Protein 9JVQ (pdb70)

InterPro domains:
  IPR001925 Porin, eukaryotic type [PR00185] (4-19)
  IPR001925 Porin, eukaryotic type [PR00185] (68-83)
  IPR001925 Porin, eukaryotic type [PR00185] (145-156)
  IPR001925 Porin, eukaryotic type [PR00185] (247-264)
  IPR001925 Porin, eukaryotic type [PS00558] (225-247)
  IPR001925 Porin, eukaryotic type [PTHR11743] (2-281)
  IPR001925 Porin, eukaryotic type [cd07306] (3-282)
  IPR023614 Porin domain superfamily [G3DSA:2.40.160.10] (1-283)
  IPR027246 Eukaryotic porin/Tom40 [PF01459] (3-276)

Structure (mmCIF, N/CA/C/O backbone):
data_9JVQ
#
_entry.id   9JVQ
#
_cell.length_a   1.00
_cell.length_b   1.00
_cell.length_c   1.00
_cell.angle_alpha   90.00
_cell.angle_beta   90.00
_cell.angle_gamma   90.00
#
_symmetry.space_group_name_H-M   'P 1'
#
loop_
_atom_site.group_PDB
_atom_site.id
_atom_site.type_symbol
_atom_site.label_atom_id
_atom_site.label_alt_id
_atom_site.label_comp_id
_atom_site.label_asym_id
_atom_site.label_entity_id
_atom_site.label_seq_id
_atom_site.pdbx_PDB_ins_code
_atom_site.Cartn_x
_atom_site.Cartn_y
_atom_site.Cartn_z
_atom_site.occupancy
_atom_site.B_iso_or_equiv
_atom_site.auth_seq_id
_atom_site.auth_comp_id
_atom_site.auth_asym_id
_atom_site.auth_atom_id
_atom_site.pdbx_PDB_model_num
ATOM 1 N N . SER A 1 2 ? 200.995 163.563 176.349 1.00 92.63 2 SER A N 1
ATOM 2 C CA . SER A 1 2 ? 201.407 163.158 175.011 1.00 92.63 2 SER A CA 1
ATOM 3 C C . SER A 1 2 ? 200.636 163.925 173.945 1.00 92.63 2 SER A C 1
ATOM 4 O O . SER A 1 2 ? 199.416 164.051 174.027 1.00 92.63 2 SER A O 1
ATOM 7 N N . PRO A 1 3 ? 201.348 164.441 172.950 1.00 91.99 3 PRO A N 1
ATOM 8 C CA . PRO A 1 3 ? 200.690 165.170 171.866 1.00 91.99 3 PRO A CA 1
ATOM 9 C C . PRO A 1 3 ? 199.807 164.245 171.051 1.00 91.99 3 PRO A C 1
ATOM 10 O O . PRO A 1 3 ? 200.178 163.091 170.791 1.00 91.99 3 PRO A O 1
ATOM 14 N N . PRO A 1 4 ? 198.628 164.709 170.643 1.00 82.66 4 PRO A N 1
ATOM 15 C CA . PRO A 1 4 ? 197.761 163.871 169.808 1.00 82.66 4 PRO A CA 1
ATOM 16 C C . PRO A 1 4 ? 198.412 163.569 168.470 1.00 82.66 4 PRO A C 1
ATOM 17 O O . PRO A 1 4 ? 199.072 164.421 167.872 1.00 82.66 4 PRO A O 1
ATOM 21 N N . VAL A 1 5 ? 198.215 162.341 168.001 1.00 80.18 5 VAL A N 1
ATOM 22 C CA . VAL A 1 5 ? 198.796 161.897 166.742 1.00 80.18 5 VAL A CA 1
ATOM 23 C C . VAL A 1 5 ? 197.914 162.455 165.629 1.00 80.18 5 VAL A C 1
ATOM 24 O O . VAL A 1 5 ? 196.789 162.891 165.890 1.00 80.18 5 VAL A O 1
ATOM 28 N N . TYR A 1 6 ? 198.417 162.463 164.389 1.00 83.86 6 TYR A N 1
ATOM 29 C CA . TYR A 1 6 ? 197.763 163.219 163.325 1.00 83.86 6 TYR A CA 1
ATOM 30 C C . TYR A 1 6 ? 196.344 162.736 163.048 1.00 83.86 6 TYR A C 1
ATOM 31 O O . TYR A 1 6 ? 195.436 163.559 162.890 1.00 83.86 6 TYR A O 1
ATOM 40 N N . SER A 1 7 ? 196.126 161.423 162.958 1.00 86.09 7 SER A N 1
ATOM 41 C CA . SER A 1 7 ? 194.777 160.942 162.676 1.00 86.09 7 SER A CA 1
ATOM 42 C C . SER A 1 7 ? 193.805 161.260 163.800 1.00 86.09 7 SER A C 1
ATOM 43 O O . SER A 1 7 ? 192.596 161.315 163.557 1.00 86.09 7 SER A O 1
ATOM 46 N N . ASP A 1 8 ? 194.298 161.476 165.014 1.00 88.74 8 ASP A N 1
ATOM 47 C CA . ASP A 1 8 ? 193.448 161.875 166.123 1.00 88.74 8 ASP A CA 1
ATOM 48 C C . ASP A 1 8 ? 193.128 163.361 166.110 1.00 88.74 8 ASP A C 1
ATOM 49 O O . ASP A 1 8 ? 192.333 163.816 166.938 1.00 88.74 8 ASP A O 1
ATOM 54 N N . ILE A 1 9 ? 193.728 164.129 165.201 1.00 80.28 9 ILE A N 1
ATOM 55 C CA . ILE A 1 9 ? 193.331 165.520 165.035 1.00 80.28 9 ILE A CA 1
ATOM 56 C C . ILE A 1 9 ? 191.918 165.556 164.481 1.00 80.28 9 ILE A C 1
ATOM 57 O O . ILE A 1 9 ? 191.615 164.904 163.474 1.00 80.28 9 ILE A O 1
ATOM 62 N N . SER A 1 10 ? 191.046 166.305 165.151 1.00 79.44 10 SER A N 1
ATOM 63 C CA . SER A 1 10 ? 189.622 166.354 164.826 1.00 79.44 10 SER A CA 1
ATOM 64 C C . SER A 1 10 ? 189.027 164.951 164.750 1.00 79.44 10 SER A C 1
ATOM 65 O O . SER A 1 10 ? 188.136 164.673 163.947 1.00 79.44 10 SER A O 1
ATOM 68 N N . ARG A 1 11 ? 189.526 164.050 165.601 1.00 76.54 11 ARG A N 1
ATOM 69 C CA . ARG A 1 11 ? 188.924 162.725 165.676 1.00 76.54 11 ARG A CA 1
ATOM 70 C C . ARG A 1 11 ? 187.511 162.797 166.228 1.00 76.54 11 ARG A C 1
ATOM 71 O O . ARG A 1 11 ? 186.658 161.992 165.847 1.00 76.54 11 ARG A O 1
ATOM 79 N N . ASN A 1 12 ? 187.244 163.752 167.117 1.00 63.98 12 ASN A N 1
ATOM 80 C CA . ASN A 1 12 ? 185.898 163.908 167.645 1.00 63.98 12 ASN A CA 1
ATOM 81 C C . ASN A 1 12 ? 184.897 164.286 166.565 1.00 63.98 12 ASN A C 1
ATOM 82 O O . ASN A 1 12 ? 183.773 163.777 166.581 1.00 63.98 12 ASN A O 1
ATOM 87 N N . ILE A 1 13 ? 185.275 165.154 165.629 1.00 59.30 13 ILE A N 1
ATOM 88 C CA . ILE A 1 13 ? 184.341 165.571 164.589 1.00 59.30 13 ILE A CA 1
ATOM 89 C C . ILE A 1 13 ? 184.002 164.406 163.671 1.00 59.30 13 ILE A C 1
ATOM 90 O O . ILE A 1 13 ? 182.827 164.141 163.393 1.00 59.30 13 ILE A O 1
ATOM 95 N N . ASN A 1 14 ? 185.018 163.689 163.188 1.00 61.15 14 ASN A N 1
ATOM 96 C CA . ASN A 1 14 ? 184.755 162.537 162.335 1.00 61.15 14 ASN A CA 1
ATOM 97 C C . ASN A 1 14 ? 184.016 161.432 163.073 1.00 61.15 14 ASN A C 1
ATOM 98 O O . ASN A 1 14 ? 183.132 160.798 162.488 1.00 61.15 14 ASN A O 1
ATOM 103 N N . ASP A 1 15 ? 184.343 161.194 164.339 1.00 61.16 15 ASP A N 1
ATOM 104 C CA . ASP A 1 15 ? 183.646 160.208 165.149 1.00 61.16 15 ASP A CA 1
ATOM 105 C C . ASP A 1 15 ? 182.243 160.647 165.519 1.00 61.16 15 ASP A C 1
ATOM 106 O O . ASP A 1 15 ? 181.525 159.893 166.181 1.00 61.16 15 ASP A O 1
ATOM 111 N N . LEU A 1 16 ? 181.842 161.843 165.115 1.00 49.26 16 LEU A N 1
ATOM 112 C CA . LEU A 1 16 ? 180.502 162.344 165.371 1.00 49.26 16 LEU A CA 1
ATOM 113 C C . LEU A 1 16 ? 179.576 162.192 164.179 1.00 49.26 16 LEU A C 1
ATOM 114 O O . LEU A 1 16 ? 178.411 161.833 164.357 1.00 49.26 16 LEU A O 1
ATOM 119 N N . LEU A 1 17 ? 180.060 162.450 162.966 1.00 51.95 17 LEU A N 1
ATOM 120 C CA . LEU A 1 17 ? 179.231 162.324 161.779 1.00 51.95 17 LEU A CA 1
ATOM 121 C C . LEU A 1 17 ? 179.615 161.151 160.885 1.00 51.95 17 LEU A C 1
ATOM 122 O O . LEU A 1 17 ? 179.071 161.037 159.783 1.00 51.95 17 LEU A O 1
ATOM 127 N N . ASN A 1 18 ? 180.522 160.278 161.324 1.00 57.45 18 ASN A N 1
ATOM 128 C CA . ASN A 1 18 ? 180.860 159.082 160.567 1.00 57.45 18 ASN A CA 1
ATOM 129 C C . ASN A 1 18 ? 180.666 157.784 161.334 1.00 57.45 18 ASN A C 1
ATOM 130 O O . ASN A 1 18 ? 180.877 156.714 160.754 1.00 57.45 18 ASN A O 1
ATOM 135 N N . LYS A 1 19 ? 180.277 157.833 162.603 1.00 57.06 19 LYS A N 1
ATOM 136 C CA . LYS A 1 19 ? 180.109 156.634 163.407 1.00 57.06 19 LYS A CA 1
ATOM 137 C C . LYS A 1 19 ? 178.672 156.518 163.897 1.00 57.06 19 LYS A C 1
ATOM 138 O O . LYS A 1 19 ? 178.005 157.521 164.164 1.00 57.06 19 LYS A O 1
ATOM 144 N N . ASP A 1 20 ? 178.203 155.272 164.000 1.00 60.47 20 ASP A N 1
ATOM 145 C CA . ASP A 1 20 ? 176.837 154.943 164.416 1.00 60.47 20 ASP A CA 1
ATOM 146 C C . ASP A 1 20 ? 175.793 155.448 163.427 1.00 60.47 20 ASP A C 1
ATOM 147 O O . ASP A 1 20 ? 174.626 155.617 163.779 1.00 60.47 20 ASP A O 1
ATOM 152 N N . PHE A 1 21 ? 176.188 155.687 162.184 1.00 52.98 21 PHE A N 1
ATOM 153 C CA . PHE A 1 21 ? 175.247 155.991 161.111 1.00 52.98 21 PHE A CA 1
ATOM 154 C C . PHE A 1 21 ? 175.090 154.744 160.253 1.00 52.98 21 PHE A C 1
ATOM 155 O O . PHE A 1 21 ? 175.761 154.590 159.230 1.00 52.98 21 PHE A O 1
ATOM 163 N N . TYR A 1 22 ? 174.205 153.849 160.674 1.00 52.50 22 TYR A N 1
ATOM 164 C CA . TYR A 1 22 ? 173.906 152.663 159.878 1.00 52.50 22 TYR A CA 1
ATOM 165 C C . TYR A 1 22 ? 172.654 152.857 159.037 1.00 52.50 22 TYR A C 1
ATOM 166 O O . TYR A 1 22 ? 171.622 152.225 159.247 1.00 52.50 22 TYR A O 1
ATOM 175 N N . HIS A 1 23 ? 172.749 153.771 158.074 1.00 54.66 23 HIS A N 1
ATOM 176 C CA . HIS A 1 23 ? 171.703 153.913 157.074 1.00 54.66 23 HIS A CA 1
ATOM 177 C C . HIS A 1 23 ? 172.127 153.317 155.741 1.00 54.66 23 HIS A C 1
ATOM 178 O O . HIS A 1 23 ? 171.286 153.120 154.859 1.00 54.66 23 HIS A O 1
ATOM 185 N N . ALA A 1 24 ? 173.418 153.029 155.578 1.00 55.84 24 ALA A N 1
ATOM 186 C CA . ALA A 1 24 ? 173.915 152.533 154.301 1.00 55.84 24 ALA A CA 1
ATOM 187 C C . ALA A 1 24 ? 173.549 151.068 154.096 1.00 55.84 24 ALA A C 1
ATOM 188 O O . ALA A 1 24 ? 172.830 150.720 153.153 1.00 55.84 24 ALA A O 1
ATOM 190 N N . THR A 1 25 ? 174.028 150.198 154.971 1.00 57.05 25 THR A N 1
ATOM 191 C CA . THR A 1 25 ? 173.787 148.771 154.816 1.00 57.05 25 THR A CA 1
ATOM 192 C C . THR A 1 25 ? 172.448 148.400 155.439 1.00 57.05 25 THR A C 1
ATOM 193 O O . THR A 1 25 ? 172.259 148.608 156.642 1.00 57.05 25 THR A O 1
ATOM 197 N N . PRO A 1 26 ? 171.504 147.851 154.674 1.00 53.91 26 PRO A N 1
ATOM 198 C CA . PRO A 1 26 ? 170.196 147.511 155.254 1.00 53.91 26 PRO A CA 1
ATOM 199 C C . PRO A 1 26 ? 170.238 146.377 156.260 1.00 53.91 26 PRO A C 1
ATOM 200 O O . PRO A 1 26 ? 169.218 146.119 156.909 1.00 53.91 26 PRO A O 1
ATOM 204 N N . ALA A 1 27 ? 171.361 145.683 156.410 1.00 55.42 27 ALA A N 1
ATOM 205 C CA . ALA A 1 27 ? 171.484 144.622 157.397 1.00 55.42 27 ALA A CA 1
ATOM 206 C C . ALA A 1 27 ? 172.896 144.599 157.957 1.00 55.42 27 ALA A C 1
ATOM 207 O O . ALA A 1 27 ? 173.863 144.860 157.238 1.00 55.42 27 ALA A O 1
ATOM 209 N N . ALA A 1 28 ? 173.008 144.281 159.243 1.00 52.09 28 ALA A N 1
ATOM 210 C CA . ALA A 1 28 ? 174.305 144.193 159.901 1.00 52.09 28 ALA A CA 1
ATOM 211 C C . ALA A 1 28 ? 174.163 143.297 161.118 1.00 52.09 28 ALA A C 1
ATOM 212 O O . ALA A 1 28 ? 173.265 143.502 161.936 1.00 52.09 28 ALA A O 1
ATOM 214 N N . PHE A 1 29 ? 175.047 142.314 161.239 1.00 49.83 29 PHE A N 1
ATOM 215 C CA . PHE A 1 29 ? 174.989 141.341 162.328 1.00 49.83 29 PHE A CA 1
ATOM 216 C C . PHE A 1 29 ? 176.421 141.057 162.763 1.00 49.83 29 PHE A C 1
ATOM 217 O O . PHE A 1 29 ? 177.218 140.548 161.974 1.00 49.83 29 PHE A O 1
ATOM 225 N N . ASP A 1 30 ? 176.753 141.390 164.004 1.00 53.76 30 ASP A N 1
ATOM 226 C CA . ASP A 1 30 ? 178.097 141.132 164.495 1.00 53.76 30 ASP A CA 1
ATOM 227 C C . ASP A 1 30 ? 178.058 140.551 165.899 1.00 53.76 30 ASP A C 1
ATOM 228 O O . ASP A 1 30 ? 177.250 140.955 166.738 1.00 53.76 30 ASP A O 1
ATOM 233 N N . VAL A 1 31 ? 178.954 139.599 166.132 1.00 50.91 31 VAL A N 1
ATOM 234 C CA . VAL A 1 31 ? 179.079 138.891 167.398 1.00 50.91 31 VAL A CA 1
ATOM 235 C C . VAL A 1 31 ? 180.487 139.109 167.925 1.00 50.91 31 VAL A C 1
ATOM 236 O O . VAL A 1 31 ? 181.466 138.884 167.205 1.00 50.91 31 VAL A O 1
ATOM 240 N N . GLN A 1 32 ? 180.587 139.542 169.177 1.00 60.13 32 GLN A N 1
ATOM 241 C CA . GLN A 1 32 ? 181.860 139.779 169.837 1.00 60.13 32 GLN A CA 1
ATOM 242 C C . GLN A 1 32 ? 181.955 138.862 171.045 1.00 60.13 32 GLN A C 1
ATOM 243 O O . GLN A 1 32 ? 181.052 138.849 171.887 1.00 60.13 32 GLN A O 1
ATOM 249 N N . THR A 1 33 ? 183.040 138.099 171.131 1.00 65.17 33 THR A N 1
ATOM 250 C CA . THR A 1 33 ? 183.218 137.186 172.248 1.00 65.17 33 THR A CA 1
ATOM 251 C C . THR A 1 33 ? 184.699 137.014 172.537 1.00 65.17 33 THR A C 1
ATOM 252 O O . THR A 1 33 ? 185.535 137.025 171.632 1.00 65.17 33 THR A O 1
ATOM 256 N N . THR A 1 34 ? 185.011 136.846 173.815 1.00 68.03 34 THR A N 1
ATOM 257 C CA . THR A 1 34 ? 186.358 136.541 174.263 1.00 68.03 34 THR A CA 1
ATOM 258 C C . THR A 1 34 ? 186.422 135.082 174.689 1.00 68.03 34 THR A C 1
ATOM 259 O O . THR A 1 34 ? 185.406 134.390 174.777 1.00 68.03 34 THR A O 1
ATOM 263 N N . THR A 1 35 ? 187.638 134.613 174.955 1.00 73.15 35 THR A N 1
ATOM 264 C CA . THR A 1 35 ? 187.840 133.224 175.344 1.00 73.15 35 THR A CA 1
ATOM 265 C C . THR A 1 35 ? 188.409 133.151 176.753 1.00 73.15 35 THR A C 1
ATOM 266 O O . THR A 1 35 ? 188.467 134.167 177.453 1.00 73.15 35 THR A O 1
ATOM 270 N N . ALA A 1 36 ? 188.811 131.951 177.185 1.00 73.61 36 ALA A N 1
ATOM 271 C CA . ALA A 1 36 ? 189.380 131.797 178.520 1.00 73.61 36 ALA A CA 1
ATOM 272 C C . ALA A 1 36 ? 190.578 132.715 178.716 1.00 73.61 36 ALA A C 1
ATOM 273 O O . ALA A 1 36 ? 190.676 133.406 179.736 1.00 73.61 36 ALA A O 1
ATOM 275 N N . ASN A 1 37 ? 191.489 132.741 177.756 1.00 74.30 37 ASN A N 1
ATOM 276 C CA . ASN A 1 37 ? 192.540 133.738 177.721 1.00 74.30 37 ASN A CA 1
ATOM 277 C C . ASN A 1 37 ? 192.081 134.893 176.829 1.00 74.30 37 ASN A C 1
ATOM 278 O O . ASN A 1 37 ? 190.966 134.876 176.297 1.00 74.30 37 ASN A O 1
ATOM 283 N N . GLY A 1 38 ? 192.927 135.903 176.660 1.00 79.63 38 GLY A N 1
ATOM 284 C CA . GLY A 1 38 ? 192.525 137.071 175.903 1.00 79.63 38 GLY A CA 1
ATOM 285 C C . GLY A 1 38 ? 192.786 136.945 174.418 1.00 79.63 38 GLY A C 1
ATOM 286 O O . GLY A 1 38 ? 193.914 137.153 173.962 1.00 79.63 38 GLY A O 1
ATOM 287 N N . ILE A 1 39 ? 191.750 136.607 173.651 1.00 78.05 39 ILE A N 1
ATOM 288 C CA . ILE A 1 39 ? 191.842 136.465 172.204 1.00 78.05 39 ILE A CA 1
ATOM 289 C C . ILE A 1 39 ? 190.821 137.346 171.493 1.00 78.05 39 ILE A C 1
ATOM 290 O O . ILE A 1 39 ? 191.128 137.974 170.474 1.00 78.05 39 ILE A O 1
ATOM 295 N N . LYS A 1 40 ? 189.594 137.401 172.016 1.00 73.65 40 LYS A N 1
ATOM 296 C CA . LYS A 1 40 ? 188.563 138.316 171.539 1.00 73.65 40 LYS A CA 1
ATOM 297 C C . LYS A 1 40 ? 188.211 138.101 170.069 1.00 73.65 40 LYS A C 1
ATOM 298 O O . LYS A 1 40 ? 188.447 138.980 169.235 1.00 73.65 40 LYS A O 1
ATOM 304 N N . PHE A 1 41 ? 187.655 136.938 169.739 1.00 64.92 41 PHE A N 1
ATOM 305 C CA . PHE A 1 41 ? 187.134 136.693 168.404 1.00 64.92 41 PHE A CA 1
ATOM 306 C C . PHE A 1 41 ? 185.966 137.627 168.110 1.00 64.92 41 PHE A C 1
ATOM 307 O O . PHE A 1 41 ? 185.228 138.044 169.003 1.00 64.92 41 PHE A O 1
ATOM 315 N N . SER A 1 42 ? 185.795 137.948 166.832 1.00 58.53 42 SER A N 1
ATOM 316 C CA . SER A 1 42 ? 184.699 138.810 166.421 1.00 58.53 42 SER A CA 1
ATOM 317 C C . SER A 1 42 ? 184.298 138.443 165.004 1.00 58.53 42 SER A C 1
ATOM 318 O O . SER A 1 42 ? 185.141 138.115 164.167 1.00 58.53 42 SER A O 1
ATOM 321 N N . LEU A 1 43 ? 182.991 138.515 164.745 1.00 49.30 43 LEU A N 1
ATOM 322 C CA . LEU A 1 43 ? 182.456 138.157 163.433 1.00 49.30 43 LEU A CA 1
ATOM 323 C C . LEU A 1 43 ? 181.492 139.263 163.009 1.00 49.30 43 LEU A C 1
ATOM 324 O O . LEU A 1 43 ? 180.562 139.587 163.749 1.00 49.30 43 LEU A O 1
ATOM 329 N N . LYS A 1 44 ? 181.719 139.821 161.828 1.00 48.66 44 LYS A N 1
ATOM 330 C CA . LYS A 1 44 ? 180.812 140.798 161.253 1.00 48.66 44 LYS A CA 1
ATOM 331 C C . LYS A 1 44 ? 180.228 140.272 159.948 1.00 48.66 44 LYS A C 1
ATOM 332 O O . LYS A 1 44 ? 180.883 139.549 159.192 1.00 48.66 44 LYS A O 1
ATOM 338 N N . ALA A 1 45 ? 178.977 140.647 159.689 1.00 50.01 45 ALA A N 1
ATOM 339 C CA . ALA A 1 45 ? 178.309 140.277 158.450 1.00 50.01 45 ALA A CA 1
ATOM 340 C C . ALA A 1 45 ? 177.410 141.425 158.025 1.00 50.01 45 ALA A C 1
ATOM 341 O O . ALA A 1 45 ? 176.541 141.850 158.791 1.00 50.01 45 ALA A O 1
ATOM 343 N N . LYS A 1 46 ? 177.614 141.913 156.808 1.00 62.60 46 LYS A N 1
ATOM 344 C CA . LYS A 1 46 ? 176.880 143.046 156.270 1.00 62.60 46 LYS A CA 1
ATOM 345 C C . LYS A 1 46 ? 176.080 142.590 155.059 1.00 62.60 46 LYS A C 1
ATOM 346 O O . LYS A 1 46 ? 176.024 141.401 154.734 1.00 62.60 46 LYS A O 1
ATOM 352 N N . GLN A 1 47 ? 175.455 143.550 154.390 1.00 71.70 47 GLN A N 1
ATOM 353 C CA . GLN A 1 47 ? 174.695 143.289 153.177 1.00 71.70 47 GLN A CA 1
ATOM 354 C C . GLN A 1 47 ? 174.452 144.593 152.430 1.00 71.70 47 GLN A C 1
ATOM 355 O O . GLN A 1 47 ? 173.937 145.553 153.014 1.00 71.70 47 GLN A O 1
ATOM 361 N N . PRO A 1 48 ? 174.809 144.677 151.156 1.00 74.74 48 PRO A N 1
ATOM 362 C CA . PRO A 1 48 ? 174.485 145.883 150.383 1.00 74.74 48 PRO A CA 1
ATOM 363 C C . PRO A 1 48 ? 172.995 146.036 150.119 1.00 74.74 48 PRO A C 1
ATOM 364 O O . PRO A 1 48 ? 172.187 145.209 150.552 1.00 74.74 48 PRO A O 1
ATOM 368 N N . VAL A 1 49 ? 172.630 147.095 149.392 1.00 88.07 49 VAL A N 1
ATOM 369 C CA . VAL A 1 49 ? 171.236 147.530 149.326 1.00 88.07 49 VAL A CA 1
ATOM 370 C C . VAL A 1 49 ? 170.358 146.492 148.635 1.00 88.07 49 VAL A C 1
ATOM 371 O O . VAL A 1 49 ? 169.265 146.168 149.114 1.00 88.07 49 VAL A O 1
ATOM 375 N N . LYS A 1 50 ? 170.818 145.943 147.512 1.00 105.88 50 LYS A N 1
ATOM 376 C CA . LYS A 1 50 ? 169.956 145.170 146.627 1.00 105.88 50 LYS A CA 1
ATOM 377 C C . LYS A 1 50 ? 169.898 143.697 146.998 1.00 105.88 50 LYS A C 1
ATOM 378 O O . LYS A 1 50 ? 169.717 142.850 146.112 1.00 105.88 50 LYS A O 1
ATOM 384 N N . ASP A 1 51 ? 170.059 143.380 148.283 1.00 104.26 51 ASP A N 1
ATOM 385 C CA . ASP A 1 51 ? 170.026 142.013 148.813 1.00 104.26 51 ASP A CA 1
ATOM 386 C C . ASP A 1 51 ? 170.838 141.060 147.942 1.00 104.26 51 ASP A C 1
ATOM 387 O O . ASP A 1 51 ? 170.433 139.935 147.645 1.00 104.26 51 ASP A O 1
ATOM 392 N N . GLY A 1 52 ? 172.015 141.528 147.541 1.00 95.81 52 GLY A N 1
ATOM 393 C CA . GLY A 1 52 ? 172.910 140.746 146.728 1.00 95.81 52 GLY A CA 1
ATOM 394 C C . GLY A 1 52 ? 173.805 139.873 147.579 1.00 95.81 52 GLY A C 1
ATOM 395 O O . GLY A 1 52 ? 173.341 139.067 148.389 1.00 95.81 52 GLY A O 1
ATOM 396 N N . PRO A 1 53 ? 175.112 140.021 147.411 1.00 93.05 53 PRO A N 1
ATOM 397 C CA . PRO A 1 53 ? 176.047 139.182 148.167 1.00 93.05 53 PRO A CA 1
ATOM 398 C C . PRO A 1 53 ? 176.074 139.536 149.642 1.00 93.05 53 PRO A C 1
ATOM 399 O O . PRO A 1 53 ? 175.360 140.439 150.087 1.00 93.05 53 PRO A O 1
ATOM 403 N N . LEU A 1 54 ? 176.893 138.825 150.409 1.00 77.83 54 LEU A N 1
ATOM 404 C CA . LEU A 1 54 ? 177.130 139.144 151.806 1.00 77.83 54 LEU A CA 1
ATOM 405 C C . LEU A 1 54 ? 178.614 139.401 152.005 1.00 77.83 54 LEU A C 1
ATOM 406 O O . LEU A 1 54 ? 179.465 138.776 151.369 1.00 77.83 54 LEU A O 1
ATOM 411 N N . SER A 1 55 ? 178.918 140.336 152.901 1.00 68.52 55 SER A N 1
ATOM 412 C CA . SER A 1 55 ? 180.299 140.665 153.245 1.00 68.52 55 SER A CA 1
ATOM 413 C C . SER A 1 55 ? 180.481 140.243 154.699 1.00 68.52 55 SER A C 1
ATOM 414 O O . SER A 1 55 ? 180.059 140.932 155.628 1.00 68.52 55 SER A O 1
ATOM 417 N N . THR A 1 56 ? 181.083 139.078 154.893 1.00 63.17 56 THR A N 1
ATOM 418 C CA . THR A 1 56 ? 181.304 138.526 156.217 1.00 63.17 56 THR A CA 1
ATOM 419 C C . THR A 1 56 ? 182.793 138.344 156.459 1.00 63.17 56 THR A C 1
ATOM 420 O O . THR A 1 56 ? 183.540 137.938 155.565 1.00 63.17 56 THR A O 1
ATOM 424 N N . ASN A 1 57 ? 183.218 138.655 157.678 1.00 62.29 57 ASN A N 1
ATOM 425 C CA . ASN A 1 57 ? 184.603 138.435 158.057 1.00 62.29 57 ASN A CA 1
ATOM 426 C C . ASN A 1 57 ? 184.675 138.150 159.546 1.00 62.29 57 ASN A C 1
ATOM 427 O O . ASN A 1 57 ? 183.747 138.440 160.304 1.00 62.29 57 ASN A O 1
ATOM 432 N N . VAL A 1 58 ? 185.786 137.548 159.946 1.00 53.24 58 VAL A N 1
ATOM 433 C CA . VAL A 1 58 ? 186.035 137.173 161.330 1.00 53.24 58 VAL A CA 1
ATOM 434 C C . VAL A 1 58 ? 187.483 137.501 161.646 1.00 53.24 58 VAL A C 1
ATOM 435 O O . VAL A 1 58 ? 188.376 137.225 160.839 1.00 53.24 58 VAL A O 1
ATOM 439 N N . GLU A 1 59 ? 187.719 138.097 162.809 1.00 67.34 59 GLU A N 1
ATOM 440 C CA . GLU A 1 59 ? 189.061 138.507 163.186 1.00 67.34 59 GLU A CA 1
ATOM 441 C C . GLU A 1 59 ? 189.266 138.307 164.678 1.00 67.34 59 GLU A C 1
ATOM 442 O O . GLU A 1 59 ? 188.316 138.268 165.462 1.00 67.34 59 GLU A O 1
ATOM 448 N N . ALA A 1 60 ? 190.532 138.188 165.065 1.00 72.26 60 ALA A N 1
ATOM 449 C CA . ALA A 1 60 ? 190.903 137.986 166.461 1.00 72.26 60 ALA A CA 1
ATOM 450 C C . ALA A 1 60 ? 192.088 138.886 166.769 1.00 72.26 60 ALA A C 1
ATOM 451 O O . ALA A 1 60 ? 193.173 138.695 166.214 1.00 72.26 60 ALA A O 1
ATOM 453 N N . LYS A 1 61 ? 191.885 139.864 167.643 1.00 80.06 61 LYS A N 1
ATOM 454 C CA . LYS A 1 61 ? 192.937 140.787 168.038 1.00 80.06 61 LYS A CA 1
ATOM 455 C C . LYS A 1 61 ? 193.245 140.615 169.517 1.00 80.06 61 LYS A C 1
ATOM 456 O O . LYS A 1 61 ? 192.341 140.418 170.334 1.00 80.06 61 LYS A O 1
ATOM 462 N N . LEU A 1 62 ? 194.531 140.657 169.851 1.00 92.26 62 LEU A N 1
ATOM 463 C CA . LEU A 1 62 ? 194.961 140.567 171.236 1.00 92.26 62 LEU A CA 1
ATOM 464 C C . LEU A 1 62 ? 196.039 141.606 171.502 1.00 92.26 62 LEU A C 1
ATOM 465 O O . LEU A 1 62 ? 196.925 141.833 170.675 1.00 92.26 62 LEU A O 1
ATOM 470 N N . ASN A 1 63 ? 195.949 142.238 172.671 1.00 116.89 63 ASN A N 1
ATOM 471 C CA . ASN A 1 63 ? 196.906 143.253 173.110 1.00 116.89 63 ASN A CA 1
ATOM 472 C C . ASN A 1 63 ? 197.540 142.737 174.396 1.00 116.89 63 ASN A C 1
ATOM 473 O O . ASN A 1 63 ? 197.083 143.043 175.499 1.00 116.89 63 ASN A O 1
ATOM 478 N N . ASP A 1 64 ? 198.599 141.949 174.247 1.00 132.04 64 ASP A N 1
ATOM 479 C CA . ASP A 1 64 ? 199.276 141.384 175.403 1.00 132.04 64 ASP A CA 1
ATOM 480 C C . ASP A 1 64 ? 200.147 142.443 176.065 1.00 132.04 64 ASP A C 1
ATOM 481 O O . ASP A 1 64 ? 201.053 143.003 175.436 1.00 132.04 64 ASP A O 1
ATOM 486 N N . LYS A 1 65 ? 199.869 142.714 177.341 1.00 133.46 65 LYS A N 1
ATOM 487 C CA . LYS A 1 65 ? 200.668 143.650 178.121 1.00 133.46 65 LYS A CA 1
ATOM 488 C C . LYS A 1 65 ? 202.079 143.139 178.374 1.00 133.46 65 LYS A C 1
ATOM 489 O O . LYS A 1 65 ? 202.936 143.922 178.798 1.00 133.46 65 LYS A O 1
ATOM 495 N N . GLN A 1 66 ? 202.341 141.860 178.117 1.00 139.68 66 GLN A N 1
ATOM 496 C CA . GLN A 1 66 ? 203.677 141.294 178.279 1.00 139.68 66 GLN A CA 1
ATOM 497 C C . GLN A 1 66 ? 204.582 141.883 177.207 1.00 139.68 66 GLN A C 1
ATOM 498 O O . GLN A 1 66 ? 204.531 141.480 176.043 1.00 139.68 66 GLN A O 1
ATOM 504 N N . THR A 1 67 ? 205.397 142.862 177.606 1.00 149.17 67 THR A N 1
ATOM 505 C CA . THR A 1 67 ? 206.343 143.550 176.723 1.00 149.17 67 THR A CA 1
ATOM 506 C C . THR A 1 67 ? 205.658 144.111 175.476 1.00 149.17 67 THR A C 1
ATOM 507 O O . THR A 1 67 ? 206.245 144.146 174.393 1.00 149.17 67 THR A O 1
ATOM 511 N N . GLY A 1 68 ? 204.413 144.560 175.629 1.00 129.79 68 GLY A N 1
ATOM 512 C CA . GLY A 1 68 ? 203.711 145.276 174.579 1.00 129.79 68 GLY A CA 1
ATOM 513 C C . GLY A 1 68 ? 203.623 144.563 173.246 1.00 129.79 68 GLY A C 1
ATOM 514 O O . GLY A 1 68 ? 204.224 145.006 172.263 1.00 129.79 68 GLY A O 1
ATOM 515 N N . LEU A 1 69 ? 202.880 143.461 173.192 1.00 119.49 69 LEU A N 1
ATOM 516 C CA . LEU A 1 69 ? 202.740 142.669 171.978 1.00 119.49 69 LEU A CA 1
ATOM 517 C C . LEU A 1 69 ? 201.330 142.848 171.436 1.00 119.49 69 LEU A C 1
ATOM 518 O O . LEU A 1 69 ? 200.370 142.914 172.208 1.00 119.49 69 LEU A O 1
ATOM 523 N N . GLY A 1 70 ? 201.207 142.946 170.116 1.00 102.45 70 GLY A N 1
ATOM 524 C CA . GLY A 1 70 ? 199.899 143.024 169.500 1.00 102.45 70 GLY A CA 1
ATOM 525 C C . GLY A 1 70 ? 199.790 142.134 168.283 1.00 102.45 70 GLY A C 1
ATOM 526 O O . GLY A 1 70 ? 200.753 141.989 167.526 1.00 102.45 70 GLY A O 1
ATOM 527 N N . LEU A 1 71 ? 198.623 141.530 168.081 1.00 82.80 71 LEU A N 1
ATOM 528 C CA . LEU A 1 71 ? 198.415 140.644 166.945 1.00 82.80 71 LEU A CA 1
ATOM 529 C C . LEU A 1 71 ? 196.955 140.698 166.531 1.00 82.80 71 LEU A C 1
ATOM 530 O O . LEU A 1 71 ? 196.063 140.555 167.372 1.00 82.80 71 LEU A O 1
ATOM 535 N N . THR A 1 72 ? 196.722 140.895 165.235 1.00 85.13 72 THR A N 1
ATOM 536 C CA . THR A 1 72 ? 195.363 140.974 164.702 1.00 85.13 72 THR A CA 1
ATOM 537 C C . THR A 1 72 ? 195.342 140.238 163.366 1.00 85.13 72 THR A C 1
ATOM 538 O O . THR A 1 72 ? 195.861 140.746 162.372 1.00 85.13 72 THR A O 1
ATOM 542 N N . GLN A 1 73 ? 194.739 139.058 163.345 1.00 81.97 73 GLN A N 1
ATOM 543 C CA . GLN A 1 73 ? 194.627 138.273 162.125 1.00 81.97 73 GLN A CA 1
ATOM 544 C C . GLN A 1 73 ? 193.160 138.205 161.731 1.00 81.97 73 GLN A C 1
ATOM 545 O O . GLN A 1 73 ? 192.320 137.774 162.527 1.00 81.97 73 GLN A O 1
ATOM 551 N N . GLY A 1 74 ? 192.857 138.637 160.512 1.00 76.13 74 GLY A N 1
ATOM 552 C CA . GLY A 1 74 ? 191.490 138.666 160.037 1.00 76.13 74 GLY A CA 1
ATOM 553 C C . GLY A 1 74 ? 191.275 137.753 158.851 1.00 76.13 74 GLY A C 1
ATOM 554 O O . GLY A 1 74 ? 192.240 137.245 158.274 1.00 76.13 74 GLY A O 1
ATOM 555 N N . TRP A 1 75 ? 190.017 137.536 158.473 1.00 74.44 75 TRP A N 1
ATOM 556 C CA . TRP A 1 75 ? 189.712 136.589 157.406 1.00 74.44 75 TRP A CA 1
ATOM 557 C C . TRP A 1 75 ? 188.332 136.942 156.873 1.00 74.44 75 TRP A C 1
ATOM 558 O O . TRP A 1 75 ? 187.353 136.890 157.621 1.00 74.44 75 TRP A O 1
ATOM 569 N N . SER A 1 76 ? 188.253 137.288 155.593 1.00 82.45 76 SER A N 1
ATOM 570 C CA . SER A 1 76 ? 186.989 137.615 154.955 1.00 82.45 76 SER A CA 1
ATOM 571 C C . SER A 1 76 ? 186.594 136.506 153.984 1.00 82.45 76 SER A C 1
ATOM 572 O O . SER A 1 76 ? 187.380 135.615 153.659 1.00 82.45 76 SER A O 1
ATOM 575 N N . ASN A 1 77 ? 185.355 136.573 153.501 1.00 84.97 77 ASN A N 1
ATOM 576 C CA . ASN A 1 77 ? 184.841 135.549 152.602 1.00 84.97 77 ASN A CA 1
ATOM 577 C C . ASN A 1 77 ? 185.519 135.552 151.239 1.00 84.97 77 ASN A C 1
ATOM 578 O O . ASN A 1 77 ? 185.359 134.586 150.486 1.00 84.97 77 ASN A O 1
ATOM 583 N N . THR A 1 78 ? 186.264 136.603 150.903 1.00 97.79 78 THR A N 1
ATOM 584 C CA . THR A 1 78 ? 186.984 136.682 149.641 1.00 97.79 78 THR A CA 1
ATOM 585 C C . THR A 1 78 ? 188.397 136.123 149.754 1.00 97.79 78 THR A C 1
ATOM 586 O O . THR A 1 78 ? 189.272 136.495 148.965 1.00 97.79 78 THR A O 1
ATOM 590 N N . ASN A 1 79 ? 188.632 135.236 150.724 1.00 99.15 79 ASN A N 1
ATOM 591 C CA . ASN A 1 79 ? 189.955 134.668 150.979 1.00 99.15 79 ASN A CA 1
ATOM 592 C C . ASN A 1 79 ? 190.993 135.766 151.185 1.00 99.15 79 ASN A C 1
ATOM 593 O O . ASN A 1 79 ? 192.143 135.651 150.756 1.00 99.15 79 ASN A O 1
ATOM 598 N N . ASN A 1 80 ? 190.582 136.844 151.844 1.00 91.82 80 ASN A N 1
ATOM 599 C CA . ASN A 1 80 ? 191.442 137.987 152.114 1.00 91.82 80 ASN A CA 1
ATOM 600 C C . ASN A 1 80 ? 191.846 137.931 153.580 1.00 91.82 80 ASN A C 1
ATOM 601 O O . ASN A 1 80 ? 190.993 138.047 154.466 1.00 91.82 80 ASN A O 1
ATOM 606 N N . LEU A 1 81 ? 193.138 137.756 153.833 1.00 90.29 81 LEU A N 1
ATOM 607 C CA . LEU A 1 81 ? 193.666 137.668 155.186 1.00 90.29 81 LEU A CA 1
ATOM 608 C C . LEU A 1 81 ? 194.528 138.889 155.461 1.00 90.29 81 LEU A C 1
ATOM 609 O O . LEU A 1 81 ? 195.454 139.183 154.700 1.00 90.29 81 LEU A O 1
ATOM 614 N N . GLN A 1 82 ? 194.226 139.597 156.545 1.00 91.89 82 GLN A N 1
ATOM 615 C CA . GLN A 1 82 ? 194.984 140.773 156.946 1.00 91.89 82 GLN A CA 1
ATOM 616 C C . GLN A 1 82 ? 195.666 140.485 158.273 1.00 91.89 82 GLN A C 1
ATOM 617 O O . GLN A 1 82 ? 195.008 140.089 159.239 1.00 91.89 82 GLN A O 1
ATOM 623 N N . THR A 1 83 ? 196.979 140.684 158.318 1.00 92.30 83 THR A N 1
ATOM 624 C CA . THR A 1 83 ? 197.769 140.443 159.516 1.00 92.30 83 THR A CA 1
ATOM 625 C C . THR A 1 83 ? 198.349 141.757 160.013 1.00 92.30 83 THR A C 1
ATOM 626 O O . THR A 1 83 ? 198.946 142.511 159.239 1.00 92.30 83 THR A O 1
ATOM 630 N N . LYS A 1 84 ? 198.171 142.020 161.303 1.00 90.58 84 LYS A N 1
ATOM 631 C CA . LYS A 1 84 ? 198.631 143.239 161.949 1.00 90.58 84 LYS A CA 1
ATOM 632 C C . LYS A 1 84 ? 199.526 142.847 163.113 1.00 90.58 84 LYS A C 1
ATOM 633 O O . LYS A 1 84 ? 199.077 142.157 164.035 1.00 90.58 84 LYS A O 1
ATOM 639 N N . LEU A 1 85 ? 200.781 143.286 163.069 1.00 94.48 85 LEU A N 1
ATOM 640 C CA . LEU A 1 85 ? 201.755 143.029 164.126 1.00 94.48 85 LEU A CA 1
ATOM 641 C C . LEU A 1 85 ? 202.150 144.362 164.743 1.00 94.48 85 LEU A C 1
ATOM 642 O O . LEU A 1 85 ? 202.479 145.307 164.021 1.00 94.48 85 LEU A O 1
ATOM 647 N N . GLU A 1 86 ? 202.124 144.439 166.070 1.00 108.97 86 GLU A N 1
ATOM 648 C CA . GLU A 1 86 ? 202.454 145.660 166.800 1.00 108.97 86 GLU A CA 1
ATOM 649 C C . GLU A 1 86 ? 203.474 145.313 167.873 1.00 108.97 86 GLU A C 1
ATOM 650 O O . GLU A 1 86 ? 203.252 144.387 168.661 1.00 108.97 86 GLU A O 1
ATOM 656 N N . PHE A 1 87 ? 204.578 146.057 167.930 1.00 114.96 87 PHE A N 1
ATOM 657 C CA . PHE A 1 87 ? 205.519 145.848 169.022 1.00 114.96 87 PHE A CA 1
ATOM 658 C C . PHE A 1 87 ? 206.366 147.087 169.271 1.00 114.96 87 PHE A C 1
ATOM 659 O O . PHE A 1 87 ? 206.632 147.879 168.364 1.00 114.96 87 PHE A O 1
ATOM 667 N N . ALA A 1 88 ? 206.780 147.245 170.533 1.00 124.45 88 ALA A N 1
ATOM 668 C CA . ALA A 1 88 ? 207.719 148.287 170.942 1.00 124.45 88 ALA A CA 1
ATOM 669 C C . ALA A 1 88 ? 208.541 147.714 172.099 1.00 124.45 88 ALA A C 1
ATOM 670 O O . ALA A 1 88 ? 208.157 147.770 173.270 1.00 124.45 88 ALA A O 1
ATOM 672 N N . ASN A 1 89 ? 209.695 147.155 171.758 1.00 137.84 89 ASN A N 1
ATOM 673 C CA . ASN A 1 89 ? 210.624 146.594 172.728 1.00 137.84 89 ASN A CA 1
ATOM 674 C C . ASN A 1 89 ? 212.057 146.909 172.320 1.00 137.84 89 ASN A C 1
ATOM 675 O O . ASN A 1 89 ? 213.018 146.345 172.848 1.00 137.84 89 ASN A O 1
ATOM 680 N N . LEU A 1 90 ? 212.208 147.824 171.369 1.00 131.81 90 LEU A N 1
ATOM 681 C CA . LEU A 1 90 ? 213.510 148.250 170.875 1.00 131.81 90 LEU A CA 1
ATOM 682 C C . LEU A 1 90 ? 213.943 149.591 171.436 1.00 131.81 90 LEU A C 1
ATOM 683 O O . LEU A 1 90 ? 215.134 149.796 171.684 1.00 131.81 90 LEU A O 1
ATOM 688 N N . THR A 1 91 ? 213.002 150.512 171.647 1.00 133.24 91 THR A N 1
ATOM 689 C CA . THR A 1 91 ? 213.287 151.824 172.185 1.00 133.24 91 THR A CA 1
ATOM 690 C C . THR A 1 91 ? 212.013 152.322 172.853 1.00 133.24 91 THR A C 1
ATOM 691 O O . THR A 1 91 ? 210.947 152.293 172.219 1.00 133.24 91 THR A O 1
ATOM 695 N N . PRO A 1 92 ? 212.080 152.770 174.105 1.00 134.99 92 PRO A N 1
ATOM 696 C CA . PRO A 1 92 ? 210.880 153.312 174.753 1.00 134.99 92 PRO A CA 1
ATOM 697 C C . PRO A 1 92 ? 210.424 154.608 174.103 1.00 134.99 92 PRO A C 1
ATOM 698 O O . PRO A 1 92 ? 211.136 155.616 174.141 1.00 134.99 92 PRO A O 1
ATOM 702 N N . GLY A 1 93 ? 209.245 154.589 173.502 1.00 120.47 93 GLY A N 1
ATOM 703 C CA . GLY A 1 93 ? 208.716 155.728 172.793 1.00 120.47 93 GLY A CA 1
ATOM 704 C C . GLY A 1 93 ? 208.718 155.621 171.278 1.00 120.47 93 GLY A C 1
ATOM 705 O O . GLY A 1 93 ? 208.557 156.647 170.608 1.00 120.47 93 GLY A O 1
ATOM 706 N N . LEU A 1 94 ? 208.892 154.423 170.723 1.00 116.36 94 LEU A N 1
ATOM 707 C CA . LEU A 1 94 ? 208.909 154.201 169.277 1.00 116.36 94 LEU A CA 1
ATOM 708 C C . LEU A 1 94 ? 208.291 152.826 169.056 1.00 116.36 94 LEU A C 1
ATOM 709 O O . LEU A 1 94 ? 208.862 151.814 169.467 1.00 116.36 94 LEU A O 1
ATOM 714 N N . LYS A 1 95 ? 207.123 152.784 168.418 1.00 110.91 95 LYS A N 1
ATOM 715 C CA . LYS A 1 95 ? 206.461 151.503 168.202 1.00 110.91 95 LYS A CA 1
ATOM 716 C C . LYS A 1 95 ? 206.326 151.217 166.711 1.00 110.91 95 LYS A C 1
ATOM 717 O O . LYS A 1 95 ? 206.140 152.131 165.900 1.00 110.91 95 LYS A O 1
ATOM 723 N N . ASN A 1 96 ? 206.440 149.942 166.351 1.00 114.60 96 ASN A N 1
ATOM 724 C CA . ASN A 1 96 ? 206.488 149.512 164.963 1.00 114.60 96 ASN A CA 1
ATOM 725 C C . ASN A 1 96 ? 205.301 148.599 164.684 1.00 114.60 96 ASN A C 1
ATOM 726 O O . ASN A 1 96 ? 205.004 147.690 165.473 1.00 114.60 96 ASN A O 1
ATOM 731 N N . GLU A 1 97 ? 204.629 148.853 163.565 1.00 111.53 97 GLU A N 1
ATOM 732 C CA . GLU A 1 97 ? 203.465 148.127 163.089 1.00 111.53 97 GLU A CA 1
ATOM 733 C C . GLU A 1 97 ? 203.765 147.527 161.721 1.00 111.53 97 GLU A C 1
ATOM 734 O O . GLU A 1 97 ? 204.530 148.076 160.925 1.00 111.53 97 GLU A O 1
ATOM 740 N N . LEU A 1 98 ? 203.132 146.394 161.444 1.00 95.47 98 LEU A N 1
ATOM 741 C CA . LEU A 1 98 ? 203.286 145.745 160.149 1.00 95.47 98 LEU A CA 1
ATOM 742 C C . LEU A 1 98 ? 201.921 145.243 159.714 1.00 95.47 98 LEU A C 1
ATOM 743 O O . LEU A 1 98 ? 201.281 144.483 160.448 1.00 95.47 98 LEU A O 1
ATOM 748 N N . ILE A 1 99 ? 201.478 145.669 158.532 1.00 91.74 99 ILE A N 1
ATOM 749 C CA . ILE A 1 99 ? 200.164 145.327 158.005 1.00 91.74 99 ILE A CA 1
ATOM 750 C C . ILE A 1 99 ? 200.384 144.565 156.708 1.00 91.74 99 ILE A C 1
ATOM 751 O O . ILE A 1 99 ? 201.094 145.040 155.814 1.00 91.74 99 ILE A O 1
ATOM 756 N N . THR A 1 100 ? 199.787 143.385 156.604 1.00 99.78 100 THR A N 1
ATOM 757 C CA . THR A 1 100 ? 199.921 142.543 155.426 1.00 99.78 100 THR A CA 1
ATOM 758 C C . THR A 1 100 ? 198.548 142.198 154.864 1.00 99.78 100 THR A C 1
ATOM 759 O O . THR A 1 100 ? 197.542 142.182 155.576 1.00 99.78 100 THR A O 1
ATOM 763 N N . SER A 1 101 ? 198.518 141.919 153.564 1.00 108.53 101 SER A N 1
ATOM 764 C CA . SER A 1 101 ? 197.307 141.464 152.899 1.00 108.53 101 SER A CA 1
ATOM 765 C C . SER A 1 101 ? 197.643 140.259 152.035 1.00 108.53 101 SER A C 1
ATOM 766 O O . SER A 1 101 ? 198.602 140.290 151.260 1.00 108.53 101 SER A O 1
ATOM 769 N N . LEU A 1 102 ? 196.851 139.199 152.175 1.00 110.65 102 LEU A N 1
ATOM 770 C CA . LEU A 1 102 ? 197.083 137.953 151.451 1.00 110.65 102 LEU A CA 1
ATOM 771 C C . LEU A 1 102 ? 195.784 137.558 150.765 1.00 110.65 102 LEU A C 1
ATOM 772 O O . LEU A 1 102 ? 194.740 137.458 151.418 1.00 110.65 102 LEU A O 1
ATOM 777 N N . THR A 1 103 ? 195.855 137.326 149.452 1.00 126.98 103 THR A N 1
ATOM 778 C CA . THR A 1 103 ? 194.720 136.875 148.661 1.00 126.98 103 THR A CA 1
ATOM 779 C C . THR A 1 103 ? 195.241 136.402 147.316 1.00 126.98 103 THR A C 1
ATOM 780 O O . THR A 1 103 ? 196.186 137.004 146.788 1.00 126.98 103 THR A O 1
ATOM 784 N N . PRO A 1 104 ? 194.678 135.335 146.745 1.00 135.19 104 PRO A N 1
ATOM 785 C CA . PRO A 1 104 ? 195.230 134.808 145.487 1.00 135.19 104 PRO A CA 1
ATOM 786 C C . PRO A 1 104 ? 195.114 135.771 144.320 1.00 135.19 104 PRO A C 1
ATOM 787 O O . PRO A 1 104 ? 196.113 136.015 143.633 1.00 135.19 104 PRO A O 1
ATOM 791 N N . GLY A 1 105 ? 193.931 136.328 144.077 1.00 141.18 105 GLY A N 1
ATOM 792 C CA . GLY A 1 105 ? 193.717 137.185 142.928 1.00 141.18 105 GLY A CA 1
ATOM 793 C C . GLY A 1 105 ? 194.438 138.514 143.011 1.00 141.18 105 GLY A C 1
ATOM 794 O O . GLY A 1 105 ? 195.342 138.787 142.214 1.00 141.18 105 GLY A O 1
ATOM 795 N N . VAL A 1 106 ? 194.045 139.351 143.971 1.00 138.70 106 VAL A N 1
ATOM 796 C CA . VAL A 1 106 ? 194.673 140.656 144.123 1.00 138.70 106 VAL A CA 1
ATOM 797 C C . VAL A 1 106 ? 196.125 140.478 144.549 1.00 138.70 106 VAL A C 1
ATOM 798 O O . VAL A 1 106 ? 196.476 139.542 145.280 1.00 138.70 106 VAL A O 1
ATOM 802 N N . ALA A 1 107 ? 196.980 141.380 144.077 1.00 135.51 107 ALA A N 1
ATOM 803 C CA . ALA A 1 107 ? 198.397 141.312 144.396 1.00 135.51 107 ALA A CA 1
ATOM 804 C C . ALA A 1 107 ? 198.624 141.494 145.892 1.00 135.51 107 ALA A C 1
ATOM 805 O O . ALA A 1 107 ? 197.939 142.272 146.561 1.00 135.51 107 ALA A O 1
ATOM 807 N N . LYS A 1 108 ? 199.598 140.755 146.416 1.00 129.12 108 LYS A N 1
ATOM 808 C CA . LYS A 1 108 ? 199.941 140.856 147.825 1.00 129.12 108 LYS A CA 1
ATOM 809 C C . LYS A 1 108 ? 200.481 142.246 148.137 1.00 129.12 108 LYS A C 1
ATOM 810 O O . LYS A 1 108 ? 201.169 142.868 147.324 1.00 129.12 108 LYS A O 1
ATOM 816 N N . SER A 1 109 ? 200.159 142.736 149.331 1.00 118.93 109 SER A N 1
ATOM 817 C CA . SER A 1 109 ? 200.603 144.056 149.746 1.00 118.93 109 SER A CA 1
ATOM 818 C C . SER A 1 109 ? 201.079 143.993 151.187 1.00 118.93 109 SER A C 1
ATOM 819 O O . SER A 1 109 ? 200.605 143.176 151.981 1.00 118.93 109 SER A O 1
ATOM 822 N N . ALA A 1 110 ? 202.027 144.865 151.514 1.00 116.14 110 ALA A N 1
ATOM 823 C CA . ALA A 1 110 ? 202.573 144.935 152.863 1.00 116.14 110 ALA A CA 1
ATOM 824 C C . ALA A 1 110 ? 203.044 146.356 153.116 1.00 116.14 110 ALA A C 1
ATOM 825 O O . ALA A 1 110 ? 203.800 146.911 152.311 1.00 116.14 110 ALA A O 1
ATOM 827 N N . VAL A 1 111 ? 202.589 146.939 154.219 1.00 105.35 111 VAL A N 1
ATOM 828 C CA . VAL A 1 111 ? 203.002 148.272 154.631 1.00 105.35 111 VAL A CA 1
ATOM 829 C C . VAL A 1 111 ? 203.636 148.170 156.012 1.00 105.35 111 VAL A C 1
ATOM 830 O O . VAL A 1 111 ? 203.126 147.471 156.899 1.00 105.35 111 VAL A O 1
ATOM 834 N N . LEU A 1 112 ? 204.778 148.822 156.168 1.00 102.68 112 LEU A N 1
ATOM 835 C CA . LEU A 1 112 ? 205.498 148.881 157.433 1.00 102.68 112 LEU A CA 1
ATOM 836 C C . LEU A 1 112 ? 205.296 150.277 158.007 1.00 102.68 112 LEU A C 1
ATOM 837 O O . LEU A 1 112 ? 205.712 151.268 157.400 1.00 102.68 112 LEU A O 1
ATOM 842 N N . ASN A 1 113 ? 204.649 150.358 159.162 1.00 103.39 113 ASN A N 1
ATOM 843 C CA . ASN A 1 113 ? 204.385 151.623 159.825 1.00 103.39 113 ASN A CA 1
ATOM 844 C C . ASN A 1 113 ? 205.279 151.762 161.048 1.00 103.39 113 ASN A C 1
ATOM 845 O O . ASN A 1 113 ? 205.623 150.785 161.711 1.00 103.39 113 ASN A O 1
ATOM 850 N N . THR A 1 114 ? 205.654 152.998 161.344 1.00 95.51 114 THR A N 1
ATOM 851 C CA . THR A 1 114 ? 206.432 153.266 162.541 1.00 95.51 114 THR A CA 1
ATOM 852 C C . THR A 1 114 ? 205.983 154.597 163.113 1.00 95.51 114 THR A C 1
ATOM 853 O O . THR A 1 114 ? 205.782 155.560 162.369 1.00 95.51 114 THR A O 1
ATOM 857 N N . THR A 1 115 ? 205.801 154.643 164.429 1.00 101.11 115 THR A N 1
ATOM 858 C CA . THR A 1 115 ? 205.389 155.868 165.090 1.00 101.11 115 THR A CA 1
ATOM 859 C C . THR A 1 115 ? 206.391 156.204 166.179 1.00 101.11 115 THR A C 1
ATOM 860 O O . THR A 1 115 ? 206.705 155.363 167.030 1.00 101.11 115 THR A O 1
ATOM 864 N N . PHE A 1 116 ? 206.882 157.439 166.150 1.00 100.41 116 PHE A N 1
ATOM 865 C CA . PHE A 1 116 ? 207.804 157.947 167.160 1.00 100.41 116 PHE A CA 1
ATOM 866 C C . PHE A 1 116 ? 207.023 158.962 167.985 1.00 100.41 116 PHE A C 1
ATOM 867 O O . PHE A 1 116 ? 206.679 160.040 167.492 1.00 100.41 116 PHE A O 1
ATOM 875 N N . THR A 1 117 ? 206.739 158.612 169.233 1.00 106.04 117 THR A N 1
ATOM 876 C CA . THR A 1 117 ? 206.003 159.480 170.138 1.00 106.04 117 THR A CA 1
ATOM 877 C C . THR A 1 117 ? 206.898 159.894 171.296 1.00 106.04 117 THR A C 1
ATOM 878 O O . THR A 1 117 ? 207.714 159.100 171.775 1.00 106.04 117 THR A O 1
ATOM 882 N N . GLN A 1 118 ? 206.754 161.140 171.725 1.00 107.61 118 GLN A N 1
ATOM 883 C CA . GLN A 1 118 ? 207.438 161.668 172.895 1.00 107.61 118 GLN A CA 1
ATOM 884 C C . GLN A 1 118 ? 206.788 163.002 173.238 1.00 107.61 118 GLN A C 1
ATOM 885 O O . GLN A 1 118 ? 206.139 163.604 172.380 1.00 107.61 118 GLN A O 1
ATOM 891 N N . PRO A 1 119 ? 206.915 163.469 174.480 1.00 109.96 119 PRO A N 1
ATOM 892 C CA . PRO A 1 119 ? 206.188 164.686 174.857 1.00 109.96 119 PRO A CA 1
ATOM 893 C C . PRO A 1 119 ? 206.555 165.849 173.948 1.00 109.96 119 PRO A C 1
ATOM 894 O O . PRO A 1 119 ? 207.730 166.096 173.669 1.00 109.96 119 PRO A O 1
ATOM 898 N N . PHE A 1 120 ? 205.522 166.532 173.454 1.00 104.71 120 PHE A N 1
ATOM 899 C CA . PHE A 1 120 ? 205.657 167.706 172.590 1.00 104.71 120 PHE A CA 1
ATOM 900 C C . PHE A 1 120 ? 206.204 167.348 171.207 1.00 104.71 120 PHE A C 1
ATOM 901 O O . PHE A 1 120 ? 206.629 168.231 170.459 1.00 104.71 120 PHE A O 1
ATOM 909 N N . PHE A 1 121 ? 206.194 166.064 170.838 1.00 103.97 121 PHE A N 1
ATOM 910 C CA . PHE A 1 121 ? 206.701 165.678 169.523 1.00 103.97 121 PHE A CA 1
ATOM 911 C C . PHE A 1 121 ? 206.238 164.291 169.087 1.00 103.97 121 PHE A C 1
ATOM 912 O O . PHE A 1 121 ? 206.548 163.288 169.740 1.00 103.97 121 PHE A O 1
ATOM 920 N N . THR A 1 122 ? 205.536 164.215 167.958 1.00 94.23 122 THR A N 1
ATOM 921 C CA . THR A 1 122 ? 205.092 162.932 167.435 1.00 94.23 122 THR A CA 1
ATOM 922 C C . THR A 1 122 ? 205.106 162.946 165.914 1.00 94.23 122 THR A C 1
ATOM 923 O O . THR A 1 122 ? 204.804 163.967 165.285 1.00 94.23 122 THR A O 1
ATOM 927 N N . ALA A 1 123 ? 205.456 161.798 165.336 1.00 82.53 123 ALA A N 1
ATOM 928 C CA . ALA A 1 123 ? 205.569 161.649 163.892 1.00 82.53 123 ALA A CA 1
ATOM 929 C C . ALA A 1 123 ? 205.321 160.193 163.524 1.00 82.53 123 ALA A C 1
ATOM 930 O O . ALA A 1 123 ? 205.500 159.282 164.337 1.00 82.53 123 ALA A O 1
ATOM 932 N N . ARG A 1 124 ? 204.912 159.989 162.276 1.00 83.86 124 ARG A N 1
ATOM 933 C CA . ARG A 1 124 ? 204.652 158.659 161.742 1.00 83.86 124 ARG A CA 1
ATOM 934 C C . ARG A 1 124 ? 205.567 158.416 160.546 1.00 83.86 124 ARG A C 1
ATOM 935 O O . ARG A 1 124 ? 206.325 159.289 160.107 1.00 83.86 124 ARG A O 1
ATOM 943 N N . GLY A 1 125 ? 205.490 157.208 160.001 1.00 89.72 125 GLY A N 1
ATOM 944 C CA . GLY A 1 125 ? 206.153 156.874 158.758 1.00 89.72 125 GLY A CA 1
ATOM 945 C C . GLY A 1 125 ? 205.640 155.559 158.213 1.00 89.72 125 GLY A C 1
ATOM 946 O O . GLY A 1 125 ? 205.425 154.617 158.977 1.00 89.72 125 GLY A O 1
ATOM 947 N N . ALA A 1 126 ? 205.430 155.474 156.903 1.00 102.44 126 ALA A N 1
ATOM 948 C CA . ALA A 1 126 ? 204.913 154.266 156.287 1.00 102.44 126 ALA A CA 1
ATOM 949 C C . ALA A 1 126 ? 205.734 153.902 155.060 1.00 102.44 126 ALA A C 1
ATOM 950 O O . ALA A 1 126 ? 206.213 154.772 154.328 1.00 102.44 126 ALA A O 1
ATOM 952 N N . PHE A 1 127 ? 205.887 152.598 154.845 1.00 116.55 127 PHE A N 1
ATOM 953 C CA . PHE A 1 127 ? 206.598 152.056 153.685 1.00 116.55 127 PHE A CA 1
ATOM 954 C C . PHE A 1 127 ? 205.663 151.034 153.045 1.00 116.55 127 PHE A C 1
ATOM 955 O O . PHE A 1 127 ? 205.461 149.946 153.588 1.00 116.55 127 PHE A O 1
ATOM 963 N N . ASP A 1 128 ? 205.079 151.401 151.908 1.00 128.07 128 ASP A N 1
ATOM 964 C CA . ASP A 1 128 ? 204.174 150.522 151.169 1.00 128.07 128 ASP A CA 1
ATOM 965 C C . ASP A 1 128 ? 205.008 149.711 150.187 1.00 128.07 128 ASP A C 1
ATOM 966 O O . ASP A 1 128 ? 205.153 150.068 149.017 1.00 128.07 128 ASP A O 1
ATOM 971 N N . LEU A 1 129 ? 205.562 148.601 150.661 1.00 130.67 129 LEU A N 1
ATOM 972 C CA . LEU A 1 129 ? 206.532 147.861 149.874 1.00 130.67 129 LEU A CA 1
ATOM 973 C C . LEU A 1 129 ? 205.849 146.685 149.170 1.00 130.67 129 LEU A C 1
ATOM 974 O O . LEU A 1 129 ? 204.622 146.541 149.220 1.00 130.67 129 LEU A O 1
ATOM 979 N N . CYS A 1 130 ? 206.644 145.846 148.502 1.00 146.77 130 CYS A N 1
ATOM 980 C CA . CYS A 1 130 ? 206.156 144.653 147.805 1.00 146.77 130 CYS A CA 1
ATOM 981 C C . CYS A 1 130 ? 205.108 145.012 146.750 1.00 146.77 130 CYS A C 1
ATOM 982 O O . CYS A 1 130 ? 204.123 144.300 146.548 1.00 146.77 130 CYS A O 1
ATOM 985 N N . LEU A 1 131 ? 205.331 146.136 146.069 1.00 145.86 131 LEU A N 1
ATOM 986 C CA . LEU A 1 131 ? 204.433 146.563 145.003 1.00 145.86 131 LEU A CA 1
ATOM 987 C C . LEU A 1 131 ? 205.222 147.126 143.826 1.00 145.86 131 LEU A C 1
ATOM 988 O O . LEU A 1 131 ? 204.634 147.621 142.858 1.00 145.86 131 LEU A O 1
ATOM 993 N N . LYS A 1 132 ? 206.553 147.055 143.906 1.00 150.68 132 LYS A N 1
ATOM 994 C CA . LYS A 1 132 ? 207.450 147.617 142.892 1.00 150.68 132 LYS A CA 1
ATOM 995 C C . LYS A 1 132 ? 207.223 149.116 142.711 1.00 150.68 132 LYS A C 1
ATOM 996 O O . LYS A 1 132 ? 207.519 149.680 141.655 1.00 150.68 132 LYS A O 1
ATOM 1002 N N . SER A 1 133 ? 206.699 149.770 143.745 1.00 141.87 133 SER A N 1
ATOM 1003 C CA . SER A 1 133 ? 206.435 151.201 143.726 1.00 141.87 133 SER A CA 1
ATOM 1004 C C . SER A 1 133 ? 206.332 151.716 145.155 1.00 141.87 133 SER A C 1
ATOM 1005 O O . SER A 1 133 ? 205.230 152.023 145.627 1.00 141.87 133 SER A O 1
ATOM 1008 N N . PRO A 1 134 ? 207.448 151.820 145.876 1.00 137.11 134 PRO A N 1
ATOM 1009 C CA . PRO A 1 134 ? 207.381 152.264 147.275 1.00 137.11 134 PRO A CA 1
ATOM 1010 C C . PRO A 1 134 ? 206.935 153.715 147.366 1.00 137.11 134 PRO A C 1
ATOM 1011 O O . PRO A 1 134 ? 207.467 154.590 146.680 1.00 137.11 134 PRO A O 1
ATOM 1015 N N . THR A 1 135 ? 205.947 153.962 148.223 1.00 121.39 135 THR A N 1
ATOM 1016 C CA . THR A 1 135 ? 205.383 155.291 148.430 1.00 121.39 135 THR A CA 1
ATOM 1017 C C . THR A 1 135 ? 205.498 155.631 149.909 1.00 121.39 135 THR A C 1
ATOM 1018 O O . THR A 1 135 ? 204.742 155.106 150.732 1.00 121.39 135 THR A O 1
ATOM 1022 N N . PHE A 1 136 ? 206.440 156.507 150.244 1.00 111.96 136 PHE A N 1
ATOM 1023 C CA . PHE A 1 136 ? 206.646 156.916 151.628 1.00 111.96 136 PHE A CA 1
ATOM 1024 C C . PHE A 1 136 ? 205.539 157.880 152.026 1.00 111.96 136 PHE A C 1
ATOM 1025 O O . PHE A 1 136 ? 205.469 159.002 151.515 1.00 111.96 136 PHE A O 1
ATOM 1033 N N . VAL A 1 137 ? 204.675 157.447 152.938 1.00 102.90 137 VAL A N 1
ATOM 1034 C CA . VAL A 1 137 ? 203.600 158.276 153.469 1.00 102.90 137 VAL A CA 1
ATOM 1035 C C . VAL A 1 137 ? 203.999 158.637 154.892 1.00 102.90 137 VAL A C 1
ATOM 1036 O O . VAL A 1 137 ? 204.109 157.763 155.758 1.00 102.90 137 VAL A O 1
ATOM 1040 N N . GLY A 1 138 ? 204.219 159.920 155.143 1.00 96.59 138 GLY A N 1
ATOM 1041 C CA . GLY A 1 138 ? 204.668 160.351 156.452 1.00 96.59 138 GLY A CA 1
ATOM 1042 C C . GLY A 1 138 ? 203.974 161.628 156.862 1.00 96.59 138 GLY A C 1
ATOM 1043 O O . GLY A 1 138 ? 203.419 162.355 156.034 1.00 96.59 138 GLY A O 1
ATOM 1044 N N . ASP A 1 139 ? 203.999 161.884 158.166 1.00 88.00 139 ASP A N 1
ATOM 1045 C CA . ASP A 1 139 ? 203.418 163.096 158.720 1.00 88.00 139 ASP A CA 1
ATOM 1046 C C . ASP A 1 139 ? 203.962 163.295 160.124 1.00 88.00 139 ASP A C 1
ATOM 1047 O O . ASP A 1 139 ? 204.542 162.389 160.724 1.00 88.00 139 ASP A O 1
ATOM 1052 N N . LEU A 1 140 ? 203.778 164.503 160.640 1.00 84.15 140 LEU A N 1
ATOM 1053 C CA . LEU A 1 140 ? 204.233 164.828 161.983 1.00 84.15 140 LEU A CA 1
ATOM 1054 C C . LEU A 1 140 ? 203.415 165.985 162.523 1.00 84.15 140 LEU A C 1
ATOM 1055 O O . LEU A 1 140 ? 202.966 166.842 161.758 1.00 84.15 140 LEU A O 1
ATOM 1060 N N . THR A 1 141 ? 203.227 166.014 163.840 1.00 87.12 141 THR A N 1
ATOM 1061 C CA . THR A 1 141 ? 202.459 167.080 164.469 1.00 87.12 141 THR A CA 1
ATOM 1062 C C . THR A 1 141 ? 203.092 167.475 165.793 1.00 87.12 141 THR A C 1
ATOM 1063 O O . THR A 1 141 ? 203.700 166.641 166.472 1.00 87.12 141 THR A O 1
ATOM 1067 N N . MET A 1 142 ? 202.947 168.747 166.150 1.00 103.65 142 MET A N 1
ATOM 1068 C CA . MET A 1 142 ? 203.512 169.316 167.362 1.00 103.65 142 MET A CA 1
ATOM 1069 C C . MET A 1 142 ? 202.438 170.047 168.158 1.00 103.65 142 MET A C 1
ATOM 1070 O O . MET A 1 142 ? 201.434 170.518 167.615 1.00 103.65 142 MET A O 1
ATOM 1075 N N . ALA A 1 143 ? 202.666 170.138 169.465 1.00 102.13 143 ALA A N 1
ATOM 1076 C CA . ALA A 1 143 ? 201.776 170.854 170.366 1.00 102.13 143 ALA A CA 1
ATOM 1077 C C . ALA A 1 143 ? 202.613 171.750 171.264 1.00 102.13 143 ALA A C 1
ATOM 1078 O O . ALA A 1 143 ? 203.716 171.387 171.677 1.00 102.13 143 ALA A O 1
ATOM 1080 N N . HIS A 1 144 ? 202.078 172.932 171.572 1.00 116.39 144 HIS A N 1
ATOM 1081 C CA . HIS A 1 144 ? 202.862 173.894 172.336 1.00 116.39 144 HIS A CA 1
ATOM 1082 C C . HIS A 1 144 ? 202.293 174.129 173.728 1.00 116.39 144 HIS A C 1
ATOM 1083 O O . HIS A 1 144 ? 202.973 173.877 174.728 1.00 116.39 144 HIS A O 1
ATOM 1090 N N . GLU A 1 145 ? 201.048 174.602 173.812 1.00 114.26 145 GLU A N 1
ATOM 1091 C CA . GLU A 1 145 ? 200.400 174.822 175.101 1.00 114.26 145 GLU A CA 1
ATOM 1092 C C . GLU A 1 145 ? 198.911 174.504 175.056 1.00 114.26 145 GLU A C 1
ATOM 1093 O O . GLU A 1 145 ? 198.172 174.904 175.961 1.00 114.26 145 GLU A O 1
ATOM 1099 N N . GLY A 1 146 ? 198.454 173.796 174.030 1.00 89.90 146 GLY A N 1
ATOM 1100 C CA . GLY A 1 146 ? 197.038 173.542 173.865 1.00 89.90 146 GLY A CA 1
ATOM 1101 C C . GLY A 1 146 ? 196.615 173.677 172.420 1.00 89.90 146 GLY A C 1
ATOM 1102 O O . GLY A 1 146 ? 195.553 173.191 172.024 1.00 89.90 146 GLY A O 1
ATOM 1103 N N . ILE A 1 147 ? 197.444 174.341 171.622 1.00 82.08 147 ILE A N 1
ATOM 1104 C CA . ILE A 1 147 ? 197.257 174.424 170.180 1.00 82.08 147 ILE A CA 1
ATOM 1105 C C . ILE A 1 147 ? 198.157 173.389 169.527 1.00 82.08 147 ILE A C 1
ATOM 1106 O O . ILE A 1 147 ? 199.373 173.381 169.752 1.00 82.08 147 ILE A O 1
ATOM 1111 N N . VAL A 1 148 ? 197.565 172.512 168.725 1.00 77.37 148 VAL A N 1
ATOM 1112 C CA . VAL A 1 148 ? 198.287 171.433 168.067 1.00 77.37 148 VAL A CA 1
ATOM 1113 C C . VAL A 1 148 ? 198.204 171.675 166.568 1.00 77.37 148 VAL A C 1
ATOM 1114 O O . VAL A 1 148 ? 197.216 172.231 166.073 1.00 77.37 148 VAL A O 1
ATOM 1118 N N . GLY A 1 149 ? 199.255 171.303 165.854 1.00 75.72 149 GLY A N 1
ATOM 1119 C CA . GLY A 1 149 ? 199.298 171.486 164.419 1.00 75.72 149 GLY A CA 1
ATOM 1120 C C . GLY A 1 149 ? 200.185 170.449 163.768 1.00 75.72 149 GLY A C 1
ATOM 1121 O O . GLY A 1 149 ? 201.263 170.124 164.261 1.00 75.72 149 GLY A O 1
ATOM 1122 N N . GLY A 1 150 ? 199.715 169.935 162.638 1.00 81.92 150 GLY A N 1
ATOM 1123 C CA . GLY A 1 150 ? 200.435 168.878 161.960 1.00 81.92 150 GLY A CA 1
ATOM 1124 C C . GLY A 1 150 ? 200.588 169.086 160.471 1.00 81.92 150 GLY A C 1
ATOM 1125 O O . GLY A 1 150 ? 200.101 170.074 159.916 1.00 81.92 150 GLY A O 1
ATOM 1126 N N . ALA A 1 151 ? 201.277 168.156 159.817 1.00 86.62 151 ALA A N 1
ATOM 1127 C CA . ALA A 1 151 ? 201.477 168.230 158.381 1.00 86.62 151 ALA A CA 1
ATOM 1128 C C . ALA A 1 151 ? 201.830 166.850 157.850 1.00 86.62 151 ALA A C 1
ATOM 1129 O O . ALA A 1 151 ? 202.561 166.090 158.491 1.00 86.62 151 ALA A O 1
ATOM 1131 N N . GLU A 1 152 ? 201.308 166.544 156.665 1.00 100.08 152 GLU A N 1
ATOM 1132 C CA . GLU A 1 152 ? 201.627 165.327 155.938 1.00 100.08 152 GLU A CA 1
ATOM 1133 C C . GLU A 1 152 ? 202.551 165.630 154.768 1.00 100.08 152 GLU A C 1
ATOM 1134 O O . GLU A 1 152 ? 202.740 166.782 154.372 1.00 100.08 152 GLU A O 1
ATOM 1140 N N . PHE A 1 153 ? 203.117 164.561 154.212 1.00 106.97 153 PHE A N 1
ATOM 1141 C CA . PHE A 1 153 ? 203.906 164.631 152.993 1.00 106.97 153 PHE A CA 1
ATOM 1142 C C . PHE A 1 153 ? 204.079 163.225 152.437 1.00 106.97 153 PHE A C 1
ATOM 1143 O O . PHE A 1 153 ? 204.167 162.257 153.194 1.00 106.97 153 PHE A O 1
ATOM 1151 N N . GLY A 1 154 ? 204.043 163.115 151.114 1.00 123.43 154 GLY A N 1
ATOM 1152 C CA . GLY A 1 154 ? 204.359 161.859 150.466 1.00 123.43 154 GLY A CA 1
ATOM 1153 C C . GLY A 1 154 ? 205.394 162.036 149.377 1.00 123.43 154 GLY A C 1
ATOM 1154 O O . GLY A 1 154 ? 205.114 162.667 148.355 1.00 123.43 154 GLY A O 1
ATOM 1155 N N . TYR A 1 155 ? 206.583 161.476 149.567 1.00 140.89 155 TYR A N 1
ATOM 1156 C CA . TYR A 1 155 ? 207.645 161.587 148.579 1.00 140.89 155 TYR A CA 1
ATOM 1157 C C . TYR A 1 155 ? 207.794 160.267 147.840 1.00 140.89 155 TYR A C 1
ATOM 1158 O O . TYR A 1 155 ? 207.845 159.200 148.457 1.00 140.89 155 TYR A O 1
ATOM 1167 N N . ASP A 1 156 ? 207.862 160.343 146.516 1.00 141.10 156 ASP A N 1
ATOM 1168 C CA . ASP A 1 156 ? 207.944 159.158 145.677 1.00 141.10 156 ASP A CA 1
ATOM 1169 C C . ASP A 1 156 ? 209.310 159.097 145.012 1.00 141.10 156 ASP A C 1
ATOM 1170 O O . ASP A 1 156 ? 209.810 160.105 144.506 1.00 141.10 156 ASP A O 1
ATOM 1175 N N . ILE A 1 157 ? 209.914 157.909 145.024 1.00 141.07 157 ILE A N 1
ATOM 1176 C CA . ILE A 1 157 ? 211.214 157.733 144.388 1.00 141.07 157 ILE A CA 1
ATOM 1177 C C . ILE A 1 157 ? 211.114 157.558 142.876 1.00 141.07 157 ILE A C 1
ATOM 1178 O O . ILE A 1 157 ? 212.101 157.806 142.167 1.00 141.07 157 ILE A O 1
ATOM 1183 N N . SER A 1 158 ? 209.955 157.143 142.361 1.00 142.52 158 SER A N 1
ATOM 1184 C CA . SER A 1 158 ? 209.787 157.005 140.921 1.00 142.52 158 SER A CA 1
ATOM 1185 C C . SER A 1 158 ? 209.688 158.356 140.227 1.00 142.52 158 SER A C 1
ATOM 1186 O O . SER A 1 158 ? 210.308 158.556 139.178 1.00 142.52 158 SER A O 1
ATOM 1189 N N . ALA A 1 159 ? 208.920 159.286 140.791 1.00 139.51 159 ALA A N 1
ATOM 1190 C CA . ALA A 1 159 ? 208.776 160.625 140.237 1.00 139.51 159 ALA A CA 1
ATOM 1191 C C . ALA A 1 159 ? 209.801 161.603 140.788 1.00 139.51 159 ALA A C 1
ATOM 1192 O O . ALA A 1 159 ? 210.121 162.596 140.127 1.00 139.51 159 ALA A O 1
ATOM 1194 N N . GLY A 1 160 ? 210.323 161.347 141.983 1.00 138.59 160 GLY A N 1
ATOM 1195 C CA . GLY A 1 160 ? 211.308 162.215 142.587 1.00 138.59 160 GLY A CA 1
ATOM 1196 C C . GLY A 1 160 ? 210.760 163.450 143.262 1.00 138.59 160 GLY A C 1
ATOM 1197 O O . GLY A 1 160 ? 211.527 164.389 143.510 1.00 138.59 160 GLY A O 1
ATOM 1198 N N . SER A 1 161 ? 209.463 163.489 143.565 1.00 132.13 161 SER A N 1
ATOM 1199 C CA . SER A 1 161 ? 208.849 164.654 144.182 1.00 132.13 161 SER A CA 1
ATOM 1200 C C . SER A 1 161 ? 207.697 164.204 145.072 1.00 132.13 161 SER A C 1
ATOM 1201 O O . SER A 1 161 ? 207.531 163.013 145.363 1.00 132.13 161 SER A O 1
ATOM 1204 N N . ILE A 1 162 ? 206.893 165.175 145.504 1.00 120.52 162 ILE A N 1
ATOM 1205 C CA . ILE A 1 162 ? 205.737 164.913 146.351 1.00 120.52 162 ILE A CA 1
ATOM 1206 C C . ILE A 1 162 ? 204.490 164.795 145.487 1.00 120.52 162 ILE A C 1
ATOM 1207 O O . ILE A 1 162 ? 204.456 165.288 144.355 1.00 120.52 162 ILE A O 1
ATOM 1212 N N . SER A 1 163 ? 203.457 164.143 146.017 1.00 122.05 163 SER A N 1
ATOM 1213 C CA . SER A 1 163 ? 202.222 163.946 145.271 1.00 122.05 163 SER A CA 1
ATOM 1214 C C . SER A 1 163 ? 201.010 164.307 146.119 1.00 122.05 163 SER A C 1
ATOM 1215 O O . SER A 1 163 ? 199.896 164.427 145.600 1.00 122.05 163 SER A O 1
ATOM 1218 N N . ARG A 1 164 ? 201.216 164.481 147.422 1.00 112.94 164 ARG A N 1
ATOM 1219 C CA . ARG A 1 164 ? 200.133 164.827 148.331 1.00 112.94 164 ARG A CA 1
ATOM 1220 C C . ARG A 1 164 ? 200.719 165.391 149.614 1.00 112.94 164 ARG A C 1
ATOM 1221 O O . ARG A 1 164 ? 201.572 164.755 150.238 1.00 112.94 164 ARG A O 1
ATOM 1229 N N . TYR A 1 165 ? 200.260 166.578 150.003 1.00 113.95 165 TYR A N 1
ATOM 1230 C CA . TYR A 1 165 ? 200.677 167.174 151.262 1.00 113.95 165 TYR A CA 1
ATOM 1231 C C . TYR A 1 165 ? 199.501 167.929 151.859 1.00 113.95 165 TYR A C 1
ATOM 1232 O O . TYR A 1 165 ? 198.715 168.542 151.133 1.00 113.95 165 TYR A O 1
ATOM 1241 N N . ALA A 1 166 ? 199.387 167.878 153.183 1.00 97.79 166 ALA A N 1
ATOM 1242 C CA . ALA A 1 166 ? 198.313 168.538 153.906 1.00 97.79 166 ALA A CA 1
ATOM 1243 C C . ALA A 1 166 ? 198.895 169.260 155.113 1.00 97.79 166 ALA A C 1
ATOM 1244 O O . ALA A 1 166 ? 199.948 168.892 155.639 1.00 97.79 166 ALA A O 1
ATOM 1246 N N . MET A 1 167 ? 198.194 170.304 155.553 1.00 94.68 167 MET A N 1
ATOM 1247 C CA . MET A 1 167 ? 198.644 171.097 156.695 1.00 94.68 167 MET A CA 1
ATOM 1248 C C . MET A 1 167 ? 197.441 171.279 157.619 1.00 94.68 167 MET A C 1
ATOM 1249 O O . MET A 1 167 ? 196.432 171.856 157.210 1.00 94.68 167 MET A O 1
ATOM 1254 N N . ALA A 1 168 ? 197.554 170.780 158.842 1.00 80.38 168 ALA A N 1
ATOM 1255 C CA . ALA A 1 168 ? 196.457 170.852 159.793 1.00 80.38 168 ALA A CA 1
ATOM 1256 C C . ALA A 1 168 ? 196.791 171.806 160.934 1.00 80.38 168 ALA A C 1
ATOM 1257 O O . ALA A 1 168 ? 197.951 171.996 161.300 1.00 80.38 168 ALA A O 1
ATOM 1259 N N . LEU A 1 169 ? 195.744 172.403 161.505 1.00 73.17 169 LEU A N 1
ATOM 1260 C CA . LEU A 1 169 ? 195.927 173.343 162.612 1.00 73.17 169 LEU A CA 1
ATOM 1261 C C . LEU A 1 169 ? 194.653 173.271 163.460 1.00 73.17 169 LEU A C 1
ATOM 1262 O O . LEU A 1 169 ? 193.568 173.605 162.988 1.00 73.17 169 LEU A O 1
ATOM 1267 N N . SER A 1 170 ? 194.808 172.842 164.705 1.00 73.02 170 SER A N 1
ATOM 1268 C CA . SER A 1 170 ? 193.692 172.663 165.618 1.00 73.02 170 SER A CA 1
ATOM 1269 C C . SER A 1 170 ? 193.945 173.406 166.921 1.00 73.02 170 SER A C 1
ATOM 1270 O O . SER A 1 170 ? 195.091 173.678 167.288 1.00 73.02 170 SER A O 1
ATOM 1273 N N . TYR A 1 171 ? 192.859 173.731 167.620 1.00 71.39 171 TYR A N 1
ATOM 1274 C CA . TYR A 1 171 ? 192.915 174.385 168.926 1.00 71.39 171 TYR A CA 1
ATOM 1275 C C . TYR A 1 171 ? 191.966 173.612 169.835 1.00 71.39 171 TYR A C 1
ATOM 1276 O O . TYR A 1 171 ? 190.784 173.947 169.940 1.00 71.39 171 TYR A O 1
ATOM 1285 N N . PHE A 1 172 ? 192.485 172.583 170.492 1.00 71.77 172 PHE A N 1
ATOM 1286 C CA . PHE A 1 172 ? 191.691 171.836 171.449 1.00 71.77 172 PHE A CA 1
ATOM 1287 C C . PHE A 1 172 ? 191.441 172.667 172.701 1.00 71.77 172 PHE A C 1
ATOM 1288 O O . PHE A 1 172 ? 192.140 173.642 172.984 1.00 71.77 172 PHE A O 1
ATOM 1296 N N . ALA A 1 173 ? 190.421 172.268 173.452 1.00 69.42 173 ALA A N 1
ATOM 1297 C CA . ALA A 1 173 ? 190.126 172.902 174.728 1.00 69.42 173 ALA A CA 1
ATOM 1298 C C . ALA A 1 173 ? 189.498 171.890 175.671 1.00 69.42 173 ALA A C 1
ATOM 1299 O O . ALA A 1 173 ? 189.562 170.682 175.423 1.00 69.42 173 ALA A O 1
ATOM 1301 N N . LYS A 1 174 ? 188.898 172.369 176.757 1.00 74.21 174 LYS A N 1
ATOM 1302 C CA . LYS A 1 174 ? 188.305 171.478 177.760 1.00 74.21 174 LYS A CA 1
ATOM 1303 C C . LYS A 1 174 ? 187.146 170.707 177.134 1.00 74.21 174 LYS A C 1
ATOM 1304 O O . LYS A 1 174 ? 187.087 169.477 177.227 1.00 74.21 174 LYS A O 1
ATOM 1310 N N . ASP A 1 175 ? 186.231 171.416 176.472 1.00 69.68 175 ASP A N 1
ATOM 1311 C CA . ASP A 1 175 ? 185.009 170.797 175.971 1.00 69.68 175 ASP A CA 1
ATOM 1312 C C . ASP A 1 175 ? 184.691 171.129 174.518 1.00 69.68 175 ASP A C 1
ATOM 1313 O O . ASP A 1 175 ? 183.749 170.557 173.963 1.00 69.68 175 ASP A O 1
ATOM 1318 N N . TYR A 1 176 ? 185.430 172.036 173.886 1.00 65.33 176 TYR A N 1
ATOM 1319 C CA . TYR A 1 176 ? 185.196 172.349 172.485 1.00 65.33 176 TYR A CA 1
ATOM 1320 C C . TYR A 1 176 ? 186.520 172.341 171.743 1.00 65.33 176 TYR A C 1
ATOM 1321 O O . TYR A 1 176 ? 187.571 172.591 172.335 1.00 65.33 176 TYR A O 1
ATOM 1330 N N . SER A 1 177 ? 186.468 172.044 170.450 1.00 54.14 177 SER A N 1
ATOM 1331 C CA . SER A 1 177 ? 187.681 172.028 169.649 1.00 54.14 177 SER A CA 1
ATOM 1332 C C . SER A 1 177 ? 187.363 172.518 168.247 1.00 54.14 177 SER A C 1
ATOM 1333 O O . SER A 1 177 ? 186.456 171.996 167.595 1.00 54.14 177 SER A O 1
ATOM 1336 N N . LEU A 1 178 ? 188.095 173.526 167.799 1.00 53.21 178 LEU A N 1
ATOM 1337 C CA . LEU A 1 178 ? 187.995 173.996 166.428 1.00 53.21 178 LEU A CA 1
ATOM 1338 C C . LEU A 1 178 ? 189.019 173.236 165.585 1.00 53.21 178 LEU A C 1
ATOM 1339 O O . LEU A 1 178 ? 189.603 172.251 166.042 1.00 53.21 178 LEU A O 1
ATOM 1344 N N . GLY A 1 179 ? 189.248 173.671 164.353 1.00 57.77 179 GLY A N 1
ATOM 1345 C CA . GLY A 1 179 ? 190.210 173.000 163.505 1.00 57.77 179 GLY A CA 1
ATOM 1346 C C . GLY A 1 179 ? 190.127 173.425 162.057 1.00 57.77 179 GLY A C 1
ATOM 1347 O O . GLY A 1 179 ? 189.074 173.867 161.590 1.00 57.77 179 GLY A O 1
ATOM 1348 N N . ALA A 1 180 ? 191.236 173.294 161.336 1.00 68.28 180 ALA A N 1
ATOM 1349 C CA . ALA A 1 180 ? 191.293 173.716 159.942 1.00 68.28 180 ALA A CA 1
ATOM 1350 C C . ALA A 1 180 ? 192.370 172.911 159.239 1.00 68.28 180 ALA A C 1
ATOM 1351 O O . ALA A 1 180 ? 193.522 172.897 159.685 1.00 68.28 180 ALA A O 1
ATOM 1353 N N . THR A 1 181 ? 192.005 172.248 158.149 1.00 80.73 181 THR A N 1
ATOM 1354 C CA . THR A 1 181 ? 192.972 171.525 157.346 1.00 80.73 181 THR A CA 1
ATOM 1355 C C . THR A 1 181 ? 193.096 172.181 155.973 1.00 80.73 181 THR A C 1
ATOM 1356 O O . THR A 1 181 ? 192.180 172.846 155.486 1.00 80.73 181 THR A O 1
ATOM 1360 N N . LEU A 1 182 ? 194.253 171.987 155.335 1.00 91.23 182 LEU A N 1
ATOM 1361 C CA . LEU A 1 182 ? 194.510 172.561 154.019 1.00 91.23 182 LEU A CA 1
ATOM 1362 C C . LEU A 1 182 ? 195.160 171.448 153.191 1.00 91.23 182 LEU A C 1
ATOM 1363 O O . LEU A 1 182 ? 196.235 170.938 153.510 1.00 91.23 182 LEU A O 1
ATOM 1368 N N . ASN A 1 183 ? 194.478 171.069 152.117 1.00 106.56 183 ASN A N 1
ATOM 1369 C CA . ASN A 1 183 ? 194.900 169.973 151.266 1.00 106.56 183 ASN A CA 1
ATOM 1370 C C . ASN A 1 183 ? 195.424 170.561 149.955 1.00 106.56 183 ASN A C 1
ATOM 1371 O O . ASN A 1 183 ? 194.954 171.599 149.485 1.00 106.56 183 ASN A O 1
ATOM 1376 N N . ASN A 1 184 ? 196.427 169.895 149.374 1.00 114.91 184 ASN A N 1
ATOM 1377 C CA . ASN A 1 184 ? 197.098 170.423 148.189 1.00 114.91 184 ASN A CA 1
ATOM 1378 C C . ASN A 1 184 ? 196.155 170.621 147.006 1.00 114.91 184 ASN A C 1
ATOM 1379 O O . ASN A 1 184 ? 196.509 171.338 146.065 1.00 114.91 184 ASN A O 1
ATOM 1384 N N . GLU A 1 185 ? 194.971 170.007 147.029 1.00 115.15 185 GLU A N 1
ATOM 1385 C CA . GLU A 1 185 ? 193.948 170.219 146.013 1.00 115.15 185 GLU A CA 1
ATOM 1386 C C . GLU A 1 185 ? 193.098 171.452 146.296 1.00 115.15 185 GLU A C 1
ATOM 1387 O O . GLU A 1 185 ? 191.981 171.565 145.773 1.00 115.15 185 GLU A O 1
ATOM 1393 N N . GLN A 1 186 ? 193.606 172.379 147.111 1.00 108.50 186 GLN A N 1
ATOM 1394 C CA . GLN A 1 186 ? 192.880 173.584 147.517 1.00 108.50 186 GLN A CA 1
ATOM 1395 C C . GLN A 1 186 ? 191.557 173.236 148.200 1.00 108.50 186 GLN A C 1
ATOM 1396 O O . GLN A 1 186 ? 190.514 173.833 147.931 1.00 108.50 186 GLN A O 1
ATOM 1402 N N . ILE A 1 187 ? 191.610 172.255 149.097 1.00 97.49 187 ILE A N 1
ATOM 1403 C CA . ILE A 1 187 ? 190.478 171.880 149.937 1.00 97.49 187 ILE A CA 1
ATOM 1404 C C . ILE A 1 187 ? 190.742 172.416 151.335 1.00 97.49 187 ILE A C 1
ATOM 1405 O O . ILE A 1 187 ? 191.829 172.213 151.888 1.00 97.49 187 ILE A O 1
ATOM 1410 N N . THR A 1 188 ? 189.759 173.116 151.899 1.00 91.30 188 THR A N 1
ATOM 1411 C CA . THR A 1 188 ? 189.877 173.703 153.233 1.00 91.30 188 THR A CA 1
ATOM 1412 C C . THR A 1 188 ? 188.683 173.235 154.054 1.00 91.30 188 THR A C 1
ATOM 1413 O O . THR A 1 188 ? 187.551 173.660 153.817 1.00 91.30 188 THR A O 1
ATOM 1417 N N . THR A 1 189 ? 188.930 172.350 155.012 1.00 76.51 189 THR A N 1
ATOM 1418 C CA . THR A 1 189 ? 187.876 171.888 155.909 1.00 76.51 189 THR A CA 1
ATOM 1419 C C . THR A 1 189 ? 188.064 172.587 157.248 1.00 76.51 189 THR A C 1
ATOM 1420 O O . THR A 1 189 ? 189.092 172.429 157.909 1.00 76.51 189 THR A O 1
ATOM 1424 N N . VAL A 1 190 ? 187.079 173.381 157.636 1.00 62.04 190 VAL A N 1
ATOM 1425 C CA . VAL A 1 190 ? 187.075 174.028 158.939 1.00 62.04 190 VAL A CA 1
ATOM 1426 C C . VAL A 1 190 ? 185.916 173.464 159.744 1.00 62.04 190 VAL A C 1
ATOM 1427 O O . VAL A 1 190 ? 184.777 173.423 159.268 1.00 62.04 190 VAL A O 1
ATOM 1431 N N . ASP A 1 191 ? 186.202 173.008 160.956 1.00 59.83 191 ASP A N 1
ATOM 1432 C CA . ASP A 1 191 ? 185.202 172.282 161.719 1.00 59.83 191 ASP A CA 1
ATOM 1433 C C . ASP A 1 191 ? 185.289 172.676 163.183 1.00 59.83 191 ASP A C 1
ATOM 1434 O O . ASP A 1 191 ? 186.312 173.174 163.657 1.00 59.83 191 ASP A O 1
ATOM 1439 N N . PHE A 1 192 ? 184.192 172.451 163.895 1.00 51.11 192 PHE A N 1
ATOM 1440 C CA . PHE A 1 192 ? 184.167 172.703 165.327 1.00 51.11 192 PHE A CA 1
ATOM 1441 C C . PHE A 1 192 ? 183.285 171.659 165.991 1.00 51.11 192 PHE A C 1
ATOM 1442 O O . PHE A 1 192 ? 182.322 171.161 165.407 1.00 51.11 192 PHE A O 1
ATOM 1450 N N . PHE A 1 193 ? 183.633 171.343 167.232 1.00 49.97 193 PHE A N 1
ATOM 1451 C CA . PHE A 1 193 ? 182.972 170.323 168.027 1.00 49.97 193 PHE A CA 1
ATOM 1452 C C . PHE A 1 193 ? 182.661 170.929 169.382 1.00 49.97 193 PHE A C 1
ATOM 1453 O O . PHE A 1 193 ? 183.501 171.625 169.955 1.00 49.97 193 PHE A O 1
ATOM 1461 N N . GLN A 1 194 ? 181.460 170.678 169.893 1.00 51.80 194 GLN A N 1
ATOM 1462 C CA . GLN A 1 194 ? 181.032 171.284 171.142 1.00 51.80 194 GLN A CA 1
ATOM 1463 C C . GLN A 1 194 ? 180.334 170.231 171.981 1.00 51.80 194 GLN A C 1
ATOM 1464 O O . GLN A 1 194 ? 179.504 169.475 171.469 1.00 51.80 194 GLN A O 1
ATOM 1470 N N . ASN A 1 195 ? 180.674 170.185 173.263 1.00 49.76 195 ASN A N 1
ATOM 1471 C CA . ASN A 1 195 ? 180.137 169.206 174.201 1.00 49.76 195 ASN A CA 1
ATOM 1472 C C . ASN A 1 195 ? 179.453 169.994 175.313 1.00 49.76 195 ASN A C 1
ATOM 1473 O O . ASN A 1 195 ? 180.055 170.263 176.355 1.00 49.76 195 ASN A O 1
ATOM 1478 N N . VAL A 1 196 ? 178.191 170.359 175.088 1.00 48.01 196 VAL A N 1
ATOM 1479 C CA . VAL A 1 196 ? 177.504 171.253 176.013 1.00 48.01 196 VAL A CA 1
ATOM 1480 C C . VAL A 1 196 ? 177.321 170.596 177.374 1.00 48.01 196 VAL A C 1
ATOM 1481 O O . VAL A 1 196 ? 177.561 171.221 178.412 1.00 48.01 196 VAL A O 1
ATOM 1485 N N . ASN A 1 197 ? 176.907 169.333 177.401 1.00 48.82 197 ASN A N 1
ATOM 1486 C CA . ASN A 1 197 ? 176.829 168.588 178.647 1.00 48.82 197 ASN A CA 1
ATOM 1487 C C . ASN A 1 197 ? 176.899 167.105 178.329 1.00 48.82 197 ASN A C 1
ATOM 1488 O O . ASN A 1 197 ? 177.061 166.703 177.175 1.00 48.82 197 ASN A O 1
ATOM 1493 N N . ALA A 1 198 ? 176.770 166.287 179.372 1.00 54.72 198 ALA A N 1
ATOM 1494 C CA . ALA A 1 198 ? 176.910 164.847 179.209 1.00 54.72 198 ALA A CA 1
ATOM 1495 C C . ALA A 1 198 ? 175.803 164.230 178.367 1.00 54.72 198 ALA A C 1
ATOM 1496 O O . ALA A 1 198 ? 175.943 163.077 177.949 1.00 54.72 198 ALA A O 1
ATOM 1498 N N . PHE A 1 199 ? 174.717 164.954 178.108 1.00 53.69 199 PHE A N 1
ATOM 1499 C CA . PHE A 1 199 ? 173.575 164.402 177.393 1.00 53.69 199 PHE A CA 1
ATOM 1500 C C . PHE A 1 199 ? 173.397 164.986 175.998 1.00 53.69 199 PHE A C 1
ATOM 1501 O O . PHE A 1 199 ? 172.363 164.743 175.371 1.00 53.69 199 PHE A O 1
ATOM 1509 N N . LEU A 1 200 ? 174.368 165.742 175.489 1.00 44.67 200 LEU A N 1
ATOM 1510 C CA . LEU A 1 200 ? 174.205 166.375 174.181 1.00 44.67 200 LEU A CA 1
ATOM 1511 C C . LEU A 1 200 ? 175.555 166.853 173.677 1.00 44.67 200 LEU A C 1
ATOM 1512 O O . LEU A 1 200 ? 176.277 167.538 174.405 1.00 44.67 200 LEU A O 1
ATOM 1517 N N . GLN A 1 201 ? 175.897 166.490 172.443 1.00 48.15 201 GLN A N 1
ATOM 1518 C CA . GLN A 1 201 ? 177.087 167.004 171.773 1.00 48.15 201 GLN A CA 1
ATOM 1519 C C . GLN A 1 201 ? 176.704 167.448 170.372 1.00 48.15 201 GLN A C 1
ATOM 1520 O O . GLN A 1 201 ? 176.026 166.711 169.655 1.00 48.15 201 GLN A O 1
ATOM 1526 N N . VAL A 1 202 ? 177.142 168.636 169.972 1.00 40.78 202 VAL A N 1
ATOM 1527 C CA . VAL A 1 202 ? 176.864 169.143 168.638 1.00 40.78 202 VAL A CA 1
ATOM 1528 C C . VAL A 1 202 ? 178.181 169.335 167.897 1.00 40.78 202 VAL A C 1
ATOM 1529 O O . VAL A 1 202 ? 179.253 169.411 168.494 1.00 40.78 202 VAL A O 1
ATOM 1533 N N . GLY A 1 203 ? 178.095 169.400 166.575 1.00 44.26 203 GLY A N 1
ATOM 1534 C CA . GLY A 1 203 ? 179.292 169.640 165.798 1.00 44.26 203 GLY A CA 1
ATOM 1535 C C . GLY A 1 203 ? 179.000 170.038 164.371 1.00 44.26 203 GLY A C 1
ATOM 1536 O O . GLY A 1 203 ? 177.943 169.698 163.837 1.00 44.26 203 GLY A O 1
ATOM 1537 N N . ALA A 1 204 ? 179.926 170.753 163.743 1.00 48.67 204 ALA A N 1
ATOM 1538 C CA . ALA A 1 204 ? 179.769 171.199 162.370 1.00 48.67 204 ALA A CA 1
ATOM 1539 C C . ALA A 1 204 ? 181.104 171.106 161.650 1.00 48.67 204 ALA A C 1
ATOM 1540 O O . ALA A 1 204 ? 182.171 171.139 162.266 1.00 48.67 204 ALA A O 1
ATOM 1542 N N . LYS A 1 205 ? 181.028 171.005 160.326 1.00 59.95 205 LYS A N 1
ATOM 1543 C CA . LYS A 1 205 ? 182.215 170.847 159.491 1.00 59.95 205 LYS A CA 1
ATOM 1544 C C . LYS A 1 205 ? 181.883 171.380 158.107 1.00 59.95 205 LYS A C 1
ATOM 1545 O O . LYS A 1 205 ? 180.914 170.931 157.487 1.00 59.95 205 LYS A O 1
ATOM 1551 N N . ALA A 1 206 ? 182.675 172.332 157.627 1.00 65.54 206 ALA A N 1
ATOM 1552 C CA . ALA A 1 206 ? 182.448 172.966 156.341 1.00 65.54 206 ALA A CA 1
ATOM 1553 C C . ALA A 1 206 ? 183.666 172.801 155.444 1.00 65.54 206 ALA A C 1
ATOM 1554 O O . ALA A 1 206 ? 184.805 173.057 155.843 1.00 65.54 206 ALA A O 1
ATOM 1556 N N . THR A 1 207 ? 183.403 172.378 154.211 1.00 84.60 207 THR A N 1
ATOM 1557 C CA . THR A 1 207 ? 184.434 172.189 153.204 1.00 84.60 207 THR A CA 1
ATOM 1558 C C . THR A 1 207 ? 184.315 173.279 152.148 1.00 84.60 207 THR A C 1
ATOM 1559 O O . THR A 1 207 ? 183.227 173.520 151.604 1.00 84.60 207 THR A O 1
ATOM 1563 N N . MET A 1 208 ? 185.439 173.938 151.885 1.00 105.89 208 MET A N 1
ATOM 1564 C CA . MET A 1 208 ? 185.573 174.989 150.888 1.00 105.89 208 MET A CA 1
ATOM 1565 C C . MET A 1 208 ? 186.534 174.511 149.809 1.00 105.89 208 MET A C 1
ATOM 1566 O O . MET A 1 208 ? 187.647 174.068 150.116 1.00 105.89 208 MET A O 1
ATOM 1571 N N . ASN A 1 209 ? 186.104 174.596 148.557 1.00 119.59 209 ASN A N 1
ATOM 1572 C CA . ASN A 1 209 ? 186.913 174.192 147.411 1.00 119.59 209 ASN A CA 1
ATOM 1573 C C . ASN A 1 209 ? 187.426 175.459 146.735 1.00 119.59 209 ASN A C 1
ATOM 1574 O O . ASN A 1 209 ? 186.728 176.063 145.915 1.00 119.59 209 ASN A O 1
ATOM 1579 N N . CYS A 1 210 ? 188.649 175.856 147.078 1.00 125.73 210 CYS A N 1
ATOM 1580 C CA . CYS A 1 210 ? 189.244 177.071 146.542 1.00 125.73 210 CYS A CA 1
ATOM 1581 C C . CYS A 1 210 ? 189.709 176.925 145.100 1.00 125.73 210 CYS A C 1
ATOM 1582 O O . CYS A 1 210 ? 189.982 177.940 144.450 1.00 125.73 210 CYS A O 1
ATOM 1585 N N . LYS A 1 211 ? 189.809 175.698 144.587 1.00 136.47 211 LYS A N 1
ATOM 1586 C CA . LYS A 1 211 ? 190.230 175.504 143.204 1.00 136.47 211 LYS A CA 1
ATOM 1587 C C . LYS A 1 211 ? 189.188 176.028 142.224 1.00 136.47 211 LYS A C 1
ATOM 1588 O O . LYS A 1 211 ? 189.540 176.592 141.182 1.00 136.47 211 LYS A O 1
ATOM 1594 N N . LEU A 1 212 ? 187.905 175.857 142.543 1.00 138.60 212 LEU A N 1
ATOM 1595 C CA . LEU A 1 212 ? 186.801 176.266 141.677 1.00 138.60 212 LEU A CA 1
ATOM 1596 C C . LEU A 1 212 ? 185.949 177.276 142.434 1.00 138.60 212 LEU A C 1
ATOM 1597 O O . LEU A 1 212 ? 185.018 176.896 143.161 1.00 138.60 212 LEU A O 1
ATOM 1602 N N . PRO A 1 213 ? 186.234 178.572 142.301 1.00 139.83 213 PRO A N 1
ATOM 1603 C CA . PRO A 1 213 ? 185.454 179.608 143.012 1.00 139.83 213 PRO A CA 1
ATOM 1604 C C . PRO A 1 213 ? 184.118 179.912 142.337 1.00 139.83 213 PRO A C 1
ATOM 1605 O O . PRO A 1 213 ? 183.897 180.951 141.716 1.00 139.83 213 PRO A O 1
ATOM 1609 N N . ASN A 1 214 ? 183.187 178.968 142.466 1.00 147.48 214 ASN A N 1
ATOM 1610 C CA . ASN A 1 214 ? 181.857 179.085 141.887 1.00 147.48 214 ASN A CA 1
ATOM 1611 C C . ASN A 1 214 ? 180.819 178.696 142.941 1.00 147.48 214 ASN A C 1
ATOM 1612 O O . ASN A 1 214 ? 179.919 177.897 142.701 1.00 147.48 214 ASN A O 1
ATOM 1617 N N . SER A 1 215 ? 180.974 179.265 144.138 1.00 135.09 215 SER A N 1
ATOM 1618 C CA . SER A 1 215 ? 180.079 179.035 145.274 1.00 135.09 215 SER A CA 1
ATOM 1619 C C . SER A 1 215 ? 179.951 177.545 145.588 1.00 135.09 215 SER A C 1
ATOM 1620 O O . SER A 1 215 ? 178.879 177.040 145.930 1.00 135.09 215 SER A O 1
ATOM 1623 N N . ASN A 1 216 ? 181.070 176.839 145.475 1.00 132.80 216 ASN A N 1
ATOM 1624 C CA . ASN A 1 216 ? 181.121 175.411 145.783 1.00 132.80 216 ASN A CA 1
ATOM 1625 C C . ASN A 1 216 ? 181.578 175.193 147.225 1.00 132.80 216 ASN A C 1
ATOM 1626 O O . ASN A 1 216 ? 182.658 174.670 147.501 1.00 132.80 216 ASN A O 1
ATOM 1631 N N . VAL A 1 217 ? 180.723 175.613 148.154 1.00 99.12 217 VAL A N 1
ATOM 1632 C CA . VAL A 1 217 ? 180.958 175.462 149.585 1.00 99.12 217 VAL A CA 1
ATOM 1633 C C . VAL A 1 217 ? 179.888 174.541 150.138 1.00 99.12 217 VAL A C 1
ATOM 1634 O O . VAL A 1 217 ? 178.693 174.775 149.920 1.00 99.12 217 VAL A O 1
ATOM 1638 N N . ASN A 1 218 ? 180.304 173.501 150.852 1.00 81.62 218 ASN A N 1
ATOM 1639 C CA . ASN A 1 218 ? 179.343 172.632 151.513 1.00 81.62 218 ASN A CA 1
ATOM 1640 C C . ASN A 1 218 ? 179.602 172.642 153.011 1.00 81.62 218 ASN A C 1
ATOM 1641 O O . ASN A 1 218 ? 180.709 172.935 153.462 1.00 81.62 218 ASN A O 1
ATOM 1646 N N . ILE A 1 219 ? 178.560 172.355 153.781 1.00 66.98 219 ILE A N 1
ATOM 1647 C CA . ILE A 1 219 ? 178.634 172.463 155.232 1.00 66.98 219 ILE A CA 1
ATOM 1648 C C . ILE A 1 219 ? 177.629 171.500 155.838 1.00 66.98 219 ILE A C 1
ATOM 1649 O O . ILE A 1 219 ? 176.457 171.489 155.452 1.00 66.98 219 ILE A O 1
ATOM 1654 N N . GLU A 1 220 ? 178.085 170.689 156.787 1.00 63.87 220 GLU A N 1
ATOM 1655 C CA . GLU A 1 220 ? 177.229 169.735 157.467 1.00 63.87 220 GLU A CA 1
ATOM 1656 C C . GLU A 1 220 ? 177.352 169.942 158.965 1.00 63.87 220 GLU A C 1
ATOM 1657 O O . GLU A 1 220 ? 178.322 170.522 159.454 1.00 63.87 220 GLU A O 1
ATOM 1663 N N . PHE A 1 221 ? 176.344 169.478 159.693 1.00 50.42 221 PHE A N 1
ATOM 1664 C CA . PHE A 1 221 ? 176.391 169.539 161.144 1.00 50.42 221 PHE A CA 1
ATOM 1665 C C . PHE A 1 221 ? 175.528 168.425 161.709 1.00 50.42 221 PHE A C 1
ATOM 1666 O O . PHE A 1 221 ? 174.471 168.107 161.160 1.00 50.42 221 PHE A O 1
ATOM 1674 N N . ALA A 1 222 ? 175.988 167.843 162.808 1.00 42.76 222 ALA A N 1
ATOM 1675 C CA . ALA A 1 222 ? 175.337 166.692 163.405 1.00 42.76 222 ALA A CA 1
ATOM 1676 C C . ALA A 1 222 ? 175.326 166.821 164.918 1.00 42.76 222 ALA A C 1
ATOM 1677 O O . ALA A 1 222 ? 176.211 167.431 165.522 1.00 42.76 222 ALA A O 1
ATOM 1679 N N . THR A 1 223 ? 174.316 166.215 165.523 1.00 39.83 223 THR A N 1
ATOM 1680 C CA . THR A 1 223 ? 174.123 166.227 166.964 1.00 39.83 223 THR A CA 1
ATOM 1681 C C . THR A 1 223 ? 174.075 164.798 167.491 1.00 39.83 223 THR A C 1
ATOM 1682 O O . THR A 1 223 ? 173.909 163.837 166.741 1.00 39.83 223 THR A O 1
ATOM 1686 N N . ARG A 1 224 ? 174.219 164.674 168.808 1.00 42.69 224 ARG A N 1
ATOM 1687 C CA . ARG A 1 224 ? 174.242 163.370 169.463 1.00 42.69 224 ARG A CA 1
ATOM 1688 C C . ARG A 1 224 ? 173.612 163.563 170.840 1.00 42.69 224 ARG A C 1
ATOM 1689 O O . ARG A 1 224 ? 174.175 164.266 171.682 1.00 42.69 224 ARG A O 1
ATOM 1697 N N . TYR A 1 225 ? 172.457 162.946 171.047 1.00 46.21 225 TYR A N 1
ATOM 1698 C CA . TYR A 1 225 ? 171.670 163.113 172.256 1.00 46.21 225 TYR A CA 1
ATOM 1699 C C . TYR A 1 225 ? 171.542 161.782 172.978 1.00 46.21 225 TYR A C 1
ATOM 1700 O O . TYR A 1 225 ? 171.459 160.726 172.345 1.00 46.21 225 TYR A O 1
ATOM 1709 N N . LEU A 1 226 ? 171.536 161.834 174.306 1.00 53.46 226 LEU A N 1
ATOM 1710 C CA . LEU A 1 226 ? 171.371 160.641 175.135 1.00 53.46 226 LEU A CA 1
ATOM 1711 C C . LEU A 1 226 ? 170.152 160.811 176.027 1.00 53.46 226 LEU A C 1
ATOM 1712 O O . LEU A 1 226 ? 170.244 161.450 177.090 1.00 53.46 226 LEU A O 1
ATOM 1717 N N . PRO A 1 227 ? 168.993 160.273 175.647 1.00 51.88 227 PRO A N 1
ATOM 1718 C CA . PRO A 1 227 ? 167.830 160.368 176.539 1.00 51.88 227 PRO A CA 1
ATOM 1719 C C . PRO A 1 227 ? 168.058 159.710 177.885 1.00 51.88 227 PRO A C 1
ATOM 1720 O O . PRO A 1 227 ? 167.501 160.171 178.888 1.00 51.88 227 PRO A O 1
ATOM 1724 N N . ASP A 1 228 ? 168.858 158.651 177.940 1.00 58.67 228 ASP A N 1
ATOM 1725 C CA . ASP A 1 228 ? 169.231 158.018 179.197 1.00 58.67 228 ASP A CA 1
ATOM 1726 C C . ASP A 1 228 ? 170.623 157.423 179.030 1.00 58.67 228 ASP A C 1
ATOM 1727 O O . ASP A 1 228 ? 171.344 157.746 178.083 1.00 58.67 228 ASP A O 1
ATOM 1732 N N . ALA A 1 229 ? 171.006 156.548 179.958 1.00 67.80 229 ALA A N 1
ATOM 1733 C CA . ALA A 1 229 ? 172.326 155.936 179.945 1.00 67.80 229 ALA A CA 1
ATOM 1734 C C . ALA A 1 229 ? 172.391 154.692 179.067 1.00 67.80 229 ALA A C 1
ATOM 1735 O O . ALA A 1 229 ? 173.463 154.090 178.941 1.00 67.80 229 ALA A O 1
ATOM 1737 N N . SER A 1 230 ? 171.271 154.295 178.452 1.00 57.85 230 SER A N 1
ATOM 1738 C CA . SER A 1 230 ? 171.264 153.110 177.602 1.00 57.85 230 SER A CA 1
ATOM 1739 C C . SER A 1 230 ? 170.585 153.376 176.265 1.00 57.85 230 SER A C 1
ATOM 1740 O O . SER A 1 230 ? 169.863 152.512 175.756 1.00 57.85 230 SER A O 1
ATOM 1743 N N . SER A 1 231 ? 170.797 154.556 175.690 1.00 55.52 231 SER A N 1
ATOM 1744 C CA . SER A 1 231 ? 170.208 154.909 174.408 1.00 55.52 231 SER A CA 1
ATOM 1745 C C . SER A 1 231 ? 171.074 155.974 173.759 1.00 55.52 231 SER A C 1
ATOM 1746 O O . SER A 1 231 ? 171.933 156.579 174.404 1.00 55.52 231 SER A O 1
ATOM 1749 N N . GLN A 1 232 ? 170.847 156.193 172.468 1.00 55.02 232 GLN A N 1
ATOM 1750 C CA . GLN A 1 232 ? 171.568 157.247 171.759 1.00 55.02 232 GLN A CA 1
ATOM 1751 C C . GLN A 1 232 ? 170.793 157.610 170.506 1.00 55.02 232 GLN A C 1
ATOM 1752 O O . GLN A 1 232 ? 170.302 156.719 169.808 1.00 55.02 232 GLN A O 1
ATOM 1758 N N . VAL A 1 233 ? 170.677 158.904 170.223 1.00 83.53 233 VAL A N 1
ATOM 1759 C CA . VAL A 1 233 ? 169.999 159.396 169.031 1.00 83.53 233 VAL A CA 1
ATOM 1760 C C . VAL A 1 233 ? 170.938 160.350 168.311 1.00 83.53 233 VAL A C 1
ATOM 1761 O O . VAL A 1 233 ? 171.493 161.262 168.929 1.00 83.53 233 VAL A O 1
ATOM 1765 N N . LYS A 1 234 ? 171.120 160.143 167.016 1.00 43.63 234 LYS A N 1
ATOM 1766 C CA . LYS A 1 234 ? 171.935 161.033 166.208 1.00 43.63 234 LYS A CA 1
ATOM 1767 C C . LYS A 1 234 ? 171.090 161.662 165.113 1.00 43.63 234 LYS A C 1
ATOM 1768 O O . LYS A 1 234 ? 170.043 161.145 164.724 1.00 43.63 234 LYS A O 1
ATOM 1774 N N . ALA A 1 235 ? 171.575 162.794 164.606 1.00 41.23 235 ALA A N 1
ATOM 1775 C CA . ALA A 1 235 ? 170.886 163.499 163.533 1.00 41.23 235 ALA A CA 1
ATOM 1776 C C . ALA A 1 235 ? 171.930 164.356 162.824 1.00 41.23 235 ALA A C 1
ATOM 1777 O O . ALA A 1 235 ? 172.570 165.198 163.455 1.00 41.23 235 ALA A O 1
ATOM 1779 N N . LYS A 1 236 ? 172.094 164.127 161.529 1.00 44.98 236 LYS A N 1
ATOM 1780 C CA . LYS A 1 236 ? 173.064 164.842 160.713 1.00 44.98 236 LYS A CA 1
ATOM 1781 C C . LYS A 1 236 ? 172.342 165.511 159.556 1.00 44.98 236 LYS A C 1
ATOM 1782 O O . LYS A 1 236 ? 171.555 164.867 158.858 1.00 44.98 236 LYS A O 1
ATOM 1788 N N . VAL A 1 237 ? 172.609 166.796 159.348 1.00 48.47 237 VAL A N 1
ATOM 1789 C CA . VAL A 1 237 ? 171.967 167.567 158.292 1.00 48.47 237 VAL A CA 1
ATOM 1790 C C . VAL A 1 237 ? 173.057 168.099 157.378 1.00 48.47 237 VAL A C 1
ATOM 1791 O O . VAL A 1 237 ? 174.000 168.749 157.844 1.00 48.47 237 VAL A O 1
ATOM 1795 N N . SER A 1 238 ? 172.936 167.821 156.087 1.00 66.38 238 SER A N 1
ATOM 1796 C CA . SER A 1 238 ? 173.868 168.362 155.113 1.00 66.38 238 SER A CA 1
ATOM 1797 C C . SER A 1 238 ? 173.220 169.522 154.367 1.00 66.38 238 SER A C 1
ATOM 1798 O O . SER A 1 238 ? 172.007 169.730 154.428 1.00 66.38 238 SER A O 1
ATOM 1801 N N . ASP A 1 239 ? 174.051 170.287 153.658 1.00 72.38 239 ASP A N 1
ATOM 1802 C CA . ASP A 1 239 ? 173.545 171.461 152.956 1.00 72.38 239 ASP A CA 1
ATOM 1803 C C . ASP A 1 239 ? 172.604 171.080 151.821 1.00 72.38 239 ASP A C 1
ATOM 1804 O O . ASP A 1 239 ? 171.679 171.836 151.506 1.00 72.38 239 ASP A O 1
ATOM 1809 N N . SER A 1 240 ? 172.818 169.923 151.199 1.00 70.16 240 SER A N 1
ATOM 1810 C CA . SER A 1 240 ? 172.005 169.510 150.063 1.00 70.16 240 SER A CA 1
ATOM 1811 C C . SER A 1 240 ? 170.621 169.027 150.467 1.00 70.16 240 SER A C 1
ATOM 1812 O O . SER A 1 240 ? 169.845 168.625 149.594 1.00 70.16 240 SER A O 1
ATOM 1815 N N . GLY A 1 241 ? 170.295 169.050 151.755 1.00 65.25 241 GLY A N 1
ATOM 1816 C CA . GLY A 1 241 ? 169.016 168.571 152.234 1.00 65.25 241 GLY A CA 1
ATOM 1817 C C . GLY A 1 241 ? 169.029 167.143 152.722 1.00 65.25 241 GLY A C 1
ATOM 1818 O O . GLY A 1 241 ? 167.976 166.638 153.126 1.00 65.25 241 GLY A O 1
ATOM 1819 N N . ILE A 1 242 ? 170.177 166.475 152.700 1.00 58.26 242 ILE A N 1
ATOM 1820 C CA . ILE A 1 242 ? 170.274 165.100 153.173 1.00 58.26 242 ILE A CA 1
ATOM 1821 C C . ILE A 1 242 ? 170.195 165.123 154.695 1.00 58.26 242 ILE A C 1
ATOM 1822 O O . ILE A 1 242 ? 171.033 165.733 155.362 1.00 58.26 242 ILE A O 1
ATOM 1827 N N . VAL A 1 243 ? 169.184 164.462 155.244 1.00 52.37 243 VAL A N 1
ATOM 1828 C CA . VAL A 1 243 ? 168.987 164.359 156.683 1.00 52.37 243 VAL A CA 1
ATOM 1829 C C . VAL A 1 243 ? 169.122 162.896 157.063 1.00 52.37 243 VAL A C 1
ATOM 1830 O O . VAL A 1 243 ? 168.487 162.028 156.453 1.00 52.37 243 VAL A O 1
ATOM 1834 N N . THR A 1 244 ? 169.949 162.621 158.063 1.00 45.40 244 THR A N 1
ATOM 1835 C CA . THR A 1 244 ? 170.232 161.267 158.503 1.00 45.40 244 THR A CA 1
ATOM 1836 C C . THR A 1 244 ? 169.889 161.132 159.977 1.00 45.40 244 THR A C 1
ATOM 1837 O O . THR A 1 244 ? 170.305 161.962 160.791 1.00 45.40 244 THR A O 1
ATOM 1841 N N . LEU A 1 245 ? 169.136 160.093 160.312 1.00 35.32 245 LEU A N 1
ATOM 1842 C CA . LEU A 1 245 ? 168.753 159.788 161.679 1.00 35.32 245 LEU A CA 1
ATOM 1843 C C . LEU A 1 245 ? 169.313 158.431 162.076 1.00 35.32 245 LEU A C 1
ATOM 1844 O O . LEU A 1 245 ? 169.507 157.547 161.240 1.00 35.32 245 LEU A O 1
ATOM 1849 N N . ALA A 1 246 ? 169.564 158.269 163.370 1.00 47.67 246 ALA A N 1
ATOM 1850 C CA . ALA A 1 246 ? 170.060 157.006 163.889 1.00 47.67 246 ALA A CA 1
ATOM 1851 C C . ALA A 1 246 ? 169.630 156.870 165.337 1.00 47.67 246 ALA A C 1
ATOM 1852 O O . ALA A 1 246 ? 169.614 157.848 166.087 1.00 47.67 246 ALA A O 1
ATOM 1854 N N . TYR A 1 247 ? 169.300 155.641 165.727 1.00 39.39 247 TYR A N 1
ATOM 1855 C CA . TYR A 1 247 ? 168.779 155.386 167.067 1.00 39.39 247 TYR A CA 1
ATOM 1856 C C . TYR A 1 247 ? 169.381 154.072 167.557 1.00 39.39 247 TYR A C 1
ATOM 1857 O O . TYR A 1 247 ? 168.955 152.999 167.125 1.00 39.39 247 TYR A O 1
ATOM 1866 N N . LYS A 1 248 ? 170.362 154.168 168.445 1.00 50.15 248 LYS A N 1
ATOM 1867 C CA . LYS A 1 248 ? 171.014 153.002 169.026 1.00 50.15 248 LYS A CA 1
ATOM 1868 C C . LYS A 1 248 ? 170.382 152.744 170.384 1.00 50.15 248 LYS A C 1
ATOM 1869 O O . LYS A 1 248 ? 170.563 153.531 171.317 1.00 50.15 248 LYS A O 1
ATOM 1875 N N . GLN A 1 249 ? 169.636 151.650 170.486 1.00 47.52 249 GLN A N 1
ATOM 1876 C CA . GLN A 1 249 ? 168.971 151.261 171.720 1.00 47.52 249 GLN A CA 1
ATOM 1877 C C . GLN A 1 249 ? 169.665 150.045 172.307 1.00 47.52 249 GLN A C 1
ATOM 1878 O O . GLN A 1 249 ? 169.933 149.073 171.594 1.00 47.52 249 GLN A O 1
ATOM 1884 N N . LEU A 1 250 ? 169.950 150.100 173.600 1.00 49.99 250 LEU A N 1
ATOM 1885 C CA . LEU A 1 250 ? 170.573 148.986 174.301 1.00 49.99 250 LEU A CA 1
ATOM 1886 C C . LEU A 1 250 ? 169.480 148.088 174.864 1.00 49.99 250 LEU A C 1
ATOM 1887 O O . LEU A 1 250 ? 168.738 148.487 175.767 1.00 49.99 250 LEU A O 1
ATOM 1892 N N . LEU A 1 251 ? 169.385 146.875 174.332 1.00 57.52 251 LEU A N 1
ATOM 1893 C CA . LEU A 1 251 ? 168.524 145.847 174.896 1.00 57.52 251 LEU A CA 1
ATOM 1894 C C . LEU A 1 251 ? 169.236 145.244 176.098 1.00 57.52 251 LEU A C 1
ATOM 1895 O O . LEU A 1 251 ? 170.148 145.875 176.640 1.00 57.52 251 LEU A O 1
ATOM 1900 N N . ARG A 1 252 ? 168.786 144.076 176.559 1.00 74.19 252 ARG A N 1
ATOM 1901 C CA . ARG A 1 252 ? 169.433 143.391 177.671 1.00 74.19 252 ARG A CA 1
ATOM 1902 C C . ARG A 1 252 ? 170.950 143.539 177.581 1.00 74.19 252 ARG A C 1
ATOM 1903 O O . ARG A 1 252 ? 171.539 143.316 176.519 1.00 74.19 252 ARG A O 1
ATOM 1911 N N . PRO A 1 253 ? 171.605 143.928 178.681 1.00 74.56 253 PRO A N 1
ATOM 1912 C CA . PRO A 1 253 ? 173.038 144.239 178.604 1.00 74.56 253 PRO A CA 1
ATOM 1913 C C . PRO A 1 253 ? 173.833 143.081 178.031 1.00 74.56 253 PRO A C 1
ATOM 1914 O O . PRO A 1 253 ? 173.941 142.012 178.638 1.00 74.56 253 PRO A O 1
ATOM 1918 N N . GLY A 1 254 ? 174.376 143.299 176.839 1.00 69.25 254 GLY A N 1
ATOM 1919 C CA . GLY A 1 254 ? 175.005 142.244 176.079 1.00 69.25 254 GLY A CA 1
ATOM 1920 C C . GLY A 1 254 ? 174.492 142.177 174.656 1.00 69.25 254 GLY A C 1
ATOM 1921 O O . GLY A 1 254 ? 175.019 141.413 173.845 1.00 69.25 254 GLY A O 1
ATOM 1922 N N . VAL A 1 255 ? 173.468 142.963 174.332 1.00 59.15 255 VAL A N 1
ATOM 1923 C CA . VAL A 1 255 ? 172.966 143.009 172.962 1.00 59.15 255 VAL A CA 1
ATOM 1924 C C . VAL A 1 255 ? 172.430 144.404 172.683 1.00 59.15 255 VAL A C 1
ATOM 1925 O O . VAL A 1 255 ? 171.632 144.945 173.451 1.00 59.15 255 VAL A O 1
ATOM 1929 N N . THR A 1 256 ? 172.880 144.985 171.574 1.00 53.20 256 THR A N 1
ATOM 1930 C CA . THR A 1 256 ? 172.404 146.286 171.130 1.00 53.20 256 THR A CA 1
ATOM 1931 C C . THR A 1 256 ? 171.728 146.153 169.774 1.00 53.20 256 THR A C 1
ATOM 1932 O O . THR A 1 256 ? 172.086 145.300 168.959 1.00 53.20 256 THR A O 1
ATOM 1936 N N . LEU A 1 257 ? 170.751 147.022 169.533 1.00 40.19 257 LEU A N 1
ATOM 1937 C CA . LEU A 1 257 ? 170.048 147.046 168.254 1.00 40.19 257 LEU A CA 1
ATOM 1938 C C . LEU A 1 257 ? 169.970 148.495 167.810 1.00 40.19 257 LEU A C 1
ATOM 1939 O O . LEU A 1 257 ? 169.552 149.358 168.584 1.00 40.19 257 LEU A O 1
ATOM 1944 N N . GLY A 1 258 ? 170.369 148.756 166.577 1.00 45.98 258 GLY A N 1
ATOM 1945 C CA . GLY A 1 258 ? 170.310 150.099 166.034 1.00 45.98 258 GLY A CA 1
ATOM 1946 C C . GLY A 1 258 ? 169.434 150.136 164.804 1.00 45.98 258 GLY A C 1
ATOM 1947 O O . GLY A 1 258 ? 169.429 149.209 163.993 1.00 45.98 258 GLY A O 1
ATOM 1948 N N . VAL A 1 259 ? 168.682 151.224 164.677 1.00 38.23 259 VAL A N 1
ATOM 1949 C CA . VAL A 1 259 ? 167.809 151.464 163.537 1.00 38.23 259 VAL A CA 1
ATOM 1950 C C . VAL A 1 259 ? 168.149 152.828 162.964 1.00 38.23 259 VAL A C 1
ATOM 1951 O O . VAL A 1 259 ? 168.000 153.845 163.649 1.00 38.23 259 VAL A O 1
ATOM 1955 N N . GLY A 1 260 ? 168.602 152.853 161.716 1.00 42.20 260 GLY A N 1
ATOM 1956 C CA . GLY A 1 260 ? 168.988 154.083 161.054 1.00 42.20 260 GLY A CA 1
ATOM 1957 C C . GLY A 1 260 ? 168.157 154.312 159.809 1.00 42.20 260 GLY A C 1
ATOM 1958 O O . GLY A 1 260 ? 167.745 153.364 159.137 1.00 42.20 260 GLY A O 1
ATOM 1959 N N . SER A 1 261 ? 167.910 155.581 159.504 1.00 46.34 261 SER A N 1
ATOM 1960 C CA . SER A 1 261 ? 167.167 155.944 158.309 1.00 46.34 261 SER A CA 1
ATOM 1961 C C . SER A 1 261 ? 167.673 157.290 157.827 1.00 46.34 261 SER A C 1
ATOM 1962 O O . SER A 1 261 ? 168.003 158.163 158.631 1.00 46.34 261 SER A O 1
ATOM 1965 N N . SER A 1 262 ? 167.726 157.451 156.510 1.00 55.43 262 SER A N 1
ATOM 1966 C CA . SER A 1 262 ? 168.311 158.654 155.923 1.00 55.43 262 SER A CA 1
ATOM 1967 C C . SER A 1 262 ? 167.502 159.041 154.697 1.00 55.43 262 SER A C 1
ATOM 1968 O O . SER A 1 262 ? 167.528 158.334 153.688 1.00 55.43 262 SER A O 1
ATOM 1971 N N . PHE A 1 263 ? 166.807 160.166 154.777 1.00 64.57 263 PHE A N 1
ATOM 1972 C CA . PHE A 1 263 ? 165.961 160.645 153.697 1.00 64.57 263 PHE A CA 1
ATOM 1973 C C . PHE A 1 263 ? 166.448 162.014 153.233 1.00 64.57 263 PHE A C 1
ATOM 1974 O O . PHE A 1 263 ? 167.403 162.574 153.774 1.00 64.57 263 PHE A O 1
ATOM 1982 N N . ASP A 1 264 ? 165.778 162.551 152.220 1.00 80.88 264 ASP A N 1
ATOM 1983 C CA . ASP A 1 264 ? 166.025 163.900 151.733 1.00 80.88 264 ASP A CA 1
ATOM 1984 C C . ASP A 1 264 ? 164.844 164.780 152.105 1.00 80.88 264 ASP A C 1
ATOM 1985 O O . ASP A 1 264 ? 163.732 164.577 151.608 1.00 80.88 264 ASP A O 1
ATOM 1990 N N . ALA A 1 265 ? 165.088 165.759 152.968 1.00 78.88 265 ALA A N 1
ATOM 1991 C CA . ALA A 1 265 ? 164.039 166.655 153.422 1.00 78.88 265 ALA A CA 1
ATOM 1992 C C . ALA A 1 265 ? 163.567 167.533 152.274 1.00 78.88 265 ALA A C 1
ATOM 1993 O O . ALA A 1 265 ? 164.366 167.965 151.437 1.00 78.88 265 ALA A O 1
ATOM 1995 N N . LEU A 1 266 ? 162.257 167.765 152.228 1.00 93.58 266 LEU A N 1
ATOM 1996 C CA . LEU A 1 266 ? 161.601 168.694 151.312 1.00 93.58 266 LEU A CA 1
ATOM 1997 C C . LEU A 1 266 ? 161.625 168.225 149.862 1.00 93.58 266 LEU A C 1
ATOM 1998 O O . LEU A 1 266 ? 161.051 168.893 148.993 1.00 93.58 266 LEU A O 1
ATOM 2003 N N . LYS A 1 267 ? 162.276 167.091 149.569 1.00 96.15 267 LYS A N 1
ATOM 2004 C CA . LYS A 1 267 ? 162.285 166.509 148.232 1.00 96.15 267 LYS A CA 1
ATOM 2005 C C . LYS A 1 267 ? 161.965 165.019 148.365 1.00 96.15 267 LYS A C 1
ATOM 2006 O O . LYS A 1 267 ? 162.837 164.154 148.352 1.00 96.15 267 LYS A O 1
ATOM 2012 N N . LEU A 1 268 ? 160.680 164.706 148.499 1.00 98.33 268 LEU A N 1
ATOM 2013 C CA . LEU A 1 268 ? 160.229 163.320 148.608 1.00 98.33 268 LEU A CA 1
ATOM 2014 C C . LEU A 1 268 ? 159.838 162.733 147.262 1.00 98.33 268 LEU A C 1
ATOM 2015 O O . LEU A 1 268 ? 158.724 162.227 147.098 1.00 98.33 268 LEU A O 1
ATOM 2020 N N . SER A 1 269 ? 160.730 162.789 146.274 1.00 109.55 269 SER A N 1
ATOM 2021 C CA . SER A 1 269 ? 160.453 162.232 144.959 1.00 109.55 269 SER A CA 1
ATOM 2022 C C . SER A 1 269 ? 161.603 161.423 144.384 1.00 109.55 269 SER A C 1
ATOM 2023 O O . SER A 1 269 ? 161.371 160.625 143.469 1.00 109.55 269 SER A O 1
ATOM 2026 N N . GLU A 1 270 ? 162.817 161.592 144.884 1.00 105.39 270 GLU A N 1
ATOM 2027 C CA . GLU A 1 270 ? 163.962 160.844 144.408 1.00 105.39 270 GLU A CA 1
ATOM 2028 C C . GLU A 1 270 ? 164.206 159.638 145.303 1.00 105.39 270 GLU A C 1
ATOM 2029 O O . GLU A 1 270 ? 164.223 159.777 146.531 1.00 105.39 270 GLU A O 1
ATOM 2035 N N . PRO A 1 271 ? 164.362 158.445 144.726 1.00 108.64 271 PRO A N 1
ATOM 2036 C CA . PRO A 1 271 ? 164.670 157.235 145.522 1.00 108.64 271 PRO A CA 1
ATOM 2037 C C . PRO A 1 271 ? 166.085 157.264 146.090 1.00 108.64 271 PRO A C 1
ATOM 2038 O O . PRO A 1 271 ? 166.989 156.532 145.672 1.00 108.64 271 PRO A O 1
ATOM 2042 N N . VAL A 1 272 ? 166.292 158.134 147.076 1.00 91.02 272 VAL A N 1
ATOM 2043 C CA . VAL A 1 272 ? 167.581 158.307 147.727 1.00 91.02 272 VAL A CA 1
ATOM 2044 C C . VAL A 1 272 ? 167.513 158.000 149.215 1.00 91.02 272 VAL A C 1
ATOM 2045 O O . VAL A 1 272 ? 168.546 157.951 149.880 1.00 91.02 272 VAL A O 1
ATOM 2049 N N . HIS A 1 273 ? 166.316 157.796 149.754 1.00 83.52 273 HIS A N 1
ATOM 2050 C CA . HIS A 1 273 ? 166.157 157.457 151.159 1.00 83.52 273 HIS A CA 1
ATOM 2051 C C . HIS A 1 273 ? 166.507 155.996 151.396 1.00 83.52 273 HIS A C 1
ATOM 2052 O O . HIS A 1 273 ? 166.291 155.137 150.538 1.00 83.52 273 HIS A O 1
ATOM 2059 N N . LYS A 1 274 ? 167.050 155.720 152.578 1.00 58.90 274 LYS A N 1
ATOM 2060 C CA . LYS A 1 274 ? 167.461 154.377 152.948 1.00 58.90 274 LYS A CA 1
ATOM 2061 C C . LYS A 1 274 ? 167.024 154.096 154.376 1.00 58.90 274 LYS A C 1
ATOM 2062 O O . LYS A 1 274 ? 166.835 155.011 155.181 1.00 58.90 274 LYS A O 1
ATOM 2068 N N . LEU A 1 275 ? 166.876 152.811 154.681 1.00 47.12 275 LEU A N 1
ATOM 2069 C CA . LEU A 1 275 ? 166.559 152.367 156.031 1.00 47.12 275 LEU A CA 1
ATOM 2070 C C . LEU A 1 275 ? 167.327 151.084 156.295 1.00 47.12 275 LEU A C 1
ATOM 2071 O O . LEU A 1 275 ? 167.381 150.208 155.429 1.00 47.12 275 LEU A O 1
ATOM 2076 N N . GLY A 1 276 ? 167.910 150.975 157.480 1.00 51.45 276 GLY A N 1
ATOM 2077 C CA . GLY A 1 276 ? 168.657 149.790 157.826 1.00 51.45 276 GLY A CA 1
ATOM 2078 C C . GLY A 1 276 ? 168.704 149.604 159.324 1.00 51.45 276 GLY A C 1
ATOM 2079 O O . GLY A 1 276 ? 168.290 150.476 160.090 1.00 51.45 276 GLY A O 1
ATOM 2080 N N . TRP A 1 277 ? 169.208 148.448 159.738 1.00 43.63 277 TRP A N 1
ATOM 2081 C CA . TRP A 1 277 ? 169.332 148.157 161.156 1.00 43.63 277 TRP A CA 1
ATOM 2082 C C . TRP A 1 277 ? 170.618 147.380 161.387 1.00 43.63 277 TRP A C 1
ATOM 2083 O O . TRP A 1 277 ? 171.346 147.046 160.450 1.00 43.63 277 TRP A O 1
ATOM 2094 N N . SER A 1 278 ? 170.891 147.099 162.655 1.00 55.54 278 SER A N 1
ATOM 2095 C CA . SER A 1 278 ? 172.129 146.437 163.032 1.00 55.54 278 SER A CA 1
ATOM 2096 C C . SER A 1 278 ? 171.946 145.764 164.381 1.00 55.54 278 SER A C 1
ATOM 2097 O O . SER A 1 278 ? 171.372 146.352 165.299 1.00 55.54 278 SER A O 1
ATOM 2100 N N . LEU A 1 279 ? 172.446 144.537 164.492 1.00 46.91 279 LEU A N 1
ATOM 2101 C CA . LEU A 1 279 ? 172.422 143.777 165.732 1.00 46.91 279 LEU A CA 1
ATOM 2102 C C . LEU A 1 279 ? 173.843 143.478 166.177 1.00 46.91 279 LEU A C 1
ATOM 2103 O O . LEU A 1 279 ? 174.660 142.977 165.395 1.00 46.91 279 LEU A O 1
ATOM 2108 N N . SER A 1 280 ? 174.126 143.795 167.437 1.00 52.74 280 SER A N 1
ATOM 2109 C CA . SER A 1 280 ? 175.420 143.545 168.048 1.00 52.74 280 SER A CA 1
ATOM 2110 C C . SER A 1 280 ? 175.229 142.641 169.252 1.00 52.74 280 SER A C 1
ATOM 2111 O O . SER A 1 280 ? 174.565 143.020 170.220 1.00 52.74 280 SER A O 1
ATOM 2114 N N . PHE A 1 281 ? 175.813 141.451 169.183 1.00 59.86 281 PHE A N 1
ATOM 2115 C CA . PHE A 1 281 ? 175.826 140.501 170.280 1.00 59.86 281 PHE A CA 1
ATOM 2116 C C . PHE A 1 281 ? 177.175 140.562 170.980 1.00 59.86 281 PHE A C 1
ATOM 2117 O O . PHE A 1 281 ? 178.219 140.712 170.344 1.00 59.86 281 PHE A O 1
ATOM 2125 N N . ASP A 1 282 ? 177.146 140.427 172.302 1.00 68.12 282 ASP A N 1
ATOM 2126 C CA . ASP A 1 282 ? 178.377 140.448 173.087 1.00 68.12 282 ASP A CA 1
ATOM 2127 C C . ASP A 1 282 ? 178.257 139.373 174.158 1.00 68.12 282 ASP A C 1
ATOM 2128 O O . ASP A 1 282 ? 177.314 139.398 174.953 1.00 68.12 282 ASP A O 1
ATOM 2133 N N . ALA A 1 283 ? 179.202 138.441 174.175 1.00 65.08 283 ALA A N 1
ATOM 2134 C CA . ALA A 1 283 ? 179.196 137.372 175.163 1.00 65.08 283 ALA A CA 1
ATOM 2135 C C . ALA A 1 283 ? 179.795 137.848 176.480 1.00 65.08 283 ALA A C 1
ATOM 2136 O O . ALA A 1 283 ? 180.993 138.114 176.568 1.00 65.08 283 ALA A O 1
ATOM 2138 N N . SER B 1 2 ? 146.274 110.578 178.019 1.00 133.18 2 SER B N 1
ATOM 2139 C CA . SER B 1 2 ? 145.777 110.215 176.697 1.00 133.18 2 SER B CA 1
ATOM 2140 C C . SER B 1 2 ? 146.890 110.270 175.659 1.00 133.18 2 SER B C 1
ATOM 2141 O O . SER B 1 2 ? 147.690 111.205 175.650 1.00 133.18 2 SER B O 1
ATOM 2144 N N . PRO B 1 3 ? 146.946 109.261 174.787 1.00 122.66 3 PRO B N 1
ATOM 2145 C CA . PRO B 1 3 ? 147.967 109.260 173.745 1.00 122.66 3 PRO B CA 1
ATOM 2146 C C . PRO B 1 3 ? 147.735 110.396 172.764 1.00 122.66 3 PRO B C 1
ATOM 2147 O O . PRO B 1 3 ? 146.584 110.785 172.505 1.00 122.66 3 PRO B O 1
ATOM 2151 N N . PRO B 1 4 ? 148.797 110.960 172.200 1.00 111.99 4 PRO B N 1
ATOM 2152 C CA . PRO B 1 4 ? 148.631 112.068 171.255 1.00 111.99 4 PRO B CA 1
ATOM 2153 C C . PRO B 1 4 ? 147.937 111.618 169.980 1.00 111.99 4 PRO B C 1
ATOM 2154 O O . PRO B 1 4 ? 148.057 110.473 169.541 1.00 111.99 4 PRO B O 1
ATOM 2158 N N . VAL B 1 5 ? 147.199 112.547 169.386 1.00 104.47 5 VAL B N 1
ATOM 2159 C CA . VAL B 1 5 ? 146.550 112.301 168.105 1.00 104.47 5 VAL B CA 1
ATOM 2160 C C . VAL B 1 5 ? 147.614 112.060 167.045 1.00 104.47 5 VAL B C 1
ATOM 2161 O O . VAL B 1 5 ? 148.733 112.576 167.132 1.00 104.47 5 VAL B O 1
ATOM 2165 N N . TYR B 1 6 ? 147.271 111.259 166.033 1.00 107.08 6 TYR B N 1
ATOM 2166 C CA . TYR B 1 6 ? 148.242 110.971 164.985 1.00 107.08 6 TYR B CA 1
ATOM 2167 C C . TYR B 1 6 ? 148.638 112.230 164.231 1.00 107.08 6 TYR B C 1
ATOM 2168 O O . TYR B 1 6 ? 149.817 112.421 163.920 1.00 107.08 6 TYR B O 1
ATOM 2177 N N . SER B 1 7 ? 147.672 113.093 163.914 1.00 115.46 7 SER B N 1
ATOM 2178 C CA . SER B 1 7 ? 147.992 114.335 163.223 1.00 115.46 7 SER B CA 1
ATOM 2179 C C . SER B 1 7 ? 148.931 115.214 164.036 1.00 115.46 7 SER B C 1
ATOM 2180 O O . SER B 1 7 ? 149.633 116.051 163.460 1.00 115.46 7 SER B O 1
ATOM 2183 N N . ASP B 1 8 ? 148.964 115.036 165.355 1.00 114.46 8 ASP B N 1
ATOM 2184 C CA . ASP B 1 8 ? 149.841 115.790 166.237 1.00 114.46 8 ASP B CA 1
ATOM 2185 C C . ASP B 1 8 ? 150.966 114.920 166.791 1.00 114.46 8 ASP B C 1
ATOM 2186 O O . ASP B 1 8 ? 151.518 115.211 167.854 1.00 114.46 8 ASP B O 1
ATOM 2191 N N . ILE B 1 9 ? 151.313 113.842 166.086 1.00 99.35 9 ILE B N 1
ATOM 2192 C CA . ILE B 1 9 ? 152.457 113.040 166.494 1.00 99.35 9 ILE B CA 1
ATOM 2193 C C . ILE B 1 9 ? 153.731 113.804 166.168 1.00 99.35 9 ILE B C 1
ATOM 2194 O O . ILE B 1 9 ? 153.782 114.575 165.199 1.00 99.35 9 ILE B O 1
ATOM 2199 N N . SER B 1 10 ? 154.755 113.616 166.997 1.00 90.94 10 SER B N 1
ATOM 2200 C CA . SER B 1 10 ? 156.059 114.247 166.807 1.00 90.94 10 SER B CA 1
ATOM 2201 C C . SER B 1 10 ? 155.916 115.752 166.593 1.00 90.94 10 SER B C 1
ATOM 2202 O O . SER B 1 10 ? 156.525 116.343 165.700 1.00 90.94 10 SER B O 1
ATOM 2205 N N . ARG B 1 11 ? 155.074 116.376 167.418 1.00 91.00 11 ARG B N 1
ATOM 2206 C CA . ARG B 1 11 ? 154.955 117.827 167.364 1.00 91.00 11 ARG B CA 1
ATOM 2207 C C . ARG B 1 11 ? 156.219 118.500 167.879 1.00 91.00 11 ARG B C 1
ATOM 2208 O O . ARG B 1 11 ? 156.526 119.629 167.481 1.00 91.00 11 ARG B O 1
ATOM 2216 N N . ASN B 1 12 ? 156.966 117.820 168.751 1.00 75.92 12 ASN B N 1
ATOM 2217 C CA . ASN B 1 12 ? 158.183 118.408 169.298 1.00 75.92 12 ASN B CA 1
ATOM 2218 C C . ASN B 1 12 ? 159.192 118.713 168.201 1.00 75.92 12 ASN B C 1
ATOM 2219 O O . ASN B 1 12 ? 159.740 119.819 168.143 1.00 75.92 12 ASN B O 1
ATOM 2224 N N . ILE B 1 13 ? 159.450 117.749 167.317 1.00 69.93 13 ILE B N 1
ATOM 2225 C CA . ILE B 1 13 ? 160.371 118.006 166.217 1.00 69.93 13 ILE B CA 1
ATOM 2226 C C . ILE B 1 13 ? 159.770 118.984 165.217 1.00 69.93 13 ILE B C 1
ATOM 2227 O O . ILE B 1 13 ? 160.483 119.833 164.671 1.00 69.93 13 ILE B O 1
ATOM 2232 N N . ASN B 1 14 ? 158.465 118.901 164.962 1.00 78.92 14 ASN B N 1
ATOM 2233 C CA . ASN B 1 14 ? 157.841 119.801 164.004 1.00 78.92 14 ASN B CA 1
ATOM 2234 C C . ASN B 1 14 ? 157.810 121.243 164.485 1.00 78.92 14 ASN B C 1
ATOM 2235 O O . ASN B 1 14 ? 157.627 122.149 163.666 1.00 78.92 14 ASN B O 1
ATOM 2240 N N . ASP B 1 15 ? 157.983 121.480 165.781 1.00 80.24 15 ASP B N 1
ATOM 2241 C CA . ASP B 1 15 ? 158.008 122.836 166.309 1.00 80.24 15 ASP B CA 1
ATOM 2242 C C . ASP B 1 15 ? 159.403 123.443 166.338 1.00 80.24 15 ASP B C 1
ATOM 2243 O O . ASP B 1 15 ? 159.540 124.614 166.704 1.00 80.24 15 ASP B O 1
ATOM 2248 N N . LEU B 1 16 ? 160.437 122.692 165.970 1.00 63.81 16 LEU B N 1
ATOM 2249 C CA . LEU B 1 16 ? 161.772 123.266 165.908 1.00 63.81 16 LEU B CA 1
ATOM 2250 C C . LEU B 1 16 ? 162.090 123.886 164.561 1.00 63.81 16 LEU B C 1
ATOM 2251 O O . LEU B 1 16 ? 162.793 124.901 164.516 1.00 63.81 16 LEU B O 1
ATOM 2256 N N . LEU B 1 17 ? 161.587 123.319 163.467 1.00 64.66 17 LEU B N 1
ATOM 2257 C CA . LEU B 1 17 ? 161.946 123.790 162.142 1.00 64.66 17 LEU B CA 1
ATOM 2258 C C . LEU B 1 17 ? 160.812 124.459 161.381 1.00 64.66 17 LEU B C 1
ATOM 2259 O O . LEU B 1 17 ? 161.053 124.958 160.277 1.00 64.66 17 LEU B O 1
ATOM 2264 N N . ASN B 1 18 ? 159.597 124.498 161.929 1.00 69.42 18 ASN B N 1
ATOM 2265 C CA . ASN B 1 18 ? 158.466 125.137 161.266 1.00 69.42 18 ASN B CA 1
ATOM 2266 C C . ASN B 1 18 ? 157.766 126.156 162.158 1.00 69.42 18 ASN B C 1
ATOM 2267 O O . ASN B 1 18 ? 156.595 126.468 161.925 1.00 69.42 18 ASN B O 1
ATOM 2272 N N . LYS B 1 19 ? 158.445 126.687 163.172 1.00 65.35 19 LYS B N 1
ATOM 2273 C CA . LYS B 1 19 ? 157.759 127.509 164.157 1.00 65.35 19 LYS B CA 1
ATOM 2274 C C . LYS B 1 19 ? 158.741 128.489 164.785 1.00 65.35 19 LYS B C 1
ATOM 2275 O O . LYS B 1 19 ? 159.878 128.133 165.102 1.00 65.35 19 LYS B O 1
ATOM 2281 N N . ASP B 1 20 ? 158.281 129.729 164.966 1.00 65.51 20 ASP B N 1
ATOM 2282 C CA . ASP B 1 20 ? 159.112 130.850 165.412 1.00 65.51 20 ASP B CA 1
ATOM 2283 C C . ASP B 1 20 ? 160.318 131.063 164.496 1.00 65.51 20 ASP B C 1
ATOM 2284 O O . ASP B 1 20 ? 161.456 131.204 164.942 1.00 65.51 20 ASP B O 1
ATOM 2289 N N . PHE B 1 21 ? 160.037 131.112 163.198 1.00 58.93 21 PHE B N 1
ATOM 2290 C CA . PHE B 1 21 ? 161.015 131.498 162.192 1.00 58.93 21 PHE B CA 1
ATOM 2291 C C . PHE B 1 21 ? 160.472 132.694 161.431 1.00 58.93 21 PHE B C 1
ATOM 2292 O O . PHE B 1 21 ? 159.293 132.721 161.071 1.00 58.93 21 PHE B O 1
ATOM 2300 N N . TYR B 1 22 ? 161.328 133.681 161.189 1.00 49.41 22 TYR B N 1
ATOM 2301 C CA . TYR B 1 22 ? 160.945 134.879 160.453 1.00 49.41 22 TYR B CA 1
ATOM 2302 C C . TYR B 1 22 ? 161.961 135.120 159.340 1.00 49.41 22 TYR B C 1
ATOM 2303 O O . TYR B 1 22 ? 162.912 135.884 159.494 1.00 49.41 22 TYR B O 1
ATOM 2312 N N . HIS B 1 23 ? 161.749 134.465 158.205 1.00 66.43 23 HIS B N 1
ATOM 2313 C CA . HIS B 1 23 ? 162.554 134.709 157.023 1.00 66.43 23 HIS B CA 1
ATOM 2314 C C . HIS B 1 23 ? 161.743 134.756 155.740 1.00 66.43 23 HIS B C 1
ATOM 2315 O O . HIS B 1 23 ? 162.293 135.125 154.697 1.00 66.43 23 HIS B O 1
ATOM 2322 N N . ALA B 1 24 ? 160.460 134.399 155.781 1.00 63.72 24 ALA B N 1
ATOM 2323 C CA . ALA B 1 24 ? 159.624 134.415 154.590 1.00 63.72 24 ALA B CA 1
ATOM 2324 C C . ALA B 1 24 ? 158.975 135.764 154.328 1.00 63.72 24 ALA B C 1
ATOM 2325 O O . ALA B 1 24 ? 158.637 136.056 153.177 1.00 63.72 24 ALA B O 1
ATOM 2327 N N . THR B 1 25 ? 158.797 136.589 155.355 1.00 66.85 25 THR B N 1
ATOM 2328 C CA . THR B 1 25 ? 158.158 137.889 155.210 1.00 66.85 25 THR B CA 1
ATOM 2329 C C . THR B 1 25 ? 159.115 138.975 155.679 1.00 66.85 25 THR B C 1
ATOM 2330 O O . THR B 1 25 ? 159.582 138.925 156.829 1.00 66.85 25 THR B O 1
ATOM 2334 N N . PRO B 1 26 ? 159.453 139.952 154.837 1.00 59.07 26 PRO B N 1
ATOM 2335 C CA . PRO B 1 26 ? 160.385 141.001 155.281 1.00 59.07 26 PRO B CA 1
ATOM 2336 C C . PRO B 1 26 ? 159.894 141.783 156.484 1.00 59.07 26 PRO B C 1
ATOM 2337 O O . PRO B 1 26 ? 160.710 142.224 157.302 1.00 59.07 26 PRO B O 1
ATOM 2341 N N . ALA B 1 27 ? 158.585 141.972 156.621 1.00 57.95 27 ALA B N 1
ATOM 2342 C CA . ALA B 1 27 ? 158.036 142.685 157.763 1.00 57.95 27 ALA B CA 1
ATOM 2343 C C . ALA B 1 27 ? 156.677 142.105 158.118 1.00 57.95 27 ALA B C 1
ATOM 2344 O O . ALA B 1 27 ? 155.948 141.604 157.260 1.00 57.95 27 ALA B O 1
ATOM 2346 N N . ALA B 1 28 ? 156.342 142.184 159.402 1.00 53.21 28 ALA B N 1
ATOM 2347 C CA . ALA B 1 28 ? 155.068 141.683 159.891 1.00 53.21 28 ALA B CA 1
ATOM 2348 C C . ALA B 1 28 ? 154.653 142.503 161.101 1.00 53.21 28 ALA B C 1
ATOM 2349 O O . ALA B 1 28 ? 155.484 143.080 161.803 1.00 53.21 28 ALA B O 1
ATOM 2351 N N . PHE B 1 29 ? 153.343 142.540 161.343 1.00 59.22 29 PHE B N 1
ATOM 2352 C CA . PHE B 1 29 ? 152.802 143.332 162.443 1.00 59.22 29 PHE B CA 1
ATOM 2353 C C . PHE B 1 29 ? 151.666 142.519 163.060 1.00 59.22 29 PHE B C 1
ATOM 2354 O O . PHE B 1 29 ? 150.715 142.157 162.364 1.00 59.22 29 PHE B O 1
ATOM 2362 N N . ASP B 1 30 ? 151.779 142.241 164.351 1.00 64.14 30 ASP B N 1
ATOM 2363 C CA . ASP B 1 30 ? 150.779 141.482 165.082 1.00 64.14 30 ASP B CA 1
ATOM 2364 C C . ASP B 1 30 ? 150.256 142.314 166.242 1.00 64.14 30 ASP B C 1
ATOM 2365 O O . ASP B 1 30 ? 151.028 142.986 166.930 1.00 64.14 30 ASP B O 1
ATOM 2370 N N . VAL B 1 31 ? 148.946 142.278 166.451 1.00 60.56 31 VAL B N 1
ATOM 2371 C CA . VAL B 1 31 ? 148.329 142.877 167.626 1.00 60.56 31 VAL B CA 1
ATOM 2372 C C . VAL B 1 31 ? 147.338 141.875 168.200 1.00 60.56 31 VAL B C 1
ATOM 2373 O O . VAL B 1 31 ? 146.578 141.246 167.456 1.00 60.56 31 VAL B O 1
ATOM 2377 N N . GLN B 1 32 ? 147.378 141.693 169.515 1.00 66.60 32 GLN B N 1
ATOM 2378 C CA . GLN B 1 32 ? 146.577 140.683 170.201 1.00 66.60 32 GLN B CA 1
ATOM 2379 C C . GLN B 1 32 ? 145.879 141.369 171.368 1.00 66.60 32 GLN B C 1
ATOM 2380 O O . GLN B 1 32 ? 146.525 141.737 172.353 1.00 66.60 32 GLN B O 1
ATOM 2386 N N . THR B 1 33 ? 144.567 141.541 171.267 1.00 69.55 33 THR B N 1
ATOM 2387 C CA . THR B 1 33 ? 143.784 142.183 172.311 1.00 69.55 33 THR B CA 1
ATOM 2388 C C . THR B 1 33 ? 142.714 141.227 172.811 1.00 69.55 33 THR B C 1
ATOM 2389 O O . THR B 1 33 ? 142.127 140.473 172.031 1.00 69.55 33 THR B O 1
ATOM 2393 N N . THR B 1 34 ? 142.468 141.259 174.116 1.00 76.63 34 THR B N 1
ATOM 2394 C CA . THR B 1 34 ? 141.467 140.417 174.747 1.00 76.63 34 THR B CA 1
ATOM 2395 C C . THR B 1 34 ? 140.502 141.280 175.549 1.00 76.63 34 THR B C 1
ATOM 2396 O O . THR B 1 34 ? 140.916 142.094 176.378 1.00 76.63 34 THR B O 1
ATOM 2400 N N . THR B 1 35 ? 139.211 141.097 175.294 1.00 73.58 35 THR B N 1
ATOM 2401 C CA . THR B 1 35 ? 138.169 141.837 175.985 1.00 73.58 35 THR B CA 1
ATOM 2402 C C . THR B 1 35 ? 137.825 141.138 177.293 1.00 73.58 35 THR B C 1
ATOM 2403 O O . THR B 1 35 ? 138.093 139.948 177.476 1.00 73.58 35 THR B O 1
ATOM 2407 N N . ALA B 1 36 ? 137.225 141.900 178.210 1.00 79.26 36 ALA B N 1
ATOM 2408 C CA . ALA B 1 36 ? 136.810 141.340 179.488 1.00 79.26 36 ALA B CA 1
ATOM 2409 C C . ALA B 1 36 ? 135.796 140.216 179.327 1.00 79.26 36 ALA B C 1
ATOM 2410 O O . ALA B 1 36 ? 135.722 139.338 180.192 1.00 79.26 36 ALA B O 1
ATOM 2412 N N . ASN B 1 37 ? 135.014 140.224 178.246 1.00 81.77 37 ASN B N 1
ATOM 2413 C CA . ASN B 1 37 ? 134.053 139.150 178.020 1.00 81.77 37 ASN B CA 1
ATOM 2414 C C . ASN B 1 37 ? 134.757 137.817 177.810 1.00 81.77 37 ASN B C 1
ATOM 2415 O O . ASN B 1 37 ? 134.326 136.785 178.337 1.00 81.77 37 ASN B O 1
ATOM 2420 N N . GLY B 1 38 ? 135.842 137.817 177.041 1.00 84.56 38 GLY B N 1
ATOM 2421 C CA . GLY B 1 38 ? 136.581 136.596 176.787 1.00 84.56 38 GLY B CA 1
ATOM 2422 C C . GLY B 1 38 ? 136.727 136.257 175.318 1.00 84.56 38 GLY B C 1
ATOM 2423 O O . GLY B 1 38 ? 136.932 135.093 174.963 1.00 84.56 38 GLY B O 1
ATOM 2424 N N . ILE B 1 39 ? 136.627 137.263 174.453 1.00 78.83 39 ILE B N 1
ATOM 2425 C CA . ILE B 1 39 ? 136.796 137.093 173.015 1.00 78.83 39 ILE B CA 1
ATOM 2426 C C . ILE B 1 39 ? 138.157 137.662 172.651 1.00 78.83 39 ILE B C 1
ATOM 2427 O O . ILE B 1 39 ? 138.430 138.843 172.896 1.00 78.83 39 ILE B O 1
ATOM 2432 N N . LYS B 1 40 ? 139.012 136.833 172.067 1.00 75.04 40 LYS B N 1
ATOM 2433 C CA . LYS B 1 40 ? 140.382 137.228 171.782 1.00 75.04 40 LYS B CA 1
ATOM 2434 C C . LYS B 1 40 ? 140.495 137.657 170.324 1.00 75.04 40 LYS B C 1
ATOM 2435 O O . LYS B 1 40 ? 140.410 136.824 169.417 1.00 75.04 40 LYS B O 1
ATOM 2441 N N . PHE B 1 41 ? 140.680 138.957 170.105 1.00 68.97 41 PHE B N 1
ATOM 2442 C CA . PHE B 1 41 ? 140.773 139.541 168.774 1.00 68.97 41 PHE B CA 1
ATOM 2443 C C . PHE B 1 41 ? 142.233 139.727 168.395 1.00 68.97 41 PHE B C 1
ATOM 2444 O O . PHE B 1 41 ? 143.061 140.079 169.240 1.00 68.97 41 PHE B O 1
ATOM 2452 N N . SER B 1 42 ? 142.548 139.504 167.123 1.00 65.50 42 SER B N 1
ATOM 2453 C CA . SER B 1 42 ? 143.921 139.579 166.651 1.00 65.50 42 SER B CA 1
ATOM 2454 C C . SER B 1 42 ? 143.974 140.227 165.275 1.00 65.50 42 SER B C 1
ATOM 2455 O O . SER B 1 42 ? 142.951 140.511 164.651 1.00 65.50 42 SER B O 1
ATOM 2458 N N . LEU B 1 43 ? 145.200 140.456 164.811 1.00 65.43 43 LEU B N 1
ATOM 2459 C CA . LEU B 1 43 ? 145.451 140.943 163.464 1.00 65.43 43 LEU B CA 1
ATOM 2460 C C . LEU B 1 43 ? 146.837 140.495 163.033 1.00 65.43 43 LEU B C 1
ATOM 2461 O O . LEU B 1 43 ? 147.767 140.475 163.841 1.00 65.43 43 LEU B O 1
ATOM 2466 N N . LYS B 1 44 ? 146.969 140.156 161.754 1.00 67.86 44 LYS B N 1
ATOM 2467 C CA . LYS B 1 44 ? 148.248 139.771 161.174 1.00 67.86 44 LYS B CA 1
ATOM 2468 C C . LYS B 1 44 ? 148.442 140.545 159.882 1.00 67.86 44 LYS B C 1
ATOM 2469 O O . LYS B 1 44 ? 147.737 140.297 158.900 1.00 67.86 44 LYS B O 1
ATOM 2475 N N . ALA B 1 45 ? 149.380 141.486 159.885 1.00 64.32 45 ALA B N 1
ATOM 2476 C CA . ALA B 1 45 ? 149.728 142.262 158.699 1.00 64.32 45 ALA B CA 1
ATOM 2477 C C . ALA B 1 45 ? 151.061 141.765 158.146 1.00 64.32 45 ALA B C 1
ATOM 2478 O O . ALA B 1 45 ? 152.129 142.296 158.455 1.00 64.32 45 ALA B O 1
ATOM 2480 N N . LYS B 1 46 ? 150.989 140.733 157.310 1.00 77.92 46 LYS B N 1
ATOM 2481 C CA . LYS B 1 46 ? 152.186 140.111 156.769 1.00 77.92 46 LYS B CA 1
ATOM 2482 C C . LYS B 1 46 ? 152.557 140.753 155.434 1.00 77.92 46 LYS B C 1
ATOM 2483 O O . LYS B 1 46 ? 151.994 141.770 155.024 1.00 77.92 46 LYS B O 1
ATOM 2489 N N . GLN B 1 47 ? 153.527 140.151 154.748 1.00 95.43 47 GLN B N 1
ATOM 2490 C CA . GLN B 1 47 ? 153.966 140.613 153.432 1.00 95.43 47 GLN B CA 1
ATOM 2491 C C . GLN B 1 47 ? 154.670 139.477 152.702 1.00 95.43 47 GLN B C 1
ATOM 2492 O O . GLN B 1 47 ? 155.870 139.244 152.895 1.00 95.43 47 GLN B O 1
ATOM 2498 N N . PRO B 1 48 ? 153.949 138.742 151.851 1.00 109.67 48 PRO B N 1
ATOM 2499 C CA . PRO B 1 48 ? 154.590 137.605 151.167 1.00 109.67 48 PRO B CA 1
ATOM 2500 C C . PRO B 1 48 ? 155.565 138.019 150.079 1.00 109.67 48 PRO B C 1
ATOM 2501 O O . PRO B 1 48 ? 156.656 137.444 149.983 1.00 109.67 48 PRO B O 1
ATOM 2505 N N . VAL B 1 49 ? 155.209 138.999 149.255 1.00 122.24 49 VAL B N 1
ATOM 2506 C CA . VAL B 1 49 ? 156.026 139.428 148.125 1.00 122.24 49 VAL B CA 1
ATOM 2507 C C . VAL B 1 49 ? 156.764 140.696 148.524 1.00 122.24 49 VAL B C 1
ATOM 2508 O O . VAL B 1 49 ? 156.200 141.561 149.205 1.00 122.24 49 VAL B O 1
ATOM 2512 N N . LYS B 1 50 ? 158.024 140.806 148.100 1.00 125.40 50 LYS B N 1
ATOM 2513 C CA . LYS B 1 50 ? 158.843 141.951 148.478 1.00 125.40 50 LYS B CA 1
ATOM 2514 C C . LYS B 1 50 ? 158.343 143.261 147.880 1.00 125.40 50 LYS B C 1
ATOM 2515 O O . LYS B 1 50 ? 158.585 144.322 148.465 1.00 125.40 50 LYS B O 1
ATOM 2521 N N . ASP B 1 51 ? 157.658 143.219 146.739 1.00 136.98 51 ASP B N 1
ATOM 2522 C CA . ASP B 1 51 ? 157.196 144.435 146.075 1.00 136.98 51 ASP B CA 1
ATOM 2523 C C . ASP B 1 51 ? 155.782 144.256 145.541 1.00 136.98 51 ASP B C 1
ATOM 2524 O O . ASP B 1 51 ? 155.406 144.840 144.519 1.00 136.98 51 ASP B O 1
ATOM 2529 N N . GLY B 1 52 ? 154.976 143.451 146.226 1.00 120.41 52 GLY B N 1
ATOM 2530 C CA . GLY B 1 52 ? 153.634 143.166 145.778 1.00 120.41 52 GLY B CA 1
ATOM 2531 C C . GLY B 1 52 ? 152.575 143.655 146.743 1.00 120.41 52 GLY B C 1
ATOM 2532 O O . GLY B 1 52 ? 152.726 144.688 147.401 1.00 120.41 52 GLY B O 1
ATOM 2533 N N . PRO B 1 53 ? 151.474 142.916 146.843 1.00 110.75 53 PRO B N 1
ATOM 2534 C CA . PRO B 1 53 ? 150.384 143.329 147.730 1.00 110.75 53 PRO B CA 1
ATOM 2535 C C . PRO B 1 53 ? 150.769 143.205 149.196 1.00 110.75 53 PRO B C 1
ATOM 2536 O O . PRO B 1 53 ? 151.708 142.499 149.569 1.00 110.75 53 PRO B O 1
ATOM 2540 N N . LEU B 1 54 ? 150.021 143.919 150.031 1.00 88.34 54 LEU B N 1
ATOM 2541 C CA . LEU B 1 54 ? 150.206 143.908 151.475 1.00 88.34 54 LEU B CA 1
ATOM 2542 C C . LEU B 1 54 ? 149.118 143.056 152.111 1.00 88.34 54 LEU B C 1
ATOM 2543 O O . LEU B 1 54 ? 147.995 143.527 152.313 1.00 88.34 54 LEU B O 1
ATOM 2548 N N . SER B 1 55 ? 149.455 141.813 152.436 1.00 86.14 55 SER B N 1
ATOM 2549 C CA . SER B 1 55 ? 148.495 140.852 152.957 1.00 86.14 55 SER B CA 1
ATOM 2550 C C . SER B 1 55 ? 148.207 141.155 154.419 1.00 86.14 55 SER B C 1
ATOM 2551 O O . SER B 1 55 ? 149.130 141.410 155.198 1.00 86.14 55 SER B O 1
ATOM 2554 N N . THR B 1 56 ? 146.930 141.129 154.785 1.00 78.33 56 THR B N 1
ATOM 2555 C CA . THR B 1 56 ? 146.531 141.377 156.162 1.00 78.33 56 THR B CA 1
ATOM 2556 C C . THR B 1 56 ? 145.238 140.637 156.454 1.00 78.33 56 THR B C 1
ATOM 2557 O O . THR B 1 56 ? 144.348 140.575 155.600 1.00 78.33 56 THR B O 1
ATOM 2561 N N . ASN B 1 57 ? 145.144 140.072 157.652 1.00 74.97 57 ASN B N 1
ATOM 2562 C CA . ASN B 1 57 ? 143.955 139.361 158.091 1.00 74.97 57 ASN B CA 1
ATOM 2563 C C . ASN B 1 57 ? 143.598 139.744 159.522 1.00 74.97 57 ASN B C 1
ATOM 2564 O O . ASN B 1 57 ? 144.446 140.203 160.294 1.00 74.97 57 ASN B O 1
ATOM 2569 N N . VAL B 1 58 ? 142.318 139.590 159.851 1.00 72.99 58 VAL B N 1
ATOM 2570 C CA . VAL B 1 58 ? 141.781 139.905 161.171 1.00 72.99 58 VAL B CA 1
ATOM 2571 C C . VAL B 1 58 ? 140.887 138.737 161.559 1.00 72.99 58 VAL B C 1
ATOM 2572 O O . VAL B 1 58 ? 139.954 138.397 160.827 1.00 72.99 58 VAL B O 1
ATOM 2576 N N . GLU B 1 59 ? 141.142 138.136 162.715 1.00 78.04 59 GLU B N 1
ATOM 2577 C CA . GLU B 1 59 ? 140.347 137.006 163.165 1.00 78.04 59 GLU B CA 1
ATOM 2578 C C . GLU B 1 59 ? 139.948 137.172 164.624 1.00 78.04 59 GLU B C 1
ATOM 2579 O O . GLU B 1 59 ? 140.612 137.860 165.405 1.00 78.04 59 GLU B O 1
ATOM 2585 N N . ALA B 1 60 ? 138.837 136.531 164.977 1.00 81.28 60 ALA B N 1
ATOM 2586 C CA . ALA B 1 60 ? 138.311 136.531 166.332 1.00 81.28 60 ALA B CA 1
ATOM 2587 C C . ALA B 1 60 ? 137.977 135.105 166.739 1.00 81.28 60 ALA B C 1
ATOM 2588 O O . ALA B 1 60 ? 137.607 134.275 165.905 1.00 81.28 60 ALA B O 1
ATOM 2590 N N . LYS B 1 61 ? 138.124 134.821 168.030 1.00 85.61 61 LYS B N 1
ATOM 2591 C CA . LYS B 1 61 ? 137.834 133.492 168.543 1.00 85.61 61 LYS B CA 1
ATOM 2592 C C . LYS B 1 61 ? 137.504 133.590 170.023 1.00 85.61 61 LYS B C 1
ATOM 2593 O O . LYS B 1 61 ? 137.827 134.577 170.687 1.00 85.61 61 LYS B O 1
ATOM 2599 N N . LEU B 1 62 ? 136.846 132.552 170.533 1.00 94.94 62 LEU B N 1
ATOM 2600 C CA . LEU B 1 62 ? 136.521 132.471 171.948 1.00 94.94 62 LEU B CA 1
ATOM 2601 C C . LEU B 1 62 ? 136.566 131.018 172.392 1.00 94.94 62 LEU B C 1
ATOM 2602 O O . LEU B 1 62 ? 136.225 130.107 171.633 1.00 94.94 62 LEU B O 1
ATOM 2607 N N . ASN B 1 63 ? 136.989 130.814 173.637 1.00 119.60 63 ASN B N 1
ATOM 2608 C CA . ASN B 1 63 ? 137.089 129.476 174.214 1.00 119.60 63 ASN B CA 1
ATOM 2609 C C . ASN B 1 63 ? 136.678 129.584 175.674 1.00 119.60 63 ASN B C 1
ATOM 2610 O O . ASN B 1 63 ? 137.394 130.190 176.477 1.00 119.60 63 ASN B O 1
ATOM 2615 N N . ASP B 1 64 ? 135.536 128.998 176.016 1.00 142.79 64 ASP B N 1
ATOM 2616 C CA . ASP B 1 64 ? 134.967 129.107 177.349 1.00 142.79 64 ASP B CA 1
ATOM 2617 C C . ASP B 1 64 ? 134.904 127.740 178.017 1.00 142.79 64 ASP B C 1
ATOM 2618 O O . ASP B 1 64 ? 134.766 126.709 177.353 1.00 142.79 64 ASP B O 1
ATOM 2623 N N . LYS B 1 65 ? 135.007 127.743 179.349 1.00 143.89 65 LYS B N 1
ATOM 2624 C CA . LYS B 1 65 ? 134.872 126.534 180.153 1.00 143.89 65 LYS B CA 1
ATOM 2625 C C . LYS B 1 65 ? 133.416 126.180 180.430 1.00 143.89 65 LYS B C 1
ATOM 2626 O O . LYS B 1 65 ? 133.128 125.419 181.364 1.00 143.89 65 LYS B O 1
ATOM 2632 N N . GLN B 1 66 ? 132.490 126.719 179.639 1.00 140.95 66 GLN B N 1
ATOM 2633 C CA . GLN B 1 66 ? 131.077 126.373 179.711 1.00 140.95 66 GLN B CA 1
ATOM 2634 C C . GLN B 1 66 ? 130.833 125.060 178.980 1.00 140.95 66 GLN B C 1
ATOM 2635 O O . GLN B 1 66 ? 131.771 124.285 178.764 1.00 140.95 66 GLN B O 1
ATOM 2641 N N . THR B 1 67 ? 129.569 124.787 178.638 1.00 151.45 67 THR B N 1
ATOM 2642 C CA . THR B 1 67 ? 129.203 123.544 177.960 1.00 151.45 67 THR B CA 1
ATOM 2643 C C . THR B 1 67 ? 130.069 123.259 176.735 1.00 151.45 67 THR B C 1
ATOM 2644 O O . THR B 1 67 ? 130.135 122.110 176.285 1.00 151.45 67 THR B O 1
ATOM 2648 N N . GLY B 1 68 ? 130.735 124.271 176.182 1.00 134.08 68 GLY B N 1
ATOM 2649 C CA . GLY B 1 68 ? 131.704 124.030 175.132 1.00 134.08 68 GLY B CA 1
ATOM 2650 C C . GLY B 1 68 ? 131.393 124.677 173.799 1.00 134.08 68 GLY B C 1
ATOM 2651 O O . GLY B 1 68 ? 131.767 124.151 172.748 1.00 134.08 68 GLY B O 1
ATOM 2652 N N . LEU B 1 69 ? 130.720 125.820 173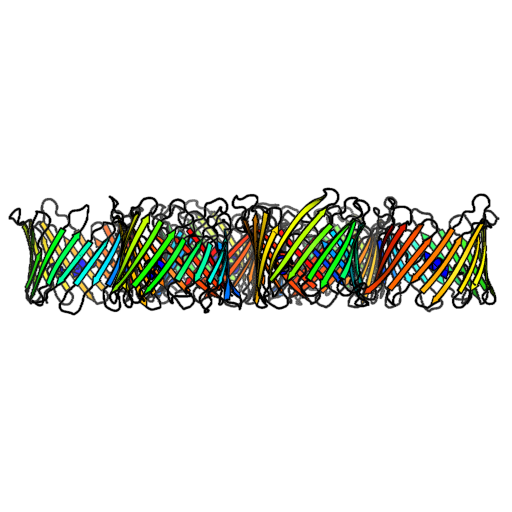.825 1.00 127.05 69 LEU B N 1
ATOM 2653 C CA . LEU B 1 69 ? 130.422 126.586 172.621 1.00 127.05 69 LEU B CA 1
ATOM 2654 C C . LEU B 1 69 ? 131.678 127.358 172.236 1.00 127.05 69 LEU B C 1
ATOM 2655 O O . LEU B 1 69 ? 132.026 128.349 172.887 1.00 127.05 69 LEU B O 1
ATOM 2660 N N . GLY B 1 70 ? 132.359 126.901 171.189 1.00 117.61 70 GLY B N 1
ATOM 2661 C CA . GLY B 1 70 ? 133.569 127.559 170.735 1.00 117.61 70 GLY B CA 1
ATOM 2662 C C . GLY B 1 70 ? 133.487 128.032 169.298 1.00 117.61 70 GLY B C 1
ATOM 2663 O O . GLY B 1 70 ? 133.418 127.217 168.374 1.00 117.61 70 GLY B O 1
ATOM 2664 N N . LEU B 1 71 ? 133.507 129.346 169.097 1.00 103.01 71 LEU B N 1
ATOM 2665 C CA . LEU B 1 71 ? 133.340 129.933 167.775 1.00 103.01 71 LEU B CA 1
ATOM 2666 C C . LEU B 1 71 ? 134.598 130.688 167.370 1.00 103.01 71 LEU B C 1
ATOM 2667 O O . LEU B 1 71 ? 135.217 131.367 168.195 1.00 103.01 71 LEU B O 1
ATOM 2672 N N . THR B 1 72 ? 134.971 130.564 166.099 1.00 99.70 72 THR B N 1
ATOM 2673 C CA . THR B 1 72 ? 136.107 131.282 165.540 1.00 99.70 72 THR B CA 1
ATOM 2674 C C . THR B 1 72 ? 135.746 131.733 164.135 1.00 99.70 72 THR B C 1
ATOM 2675 O O . THR B 1 72 ? 135.140 130.972 163.377 1.00 99.70 72 THR B O 1
ATOM 2679 N N . GLN B 1 73 ? 136.109 132.965 163.791 1.00 97.16 73 GLN B N 1
ATOM 2680 C CA . GLN B 1 73 ? 135.853 133.499 162.462 1.00 97.16 73 GLN B CA 1
ATOM 2681 C C . GLN B 1 73 ? 137.003 134.428 162.098 1.00 97.16 73 GLN B C 1
ATOM 2682 O O . GLN B 1 73 ? 137.865 134.734 162.926 1.00 97.16 73 GLN B O 1
ATOM 2688 N N . GLY B 1 74 ? 137.013 134.891 160.852 1.00 94.14 74 GLY B N 1
ATOM 2689 C CA . GLY B 1 74 ? 138.050 135.802 160.417 1.00 94.14 74 GLY B CA 1
ATOM 2690 C C . GLY B 1 74 ? 138.020 136.140 158.942 1.00 94.14 74 GLY B C 1
ATOM 2691 O O . GLY B 1 74 ? 137.660 135.309 158.103 1.00 94.14 74 GLY B O 1
ATOM 2692 N N . TRP B 1 75 ? 138.410 137.370 158.622 1.00 90.80 75 TRP B N 1
ATOM 2693 C CA . TRP B 1 75 ? 138.505 137.862 157.258 1.00 90.80 75 TRP B CA 1
ATOM 2694 C C . TRP B 1 75 ? 139.973 138.093 156.931 1.00 90.80 75 TRP B C 1
ATOM 2695 O O . TRP B 1 75 ? 140.827 138.164 157.819 1.00 90.80 75 TRP B O 1
ATOM 2706 N N . SER B 1 76 ? 140.267 138.217 155.643 1.00 95.45 76 SER B N 1
ATOM 2707 C CA . SER B 1 76 ? 141.638 138.381 155.189 1.00 95.45 76 SER B CA 1
ATOM 2708 C C . SER B 1 76 ? 141.628 139.218 153.917 1.00 95.45 76 SER B C 1
ATOM 2709 O O . SER B 1 76 ? 140.590 139.743 153.506 1.00 95.45 76 SER B O 1
ATOM 2712 N N . ASN B 1 77 ? 142.794 139.343 153.291 1.00 94.77 77 ASN B N 1
ATOM 2713 C CA . ASN B 1 77 ? 142.887 140.032 152.014 1.00 94.77 77 ASN B CA 1
ATOM 2714 C C . ASN B 1 77 ? 142.771 139.084 150.833 1.00 94.77 77 ASN B C 1
ATOM 2715 O O . ASN B 1 77 ? 142.612 139.542 149.695 1.00 94.77 77 ASN B O 1
ATOM 2720 N N . THR B 1 78 ? 142.847 137.778 151.072 1.00 113.28 78 THR B N 1
ATOM 2721 C CA . THR B 1 78 ? 142.638 136.790 150.022 1.00 113.28 78 THR B CA 1
ATOM 2722 C C . THR B 1 78 ? 141.163 136.483 149.797 1.00 113.28 78 THR B C 1
ATOM 2723 O O . THR B 1 78 ? 140.847 135.560 149.039 1.00 113.28 78 THR B O 1
ATOM 2727 N N . ASN B 1 79 ? 140.269 137.229 150.449 1.00 115.20 79 ASN B N 1
ATOM 2728 C CA . ASN B 1 79 ? 138.826 137.133 150.234 1.00 115.20 79 ASN B CA 1
ATOM 2729 C C . ASN B 1 79 ? 138.306 135.737 150.575 1.00 115.20 79 ASN B C 1
ATOM 2730 O O . ASN B 1 79 ? 137.562 135.116 149.815 1.00 115.20 79 ASN B O 1
ATOM 2735 N N . ASN B 1 80 ? 138.704 135.255 151.747 1.00 113.16 80 ASN B N 1
ATOM 2736 C CA . ASN B 1 80 ? 138.256 133.947 152.197 1.00 113.16 80 ASN B CA 1
ATOM 2737 C C . ASN B 1 80 ? 138.026 133.991 153.698 1.00 113.16 80 ASN B C 1
ATOM 2738 O O . ASN B 1 80 ? 138.560 134.849 154.405 1.00 113.16 80 ASN B O 1
ATOM 2743 N N . LEU B 1 81 ? 137.209 133.056 154.169 1.00 118.71 81 LEU B N 1
ATOM 2744 C CA . LEU B 1 81 ? 136.916 132.915 155.586 1.00 118.71 81 LEU B CA 1
ATOM 2745 C C . LEU B 1 81 ? 137.198 131.486 156.017 1.00 118.71 81 LEU B C 1
ATOM 2746 O O . LEU B 1 81 ? 136.859 130.536 155.305 1.00 118.71 81 LEU B O 1
ATOM 2751 N N . GLN B 1 82 ? 137.821 131.340 157.185 1.00 121.86 82 GLN B N 1
ATOM 2752 C CA . GLN B 1 82 ? 138.108 130.031 157.773 1.00 121.86 82 GLN B CA 1
ATOM 2753 C C . GLN B 1 82 ? 137.496 130.027 159.169 1.00 121.86 82 GLN B C 1
ATOM 2754 O O . GLN B 1 82 ? 138.162 130.343 160.156 1.00 121.86 82 GLN B O 1
ATOM 2760 N N . THR B 1 83 ? 136.221 129.667 159.245 1.00 113.87 83 THR B N 1
ATOM 2761 C CA . THR B 1 83 ? 135.555 129.585 160.531 1.00 113.87 83 THR B CA 1
ATOM 2762 C C . THR B 1 83 ? 135.839 128.240 161.191 1.00 113.87 83 THR B C 1
ATOM 2763 O O . THR B 1 83 ? 136.257 127.275 160.548 1.00 113.87 83 THR B O 1
ATOM 2767 N N . LYS B 1 84 ? 135.603 128.187 162.498 1.00 111.28 84 LYS B N 1
ATOM 2768 C CA . LYS B 1 84 ? 135.878 126.989 163.276 1.00 111.28 84 LYS B CA 1
ATOM 2769 C C . LYS B 1 84 ? 134.836 126.878 164.375 1.00 111.28 84 LYS B C 1
ATOM 2770 O O . LYS B 1 84 ? 134.459 127.888 164.976 1.00 111.28 84 LYS B O 1
ATOM 2776 N N . LEU B 1 85 ? 134.374 125.657 164.633 1.00 115.33 85 LEU B N 1
ATOM 2777 C CA . LEU B 1 85 ? 133.276 125.412 165.562 1.00 115.33 85 LEU B CA 1
ATOM 2778 C C . LEU B 1 85 ? 133.582 124.152 166.358 1.00 115.33 85 LEU B C 1
ATOM 2779 O O . LEU B 1 85 ? 133.553 123.047 165.808 1.00 115.33 85 LEU B O 1
ATOM 2784 N N . GLU B 1 86 ? 133.872 124.312 167.646 1.00 119.69 86 GLU B N 1
ATOM 2785 C CA . GLU B 1 86 ? 134.141 123.193 168.539 1.00 119.69 86 GLU B CA 1
ATOM 2786 C C . GLU B 1 86 ? 133.002 123.045 169.536 1.00 119.69 86 GLU B C 1
ATOM 2787 O O . GLU B 1 86 ? 132.472 124.046 170.031 1.00 119.69 86 GLU B O 1
ATOM 2793 N N . PHE B 1 87 ? 132.635 121.799 169.829 1.00 126.92 87 PHE B N 1
ATOM 2794 C CA . PHE B 1 87 ? 131.621 121.505 170.832 1.00 126.92 87 PHE B CA 1
ATOM 2795 C C . PHE B 1 87 ? 131.656 120.019 171.154 1.00 126.92 87 PHE B C 1
ATOM 2796 O O . PHE B 1 87 ? 131.971 119.191 170.295 1.00 126.92 87 PHE B O 1
ATOM 2804 N N . ALA B 1 88 ? 131.334 119.694 172.404 1.00 135.26 88 ALA B N 1
ATOM 2805 C CA . ALA B 1 88 ? 131.253 118.314 172.865 1.00 135.26 88 ALA B CA 1
ATOM 2806 C C . ALA B 1 88 ? 129.855 117.943 173.329 1.00 135.26 88 ALA B C 1
ATOM 2807 O O . ALA B 1 88 ? 129.318 116.912 172.905 1.00 135.26 88 ALA B O 1
ATOM 2809 N N . ASN B 1 89 ? 129.254 118.761 174.194 1.00 150.97 89 ASN B N 1
ATOM 2810 C CA . ASN B 1 89 ? 127.868 118.615 174.624 1.00 150.97 89 ASN B CA 1
ATOM 2811 C C . ASN B 1 89 ? 127.605 117.248 175.249 1.00 150.97 89 ASN B C 1
ATOM 2812 O O . ASN B 1 89 ? 127.963 117.017 176.409 1.00 150.97 89 ASN B O 1
ATOM 2817 N N . LEU B 1 90 ? 126.978 116.340 174.498 1.00 150.65 90 LEU B N 1
ATOM 2818 C CA . LEU B 1 90 ? 126.568 115.050 175.044 1.00 150.65 90 LEU B CA 1
ATOM 2819 C C . LEU B 1 90 ? 127.752 114.218 175.522 1.00 150.65 90 LEU B C 1
ATOM 2820 O O . LEU B 1 90 ? 127.869 113.922 176.716 1.00 150.65 90 LEU B O 1
ATOM 2825 N N . THR B 1 91 ? 128.628 113.836 174.606 1.00 143.72 91 THR B N 1
ATOM 2826 C CA . THR B 1 91 ? 129.703 112.907 174.938 1.00 143.72 91 THR B CA 1
ATOM 2827 C C . THR B 1 91 ? 130.940 113.656 175.414 1.00 143.72 91 THR B C 1
ATOM 2828 O O . THR B 1 91 ? 131.403 114.572 174.723 1.00 143.72 91 THR B O 1
ATOM 2832 N N . PRO B 1 92 ? 131.501 113.314 176.572 1.00 144.35 92 PRO B N 1
ATOM 2833 C CA . PRO B 1 92 ? 132.766 113.931 176.981 1.00 144.35 92 PRO B CA 1
ATOM 2834 C C . PRO B 1 92 ? 133.924 113.405 176.146 1.00 144.35 92 PRO B C 1
ATOM 2835 O O . PRO B 1 92 ? 134.063 112.198 175.931 1.00 144.35 92 PRO B O 1
ATOM 2839 N N . GLY B 1 93 ? 134.758 114.329 175.672 1.00 146.17 93 GLY B N 1
ATOM 2840 C CA . GLY B 1 93 ? 135.895 113.988 174.846 1.00 146.17 93 GLY B CA 1
ATOM 2841 C C . GLY B 1 93 ? 135.616 113.913 173.361 1.00 146.17 93 GLY B C 1
ATOM 2842 O O . GLY B 1 93 ? 136.568 113.880 172.571 1.00 146.17 93 GLY B O 1
ATOM 2843 N N . LEU B 1 94 ? 134.351 113.891 172.951 1.00 132.68 94 LEU B N 1
ATOM 2844 C CA . LEU B 1 94 ? 133.981 113.849 171.537 1.00 132.68 94 LEU B CA 1
ATOM 2845 C C . LEU B 1 94 ? 134.046 115.258 170.968 1.00 132.68 94 LEU B C 1
ATOM 2846 O O . LEU B 1 94 ? 133.097 116.037 171.065 1.00 132.68 94 LEU B O 1
ATOM 2851 N N . LYS B 1 95 ? 135.179 115.595 170.357 1.00 124.32 95 LYS B N 1
ATOM 2852 C CA . LYS B 1 95 ? 135.345 116.914 169.761 1.00 124.32 95 LYS B CA 1
ATOM 2853 C C . LYS B 1 95 ? 134.859 116.878 168.318 1.00 124.32 95 LYS B C 1
ATOM 2854 O O . LYS B 1 95 ? 135.407 116.145 167.488 1.00 124.32 95 LYS B O 1
ATOM 2860 N N . ASN B 1 96 ? 133.830 117.668 168.020 1.00 119.93 96 ASN B N 1
ATOM 2861 C CA . ASN B 1 96 ? 133.240 117.704 166.685 1.00 119.93 96 ASN B CA 1
ATOM 2862 C C . ASN B 1 96 ? 133.519 119.076 166.080 1.00 119.93 96 ASN B C 1
ATOM 2863 O O . ASN B 1 96 ? 132.762 120.032 166.246 1.00 119.93 96 ASN B O 1
ATOM 2868 N N . GLU B 1 97 ? 134.632 119.161 165.361 1.00 116.24 97 GLU B N 1
ATOM 2869 C CA . GLU B 1 97 ? 135.063 120.415 164.769 1.00 116.24 97 GLU B CA 1
ATOM 2870 C C . GLU B 1 97 ? 134.623 120.495 163.309 1.00 116.24 97 GLU B C 1
ATOM 2871 O O . GLU B 1 97 ? 134.325 119.489 162.664 1.00 116.24 97 GLU B O 1
ATOM 2877 N N . LEU B 1 98 ? 134.596 121.715 162.781 1.00 112.38 98 LEU B N 1
ATOM 2878 C CA . LEU B 1 98 ? 134.273 121.902 161.375 1.00 112.38 98 LEU B CA 1
ATOM 2879 C C . LEU B 1 98 ? 135.004 123.134 160.865 1.00 112.38 98 LEU B C 1
ATOM 2880 O O . LEU B 1 98 ? 135.104 124.140 161.570 1.00 112.38 98 LEU B O 1
ATOM 2885 N N . ILE B 1 99 ? 135.515 123.041 159.640 1.00 112.53 99 ILE B N 1
ATOM 2886 C CA . ILE B 1 99 ? 136.312 124.100 159.032 1.00 112.53 99 ILE B CA 1
ATOM 2887 C C . ILE B 1 99 ? 135.711 124.427 157.673 1.00 112.53 99 ILE B C 1
ATOM 2888 O O . ILE B 1 99 ? 135.441 123.521 156.875 1.00 112.53 99 ILE B O 1
ATOM 2893 N N . THR B 1 100 ? 135.502 125.712 157.411 1.00 118.37 100 THR B N 1
ATOM 2894 C CA . THR B 1 100 ? 134.999 126.178 156.129 1.00 118.37 100 THR B CA 1
ATOM 2895 C C . THR B 1 100 ? 136.069 126.990 155.411 1.00 118.37 100 THR B C 1
ATOM 2896 O O . THR B 1 100 ? 137.026 127.482 156.013 1.00 118.37 100 THR B O 1
ATOM 2900 N N . SER B 1 101 ? 135.891 127.122 154.093 1.00 131.16 101 SER B N 1
ATOM 2901 C CA . SER B 1 101 ? 136.796 127.877 153.238 1.00 131.16 101 SER B CA 1
ATOM 2902 C C . SER B 1 101 ? 135.943 128.756 152.321 1.00 131.16 101 SER B C 1
ATOM 2903 O O . SER B 1 101 ? 136.142 128.814 151.109 1.00 131.16 101 SER B O 1
ATOM 2906 N N . LEU B 1 102 ? 134.968 129.439 152.915 1.00 133.76 102 LEU B N 1
ATOM 2907 C CA . LEU B 1 102 ? 134.027 130.243 152.146 1.00 133.76 102 LEU B CA 1
ATOM 2908 C C . LEU B 1 102 ? 134.767 131.337 151.388 1.00 133.76 102 LEU B C 1
ATOM 2909 O O . LEU B 1 102 ? 135.595 132.052 151.961 1.00 133.76 102 LEU B O 1
ATOM 2914 N N . THR B 1 103 ? 134.463 131.463 150.095 1.00 135.94 103 THR B N 1
ATOM 2915 C CA . THR B 1 103 ? 135.110 132.411 149.208 1.00 135.94 103 THR B CA 1
ATOM 2916 C C . THR B 1 103 ? 134.113 132.758 148.108 1.00 135.94 103 THR B C 1
ATOM 2917 O O . THR B 1 103 ? 133.518 131.845 147.506 1.00 135.94 103 THR B O 1
ATOM 2921 N N . PRO B 1 104 ? 133.891 134.042 147.830 1.00 140.03 104 PRO B N 1
ATOM 2922 C CA . PRO B 1 104 ? 133.007 134.409 146.715 1.00 140.03 104 PRO B CA 1
ATOM 2923 C C . PRO B 1 104 ? 133.534 133.905 145.381 1.00 140.03 104 PRO B C 1
ATOM 2924 O O . PRO B 1 104 ? 134.730 134.018 145.095 1.00 140.03 104 PRO B O 1
ATOM 2928 N N . GLY B 1 105 ? 132.649 133.347 144.558 1.00 139.09 105 GLY B N 1
ATOM 2929 C CA . GLY B 1 105 ? 133.049 132.817 143.270 1.00 139.09 105 GLY B CA 1
ATOM 2930 C C . GLY B 1 105 ? 133.600 131.409 143.349 1.00 139.09 105 GLY B C 1
ATOM 2931 O O . GLY B 1 105 ? 133.036 130.480 142.763 1.00 139.09 105 GLY B O 1
ATOM 2932 N N . VAL B 1 106 ? 134.707 131.239 144.074 1.00 141.30 106 VAL B N 1
ATOM 2933 C CA . VAL B 1 106 ? 135.311 129.921 144.227 1.00 141.30 106 VAL B CA 1
ATOM 2934 C C . VAL B 1 106 ? 134.410 129.043 145.084 1.00 141.30 106 VAL B C 1
ATOM 2935 O O . VAL B 1 106 ? 133.924 129.464 146.142 1.00 141.30 106 VAL B O 1
ATOM 2939 N N . ALA B 1 107 ? 134.175 127.817 144.622 1.00 147.53 107 ALA B N 1
ATOM 2940 C CA . ALA B 1 107 ? 133.335 126.887 145.362 1.00 147.53 107 ALA B CA 1
ATOM 2941 C C . ALA B 1 107 ? 133.943 126.601 146.729 1.00 147.53 107 ALA B C 1
ATOM 2942 O O . ALA B 1 107 ? 135.130 126.278 146.840 1.00 147.53 107 ALA B O 1
ATOM 2944 N N . LYS B 1 108 ? 133.127 126.725 147.771 1.00 136.72 108 LYS B N 1
ATOM 2945 C CA . LYS B 1 108 ? 133.591 126.481 149.124 1.00 136.72 108 LYS B CA 1
ATOM 2946 C C . LYS B 1 108 ? 133.666 124.982 149.398 1.00 136.72 108 LYS B C 1
ATOM 2947 O O . LYS B 1 108 ? 133.016 124.164 148.742 1.00 136.72 108 LYS B O 1
ATOM 2953 N N . SER B 1 109 ? 134.478 124.624 150.389 1.00 134.72 109 SER B N 1
ATOM 2954 C CA . SER B 1 109 ? 134.611 123.235 150.803 1.00 134.72 109 SER B CA 1
ATOM 2955 C C . SER B 1 109 ? 134.560 123.179 152.320 1.00 134.72 109 SER B C 1
ATOM 2956 O O . SER B 1 109 ? 135.235 123.962 152.993 1.00 134.72 109 SER B O 1
ATOM 2959 N N . ALA B 1 110 ? 133.762 122.259 152.851 1.00 124.84 110 ALA B N 1
ATOM 2960 C CA . ALA B 1 110 ? 133.628 122.089 154.289 1.00 124.84 110 ALA B CA 1
ATOM 2961 C C . ALA B 1 110 ? 134.296 120.790 154.710 1.00 124.84 110 ALA B C 1
ATOM 2962 O O . ALA B 1 110 ? 134.159 119.763 154.039 1.00 124.84 110 ALA B O 1
ATOM 2964 N N . VAL B 1 111 ? 135.039 120.842 155.808 1.00 117.67 111 VAL B N 1
ATOM 2965 C CA . VAL B 1 111 ? 135.715 119.672 156.348 1.00 117.67 111 VAL B CA 1
ATOM 2966 C C . VAL B 1 111 ? 135.165 119.451 157.747 1.00 117.67 111 VAL B C 1
ATOM 2967 O O . VAL B 1 111 ? 135.291 120.323 158.617 1.00 117.67 111 VAL B O 1
ATOM 2971 N N . LEU B 1 112 ? 134.549 118.294 157.965 1.00 117.74 112 LEU B N 1
ATOM 2972 C CA . LEU B 1 112 ? 133.907 117.971 159.234 1.00 117.74 112 LEU B CA 1
ATOM 2973 C C . LEU B 1 112 ? 134.763 116.925 159.939 1.00 117.74 112 LEU B C 1
ATOM 2974 O O . LEU B 1 112 ? 134.910 115.805 159.444 1.00 117.74 112 LEU B O 1
ATOM 2979 N N . ASN B 1 113 ? 135.328 117.288 161.087 1.00 117.06 113 ASN B N 1
ATOM 2980 C CA . ASN B 1 113 ? 136.232 116.406 161.809 1.00 117.06 113 ASN B CA 1
ATOM 2981 C C . ASN B 1 113 ? 135.600 115.939 163.111 1.00 117.06 113 ASN B C 1
ATOM 2982 O O . ASN B 1 113 ? 134.995 116.725 163.844 1.00 117.06 113 ASN B O 1
ATOM 2987 N N . THR B 1 114 ? 135.743 114.648 163.388 1.00 114.41 114 THR B N 1
ATOM 2988 C CA . THR B 1 114 ? 135.338 114.057 164.657 1.00 114.41 114 THR B CA 1
ATOM 2989 C C . THR B 1 114 ? 136.572 113.428 165.285 1.00 114.41 114 THR B C 1
ATOM 2990 O O . THR B 1 114 ? 137.214 112.568 164.672 1.00 114.41 114 THR B O 1
ATOM 2994 N N . THR B 1 115 ? 136.905 113.862 166.495 1.00 120.82 115 THR B N 1
ATOM 2995 C CA . THR B 1 115 ? 138.030 113.329 167.251 1.00 120.82 115 THR B CA 1
ATOM 2996 C C . THR B 1 115 ? 137.493 112.729 168.541 1.00 120.82 115 THR B C 1
ATOM 2997 O O . THR B 1 115 ? 136.861 113.429 169.342 1.00 120.82 115 THR B O 1
ATOM 3001 N N . PHE B 1 116 ? 137.735 111.437 168.735 1.00 124.16 116 PHE B N 1
ATOM 3002 C CA . PHE B 1 116 ? 137.198 110.705 169.871 1.00 124.16 116 PHE B CA 1
ATOM 3003 C C . PHE B 1 116 ? 138.384 110.088 170.601 1.00 124.16 116 PHE B C 1
ATOM 3004 O O . PHE B 1 116 ? 139.133 109.298 170.017 1.00 124.16 116 PHE B O 1
ATOM 3012 N N . THR B 1 117 ? 138.556 110.453 171.867 1.00 125.61 117 THR B N 1
ATOM 3013 C CA . THR B 1 117 ? 139.677 109.974 172.661 1.00 125.61 117 THR B CA 1
ATOM 3014 C C . THR B 1 117 ? 139.205 108.879 173.608 1.00 125.61 117 THR B C 1
ATOM 3015 O O . THR B 1 117 ? 138.087 108.940 174.132 1.00 125.61 117 THR B O 1
ATOM 3019 N N . GLN B 1 118 ? 140.058 107.884 173.827 1.00 128.54 118 GLN B N 1
ATOM 3020 C CA . GLN B 1 118 ? 139.900 106.865 174.846 1.00 128.54 118 GLN B CA 1
ATOM 3021 C C . GLN B 1 118 ? 141.264 106.656 175.480 1.00 128.54 118 GLN B C 1
ATOM 3022 O O . GLN B 1 118 ? 142.290 106.914 174.838 1.00 128.54 118 GLN B O 1
ATOM 3028 N N . PRO B 1 119 ? 141.313 106.193 176.727 1.00 128.40 119 PRO B N 1
ATOM 3029 C CA . PRO B 1 119 ? 142.603 105.783 177.297 1.00 128.40 119 PRO B CA 1
ATOM 3030 C C . PRO B 1 119 ? 143.238 104.721 176.412 1.00 128.40 119 PRO B C 1
ATOM 3031 O O . PRO B 1 119 ? 142.678 103.638 176.225 1.00 128.40 119 PRO B O 1
ATOM 3035 N N . PHE B 1 120 ? 144.394 105.059 175.839 1.00 131.74 120 PHE B N 1
ATOM 3036 C CA . PHE B 1 120 ? 145.181 104.187 174.964 1.00 131.74 120 PHE B CA 1
ATOM 3037 C C . PHE B 1 120 ? 144.557 104.027 173.579 1.00 131.74 120 PHE B C 1
ATOM 3038 O O . PHE B 1 120 ? 144.914 103.103 172.843 1.00 131.74 120 PHE B O 1
ATOM 3046 N N . PHE B 1 121 ? 143.628 104.902 173.196 1.00 128.35 121 PHE B N 1
ATOM 3047 C CA . PHE B 1 121 ? 143.028 104.825 171.868 1.00 128.35 121 PHE B CA 1
ATOM 3048 C C . PHE B 1 121 ? 142.766 106.226 171.338 1.00 128.35 121 PHE B C 1
ATOM 3049 O O . PHE B 1 121 ? 142.173 107.054 172.036 1.00 128.35 121 PHE B O 1
ATOM 3057 N N . THR B 1 122 ? 143.194 106.491 170.107 1.00 115.58 122 THR B N 1
ATOM 3058 C CA . THR B 1 122 ? 142.875 107.762 169.472 1.00 115.58 122 THR B CA 1
ATOM 3059 C C . THR B 1 122 ? 142.326 107.505 168.080 1.00 115.58 122 THR B C 1
ATOM 3060 O O . THR B 1 122 ? 142.960 106.812 167.281 1.00 115.58 122 THR B O 1
ATOM 3064 N N . ALA B 1 123 ? 141.156 108.069 167.793 1.00 102.95 123 ALA B N 1
ATOM 3065 C CA . ALA B 1 123 ? 140.533 107.903 166.488 1.00 102.95 123 ALA B CA 1
ATOM 3066 C C . ALA B 1 123 ? 140.016 109.249 166.010 1.00 102.95 123 ALA B C 1
ATOM 3067 O O . ALA B 1 123 ? 139.277 109.924 166.733 1.00 102.95 123 ALA B O 1
ATOM 3069 N N . ARG B 1 124 ? 140.406 109.632 164.799 1.00 106.76 124 ARG B N 1
ATOM 3070 C CA . ARG B 1 124 ? 139.965 110.879 164.191 1.00 106.76 124 ARG B CA 1
ATOM 3071 C C . ARG B 1 124 ? 139.525 110.603 162.763 1.00 106.76 124 ARG B C 1
ATOM 3072 O O . ARG B 1 124 ? 140.191 109.860 162.032 1.00 106.76 124 ARG B O 1
ATOM 3080 N N . GLY B 1 125 ? 138.401 111.190 162.379 1.00 114.26 125 GLY B N 1
ATOM 3081 C CA . GLY B 1 125 ? 137.871 111.054 161.029 1.00 114.26 125 GLY B CA 1
ATOM 3082 C C . GLY B 1 125 ? 137.459 112.405 160.479 1.00 114.26 125 GLY B C 1
ATOM 3083 O O . GLY B 1 125 ? 137.083 113.300 161.235 1.00 114.26 125 GLY B O 1
ATOM 3084 N N . ALA B 1 126 ? 137.547 112.550 159.160 1.00 125.76 126 ALA B N 1
ATOM 3085 C CA . ALA B 1 126 ? 137.206 113.794 158.487 1.00 125.76 126 ALA B CA 1
ATOM 3086 C C . ALA B 1 126 ? 136.413 113.508 157.222 1.00 125.76 126 ALA B C 1
ATOM 3087 O O . ALA B 1 126 ? 136.795 112.656 156.414 1.00 125.76 126 ALA B O 1
ATOM 3089 N N . PHE B 1 127 ? 135.310 114.233 157.055 1.00 129.13 127 PHE B N 1
ATOM 3090 C CA . PHE B 1 127 ? 134.461 114.147 155.871 1.00 129.13 127 PHE B CA 1
ATOM 3091 C C . PHE B 1 127 ? 134.655 115.424 155.065 1.00 129.13 127 PHE B C 1
ATOM 3092 O O . PHE B 1 127 ? 134.604 116.526 155.624 1.00 129.13 127 PHE B O 1
ATOM 3100 N N . ASP B 1 128 ? 134.878 115.281 153.756 1.00 133.34 128 ASP B N 1
ATOM 3101 C CA . ASP B 1 128 ? 135.014 116.436 152.869 1.00 133.34 128 ASP B CA 1
ATOM 3102 C C . ASP B 1 128 ? 133.670 116.685 152.190 1.00 133.34 128 ASP B C 1
ATOM 3103 O O . ASP B 1 128 ? 133.378 116.181 151.104 1.00 133.34 128 ASP B O 1
ATOM 3108 N N . LEU B 1 129 ? 132.838 117.489 152.848 1.00 129.85 129 LEU B N 1
ATOM 3109 C CA . LEU B 1 129 ? 131.514 117.783 152.329 1.00 129.85 129 LEU B CA 1
ATOM 3110 C C . LEU B 1 129 ? 131.504 119.149 151.645 1.00 129.85 129 LEU B C 1
ATOM 3111 O O . LEU B 1 129 ? 132.494 119.887 151.647 1.00 129.85 129 LEU B O 1
ATOM 3116 N N . CYS B 1 130 ? 130.347 119.493 151.074 1.00 140.05 130 CYS B N 1
ATOM 3117 C CA . CYS B 1 130 ? 130.206 120.647 150.184 1.00 140.05 130 CYS B CA 1
ATOM 3118 C C . CYS B 1 130 ? 131.164 120.539 148.999 1.00 140.05 130 CYS B C 1
ATOM 3119 O O . CYS B 1 130 ? 131.808 121.512 148.603 1.00 140.05 130 CYS B O 1
ATOM 3122 N N . LEU B 1 131 ? 131.254 119.338 148.431 1.00 147.90 131 LEU B N 1
ATOM 3123 C CA . LEU B 1 131 ? 132.079 119.082 147.260 1.00 147.90 131 LEU B CA 1
ATOM 3124 C C . LEU B 1 131 ? 131.424 117.984 146.436 1.00 147.90 131 LEU B C 1
ATOM 3125 O O . LEU B 1 131 ? 130.852 117.041 146.990 1.00 147.90 131 LEU B O 1
ATOM 3130 N N . LYS B 1 132 ? 131.511 118.113 145.110 1.00 156.54 132 LYS B N 1
ATOM 3131 C CA . LYS B 1 132 ? 130.923 117.115 144.223 1.00 156.54 132 LYS B CA 1
ATOM 3132 C C . LYS B 1 132 ? 131.645 115.775 144.296 1.00 156.54 132 LYS B C 1
ATOM 3133 O O . LYS B 1 132 ? 131.090 114.764 143.853 1.00 156.54 132 LYS B O 1
ATOM 3139 N N . SER B 1 133 ? 132.862 115.744 144.844 1.00 155.33 133 SER B N 1
ATOM 3140 C CA . SER B 1 133 ? 133.661 114.526 144.968 1.00 155.33 133 SER B CA 1
ATOM 3141 C C . SER B 1 133 ? 134.068 114.372 146.429 1.00 155.33 133 SER B C 1
ATOM 3142 O O . SER B 1 133 ? 135.205 114.694 146.808 1.00 155.33 133 SER B O 1
ATOM 3145 N N . PRO B 1 134 ? 133.164 113.887 147.279 1.00 151.55 134 PRO B N 1
ATOM 3146 C CA . PRO B 1 134 ? 133.488 113.761 148.705 1.00 151.55 134 PRO B CA 1
ATOM 3147 C C . PRO B 1 134 ? 134.558 112.709 148.952 1.00 151.55 134 PRO B C 1
ATOM 3148 O O . PRO B 1 134 ? 134.665 111.719 148.225 1.00 151.55 134 PRO B O 1
ATOM 3152 N N . THR B 1 135 ? 135.351 112.935 149.994 1.00 141.91 135 THR B N 1
ATOM 3153 C CA . THR B 1 135 ? 136.408 112.031 150.426 1.00 141.91 135 THR B CA 1
ATOM 3154 C C . THR B 1 135 ? 136.337 111.852 151.940 1.00 141.91 135 THR B C 1
ATOM 3155 O O . THR B 1 135 ? 135.780 112.686 152.666 1.00 141.91 135 THR B O 1
ATOM 3159 N N . PHE B 1 136 ? 136.909 110.749 152.422 1.00 129.88 136 PHE B N 1
ATOM 3160 C CA . PHE B 1 136 ? 136.967 110.500 153.855 1.00 129.88 136 PHE B CA 1
ATOM 3161 C C . PHE B 1 136 ? 138.398 110.137 154.208 1.00 129.88 136 PHE B C 1
ATOM 3162 O O . PHE B 1 136 ? 139.053 109.412 153.458 1.00 129.88 136 PHE B O 1
ATOM 3170 N N . VAL B 1 137 ? 138.887 110.654 155.332 1.00 119.89 137 VAL B N 1
ATOM 3171 C CA . VAL B 1 137 ? 140.218 110.321 155.814 1.00 119.89 137 VAL B CA 1
ATOM 3172 C C . VAL B 1 137 ? 140.147 110.061 157.311 1.00 119.89 137 VAL B C 1
ATOM 3173 O O . VAL B 1 137 ? 139.586 110.844 158.078 1.00 119.89 137 VAL B O 1
ATOM 3177 N N . GLY B 1 138 ? 140.744 108.951 157.726 1.00 116.08 138 GLY B N 1
ATOM 3178 C CA . GLY B 1 138 ? 140.705 108.579 159.125 1.00 116.08 138 GLY B CA 1
ATOM 3179 C C . GLY B 1 138 ? 142.067 108.110 159.571 1.00 116.08 138 GLY B C 1
ATOM 3180 O O . GLY B 1 138 ? 142.928 107.772 158.754 1.00 116.08 138 GLY B O 1
ATOM 3181 N N . ASP B 1 139 ? 142.264 108.118 160.884 1.00 114.76 139 ASP B N 1
ATOM 3182 C CA . ASP B 1 139 ? 143.536 107.692 161.444 1.00 114.76 139 ASP B CA 1
ATOM 3183 C C . ASP B 1 139 ? 143.312 107.048 162.802 1.00 114.76 139 ASP B C 1
ATOM 3184 O O . ASP B 1 139 ? 142.308 107.287 163.477 1.00 114.76 139 ASP B O 1
ATOM 3189 N N . LEU B 1 140 ? 144.271 106.217 163.195 1.00 111.25 140 LEU B N 1
ATOM 3190 C CA . LEU B 1 140 ? 144.208 105.492 164.452 1.00 111.25 140 LEU B CA 1
ATOM 3191 C C . LEU B 1 140 ? 145.551 105.613 165.149 1.00 111.25 140 LEU B C 1
ATOM 3192 O O . LEU B 1 140 ? 146.598 105.602 164.496 1.00 111.25 140 LEU B O 1
ATOM 3197 N N . THR B 1 141 ? 145.511 105.743 166.473 1.00 115.47 141 THR B N 1
ATOM 3198 C CA . THR B 1 141 ? 146.716 105.852 167.283 1.00 115.47 141 THR B CA 1
ATOM 3199 C C . THR B 1 141 ? 146.588 104.950 168.499 1.00 115.47 141 THR B C 1
ATOM 3200 O O . THR B 1 141 ? 145.588 105.013 169.223 1.00 115.47 141 THR B O 1
ATOM 3204 N N . MET B 1 142 ? 147.610 104.128 168.718 1.00 124.25 142 MET B N 1
ATOM 3205 C CA . MET B 1 142 ? 147.684 103.188 169.822 1.00 124.25 142 MET B CA 1
ATOM 3206 C C . MET B 1 142 ? 148.914 103.485 170.672 1.00 124.25 142 MET B C 1
ATOM 3207 O O . MET B 1 142 ? 149.941 103.972 170.187 1.00 124.25 142 MET B O 1
ATOM 3212 N N . ALA B 1 143 ? 148.792 103.183 171.963 1.00 129.67 143 ALA B N 1
ATOM 3213 C CA . ALA B 1 143 ? 149.861 103.404 172.923 1.00 129.67 143 ALA B CA 1
ATOM 3214 C C . ALA B 1 143 ? 150.284 102.074 173.525 1.00 129.67 143 ALA B C 1
ATOM 3215 O O . ALA B 1 143 ? 149.449 101.203 173.783 1.00 129.67 143 ALA B O 1
ATOM 3217 N N . HIS B 1 144 ? 151.593 101.930 173.743 1.00 129.91 144 HIS B N 1
ATOM 3218 C CA . HIS B 1 144 ? 152.212 100.734 174.289 1.00 129.91 144 HIS B CA 1
ATOM 3219 C C . HIS B 1 144 ? 153.188 101.190 175.375 1.00 129.91 144 HIS B C 1
ATOM 3220 O O . HIS B 1 144 ? 154.391 100.934 175.297 1.00 129.91 144 HIS B O 1
ATOM 3227 N N . GLU B 1 145 ? 152.662 101.972 176.320 1.00 131.71 145 GLU B N 1
ATOM 3228 C CA . GLU B 1 145 ? 153.355 102.385 177.547 1.00 131.71 145 GLU B CA 1
ATOM 3229 C C . GLU B 1 145 ? 154.779 102.850 177.256 1.00 131.71 145 GLU B C 1
ATOM 3230 O O . GLU B 1 145 ? 155.736 102.522 177.961 1.00 131.71 145 GLU B O 1
ATOM 3236 N N . GLY B 1 146 ? 154.907 103.645 176.200 1.00 113.96 146 GLY B N 1
ATOM 3237 C CA . GLY B 1 146 ? 156.204 104.096 175.750 1.00 113.96 146 GLY B CA 1
ATOM 3238 C C . GLY B 1 146 ? 156.346 104.011 174.247 1.00 113.96 146 GLY B C 1
ATOM 3239 O O . GLY B 1 146 ? 157.056 104.819 173.643 1.00 113.96 146 GLY B O 1
ATOM 3240 N N . ILE B 1 147 ? 155.682 103.041 173.626 1.00 113.79 147 ILE B N 1
ATOM 3241 C CA . ILE B 1 147 ? 155.720 102.922 172.171 1.00 113.79 147 ILE B CA 1
ATOM 3242 C C . ILE B 1 147 ? 154.415 103.476 171.610 1.00 113.79 147 ILE B C 1
ATOM 3243 O O . ILE B 1 147 ? 153.367 102.837 171.707 1.00 113.79 147 ILE B O 1
ATOM 3248 N N . VAL B 1 148 ? 154.472 104.663 171.026 1.00 102.84 148 VAL B N 1
ATOM 3249 C CA . VAL B 1 148 ? 153.292 105.325 170.487 1.00 102.84 148 VAL B CA 1
ATOM 3250 C C . VAL B 1 148 ? 153.303 105.096 168.982 1.00 102.84 148 VAL B C 1
ATOM 3251 O O . VAL B 1 148 ? 154.196 105.577 168.277 1.00 102.84 148 VAL B O 1
ATOM 3255 N N . GLY B 1 149 ? 152.314 104.356 168.478 1.00 102.56 149 GLY B N 1
ATOM 3256 C CA . GLY B 1 149 ? 152.195 104.090 167.071 1.00 102.56 149 GLY B CA 1
ATOM 3257 C C . GLY B 1 149 ? 150.846 104.495 166.519 1.00 102.56 149 GLY B C 1
ATOM 3258 O O . GLY B 1 149 ? 149.945 104.925 167.248 1.00 102.56 149 GLY B O 1
ATOM 3259 N N . GLY B 1 150 ? 150.696 104.339 165.216 1.00 100.25 150 GLY B N 1
ATOM 3260 C CA . GLY B 1 150 ? 149.445 104.654 164.572 1.00 100.25 150 GLY B CA 1
ATOM 3261 C C . GLY B 1 150 ? 149.570 104.553 163.072 1.00 100.25 150 GLY B C 1
ATOM 3262 O O . GLY B 1 150 ? 150.621 104.213 162.532 1.00 100.25 150 GLY B O 1
ATOM 3263 N N . ALA B 1 151 ? 148.467 104.857 162.399 1.00 104.38 151 ALA B N 1
ATOM 3264 C CA . ALA B 1 151 ? 148.405 104.803 160.947 1.00 104.38 151 ALA B CA 1
ATOM 3265 C C . ALA B 1 151 ? 147.259 105.691 160.477 1.00 104.38 151 ALA B C 1
ATOM 3266 O O . ALA B 1 151 ? 146.438 106.150 161.276 1.00 104.38 151 ALA B O 1
ATOM 3268 N N . GLU B 1 152 ? 147.209 105.937 159.169 1.00 120.04 152 GLU B N 1
ATOM 3269 C CA . GLU B 1 152 ? 146.131 106.717 158.574 1.00 120.04 152 GLU B CA 1
ATOM 3270 C C . GLU B 1 152 ? 145.730 106.072 157.259 1.00 120.04 152 GLU B C 1
ATOM 3271 O O . GLU B 1 152 ? 146.591 105.592 156.516 1.00 120.04 152 GLU B O 1
ATOM 3277 N N . PHE B 1 153 ? 144.432 106.068 156.975 1.00 125.94 153 PHE B N 1
ATOM 3278 C CA . PHE B 1 153 ? 143.906 105.623 155.698 1.00 125.94 153 PHE B CA 1
ATOM 3279 C C . PHE B 1 153 ? 143.000 106.700 155.117 1.00 125.94 153 PHE B C 1
ATOM 3280 O O . PHE B 1 153 ? 142.472 107.556 155.834 1.00 125.94 153 PHE B O 1
ATOM 3288 N N . GLY B 1 154 ? 142.848 106.663 153.798 1.00 140.85 154 GLY B N 1
ATOM 3289 C CA . GLY B 1 154 ? 141.959 107.578 153.113 1.00 140.85 154 GLY B CA 1
ATOM 3290 C C . GLY B 1 154 ? 141.111 106.872 152.077 1.00 140.85 154 GLY B C 1
ATOM 3291 O O . GLY B 1 154 ? 141.644 106.265 151.145 1.00 140.85 154 GLY B O 1
ATOM 3292 N N . TYR B 1 155 ? 139.792 106.938 152.225 1.00 153.02 155 TYR B N 1
ATOM 3293 C CA . TYR B 1 155 ? 138.871 106.260 151.325 1.00 153.02 155 TYR B CA 1
ATOM 3294 C C . TYR B 1 155 ? 138.177 107.288 150.439 1.00 153.02 155 TYR B C 1
ATOM 3295 O O . TYR B 1 155 ? 137.628 108.284 150.934 1.00 153.02 155 TYR B O 1
ATOM 3304 N N . ASP B 1 156 ? 138.192 107.041 149.133 1.00 159.26 156 ASP B N 1
ATOM 3305 C CA . ASP B 1 156 ? 137.509 107.903 148.183 1.00 159.26 156 ASP B CA 1
ATOM 3306 C C . ASP B 1 156 ? 136.086 107.400 147.982 1.00 159.26 156 ASP B C 1
ATOM 3307 O O . ASP B 1 156 ? 135.878 106.252 147.579 1.00 159.26 156 ASP B O 1
ATOM 3312 N N . ILE B 1 157 ? 135.109 108.253 148.290 1.00 159.22 157 ILE B N 1
ATOM 3313 C CA . ILE B 1 157 ? 133.715 107.873 148.093 1.00 159.22 157 ILE B CA 1
ATOM 3314 C C . ILE B 1 157 ? 133.393 107.782 146.607 1.00 159.22 157 ILE B C 1
ATOM 3315 O O . ILE B 1 157 ? 132.695 106.862 146.163 1.00 159.22 157 ILE B O 1
ATOM 3320 N N . SER B 1 158 ? 133.896 108.731 145.815 1.00 164.32 158 SER B N 1
ATOM 3321 C CA . SER B 1 158 ? 133.617 108.732 144.382 1.00 164.32 158 SER B CA 1
ATOM 3322 C C . SER B 1 158 ? 134.264 107.538 143.690 1.00 164.32 158 SER B C 1
ATOM 3323 O O . SER B 1 158 ? 133.621 106.848 142.890 1.00 164.32 158 SER B O 1
ATOM 3326 N N . ALA B 1 159 ? 135.537 107.277 143.984 1.00 167.20 159 ALA B N 1
ATOM 3327 C CA . ALA B 1 159 ? 136.250 106.174 143.350 1.00 167.20 159 ALA B CA 1
ATOM 3328 C C . ALA B 1 159 ? 135.859 104.843 143.977 1.00 167.20 159 ALA B C 1
ATOM 3329 O O . ALA B 1 159 ? 135.339 103.955 143.294 1.00 167.20 159 ALA B O 1
ATOM 3331 N N . GLY B 1 160 ? 136.108 104.696 145.275 1.00 158.68 160 GLY B N 1
ATOM 3332 C CA . GLY B 1 160 ? 135.752 103.483 145.982 1.00 158.68 160 GLY B CA 1
ATOM 3333 C C . GLY B 1 160 ? 136.951 102.671 146.423 1.00 158.68 160 GLY B C 1
ATOM 3334 O O . GLY B 1 160 ? 136.877 101.441 146.497 1.00 158.68 160 GLY B O 1
ATOM 3335 N N . SER B 1 161 ? 138.062 103.340 146.717 1.00 153.61 161 SER B N 1
ATOM 3336 C CA . SER B 1 161 ? 139.289 102.644 147.080 1.00 153.61 161 SER B CA 1
ATOM 3337 C C . SER B 1 161 ? 140.125 103.543 147.986 1.00 153.61 161 SER B C 1
ATOM 3338 O O . SER B 1 161 ? 139.718 104.655 148.345 1.00 153.61 161 SER B O 1
ATOM 3341 N N . ILE B 1 162 ? 141.308 103.054 148.346 1.00 147.17 162 ILE B N 1
ATOM 3342 C CA . ILE B 1 162 ? 142.223 103.767 149.228 1.00 147.17 162 ILE B CA 1
ATOM 3343 C C . ILE B 1 162 ? 143.121 104.658 148.380 1.00 147.17 162 ILE B C 1
ATOM 3344 O O . ILE B 1 162 ? 143.751 104.192 147.424 1.00 147.17 162 ILE B O 1
ATOM 3349 N N . SER B 1 163 ? 143.181 105.939 148.732 1.00 147.78 163 SER B N 1
ATOM 3350 C CA . SER B 1 163 ? 143.935 106.926 147.971 1.00 147.78 163 SER B CA 1
ATOM 3351 C C . SER B 1 163 ? 145.330 107.189 148.521 1.00 147.78 163 SER B C 1
ATOM 3352 O O . SER B 1 163 ? 146.249 107.447 147.737 1.00 147.78 163 SER B O 1
ATOM 3355 N N . ARG B 1 164 ? 145.517 107.132 149.838 1.00 139.53 164 ARG B N 1
ATOM 3356 C CA . ARG B 1 164 ? 146.811 107.455 150.431 1.00 139.53 164 ARG B CA 1
ATOM 3357 C C . ARG B 1 164 ? 146.926 106.758 151.777 1.00 139.53 164 ARG B C 1
ATOM 3358 O O . ARG B 1 164 ? 146.158 107.051 152.698 1.00 139.53 164 ARG B O 1
ATOM 3366 N N . TYR B 1 165 ? 147.885 105.842 151.883 1.00 130.02 165 TYR B N 1
ATOM 3367 C CA . TYR B 1 165 ? 148.069 104.998 153.055 1.00 130.02 165 TYR B CA 1
ATOM 3368 C C . TYR B 1 165 ? 149.400 105.336 153.708 1.00 130.02 165 TYR B C 1
ATOM 3369 O O . TYR B 1 165 ? 150.438 105.344 153.037 1.00 130.02 165 TYR B O 1
ATOM 3378 N N . ALA B 1 166 ? 149.372 105.616 155.009 1.00 119.50 166 ALA B N 1
ATOM 3379 C CA . ALA B 1 166 ? 150.565 105.983 155.755 1.00 119.50 166 ALA B CA 1
ATOM 3380 C C . ALA B 1 166 ? 150.578 105.259 157.094 1.00 119.50 166 ALA B C 1
ATOM 3381 O O . ALA B 1 166 ? 149.535 104.881 157.634 1.00 119.50 166 ALA B O 1
ATOM 3383 N N . MET B 1 167 ? 151.781 105.072 157.633 1.00 109.08 167 MET B N 1
ATOM 3384 C CA . MET B 1 167 ? 151.950 104.355 158.894 1.00 109.08 167 MET B CA 1
ATOM 3385 C C . MET B 1 167 ? 153.139 104.963 159.626 1.00 109.08 167 MET B C 1
ATOM 3386 O O . MET B 1 167 ? 154.219 105.100 159.044 1.00 109.08 167 MET B O 1
ATOM 3391 N N . ALA B 1 168 ? 152.942 105.318 160.892 1.00 92.06 168 ALA B N 1
ATOM 3392 C CA . ALA B 1 168 ? 153.973 105.953 161.695 1.00 92.06 168 ALA B CA 1
ATOM 3393 C C . ALA B 1 168 ? 154.147 105.216 163.015 1.00 92.06 168 ALA B C 1
ATOM 3394 O O . ALA B 1 168 ? 153.194 104.679 163.585 1.00 92.06 168 ALA B O 1
ATOM 3396 N N . LEU B 1 169 ? 155.386 105.205 163.501 1.00 83.47 169 LEU B N 1
ATOM 3397 C CA . LEU B 1 169 ? 155.718 104.545 164.760 1.00 83.47 169 LEU B CA 1
ATOM 3398 C C . LEU B 1 169 ? 156.827 105.354 165.413 1.00 83.47 169 LEU B C 1
ATOM 3399 O O . LEU B 1 169 ? 157.833 105.656 164.767 1.00 83.47 169 LEU B O 1
ATOM 3404 N N . SER B 1 170 ? 156.649 105.701 166.680 1.00 89.33 170 SER B N 1
ATOM 3405 C CA . SER B 1 170 ? 157.613 106.507 167.409 1.00 89.33 170 SER B CA 1
ATOM 3406 C C . SER B 1 170 ? 157.936 105.857 168.749 1.00 89.33 170 SER B C 1
ATOM 3407 O O . SER B 1 170 ? 157.414 104.797 169.101 1.00 89.33 170 SER B O 1
ATOM 3410 N N . TYR B 1 171 ? 158.811 106.519 169.503 1.00 81.75 171 TYR B N 1
ATOM 3411 C CA . TYR B 1 171 ? 159.251 106.025 170.805 1.00 81.75 171 TYR B CA 1
ATOM 3412 C C . TYR B 1 171 ? 159.527 107.261 171.654 1.00 81.75 171 TYR B C 1
ATOM 3413 O O . TYR B 1 171 ? 160.567 107.904 171.496 1.00 81.75 171 TYR B O 1
ATOM 3422 N N . PHE B 1 172 ? 158.601 107.580 172.547 1.00 79.79 172 PHE B N 1
ATOM 3423 C CA . PHE B 1 172 ? 158.788 108.690 173.464 1.00 79.79 172 PHE B CA 1
ATOM 3424 C C . PHE B 1 172 ? 159.557 108.236 174.697 1.00 79.79 172 PHE B C 1
ATOM 3425 O O . PHE B 1 172 ? 159.482 107.082 175.120 1.00 79.79 172 PHE B O 1
ATOM 3433 N N . ALA B 1 173 ? 160.302 109.170 175.276 1.00 76.09 173 ALA B N 1
ATOM 3434 C CA . ALA B 1 173 ? 161.028 108.901 176.508 1.00 76.09 173 ALA B CA 1
ATOM 3435 C C . ALA B 1 173 ? 160.999 110.137 177.390 1.00 76.09 173 ALA B C 1
ATOM 3436 O O . ALA B 1 173 ? 160.248 111.079 177.117 1.00 76.09 173 ALA B O 1
ATOM 3438 N N . LYS B 1 174 ? 161.801 110.145 178.450 1.00 80.01 174 LYS B N 1
ATOM 3439 C CA . LYS B 1 174 ? 161.840 111.278 179.364 1.00 80.01 174 LYS B CA 1
ATOM 3440 C C . LYS B 1 174 ? 162.361 112.542 178.691 1.00 80.01 174 LYS B C 1
ATOM 3441 O O . LYS B 1 174 ? 161.781 113.618 178.862 1.00 80.01 174 LYS B O 1
ATOM 3447 N N . ASP B 1 175 ? 163.439 112.435 177.907 1.00 76.87 175 ASP B N 1
ATOM 3448 C CA . ASP B 1 175 ? 164.025 113.625 177.302 1.00 76.87 175 ASP B CA 1
ATOM 3449 C C . ASP B 1 175 ? 164.478 113.418 175.858 1.00 76.87 175 ASP B C 1
ATOM 3450 O O . ASP B 1 175 ? 165.283 114.210 175.357 1.00 76.87 175 ASP B O 1
ATOM 3455 N N . TYR B 1 176 ? 163.999 112.381 175.176 1.00 73.27 176 TYR B N 1
ATOM 3456 C CA . TYR B 1 176 ? 164.279 112.236 173.756 1.00 73.27 176 TYR B CA 1
ATOM 3457 C C . TYR B 1 176 ? 163.157 111.441 173.115 1.00 73.27 176 TYR B C 1
ATOM 3458 O O . TYR B 1 176 ? 162.373 110.783 173.803 1.00 73.27 176 TYR B O 1
ATOM 3467 N N . SER B 1 177 ? 163.081 111.515 171.790 1.00 69.86 177 SER B N 1
ATOM 3468 C CA . SER B 1 177 ? 162.017 110.849 171.057 1.00 69.86 177 SER B CA 1
ATOM 3469 C C . SER B 1 177 ? 162.502 110.514 169.658 1.00 69.86 177 SER B C 1
ATOM 3470 O O . SER B 1 177 ? 163.047 111.372 168.960 1.00 69.86 177 SER B O 1
ATOM 3473 N N . LEU B 1 178 ? 162.289 109.267 169.253 1.00 70.88 178 LEU B N 1
ATOM 3474 C CA . LEU B 1 178 ? 162.716 108.783 167.947 1.00 70.88 178 LEU B CA 1
ATOM 3475 C C . LEU B 1 178 ? 161.495 108.241 167.226 1.00 70.88 178 LEU B C 1
ATOM 3476 O O . LEU B 1 178 ? 160.784 107.392 167.769 1.00 70.88 178 LEU B O 1
ATOM 3481 N N . GLY B 1 179 ? 161.251 108.721 166.005 1.00 71.89 179 GLY B N 1
ATOM 3482 C CA . GLY B 1 179 ? 160.081 108.315 165.259 1.00 71.89 179 GLY B CA 1
ATOM 3483 C C . GLY B 1 179 ? 160.423 108.028 163.811 1.00 71.89 179 GLY B C 1
ATOM 3484 O O . GLY B 1 179 ? 161.497 108.380 163.322 1.00 71.89 179 GLY B O 1
ATOM 3485 N N . ALA B 1 180 ? 159.483 107.374 163.133 1.00 82.15 180 ALA B N 1
ATOM 3486 C CA . ALA B 1 180 ? 159.651 107.041 161.728 1.00 82.15 180 ALA B CA 1
ATOM 3487 C C . ALA B 1 180 ? 158.286 106.817 161.098 1.00 82.15 180 ALA B C 1
ATOM 3488 O O . ALA B 1 180 ? 157.425 106.141 161.667 1.00 82.15 180 ALA B O 1
ATOM 3490 N N . THR B 1 181 ? 158.108 107.373 159.906 1.00 98.15 181 THR B N 1
ATOM 3491 C CA . THR B 1 181 ? 156.853 107.289 159.181 1.00 98.15 181 THR B CA 1
ATOM 3492 C C . THR B 1 181 ? 157.117 106.910 157.730 1.00 98.15 181 THR B C 1
ATOM 3493 O O . THR B 1 181 ? 158.114 107.317 157.128 1.00 98.15 181 THR B O 1
ATOM 3497 N N . LEU B 1 182 ? 156.199 106.117 157.180 1.00 106.77 182 LEU B N 1
ATOM 3498 C CA . LEU B 1 182 ? 156.269 105.634 155.808 1.00 106.77 182 LEU B CA 1
ATOM 3499 C C . LEU B 1 182 ? 154.917 105.862 155.153 1.00 106.77 182 LEU B C 1
ATOM 3500 O O . LEU B 1 182 ? 153.894 105.452 155.708 1.00 106.77 182 LEU B O 1
ATOM 3505 N N . ASN B 1 183 ? 154.896 106.502 153.981 1.00 117.13 183 ASN B N 1
ATOM 3506 C CA . ASN B 1 183 ? 153.658 106.634 153.220 1.00 117.13 183 ASN B CA 1
ATOM 3507 C C . ASN B 1 183 ? 153.872 106.053 151.825 1.00 117.13 183 ASN B C 1
ATOM 3508 O O . ASN B 1 183 ? 154.931 106.254 151.207 1.00 117.13 183 ASN B O 1
ATOM 3513 N N . ASN B 1 184 ? 152.908 105.231 151.401 1.00 129.71 184 ASN B N 1
ATOM 3514 C CA . ASN B 1 184 ? 152.856 104.635 150.068 1.00 129.71 184 ASN B CA 1
ATOM 3515 C C . ASN B 1 184 ? 154.115 103.843 149.730 1.00 129.71 184 ASN B C 1
ATOM 3516 O O . ASN B 1 184 ? 154.410 103.607 148.555 1.00 129.71 184 ASN B O 1
ATOM 3521 N N . GLU B 1 185 ? 154.853 103.411 150.757 1.00 135.46 185 GLU B N 1
ATOM 3522 C CA . GLU B 1 185 ? 156.140 102.732 150.586 1.00 135.46 185 GLU B CA 1
ATOM 3523 C C . GLU B 1 185 ? 157.105 103.563 149.746 1.00 135.46 185 GLU B C 1
ATOM 3524 O O . GLU B 1 185 ? 158.081 103.042 149.198 1.00 135.46 185 GLU B O 1
ATOM 3530 N N . GLN B 1 186 ? 156.835 104.864 149.638 1.00 124.93 186 GLN B N 1
ATOM 3531 C CA . GLN B 1 186 ? 157.611 105.737 148.773 1.00 124.93 186 GLN B CA 1
ATOM 3532 C C . GLN B 1 186 ? 158.280 106.855 149.562 1.00 124.93 186 GLN B C 1
ATOM 3533 O O . GLN B 1 186 ? 159.476 107.101 149.374 1.00 124.93 186 GLN B O 1
ATOM 3539 N N . ILE B 1 187 ? 157.552 107.545 150.439 1.00 106.83 187 ILE B N 1
ATOM 3540 C CA . ILE B 1 187 ? 158.171 108.615 151.220 1.00 106.83 187 ILE B CA 1
ATOM 3541 C C . ILE B 1 187 ? 158.411 108.053 152.618 1.00 106.83 187 ILE B C 1
ATOM 3542 O O . ILE B 1 187 ? 157.547 107.395 153.200 1.00 106.83 187 ILE B O 1
ATOM 3547 N N . THR B 1 188 ? 159.620 108.249 153.127 1.00 95.66 188 THR B N 1
ATOM 3548 C CA . THR B 1 188 ? 159.986 107.821 154.466 1.00 95.66 188 THR B CA 1
ATOM 3549 C C . THR B 1 188 ? 160.660 108.965 155.207 1.00 95.66 188 THR B C 1
ATOM 3550 O O . THR B 1 188 ? 161.477 109.697 154.644 1.00 95.66 188 THR B O 1
ATOM 3554 N N . THR B 1 189 ? 160.312 109.111 156.480 1.00 90.15 189 THR B N 1
ATOM 3555 C CA . THR B 1 189 ? 160.846 110.207 157.279 1.00 90.15 189 THR B CA 1
ATOM 3556 C C . THR B 1 189 ? 161.130 109.696 158.679 1.00 90.15 189 THR B C 1
ATOM 3557 O O . THR B 1 189 ? 160.227 109.196 159.353 1.00 90.15 189 THR B O 1
ATOM 3561 N N . VAL B 1 190 ? 162.378 109.819 159.112 1.00 74.09 190 VAL B N 1
ATOM 3562 C CA . VAL B 1 190 ? 162.784 109.452 160.461 1.00 74.09 190 VAL B CA 1
ATOM 3563 C C . VAL B 1 190 ? 163.187 110.725 161.187 1.00 74.09 190 VAL B C 1
ATOM 3564 O O . VAL B 1 190 ? 164.045 111.478 160.713 1.00 74.09 190 VAL B O 1
ATOM 3568 N N . ASP B 1 191 ? 162.564 110.972 162.328 1.00 73.11 191 ASP B N 1
ATOM 3569 C CA . ASP B 1 191 ? 162.824 112.182 163.086 1.00 73.11 191 ASP B CA 1
ATOM 3570 C C . ASP B 1 191 ? 163.608 111.868 164.352 1.00 73.11 191 ASP B C 1
ATOM 3571 O O . ASP B 1 191 ? 163.903 110.716 164.671 1.00 73.11 191 ASP B O 1
ATOM 3576 N N . PHE B 1 192 ? 163.941 112.930 165.077 1.00 64.70 192 PHE B N 1
ATOM 3577 C CA . PHE B 1 192 ? 164.717 112.846 166.302 1.00 64.70 192 PHE B CA 1
ATOM 3578 C C . PHE B 1 192 ? 164.586 114.167 167.040 1.00 64.70 192 PHE B C 1
ATOM 3579 O O . PHE B 1 192 ? 164.784 115.233 166.454 1.00 64.70 192 PHE B O 1
ATOM 3587 N N . PHE B 1 193 ? 164.245 114.087 168.321 1.00 64.73 193 PHE B N 1
ATOM 3588 C CA . PHE B 1 193 ? 164.102 115.270 169.157 1.00 64.73 193 PHE B CA 1
ATOM 3589 C C . PHE B 1 193 ? 164.773 114.978 170.487 1.00 64.73 193 PHE B C 1
ATOM 3590 O O . PHE B 1 193 ? 164.599 113.890 171.040 1.00 64.73 193 PHE B O 1
ATOM 3598 N N . GLN B 1 194 ? 165.537 115.941 170.990 1.00 60.00 194 GLN B N 1
ATOM 3599 C CA . GLN B 1 194 ? 166.349 115.726 172.177 1.00 60.00 194 GLN B CA 1
ATOM 3600 C C . GLN B 1 194 ? 166.428 117.015 172.975 1.00 60.00 194 GLN B C 1
ATOM 3601 O O . GLN B 1 194 ? 166.917 118.034 172.480 1.00 60.00 194 GLN B O 1
ATOM 3607 N N . ASN B 1 195 ? 165.965 116.956 174.214 1.00 57.71 195 ASN B N 1
ATOM 3608 C CA . ASN B 1 195 ? 166.026 118.085 175.127 1.00 57.71 195 ASN B CA 1
ATOM 3609 C C . ASN B 1 195 ? 167.269 117.936 175.994 1.00 57.71 195 ASN B C 1
ATOM 3610 O O . ASN B 1 195 ? 167.271 117.150 176.946 1.00 57.71 195 ASN B O 1
ATOM 3615 N N . VAL B 1 196 ? 168.324 118.680 175.656 1.00 54.85 196 VAL B N 1
ATOM 3616 C CA . VAL B 1 196 ? 169.573 118.592 176.409 1.00 54.85 196 VAL B CA 1
ATOM 3617 C C . VAL B 1 196 ? 169.327 118.920 177.874 1.00 54.85 196 VAL B C 1
ATOM 3618 O O . VAL B 1 196 ? 169.540 118.088 178.763 1.00 54.85 196 VAL B O 1
ATOM 3622 N N . ASN B 1 197 ? 168.876 120.139 178.144 1.00 60.11 197 ASN B N 1
ATOM 3623 C CA . ASN B 1 197 ? 168.411 120.537 179.463 1.00 60.11 197 ASN B CA 1
ATOM 3624 C C . ASN B 1 197 ? 167.248 121.499 179.261 1.00 60.11 197 ASN B C 1
ATOM 3625 O O . ASN B 1 197 ? 166.698 121.613 178.163 1.00 60.11 197 ASN B O 1
ATOM 3630 N N . ALA B 1 198 ? 166.864 122.198 180.328 1.00 61.05 198 ALA B N 1
ATOM 3631 C CA . ALA B 1 198 ? 165.763 123.145 180.216 1.00 61.05 198 ALA B CA 1
ATOM 3632 C C . ALA B 1 198 ? 166.098 124.322 179.311 1.00 61.05 198 ALA B C 1
ATOM 3633 O O . ALA B 1 198 ? 165.182 125.009 178.848 1.00 61.05 198 ALA B O 1
ATOM 3635 N N . PHE B 1 199 ? 167.381 124.570 179.046 1.00 59.47 199 PHE B N 1
ATOM 3636 C CA . PHE B 1 199 ? 167.813 125.757 178.315 1.00 59.47 199 PHE B CA 1
ATOM 3637 C C . PHE B 1 199 ? 168.364 125.433 176.931 1.00 59.47 199 PHE B C 1
ATOM 3638 O O . PHE B 1 199 ? 169.048 126.271 176.338 1.00 59.47 199 PHE B O 1
ATOM 3646 N N . LEU B 1 200 ? 168.087 124.246 176.396 1.00 52.28 200 LEU B N 1
ATOM 3647 C CA . LEU B 1 200 ? 168.634 123.883 175.094 1.00 52.28 200 LEU B CA 1
ATOM 3648 C C . LEU B 1 200 ? 167.873 122.696 174.531 1.00 52.28 200 LEU B C 1
ATOM 3649 O O . LEU B 1 200 ? 167.600 121.734 175.253 1.00 52.28 200 LEU B O 1
ATOM 3654 N N . GLN B 1 201 ? 167.545 122.765 173.246 1.00 51.11 201 GLN B N 1
ATOM 3655 C CA . GLN B 1 201 ? 166.899 121.673 172.537 1.00 51.11 201 GLN B CA 1
ATOM 3656 C C . GLN B 1 201 ? 167.598 121.476 171.201 1.00 51.11 201 GLN B C 1
ATOM 3657 O O . GLN B 1 201 ? 168.177 122.409 170.644 1.00 51.11 201 GLN B O 1
ATOM 3663 N N . VAL B 1 202 ? 167.548 120.251 170.687 1.00 45.57 202 VAL B N 1
ATOM 3664 C CA . VAL B 1 202 ? 168.222 119.924 169.435 1.00 45.57 202 VAL B CA 1
ATOM 3665 C C . VAL B 1 202 ? 167.506 118.747 168.796 1.00 45.57 202 VAL B C 1
ATOM 3666 O O . VAL B 1 202 ? 167.102 117.810 169.487 1.00 45.57 202 VAL B O 1
ATOM 3670 N N . GLY B 1 203 ? 167.339 118.793 167.476 1.00 54.07 203 GLY B N 1
ATOM 3671 C CA . GLY B 1 203 ? 166.638 117.732 166.785 1.00 54.07 203 GLY B CA 1
ATOM 3672 C C . GLY B 1 203 ? 167.086 117.608 165.346 1.00 54.07 203 GLY B C 1
ATOM 3673 O O . GLY B 1 203 ? 167.716 118.506 164.785 1.00 54.07 203 GLY B O 1
ATOM 3674 N N . ALA B 1 204 ? 166.743 116.468 164.753 1.00 57.78 204 ALA B N 1
ATOM 3675 C CA . ALA B 1 204 ? 167.080 116.191 163.367 1.00 57.78 204 ALA B CA 1
ATOM 3676 C C . ALA B 1 204 ? 165.909 115.482 162.707 1.00 57.78 204 ALA B C 1
ATOM 3677 O O . ALA B 1 204 ? 165.096 114.838 163.371 1.00 57.78 204 ALA B O 1
ATOM 3679 N N . LYS B 1 205 ? 165.833 115.608 161.386 1.00 69.20 205 LYS B N 1
ATOM 3680 C CA . LYS B 1 205 ? 164.767 114.993 160.607 1.00 69.20 205 LYS B CA 1
ATOM 3681 C C . LYS B 1 205 ? 165.315 114.633 159.238 1.00 69.20 205 LYS B C 1
ATOM 3682 O O . LYS B 1 205 ? 165.909 115.482 158.569 1.00 69.20 205 LYS B O 1
ATOM 3688 N N . ALA B 1 206 ? 165.121 113.385 158.820 1.00 77.68 206 ALA B N 1
ATOM 3689 C CA . ALA B 1 206 ? 165.661 112.893 157.562 1.00 77.68 206 ALA B CA 1
ATOM 3690 C C . ALA B 1 206 ? 164.553 112.276 156.722 1.00 77.68 206 ALA B C 1
ATOM 3691 O O . ALA B 1 206 ? 163.866 111.355 157.171 1.00 77.68 206 ALA B O 1
ATOM 3693 N N . THR B 1 207 ? 164.399 112.776 155.500 1.00 97.42 207 THR B N 1
ATOM 3694 C CA . THR B 1 207 ? 163.488 112.226 154.501 1.00 97.42 207 THR B CA 1
ATOM 3695 C C . THR B 1 207 ? 164.348 111.509 153.467 1.00 97.42 207 THR B C 1
ATOM 3696 O O . THR B 1 207 ? 165.211 112.127 152.831 1.00 97.42 207 THR B O 1
ATOM 3700 N N . MET B 1 208 ? 164.115 110.205 153.305 1.00 119.88 208 MET B N 1
ATOM 3701 C CA . MET B 1 208 ? 164.982 109.401 152.452 1.00 119.88 208 MET B CA 1
ATOM 3702 C C . MET B 1 208 ? 164.356 109.175 151.082 1.00 119.88 208 MET B C 1
ATOM 3703 O O . MET B 1 208 ? 165.066 109.094 150.073 1.00 119.88 208 MET B O 1
ATOM 3708 N N . ASN B 1 209 ? 163.025 109.089 151.025 1.00 123.28 209 ASN B N 1
ATOM 3709 C CA . ASN B 1 209 ? 162.308 108.895 149.768 1.00 123.28 209 ASN B CA 1
ATOM 3710 C C . ASN B 1 209 ? 162.803 107.651 149.041 1.00 123.28 209 ASN B C 1
ATOM 3711 O O . ASN B 1 209 ? 163.419 107.759 147.977 1.00 123.28 209 ASN B O 1
ATOM 3716 N N . CYS B 1 210 ? 162.556 106.476 149.618 1.00 136.78 210 CYS B N 1
ATOM 3717 C CA . CYS B 1 210 ? 163.066 105.221 149.072 1.00 136.78 210 CYS B CA 1
ATOM 3718 C C . CYS B 1 210 ? 162.601 105.052 147.630 1.00 136.78 210 CYS B C 1
ATOM 3719 O O . CYS B 1 210 ? 161.410 104.853 147.370 1.00 136.78 210 CYS B O 1
ATOM 3722 N N . LYS B 1 211 ? 163.545 105.132 146.695 1.00 140.19 211 LYS B N 1
ATOM 3723 C CA . LYS B 1 211 ? 163.272 104.934 145.280 1.00 140.19 211 LYS B CA 1
ATOM 3724 C C . LYS B 1 211 ? 164.596 104.741 144.557 1.00 140.19 211 LYS B C 1
ATOM 3725 O O . LYS B 1 211 ? 165.629 105.275 144.970 1.00 140.19 211 LYS B O 1
ATOM 3731 N N . LEU B 1 212 ? 164.552 103.973 143.474 1.00 150.55 212 LEU B N 1
ATOM 3732 C CA . LEU B 1 212 ? 165.744 103.708 142.677 1.00 150.55 212 LEU B CA 1
ATOM 3733 C C . LEU B 1 212 ? 166.177 104.883 141.794 1.00 150.55 212 LEU B C 1
ATOM 3734 O O . LEU B 1 212 ? 167.388 105.099 141.650 1.00 150.55 212 LEU B O 1
ATOM 3739 N N . PRO B 1 213 ? 165.256 105.674 141.172 1.00 159.20 213 PRO B N 1
ATOM 3740 C CA . PRO B 1 213 ? 165.730 106.730 140.263 1.00 159.20 213 PRO B CA 1
ATOM 3741 C C . PRO B 1 213 ? 166.535 107.807 140.973 1.00 159.20 213 PRO B C 1
ATOM 3742 O O . PRO B 1 213 ? 167.663 108.113 140.574 1.00 159.20 213 PRO B O 1
ATOM 3746 N N . ASN B 1 214 ? 165.967 108.387 142.025 1.00 148.50 214 ASN B N 1
ATOM 3747 C CA . ASN B 1 214 ? 166.652 109.438 142.759 1.00 148.50 214 ASN B CA 1
ATOM 3748 C C . ASN B 1 214 ? 167.643 108.848 143.754 1.00 148.50 214 ASN B C 1
ATOM 3749 O O . ASN B 1 214 ? 167.599 107.660 144.085 1.00 148.50 214 ASN B O 1
ATOM 3754 N N . SER B 1 215 ? 168.549 109.702 144.226 1.00 128.24 215 SER B N 1
ATOM 3755 C CA . SER B 1 215 ? 169.613 109.286 145.129 1.00 128.24 215 SER B CA 1
ATOM 3756 C C . SER B 1 215 ? 169.663 110.188 146.355 1.00 128.24 215 SER B C 1
ATOM 3757 O O . SER B 1 215 ? 168.727 110.954 146.606 1.00 128.24 215 SER B O 1
ATOM 3760 N N . ASN B 1 216 ? 170.742 110.068 147.130 1.00 111.04 216 ASN B N 1
ATOM 3761 C CA . ASN B 1 216 ? 171.014 110.837 148.344 1.00 111.04 216 ASN B CA 1
ATOM 3762 C C . ASN B 1 216 ? 169.821 110.888 149.294 1.00 111.04 216 ASN B C 1
ATOM 3763 O O . ASN B 1 216 ? 168.960 110.003 149.273 1.00 111.04 216 ASN B O 1
ATOM 3768 N N . VAL B 1 217 ? 169.770 111.921 150.133 1.00 95.20 217 VAL B N 1
ATOM 3769 C CA . VAL B 1 217 ? 168.801 111.994 151.218 1.00 95.20 217 VAL B CA 1
ATOM 3770 C C . VAL B 1 217 ? 168.688 113.452 151.629 1.00 95.20 217 VAL B C 1
ATOM 3771 O O . VAL B 1 217 ? 169.597 114.249 151.388 1.00 95.20 217 VAL B O 1
ATOM 3775 N N . ASN B 1 218 ? 167.563 113.806 152.245 1.00 79.47 218 ASN B N 1
ATOM 3776 C CA . ASN B 1 218 ? 167.304 115.186 152.650 1.00 79.47 218 ASN B CA 1
ATOM 3777 C C . ASN B 1 218 ? 167.207 115.216 154.171 1.00 79.47 218 ASN B C 1
ATOM 3778 O O . ASN B 1 218 ? 166.164 114.887 154.738 1.00 79.47 218 ASN B O 1
ATOM 3783 N N . ILE B 1 219 ? 168.291 115.603 154.836 1.00 70.92 219 ILE B N 1
ATOM 3784 C CA . ILE B 1 219 ? 168.322 115.649 156.291 1.00 70.92 219 ILE B CA 1
ATOM 3785 C C . ILE B 1 219 ? 168.465 117.094 156.740 1.00 70.92 219 ILE B C 1
ATOM 3786 O O . ILE B 1 219 ? 168.947 117.957 156.000 1.00 70.92 219 ILE B O 1
ATOM 3791 N N . GLU B 1 220 ? 168.032 117.349 157.969 1.00 65.75 220 GLU B N 1
ATOM 3792 C CA . GLU B 1 220 ? 167.924 118.687 158.525 1.00 65.75 220 GLU B CA 1
ATOM 3793 C C . GLU B 1 220 ? 168.264 118.622 160.008 1.00 65.75 220 GLU B C 1
ATOM 3794 O O . GLU B 1 220 ? 168.088 117.588 160.656 1.00 65.75 220 GLU B O 1
ATOM 3800 N N . PHE B 1 221 ? 168.747 119.732 160.561 1.00 51.40 221 PHE B N 1
ATOM 3801 C CA . PHE B 1 221 ? 169.200 119.720 161.949 1.00 51.40 221 PHE B CA 1
ATOM 3802 C C . PHE B 1 221 ? 168.923 121.095 162.537 1.00 51.40 221 PHE B C 1
ATOM 3803 O O . PHE B 1 221 ? 169.407 122.096 162.010 1.00 51.40 221 PHE B O 1
ATOM 3811 N N . ALA B 1 222 ? 168.179 121.144 163.638 1.00 45.92 222 ALA B N 1
ATOM 3812 C CA . ALA B 1 222 ? 167.768 122.404 164.242 1.00 45.92 222 ALA B CA 1
ATOM 3813 C C . ALA B 1 222 ? 168.082 122.396 165.729 1.00 45.92 222 ALA B C 1
ATOM 3814 O O . ALA B 1 222 ? 168.134 121.331 166.350 1.00 45.92 222 ALA B O 1
ATOM 3816 N N . THR B 1 223 ? 168.308 123.581 166.293 1.00 39.79 223 THR B N 1
ATOM 3817 C CA . THR B 1 223 ? 168.536 123.746 167.722 1.00 39.79 223 THR B CA 1
ATOM 3818 C C . THR B 1 223 ? 167.615 124.834 168.254 1.00 39.79 223 THR B C 1
ATOM 3819 O O . THR B 1 223 ? 166.882 125.480 167.503 1.00 39.79 223 THR B O 1
ATOM 3823 N N . ARG B 1 224 ? 167.661 125.039 169.567 1.00 50.06 224 ARG B N 1
ATOM 3824 C CA . ARG B 1 224 ? 166.930 126.134 170.197 1.00 50.06 224 ARG B CA 1
ATOM 3825 C C . ARG B 1 224 ? 167.592 126.430 171.530 1.00 50.06 224 ARG B C 1
ATOM 3826 O O . ARG B 1 224 ? 167.731 125.528 172.359 1.00 50.06 224 ARG B O 1
ATOM 3834 N N . TYR B 1 225 ? 167.999 127.678 171.733 1.00 51.15 225 TYR B N 1
ATOM 3835 C CA . TYR B 1 225 ? 168.715 128.112 172.919 1.00 51.15 225 TYR B CA 1
ATOM 3836 C C . TYR B 1 225 ? 167.959 129.257 173.577 1.00 51.15 225 TYR B C 1
ATOM 3837 O O . TYR B 1 225 ? 167.381 130.109 172.892 1.00 51.15 225 TYR B O 1
ATOM 3846 N N . LEU B 1 226 ? 167.960 129.268 174.905 1.00 55.88 226 LEU B N 1
ATOM 3847 C CA . LEU B 1 226 ? 167.303 130.316 175.684 1.00 55.88 226 LEU B CA 1
ATOM 3848 C C . LEU B 1 226 ? 168.321 130.982 176.596 1.00 55.88 226 LEU B C 1
ATOM 3849 O O . LEU B 1 226 ? 168.644 130.441 177.667 1.00 55.88 226 LEU B O 1
ATOM 3854 N N . PRO B 1 227 ? 168.866 132.141 176.219 1.00 64.82 227 PRO B N 1
ATOM 3855 C CA . PRO B 1 227 ? 169.780 132.837 177.141 1.00 64.82 227 PRO B CA 1
ATOM 3856 C C . PRO B 1 227 ? 169.130 133.171 178.471 1.00 64.82 227 PRO B C 1
ATOM 3857 O O . PRO B 1 227 ? 169.792 133.121 179.515 1.00 64.82 227 PRO B O 1
ATOM 3861 N N . ASP B 1 228 ? 167.844 133.512 178.459 1.00 75.90 228 ASP B N 1
ATOM 3862 C CA . ASP B 1 228 ? 167.054 133.649 179.677 1.00 75.90 228 ASP B CA 1
ATOM 3863 C C . ASP B 1 228 ? 165.575 133.519 179.341 1.00 75.90 228 ASP B C 1
ATOM 3864 O O . ASP B 1 228 ? 165.227 133.049 178.254 1.00 75.90 228 ASP B O 1
ATOM 3869 N N . ALA B 1 229 ? 164.697 133.907 180.265 1.00 84.14 229 ALA B N 1
ATOM 3870 C CA . ALA B 1 229 ? 163.266 133.732 180.037 1.00 84.14 229 ALA B CA 1
ATOM 3871 C C . ALA B 1 229 ? 162.796 134.525 178.823 1.00 84.14 229 ALA B C 1
ATOM 3872 O O . ALA B 1 229 ? 162.123 133.988 177.936 1.00 84.14 229 ALA B O 1
ATOM 3874 N N . SER B 1 230 ? 163.147 135.805 178.762 1.00 75.67 230 SER B N 1
ATOM 3875 C CA . SER B 1 230 ? 162.649 136.689 177.709 1.00 75.67 230 SER B CA 1
ATOM 3876 C C . SER B 1 230 ? 163.600 136.766 176.518 1.00 75.67 230 SER B C 1
ATOM 3877 O O . SER B 1 230 ? 163.960 137.849 176.066 1.00 75.67 230 SER B O 1
ATOM 3880 N N . SER B 1 231 ? 164.001 135.613 175.989 1.00 69.40 231 SER B N 1
ATOM 3881 C CA . SER B 1 231 ? 164.816 135.554 174.782 1.00 69.40 231 SER B CA 1
ATOM 3882 C C . SER B 1 231 ? 164.668 134.171 174.175 1.00 69.40 231 SER B C 1
ATOM 3883 O O . SER B 1 231 ? 164.275 133.232 174.872 1.00 69.40 231 SER B O 1
ATOM 3886 N N . GLN B 1 232 ? 164.976 134.046 172.886 1.00 59.83 232 GLN B N 1
ATOM 3887 C CA . GLN B 1 232 ? 164.992 132.733 172.243 1.00 59.83 232 GLN B CA 1
ATOM 3888 C C . GLN B 1 232 ? 165.769 132.851 170.941 1.00 59.83 232 GLN B C 1
ATOM 3889 O O . GLN B 1 232 ? 165.354 133.586 170.043 1.00 59.83 232 GLN B O 1
ATOM 3895 N N . VAL B 1 233 ? 166.888 132.140 170.831 1.00 42.22 233 VAL B N 1
ATOM 3896 C CA . VAL B 1 233 ? 167.693 132.142 169.616 1.00 42.22 233 VAL B CA 1
ATOM 3897 C C . VAL B 1 233 ? 167.773 130.720 169.090 1.00 42.22 233 VAL B C 1
ATOM 3898 O O . VAL B 1 233 ? 168.115 129.796 169.831 1.00 42.22 233 VAL B O 1
ATOM 3902 N N . LYS B 1 234 ? 167.446 130.536 167.818 1.00 43.80 234 LYS B N 1
ATOM 3903 C CA . LYS B 1 234 ? 167.442 129.196 167.260 1.00 43.80 234 LYS B CA 1
ATOM 3904 C C . LYS B 1 234 ? 167.986 129.217 165.843 1.00 43.80 234 LYS B C 1
ATOM 3905 O O . LYS B 1 234 ? 167.916 130.222 165.135 1.00 43.80 234 LYS B O 1
ATOM 3911 N N . ALA B 1 235 ? 168.552 128.084 165.446 1.00 41.12 235 ALA B N 1
ATOM 3912 C CA . ALA B 1 235 ? 169.249 127.977 164.177 1.00 41.12 235 ALA B CA 1
ATOM 3913 C C . ALA B 1 235 ? 169.025 126.591 163.606 1.00 41.12 235 ALA B C 1
ATOM 3914 O O . ALA B 1 235 ? 169.059 125.594 164.331 1.00 41.12 235 ALA B O 1
ATOM 3916 N N . LYS B 1 236 ? 168.804 126.532 162.299 1.00 46.79 236 LYS B N 1
ATOM 3917 C CA . LYS B 1 236 ? 168.676 125.252 161.622 1.00 46.79 236 LYS B CA 1
ATOM 3918 C C . LYS B 1 236 ? 169.541 125.245 160.373 1.00 46.79 236 LYS B C 1
ATOM 3919 O O . LYS B 1 236 ? 169.783 126.279 159.746 1.00 46.79 236 LYS B O 1
ATOM 3925 N N . VAL B 1 237 ? 170.019 124.053 160.032 1.00 51.44 237 VAL B N 1
ATOM 3926 C CA . VAL B 1 237 ? 170.893 123.846 158.887 1.00 51.44 237 VAL B CA 1
ATOM 3927 C C . VAL B 1 237 ? 170.457 122.593 158.141 1.00 51.44 237 VAL B C 1
ATOM 3928 O O . VAL B 1 237 ? 170.198 121.546 158.748 1.00 51.44 237 VAL B O 1
ATOM 3932 N N . SER B 1 238 ? 170.354 122.701 156.823 1.00 68.28 238 SER B N 1
ATOM 3933 C CA . SER B 1 238 ? 170.066 121.567 155.966 1.00 68.28 238 SER B CA 1
ATOM 3934 C C . SER B 1 238 ? 171.336 121.152 155.229 1.00 68.28 238 SER B C 1
ATOM 3935 O O . SER B 1 238 ? 172.327 121.884 155.185 1.00 68.28 238 SER B O 1
ATOM 3938 N N . ASP B 1 239 ? 171.304 119.960 154.637 1.00 73.53 239 ASP B N 1
ATOM 3939 C CA . ASP B 1 239 ? 172.471 119.443 153.935 1.00 73.53 239 ASP B CA 1
ATOM 3940 C C . ASP B 1 239 ? 172.841 120.267 152.712 1.00 73.53 239 ASP B C 1
ATOM 3941 O O . ASP B 1 239 ? 173.999 120.225 152.284 1.00 73.53 239 ASP B O 1
ATOM 3946 N N . SER B 1 240 ? 171.899 121.017 152.150 1.00 75.82 240 SER B N 1
ATOM 3947 C CA . SER B 1 240 ? 172.164 121.809 150.961 1.00 75.82 240 SER B CA 1
ATOM 3948 C C . SER B 1 240 ? 172.919 123.091 151.264 1.00 75.82 240 SER B C 1
ATOM 3949 O O . SER B 1 240 ? 173.282 123.816 150.332 1.00 75.82 240 SER B O 1
ATOM 3952 N N . GLY B 1 241 ? 173.162 123.386 152.537 1.00 72.37 241 GLY B N 1
ATOM 3953 C CA . GLY B 1 241 ? 173.809 124.622 152.937 1.00 72.37 241 GLY B CA 1
ATOM 3954 C C . GLY B 1 241 ? 172.862 125.682 153.449 1.00 72.37 241 GLY B C 1
ATOM 3955 O O . GLY B 1 241 ? 173.329 126.722 153.933 1.00 72.37 241 GLY B O 1
ATOM 3956 N N . ILE B 1 242 ? 171.551 125.473 153.365 1.00 66.39 242 ILE B N 1
ATOM 3957 C CA . ILE B 1 242 ? 170.587 126.441 153.875 1.00 66.39 242 ILE B CA 1
ATOM 3958 C C . ILE B 1 242 ? 170.730 126.496 155.392 1.00 66.39 242 ILE B C 1
ATOM 3959 O O . ILE B 1 242 ? 170.431 125.523 156.089 1.00 66.39 242 ILE B O 1
ATOM 3964 N N . VAL B 1 243 ? 171.198 127.628 155.899 1.00 54.25 243 VAL B N 1
ATOM 3965 C CA . VAL B 1 243 ? 171.344 127.870 157.328 1.00 54.25 243 VAL B CA 1
ATOM 3966 C C . VAL B 1 243 ? 170.473 129.072 157.654 1.00 54.25 243 VAL B C 1
ATOM 3967 O O . VAL B 1 243 ? 170.731 130.181 157.175 1.00 54.25 243 VAL B O 1
ATOM 3971 N N . THR B 1 244 ? 169.444 128.871 158.467 1.00 43.80 244 THR B N 1
ATOM 3972 C CA . THR B 1 244 ? 168.564 129.968 158.845 1.00 43.80 244 THR B CA 1
ATOM 3973 C C . THR B 1 244 ? 168.662 130.215 160.343 1.00 43.80 244 THR B C 1
ATOM 3974 O O . THR B 1 244 ? 168.617 129.273 161.147 1.00 43.80 244 THR B O 1
ATOM 3978 N N . LEU B 1 245 ? 168.806 131.485 160.703 1.00 39.69 245 LEU B N 1
ATOM 3979 C CA . LEU B 1 245 ? 168.884 131.971 162.070 1.00 39.69 245 LEU B CA 1
ATOM 3980 C C . LEU B 1 245 ? 167.568 132.633 162.454 1.00 39.69 245 LEU B C 1
ATOM 3981 O O . LEU B 1 245 ? 166.805 133.089 161.601 1.00 39.69 245 LEU B O 1
ATOM 3986 N N . ALA B 1 246 ? 167.312 132.695 163.756 1.00 51.58 246 ALA B N 1
ATOM 3987 C CA . ALA B 1 246 ? 166.153 133.412 164.258 1.00 51.58 246 ALA B CA 1
ATOM 3988 C C . ALA B 1 246 ? 166.423 133.816 165.695 1.00 51.58 246 ALA B C 1
ATOM 3989 O O . ALA B 1 246 ? 167.045 133.064 166.447 1.00 51.58 246 ALA B O 1
ATOM 3991 N N . TYR B 1 247 ? 165.944 134.998 166.070 1.00 83.53 247 TYR B N 1
ATOM 3992 C CA . TYR B 1 247 ? 166.191 135.531 167.406 1.00 83.53 247 TYR B CA 1
ATOM 3993 C C . TYR B 1 247 ? 164.981 136.367 167.803 1.00 83.53 247 TYR B C 1
ATOM 3994 O O . TYR B 1 247 ? 164.801 137.474 167.293 1.00 83.53 247 TYR B O 1
ATOM 4003 N N . LYS B 1 248 ? 164.160 135.836 168.702 1.00 57.50 248 LYS B N 1
ATOM 4004 C CA . LYS B 1 248 ? 163.020 136.567 169.236 1.00 57.50 248 LYS B CA 1
ATOM 4005 C C . LYS B 1 248 ? 163.412 137.113 170.603 1.00 57.50 248 LYS B C 1
ATOM 4006 O O . LYS B 1 248 ? 164.030 136.411 171.413 1.00 57.50 248 LYS B O 1
ATOM 4012 N N . GLN B 1 249 ? 163.095 138.382 170.833 1.00 64.67 249 GLN B N 1
ATOM 4013 C CA . GLN B 1 249 ? 163.462 139.099 172.044 1.00 64.67 249 GLN B CA 1
ATOM 4014 C C . GLN B 1 249 ? 162.236 139.833 172.563 1.00 64.67 249 GLN B C 1
ATOM 4015 O O . GLN B 1 249 ? 161.409 140.298 171.775 1.00 64.67 249 GLN B O 1
ATOM 4021 N N . LEU B 1 250 ? 162.119 139.930 173.882 1.00 58.28 250 LEU B N 1
ATOM 4022 C CA . LEU B 1 250 ? 160.966 140.553 174.521 1.00 58.28 250 LEU B CA 1
ATOM 4023 C C . LEU B 1 250 ? 161.422 141.863 175.158 1.00 58.28 250 LEU B C 1
ATOM 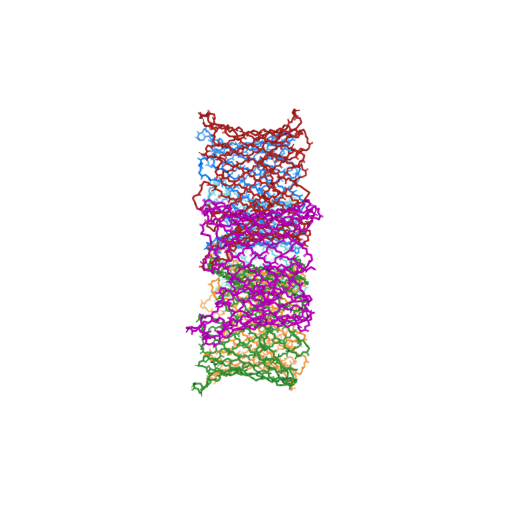4024 O O . LEU B 1 250 ? 162.039 141.858 176.227 1.00 58.28 250 LEU B O 1
ATOM 4029 N N . LEU B 1 251 ? 161.116 142.985 174.505 1.00 63.54 251 LEU B N 1
ATOM 4030 C CA . LEU B 1 251 ? 161.606 144.281 174.961 1.00 63.54 251 LEU B CA 1
ATOM 4031 C C . LEU B 1 251 ? 160.814 144.784 176.158 1.00 63.54 251 LEU B C 1
ATOM 4032 O O . LEU B 1 251 ? 161.353 144.926 177.260 1.00 63.54 251 LEU B O 1
ATOM 4037 N N . ARG B 1 252 ? 159.532 145.055 175.945 1.00 67.00 252 ARG B N 1
ATOM 4038 C CA . ARG B 1 252 ? 158.645 145.430 177.025 1.00 67.00 252 ARG B CA 1
ATOM 4039 C C . ARG B 1 252 ? 157.692 144.275 177.297 1.00 67.00 252 ARG B C 1
ATOM 4040 O O . ARG B 1 252 ? 157.408 143.477 176.402 1.00 67.00 252 ARG B O 1
ATOM 4048 N N . PRO B 1 253 ? 157.183 144.156 178.518 1.00 65.97 253 PRO B N 1
ATOM 4049 C CA . PRO B 1 253 ? 156.244 143.065 178.800 1.00 65.97 253 PRO B CA 1
ATOM 4050 C C . PRO B 1 253 ? 154.985 143.184 177.956 1.00 65.97 253 PRO B C 1
ATOM 4051 O O . PRO B 1 253 ? 154.190 144.111 178.133 1.00 65.97 253 PRO B O 1
ATOM 4055 N N . GLY B 1 254 ? 154.805 142.244 177.029 1.00 56.77 254 GLY B N 1
ATOM 4056 C CA . GLY B 1 254 ? 153.713 142.262 176.081 1.00 56.77 254 GLY B CA 1
ATOM 4057 C C . GLY B 1 254 ? 154.128 142.559 174.655 1.00 56.77 254 GLY B C 1
ATOM 4058 O O . GLY B 1 254 ? 153.306 142.409 173.743 1.00 56.77 254 GLY B O 1
ATOM 4059 N N . VAL B 1 255 ? 155.372 142.972 174.434 1.00 53.15 255 VAL B N 1
ATOM 4060 C CA . VAL B 1 255 ? 155.875 143.332 173.114 1.00 53.15 255 VAL B CA 1
ATOM 4061 C C . VAL B 1 255 ? 157.045 142.420 172.778 1.00 53.15 255 VAL B C 1
ATOM 4062 O O . VAL B 1 255 ? 157.995 142.310 173.561 1.00 53.15 255 VAL B O 1
ATOM 4066 N N . THR B 1 256 ? 156.983 141.774 171.616 1.00 47.81 256 THR B N 1
ATOM 4067 C CA . THR B 1 256 ? 158.044 140.893 171.156 1.00 47.81 256 THR B CA 1
ATOM 4068 C C . THR B 1 256 ? 158.541 141.343 169.791 1.00 47.81 256 THR B C 1
ATOM 4069 O O . THR B 1 256 ? 157.765 141.791 168.943 1.00 47.81 256 THR B O 1
ATOM 4073 N N . LEU B 1 257 ? 159.849 141.219 169.587 1.00 40.31 257 LEU B N 1
ATOM 4074 C CA . LEU B 1 257 ? 160.465 141.549 168.306 1.00 40.31 257 LEU B CA 1
ATOM 4075 C C . LEU B 1 257 ? 161.302 140.356 167.884 1.00 40.31 257 LEU B C 1
ATOM 4076 O O . LEU B 1 257 ? 162.121 139.870 168.665 1.00 40.31 257 LEU B O 1
ATOM 4081 N N . GLY B 1 258 ? 161.100 139.888 166.660 1.00 52.63 258 GLY B N 1
ATOM 4082 C CA . GLY B 1 258 ? 161.874 138.793 166.118 1.00 52.63 258 GLY B CA 1
ATOM 4083 C C . GLY B 1 258 ? 162.569 139.217 164.841 1.00 52.63 258 GLY B C 1
ATOM 4084 O O . GLY B 1 258 ? 162.068 140.058 164.097 1.00 52.63 258 GLY B O 1
ATOM 4085 N N . VAL B 1 259 ? 163.735 138.630 164.597 1.00 50.01 259 VAL B N 1
ATOM 4086 C CA . VAL B 1 259 ? 164.468 138.866 163.361 1.00 50.01 259 VAL B CA 1
ATOM 4087 C C . VAL B 1 259 ? 164.855 137.515 162.786 1.00 50.01 259 VAL B C 1
ATOM 4088 O O . VAL B 1 259 ? 164.781 136.494 163.477 1.00 50.01 259 VAL B O 1
ATOM 4092 N N . GLY B 1 260 ? 165.272 137.492 161.527 1.00 49.42 260 GLY B N 1
ATOM 4093 C CA . GLY B 1 260 ? 165.663 136.236 160.927 1.00 49.42 260 GLY B CA 1
ATOM 4094 C C . GLY B 1 260 ? 166.330 136.388 159.580 1.00 49.42 260 GLY B C 1
ATOM 4095 O O . GLY B 1 260 ? 165.964 137.258 158.782 1.00 49.42 260 GLY B O 1
ATOM 4096 N N . SER B 1 261 ? 167.315 135.535 159.320 1.00 48.36 261 SER B N 1
ATOM 4097 C CA . SER B 1 261 ? 168.066 135.545 158.078 1.00 48.36 261 SER B CA 1
ATOM 4098 C C . SER B 1 261 ? 168.026 134.155 157.465 1.00 48.36 261 SER B C 1
ATOM 4099 O O . SER B 1 261 ? 167.565 133.191 158.080 1.00 48.36 261 SER B O 1
ATOM 4102 N N . SER B 1 262 ? 168.521 134.057 156.235 1.00 58.67 262 SER B N 1
ATOM 4103 C CA . SER B 1 262 ? 168.595 132.774 155.541 1.00 58.67 262 SER B CA 1
ATOM 4104 C C . SER B 1 262 ? 169.853 132.805 154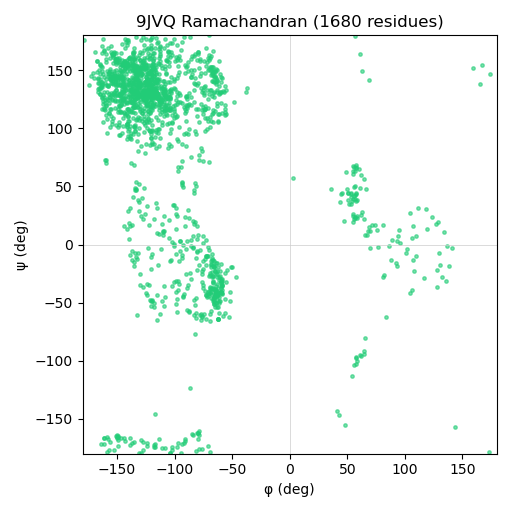.681 1.00 58.67 262 SER B C 1
ATOM 4105 O O . SER B 1 262 ? 169.828 133.311 153.556 1.00 58.67 262 SER B O 1
ATOM 4108 N N . PHE B 1 263 ? 170.936 132.261 155.211 1.00 63.09 263 PHE B N 1
ATOM 4109 C CA . PHE B 1 263 ? 172.223 132.279 154.546 1.00 63.09 263 PHE B CA 1
ATOM 4110 C C . PHE B 1 263 ? 172.276 131.182 153.490 1.00 63.09 263 PHE B C 1
ATOM 4111 O O . PHE B 1 263 ? 171.267 130.559 153.148 1.00 63.09 263 PHE B O 1
ATOM 4119 N N . ASP B 1 264 ? 173.481 130.926 152.993 1.00 84.43 264 ASP B N 1
ATOM 4120 C CA . ASP B 1 264 ? 173.702 129.894 151.989 1.00 84.43 264 ASP B CA 1
ATOM 4121 C C . ASP B 1 264 ? 175.183 129.547 151.958 1.00 84.43 264 ASP B C 1
ATOM 4122 O O . ASP B 1 264 ? 175.992 130.315 151.438 1.00 84.43 264 ASP B O 1
ATOM 4127 N N . ALA B 1 265 ? 175.543 128.394 152.514 1.00 90.58 265 ALA B N 1
ATOM 4128 C CA . ALA B 1 265 ? 176.946 128.003 152.541 1.00 90.58 265 ALA B CA 1
ATOM 4129 C C . ALA B 1 265 ? 177.472 127.813 151.125 1.00 90.58 265 ALA B C 1
ATOM 4130 O O . ALA B 1 265 ? 176.818 127.181 150.291 1.00 90.58 265 ALA B O 1
ATOM 4132 N N . LEU B 1 266 ? 178.631 128.428 150.873 1.00 103.28 266 LEU B N 1
ATOM 4133 C CA . LEU B 1 266 ? 179.381 128.406 149.602 1.00 103.28 266 LEU B CA 1
ATOM 4134 C C . LEU B 1 266 ? 178.742 129.178 148.433 1.00 103.28 266 LEU B C 1
ATOM 4135 O O . LEU B 1 266 ? 179.179 129.049 147.290 1.00 103.28 266 LEU B O 1
ATOM 4140 N N . LYS B 1 267 ? 177.716 129.974 148.724 1.00 97.73 267 LYS B N 1
ATOM 4141 C CA . LYS B 1 267 ? 177.042 130.771 147.706 1.00 97.73 267 LYS B CA 1
ATOM 4142 C C . LYS B 1 267 ? 176.797 132.190 148.206 1.00 97.73 267 LYS B C 1
ATOM 4143 O O . LYS B 1 267 ? 175.655 132.586 148.438 1.00 97.73 267 LYS B O 1
ATOM 4149 N N . LEU B 1 268 ? 177.871 132.951 148.372 1.00 96.38 268 LEU B N 1
ATOM 4150 C CA . LEU B 1 268 ? 177.767 134.327 148.842 1.00 96.38 268 LEU B CA 1
ATOM 4151 C C . LEU B 1 268 ? 177.692 135.301 147.675 1.00 96.38 268 LEU B C 1
ATOM 4152 O O . LEU B 1 268 ? 177.600 136.513 147.870 1.00 96.38 268 LEU B O 1
ATOM 4157 N N . SER B 1 269 ? 177.731 134.766 146.459 1.00 114.06 269 SER B N 1
ATOM 4158 C CA . SER B 1 269 ? 177.704 135.600 145.265 1.00 114.06 269 SER B CA 1
ATOM 4159 C C . SER B 1 269 ? 176.384 135.627 144.493 1.00 114.06 269 SER B C 1
ATOM 4160 O O . SER B 1 269 ? 176.318 136.232 143.423 1.00 114.06 269 SER B O 1
ATOM 4163 N N . GLU B 1 270 ? 175.333 134.990 145.005 1.00 111.30 270 GLU B N 1
ATOM 4164 C CA . GLU B 1 270 ? 174.082 135.027 144.268 1.00 111.30 270 GLU B CA 1
ATOM 4165 C C . GLU B 1 270 ? 172.993 135.517 145.213 1.00 111.30 270 GLU B C 1
ATOM 4166 O O . GLU B 1 270 ? 172.895 135.024 146.349 1.00 111.30 270 GLU B O 1
ATOM 4172 N N . PRO B 1 271 ? 172.165 136.471 144.798 1.00 109.23 271 PRO B N 1
ATOM 4173 C CA . PRO B 1 271 ? 171.103 136.941 145.694 1.00 109.23 271 PRO B CA 1
ATOM 4174 C C . PRO B 1 271 ? 170.009 135.900 145.847 1.00 109.23 271 PRO B C 1
ATOM 4175 O O . PRO B 1 271 ? 169.127 135.774 144.991 1.00 109.23 271 PRO B O 1
ATOM 4179 N N . VAL B 1 272 ? 170.060 135.152 146.946 1.00 97.79 272 VAL B N 1
ATOM 4180 C CA . VAL B 1 272 ? 169.049 134.151 147.262 1.00 97.79 272 VAL B CA 1
ATOM 4181 C C . VAL B 1 272 ? 168.657 134.316 148.722 1.00 97.79 272 VAL B C 1
ATOM 4182 O O . VAL B 1 272 ? 167.673 133.732 149.189 1.00 97.79 272 VAL B O 1
ATOM 4186 N N . HIS B 1 273 ? 169.426 135.120 149.448 1.00 91.40 273 HIS B N 1
ATOM 4187 C CA . HIS B 1 273 ? 169.284 135.205 150.893 1.00 91.40 273 HIS B CA 1
ATOM 4188 C C . HIS B 1 273 ? 168.051 136.019 151.255 1.00 91.40 273 HIS B C 1
ATOM 4189 O O . HIS B 1 273 ? 167.977 137.216 150.959 1.00 91.40 273 HIS B O 1
ATOM 4196 N N . LYS B 1 274 ? 167.088 135.370 151.898 1.00 72.35 274 LYS B N 1
ATOM 4197 C CA . LYS B 1 274 ? 165.903 136.031 152.417 1.00 72.35 274 LYS B CA 1
ATOM 4198 C C . LYS B 1 274 ? 166.168 136.488 153.844 1.00 72.35 274 LYS B C 1
ATOM 4199 O O . LYS B 1 274 ? 166.983 135.904 154.560 1.00 72.35 274 LYS B O 1
ATOM 4205 N N . LEU B 1 275 ? 165.475 137.546 154.251 1.00 58.12 275 LEU B N 1
ATOM 4206 C CA . LEU B 1 275 ? 165.781 138.194 155.515 1.00 58.12 275 LEU B CA 1
ATOM 4207 C C . LEU B 1 275 ? 164.606 139.070 155.919 1.00 58.12 275 LEU B C 1
ATOM 4208 O O . LEU B 1 275 ? 164.063 139.798 155.087 1.00 58.12 275 LEU B O 1
ATOM 4213 N N . GLY B 1 276 ? 164.226 139.005 157.190 1.00 56.74 276 GLY B N 1
ATOM 4214 C CA . GLY B 1 276 ? 163.048 139.728 157.630 1.00 56.74 276 GLY B CA 1
ATOM 4215 C C . GLY B 1 276 ? 163.008 139.903 159.130 1.00 56.74 276 GLY B C 1
ATOM 4216 O O . GLY B 1 276 ? 163.881 139.420 159.858 1.00 56.74 276 GLY B O 1
ATOM 4217 N N . TRP B 1 277 ? 161.980 140.619 159.579 1.00 55.46 277 TRP B N 1
ATOM 4218 C CA . TRP B 1 277 ? 161.725 140.865 160.991 1.00 55.46 277 TRP B CA 1
ATOM 4219 C C . TRP B 1 277 ? 160.221 140.834 161.237 1.00 55.46 277 TRP B C 1
ATOM 4220 O O . TRP B 1 277 ? 159.419 140.723 160.308 1.00 55.46 277 TRP B O 1
ATOM 4231 N N . SER B 1 278 ? 159.840 140.924 162.508 1.00 44.34 278 SER B N 1
ATOM 4232 C CA . SER B 1 278 ? 158.435 140.903 162.885 1.00 44.34 278 SER B CA 1
ATOM 4233 C C . SER B 1 278 ? 158.261 141.545 164.253 1.00 44.34 278 SER B C 1
ATOM 4234 O O . SER B 1 278 ? 159.049 141.296 165.168 1.00 44.34 278 SER B O 1
ATOM 4237 N N . LEU B 1 279 ? 157.223 142.369 164.381 1.00 39.27 279 LEU B N 1
ATOM 4238 C CA . LEU B 1 279 ? 156.851 143.004 165.642 1.00 39.27 279 LEU B CA 1
ATOM 4239 C C . LEU B 1 279 ? 155.492 142.467 166.057 1.00 39.27 279 LEU B C 1
ATOM 4240 O O . LEU B 1 279 ? 154.544 142.505 165.268 1.00 39.27 279 LEU B O 1
ATOM 4245 N N . SER B 1 280 ? 155.389 141.970 167.283 1.00 48.43 280 SER B N 1
ATOM 4246 C CA . SER B 1 280 ? 154.129 141.483 167.813 1.00 48.43 280 SER B CA 1
ATOM 4247 C C . SER B 1 280 ? 153.806 142.198 169.116 1.00 48.43 280 SER B C 1
ATOM 4248 O O . SER B 1 280 ? 154.668 142.366 169.982 1.00 48.43 280 SER B O 1
ATOM 4251 N N . PHE B 1 281 ? 152.554 142.617 169.246 1.00 55.54 281 PHE B N 1
ATOM 4252 C CA . PHE B 1 281 ? 152.069 143.292 170.437 1.00 55.54 281 PHE B CA 1
ATOM 4253 C C . PHE B 1 281 ? 150.954 142.469 171.064 1.00 55.54 281 PHE B C 1
ATOM 4254 O O . PHE B 1 281 ? 150.249 141.720 170.386 1.00 55.54 281 PHE B O 1
ATOM 4262 N N . ASP B 1 282 ? 150.801 142.619 172.375 1.00 64.57 282 ASP B N 1
ATOM 4263 C CA . ASP B 1 282 ? 149.812 141.841 173.114 1.00 64.57 282 ASP B CA 1
ATOM 4264 C C . ASP B 1 282 ? 149.384 142.649 174.325 1.00 64.57 282 ASP B C 1
ATOM 4265 O O . ASP B 1 282 ? 150.226 143.029 175.143 1.00 64.57 282 ASP B O 1
ATOM 4270 N N . ALA B 1 283 ? 148.088 142.907 174.444 1.00 63.62 283 ALA B N 1
ATOM 4271 C CA . ALA B 1 283 ? 147.564 143.662 175.571 1.00 63.62 283 ALA B CA 1
ATOM 4272 C C . ALA B 1 283 ? 146.991 142.728 176.628 1.00 63.62 283 ALA B C 1
ATOM 4273 O O . ALA B 1 283 ? 146.846 141.529 176.403 1.00 63.62 283 ALA B O 1
ATOM 4276 N N . SER C 1 2 ? 117.634 153.927 176.079 1.00 87.20 2 SER C N 1
ATOM 4277 C CA . SER C 1 2 ? 117.315 154.584 174.817 1.00 87.20 2 SER C CA 1
ATOM 4278 C C . SER C 1 2 ? 118.231 154.099 173.702 1.00 87.20 2 SER C C 1
ATOM 4279 O O . SER C 1 2 ? 119.443 154.003 173.885 1.00 87.20 2 SER C O 1
ATOM 4282 N N . PRO C 1 3 ? 117.654 153.799 172.544 1.00 85.60 3 PRO C N 1
ATOM 4283 C CA . PRO C 1 3 ? 118.453 153.315 171.426 1.00 85.60 3 PRO C CA 1
ATOM 4284 C C . PRO C 1 3 ? 119.087 154.471 170.677 1.00 85.60 3 PRO C C 1
ATOM 4285 O O . PRO C 1 3 ? 118.479 155.542 170.536 1.00 85.60 3 PRO C O 1
ATOM 4289 N N . PRO C 1 4 ? 120.310 154.296 170.189 1.00 73.97 4 PRO C N 1
ATOM 4290 C CA . PRO C 1 4 ? 121.001 155.393 169.507 1.00 73.97 4 PRO C CA 1
ATOM 4291 C C . PRO C 1 4 ? 120.397 155.668 168.140 1.00 73.97 4 PRO C C 1
ATOM 4292 O O . PRO C 1 4 ? 119.758 154.818 167.519 1.00 73.97 4 PRO C O 1
ATOM 4296 N N . VAL C 1 5 ? 120.619 156.897 167.672 1.00 71.92 5 VAL C N 1
ATOM 4297 C CA . VAL C 1 5 ? 120.172 157.282 166.340 1.00 71.92 5 VAL C CA 1
ATOM 4298 C C . VAL C 1 5 ? 120.865 156.409 165.299 1.00 71.92 5 VAL C C 1
ATOM 4299 O O . VAL C 1 5 ? 121.921 155.818 165.548 1.00 71.92 5 VAL C O 1
ATOM 4303 N N . TYR C 1 6 ? 120.255 156.311 164.114 1.00 75.24 6 TYR C N 1
ATOM 4304 C CA . TYR C 1 6 ? 120.839 155.446 163.096 1.00 75.24 6 TYR C CA 1
ATOM 4305 C C . TYR C 1 6 ? 122.220 155.930 162.682 1.00 75.24 6 TYR C C 1
ATOM 4306 O O . TYR C 1 6 ? 123.142 155.121 162.537 1.00 75.24 6 TYR C O 1
ATOM 4315 N N . SER C 1 7 ? 122.380 157.235 162.468 1.00 75.18 7 SER C N 1
ATOM 4316 C CA . SER C 1 7 ? 123.691 157.757 162.110 1.00 75.18 7 SER C CA 1
ATOM 4317 C C . SER C 1 7 ? 124.706 157.540 163.219 1.00 75.18 7 SER C C 1
ATOM 4318 O O . SER C 1 7 ? 125.899 157.414 162.933 1.00 75.18 7 SER C O 1
ATOM 4321 N N . ASP C 1 8 ? 124.258 157.485 164.469 1.00 77.41 8 ASP C N 1
ATOM 4322 C CA . ASP C 1 8 ? 125.128 157.212 165.602 1.00 77.41 8 ASP C CA 1
ATOM 4323 C C . ASP C 1 8 ? 125.426 155.730 165.769 1.00 77.41 8 ASP C C 1
ATOM 4324 O O . ASP C 1 8 ? 126.236 155.370 166.629 1.00 77.41 8 ASP C O 1
ATOM 4329 N N . ILE C 1 9 ? 124.786 154.863 164.985 1.00 72.38 9 ILE C N 1
ATOM 4330 C CA . ILE C 1 9 ? 125.175 153.461 164.964 1.00 72.38 9 ILE C CA 1
ATOM 4331 C C . ILE C 1 9 ? 126.600 153.363 164.449 1.00 72.38 9 ILE C C 1
ATOM 4332 O O . ILE C 1 9 ? 126.957 153.996 163.448 1.00 72.38 9 ILE C O 1
ATOM 4337 N N . SER C 1 10 ? 127.425 152.591 165.152 1.00 71.99 10 SER C N 1
ATOM 4338 C CA . SER C 1 10 ? 128.837 152.422 164.824 1.00 71.99 10 SER C CA 1
ATOM 4339 C C . SER C 1 10 ? 129.537 153.773 164.707 1.00 71.99 10 SER C C 1
ATOM 4340 O O . SER C 1 10 ? 130.363 154.002 163.823 1.00 71.99 10 SER C O 1
ATOM 4343 N N . ARG C 1 11 ? 129.191 154.687 165.615 1.00 71.31 11 ARG C N 1
ATOM 4344 C CA . ARG C 1 11 ? 129.914 155.950 165.667 1.00 71.31 11 ARG C CA 1
ATOM 4345 C C . ARG C 1 11 ? 131.273 155.789 166.326 1.00 71.31 11 ARG C C 1
ATOM 4346 O O . ARG C 1 11 ? 132.220 156.485 165.953 1.00 71.31 11 ARG C O 1
ATOM 4354 N N . ASN C 1 12 ? 131.394 154.881 167.295 1.00 63.26 12 ASN C N 1
ATOM 4355 C CA . ASN C 1 12 ? 132.675 154.696 167.965 1.00 63.26 12 ASN C CA 1
ATOM 4356 C C . ASN C 1 12 ? 133.760 154.255 166.994 1.00 63.26 12 ASN C C 1
ATOM 4357 O O . ASN C 1 12 ? 134.934 154.579 167.196 1.00 63.26 12 ASN C O 1
ATOM 4362 N N . ILE C 1 13 ? 133.397 153.526 165.944 1.00 57.80 13 ILE C N 1
ATOM 4363 C CA . ILE C 1 13 ? 134.381 153.123 164.949 1.00 57.80 13 ILE C CA 1
ATOM 4364 C C . ILE C 1 13 ? 134.470 154.119 163.797 1.00 57.80 13 ILE C C 1
ATOM 4365 O O . ILE C 1 13 ? 135.574 154.470 163.371 1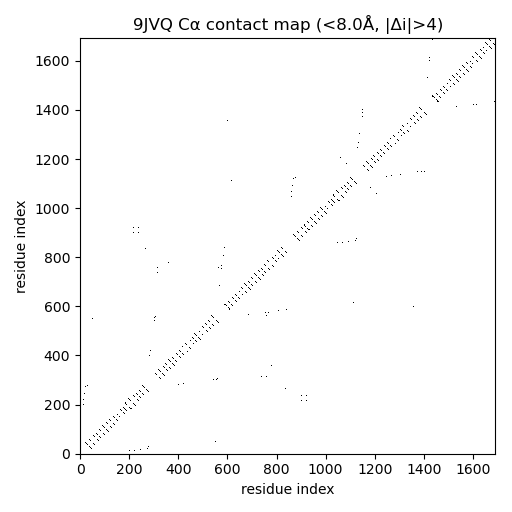.00 57.80 13 ILE C O 1
ATOM 4370 N N . ASN C 1 14 ? 133.333 154.590 163.283 1.00 62.38 14 ASN C N 1
ATOM 4371 C CA . ASN C 1 14 ? 133.361 155.527 162.165 1.00 62.38 14 ASN C CA 1
ATOM 4372 C C . ASN C 1 14 ? 134.083 156.810 162.562 1.00 62.38 14 ASN C C 1
ATOM 4373 O O . ASN C 1 14 ? 134.705 157.469 161.723 1.00 62.38 14 ASN C O 1
ATOM 4378 N N . ASP C 1 15 ? 134.047 157.156 163.846 1.00 64.57 15 ASP C N 1
ATOM 4379 C CA . ASP C 1 15 ? 134.716 158.339 164.366 1.00 64.57 15 ASP C CA 1
ATOM 4380 C C . ASP C 1 15 ? 136.175 158.079 164.710 1.00 64.57 15 ASP C C 1
ATOM 4381 O O . ASP C 1 15 ? 136.987 159.005 164.615 1.00 64.57 15 ASP C O 1
ATOM 4386 N N . LEU C 1 16 ? 136.527 156.849 165.086 1.00 55.90 16 LEU C N 1
ATOM 4387 C CA . LEU C 1 16 ? 137.898 156.556 165.489 1.00 55.90 16 LEU C CA 1
ATOM 4388 C C . LEU C 1 16 ? 138.871 156.786 164.341 1.00 55.90 16 LEU C C 1
ATOM 4389 O O . LEU C 1 16 ? 139.966 157.320 164.543 1.00 55.90 16 LEU C O 1
ATOM 4394 N N . LEU C 1 17 ? 138.493 156.393 163.127 1.00 50.53 17 LEU C N 1
ATOM 4395 C CA . LEU C 1 17 ? 139.374 156.522 161.976 1.00 50.53 17 LEU C CA 1
ATOM 4396 C C . LEU C 1 17 ? 138.977 157.664 161.044 1.00 50.53 17 LEU C C 1
ATOM 4397 O O . LEU C 1 17 ? 139.379 157.666 159.876 1.00 50.53 17 LEU C O 1
ATOM 4402 N N . ASN C 1 18 ? 138.226 158.647 161.536 1.00 58.42 18 ASN C N 1
ATOM 4403 C CA . ASN C 1 18 ? 137.866 159.812 160.737 1.00 58.42 18 ASN C CA 1
ATOM 4404 C C . ASN C 1 18 ? 138.275 161.126 161.380 1.00 58.42 18 ASN C C 1
ATOM 4405 O O . ASN C 1 18 ? 138.622 162.073 160.666 1.00 58.42 18 ASN C O 1
ATOM 4410 N N . LYS C 1 19 ? 138.237 161.224 162.704 1.00 55.92 19 LYS C N 1
ATOM 4411 C CA . LYS C 1 19 ? 138.599 162.482 163.332 1.00 55.92 19 LYS C CA 1
ATOM 4412 C C . LYS C 1 19 ? 140.061 162.470 163.769 1.00 55.92 19 LYS C C 1
ATOM 4413 O O . LYS C 1 19 ? 140.700 161.422 163.877 1.00 55.92 19 LYS C O 1
ATOM 4419 N N . ASP C 1 20 ? 140.590 163.670 164.007 1.00 57.32 20 ASP C N 1
ATOM 4420 C CA . ASP C 1 20 ? 141.937 163.867 164.544 1.00 57.32 20 ASP C CA 1
ATOM 4421 C C . ASP C 1 20 ? 143.020 163.315 163.622 1.00 57.32 20 ASP C C 1
ATOM 4422 O O . ASP C 1 20 ? 144.114 162.979 164.073 1.00 57.32 20 ASP C O 1
ATOM 4427 N N . PHE C 1 21 ? 142.737 163.222 162.327 1.00 51.84 21 PHE C N 1
ATOM 4428 C CA . PHE C 1 21 ? 143.733 162.834 161.334 1.00 51.84 21 PHE C CA 1
ATOM 4429 C C . PHE C 1 21 ? 144.109 164.077 160.543 1.00 51.84 21 PHE C C 1
ATOM 4430 O O . PHE C 1 21 ? 143.348 164.523 159.679 1.00 51.84 21 PHE C O 1
ATOM 4438 N N . TYR C 1 22 ? 145.278 164.634 160.840 1.00 57.66 22 TYR C N 1
ATOM 4439 C CA . TYR C 1 22 ? 145.685 165.886 160.224 1.00 57.66 22 TYR C CA 1
ATOM 4440 C C . TYR C 1 22 ? 146.602 165.652 159.033 1.00 57.66 22 TYR C C 1
ATOM 4441 O O . TYR C 1 22 ? 147.760 166.075 159.051 1.00 57.66 22 TYR C O 1
ATOM 4450 N N . HIS C 1 23 ? 146.106 164.989 157.992 1.00 59.84 23 HIS C N 1
ATOM 4451 C CA . HIS C 1 23 ? 146.902 164.789 156.791 1.00 59.84 23 HIS C CA 1
ATOM 4452 C C . HIS C 1 23 ? 146.276 165.385 155.543 1.00 59.84 23 HIS C C 1
ATOM 4453 O O . HIS C 1 23 ? 146.991 165.641 154.575 1.00 59.84 23 HIS C O 1
ATOM 4460 N N . ALA C 1 24 ? 144.966 165.616 155.541 1.00 59.76 24 ALA C N 1
ATOM 4461 C CA . ALA C 1 24 ? 144.296 166.155 154.368 1.00 59.76 24 ALA C CA 1
ATOM 4462 C C . ALA C 1 24 ? 144.544 167.642 154.160 1.00 59.76 24 ALA C C 1
ATOM 4463 O O . ALA C 1 24 ? 144.633 168.084 153.010 1.00 59.76 24 ALA C O 1
ATOM 4465 N N . THR C 1 25 ? 144.663 168.419 155.233 1.00 62.59 25 THR C N 1
ATOM 4466 C CA . THR C 1 25 ? 144.804 169.868 155.125 1.00 62.59 25 THR C CA 1
ATOM 4467 C C . THR C 1 25 ? 146.185 170.295 155.597 1.00 62.59 25 THR C C 1
ATOM 4468 O O . THR C 1 25 ? 146.533 170.086 156.769 1.00 62.59 25 THR C O 1
ATOM 4472 N N . PRO C 1 26 ? 147.009 170.893 154.734 1.00 57.81 26 PRO C N 1
ATOM 4473 C CA . PRO C 1 26 ? 148.348 171.310 155.174 1.00 57.81 26 PRO C CA 1
ATOM 4474 C C . PRO C 1 26 ? 148.341 172.374 156.256 1.00 57.81 26 PRO C C 1
ATOM 4475 O O . PRO C 1 26 ? 149.379 172.588 156.892 1.00 57.81 26 PRO C O 1
ATOM 4479 N N . ALA C 1 27 ? 147.225 173.059 156.482 1.00 58.45 27 ALA C N 1
ATOM 4480 C CA . ALA C 1 27 ? 147.147 174.080 157.515 1.00 58.45 27 ALA C CA 1
ATOM 4481 C C . ALA C 1 27 ? 145.748 174.132 158.112 1.00 58.45 27 ALA C C 1
ATOM 4482 O O . ALA C 1 27 ? 144.762 173.788 157.457 1.00 58.45 27 ALA C O 1
ATOM 4484 N N . ALA C 1 28 ? 145.675 174.571 159.364 1.00 58.27 28 ALA C N 1
ATOM 4485 C CA . ALA C 1 28 ? 144.404 174.730 160.052 1.00 58.27 28 ALA C CA 1
ATOM 4486 C C . ALA C 1 28 ? 144.585 175.721 161.189 1.00 58.27 28 ALA C C 1
ATOM 4487 O O . ALA C 1 28 ? 145.638 175.767 161.826 1.00 58.27 28 ALA C O 1
ATOM 4489 N N . PHE C 1 29 ? 143.541 176.509 161.440 1.00 58.21 29 PHE C N 1
ATOM 4490 C CA . PHE C 1 29 ? 143.613 177.553 162.463 1.00 58.21 29 PHE C CA 1
ATOM 4491 C C . PHE C 1 29 ? 142.203 177.716 163.040 1.00 58.21 29 PHE C C 1
ATOM 4492 O O . PHE C 1 29 ? 141.347 178.355 162.431 1.00 58.21 29 PHE C O 1
ATOM 4500 N N . ASP C 1 30 ? 141.984 177.126 164.208 1.00 63.57 30 ASP C N 1
ATOM 4501 C CA . ASP C 1 30 ? 140.678 177.124 164.851 1.00 63.57 30 ASP C CA 1
ATOM 4502 C C . ASP C 1 30 ? 140.723 178.003 166.090 1.00 63.57 30 ASP C C 1
ATOM 4503 O O . ASP C 1 30 ? 141.626 177.868 166.920 1.00 63.57 30 ASP C O 1
ATOM 4508 N N . VAL C 1 31 ? 139.753 178.899 166.209 1.00 54.93 31 VAL C N 1
ATOM 4509 C CA . VAL C 1 31 ? 139.624 179.773 167.366 1.00 54.93 31 VAL C CA 1
ATOM 4510 C C . VAL C 1 31 ? 138.225 179.583 167.926 1.00 54.93 31 VAL C C 1
ATOM 4511 O O . VAL C 1 31 ? 137.236 179.812 167.220 1.00 54.93 31 VAL C O 1
ATOM 4515 N N . GLN C 1 32 ? 138.136 179.157 169.180 1.00 65.18 32 GLN C N 1
ATOM 4516 C CA . GLN C 1 32 ? 136.867 179.005 169.874 1.00 65.18 32 GLN C CA 1
ATOM 4517 C C . GLN C 1 32 ? 136.809 179.963 171.053 1.00 65.18 32 GLN C C 1
ATOM 4518 O O . GLN C 1 32 ? 137.710 179.979 171.896 1.00 65.18 32 GLN C O 1
ATOM 4524 N N . THR C 1 33 ? 135.747 180.758 171.110 1.00 65.92 33 THR C N 1
ATOM 4525 C CA . THR C 1 33 ? 135.551 181.655 172.237 1.00 65.92 33 THR C CA 1
ATOM 4526 C C . THR C 1 33 ? 134.082 181.649 172.620 1.00 65.92 33 THR C C 1
ATOM 4527 O O . THR C 1 33 ? 133.202 181.599 171.758 1.00 65.92 33 THR C O 1
ATOM 4531 N N . THR C 1 34 ? 133.831 181.705 173.921 1.00 69.22 34 THR C N 1
ATOM 4532 C CA . THR C 1 34 ? 132.481 181.766 174.450 1.00 69.22 34 THR C CA 1
ATOM 4533 C C . THR C 1 34 ? 132.270 183.116 175.118 1.00 69.22 34 THR C C 1
ATOM 4534 O O . THR C 1 34 ? 133.014 183.503 176.023 1.00 69.22 34 THR C O 1
ATOM 4538 N N . THR C 1 35 ? 131.254 183.833 174.658 1.00 74.12 35 THR C N 1
ATOM 4539 C CA . THR C 1 35 ? 130.946 185.160 175.160 1.00 74.12 35 THR C CA 1
ATOM 4540 C C . THR C 1 35 ? 130.202 185.054 176.483 1.00 74.12 35 THR C C 1
ATOM 4541 O O . THR C 1 35 ? 129.711 183.989 176.867 1.00 74.12 35 THR C O 1
ATOM 4545 N N . ALA C 1 36 ? 130.127 186.186 177.184 1.00 80.85 36 ALA C N 1
ATOM 4546 C CA . ALA C 1 36 ? 129.444 186.222 178.471 1.00 80.85 36 ALA C CA 1
ATOM 4547 C C . ALA C 1 36 ? 127.964 185.892 178.352 1.00 80.85 36 ALA C C 1
ATOM 4548 O O . ALA C 1 36 ? 127.420 185.226 179.237 1.00 80.85 36 ALA C O 1
ATOM 4550 N N . ASN C 1 37 ? 127.303 186.345 177.286 1.00 85.22 37 ASN C N 1
ATOM 4551 C CA . ASN C 1 37 ? 125.880 186.070 177.131 1.00 85.22 37 ASN C CA 1
ATOM 4552 C C . ASN C 1 37 ? 125.630 184.572 177.008 1.00 85.22 37 ASN C C 1
ATOM 4553 O O . ASN C 1 37 ? 124.696 184.038 177.617 1.00 85.22 37 ASN C O 1
ATOM 4558 N N . GLY C 1 38 ? 126.453 183.877 176.230 1.00 83.48 38 GLY C N 1
ATOM 4559 C CA . GLY C 1 38 ? 126.329 182.437 176.132 1.00 83.48 38 GLY C CA 1
ATOM 4560 C C . GLY C 1 38 ? 126.434 181.871 174.731 1.00 83.48 38 GLY C C 1
ATOM 4561 O O . GLY C 1 38 ? 126.359 180.653 174.550 1.00 83.48 38 GLY C O 1
ATOM 4562 N N . ILE C 1 39 ? 126.609 182.728 173.733 1.00 78.69 39 ILE C N 1
ATOM 4563 C CA . ILE C 1 39 ? 126.770 182.278 172.356 1.00 78.69 39 ILE C CA 1
ATOM 4564 C C . ILE C 1 39 ? 128.208 181.829 172.147 1.00 78.69 39 ILE C C 1
ATOM 4565 O O . ILE C 1 39 ? 129.149 182.478 172.617 1.00 78.69 39 ILE C O 1
ATOM 4570 N N . LYS C 1 40 ? 128.374 180.711 171.451 1.00 73.54 40 LYS C N 1
ATOM 4571 C CA . LYS C 1 40 ? 129.683 180.139 171.162 1.00 73.54 40 LYS C CA 1
ATOM 4572 C C . LYS C 1 40 ? 130.078 180.501 169.735 1.00 73.54 40 LYS C C 1
ATOM 4573 O O . LYS C 1 40 ? 129.485 179.997 168.777 1.00 73.54 40 LYS C O 1
ATOM 4579 N N . PHE C 1 41 ? 131.060 181.388 169.596 1.00 61.09 41 PHE C N 1
ATOM 4580 C CA . PHE C 1 41 ? 131.630 181.730 168.301 1.00 61.09 41 PHE C CA 1
ATOM 4581 C C . PHE C 1 41 ? 132.810 180.824 167.988 1.00 61.09 41 PHE C C 1
ATOM 4582 O O . PHE C 1 41 ? 133.473 180.305 168.888 1.00 61.09 41 PHE C O 1
ATOM 4590 N N . SER C 1 42 ? 133.076 180.646 166.698 1.00 57.74 42 SER C N 1
ATOM 4591 C CA . SER C 1 42 ? 134.230 179.867 166.283 1.00 57.74 42 SER C CA 1
ATOM 4592 C C . SER C 1 42 ? 134.706 180.354 164.926 1.00 57.74 42 SER C C 1
ATOM 4593 O O . SER C 1 42 ? 133.963 180.984 164.170 1.00 57.74 42 SER C O 1
ATOM 4596 N N . LEU C 1 43 ? 135.965 180.046 164.628 1.00 51.25 43 LEU C N 1
ATOM 4597 C CA . LEU C 1 43 ? 136.600 180.472 163.380 1.00 51.25 43 LEU C CA 1
ATOM 4598 C C . LEU C 1 43 ? 137.526 179.341 162.933 1.00 51.25 43 LEU C C 1
ATOM 4599 O O . LEU C 1 43 ? 138.518 179.039 163.596 1.00 51.25 43 LEU C O 1
ATOM 4604 N N . LYS C 1 44 ? 137.180 178.720 161.811 1.00 52.69 44 LYS C N 1
ATOM 4605 C CA . LYS C 1 44 ? 138.026 177.728 161.177 1.00 52.69 44 LYS C CA 1
ATOM 4606 C C . LYS C 1 44 ? 138.706 178.328 159.951 1.00 52.69 44 LYS C C 1
ATOM 4607 O O . LYS C 1 44 ? 138.106 179.083 159.181 1.00 52.69 44 LYS C O 1
ATOM 4613 N N . ALA C 1 45 ? 139.975 177.975 159.771 1.00 53.46 45 ALA C N 1
ATOM 4614 C CA . ALA C 1 45 ? 140.741 178.465 158.629 1.00 53.46 45 ALA C CA 1
ATOM 4615 C C . ALA C 1 45 ? 141.488 177.295 158.019 1.00 53.46 45 ALA C C 1
ATOM 4616 O O . ALA C 1 45 ? 142.530 176.887 158.539 1.00 53.46 45 ALA C O 1
ATOM 4618 N N . LYS C 1 46 ? 140.965 176.763 156.922 1.00 62.71 46 LYS C N 1
ATOM 4619 C CA . LYS C 1 46 ? 141.550 175.628 156.229 1.00 62.71 46 LYS C CA 1
ATOM 4620 C C . LYS C 1 46 ? 142.196 176.121 154.946 1.00 62.71 46 LYS C C 1
ATOM 4621 O O . LYS C 1 46 ? 141.854 177.196 154.447 1.00 62.71 46 LYS C O 1
ATOM 4627 N N . GLN C 1 47 ? 143.141 175.349 154.418 1.00 66.84 47 GLN C N 1
ATOM 4628 C CA . GLN C 1 47 ? 143.753 175.653 153.124 1.00 66.84 47 GLN C CA 1
ATOM 4629 C C . GLN C 1 47 ? 144.192 174.348 152.479 1.00 66.84 47 GLN C C 1
ATOM 4630 O O . GLN C 1 47 ? 145.194 173.738 152.872 1.00 66.84 47 GLN C O 1
ATOM 4636 N N . PRO C 1 48 ? 143.428 173.857 151.509 1.00 65.42 48 PRO C N 1
ATOM 4637 C CA . PRO C 1 48 ? 143.835 172.637 150.806 1.00 65.42 48 PRO C CA 1
ATOM 4638 C C . PRO C 1 48 ? 144.943 172.925 149.808 1.00 65.42 48 PRO C C 1
ATOM 4639 O O . PRO C 1 48 ? 144.852 173.864 149.014 1.00 65.42 48 PRO C O 1
ATOM 4643 N N . VAL C 1 49 ? 145.995 172.106 149.866 1.00 74.75 49 VAL C N 1
ATOM 4644 C CA . VAL C 1 49 ? 147.144 172.169 148.963 1.00 74.75 49 VAL C CA 1
ATOM 4645 C C . VAL C 1 49 ? 147.944 173.441 149.231 1.00 74.75 49 VAL C C 1
ATOM 4646 O O . VAL C 1 49 ? 147.375 174.501 149.512 1.00 74.75 49 VAL C O 1
ATOM 4650 N N . LYS C 1 50 ? 149.276 173.338 149.153 1.00 85.09 50 LYS C N 1
ATOM 4651 C CA . LYS C 1 50 ? 150.140 174.429 149.598 1.00 85.09 50 LYS C CA 1
ATOM 4652 C C . LYS C 1 50 ? 149.860 175.720 148.839 1.00 85.09 50 LYS C C 1
ATOM 4653 O O . LYS C 1 50 ? 149.820 176.801 149.436 1.00 85.09 50 LYS C O 1
ATOM 4659 N N . ASP C 1 51 ? 149.673 175.635 147.527 1.00 98.28 51 ASP C N 1
ATOM 4660 C CA . ASP C 1 51 ? 149.344 176.798 146.719 1.00 98.28 51 ASP C CA 1
ATOM 4661 C C . ASP C 1 51 ? 147.891 176.720 146.270 1.00 98.28 51 ASP C C 1
ATOM 4662 O O . ASP C 1 51 ? 147.455 175.711 145.710 1.00 98.28 51 ASP C O 1
ATOM 4667 N N . GLY C 1 52 ? 147.138 177.786 146.526 1.00 84.72 52 GLY C N 1
ATOM 4668 C CA . GLY C 1 52 ? 145.754 177.829 146.127 1.00 84.72 52 GLY C CA 1
ATOM 4669 C C . GLY C 1 52 ? 144.854 178.535 147.117 1.00 84.72 52 GLY C C 1
ATOM 4670 O O . GLY C 1 52 ? 145.293 179.359 147.926 1.00 84.72 52 GLY C O 1
ATOM 4671 N N . PRO C 1 53 ? 143.566 178.216 147.068 1.00 80.97 53 PRO C N 1
ATOM 4672 C CA . PRO C 1 53 ? 142.587 178.951 147.872 1.00 80.97 53 PRO C CA 1
ATOM 4673 C C . PRO C 1 53 ? 142.780 178.722 149.361 1.00 80.97 53 PRO C C 1
ATOM 4674 O O . PRO C 1 53 ? 143.509 177.831 149.800 1.00 80.97 53 PRO C O 1
ATOM 4678 N N . LEU C 1 54 ? 142.113 179.568 150.140 1.00 72.61 54 LEU C N 1
ATOM 4679 C CA . LEU C 1 54 ? 142.097 179.475 151.591 1.00 72.61 54 LEU C CA 1
ATOM 4680 C C . LEU C 1 54 ? 140.662 179.677 152.051 1.00 72.61 54 LEU C C 1
ATOM 4681 O O . LEU C 1 54 ? 140.081 180.741 151.823 1.00 72.61 54 LEU C O 1
ATOM 4686 N N . SER C 1 55 ? 140.092 178.665 152.694 1.00 63.90 55 SER C N 1
ATOM 4687 C CA . SER C 1 55 ? 138.705 178.699 153.124 1.00 63.90 55 SER C CA 1
ATOM 4688 C C . SER C 1 55 ? 138.622 179.164 154.569 1.00 63.90 55 SER C C 1
ATOM 4689 O O . SER C 1 55 ? 139.316 178.638 155.445 1.00 63.90 55 SER C O 1
ATOM 4692 N N . THR C 1 56 ? 137.776 180.160 154.813 1.00 64.45 56 THR C N 1
ATOM 4693 C CA . THR C 1 56 ? 137.578 180.719 156.146 1.00 64.45 56 THR C CA 1
ATOM 4694 C C . THR C 1 56 ? 136.103 180.595 156.487 1.00 64.45 56 THR C C 1
ATOM 4695 O O . THR C 1 56 ? 135.248 181.088 155.745 1.00 64.45 56 THR C O 1
ATOM 4699 N N . ASN C 1 57 ? 135.801 179.941 157.602 1.00 59.87 57 ASN C N 1
ATOM 4700 C CA . ASN C 1 57 ? 134.430 179.702 158.023 1.00 59.87 57 ASN C CA 1
ATOM 4701 C C . ASN C 1 57 ? 134.266 180.226 159.443 1.00 59.87 57 ASN C C 1
ATOM 4702 O O . ASN C 1 57 ? 135.106 179.970 160.307 1.00 59.87 57 ASN C O 1
ATOM 4707 N N . VAL C 1 58 ? 133.199 180.978 159.683 1.00 53.31 58 VAL C N 1
ATOM 4708 C CA . VAL C 1 58 ? 132.887 181.474 161.016 1.00 53.31 58 VAL C CA 1
ATOM 4709 C C . VAL C 1 58 ? 131.438 181.137 161.325 1.00 53.31 58 VAL C C 1
ATOM 4710 O O . VAL C 1 58 ? 130.545 181.395 160.512 1.00 53.31 58 VAL C O 1
ATOM 4714 N N . GLU C 1 59 ? 131.203 180.550 162.494 1.00 64.87 59 GLU C N 1
ATOM 4715 C CA . GLU C 1 59 ? 129.855 180.203 162.904 1.00 64.87 59 GLU C CA 1
ATOM 4716 C C . GLU C 1 59 ? 129.674 180.538 164.374 1.00 64.87 59 GLU C C 1
ATOM 4717 O O . GLU C 1 59 ? 130.637 180.731 165.120 1.00 64.87 59 GLU C O 1
ATOM 4723 N N . ALA C 1 60 ? 128.411 180.637 164.770 1.00 69.59 60 ALA C N 1
ATOM 4724 C CA . ALA C 1 60 ? 128.035 180.983 166.136 1.00 69.59 60 ALA C CA 1
ATOM 4725 C C . ALA C 1 60 ? 126.810 180.160 166.493 1.00 69.59 60 ALA C C 1
ATOM 4726 O O . ALA C 1 60 ? 125.787 180.238 165.808 1.00 69.59 60 ALA C O 1
ATOM 4728 N N . LYS C 1 61 ? 126.910 179.376 167.556 1.00 77.68 61 LYS C N 1
ATOM 4729 C CA . LYS C 1 61 ? 125.843 178.469 167.943 1.00 77.68 61 LYS C CA 1
ATOM 4730 C C . LYS C 1 61 ? 125.600 178.553 169.442 1.00 77.68 61 LYS C C 1
ATOM 4731 O O . LYS C 1 61 ? 126.501 178.885 170.216 1.00 77.68 61 LYS C O 1
ATOM 4737 N N . LEU C 1 62 ? 124.365 178.262 169.841 1.00 88.26 62 LEU C N 1
ATOM 4738 C CA . LEU C 1 62 ? 123.987 178.305 171.244 1.00 88.26 62 LEU C CA 1
ATOM 4739 C C . LEU C 1 62 ? 122.858 177.316 171.490 1.00 88.26 62 LEU C C 1
ATOM 4740 O O . LEU C 1 62 ? 122.007 177.081 170.630 1.00 88.26 62 LEU C O 1
ATOM 4745 N N . ASN C 1 63 ? 122.868 176.729 172.683 1.00 110.47 63 ASN C N 1
ATOM 4746 C CA . ASN C 1 63 ? 121.810 175.831 173.119 1.00 110.47 63 ASN C CA 1
ATOM 4747 C C . ASN C 1 63 ? 121.246 176.346 174.431 1.00 110.47 63 ASN C C 1
ATOM 4748 O O . ASN C 1 63 ? 121.997 176.767 175.315 1.00 110.47 63 ASN C O 1
ATOM 4753 N N . ASP C 1 64 ? 119.924 176.311 174.553 1.00 145.93 64 ASP C N 1
ATOM 4754 C CA . ASP C 1 64 ? 119.237 176.736 175.765 1.00 145.93 64 ASP C CA 1
ATOM 4755 C C . ASP C 1 64 ? 118.523 175.535 176.366 1.00 145.93 64 ASP C C 1
ATOM 4756 O O . ASP C 1 64 ? 117.669 174.926 175.713 1.00 145.93 64 ASP C O 1
ATOM 4761 N N . LYS C 1 65 ? 118.871 175.199 177.605 1.00 154.63 65 LYS C N 1
ATOM 4762 C CA . LYS C 1 65 ? 118.216 174.123 178.333 1.00 154.63 65 LYS C CA 1
ATOM 4763 C C . LYS C 1 65 ? 116.934 174.583 179.011 1.00 154.63 65 LYS C C 1
ATOM 4764 O O . LYS C 1 65 ? 116.244 173.765 179.629 1.00 154.63 65 LYS C O 1
ATOM 4770 N N . GLN C 1 66 ? 116.606 175.871 178.913 1.00 159.38 66 GLN C N 1
ATOM 4771 C CA . GLN C 1 66 ? 115.368 176.388 179.494 1.00 159.38 66 GLN C CA 1
ATOM 4772 C C . GLN C 1 66 ? 114.152 175.853 178.744 1.00 159.38 66 GLN C C 1
ATOM 4773 O O . GLN C 1 66 ? 113.271 175.221 179.334 1.00 159.38 66 GLN C O 1
ATOM 4779 N N . THR C 1 67 ? 114.093 176.101 177.436 1.00 152.63 67 THR C N 1
ATOM 4780 C CA . THR C 1 67 ? 112.968 175.679 176.617 1.00 152.63 67 THR C CA 1
ATOM 4781 C C . THR C 1 67 ? 113.359 174.745 175.481 1.00 152.63 67 THR C C 1
ATOM 4782 O O . THR C 1 67 ? 112.470 174.171 174.844 1.00 152.63 67 THR C O 1
ATOM 4786 N N . GLY C 1 68 ? 114.647 174.578 175.211 1.00 139.63 68 GLY C N 1
ATOM 4787 C CA . GLY C 1 68 ? 115.097 173.712 174.144 1.00 139.63 68 GLY C CA 1
ATOM 4788 C C . GLY C 1 68 ? 115.348 174.387 172.814 1.00 139.63 68 GLY C C 1
ATOM 4789 O O . GLY C 1 68 ? 115.603 173.686 171.828 1.00 139.63 68 GLY C O 1
ATOM 4790 N N . LEU C 1 69 ? 115.283 175.712 172.751 1.00 127.21 69 LEU C N 1
ATOM 4791 C CA . LEU C 1 69 ? 115.561 176.426 171.516 1.00 127.21 69 LEU C CA 1
ATOM 4792 C C . LEU C 1 69 ? 117.059 176.450 171.239 1.00 127.21 69 LEU C C 1
ATOM 4793 O O . LEU C 1 69 ? 117.870 176.752 172.118 1.00 127.21 69 LEU C O 1
ATOM 4798 N N . GLY C 1 70 ? 117.421 176.126 170.001 1.00 101.07 70 GLY C N 1
ATOM 4799 C CA . GLY C 1 70 ? 118.811 176.146 169.596 1.00 101.07 70 GLY C CA 1
ATOM 4800 C C . GLY C 1 70 ? 118.988 176.728 168.211 1.00 101.07 70 GLY C C 1
ATOM 4801 O O . GLY C 1 70 ? 118.320 176.303 167.265 1.00 101.07 70 GLY C O 1
ATOM 4802 N N . LEU C 1 71 ? 119.878 177.703 168.076 1.00 77.03 71 LEU C N 1
ATOM 4803 C CA . LEU C 1 71 ? 120.085 178.399 166.817 1.00 77.03 71 LEU C CA 1
ATOM 4804 C C . LEU C 1 71 ? 121.561 178.337 166.456 1.00 77.03 71 LEU C C 1
ATOM 4805 O O . LEU C 1 71 ? 122.428 178.470 167.324 1.00 77.03 71 LEU C O 1
ATOM 4810 N N . THR C 1 72 ? 121.839 178.126 165.174 1.00 75.53 72 THR C N 1
ATOM 4811 C CA . THR C 1 72 ? 123.202 178.137 164.665 1.00 75.53 72 THR C CA 1
ATOM 4812 C C . THR C 1 72 ? 123.258 179.027 163.436 1.00 75.53 72 THR C C 1
ATOM 4813 O O . THR C 1 72 ? 122.397 178.929 162.558 1.00 75.53 72 THR C O 1
ATOM 4817 N N . GLN C 1 73 ? 124.259 179.899 163.383 1.00 75.72 73 GLN C N 1
ATOM 4818 C CA . GLN C 1 73 ? 124.454 180.832 162.284 1.00 75.72 73 GLN C CA 1
ATOM 4819 C C . GLN C 1 73 ? 125.814 180.557 161.664 1.00 75.72 73 GLN C C 1
ATOM 4820 O O . GLN C 1 73 ? 126.823 180.526 162.372 1.00 75.72 73 GLN C O 1
ATOM 4826 N N . GLY C 1 74 ? 125.842 180.352 160.353 1.00 75.62 74 GLY C N 1
ATOM 4827 C CA . GLY C 1 74 ? 127.067 180.019 159.652 1.00 75.62 74 GLY C CA 1
ATOM 4828 C C . GLY C 1 74 ? 127.408 181.067 158.613 1.00 75.62 74 GLY C C 1
ATOM 4829 O O . GLY C 1 74 ? 126.535 181.783 158.123 1.00 75.62 74 GLY C O 1
ATOM 4830 N N . TRP C 1 75 ? 128.695 181.155 158.279 1.00 71.76 75 TRP C N 1
ATOM 4831 C CA . TRP C 1 75 ? 129.143 182.124 157.283 1.00 71.76 75 TRP C CA 1
ATOM 4832 C C . TRP C 1 75 ? 130.493 181.659 156.756 1.00 71.76 75 TRP C C 1
ATOM 4833 O O . TRP C 1 75 ? 131.482 181.689 157.490 1.00 71.76 75 TRP C O 1
ATOM 4844 N N . SER C 1 76 ? 130.539 181.249 155.497 1.00 80.39 76 SER C N 1
ATOM 4845 C CA . SER C 1 76 ? 131.777 180.781 154.895 1.00 80.39 76 SER C CA 1
ATOM 4846 C C . SER C 1 76 ? 132.381 181.860 154.003 1.00 80.39 76 SER C C 1
ATOM 4847 O O . SER C 1 76 ? 131.794 182.917 153.768 1.00 80.39 76 SER C O 1
ATOM 4850 N N . ASN C 1 77 ? 133.586 181.575 153.507 1.00 85.46 77 ASN C N 1
ATOM 4851 C CA . ASN C 1 77 ? 134.267 182.509 152.621 1.00 85.46 77 ASN C CA 1
ATOM 4852 C C . ASN C 1 77 ? 133.545 182.638 151.287 1.00 85.46 77 ASN C C 1
ATOM 4853 O O . ASN C 1 77 ? 133.678 183.659 150.605 1.00 85.46 77 ASN C O 1
ATOM 4858 N N . THR C 1 78 ? 132.774 181.624 150.909 1.00 93.48 78 THR C N 1
ATOM 4859 C CA . THR C 1 78 ? 131.988 181.620 149.682 1.00 93.48 78 THR C CA 1
ATOM 4860 C C . THR C 1 78 ? 130.811 182.600 149.759 1.00 93.48 78 THR C C 1
ATOM 4861 O O . THR C 1 78 ? 130.133 182.841 148.752 1.00 93.48 78 THR C O 1
ATOM 4865 N N . ASN C 1 79 ? 130.616 183.226 150.922 1.00 91.78 79 ASN C N 1
ATOM 4866 C CA . ASN C 1 79 ? 129.508 184.135 151.196 1.00 91.78 79 ASN C CA 1
ATOM 4867 C C . ASN C 1 79 ? 128.183 183.391 151.138 1.00 91.78 79 ASN C C 1
ATOM 4868 O O . ASN C 1 79 ? 127.289 183.757 150.368 1.00 91.78 79 ASN C O 1
ATOM 4873 N N . ASN C 1 80 ? 128.054 182.344 151.947 1.00 89.13 80 ASN C N 1
ATOM 4874 C CA . ASN C 1 80 ? 126.797 181.624 152.082 1.00 89.13 80 ASN C CA 1
ATOM 4875 C C . ASN C 1 80 ? 126.517 181.423 153.563 1.00 89.13 80 ASN C C 1
ATOM 4876 O O . ASN C 1 80 ? 127.433 181.384 154.386 1.00 89.13 80 ASN C O 1
ATOM 4881 N N . LEU C 1 81 ? 125.236 181.309 153.893 1.00 88.55 81 LEU C N 1
ATOM 4882 C CA . LEU C 1 81 ? 124.801 181.217 155.277 1.00 88.55 81 LEU C CA 1
ATOM 4883 C C . LEU C 1 81 ? 124.037 179.920 155.498 1.00 88.55 81 LEU C C 1
ATOM 4884 O O . LEU C 1 81 ? 123.121 179.583 154.743 1.00 88.55 81 LEU C O 1
ATOM 4889 N N . GLN C 1 82 ? 124.419 179.199 156.551 1.00 86.89 82 GLN C N 1
ATOM 4890 C CA . GLN C 1 82 ? 123.790 177.922 156.876 1.00 86.89 82 GLN C CA 1
ATOM 4891 C C . GLN C 1 82 ? 123.259 178.031 158.301 1.00 86.89 82 GLN C C 1
ATOM 4892 O O . GLN C 1 82 ? 124.040 178.049 159.256 1.00 86.89 82 GLN C O 1
ATOM 4898 N N . THR C 1 83 ? 121.940 178.107 158.434 1.00 84.84 83 THR C N 1
ATOM 4899 C CA . THR C 1 83 ? 121.313 178.166 159.742 1.00 84.84 83 THR C CA 1
ATOM 4900 C C . THR C 1 83 ? 120.899 176.770 160.197 1.00 84.84 83 THR C C 1
ATOM 4901 O O . THR C 1 83 ? 120.890 175.810 159.425 1.00 84.84 83 THR C O 1
ATOM 4905 N N . LYS C 1 84 ? 120.554 176.665 161.479 1.00 86.20 84 LYS C N 1
ATOM 4906 C CA . LYS C 1 84 ? 120.127 175.388 162.052 1.00 86.20 84 LYS C CA 1
ATOM 4907 C C . LYS C 1 84 ? 119.224 175.702 163.245 1.00 86.20 84 LYS C C 1
ATOM 4908 O O . LYS C 1 84 ? 119.699 176.080 164.318 1.00 86.20 84 LYS C O 1
ATOM 4914 N N . LEU C 1 85 ? 117.921 175.544 163.039 1.00 92.85 85 LEU C N 1
ATOM 4915 C CA . LEU C 1 85 ? 116.932 175.795 164.078 1.00 92.85 85 LEU C CA 1
ATOM 4916 C C . LEU C 1 85 ? 116.484 174.468 164.674 1.00 92.85 85 LEU C C 1
ATOM 4917 O O . LEU C 1 85 ? 115.937 173.622 163.963 1.00 92.85 85 LEU C O 1
ATOM 4922 N N . GLU C 1 86 ? 116.705 174.290 165.974 1.00 108.33 86 GLU C N 1
ATOM 4923 C CA . GLU C 1 86 ? 116.360 173.055 166.671 1.00 108.33 86 GLU C CA 1
ATOM 4924 C C . GLU C 1 86 ? 115.390 173.403 167.788 1.00 108.33 86 GLU C C 1
ATOM 4925 O O . GLU C 1 86 ? 115.677 174.284 168.606 1.00 108.33 86 GLU C O 1
ATOM 4931 N N . PHE C 1 87 ? 114.248 172.719 167.839 1.00 112.37 87 PHE C N 1
ATOM 4932 C CA . PHE C 1 87 ? 113.294 172.969 168.912 1.00 112.37 87 PHE C CA 1
ATOM 4933 C C . PHE C 1 87 ? 112.298 171.825 168.983 1.00 112.37 87 PHE C C 1
ATOM 4934 O O . PHE C 1 87 ? 112.044 171.136 167.994 1.00 112.37 87 PHE C O 1
ATOM 4942 N N . ALA C 1 88 ? 111.732 171.613 170.170 1.00 125.06 88 ALA C N 1
ATOM 4943 C CA . ALA C 1 88 ? 110.587 170.720 170.259 1.00 125.06 88 ALA C CA 1
ATOM 4944 C C . ALA C 1 88 ? 109.340 171.476 170.695 1.00 125.06 88 ALA C C 1
ATOM 4945 O O . ALA C 1 88 ? 108.399 171.631 169.911 1.00 125.06 88 ALA C O 1
ATOM 4947 N N . ASN C 1 89 ? 109.361 172.001 171.924 1.00 136.53 89 ASN C N 1
ATOM 4948 C CA . ASN C 1 89 ? 108.279 172.812 172.494 1.00 136.53 89 ASN C CA 1
ATOM 4949 C C . ASN C 1 89 ? 106.899 172.180 172.287 1.00 136.53 89 ASN C C 1
ATOM 4950 O O . ASN C 1 89 ? 105.871 172.858 172.359 1.00 136.53 89 ASN C O 1
ATOM 4955 N N . LEU C 1 90 ? 106.864 170.872 172.033 1.00 133.82 90 LEU C N 1
ATOM 4956 C CA . LEU C 1 90 ? 105.604 170.194 171.754 1.00 133.82 90 LEU C CA 1
ATOM 4957 C C . LEU C 1 90 ? 105.335 169.085 172.759 1.00 133.82 90 LEU C C 1
ATOM 4958 O O . LEU C 1 90 ? 104.268 169.037 173.378 1.00 133.82 90 LEU C O 1
ATOM 4963 N N . THR C 1 91 ? 106.305 168.189 172.922 1.00 131.37 91 THR C N 1
ATOM 4964 C CA . THR C 1 91 ? 106.174 167.017 173.761 1.00 131.37 91 THR C CA 1
ATOM 4965 C C . THR C 1 91 ? 107.549 166.447 174.083 1.00 131.37 91 THR C C 1
ATOM 4966 O O . THR C 1 91 ? 108.462 166.532 173.255 1.00 131.37 91 THR C O 1
ATOM 4970 N N . PRO C 1 92 ? 107.732 165.871 175.268 1.00 131.74 92 PRO C N 1
ATOM 4971 C CA . PRO C 1 92 ? 109.018 165.235 175.576 1.00 131.74 92 PRO C CA 1
ATOM 4972 C C . PRO C 1 92 ? 109.232 163.974 174.755 1.00 131.74 92 PRO C C 1
ATOM 4973 O O . PRO C 1 92 ? 108.564 162.959 174.973 1.00 131.74 92 PRO C O 1
ATOM 4977 N N . GLY C 1 93 ? 110.160 164.030 173.804 1.00 118.10 93 GLY C N 1
ATOM 4978 C CA . GLY C 1 93 ? 110.450 162.900 172.937 1.00 118.10 93 GLY C CA 1
ATOM 4979 C C . GLY C 1 93 ? 110.232 163.152 171.459 1.00 118.10 93 GLY C C 1
ATOM 4980 O O . GLY C 1 93 ? 110.202 162.185 170.686 1.00 118.10 93 GLY C O 1
ATOM 4981 N N . LEU C 1 94 ? 110.072 164.398 171.019 1.00 108.53 94 LEU C N 1
ATOM 4982 C CA . LEU C 1 94 ? 109.880 164.725 169.606 1.00 108.53 94 LEU C CA 1
ATOM 4983 C C . LEU C 1 94 ? 110.379 166.143 169.353 1.00 108.53 94 LEU C C 1
ATOM 4984 O O . LEU C 1 94 ? 109.738 167.112 169.767 1.00 108.53 94 LEU C O 1
ATOM 4989 N N . LYS C 1 95 ? 111.506 166.262 168.658 1.00 102.61 95 LYS C N 1
ATOM 4990 C CA . LYS C 1 95 ? 112.088 167.548 168.307 1.00 102.61 95 LYS C CA 1
ATOM 4991 C C . LYS C 1 95 ? 112.294 167.627 166.801 1.00 102.61 95 LYS C C 1
ATOM 4992 O O . LYS C 1 95 ? 112.472 166.608 166.129 1.00 102.61 95 LYS C O 1
ATOM 4998 N N . ASN C 1 96 ? 112.262 168.846 166.271 1.00 106.66 96 ASN C N 1
ATOM 4999 C CA . ASN C 1 96 ? 112.467 169.068 164.850 1.00 106.66 96 ASN C CA 1
ATOM 5000 C C . ASN C 1 96 ? 113.612 170.045 164.623 1.00 106.66 96 ASN C C 1
ATOM 5001 O O . ASN C 1 96 ? 113.899 170.911 165.466 1.00 106.66 96 ASN C O 1
ATOM 5006 N N . GLU C 1 97 ? 114.253 169.887 163.468 1.00 102.63 97 GLU C N 1
ATOM 5007 C CA . GLU C 1 97 ? 115.418 170.647 163.051 1.00 102.63 97 GLU C CA 1
ATOM 5008 C C . GLU C 1 97 ? 115.176 171.197 161.653 1.00 102.63 97 GLU C C 1
ATOM 5009 O O . GLU C 1 97 ? 114.524 170.559 160.825 1.00 102.63 97 GLU C O 1
ATOM 5015 N N . LEU C 1 98 ? 115.710 172.383 161.389 1.00 91.60 98 LEU C N 1
ATOM 5016 C CA . LEU C 1 98 ? 115.525 173.018 160.092 1.00 91.60 98 LEU C CA 1
ATOM 5017 C C . LEU C 1 98 ? 116.854 173.613 159.658 1.00 91.60 98 LEU C C 1
ATOM 5018 O O . LEU C 1 98 ? 117.467 174.369 160.416 1.00 91.60 98 LEU C O 1
ATOM 5023 N N . ILE C 1 99 ? 117.292 173.273 158.446 1.00 88.01 99 ILE C N 1
ATOM 5024 C CA . ILE C 1 99 ? 118.583 173.719 157.939 1.00 88.01 99 ILE C CA 1
ATOM 5025 C C . ILE C 1 99 ? 118.394 174.386 156.585 1.00 88.01 99 ILE C C 1
ATOM 5026 O O . ILE C 1 99 ? 117.718 173.855 155.699 1.00 88.01 99 ILE C O 1
ATOM 5031 N N . THR C 1 100 ? 119.002 175.559 156.424 1.00 96.60 100 THR C N 1
ATOM 5032 C CA . THR C 1 100 ? 118.965 176.306 155.174 1.00 96.60 100 THR C CA 1
ATOM 5033 C C . THR C 1 100 ? 120.384 176.463 154.641 1.00 96.60 100 THR C C 1
ATOM 5034 O O . THR C 1 100 ? 121.362 176.420 155.392 1.00 96.60 100 THR C O 1
ATOM 5038 N N . SER C 1 101 ? 120.496 176.647 153.322 1.00 104.24 101 SER C N 1
ATOM 5039 C CA . SER C 1 101 ? 121.782 176.706 152.633 1.00 104.24 101 SER C CA 1
ATOM 5040 C C . SER C 1 101 ? 121.774 177.887 151.658 1.00 104.24 101 SER C C 1
ATOM 5041 O O . SER C 1 101 ? 122.112 177.762 150.482 1.00 104.24 101 SER C O 1
ATOM 5044 N N . LEU C 1 102 ? 121.362 179.052 152.153 1.00 108.53 102 LEU C N 1
ATOM 5045 C CA . LEU C 1 102 ? 121.261 180.240 151.313 1.00 108.53 102 LEU C CA 1
ATOM 5046 C C . LEU C 1 102 ? 122.607 180.564 150.674 1.00 108.53 102 LEU C C 1
ATOM 5047 O O . LEU C 1 102 ? 123.639 180.588 151.349 1.00 108.53 102 LEU C O 1
ATOM 5052 N N . THR C 1 103 ? 122.588 180.819 149.364 1.00 123.77 103 THR C N 1
ATOM 5053 C CA . THR C 1 103 ? 123.769 181.155 148.593 1.00 123.77 103 THR C CA 1
ATOM 5054 C C . THR C 1 103 ? 123.307 182.055 147.455 1.00 123.77 103 THR C C 1
ATOM 5055 O O . THR C 1 103 ? 122.352 181.693 146.749 1.00 123.77 103 THR C O 1
ATOM 5059 N N . PRO C 1 104 ? 123.934 183.218 147.261 1.00 126.72 104 PRO C N 1
ATOM 5060 C CA . PRO C 1 104 ? 123.469 184.129 146.200 1.00 126.72 104 PRO C CA 1
ATOM 5061 C C . PRO C 1 104 ? 123.487 183.518 144.809 1.00 126.72 104 PRO C C 1
ATOM 5062 O O . PRO C 1 104 ? 122.565 183.769 144.023 1.00 126.72 104 PRO C O 1
ATOM 5066 N N . GLY C 1 105 ? 124.500 182.722 144.479 1.00 133.13 105 GLY C N 1
ATOM 5067 C CA . GLY C 1 105 ? 124.590 182.144 143.153 1.00 133.13 105 GLY C CA 1
ATOM 5068 C C . GLY C 1 105 ? 123.856 180.828 143.002 1.00 133.13 105 GLY C C 1
ATOM 5069 O O . GLY C 1 105 ? 122.963 180.700 142.160 1.00 133.13 105 GLY C O 1
ATOM 5070 N N . VAL C 1 106 ? 124.223 179.842 143.820 1.00 132.21 106 VAL C N 1
ATOM 5071 C CA . VAL C 1 106 ? 123.595 178.530 143.740 1.00 132.21 106 VAL C CA 1
ATOM 5072 C C . VAL C 1 106 ? 122.233 178.579 144.415 1.00 132.21 106 VAL C C 1
ATOM 5073 O O . VAL C 1 106 ? 122.034 179.296 145.404 1.00 132.21 106 VAL C O 1
ATOM 5077 N N . ALA C 1 107 ? 121.280 177.823 143.871 1.00 138.98 107 ALA C N 1
ATOM 5078 C CA . ALA C 1 107 ? 119.933 177.810 144.423 1.00 138.98 107 ALA C CA 1
ATOM 5079 C C . ALA C 1 107 ? 119.949 177.348 145.875 1.00 138.98 107 ALA C C 1
ATOM 5080 O O . ALA C 1 107 ? 120.561 176.332 146.217 1.00 138.98 107 ALA C O 1
ATOM 5082 N N . LYS C 1 108 ? 119.273 178.109 146.730 1.00 128.08 108 LYS C N 1
ATOM 5083 C CA . LYS C 1 108 ? 119.201 177.768 148.140 1.00 128.08 108 LYS C CA 1
ATOM 5084 C C . LYS C 1 108 ? 118.328 176.533 148.347 1.00 128.08 108 LYS C C 1
ATOM 5085 O O . LYS C 1 108 ? 117.391 176.263 147.592 1.00 128.08 108 LYS C O 1
ATOM 5091 N N . SER C 1 109 ? 118.653 175.775 149.390 1.00 118.73 109 SER C N 1
ATOM 5092 C CA . SER C 1 109 ? 117.918 174.566 149.724 1.00 118.73 109 SER C CA 1
ATOM 5093 C C . SER C 1 109 ? 117.615 174.558 151.213 1.00 118.73 109 SER C C 1
ATOM 5094 O O . SER C 1 109 ? 118.402 175.049 152.026 1.00 118.73 109 SER C O 1
ATOM 5097 N N . ALA C 1 110 ? 116.463 173.996 151.562 1.00 116.80 110 ALA C N 1
ATOM 5098 C CA . ALA C 1 110 ? 116.032 173.883 152.947 1.00 116.80 110 ALA C CA 1
ATOM 5099 C C . ALA C 1 110 ? 115.631 172.444 153.220 1.00 116.80 110 ALA C C 1
ATOM 5100 O O . ALA C 1 110 ? 114.977 171.810 152.387 1.00 116.80 110 ALA C O 1
ATOM 5102 N N . VAL C 1 111 ? 116.027 171.931 154.380 1.00 100.18 111 VAL C N 1
ATOM 5103 C CA . VAL C 1 111 ? 115.721 170.566 154.784 1.00 100.18 111 VAL C CA 1
ATOM 5104 C C . VAL C 1 111 ? 115.086 170.605 156.166 1.00 100.18 111 VAL C C 1
ATOM 5105 O O . VAL C 1 111 ? 115.578 171.300 157.068 1.00 100.18 111 VAL C O 1
ATOM 5109 N N . LEU C 1 112 ? 113.989 169.872 156.322 1.00 96.83 112 LEU C N 1
ATOM 5110 C CA . LEU C 1 112 ? 113.260 169.754 157.576 1.00 96.83 112 LEU C CA 1
ATOM 5111 C C . LEU C 1 112 ? 113.428 168.332 158.089 1.00 96.83 112 LEU C C 1
ATOM 5112 O O . LEU C 1 112 ? 113.102 167.374 157.380 1.00 96.83 112 LEU C O 1
ATOM 5117 N N . ASN C 1 113 ? 113.941 168.194 159.307 1.00 94.10 113 ASN C N 1
ATOM 5118 C CA . ASN C 1 113 ? 114.187 166.900 159.923 1.00 94.10 113 ASN C CA 1
ATOM 5119 C C . ASN C 1 113 ? 113.300 166.742 161.147 1.00 94.10 113 ASN C C 1
ATOM 5120 O O . ASN C 1 113 ? 113.243 167.630 162.001 1.00 94.10 113 ASN C O 1
ATOM 5125 N N . THR C 1 114 ? 112.604 165.613 161.230 1.00 91.09 114 THR C N 1
ATOM 5126 C CA . THR C 1 114 ? 111.778 165.295 162.393 1.00 91.09 114 THR C CA 1
ATOM 5127 C C . THR C 1 114 ? 112.328 164.012 163.008 1.00 91.09 114 THR C C 1
ATOM 5128 O O . THR C 1 114 ? 112.398 162.980 162.337 1.00 91.09 114 THR C O 1
ATOM 5132 N N . THR C 1 115 ? 112.743 164.089 164.268 1.00 97.42 115 THR C N 1
ATOM 5133 C CA . THR C 1 115 ? 113.261 162.943 165.005 1.00 97.42 115 THR C CA 1
ATOM 5134 C C . THR C 1 115 ? 112.343 162.665 166.189 1.00 97.42 115 THR C C 1
ATOM 5135 O O . THR C 1 115 ? 112.080 163.567 166.992 1.00 97.42 115 THR C O 1
ATOM 5139 N N . PHE C 1 116 ? 111.856 161.428 166.302 1.00 99.71 116 PHE C N 1
ATOM 5140 C CA . PHE C 1 116 ? 110.877 161.085 167.326 1.00 99.71 116 PHE C CA 1
ATOM 5141 C C . PHE C 1 116 ? 111.376 159.818 168.011 1.00 99.71 116 PHE C C 1
ATOM 5142 O O . PHE C 1 116 ? 111.331 158.732 167.422 1.00 99.71 116 PHE C O 1
ATOM 5150 N N . THR C 1 117 ? 111.850 159.958 169.247 1.00 101.03 117 THR C N 1
ATOM 5151 C CA . THR C 1 117 ? 112.587 158.907 169.943 1.00 101.03 117 THR C CA 1
ATOM 5152 C C . THR C 1 117 ? 111.802 158.450 171.163 1.00 101.03 117 THR C C 1
ATOM 5153 O O . THR C 1 117 ? 111.340 159.279 171.953 1.00 101.03 117 THR C O 1
ATOM 5157 N N . GLN C 1 118 ? 111.642 157.141 171.315 1.00 104.05 118 GLN C N 1
ATOM 5158 C CA . GLN C 1 118 ? 110.947 156.584 172.464 1.00 104.05 118 GLN C CA 1
ATOM 5159 C C . GLN C 1 118 ? 111.756 155.405 172.974 1.00 104.05 118 GLN C C 1
ATOM 5160 O O . GLN C 1 118 ? 112.603 154.871 172.249 1.00 104.05 118 GLN C O 1
ATOM 5166 N N . PRO C 1 119 ? 111.555 155.001 174.226 1.00 106.64 119 PRO C N 1
ATOM 5167 C CA . PRO C 1 119 ? 112.222 153.793 174.720 1.00 106.64 119 PRO C CA 1
ATOM 5168 C C . PRO C 1 119 ? 112.065 152.634 173.748 1.00 106.64 119 PRO C C 1
ATOM 5169 O O . PRO C 1 119 ? 110.951 152.246 173.389 1.00 106.64 119 PRO C O 1
ATOM 5173 N N . PHE C 1 120 ? 113.203 152.103 173.304 1.00 104.58 120 PHE C N 1
ATOM 5174 C CA . PHE C 1 120 ? 113.321 150.932 172.438 1.00 104.58 120 PHE C CA 1
ATOM 5175 C C . PHE C 1 120 ? 112.998 151.218 170.974 1.00 104.58 120 PHE C C 1
ATOM 5176 O O . PHE C 1 120 ? 113.097 150.308 170.143 1.00 104.58 120 PHE C O 1
ATOM 5184 N N . PHE C 1 121 ? 112.605 152.443 170.617 1.00 106.22 121 PHE C N 1
ATOM 5185 C CA . PHE C 1 121 ? 112.338 152.752 169.211 1.00 106.22 121 PHE C CA 1
ATOM 5186 C C . PHE C 1 121 ? 112.922 154.114 168.868 1.00 106.22 121 PHE C C 1
ATOM 5187 O O . PHE C 1 121 ? 112.826 155.054 169.661 1.00 106.22 121 PHE C O 1
ATOM 5195 N N . THR C 1 122 ? 113.516 154.228 167.683 1.00 96.42 122 THR C N 1
ATOM 5196 C CA . THR C 1 122 ? 114.028 155.503 167.191 1.00 96.42 122 THR C CA 1
ATOM 5197 C C . THR C 1 122 ? 113.683 155.630 165.715 1.00 96.42 122 THR C C 1
ATOM 5198 O O . THR C 1 122 ? 113.886 154.689 164.943 1.00 96.42 122 THR C O 1
ATOM 5202 N N . ALA C 1 123 ? 113.150 156.782 165.325 1.00 83.18 123 ALA C N 1
ATOM 5203 C CA . ALA C 1 123 ? 112.847 157.047 163.930 1.00 83.18 123 ALA C CA 1
ATOM 5204 C C . ALA C 1 123 ? 113.032 158.528 163.648 1.00 83.18 123 ALA C C 1
ATOM 5205 O O . ALA C 1 123 ? 112.950 159.365 164.552 1.00 83.18 123 ALA C O 1
ATOM 5207 N N . ARG C 1 124 ? 113.291 158.842 162.384 1.00 81.56 124 ARG C N 1
ATOM 5208 C CA . ARG C 1 124 ? 113.348 160.226 161.940 1.00 81.56 124 ARG C CA 1
ATOM 5209 C C . ARG C 1 124 ? 113.149 160.253 160.433 1.00 81.56 124 ARG C C 1
ATOM 5210 O O . ARG C 1 124 ? 113.273 159.237 159.745 1.00 81.56 124 ARG C O 1
ATOM 5218 N N . GLY C 1 125 ? 112.846 161.442 159.927 1.00 87.25 125 GLY C N 1
ATOM 5219 C CA . GLY C 1 125 ? 112.645 161.653 158.511 1.00 87.25 125 GLY C CA 1
ATOM 5220 C C . GLY C 1 125 ? 113.143 163.023 158.114 1.00 87.25 125 GLY C C 1
ATOM 5221 O O . GLY C 1 125 ? 113.224 163.941 158.933 1.00 87.25 125 GLY C O 1
ATOM 5222 N N . ALA C 1 126 ? 113.486 163.151 156.837 1.00 96.76 126 ALA C N 1
ATOM 5223 C CA . ALA C 1 126 ? 113.962 164.419 156.313 1.00 96.76 126 ALA C CA 1
ATOM 5224 C C . ALA C 1 126 ? 113.236 164.731 155.015 1.00 96.76 126 ALA C C 1
ATOM 5225 O O . ALA C 1 126 ? 112.961 163.839 154.208 1.00 96.76 126 ALA C O 1
ATOM 5227 N N . PHE C 1 127 ? 112.932 166.009 154.824 1.00 110.98 127 PHE C N 1
ATOM 5228 C CA . PHE C 1 127 ? 112.291 166.493 153.613 1.00 110.98 127 PHE C CA 1
ATOM 5229 C C . PHE C 1 127 ? 113.249 167.400 152.855 1.00 110.98 127 PHE C C 1
ATOM 5230 O O . PHE C 1 127 ? 114.292 167.810 153.371 1.00 110.98 127 PHE C O 1
ATOM 5238 N N . ASP C 1 128 ? 112.881 167.714 151.616 1.00 127.11 128 ASP C N 1
ATOM 5239 C CA . ASP C 1 128 ? 113.707 168.544 150.744 1.00 127.11 128 ASP C CA 1
ATOM 5240 C C . ASP C 1 128 ? 112.800 169.562 150.070 1.00 127.11 128 ASP C C 1
ATOM 5241 O O . ASP C 1 128 ? 112.099 169.234 149.108 1.00 127.11 128 ASP C O 1
ATOM 5246 N N . LEU C 1 129 ? 112.816 170.794 150.573 1.00 131.72 129 LEU C N 1
ATOM 5247 C CA . LEU C 1 129 ? 111.940 171.844 150.071 1.00 131.72 129 LEU C CA 1
ATOM 5248 C C . LEU C 1 129 ? 112.611 172.632 148.954 1.00 131.72 129 LEU C C 1
ATOM 5249 O O . LEU C 1 129 ? 113.639 172.205 148.418 1.00 131.72 129 LEU C O 1
ATOM 5254 N N . CYS C 1 130 ? 112.019 173.774 148.591 1.00 144.93 130 CYS C N 1
ATOM 5255 C CA . CYS C 1 130 ? 112.558 174.681 147.581 1.00 144.93 130 CYS C CA 1
ATOM 5256 C C . CYS C 1 130 ? 112.654 174.016 146.213 1.00 144.93 130 CYS C C 1
ATOM 5257 O O . CYS C 1 130 ? 111.675 173.998 145.460 1.00 144.93 130 CYS C O 1
ATOM 5260 N N . LEU C 1 131 ? 113.829 173.484 145.881 1.00 149.53 131 LEU C N 1
ATOM 5261 C CA . LEU C 1 131 ? 114.040 172.872 144.576 1.00 149.53 131 LEU C CA 1
ATOM 5262 C C . LEU C 1 131 ? 113.061 171.725 144.354 1.00 149.53 131 LEU C C 1
ATOM 5263 O O . LEU C 1 131 ? 112.720 170.981 145.277 1.00 149.53 131 LEU C O 1
ATOM 5268 N N . LYS C 1 132 ? 112.597 171.597 143.109 1.00 149.41 132 LYS C N 1
ATOM 5269 C CA . LYS C 1 132 ? 111.600 170.592 142.739 1.00 149.41 132 LYS C CA 1
ATOM 5270 C C . LYS C 1 132 ? 112.281 169.229 142.648 1.00 149.41 132 LYS C C 1
ATOM 5271 O O . LYS C 1 132 ? 112.636 168.735 141.575 1.00 149.41 132 LYS C O 1
ATOM 5277 N N . SER C 1 133 ? 112.466 168.617 143.813 1.00 137.57 133 SER C N 1
ATOM 5278 C CA . SER C 1 133 ? 113.033 167.282 143.937 1.00 137.57 133 SER C CA 1
ATOM 5279 C C . SER C 1 133 ? 112.649 166.705 145.293 1.00 137.57 133 SER C C 1
ATOM 5280 O O . SER C 1 133 ? 113.507 166.560 146.173 1.00 137.57 133 SER C O 1
ATOM 5283 N N . PRO C 1 134 ? 111.376 166.365 145.503 1.00 136.17 134 PRO C N 1
ATOM 5284 C CA . PRO C 1 134 ? 110.952 165.890 146.827 1.00 136.17 134 PRO C CA 1
ATOM 5285 C C . PRO C 1 134 ? 111.476 164.499 147.143 1.00 136.17 134 PRO C C 1
ATOM 5286 O O . PRO C 1 134 ? 111.001 163.502 146.590 1.00 136.17 134 PRO C O 1
ATOM 5290 N N . THR C 1 135 ? 112.460 164.427 148.034 1.00 123.79 135 THR C N 1
ATOM 5291 C CA . THR C 1 135 ? 113.043 163.169 148.476 1.00 123.79 135 THR C CA 1
ATOM 5292 C C . THR C 1 135 ? 112.872 163.045 149.983 1.00 123.79 135 THR C C 1
ATOM 5293 O O . THR C 1 135 ? 113.242 163.955 150.730 1.00 123.79 135 THR C O 1
ATOM 5297 N N . PHE C 1 136 ? 112.309 161.924 150.424 1.00 107.58 136 PHE C N 1
ATOM 5298 C CA . PHE C 1 136 ? 112.060 161.670 151.838 1.00 107.58 136 PHE C CA 1
ATOM 5299 C C . PHE C 1 136 ? 112.977 160.536 152.268 1.00 107.58 136 PHE C C 1
ATOM 5300 O O . PHE C 1 136 ? 112.814 159.398 151.820 1.00 107.58 136 PHE C O 1
ATOM 5308 N N . VAL C 1 137 ? 113.941 160.845 153.129 1.00 94.46 137 VAL C N 1
ATOM 5309 C CA . VAL C 1 137 ? 114.876 159.858 153.652 1.00 94.46 137 VAL C CA 1
ATOM 5310 C C . VAL C 1 137 ? 114.551 159.627 155.119 1.00 94.46 137 VAL C C 1
ATOM 5311 O O . VAL C 1 137 ? 114.482 160.579 155.905 1.00 94.46 137 VAL C O 1
ATOM 5315 N N . GLY C 1 138 ? 114.336 158.363 155.480 1.00 90.55 138 GLY C N 1
ATOM 5316 C CA . GLY C 1 138 ? 113.945 158.007 156.828 1.00 90.55 138 GLY C CA 1
ATOM 5317 C C . GLY C 1 138 ? 114.649 156.744 157.276 1.00 90.55 138 GLY C C 1
ATOM 5318 O O . GLY C 1 138 ? 115.378 156.116 156.509 1.00 90.55 138 GLY C O 1
ATOM 5319 N N . ASP C 1 139 ? 114.417 156.384 158.534 1.00 87.75 139 ASP C N 1
ATOM 5320 C CA . ASP C 1 139 ? 115.077 155.230 159.128 1.00 87.75 139 ASP C CA 1
ATOM 5321 C C . ASP C 1 139 ? 114.302 154.807 160.366 1.00 87.75 139 ASP C C 1
ATOM 5322 O O . ASP C 1 139 ? 113.448 155.536 160.873 1.00 87.75 139 ASP C O 1
ATOM 5327 N N . LEU C 1 140 ? 114.625 153.610 160.851 1.00 91.60 140 LEU C N 1
ATOM 5328 C CA . LEU C 1 140 ? 113.896 153.021 161.971 1.00 91.60 140 LEU C CA 1
ATOM 5329 C C . LEU C 1 140 ? 114.833 152.035 162.666 1.00 91.60 140 LEU C C 1
ATOM 5330 O O . LEU C 1 140 ? 115.241 151.042 162.061 1.00 91.60 140 LEU C O 1
ATOM 5335 N N . THR C 1 141 ? 115.160 152.315 163.925 1.00 93.05 141 THR C N 1
ATOM 5336 C CA . THR C 1 141 ? 116.043 151.471 164.715 1.00 93.05 141 THR C CA 1
ATOM 5337 C C . THR C 1 141 ? 115.329 150.987 165.970 1.00 93.05 141 THR C C 1
ATOM 5338 O O . THR C 1 141 ? 114.588 151.742 166.610 1.00 93.05 141 THR C O 1
ATOM 5342 N N . MET C 1 142 ? 115.548 149.722 166.307 1.00 103.44 142 MET C N 1
ATOM 5343 C CA . MET C 1 142 ? 115.039 149.101 167.520 1.00 103.44 142 MET C CA 1
ATOM 5344 C C . MET C 1 142 ? 116.214 148.598 168.352 1.00 103.44 142 MET C C 1
ATOM 5345 O O . MET C 1 142 ? 117.364 148.600 167.909 1.00 103.44 142 MET C O 1
ATOM 5350 N N . ALA C 1 143 ? 115.916 148.154 169.570 1.00 93.06 143 ALA C N 1
ATOM 5351 C CA . ALA C 1 143 ? 116.951 147.665 170.469 1.00 93.06 143 ALA C CA 1
ATOM 5352 C C . ALA C 1 143 ? 116.372 146.576 171.357 1.00 93.06 143 ALA C C 1
ATOM 5353 O O . ALA C 1 143 ? 115.441 146.833 172.125 1.00 93.06 143 ALA C O 1
ATOM 5355 N N . HIS C 1 144 ? 116.929 145.368 171.257 1.00 92.71 144 HIS C N 1
ATOM 5356 C CA . HIS C 1 144 ? 116.501 144.236 172.077 1.00 92.71 144 HIS C CA 1
ATOM 5357 C C . HIS C 1 144 ? 117.647 143.857 173.016 1.00 92.71 144 HIS C C 1
ATOM 5358 O O . HIS C 1 144 ? 118.428 142.947 172.730 1.00 92.71 144 HIS C O 1
ATOM 5365 N N . GLU C 1 145 ? 117.723 144.554 174.150 1.00 96.96 145 GLU C N 1
ATOM 5366 C CA . GLU C 1 145 ? 118.687 144.281 175.215 1.00 96.96 145 GLU C CA 1
ATOM 5367 C C . GLU C 1 145 ? 120.108 144.140 174.658 1.00 96.96 145 GLU C C 1
ATOM 5368 O O . GLU C 1 145 ? 120.748 143.091 174.742 1.00 96.96 145 GLU C O 1
ATOM 5374 N N . GLY C 1 146 ? 120.583 145.237 174.077 1.00 77.91 146 GLY C N 1
ATOM 5375 C CA . GLY C 1 146 ? 121.946 145.290 173.587 1.00 77.91 146 GLY C CA 1
ATOM 5376 C C . GLY C 1 146 ? 122.077 145.179 172.083 1.00 77.91 146 GLY C C 1
ATOM 5377 O O . GLY C 1 146 ? 122.869 145.904 171.476 1.00 77.91 146 GLY C O 1
ATOM 5378 N N . ILE C 1 147 ? 121.310 144.285 171.463 1.00 74.04 147 ILE C N 1
ATOM 5379 C CA . ILE C 1 147 ? 121.336 144.132 170.010 1.00 74.04 147 ILE C CA 1
ATOM 5380 C C . ILE C 1 147 ? 120.572 145.313 169.421 1.00 74.04 147 ILE C C 1
ATOM 5381 O O . ILE C 1 147 ? 119.378 145.479 169.677 1.00 74.04 147 ILE C O 1
ATOM 5386 N N . VAL C 1 148 ? 121.252 146.135 168.628 1.00 73.69 148 VAL C N 1
ATOM 5387 C CA . VAL C 1 148 ? 120.668 147.347 168.070 1.00 73.69 148 VAL C CA 1
ATOM 5388 C C . VAL C 1 148 ? 120.663 147.202 166.557 1.00 73.69 148 VAL C C 1
ATOM 5389 O O . VAL C 1 148 ? 121.721 147.086 165.931 1.00 73.69 148 VAL C O 1
ATOM 5393 N N . GLY C 1 149 ? 119.483 147.229 165.962 1.00 77.65 149 GLY C N 1
ATOM 5394 C CA . GLY C 1 149 ? 119.364 147.073 164.526 1.00 77.65 149 GLY C CA 1
ATOM 5395 C C . GLY C 1 149 ? 118.429 148.110 163.950 1.00 77.65 149 GLY C C 1
ATOM 5396 O O . GLY C 1 149 ? 117.364 148.393 164.501 1.00 77.65 149 GLY C O 1
ATOM 5397 N N . GLY C 1 150 ? 118.838 148.672 162.820 1.00 81.40 150 GLY C N 1
ATOM 5398 C CA . GLY C 1 150 ? 118.036 149.675 162.157 1.00 81.40 150 GLY C CA 1
ATOM 5399 C C . GLY C 1 150 ? 118.069 149.542 160.652 1.00 81.40 150 GLY C C 1
ATOM 5400 O O . GLY C 1 150 ? 118.789 148.701 160.109 1.00 81.40 150 GLY C O 1
ATOM 5401 N N . ALA C 1 151 ? 117.291 150.368 159.963 1.00 87.64 151 ALA C N 1
ATOM 5402 C CA . ALA C 1 151 ? 117.272 150.350 158.510 1.00 87.64 151 ALA C CA 1
ATOM 5403 C C . ALA C 1 151 ? 116.820 151.713 158.022 1.00 87.64 151 ALA C C 1
ATOM 5404 O O . ALA C 1 151 ? 115.931 152.320 158.621 1.00 87.64 151 ALA C O 1
ATOM 5406 N N . GLU C 1 152 ? 117.428 152.186 156.943 1.00 95.51 152 GLU C N 1
ATOM 5407 C CA . GLU C 1 152 ? 117.061 153.460 156.352 1.00 95.51 152 GLU C CA 1
ATOM 5408 C C . GLU C 1 152 ? 116.703 153.288 154.881 1.00 95.51 152 GLU C C 1
ATOM 5409 O O . GLU C 1 152 ? 117.145 152.356 154.203 1.00 95.51 152 GLU C O 1
ATOM 5415 N N . PHE C 1 153 ? 115.876 154.211 154.400 1.00 99.77 153 PHE C N 1
ATOM 5416 C CA . PHE C 1 153 ? 115.378 154.165 153.037 1.00 99.77 153 PHE C CA 1
ATOM 5417 C C . PHE C 1 153 ? 115.151 155.579 152.526 1.00 99.77 153 PHE C C 1
ATOM 5418 O O . PHE C 1 153 ? 114.805 156.493 153.281 1.00 99.77 153 PHE C O 1
ATOM 5426 N N . GLY C 1 154 ? 115.347 155.743 151.223 1.00 113.32 154 GLY C N 1
ATOM 5427 C CA . GLY C 1 154 ? 115.089 157.008 150.568 1.00 113.32 154 GLY C CA 1
ATOM 5428 C C . GLY C 1 154 ? 114.063 156.881 149.463 1.00 113.32 154 GLY C C 1
ATOM 5429 O O . GLY C 1 154 ? 114.315 156.233 148.443 1.00 113.32 154 GLY C O 1
ATOM 5430 N N . TYR C 1 155 ? 112.899 157.494 149.653 1.00 127.73 155 TYR C N 1
ATOM 5431 C CA . TYR C 1 155 ? 111.849 157.433 148.649 1.00 127.73 155 TYR C CA 1
ATOM 5432 C C . TYR C 1 155 ? 111.763 158.749 147.889 1.00 127.73 155 TYR C C 1
ATOM 5433 O O . TYR C 1 155 ? 111.756 159.832 148.481 1.00 127.73 155 TYR C O 1
ATOM 5442 N N . ASP C 1 156 ? 111.698 158.651 146.568 1.00 133.47 156 ASP C N 1
ATOM 5443 C CA . ASP C 1 156 ? 111.544 159.814 145.708 1.00 133.47 156 ASP C CA 1
ATOM 5444 C C . ASP C 1 156 ? 110.078 159.965 145.334 1.00 133.47 156 ASP C C 1
ATOM 5445 O O . ASP C 1 156 ? 109.483 159.050 144.756 1.00 133.47 156 ASP C O 1
ATOM 5450 N N . ILE C 1 157 ? 109.496 161.112 145.680 1.00 134.48 157 ILE C N 1
ATOM 5451 C CA . ILE C 1 157 ? 108.097 161.359 145.351 1.00 134.48 157 ILE C CA 1
ATOM 5452 C C . ILE C 1 157 ? 107.916 161.508 143.847 1.00 134.48 157 ILE C C 1
ATOM 5453 O O . ILE C 1 157 ? 106.963 160.971 143.270 1.00 134.48 157 ILE C O 1
ATOM 5458 N N . SER C 1 158 ? 108.821 162.236 143.190 1.00 135.12 158 SER C N 1
ATOM 5459 C CA . SER C 1 158 ? 108.706 162.434 141.748 1.00 135.12 158 SER C CA 1
ATOM 5460 C C . SER C 1 158 ? 108.866 161.122 140.990 1.00 135.12 158 SER C C 1
ATOM 5461 O O . SER C 1 158 ? 108.085 160.826 140.078 1.00 135.12 158 SER C O 1
ATOM 5464 N N . ALA C 1 159 ? 109.867 160.320 141.353 1.00 130.40 159 ALA C N 1
ATOM 5465 C CA . ALA C 1 159 ? 110.109 159.063 140.653 1.00 130.40 159 ALA C CA 1
ATOM 5466 C C . ALA C 1 159 ? 109.041 158.029 140.988 1.00 130.40 159 ALA C C 1
ATOM 5467 O O . ALA C 1 159 ? 108.522 157.344 140.100 1.00 130.40 159 ALA C O 1
ATOM 5469 N N . GLY C 1 160 ? 108.701 157.904 142.266 1.00 129.57 160 GLY C N 1
ATOM 5470 C CA . GLY C 1 160 ? 107.721 156.940 142.713 1.00 129.57 160 GLY C CA 1
ATOM 5471 C C . GLY C 1 160 ? 108.278 155.615 143.187 1.00 129.57 160 GLY C C 1
ATOM 5472 O O . GLY C 1 160 ? 107.503 154.665 143.353 1.00 129.57 160 GLY C O 1
ATOM 5473 N N . SER C 1 161 ? 109.586 155.513 143.408 1.00 123.98 161 SER C N 1
ATOM 5474 C CA . SER C 1 161 ? 110.205 154.266 143.836 1.00 123.98 161 SER C CA 1
ATOM 5475 C C . SER C 1 161 ? 111.244 154.586 144.906 1.00 123.98 161 SER C C 1
ATOM 5476 O O . SER C 1 161 ? 111.356 155.724 145.372 1.00 123.98 161 SER C O 1
ATOM 5479 N N . ILE C 1 162 ? 112.015 153.573 145.292 1.00 110.18 162 ILE C N 1
ATOM 5480 C CA . ILE C 1 162 ? 113.038 153.693 146.326 1.00 110.18 162 ILE C CA 1
ATOM 5481 C C . ILE C 1 162 ? 114.395 153.746 145.642 1.00 110.18 162 ILE C C 1
ATOM 5482 O O . ILE C 1 162 ? 114.731 152.863 144.842 1.00 110.18 162 ILE C O 1
ATOM 5487 N N . SER C 1 163 ? 115.176 154.777 145.957 1.00 112.55 163 SER C N 1
ATOM 5488 C CA . SER C 1 163 ? 116.487 154.951 145.349 1.00 112.55 163 SER C CA 1
ATOM 5489 C C . SER C 1 163 ? 117.624 154.395 146.194 1.00 112.55 163 SER C C 1
ATOM 5490 O O . SER C 1 163 ? 118.737 154.238 145.679 1.00 112.55 163 SER C O 1
ATOM 5493 N N . ARG C 1 164 ? 117.380 154.097 147.469 1.00 107.13 164 ARG C N 1
ATOM 5494 C CA . ARG C 1 164 ? 118.438 153.621 148.355 1.00 107.13 164 ARG C CA 1
ATOM 5495 C C . ARG C 1 164 ? 117.804 152.955 149.566 1.00 107.13 164 ARG C C 1
ATOM 5496 O O . ARG C 1 164 ? 116.932 153.542 150.212 1.00 107.13 164 ARG C O 1
ATOM 5504 N N . TYR C 1 165 ? 118.240 151.732 149.866 1.00 104.77 165 TYR C N 1
ATOM 5505 C CA . TYR C 1 165 ? 117.613 150.875 150.873 1.00 104.77 165 TYR C CA 1
ATOM 5506 C C . TYR C 1 165 ? 118.717 150.150 151.637 1.00 104.77 165 TYR C C 1
ATOM 5507 O O . TYR C 1 165 ? 119.222 149.124 151.173 1.00 104.77 165 TYR C O 1
ATOM 5516 N N . ALA C 1 166 ? 119.090 150.672 152.803 1.00 96.34 166 ALA C N 1
ATOM 5517 C CA . ALA C 1 166 ? 120.182 150.115 153.584 1.00 96.34 166 ALA C CA 1
ATOM 5518 C C . ALA C 1 166 ? 119.674 149.606 154.926 1.00 96.34 166 ALA C C 1
ATOM 5519 O O . ALA C 1 166 ? 118.662 150.072 155.450 1.00 96.34 166 ALA C O 1
ATOM 5521 N N . MET C 1 167 ? 120.400 148.640 155.482 1.00 92.23 167 MET C N 1
ATOM 5522 C CA . MET C 1 167 ? 120.014 148.028 156.748 1.00 92.23 167 MET C CA 1
ATOM 5523 C C . MET C 1 167 ? 121.265 147.684 157.541 1.00 92.23 167 MET C C 1
ATOM 5524 O O . MET C 1 167 ? 122.187 147.070 157.001 1.00 92.23 167 MET C O 1
ATOM 5529 N N . ALA C 1 168 ? 121.290 148.061 158.815 1.00 75.47 168 ALA C N 1
ATOM 5530 C CA . ALA C 1 168 ? 122.435 147.816 159.674 1.00 75.47 168 ALA C CA 1
ATOM 5531 C C . ALA C 1 168 ? 121.999 147.069 160.927 1.00 75.47 168 ALA C C 1
ATOM 5532 O O . ALA C 1 168 ? 120.863 147.194 161.388 1.00 75.47 168 ALA C O 1
ATOM 5534 N N . LEU C 1 169 ? 122.923 146.285 161.479 1.00 69.82 169 LEU C N 1
ATOM 5535 C CA . LEU C 1 169 ? 122.637 145.492 162.674 1.00 69.82 169 LEU C CA 1
ATOM 5536 C C . LEU C 1 169 ? 123.949 145.352 163.437 1.00 69.82 169 LEU C C 1
ATOM 5537 O O . LEU C 1 169 ? 124.938 144.870 162.881 1.00 69.82 169 LEU C O 1
ATOM 5542 N N . SER C 1 170 ? 123.954 145.767 164.697 1.00 70.44 170 SER C N 1
ATOM 5543 C CA . SER C 1 170 ? 125.151 145.748 165.520 1.00 70.44 170 SER C CA 1
ATOM 5544 C C . SER C 1 170 ? 124.829 145.214 166.908 1.00 70.44 170 SER C C 1
ATOM 5545 O O . SER C 1 170 ? 123.669 145.128 167.321 1.00 70.44 170 SER C O 1
ATOM 5548 N N . TYR C 1 171 ? 125.886 144.866 167.636 1.00 66.49 171 TYR C N 1
ATOM 5549 C CA . TYR C 1 171 ? 125.761 144.306 168.977 1.00 66.49 171 TYR C CA 1
ATOM 5550 C C . TYR C 1 171 ? 126.728 145.055 169.880 1.00 66.49 171 TYR C C 1
ATOM 5551 O O . TYR C 1 171 ? 127.911 144.712 169.943 1.00 66.49 171 TYR C O 1
ATOM 5560 N N . PHE C 1 172 ? 126.231 146.071 170.572 1.00 68.19 172 PHE C N 1
ATOM 5561 C CA . PHE C 1 172 ? 127.029 146.829 171.521 1.00 68.19 172 PHE C CA 1
ATOM 5562 C C . PHE C 1 172 ? 127.330 145.980 172.745 1.00 68.19 172 PHE C C 1
ATOM 5563 O O . PHE C 1 172 ? 126.688 144.957 172.987 1.00 68.19 172 PHE C O 1
ATOM 5571 N N . ALA C 1 173 ? 128.322 146.413 173.515 1.00 64.15 173 ALA C N 1
ATOM 5572 C CA . ALA C 1 173 ? 128.645 145.749 174.769 1.00 64.15 173 ALA C CA 1
ATOM 5573 C C . ALA C 1 173 ? 129.226 146.752 175.752 1.00 64.15 173 ALA C C 1
ATOM 5574 O O . ALA C 1 173 ? 129.117 147.964 175.545 1.00 64.15 173 ALA C O 1
ATOM 5576 N N . LYS C 1 174 ? 129.834 146.257 176.829 1.00 68.45 174 LYS C N 1
ATOM 5577 C CA . LYS C 1 174 ? 130.429 147.145 177.820 1.00 68.45 174 LYS C CA 1
ATOM 5578 C C . LYS C 1 174 ? 131.571 147.950 177.207 1.00 68.45 174 LYS C C 1
ATOM 5579 O O . LYS C 1 174 ? 131.633 149.174 177.357 1.00 68.45 174 LYS C O 1
ATOM 5585 N N . ASP C 1 175 ? 132.472 147.280 176.485 1.00 65.39 175 ASP C N 1
ATOM 5586 C CA . ASP C 1 175 ? 133.651 147.943 175.950 1.00 65.39 175 ASP C CA 1
ATOM 5587 C C . ASP C 1 175 ? 133.970 147.632 174.494 1.00 65.39 175 ASP C C 1
ATOM 5588 O O . ASP C 1 175 ? 134.884 148.257 173.948 1.00 65.39 175 ASP C O 1
ATOM 5593 N N . TYR C 1 176 ? 133.276 146.697 173.852 1.00 61.87 176 TYR C N 1
ATOM 5594 C CA . TYR C 1 176 ? 133.518 146.403 172.449 1.00 61.87 176 TYR C CA 1
ATOM 5595 C C . TYR C 1 176 ? 132.202 146.417 171.690 1.00 61.87 176 TYR C C 1
ATOM 5596 O O . TYR C 1 176 ? 131.131 146.240 172.273 1.00 61.87 176 TYR C O 1
ATOM 5605 N N . SER C 1 177 ? 132.288 146.640 170.384 1.00 53.93 177 SER C N 1
ATOM 5606 C CA . SER C 1 177 ? 131.094 146.669 169.554 1.00 53.93 177 SER C CA 1
ATOM 5607 C C . SER C 1 177 ? 131.410 146.064 168.198 1.00 53.93 177 SER C C 1
ATOM 5608 O O . SER C 1 177 ? 132.487 146.303 167.646 1.00 53.93 177 SER C O 1
ATOM 5611 N N . LEU C 1 178 ? 130.471 145.287 167.668 1.00 53.20 178 LEU C N 1
ATOM 5612 C CA . LEU C 1 178 ? 130.583 144.764 166.315 1.00 53.20 178 LEU C CA 1
ATOM 5613 C C . LEU C 1 178 ? 129.432 145.315 165.490 1.00 53.20 178 LEU C C 1
ATOM 5614 O O . LEU C 1 178 ? 128.679 146.162 165.975 1.00 53.20 178 LEU C O 1
ATOM 5619 N N . GLY C 1 179 ? 129.282 144.856 164.253 1.00 59.22 179 GLY C N 1
ATOM 5620 C CA . GLY C 1 179 ? 128.183 145.332 163.438 1.00 59.22 179 GLY C CA 1
ATOM 5621 C C . GLY C 1 179 ? 128.382 145.150 161.950 1.00 59.22 179 GLY C C 1
ATOM 5622 O O . GLY C 1 179 ? 129.514 145.138 161.460 1.00 59.22 179 GLY C O 1
ATOM 5623 N N . ALA C 1 180 ? 127.278 145.006 161.222 1.00 67.91 180 ALA C N 1
ATOM 5624 C CA . ALA C 1 180 ? 127.298 144.822 159.779 1.00 67.91 180 ALA C CA 1
ATOM 5625 C C . ALA C 1 180 ? 126.241 145.719 159.159 1.00 67.91 180 ALA C C 1
ATOM 5626 O O . ALA C 1 180 ? 125.097 145.746 159.623 1.00 67.91 180 ALA C O 1
ATOM 5628 N N . THR C 1 181 ? 126.623 146.445 158.116 1.00 78.04 181 THR C N 1
ATOM 5629 C CA . THR C 1 181 ? 125.715 147.319 157.388 1.00 78.04 181 THR C CA 1
ATOM 5630 C C . THR C 1 181 ? 125.696 146.915 155.920 1.00 78.04 181 THR C C 1
ATOM 5631 O O . THR C 1 181 ? 126.744 146.622 155.338 1.00 78.04 181 THR C O 1
ATOM 5635 N N . LEU C 1 182 ? 124.507 146.896 155.326 1.00 88.37 182 LEU C N 1
ATOM 5636 C CA . LEU C 1 182 ? 124.331 146.570 153.921 1.00 88.37 182 LEU C CA 1
ATOM 5637 C C . LEU C 1 182 ? 123.619 147.720 153.229 1.00 88.37 182 LEU C C 1
ATOM 5638 O O . LEU C 1 182 ? 122.463 148.022 153.540 1.00 88.37 182 LEU C O 1
ATOM 5643 N N . ASN C 1 183 ? 124.317 148.363 152.296 1.00 108.64 183 ASN C N 1
ATOM 5644 C CA . ASN C 1 183 ? 123.741 149.462 151.533 1.00 108.64 183 ASN C CA 1
ATOM 5645 C C . ASN C 1 183 ? 122.953 148.934 150.347 1.00 108.64 183 ASN C C 1
ATOM 5646 O O . ASN C 1 183 ? 122.592 147.754 150.310 1.00 108.64 183 ASN C O 1
ATOM 5651 N N . ASN C 1 184 ? 122.667 149.820 149.390 1.00 120.18 184 ASN C N 1
ATOM 5652 C CA . ASN C 1 184 ? 121.758 149.496 148.296 1.00 120.18 184 ASN C CA 1
ATOM 5653 C C . ASN C 1 184 ? 122.161 148.211 147.582 1.00 120.18 184 ASN C C 1
ATOM 5654 O O . ASN C 1 184 ? 121.403 147.234 147.573 1.00 120.18 184 ASN C O 1
ATOM 5659 N N . GLU C 1 185 ? 123.351 148.181 146.977 1.00 123.93 185 GLU C N 1
ATOM 5660 C CA . GLU C 1 185 ? 123.634 147.027 146.133 1.00 123.93 185 GLU C CA 1
ATOM 5661 C C . GLU C 1 185 ? 124.116 145.835 146.948 1.00 123.93 185 GLU C C 1
ATOM 5662 O O . GLU C 1 185 ? 123.340 144.906 147.193 1.00 123.93 185 GLU C O 1
ATOM 5668 N N . GLN C 1 186 ? 125.381 145.836 147.385 1.00 119.33 186 GLN C N 1
ATOM 5669 C CA . GLN C 1 186 ? 125.801 144.962 148.468 1.00 119.33 186 GLN C CA 1
ATOM 5670 C C . GLN C 1 186 ? 126.598 145.778 149.475 1.00 119.33 186 GLN C C 1
ATOM 5671 O O . GLN C 1 186 ? 126.146 145.975 150.611 1.00 119.33 186 GLN C O 1
ATOM 5677 N N . ILE C 1 187 ? 127.724 146.365 149.051 1.00 104.66 187 ILE C N 1
ATOM 5678 C CA . ILE C 1 187 ? 128.860 146.821 149.862 1.00 104.66 187 ILE C CA 1
ATOM 5679 C C . ILE C 1 187 ? 128.716 146.511 151.353 1.00 104.66 187 ILE C C 1
ATOM 5680 O O . ILE C 1 187 ? 128.806 147.395 152.208 1.00 104.66 187 ILE C O 1
ATOM 5685 N N . THR C 1 188 ? 128.549 145.230 151.676 1.00 100.77 188 THR C N 1
ATOM 5686 C CA . THR C 1 188 ? 128.380 144.791 153.060 1.00 100.77 188 THR C CA 1
ATOM 5687 C C . THR C 1 188 ? 129.644 145.125 153.839 1.00 100.77 188 THR C C 1
ATOM 5688 O O . THR C 1 188 ? 130.734 144.651 153.516 1.00 100.77 188 THR C O 1
ATOM 5692 N N . THR C 1 189 ? 129.502 145.949 154.869 1.00 76.51 189 THR C N 1
ATOM 5693 C CA . THR C 1 189 ? 130.627 146.415 155.671 1.00 76.51 189 THR C CA 1
ATOM 5694 C C . THR C 1 189 ? 130.481 145.861 157.082 1.00 76.51 189 THR C C 1
ATOM 5695 O O . THR C 1 189 ? 129.443 146.043 157.724 1.00 76.51 189 THR C O 1
ATOM 5699 N N . VAL C 1 190 ? 131.521 145.193 157.562 1.00 62.28 190 VAL C N 1
ATOM 5700 C CA . VAL C 1 190 ? 131.552 144.640 158.909 1.00 62.28 190 VAL C CA 1
ATOM 5701 C C . VAL C 1 190 ? 132.631 145.360 159.703 1.00 62.28 190 VAL C C 1
ATOM 5702 O O . VAL C 1 190 ? 133.775 145.480 159.249 1.00 62.28 190 VAL C O 1
ATOM 5706 N N . ASP C 1 191 ? 132.273 145.846 160.878 1.00 58.61 191 ASP C N 1
ATOM 5707 C CA . ASP C 1 191 ? 133.178 146.642 161.687 1.00 58.61 191 ASP C CA 1
ATOM 5708 C C . ASP C 1 191 ? 133.533 145.911 162.977 1.00 58.61 191 ASP C C 1
ATOM 5709 O O . ASP C 1 191 ? 133.004 144.842 163.286 1.00 58.61 191 ASP C O 1
ATOM 5714 N N . PHE C 1 192 ? 134.445 146.512 163.732 1.00 51.54 192 PHE C N 1
ATOM 5715 C CA . PHE C 1 192 ? 134.896 145.966 165.000 1.00 51.54 192 PHE C CA 1
ATOM 5716 C C . PHE C 1 192 ? 135.602 147.062 165.777 1.00 51.54 192 PHE C C 1
ATOM 5717 O O . PHE C 1 192 ? 136.522 147.697 165.263 1.00 51.54 192 PHE C O 1
ATOM 5725 N N . PHE C 1 193 ? 135.163 147.277 167.012 1.00 49.83 193 PHE C N 1
ATOM 5726 C CA . PHE C 1 193 ? 135.726 148.308 167.867 1.00 49.83 193 PHE C CA 1
ATOM 5727 C C . PHE C 1 193 ? 135.954 147.705 169.240 1.00 49.83 193 PHE C C 1
ATOM 5728 O O . PHE C 1 193 ? 135.131 146.926 169.721 1.00 49.83 193 PHE C O 1
ATOM 5736 N N . GLN C 1 194 ? 137.070 148.065 169.864 1.00 52.64 194 GLN C N 1
ATOM 5737 C CA . GLN C 1 194 ? 137.409 147.502 171.159 1.00 52.64 194 GLN C CA 1
ATOM 5738 C C . GLN C 1 194 ? 138.161 148.541 171.969 1.00 52.64 194 GLN C C 1
ATOM 5739 O O . GLN C 1 194 ? 139.043 149.226 171.447 1.00 52.64 194 GLN C O 1
ATOM 5745 N N . ASN C 1 195 ? 137.809 148.649 173.244 1.00 53.44 195 ASN C N 1
ATOM 5746 C CA . ASN C 1 195 ? 138.396 149.621 174.161 1.00 53.44 195 ASN C CA 1
ATOM 5747 C C . ASN C 1 195 ? 139.092 148.835 175.267 1.00 53.44 195 ASN C C 1
ATOM 5748 O O . ASN C 1 195 ? 138.497 148.576 176.317 1.00 53.44 195 ASN C O 1
ATOM 5753 N N . VAL C 1 196 ? 140.350 148.461 175.034 1.00 51.36 196 VAL C N 1
ATOM 5754 C CA . VAL C 1 196 ? 141.036 147.558 175.952 1.00 51.36 196 VAL C CA 1
ATOM 5755 C C . VAL C 1 196 ? 141.241 148.209 177.313 1.00 51.36 196 VAL C C 1
ATOM 5756 O O . VAL C 1 196 ? 140.991 147.587 178.351 1.00 51.36 196 VAL C O 1
ATOM 5760 N N . ASN C 1 197 ? 141.682 149.463 177.341 1.00 53.24 197 ASN C N 1
ATOM 5761 C CA . ASN C 1 197 ? 141.791 150.202 178.590 1.00 53.24 197 ASN C CA 1
ATOM 5762 C C . ASN C 1 197 ? 141.794 151.688 178.275 1.00 53.24 197 ASN C C 1
ATOM 5763 O O . ASN C 1 197 ? 141.684 152.101 177.119 1.00 53.24 197 ASN C O 1
ATOM 5768 N N . ALA C 1 198 ? 141.926 152.497 179.324 1.00 60.24 198 ALA C N 1
ATOM 5769 C CA . ALA C 1 198 ? 141.853 153.943 179.173 1.00 60.24 198 ALA C CA 1
ATOM 5770 C C . ALA C 1 198 ? 143.001 154.520 178.358 1.00 60.24 198 ALA C C 1
ATOM 5771 O O . ALA C 1 198 ? 142.915 155.679 177.941 1.00 60.24 198 ALA C O 1
ATOM 5773 N N . PHE C 1 199 ? 144.064 153.756 178.121 1.00 58.95 199 PHE C N 1
ATOM 5774 C CA . PHE C 1 199 ? 145.230 154.258 177.411 1.00 58.95 199 PHE C CA 1
ATOM 5775 C C . PHE C 1 199 ? 145.405 153.661 176.023 1.00 58.95 199 PHE C C 1
ATOM 5776 O O . PHE C 1 199 ? 146.467 153.849 175.421 1.00 58.95 199 PHE C O 1
ATOM 5784 N N . LEU C 1 200 ? 144.408 152.957 175.490 1.00 52.99 200 LEU C N 1
ATOM 5785 C CA . LEU C 1 200 ? 144.569 152.313 174.191 1.00 52.99 200 LEU C CA 1
ATOM 5786 C C . LEU C 1 200 ? 143.208 151.878 173.674 1.00 52.99 200 LEU C C 1
ATOM 5787 O O . LEU C 1 200 ? 142.418 151.296 174.421 1.00 52.99 200 LEU C O 1
ATOM 5792 N N . GLN C 1 201 ? 142.937 152.172 172.406 1.00 56.19 201 GLN C N 1
ATOM 5793 C CA . GLN C 1 201 ? 141.782 151.645 171.696 1.00 56.19 201 GLN C CA 1
ATOM 5794 C C . GLN C 1 201 ? 142.232 151.139 170.335 1.00 56.19 201 GLN C C 1
ATOM 5795 O O . GLN C 1 201 ? 143.147 151.689 169.724 1.00 56.19 201 GLN C O 1
ATOM 5801 N N . VAL C 1 202 ? 141.594 150.071 169.863 1.00 43.46 202 VAL C N 1
ATOM 5802 C CA . VAL C 1 202 ? 141.891 149.542 168.536 1.00 43.46 202 VAL C CA 1
ATOM 5803 C C . VAL C 1 202 ? 140.585 149.314 167.792 1.00 43.46 202 VAL C C 1
ATOM 5804 O O . VAL C 1 202 ? 139.519 149.225 168.408 1.00 43.46 202 VAL C O 1
ATOM 5808 N N . GLY C 1 203 ? 140.655 149.217 166.469 1.00 47.05 203 GLY C N 1
ATOM 5809 C CA . GLY C 1 203 ? 139.458 148.972 165.692 1.00 47.05 203 GLY C CA 1
ATOM 5810 C C . GLY C 1 203 ? 139.737 148.598 164.254 1.00 47.05 203 GLY C C 1
ATOM 5811 O O . GLY C 1 203 ? 140.806 148.907 163.723 1.00 47.05 203 GLY C O 1
ATOM 5812 N N . ALA C 1 204 ? 138.780 147.937 163.612 1.00 49.46 204 ALA C N 1
ATOM 5813 C CA . ALA C 1 204 ? 138.911 147.485 162.238 1.00 49.46 204 ALA C CA 1
ATOM 5814 C C . ALA C 1 204 ? 137.598 147.710 161.504 1.00 49.46 204 ALA C C 1
ATOM 5815 O O . ALA C 1 204 ? 136.538 147.869 162.113 1.00 49.46 204 ALA C O 1
ATOM 5817 N N . LYS C 1 205 ? 137.679 147.719 160.174 1.00 61.45 205 LYS C N 1
ATOM 5818 C CA . LYS C 1 205 ? 136.516 148.034 159.344 1.00 61.45 205 LYS C CA 1
ATOM 5819 C C . LYS C 1 205 ? 136.754 147.423 157.964 1.00 61.45 205 LYS C C 1
ATOM 5820 O O . LYS C 1 205 ? 137.654 147.862 157.246 1.00 61.45 205 LYS C O 1
ATOM 5826 N N . ALA C 1 206 ? 135.953 146.425 157.607 1.00 67.11 206 ALA C N 1
ATOM 5827 C CA . ALA C 1 206 ? 136.092 145.718 156.346 1.00 67.11 206 ALA C CA 1
ATOM 5828 C C . ALA C 1 206 ? 134.882 145.982 155.464 1.00 67.11 206 ALA C C 1
ATOM 5829 O O . ALA C 1 206 ? 133.752 146.061 155.950 1.00 67.11 206 ALA C O 1
ATOM 5831 N N . THR C 1 207 ? 135.117 146.111 154.160 1.00 90.12 207 THR C N 1
ATOM 5832 C CA . THR C 1 207 ? 134.037 146.264 153.194 1.00 90.12 207 THR C CA 1
ATOM 5833 C C . THR C 1 207 ? 134.113 145.118 152.196 1.00 90.12 207 THR C C 1
ATOM 5834 O O . THR C 1 207 ? 135.007 145.090 151.343 1.00 90.12 207 THR C O 1
ATOM 5838 N N . MET C 1 208 ? 133.172 144.179 152.307 1.00 118.70 208 MET C N 1
ATOM 5839 C CA . MET C 1 208 ? 133.215 142.963 151.502 1.00 118.70 208 MET C CA 1
ATOM 5840 C C . MET C 1 208 ? 133.079 143.268 150.016 1.00 118.70 208 MET C C 1
ATOM 5841 O O . MET C 1 208 ? 133.788 142.680 149.192 1.00 118.70 208 MET C O 1
ATOM 5846 N N . ASN C 1 209 ? 132.178 144.184 149.658 1.00 126.02 209 ASN C N 1
ATOM 5847 C CA . ASN C 1 209 ? 131.893 144.537 148.267 1.00 126.02 209 ASN C CA 1
ATOM 5848 C C . ASN C 1 209 ? 131.511 143.292 147.459 1.00 126.02 209 ASN C C 1
ATOM 5849 O O . ASN C 1 209 ? 132.184 142.887 146.510 1.00 126.02 209 ASN C O 1
ATOM 5854 N N . CYS C 1 210 ? 130.393 142.697 147.871 1.00 131.93 210 CYS C N 1
ATOM 5855 C CA . CYS C 1 210 ? 129.864 141.497 147.235 1.00 131.93 210 CYS C CA 1
ATOM 5856 C C . CYS C 1 210 ? 129.372 141.754 145.816 1.00 131.93 210 CYS C C 1
ATOM 5857 O O . CYS C 1 210 ? 129.131 140.795 145.075 1.00 131.93 210 CYS C O 1
ATOM 5860 N N . LYS C 1 211 ? 129.249 143.022 145.413 1.00 143.86 211 LYS C N 1
ATOM 5861 C CA . LYS C 1 211 ? 128.763 143.345 144.074 1.00 143.86 211 LYS C CA 1
ATOM 5862 C C . LYS C 1 211 ? 129.643 142.727 142.994 1.00 143.86 211 LYS C C 1
ATOM 5863 O O . LYS C 1 211 ? 129.134 142.202 141.997 1.00 143.86 211 LYS C O 1
ATOM 5869 N N . LEU C 1 212 ? 130.963 142.777 143.171 1.00 137.89 212 LEU C N 1
ATOM 5870 C CA . LEU C 1 212 ? 131.878 142.213 142.191 1.00 137.89 212 LEU C CA 1
ATOM 5871 C C . LEU C 1 212 ? 132.437 140.903 142.722 1.00 137.89 212 LEU C C 1
ATOM 5872 O O . LEU C 1 212 ? 133.303 140.926 143.610 1.00 137.89 212 LEU C O 1
ATOM 5877 N N . PRO C 1 213 ? 131.986 139.752 142.227 1.00 134.33 213 PRO C N 1
ATOM 5878 C CA . PRO C 1 213 ? 132.536 138.481 142.709 1.00 134.33 213 PRO C CA 1
ATOM 5879 C C . PRO C 1 213 ? 133.975 138.292 142.258 1.00 134.33 213 PRO C C 1
ATOM 5880 O O . PRO C 1 213 ? 134.397 138.826 141.229 1.00 134.33 213 PRO C O 1
ATOM 5884 N N . ASN C 1 214 ? 134.725 137.519 143.046 1.00 126.79 214 ASN C N 1
ATOM 5885 C CA . ASN C 1 214 ? 136.124 137.216 142.765 1.00 126.79 214 ASN C CA 1
ATOM 5886 C C . ASN C 1 214 ? 136.928 138.498 142.593 1.00 126.79 214 ASN C C 1
ATOM 5887 O O . ASN C 1 214 ? 137.506 138.743 141.529 1.00 126.79 214 ASN C O 1
ATOM 5892 N N . SER C 1 215 ? 136.961 139.326 143.634 1.00 120.04 215 SER C N 1
ATOM 5893 C CA . SER C 1 215 ? 137.708 140.576 143.594 1.00 120.04 215 SER C CA 1
ATOM 5894 C C . SER C 1 215 ? 138.499 140.747 144.882 1.00 120.04 215 SER C C 1
ATOM 5895 O O . SER C 1 215 ? 138.597 139.813 145.682 1.00 120.04 215 SER C O 1
ATOM 5898 N N . ASN C 1 216 ? 139.068 141.928 145.091 1.00 105.26 216 ASN C N 1
ATOM 5899 C CA . ASN C 1 216 ? 139.805 142.218 146.309 1.00 105.26 216 ASN C CA 1
ATOM 5900 C C . ASN C 1 216 ? 138.826 142.595 147.420 1.00 105.26 216 ASN C C 1
ATOM 5901 O O . ASN C 1 216 ? 137.606 142.574 147.240 1.00 105.26 216 ASN C O 1
ATOM 5906 N N . VAL C 1 217 ? 139.357 142.943 148.588 1.00 95.37 217 VAL C N 1
ATOM 5907 C CA . VAL C 1 217 ? 138.551 143.418 149.708 1.00 95.37 217 VAL C CA 1
ATOM 5908 C C . VAL C 1 217 ? 139.343 144.498 150.426 1.00 95.37 217 VAL C C 1
ATOM 5909 O O . VAL C 1 217 ? 140.534 144.326 150.699 1.00 95.37 217 VAL C O 1
ATOM 5913 N N . ASN C 1 218 ? 138.692 145.617 150.720 1.00 86.45 218 ASN C N 1
ATOM 5914 C CA . ASN C 1 218 ? 139.341 146.738 151.385 1.00 86.45 218 ASN C CA 1
ATOM 5915 C C . ASN C 1 218 ? 139.005 146.721 152.872 1.00 86.45 218 ASN C C 1
ATOM 5916 O O . ASN C 1 218 ? 137.831 146.797 153.256 1.00 86.45 218 ASN C O 1
ATOM 5921 N N . ILE C 1 219 ? 140.041 146.615 153.701 1.00 69.95 219 ILE C N 1
ATOM 5922 C CA . ILE C 1 219 ? 139.904 146.644 155.148 1.00 69.95 219 ILE C CA 1
ATOM 5923 C C . ILE C 1 219 ? 140.815 147.734 155.689 1.00 69.95 219 ILE C C 1
ATOM 5924 O O . ILE C 1 219 ? 141.804 148.118 155.058 1.00 69.95 219 ILE C O 1
ATOM 5929 N N . GLU C 1 220 ? 140.472 148.232 156.869 1.00 65.34 220 GLU C N 1
ATOM 5930 C CA . GLU C 1 220 ? 141.259 149.246 157.546 1.00 65.34 220 GLU C CA 1
ATOM 5931 C C . GLU C 1 220 ? 141.369 148.874 159.013 1.00 65.34 220 GLU C C 1
ATOM 5932 O O . GLU C 1 220 ? 140.474 148.239 159.576 1.00 65.34 220 GLU C O 1
ATOM 5938 N N . PHE C 1 221 ? 142.474 149.280 159.628 1.00 55.32 221 PHE C N 1
ATOM 5939 C CA . PHE C 1 221 ? 142.734 148.963 161.028 1.00 55.32 221 PHE C CA 1
ATOM 5940 C C . PHE C 1 221 ? 143.428 150.155 161.658 1.00 55.32 221 PHE C C 1
ATOM 5941 O O . PHE C 1 221 ? 144.503 150.553 161.201 1.00 55.32 221 PHE C O 1
ATOM 5949 N N . ALA C 1 222 ? 142.826 150.719 162.697 1.00 47.20 222 ALA C N 1
ATOM 5950 C CA . ALA C 1 222 ? 143.318 151.945 163.301 1.00 47.20 222 ALA C CA 1
ATOM 5951 C C . ALA C 1 222 ? 143.363 151.808 164.812 1.00 47.20 222 ALA C C 1
ATOM 5952 O O . ALA C 1 222 ? 142.465 151.218 165.416 1.00 47.20 222 ALA C O 1
ATOM 5954 N N . THR C 1 223 ? 144.393 152.380 165.417 1.00 51.76 223 THR C N 1
ATOM 5955 C CA . THR C 1 223 ? 144.549 152.385 166.864 1.00 51.76 223 THR C CA 1
ATOM 5956 C C . THR C 1 223 ? 144.491 153.817 167.377 1.00 51.76 223 THR C C 1
ATOM 5957 O O . THR C 1 223 ? 144.371 154.769 166.611 1.00 51.76 223 THR C O 1
ATOM 5961 N N . ARG C 1 224 ? 144.568 153.956 168.701 1.00 83.53 224 ARG C N 1
ATOM 5962 C CA . ARG C 1 224 ? 144.567 155.272 169.337 1.00 83.53 224 ARG C CA 1
ATOM 5963 C C . ARG C 1 224 ? 145.173 155.094 170.727 1.00 83.53 224 ARG C C 1
ATOM 5964 O O . ARG C 1 224 ? 144.636 154.342 171.541 1.00 83.53 224 ARG C O 1
ATOM 5972 N N . TYR C 1 225 ? 146.274 155.787 170.986 1.00 52.14 225 TYR C N 1
ATOM 5973 C CA . TYR C 1 225 ? 147.037 155.635 172.210 1.00 52.14 225 TYR C CA 1
ATOM 5974 C C . TYR C 1 225 ? 147.192 156.984 172.897 1.00 52.14 225 TYR C C 1
ATOM 5975 O O . TYR C 1 225 ? 147.315 158.021 172.236 1.00 52.14 225 TYR C O 1
ATOM 5984 N N . LEU C 1 226 ? 147.172 156.964 174.222 1.00 60.16 226 LEU C N 1
ATOM 5985 C CA . LEU C 1 226 ? 147.349 158.169 175.028 1.00 60.16 226 LEU C CA 1
ATOM 5986 C C . LEU C 1 226 ? 148.569 158.013 175.920 1.00 60.16 226 LEU C C 1
ATOM 5987 O O . LEU C 1 226 ? 148.494 157.305 176.942 1.00 60.16 226 LEU C O 1
ATOM 5992 N N . PRO C 1 227 ? 149.705 158.627 175.588 1.00 61.89 227 PRO C N 1
ATOM 5993 C CA . PRO C 1 227 ? 150.861 158.541 176.493 1.00 61.89 227 PRO C CA 1
ATOM 5994 C C . PRO C 1 227 ? 150.571 159.089 177.876 1.00 61.89 227 PRO C C 1
ATOM 5995 O O . PRO C 1 227 ? 151.095 158.570 178.869 1.00 61.89 227 PRO C O 1
ATOM 5999 N N . ASP C 1 228 ? 149.746 160.126 177.970 1.00 66.39 228 ASP C N 1
ATOM 6000 C CA . ASP C 1 228 ? 149.321 160.673 179.249 1.00 66.39 228 ASP C CA 1
ATOM 6001 C C . ASP C 1 228 ? 147.936 161.280 179.065 1.00 66.39 228 ASP C C 1
ATOM 6002 O O . ASP C 1 228 ? 147.256 161.024 178.067 1.00 66.39 228 ASP C O 1
ATOM 6007 N N . ALA C 1 229 ? 147.514 162.088 180.031 1.00 73.03 229 ALA C N 1
ATOM 6008 C CA . ALA C 1 229 ? 146.214 162.739 179.961 1.00 73.03 229 ALA C CA 1
ATOM 6009 C C . ALA C 1 229 ? 146.239 164.021 179.140 1.00 73.03 229 ALA C C 1
ATOM 6010 O O . ALA C 1 229 ? 145.188 164.645 178.962 1.00 73.03 229 ALA C O 1
ATOM 6012 N N . SER C 1 230 ? 147.409 164.425 178.634 1.00 61.89 230 SER C N 1
ATOM 6013 C CA . SER C 1 230 ? 147.508 165.661 177.867 1.00 61.89 230 SER C CA 1
ATOM 6014 C C . SER C 1 230 ? 148.199 165.446 176.527 1.00 61.89 230 SER C C 1
ATOM 6015 O O . SER C 1 230 ? 149.005 166.283 176.108 1.00 61.89 230 SER C O 1
ATOM 6018 N N . SER C 1 231 ? 147.907 164.338 175.852 1.00 58.82 231 SER C N 1
ATOM 6019 C CA . SER C 1 231 ? 148.497 164.047 174.554 1.00 58.82 231 SER C CA 1
ATOM 6020 C C . SER C 1 231 ? 147.673 162.962 173.884 1.00 58.82 231 SER C C 1
ATOM 6021 O O . SER C 1 231 ? 146.781 162.370 174.495 1.00 58.82 231 SER C O 1
ATOM 6024 N N . GLN C 1 232 ? 147.977 162.715 172.614 1.00 55.06 232 GLN C N 1
ATOM 6025 C CA . GLN C 1 232 ? 147.312 161.654 171.870 1.00 55.06 232 GLN C CA 1
ATOM 6026 C C . GLN C 1 232 ? 148.135 161.327 170.637 1.00 55.06 232 GLN C C 1
ATOM 6027 O O . GLN C 1 232 ? 148.632 162.238 169.974 1.00 55.06 232 GLN C O 1
ATOM 6033 N N . VAL C 1 233 ? 148.292 160.042 170.335 1.00 37.43 233 VAL C N 1
ATOM 6034 C CA . VAL C 1 233 ? 148.945 159.621 169.102 1.00 37.43 233 VAL C CA 1
ATOM 6035 C C . VAL C 1 233 ? 148.179 158.435 168.543 1.00 37.43 233 VAL C C 1
ATOM 6036 O O . VAL C 1 233 ? 147.751 157.559 169.298 1.00 37.43 233 VAL C O 1
ATOM 6040 N N . LYS C 1 234 ? 147.986 158.405 167.231 1.00 42.41 234 LYS C N 1
ATOM 6041 C CA . LYS C 1 234 ? 147.252 157.286 166.665 1.00 42.41 234 LYS C CA 1
ATOM 6042 C C . LYS C 1 234 ? 147.641 157.075 165.214 1.00 42.41 234 LYS C C 1
ATOM 6043 O O . LYS C 1 234 ? 148.248 157.933 164.573 1.00 42.41 234 LYS C O 1
ATOM 6049 N N . ALA C 1 235 ? 147.292 155.897 164.708 1.00 42.92 235 ALA C N 1
ATOM 6050 C CA . ALA C 1 235 ? 147.720 155.465 163.391 1.00 42.92 235 ALA C CA 1
ATOM 6051 C C . ALA C 1 235 ? 146.640 154.587 162.781 1.00 42.92 235 ALA C C 1
ATOM 6052 O O . ALA C 1 235 ? 145.771 154.056 163.477 1.00 42.92 235 ALA C O 1
ATOM 6054 N N . LYS C 1 236 ? 146.696 154.456 161.462 1.00 48.10 236 LYS C N 1
ATOM 6055 C CA . LYS C 1 236 ? 145.813 153.550 160.743 1.00 48.10 236 LYS C CA 1
ATOM 6056 C C . LYS C 1 236 ? 146.572 152.974 159.560 1.00 48.10 236 LYS C C 1
ATOM 6057 O O . LYS C 1 236 ? 147.446 153.629 158.990 1.00 48.10 236 LYS C O 1
ATOM 6063 N N . VAL C 1 237 ? 146.230 151.740 159.204 1.00 51.26 237 VAL C N 1
ATOM 6064 C CA . VAL C 1 237 ? 146.819 151.067 158.058 1.00 51.26 237 VAL C CA 1
ATOM 6065 C C . VAL C 1 237 ? 145.699 150.645 157.118 1.00 51.26 237 VAL C C 1
ATOM 6066 O O . VAL C 1 237 ? 144.518 150.694 157.456 1.00 51.26 237 VAL C O 1
ATOM 6070 N N . SER C 1 238 ? 146.092 150.227 155.921 1.00 72.77 238 SER C N 1
ATOM 6071 C CA . SER C 1 238 ? 145.148 149.733 154.933 1.00 72.77 238 SER C CA 1
ATOM 6072 C C . SER C 1 238 ? 145.879 148.768 154.014 1.00 72.77 238 SER C C 1
ATOM 6073 O O . SER C 1 238 ? 147.109 148.766 153.940 1.00 72.77 238 SER C O 1
ATOM 6076 N N . ASP C 1 239 ? 145.104 147.940 153.313 1.00 77.84 239 ASP C N 1
ATOM 6077 C CA . ASP C 1 239 ? 145.702 146.897 152.486 1.00 77.84 239 ASP C CA 1
ATOM 6078 C C . ASP C 1 239 ? 146.545 147.470 151.356 1.00 77.84 239 ASP C C 1
ATOM 6079 O O . ASP C 1 239 ? 147.467 146.802 150.876 1.00 77.84 239 ASP C O 1
ATOM 6084 N N . SER C 1 240 ? 146.252 148.689 150.916 1.00 77.37 240 SER C N 1
ATOM 6085 C CA . SER C 1 240 ? 147.034 149.317 149.862 1.00 77.37 240 SER C CA 1
ATOM 6086 C C . SER C 1 240 ? 148.327 149.929 150.375 1.00 77.37 240 SER C C 1
ATOM 6087 O O . SER C 1 240 ? 149.044 150.568 149.599 1.00 77.37 240 SER C O 1
ATOM 6090 N N . GLY C 1 241 ? 148.640 149.755 151.654 1.00 74.67 241 GLY C N 1
ATOM 6091 C CA . GLY C 1 241 ? 149.839 150.309 152.236 1.00 74.67 241 GLY C CA 1
ATOM 6092 C C . GLY C 1 241 ? 149.713 151.726 152.739 1.00 74.67 241 GLY C C 1
ATOM 6093 O O . GLY C 1 241 ? 150.688 152.260 153.276 1.00 74.67 241 GLY C O 1
ATOM 6094 N N . ILE C 1 242 ? 148.550 152.353 152.586 1.00 65.22 242 ILE C N 1
ATOM 6095 C CA . ILE C 1 242 ? 148.356 153.718 153.063 1.00 65.22 242 ILE C CA 1
ATOM 6096 C C . ILE C 1 242 ? 148.408 153.695 154.585 1.00 65.22 242 ILE C C 1
ATOM 6097 O O . ILE C 1 242 ? 147.527 153.130 155.237 1.00 65.22 242 ILE C O 1
ATOM 6102 N N . VAL C 1 243 ? 149.446 154.298 155.154 1.00 55.54 243 VAL C N 1
ATOM 6103 C CA . VAL C 1 243 ? 149.634 154.368 156.596 1.00 55.54 243 VAL C CA 1
ATOM 6104 C C . VAL C 1 243 ? 149.543 155.829 157.001 1.00 55.54 243 VAL C C 1
ATOM 6105 O O . VAL C 1 243 ? 150.205 156.684 156.402 1.00 55.54 243 VAL C O 1
ATOM 6109 N N . THR C 1 244 ? 148.729 156.115 158.009 1.00 46.69 244 THR C N 1
ATOM 6110 C CA . THR C 1 244 ? 148.500 157.477 158.470 1.00 46.69 244 THR C CA 1
ATOM 6111 C C . THR C 1 244 ? 148.836 157.559 159.949 1.00 46.69 244 THR C C 1
ATOM 6112 O O . THR C 1 244 ? 148.398 156.712 160.733 1.00 46.69 244 THR C O 1
ATOM 6116 N N . LEU C 1 245 ? 149.617 158.568 160.319 1.00 34.56 245 LEU C N 1
ATOM 6117 C CA . LEU C 1 245 ? 149.972 158.872 161.694 1.00 34.56 245 LEU C CA 1
ATOM 6118 C C . LEU C 1 245 ? 149.401 160.229 162.079 1.00 34.56 245 LEU C C 1
ATOM 6119 O O . LEU C 1 245 ? 149.198 161.103 161.235 1.00 34.56 245 LEU C O 1
ATOM 6124 N N . ALA C 1 246 ? 149.147 160.402 163.371 1.00 49.31 246 ALA C N 1
ATOM 6125 C CA . ALA C 1 246 ? 148.648 161.673 163.871 1.00 49.31 246 ALA C CA 1
ATOM 6126 C C . ALA C 1 246 ? 149.067 161.833 165.320 1.00 49.31 246 ALA C C 1
ATOM 6127 O O . ALA C 1 246 ? 149.097 160.856 166.073 1.00 49.31 246 ALA C O 1
ATOM 6129 N N . TYR C 1 247 ? 149.368 163.072 165.704 1.00 37.07 247 TYR C N 1
ATOM 6130 C CA . TYR C 1 247 ? 149.873 163.358 167.047 1.00 37.07 247 TYR C CA 1
ATOM 6131 C C . TYR C 1 247 ? 149.296 164.709 167.480 1.00 37.07 247 TYR C C 1
ATOM 6132 O O . TYR C 1 247 ? 149.623 165.743 166.900 1.00 37.07 247 TYR C O 1
ATOM 6141 N N . LYS C 1 248 ? 148.444 164.678 168.497 1.00 42.35 248 LYS C N 1
ATOM 6142 C CA . LYS C 1 248 ? 147.818 165.876 169.046 1.00 42.35 248 LYS C CA 1
ATOM 6143 C C . LYS C 1 248 ? 148.422 166.140 170.420 1.00 42.35 248 LYS C C 1
ATOM 6144 O O . LYS C 1 248 ? 148.288 165.327 171.337 1.00 42.35 248 LYS C O 1
ATOM 6150 N N . GLN C 1 249 ? 149.089 167.282 170.554 1.00 50.37 249 GLN C N 1
ATOM 6151 C CA . GLN C 1 249 ? 149.761 167.681 171.783 1.00 50.37 249 GLN C CA 1
ATOM 6152 C C . GLN C 1 249 ? 149.112 168.950 172.318 1.00 50.37 249 GLN C C 1
ATOM 6153 O O . GLN C 1 249 ? 148.890 169.903 171.567 1.00 50.37 249 GLN C O 1
ATOM 6159 N N . LEU C 1 250 ? 148.830 168.969 173.613 1.00 48.61 250 LEU C N 1
ATOM 6160 C CA . LEU C 1 250 ? 148.235 170.139 174.250 1.00 48.61 250 LEU C CA 1
ATOM 6161 C C . LEU C 1 250 ? 149.367 171.010 174.783 1.00 48.61 250 LEU C C 1
ATOM 6162 O O . LEU C 1 250 ? 149.865 170.793 175.889 1.00 48.61 250 LEU C O 1
ATOM 6167 N N . LEU C 1 251 ? 149.780 172.003 173.988 1.00 56.14 251 LEU C N 1
ATOM 6168 C CA . LEU C 1 251 ? 150.977 172.775 174.315 1.00 56.14 251 LEU C CA 1
ATOM 6169 C C . LEU C 1 251 ? 150.826 173.519 175.635 1.00 56.14 251 LEU C C 1
ATOM 6170 O O . LEU C 1 251 ? 151.668 173.383 176.528 1.00 56.14 251 LEU C O 1
ATOM 6175 N N . ARG C 1 252 ? 149.765 174.307 175.776 1.00 70.04 252 ARG C N 1
ATOM 6176 C CA . ARG C 1 252 ? 149.448 174.978 177.029 1.00 70.04 252 ARG C CA 1
ATOM 6177 C C . ARG C 1 252 ? 147.938 174.994 177.160 1.00 70.04 252 ARG C C 1
ATOM 6178 O O . ARG C 1 252 ? 147.241 174.943 176.143 1.00 70.04 252 ARG C O 1
ATOM 6186 N N . PRO C 1 253 ? 147.400 175.061 178.379 1.00 69.31 253 PRO C N 1
ATOM 6187 C CA . PRO C 1 253 ? 145.944 174.957 178.538 1.00 69.31 253 PRO C CA 1
ATOM 6188 C C . PRO C 1 253 ? 145.196 176.001 177.728 1.00 69.31 253 PRO C C 1
ATOM 6189 O O . PRO C 1 253 ? 145.299 177.202 177.993 1.00 69.31 253 PRO C O 1
ATOM 6193 N N . GLY C 1 254 ? 144.446 175.543 176.728 1.00 65.97 254 GLY C N 1
ATOM 6194 C CA . GLY C 1 254 ? 143.741 176.437 175.835 1.00 65.97 254 GLY C CA 1
ATOM 6195 C C . GLY C 1 254 ? 144.218 176.347 174.401 1.00 65.97 254 GLY C C 1
ATOM 6196 O O . GLY C 1 254 ? 143.449 176.592 173.469 1.00 65.97 254 GLY C O 1
ATOM 6197 N N . VAL C 1 255 ? 145.486 175.996 174.208 1.00 57.42 255 VAL C N 1
ATOM 6198 C CA . VAL C 1 255 ? 146.100 175.926 172.888 1.00 57.42 255 VAL C CA 1
ATOM 6199 C C . VAL C 1 255 ? 146.566 174.500 172.647 1.00 57.42 255 VAL C C 1
ATOM 6200 O O . VAL C 1 255 ? 147.348 173.956 173.435 1.00 57.42 255 VAL C O 1
ATOM 6204 N N . THR C 1 256 ? 146.104 173.901 171.557 1.00 51.43 256 THR C N 1
ATOM 6205 C CA . THR C 1 256 ? 146.527 172.563 171.176 1.00 51.43 256 THR C CA 1
ATOM 6206 C C . THR C 1 256 ? 147.008 172.548 169.731 1.00 51.43 256 THR C C 1
ATOM 6207 O O . THR C 1 256 ? 146.551 173.317 168.881 1.00 51.43 256 THR C O 1
ATOM 6211 N N . LEU C 1 257 ? 147.959 171.658 169.465 1.00 44.03 257 LEU C N 1
ATOM 6212 C CA . LEU C 1 257 ? 148.607 171.560 168.169 1.00 44.03 257 LEU C CA 1
ATOM 6213 C C . LEU C 1 257 ? 148.525 170.118 167.705 1.00 44.03 257 LEU C C 1
ATOM 6214 O O . LEU C 1 257 ? 148.434 169.202 168.522 1.00 44.03 257 LEU C O 1
ATOM 6219 N N . GLY C 1 258 ? 148.526 169.926 166.395 1.00 51.98 258 GLY C N 1
ATOM 6220 C CA . GLY C 1 258 ? 148.465 168.591 165.840 1.00 51.98 258 GLY C CA 1
ATOM 6221 C C . GLY C 1 258 ? 149.325 168.439 164.608 1.00 51.98 258 GLY C C 1
ATOM 6222 O O . GLY C 1 258 ? 149.283 169.285 163.714 1.00 51.98 258 GLY C O 1
ATOM 6223 N N . VAL C 1 259 ? 150.111 167.371 164.556 1.00 41.12 259 VAL C N 1
ATOM 6224 C CA . VAL C 1 259 ? 150.957 167.062 163.412 1.00 41.12 259 VAL C CA 1
ATOM 6225 C C . VAL C 1 259 ? 150.507 165.732 162.837 1.00 41.12 259 VAL C C 1
ATOM 6226 O O . VAL C 1 259 ? 150.402 164.737 163.562 1.00 41.12 259 VAL C O 1
ATOM 6230 N N . GLY C 1 260 ? 150.244 165.706 161.538 1.00 46.61 260 GLY C N 1
ATOM 6231 C CA . GLY C 1 260 ? 149.822 164.482 160.897 1.00 46.61 260 GLY C CA 1
ATOM 6232 C C . GLY C 1 260 ? 150.536 164.234 159.590 1.00 46.61 260 GLY C C 1
ATOM 6233 O O . GLY C 1 260 ? 150.756 165.158 158.804 1.00 46.61 260 GLY C O 1
ATOM 6234 N N . SER C 1 261 ? 150.915 162.986 159.351 1.00 53.01 261 SER C N 1
ATOM 6235 C CA . SER C 1 261 ? 151.510 162.584 158.091 1.00 53.01 261 SER C CA 1
ATOM 6236 C C . SER C 1 261 ? 150.796 161.343 157.587 1.00 53.01 261 SER C C 1
ATOM 6237 O O . SER C 1 261 ? 150.221 160.578 158.361 1.00 53.01 261 SER C O 1
ATOM 6240 N N . SER C 1 262 ? 150.810 161.158 156.273 1.00 63.53 262 SER C N 1
ATOM 6241 C CA . SER C 1 262 ? 150.224 159.949 155.716 1.00 63.53 262 SER C CA 1
ATOM 6242 C C . SER C 1 262 ? 151.080 159.459 154.562 1.00 63.53 262 SER C C 1
ATOM 6243 O O . SER C 1 262 ? 150.871 159.836 153.407 1.00 63.53 262 SER C O 1
ATOM 6246 N N . PHE C 1 263 ? 152.044 158.605 154.868 1.00 73.09 263 PHE C N 1
ATOM 6247 C CA . PHE C 1 263 ? 152.945 158.075 153.863 1.00 73.09 263 PHE C CA 1
ATOM 6248 C C . PHE C 1 263 ? 152.449 156.715 153.405 1.00 73.09 263 PHE C C 1
ATOM 6249 O O . PHE C 1 263 ? 151.829 155.974 154.172 1.00 73.09 263 PHE C O 1
ATOM 6257 N N . ASP C 1 264 ? 152.669 156.421 152.131 1.00 92.72 264 ASP C N 1
ATOM 6258 C CA . ASP C 1 264 ? 152.272 155.140 151.571 1.00 92.72 264 ASP C CA 1
ATOM 6259 C C . ASP C 1 264 ? 153.456 154.200 151.748 1.00 92.72 264 ASP C C 1
ATOM 6260 O O . ASP C 1 264 ? 154.462 154.322 151.042 1.00 92.72 264 ASP C O 1
ATOM 6265 N N . ALA C 1 265 ? 153.338 153.264 152.684 1.00 92.25 265 ALA C N 1
ATOM 6266 C CA . ALA C 1 265 ? 154.451 152.401 153.056 1.00 92.25 265 ALA C CA 1
ATOM 6267 C C . ALA C 1 265 ? 154.725 151.424 151.919 1.00 92.25 265 ALA C C 1
ATOM 6268 O O . ALA C 1 265 ? 154.148 151.529 150.835 1.00 92.25 265 ALA C O 1
ATOM 6270 N N . LEU C 1 266 ? 155.628 150.469 152.150 1.00 109.86 266 LEU C N 1
ATOM 6271 C CA . LEU C 1 266 ? 156.004 149.510 151.119 1.00 109.86 266 LEU C CA 1
ATOM 6272 C C . LEU C 1 266 ? 156.686 150.229 149.959 1.00 109.86 266 LEU C C 1
ATOM 6273 O O . LEU C 1 266 ? 157.902 150.443 149.987 1.00 109.86 266 LEU C O 1
ATOM 6278 N N . LYS C 1 267 ? 155.922 150.592 148.932 1.00 117.32 267 LYS C N 1
ATOM 6279 C CA . LYS C 1 267 ? 156.448 151.373 147.816 1.00 117.32 267 LYS C CA 1
ATOM 6280 C C . LYS C 1 267 ? 156.505 152.843 148.222 1.00 117.32 267 LYS C C 1
ATOM 6281 O O . LYS C 1 267 ? 155.466 153.490 148.380 1.00 117.32 267 LYS C O 1
ATOM 6287 N N . LEU C 1 268 ? 157.716 153.373 148.386 1.00 110.07 268 LEU C N 1
ATOM 6288 C CA . LEU C 1 268 ? 157.930 154.762 148.793 1.00 110.07 268 LEU C CA 1
ATOM 6289 C C . LEU C 1 268 ? 158.247 155.664 147.609 1.00 110.07 268 LEU C C 1
ATOM 6290 O O . LEU C 1 268 ? 158.899 156.699 147.766 1.00 110.07 268 LEU C O 1
ATOM 6295 N N . SER C 1 269 ? 157.795 155.299 146.409 1.00 122.46 269 SER C N 1
ATOM 6296 C CA . SER C 1 269 ? 158.090 156.074 145.214 1.00 122.46 269 SER C CA 1
ATOM 6297 C C . SER C 1 269 ? 156.984 157.038 144.821 1.00 122.46 269 SER C C 1
ATOM 6298 O O . SER C 1 269 ? 157.284 158.101 144.269 1.00 122.46 269 SER C O 1
ATOM 6301 N N . GLU C 1 270 ? 155.730 156.703 145.089 1.00 113.98 270 GLU C N 1
ATOM 6302 C CA . GLU C 1 270 ? 154.622 157.571 144.720 1.00 113.98 270 GLU C CA 1
ATOM 6303 C C . GLU C 1 270 ? 154.629 158.812 145.603 1.00 113.98 270 GLU C C 1
ATOM 6304 O O . GLU C 1 270 ? 154.627 158.683 146.831 1.00 113.98 270 GLU C O 1
ATOM 6310 N N . PRO C 1 271 ? 154.647 160.018 145.032 1.00 114.35 271 PRO C N 1
ATOM 6311 C CA . PRO C 1 271 ? 154.632 161.261 145.837 1.00 114.35 271 PRO C CA 1
ATOM 6312 C C . PRO C 1 271 ? 153.256 161.559 146.431 1.00 114.35 271 PRO C C 1
ATOM 6313 O O . PRO C 1 271 ? 152.534 162.471 146.029 1.00 114.35 271 PRO C O 1
ATOM 6317 N N . VAL C 1 272 ? 152.878 160.760 147.426 1.00 97.13 272 VAL C N 1
ATOM 6318 C CA . VAL C 1 272 ? 151.565 160.868 148.050 1.00 97.13 272 VAL C CA 1
ATOM 6319 C C . VAL C 1 272 ? 151.709 160.950 149.564 1.00 97.13 272 VAL C C 1
ATOM 6320 O O . VAL C 1 272 ? 150.790 160.582 150.301 1.00 97.13 272 VAL C O 1
ATOM 6324 N N . HIS C 1 273 ? 152.863 161.416 150.042 1.00 85.88 273 HIS C N 1
ATOM 6325 C CA . HIS C 1 273 ? 153.099 161.444 151.482 1.00 85.88 273 HIS C CA 1
ATOM 6326 C C . HIS C 1 273 ? 152.352 162.587 152.160 1.00 85.88 273 HIS C C 1
ATOM 6327 O O . HIS C 1 273 ? 151.519 162.358 153.040 1.00 85.88 273 HIS C O 1
ATOM 6334 N N . LYS C 1 274 ? 152.676 163.825 151.789 1.00 67.27 274 LYS C N 1
ATOM 6335 C CA . LYS C 1 274 ? 152.123 165.055 152.357 1.00 67.27 274 LYS C CA 1
ATOM 6336 C C . LYS C 1 274 ? 152.337 165.135 153.866 1.00 67.27 274 LYS C C 1
ATOM 6337 O O . LYS C 1 274 ? 152.913 164.230 154.476 1.00 67.27 274 LYS C O 1
ATOM 6343 N N . LEU C 1 275 ? 151.878 166.228 154.468 1.00 55.85 275 LEU C N 1
ATOM 6344 C CA . LEU C 1 275 ? 152.052 166.485 155.888 1.00 55.85 275 LEU C CA 1
ATOM 6345 C C . LEU C 1 275 ? 151.214 167.702 156.234 1.00 55.85 275 LEU C C 1
ATOM 6346 O O . LEU C 1 275 ? 151.053 168.599 155.406 1.00 55.85 275 LEU C O 1
ATOM 6351 N N . GLY C 1 276 ? 150.686 167.733 157.451 1.00 63.38 276 GLY C N 1
ATOM 6352 C CA . GLY C 1 276 ? 149.842 168.840 157.852 1.00 63.38 276 GLY C CA 1
ATOM 6353 C C . GLY C 1 276 ? 149.944 169.094 159.337 1.00 63.38 276 GLY C C 1
ATOM 6354 O O . GLY C 1 276 ? 150.348 168.225 160.115 1.00 63.38 276 GLY C O 1
ATOM 6355 N N . TRP C 1 277 ? 149.579 170.311 159.724 1.00 83.53 277 TRP C N 1
ATOM 6356 C CA . TRP C 1 277 ? 149.514 170.673 161.126 1.00 83.53 277 TRP C CA 1
ATOM 6357 C C . TRP C 1 277 ? 148.229 171.444 161.367 1.00 83.53 277 TRP C C 1
ATOM 6358 O O . TRP C 1 277 ? 147.553 171.881 160.435 1.00 83.53 277 TRP C O 1
ATOM 6369 N N . SER C 1 278 ? 147.891 171.589 162.640 1.00 63.01 278 SER C N 1
ATOM 6370 C CA . SER C 1 278 ? 146.653 172.251 163.018 1.00 63.01 278 SER C CA 1
ATOM 6371 C C . SER C 1 278 ? 146.843 172.916 164.368 1.00 63.01 278 SER C C 1
ATOM 6372 O O . SER C 1 278 ? 147.434 172.335 165.278 1.00 63.01 278 SER C O 1
ATOM 6375 N N . LEU C 1 279 ? 146.338 174.137 164.487 1.00 48.44 279 LEU C N 1
ATOM 6376 C CA . LEU C 1 279 ? 146.343 174.865 165.744 1.00 48.44 279 LEU C CA 1
ATOM 6377 C C . LEU C 1 279 ? 144.914 175.157 166.162 1.00 48.44 279 LEU C C 1
ATOM 6378 O O . LEU C 1 279 ? 144.081 175.545 165.342 1.00 48.44 279 LEU C O 1
ATOM 6383 N N . SER C 1 280 ? 144.632 174.959 167.445 1.00 58.12 280 SER C N 1
ATOM 6384 C CA . SER C 1 280 ? 143.317 175.258 167.987 1.00 58.12 280 SER C CA 1
ATOM 6385 C C . SER C 1 280 ? 143.487 176.049 169.271 1.00 58.12 280 SER C C 1
ATOM 6386 O O . SER C 1 280 ? 144.202 175.616 170.180 1.00 58.12 280 SER C O 1
ATOM 6389 N N . PHE C 1 281 ? 142.830 177.198 169.342 1.00 59.09 281 PHE C N 1
ATOM 6390 C CA . PHE C 1 281 ? 142.879 178.071 170.501 1.00 59.09 281 PHE C CA 1
ATOM 6391 C C . PHE C 1 281 ? 141.584 177.947 171.290 1.00 59.09 281 PHE C C 1
ATOM 6392 O O . PHE C 1 281 ? 140.636 177.279 170.871 1.00 59.09 281 PHE C O 1
ATOM 6400 N N . ASP C 1 282 ? 141.555 178.600 172.447 1.00 63.27 282 ASP C N 1
ATOM 6401 C CA . ASP C 1 282 ? 140.370 178.591 173.297 1.00 63.27 282 ASP C CA 1
ATOM 6402 C C . ASP C 1 282 ? 140.452 179.770 174.251 1.00 63.27 282 ASP C C 1
ATOM 6403 O O . ASP C 1 282 ? 141.528 180.065 174.778 1.00 63.27 282 ASP C O 1
ATOM 6408 N N . ALA C 1 283 ? 139.327 180.439 174.467 1.00 66.07 283 ALA C N 1
ATOM 6409 C CA . ALA C 1 283 ? 139.280 181.572 175.380 1.00 66.07 283 ALA C CA 1
ATOM 6410 C C . ALA C 1 283 ? 138.247 181.342 176.477 1.00 66.07 283 ALA C C 1
ATOM 6411 O O . ALA C 1 283 ? 137.498 180.367 176.447 1.00 66.07 283 ALA C O 1
ATOM 6414 N N . SER D 1 2 ? 172.425 208.546 178.134 1.00 141.01 2 SER D N 1
ATOM 6415 C CA . SER D 1 2 ? 172.982 208.775 176.806 1.00 141.01 2 SER D CA 1
ATOM 6416 C C . SER D 1 2 ? 171.909 208.641 175.731 1.00 141.01 2 SER D C 1
ATOM 6417 O O . SER D 1 2 ? 171.143 207.678 175.730 1.00 141.01 2 SER D O 1
ATOM 6420 N N . PRO D 1 3 ? 171.852 209.613 174.819 1.00 129.39 3 PRO D N 1
ATOM 6421 C CA . PRO D 1 3 ? 170.856 209.551 173.756 1.00 129.39 3 PRO D CA 1
ATOM 6422 C C . PRO D 1 3 ? 171.140 208.394 172.817 1.00 129.39 3 PRO D C 1
ATOM 6423 O O . PRO D 1 3 ? 172.306 208.013 172.613 1.00 129.39 3 PRO D O 1
ATOM 6427 N N . PRO D 1 4 ? 170.109 207.799 172.226 1.00 113.03 4 PRO D N 1
ATOM 6428 C CA . PRO D 1 4 ? 170.326 206.694 171.288 1.00 113.03 4 PRO D CA 1
ATOM 6429 C C . PRO D 1 4 ? 171.004 207.176 170.016 1.00 113.03 4 PRO D C 1
ATOM 6430 O O . PRO D 1 4 ? 170.881 208.330 169.604 1.00 113.03 4 PRO D O 1
ATOM 6434 N N . VAL D 1 5 ? 171.732 206.257 169.385 1.00 103.28 5 VAL D N 1
ATOM 6435 C CA . VAL D 1 5 ? 172.401 206.539 168.121 1.00 103.28 5 VAL D CA 1
ATOM 6436 C C . VAL D 1 5 ? 171.322 206.727 167.061 1.00 103.28 5 VAL D C 1
ATOM 6437 O O . VAL D 1 5 ? 170.170 206.333 167.266 1.00 103.28 5 VAL D O 1
ATOM 6441 N N . TYR D 1 6 ? 171.678 207.347 165.931 1.00 103.41 6 TYR D N 1
ATOM 6442 C CA . TYR D 1 6 ? 170.679 207.675 164.920 1.00 103.41 6 TYR D CA 1
ATOM 6443 C C . TYR D 1 6 ? 169.975 206.434 164.390 1.00 103.41 6 TYR D C 1
ATOM 6444 O O . TYR D 1 6 ? 168.761 206.462 164.161 1.00 103.41 6 TYR D O 1
ATOM 6453 N N . SER D 1 7 ? 170.712 205.348 164.164 1.00 106.19 7 SER D N 1
ATOM 6454 C CA . SER D 1 7 ? 170.078 204.127 163.684 1.00 106.19 7 SER D CA 1
ATOM 6455 C C . SER D 1 7 ? 169.126 203.530 164.710 1.00 106.19 7 SER D C 1
ATOM 6456 O O . SER D 1 7 ? 168.261 202.731 164.341 1.00 106.19 7 SER D O 1
ATOM 6459 N N . ASP D 1 8 ? 169.259 203.903 165.982 1.00 105.07 8 ASP D N 1
ATOM 6460 C CA . ASP D 1 8 ? 168.460 203.325 167.051 1.00 105.07 8 ASP D CA 1
ATOM 6461 C C . ASP D 1 8 ? 167.294 204.207 167.477 1.00 105.07 8 ASP D C 1
ATOM 6462 O O . ASP D 1 8 ? 166.552 203.826 168.387 1.00 105.07 8 ASP D O 1
ATOM 6467 N N . ILE D 1 9 ? 167.115 205.375 166.861 1.00 95.89 9 ILE D N 1
ATOM 6468 C CA . ILE D 1 9 ? 165.902 206.141 167.116 1.00 95.89 9 ILE D CA 1
ATOM 6469 C C . ILE D 1 9 ? 164.710 205.348 166.612 1.00 95.89 9 ILE D C 1
ATOM 6470 O O . ILE D 1 9 ? 164.764 204.737 165.537 1.00 95.89 9 ILE D O 1
ATOM 6475 N N . SER D 1 10 ? 163.637 205.343 167.400 1.00 83.79 10 SER D N 1
ATOM 6476 C CA . SER D 1 10 ? 162.430 204.583 167.108 1.00 83.79 10 SER D CA 1
ATOM 6477 C C . SER D 1 10 ? 162.756 203.135 166.765 1.00 83.79 10 SER D C 1
ATOM 6478 O O . SER D 1 10 ? 162.271 202.602 165.764 1.00 83.79 10 SER D O 1
ATOM 6481 N N . ARG D 1 11 ? 163.593 202.497 167.581 1.00 83.21 11 ARG D N 1
ATOM 6482 C CA . ARG D 1 11 ? 163.772 201.055 167.481 1.00 83.21 11 ARG D CA 1
ATOM 6483 C C . ARG D 1 11 ? 162.538 200.298 167.941 1.00 83.21 11 ARG D C 1
ATOM 6484 O O . ARG D 1 11 ? 162.294 199.180 167.475 1.00 83.21 11 ARG D O 1
ATOM 6492 N N . ASN D 1 12 ? 161.751 200.892 168.839 1.00 72.27 12 ASN D N 1
ATOM 6493 C CA . ASN D 1 12 ? 160.558 200.227 169.340 1.00 72.27 12 ASN D CA 1
ATOM 6494 C C . ASN D 1 12 ? 159.548 199.945 168.240 1.00 72.27 12 ASN D C 1
ATOM 6495 O O . ASN D 1 12 ? 158.992 198.843 168.199 1.00 72.27 12 ASN D O 1
ATOM 6500 N N . ILE D 1 13 ? 159.300 200.901 167.349 1.00 67.51 13 ILE D N 1
ATOM 6501 C CA . ILE D 1 13 ? 158.391 200.647 166.240 1.00 67.51 13 ILE D CA 1
ATOM 6502 C C . ILE D 1 13 ? 158.995 199.684 165.223 1.00 67.51 13 ILE D C 1
ATOM 6503 O O . ILE D 1 13 ? 158.296 198.796 164.727 1.00 67.51 13 ILE D O 1
ATOM 6508 N N . ASN D 1 14 ? 160.282 199.822 164.909 1.00 76.45 14 ASN D N 1
ATOM 6509 C CA . ASN D 1 14 ? 160.914 198.909 163.966 1.00 76.45 14 ASN D CA 1
ATOM 6510 C C . ASN D 1 14 ? 161.005 197.486 164.492 1.00 76.45 14 ASN D C 1
ATOM 6511 O O . ASN D 1 14 ? 161.208 196.563 163.697 1.00 76.45 14 ASN D O 1
ATOM 6516 N N . ASP D 1 15 ? 160.862 197.282 165.798 1.00 76.95 15 ASP D N 1
ATOM 6517 C CA . ASP D 1 15 ? 160.834 195.944 166.366 1.00 76.95 15 ASP D CA 1
ATOM 6518 C C . ASP D 1 15 ? 159.427 195.371 166.455 1.00 76.95 15 ASP D C 1
ATOM 6519 O O . ASP D 1 15 ? 159.215 194.396 167.181 1.00 76.95 15 ASP D O 1
ATOM 6524 N N . LEU D 1 16 ? 158.463 195.953 165.745 1.00 63.67 16 LEU D N 1
ATOM 6525 C CA . LEU D 1 16 ? 157.132 195.372 165.653 1.00 63.67 16 LEU D CA 1
ATOM 6526 C C . LEU D 1 16 ? 156.820 194.773 164.296 1.00 63.67 16 LEU D C 1
ATOM 6527 O O . LEU D 1 16 ? 156.287 193.665 164.238 1.00 63.67 16 LEU D O 1
ATOM 6532 N N . LEU D 1 17 ? 157.140 195.465 163.204 1.00 62.44 17 LEU D N 1
ATOM 6533 C CA . LEU D 1 17 ? 156.810 194.963 161.881 1.00 62.44 17 LEU D CA 1
ATOM 6534 C C . LEU D 1 17 ? 157.965 194.277 161.168 1.00 62.44 17 LEU D C 1
ATOM 6535 O O . LEU D 1 17 ? 157.742 193.682 160.110 1.00 62.44 17 LEU D O 1
ATOM 6540 N N . ASN D 1 18 ? 159.183 194.340 161.706 1.00 70.87 18 ASN D N 1
ATOM 6541 C CA . ASN D 1 18 ? 160.322 193.634 161.129 1.00 70.87 18 ASN D CA 1
ATOM 6542 C C . ASN D 1 18 ? 160.985 192.703 162.138 1.00 70.87 18 ASN D C 1
ATOM 6543 O O . ASN D 1 18 ? 162.200 192.508 162.099 1.00 70.87 18 ASN D O 1
ATOM 6548 N N . LYS D 1 19 ? 160.211 192.115 163.046 1.00 66.94 19 LYS D N 1
ATOM 6549 C CA . LYS D 1 19 ? 160.806 191.226 164.034 1.00 66.94 19 LYS D CA 1
ATOM 6550 C C . LYS D 1 19 ? 159.775 190.210 164.497 1.00 66.94 19 LYS D C 1
ATOM 6551 O O . LYS D 1 19 ? 158.587 190.520 164.614 1.00 66.94 19 LYS D O 1
ATOM 6557 N N . ASP D 1 20 ? 160.252 188.995 164.769 1.00 64.78 20 ASP D N 1
ATOM 6558 C CA . ASP D 1 20 ? 159.428 187.901 165.283 1.00 64.78 20 ASP D CA 1
ATOM 6559 C C . ASP D 1 20 ? 158.251 187.579 164.368 1.00 64.78 20 ASP D C 1
ATOM 6560 O O . ASP D 1 20 ? 157.156 187.267 164.839 1.00 64.78 20 ASP D O 1
ATOM 6565 N N . PHE D 1 21 ? 158.460 187.649 163.059 1.00 58.23 21 PHE D N 1
ATOM 6566 C CA . PHE D 1 21 ? 157.492 187.177 162.082 1.00 58.23 21 PHE D CA 1
ATOM 6567 C C . PHE D 1 21 ? 158.082 185.985 161.346 1.00 58.23 21 PHE D C 1
ATOM 6568 O O . PHE D 1 21 ? 159.294 185.920 161.127 1.00 58.23 21 PHE D O 1
ATOM 6576 N N . TYR D 1 22 ? 157.226 185.041 160.971 1.00 55.52 22 TYR D N 1
ATOM 6577 C CA . TYR D 1 22 ? 157.672 183.800 160.355 1.00 55.52 22 TYR D CA 1
ATOM 6578 C C . TYR D 1 22 ? 156.882 183.505 159.093 1.00 55.52 22 TYR D C 1
ATOM 6579 O O . TYR D 1 22 ? 156.579 182.351 158.783 1.00 55.52 22 TYR D O 1
ATOM 6588 N N . HIS D 1 23 ? 156.538 184.542 158.339 1.00 66.69 23 HIS D N 1
ATOM 6589 C CA . HIS D 1 23 ? 155.786 184.374 157.107 1.00 66.69 23 HIS D CA 1
ATOM 6590 C C . HIS D 1 23 ? 156.684 184.309 155.882 1.00 66.69 23 HIS D C 1
ATOM 6591 O O . HIS D 1 23 ? 156.177 184.229 154.760 1.00 66.69 23 HIS D O 1
ATOM 6598 N N . ALA D 1 24 ? 158.000 184.341 156.067 1.00 62.63 24 ALA D N 1
ATOM 6599 C CA . ALA D 1 24 ? 158.940 184.358 154.955 1.00 62.63 24 ALA D CA 1
ATOM 6600 C C . ALA D 1 24 ? 159.497 182.981 154.631 1.00 62.63 24 ALA D C 1
ATOM 6601 O O . ALA D 1 24 ? 159.349 182.503 153.503 1.00 62.63 24 ALA D O 1
ATOM 6603 N N . THR D 1 25 ? 160.124 182.335 155.584 1.00 68.09 25 THR D N 1
ATOM 6604 C CA . THR D 1 25 ? 160.719 181.030 155.331 1.00 68.09 25 THR D CA 1
ATOM 6605 C C . THR D 1 25 ? 159.757 179.929 155.753 1.00 68.09 25 THR D C 1
ATOM 6606 O O . THR D 1 25 ? 159.339 179.896 156.915 1.00 68.09 25 THR D O 1
ATOM 6610 N N . PRO D 1 26 ? 159.382 179.025 154.847 1.00 63.67 26 PRO D N 1
ATOM 6611 C CA . PRO D 1 26 ? 158.425 177.971 155.218 1.00 63.67 26 PRO D CA 1
ATOM 6612 C C . PRO D 1 26 ? 158.890 177.103 156.370 1.00 63.67 26 PRO D C 1
ATOM 6613 O O . PRO D 1 26 ? 158.053 176.617 157.140 1.00 63.67 26 PRO D O 1
ATOM 6617 N N . ALA D 1 27 ? 160.194 176.886 156.517 1.00 61.32 27 ALA D N 1
ATOM 6618 C CA . ALA D 1 27 ? 160.704 176.110 157.635 1.00 61.32 27 ALA D CA 1
ATOM 6619 C C . ALA D 1 27 ? 162.073 176.640 158.026 1.00 61.32 27 ALA D C 1
ATOM 6620 O O . ALA D 1 27 ? 162.872 177.030 157.171 1.00 61.32 27 ALA D O 1
ATOM 6622 N N . ALA D 1 28 ? 162.338 176.644 159.328 1.00 56.64 28 ALA D N 1
ATOM 6623 C CA . ALA D 1 28 ? 163.605 177.121 159.856 1.00 56.64 28 ALA D CA 1
ATOM 6624 C C . ALA D 1 28 ? 163.990 176.275 161.057 1.00 56.64 28 ALA D C 1
ATOM 6625 O O . ALA D 1 28 ? 163.145 175.648 161.699 1.00 56.64 28 ALA D O 1
ATOM 6627 N N . PHE D 1 29 ? 165.287 176.270 161.360 1.00 57.23 29 PHE D N 1
ATOM 6628 C CA . PHE D 1 29 ? 165.798 175.451 162.454 1.00 57.23 29 PHE D CA 1
ATOM 6629 C C . PHE D 1 29 ? 166.980 176.209 163.055 1.00 57.23 29 PHE D C 1
ATOM 6630 O O . PHE D 1 29 ? 167.967 176.469 162.363 1.00 57.23 29 PHE D O 1
ATOM 6638 N N . ASP D 1 30 ? 166.866 176.551 164.331 1.00 61.16 30 ASP D N 1
ATOM 6639 C CA . ASP D 1 30 ? 167.913 177.248 165.057 1.00 61.16 30 ASP D CA 1
ATOM 6640 C C . ASP D 1 30 ? 168.314 176.428 166.271 1.00 61.16 30 ASP D C 1
ATOM 6641 O O . ASP D 1 30 ? 167.458 175.851 166.947 1.00 61.16 30 ASP D O 1
ATOM 6646 N N . VAL D 1 31 ? 169.613 176.356 166.536 1.00 57.55 31 VAL D N 1
ATOM 6647 C CA . VAL D 1 31 ? 170.113 175.822 167.796 1.00 57.55 31 VAL D CA 1
ATOM 6648 C C . VAL D 1 31 ? 171.245 176.724 168.267 1.00 57.55 31 VAL D C 1
ATOM 6649 O O . VAL D 1 31 ? 172.111 177.111 167.473 1.00 57.55 31 VAL D O 1
ATOM 6653 N N . GLN D 1 32 ? 171.209 177.097 169.539 1.00 65.24 32 GLN D N 1
ATOM 6654 C CA . GLN D 1 32 ? 172.157 178.039 170.118 1.00 65.24 32 GLN D CA 1
ATOM 6655 C C . GLN D 1 32 ? 172.857 177.337 171.272 1.00 65.24 32 GLN D C 1
ATOM 6656 O O . GLN D 1 32 ? 172.207 176.924 172.237 1.00 65.24 32 GLN D O 1
ATOM 6662 N N . THR D 1 33 ? 174.175 177.203 171.179 1.00 68.55 33 THR D N 1
ATOM 6663 C CA . THR D 1 33 ? 174.963 176.526 172.199 1.00 68.55 33 THR D CA 1
ATOM 6664 C C . THR D 1 33 ? 176.021 177.477 172.733 1.00 68.55 33 THR D C 1
ATOM 6665 O O . THR D 1 33 ? 176.617 178.242 171.968 1.00 68.55 33 THR D O 1
ATOM 6669 N N . THR D 1 34 ? 176.248 177.428 174.041 1.00 78.26 34 THR D N 1
ATOM 6670 C CA . THR D 1 34 ? 177.225 178.276 174.704 1.00 78.26 34 THR D CA 1
ATOM 6671 C C . THR D 1 34 ? 178.173 177.415 175.525 1.00 78.26 34 THR D C 1
ATOM 6672 O O . THR D 1 34 ? 177.737 176.631 176.373 1.00 78.26 34 THR D O 1
ATOM 6676 N N . THR D 1 35 ? 179.468 177.562 175.270 1.00 76.84 35 THR D N 1
ATOM 6677 C CA . THR D 1 35 ? 180.498 176.866 176.023 1.00 76.84 35 THR D CA 1
ATOM 6678 C C . THR D 1 35 ? 180.831 177.664 177.276 1.00 76.84 35 THR D C 1
ATOM 6679 O O . THR D 1 35 ? 180.519 178.852 177.385 1.00 76.84 35 THR D O 1
ATOM 6683 N N . ALA D 1 36 ? 181.471 176.997 178.235 1.00 79.78 36 ALA D N 1
ATOM 6684 C CA . ALA D 1 36 ? 181.831 177.634 179.501 1.00 79.78 36 ALA D CA 1
ATOM 6685 C C . ALA D 1 36 ? 183.139 178.415 179.359 1.00 79.78 36 ALA D C 1
ATOM 6686 O O . ALA D 1 36 ? 184.033 178.365 180.203 1.00 79.78 36 ALA D O 1
ATOM 6688 N N . ASN D 1 37 ? 183.230 179.159 178.260 1.00 81.15 37 ASN D N 1
ATOM 6689 C CA . ASN D 1 37 ? 184.361 180.042 178.013 1.00 81.15 37 ASN D CA 1
ATOM 6690 C C . ASN D 1 37 ? 183.848 181.440 177.703 1.00 81.15 37 ASN D C 1
ATOM 6691 O O . ASN D 1 37 ? 184.456 182.439 178.101 1.00 81.15 37 ASN D O 1
ATOM 6696 N N . GLY D 1 38 ? 182.721 181.515 177.003 1.00 81.67 38 GLY D N 1
ATOM 6697 C CA . GLY D 1 38 ? 182.166 182.784 176.582 1.00 81.67 38 GLY D CA 1
ATOM 6698 C C . GLY D 1 38 ? 181.807 182.783 175.112 1.00 81.67 38 GLY D C 1
ATOM 6699 O O . GLY D 1 38 ? 181.046 183.635 174.646 1.00 81.67 38 GLY D O 1
ATOM 6700 N N . ILE D 1 39 ? 182.352 181.825 174.373 1.00 79.59 39 ILE D N 1
ATOM 6701 C CA . ILE D 1 39 ? 182.076 181.682 172.949 1.00 79.59 39 ILE D CA 1
ATOM 6702 C C . ILE D 1 39 ? 180.670 181.123 172.783 1.00 79.59 39 ILE D C 1
ATOM 6703 O O . ILE D 1 39 ? 180.264 180.212 173.513 1.00 79.59 39 ILE D O 1
ATOM 6708 N N . LYS D 1 40 ? 179.916 181.682 171.843 1.00 72.98 40 LYS D N 1
ATOM 6709 C CA . LYS D 1 40 ? 178.541 181.278 171.580 1.00 72.98 40 LYS D CA 1
ATOM 6710 C C . LYS D 1 40 ? 178.438 180.899 170.109 1.00 72.98 40 LYS D C 1
ATOM 6711 O O . LYS D 1 40 ? 178.736 181.719 169.232 1.00 72.98 40 LYS D O 1
ATOM 6717 N N . PHE D 1 41 ? 178.035 179.657 169.846 1.00 64.51 41 PHE D N 1
ATOM 6718 C CA . PHE D 1 41 ? 177.845 179.144 168.498 1.00 64.51 41 PHE D CA 1
ATOM 6719 C C . PHE D 1 41 ? 176.375 179.213 168.097 1.00 64.51 41 PHE D C 1
ATOM 6720 O O . PHE D 1 41 ? 175.494 179.503 168.908 1.00 64.51 41 PHE D O 1
ATOM 6728 N N . SER D 1 42 ? 176.113 178.924 166.826 1.00 62.64 42 SER D N 1
ATOM 6729 C CA . SER D 1 42 ? 174.749 178.896 166.319 1.00 62.64 42 SER D CA 1
ATOM 6730 C C . SER D 1 42 ? 174.720 178.108 165.020 1.00 62.64 42 SER D C 1
ATOM 6731 O O . SER D 1 42 ? 175.661 178.178 164.228 1.00 62.64 42 SER D O 1
ATOM 6734 N N . LEU D 1 43 ? 173.636 177.373 164.806 1.00 59.93 43 LEU D N 1
ATOM 6735 C CA . LEU D 1 43 ? 173.450 176.556 163.611 1.00 59.93 43 LEU D CA 1
ATOM 6736 C C . LEU D 1 43 ? 172.067 176.857 163.040 1.00 59.93 43 LEU D C 1
ATOM 6737 O O . LEU D 1 43 ? 171.057 176.356 163.540 1.00 59.93 43 LEU D O 1
ATOM 6742 N N . LYS D 1 44 ? 172.017 177.684 162.002 1.00 63.69 44 LYS D N 1
ATOM 6743 C CA . LYS D 1 44 ? 170.744 178.045 161.399 1.00 63.69 44 LYS D CA 1
ATOM 6744 C C . LYS D 1 44 ? 170.558 177.341 160.061 1.00 63.69 44 LYS D C 1
ATOM 6745 O O . LYS D 1 44 ? 171.488 177.224 159.262 1.00 63.69 44 LYS D O 1
ATOM 6751 N N . ALA D 1 45 ? 169.329 176.881 159.817 1.00 64.07 45 ALA D N 1
ATOM 6752 C CA . ALA D 1 45 ? 169.004 176.166 158.581 1.00 64.07 45 ALA D CA 1
ATOM 6753 C C . ALA D 1 45 ? 167.632 176.654 158.109 1.00 64.07 45 ALA D C 1
ATOM 6754 O O . ALA D 1 45 ? 166.597 176.127 158.520 1.00 64.07 45 ALA D O 1
ATOM 6756 N N . LYS D 1 46 ? 167.645 177.657 157.239 1.00 74.17 46 LYS D N 1
ATOM 6757 C CA . LYS D 1 46 ? 166.437 178.270 156.716 1.00 74.17 46 LYS D CA 1
ATOM 6758 C C . LYS D 1 46 ? 166.092 177.670 155.355 1.00 74.17 46 LYS D C 1
ATOM 6759 O O . LYS D 1 46 ? 166.684 176.680 154.918 1.00 74.17 46 LYS D O 1
ATOM 6765 N N . GLN D 1 47 ? 165.115 178.269 154.678 1.00 89.84 47 GLN D N 1
ATOM 6766 C CA . GLN D 1 47 ? 164.734 177.868 153.329 1.00 89.84 47 GLN D CA 1
ATOM 6767 C C . GLN D 1 47 ? 164.105 179.046 152.594 1.00 89.84 47 GLN D C 1
ATOM 6768 O O . GLN D 1 47 ? 162.965 179.423 152.892 1.00 89.84 47 GLN D O 1
ATOM 6774 N N . PRO D 1 48 ? 164.811 179.656 151.637 1.00 102.41 48 PRO D N 1
ATOM 6775 C CA . PRO D 1 48 ? 164.274 180.848 150.962 1.00 102.41 48 PRO D CA 1
ATOM 6776 C C . PRO D 1 48 ? 162.969 180.607 150.216 1.00 102.41 48 PRO D C 1
ATOM 6777 O O . PRO D 1 48 ? 161.959 181.256 150.500 1.00 102.41 48 PRO D O 1
ATOM 6781 N N . VAL D 1 49 ? 162.975 179.681 149.258 1.00 109.19 49 VAL D N 1
ATOM 6782 C CA . VAL D 1 49 ? 161.802 179.430 148.427 1.00 109.19 49 VAL D CA 1
ATOM 6783 C C . VAL D 1 49 ? 161.487 177.942 148.425 1.00 109.19 49 VAL D C 1
ATOM 6784 O O . VAL D 1 49 ? 162.174 177.149 149.079 1.00 109.19 49 VAL D O 1
ATOM 6788 N N . LYS D 1 50 ? 160.445 177.551 147.689 1.00 119.05 50 LYS D N 1
ATOM 6789 C CA . LYS D 1 50 ? 160.035 176.151 147.673 1.00 119.05 50 LYS D CA 1
ATOM 6790 C C . LYS D 1 50 ? 160.972 175.307 146.815 1.00 119.05 50 LYS D C 1
ATOM 6791 O O . LYS D 1 50 ? 161.099 174.095 147.026 1.00 119.05 50 LYS D O 1
ATOM 6797 N N . ASP D 1 51 ? 161.635 175.927 145.840 1.00 129.05 51 ASP D N 1
ATOM 6798 C CA . ASP D 1 51 ? 162.533 175.213 144.932 1.00 129.05 51 ASP D CA 1
ATOM 6799 C C . ASP D 1 51 ? 163.979 175.663 145.069 1.00 129.05 51 ASP D C 1
ATOM 6800 O O . ASP D 1 51 ? 164.716 175.711 144.081 1.00 129.05 51 ASP D O 1
ATOM 6805 N N . GLY D 1 52 ? 164.415 175.995 146.280 1.00 110.54 52 GLY D N 1
ATOM 6806 C CA . GLY D 1 52 ? 165.761 176.463 146.496 1.00 110.54 52 GLY D CA 1
ATOM 6807 C C . GLY D 1 52 ? 166.544 175.563 147.427 1.00 110.54 52 GLY D C 1
ATOM 6808 O O . GLY D 1 52 ? 165.986 174.711 148.126 1.00 110.54 52 GLY D O 1
ATOM 6809 N N . PRO D 1 53 ? 167.862 175.734 147.448 1.00 95.07 53 PRO D N 1
ATOM 6810 C CA . PRO D 1 53 ? 168.693 174.929 148.346 1.00 95.07 53 PRO D CA 1
ATOM 6811 C C . PRO D 1 53 ? 168.428 175.270 149.802 1.00 95.07 53 PRO D C 1
ATOM 6812 O O . PRO D 1 53 ? 168.020 176.383 150.142 1.00 95.07 53 PRO D O 1
ATOM 6816 N N . LEU D 1 54 ? 168.665 174.288 150.666 1.00 79.08 54 LEU D N 1
ATOM 6817 C CA . LEU D 1 54 ? 168.482 174.462 152.101 1.00 79.08 54 LEU D CA 1
ATOM 6818 C C . LEU D 1 54 ? 169.619 175.324 152.632 1.00 79.08 54 LEU D C 1
ATOM 6819 O O . LEU D 1 54 ? 170.716 174.823 152.892 1.00 79.08 54 LEU D O 1
ATOM 6824 N N . SER D 1 55 ? 169.362 176.618 152.794 1.00 80.95 55 SER D N 1
ATOM 6825 C CA . SER D 1 55 ? 170.400 177.531 153.249 1.00 80.95 55 SER D CA 1
ATOM 6826 C C . SER D 1 55 ? 170.813 177.201 154.676 1.00 80.95 55 SER D C 1
ATOM 6827 O O . SER D 1 55 ? 169.987 176.807 155.503 1.00 80.95 55 SER D O 1
ATOM 6830 N N . THR D 1 56 ? 172.102 177.362 154.961 1.00 77.73 56 THR D N 1
ATOM 6831 C CA . THR D 1 56 ? 172.655 177.004 156.262 1.00 77.73 56 THR D CA 1
ATOM 6832 C C . THR D 1 56 ? 173.845 177.903 156.544 1.00 77.73 56 THR D C 1
ATOM 6833 O O . THR D 1 56 ? 174.667 178.133 155.655 1.00 77.73 56 THR D O 1
ATOM 6837 N N . ASN D 1 57 ? 173.941 178.417 157.764 1.00 75.77 57 ASN D N 1
ATOM 6838 C CA . ASN D 1 57 ? 175.115 179.166 158.181 1.00 75.77 57 ASN D CA 1
ATOM 6839 C C . ASN D 1 57 ? 175.411 178.894 159.649 1.00 75.77 57 ASN D C 1
ATOM 6840 O O . ASN D 1 57 ? 174.534 178.476 160.409 1.00 75.77 57 ASN D O 1
ATOM 6845 N N . VAL D 1 58 ? 176.669 179.094 160.030 1.00 73.15 58 VAL D N 1
ATOM 6846 C CA . VAL D 1 58 ? 177.142 178.836 161.383 1.00 73.15 58 VAL D CA 1
ATOM 6847 C C . VAL D 1 58 ? 178.000 180.015 161.807 1.00 73.15 58 VAL D C 1
ATOM 6848 O O . VAL D 1 58 ? 178.978 180.344 161.129 1.00 73.15 58 VAL D O 1
ATOM 6852 N N . GLU D 1 59 ? 177.662 180.633 162.932 1.00 75.58 59 GLU D N 1
ATOM 6853 C CA . GLU D 1 59 ? 178.421 181.773 163.416 1.00 75.58 59 GLU D CA 1
ATOM 6854 C C . GLU D 1 59 ? 178.779 181.586 164.882 1.00 75.58 59 GLU D C 1
ATOM 6855 O O . GLU D 1 59 ? 178.056 180.936 165.643 1.00 75.58 59 GLU D O 1
ATOM 6861 N N . ALA D 1 60 ? 179.920 182.153 165.262 1.00 77.60 60 ALA D N 1
ATOM 6862 C CA . ALA D 1 60 ? 180.436 182.081 166.618 1.00 77.60 60 ALA D CA 1
ATOM 6863 C C . ALA D 1 60 ? 180.894 183.465 167.043 1.00 77.60 60 ALA D C 1
ATOM 6864 O O . ALA D 1 60 ? 181.611 184.145 166.304 1.00 77.60 60 ALA D O 1
ATOM 6866 N N . LYS D 1 61 ? 180.486 183.874 168.240 1.00 84.41 61 LYS D N 1
ATOM 6867 C CA . LYS D 1 61 ? 180.840 185.202 168.717 1.00 84.41 61 LYS D CA 1
ATOM 6868 C C . LYS D 1 61 ? 181.132 185.158 170.207 1.00 84.41 61 LYS D C 1
ATOM 6869 O O . LYS D 1 61 ? 180.632 184.300 170.934 1.00 84.41 61 LYS D O 1
ATOM 6875 N N . LEU D 1 62 ? 181.953 186.103 170.657 1.00 92.80 62 LEU D N 1
ATOM 6876 C CA . LEU D 1 62 ? 182.268 186.240 172.069 1.00 92.80 62 LEU D CA 1
ATOM 6877 C C . LEU D 1 62 ? 182.207 187.708 172.466 1.00 92.80 62 LEU D C 1
ATOM 6878 O O . LEU D 1 62 ? 182.593 188.599 171.706 1.00 92.80 62 LEU D O 1
ATOM 6883 N N . ASN D 1 63 ? 181.713 187.947 173.680 1.00 119.64 63 ASN D N 1
ATOM 6884 C CA . ASN D 1 63 ? 181.580 189.294 174.240 1.00 119.64 63 ASN D CA 1
ATOM 6885 C C . ASN D 1 63 ? 182.066 189.213 175.685 1.00 119.64 63 ASN D C 1
ATOM 6886 O O . ASN D 1 63 ? 181.307 188.856 176.589 1.00 119.64 63 ASN D O 1
ATOM 6891 N N . ASP D 1 64 ? 183.335 189.547 175.891 1.00 135.93 64 ASP D N 1
ATOM 6892 C CA . ASP D 1 64 ? 183.962 189.425 177.198 1.00 135.93 64 ASP D CA 1
ATOM 6893 C C . ASP D 1 64 ? 183.933 190.760 177.932 1.00 135.93 64 ASP D C 1
ATOM 6894 O O . ASP D 1 64 ? 183.988 191.826 177.312 1.00 135.93 64 ASP D O 1
ATOM 6899 N N . LYS D 1 65 ? 183.846 190.692 179.260 1.00 139.04 65 LYS D N 1
ATOM 6900 C CA . LYS D 1 65 ? 183.835 191.890 180.090 1.00 139.04 65 LYS D CA 1
ATOM 6901 C C . LYS D 1 65 ? 185.257 192.319 180.428 1.00 139.04 65 LYS D C 1
ATOM 6902 O O . LYS D 1 65 ? 185.487 193.023 181.417 1.00 139.04 65 LYS D O 1
ATOM 6908 N N . GLN D 1 66 ? 186.216 191.894 179.607 1.00 138.67 66 GLN D N 1
ATOM 6909 C CA . GLN D 1 66 ? 187.604 192.320 179.727 1.00 138.67 66 GLN D CA 1
ATOM 6910 C C . GLN D 1 66 ? 187.773 193.698 179.101 1.00 138.67 66 GLN D C 1
ATOM 6911 O O . GLN D 1 66 ? 186.792 194.428 178.932 1.00 138.67 66 GLN D O 1
ATOM 6917 N N . THR D 1 67 ? 189.023 194.070 178.798 1.00 147.23 67 THR D N 1
ATOM 6918 C CA . THR D 1 67 ? 189.325 195.381 178.223 1.00 147.23 67 THR D CA 1
ATOM 6919 C C . THR D 1 67 ? 188.400 195.746 177.064 1.00 147.23 67 THR D C 1
ATOM 6920 O O . THR D 1 67 ? 188.165 196.935 176.819 1.00 147.23 67 THR D O 1
ATOM 6924 N N . GLY D 1 68 ? 187.868 194.760 176.343 1.00 131.91 68 GLY D N 1
ATOM 6925 C CA . GLY D 1 68 ? 186.866 195.053 175.336 1.00 131.91 68 GLY D CA 1
ATOM 6926 C C . GLY D 1 68 ? 187.051 194.375 173.994 1.00 131.91 68 GLY D C 1
ATOM 6927 O O . GLY D 1 68 ? 186.366 194.721 173.027 1.00 131.91 68 GLY D O 1
ATOM 6928 N N . LEU D 1 69 ? 187.969 193.417 173.914 1.00 122.25 69 LEU D N 1
ATOM 6929 C CA . LEU D 1 69 ? 188.165 192.679 172.674 1.00 122.25 69 LEU D CA 1
ATOM 6930 C C . LEU D 1 69 ? 186.923 191.855 172.353 1.00 122.25 69 LEU D C 1
ATOM 6931 O O . LEU D 1 69 ? 186.404 191.136 173.212 1.00 122.25 69 LEU D O 1
ATOM 6936 N N . GLY D 1 70 ? 186.445 191.960 171.116 1.00 110.59 70 GLY D N 1
ATOM 6937 C CA . GLY D 1 70 ? 185.279 191.204 170.701 1.00 110.59 70 GLY D CA 1
ATOM 6938 C C . GLY D 1 70 ? 185.334 190.770 169.252 1.00 110.59 70 GLY D C 1
ATOM 6939 O O . GLY D 1 70 ? 185.499 191.606 168.360 1.00 110.59 70 GLY D O 1
ATOM 6940 N N . LEU D 1 71 ? 185.183 189.474 169.000 1.00 90.67 71 LEU D N 1
ATOM 6941 C CA . LEU D 1 71 ? 185.299 188.911 167.662 1.00 90.67 71 LEU D CA 1
ATOM 6942 C C . LEU D 1 71 ? 184.034 188.131 167.328 1.00 90.67 71 LEU D C 1
ATOM 6943 O O . LEU D 1 71 ? 183.512 187.395 168.171 1.00 90.67 71 LEU D O 1
ATOM 6948 N N . THR D 1 72 ? 183.546 188.300 166.103 1.00 91.72 72 THR D N 1
ATOM 6949 C CA . THR D 1 72 ? 182.390 187.573 165.595 1.00 91.72 72 THR D CA 1
ATOM 6950 C C . THR D 1 72 ? 182.747 187.015 164.227 1.00 91.72 72 THR D C 1
ATOM 6951 O O . THR D 1 72 ? 183.201 187.763 163.359 1.00 91.72 72 THR D O 1
ATOM 6955 N N . GLN D 1 73 ? 182.549 185.715 164.030 1.00 88.45 73 GLN D N 1
ATOM 6956 C CA . GLN D 1 73 ? 182.897 185.088 162.762 1.00 88.45 73 GLN D CA 1
ATOM 6957 C C . GLN D 1 73 ? 181.764 184.187 162.305 1.00 88.45 73 GLN D C 1
ATOM 6958 O O . GLN D 1 73 ? 181.345 183.294 163.045 1.00 88.45 73 GLN D O 1
ATOM 6964 N N . GLY D 1 74 ? 181.282 184.409 161.086 1.00 88.39 74 GLY D N 1
ATOM 6965 C CA . GLY D 1 74 ? 180.214 183.587 160.554 1.00 88.39 74 GLY D CA 1
ATOM 6966 C C . GLY D 1 74 ? 180.525 182.968 159.207 1.00 88.39 74 GLY D C 1
ATOM 6967 O O . GLY D 1 74 ? 180.672 183.676 158.208 1.00 88.39 74 GLY D O 1
ATOM 6968 N N . TRP D 1 75 ? 180.624 181.641 159.170 1.00 86.16 75 TRP D N 1
ATOM 6969 C CA . TRP D 1 75 ? 180.799 180.902 157.927 1.00 86.16 75 TRP D CA 1
ATOM 6970 C C . TRP D 1 75 ? 179.426 180.506 157.400 1.00 86.16 75 TRP D C 1
ATOM 6971 O O . TRP D 1 75 ? 178.690 179.766 158.061 1.00 86.16 75 TRP D O 1
ATOM 6982 N N . SER D 1 76 ? 179.083 180.997 156.223 1.00 94.01 76 SER D N 1
ATOM 6983 C CA . SER D 1 76 ? 177.778 180.760 155.639 1.00 94.01 76 SER D CA 1
ATOM 6984 C C . SER D 1 76 ? 177.874 179.682 154.559 1.00 94.01 76 SER D C 1
ATOM 6985 O O . SER D 1 76 ? 178.930 179.072 154.362 1.00 94.01 76 SER D O 1
ATOM 6988 N N . ASN D 1 77 ? 176.775 179.441 153.856 1.00 91.28 77 ASN D N 1
ATOM 6989 C CA . ASN D 1 77 ? 176.740 178.514 152.734 1.00 91.28 77 ASN D CA 1
ATOM 6990 C C . ASN D 1 77 ? 176.846 179.206 151.388 1.00 91.28 77 ASN D C 1
ATOM 6991 O O . ASN D 1 77 ? 177.402 178.635 150.447 1.00 91.28 77 ASN D O 1
ATOM 6996 N N . THR D 1 78 ? 176.331 180.430 151.271 1.00 114.35 78 THR D N 1
ATOM 6997 C CA . THR D 1 78 ? 176.294 181.146 150.002 1.00 114.35 78 THR D CA 1
ATOM 6998 C C . THR D 1 78 ? 177.438 182.142 149.849 1.00 114.35 78 THR D C 1
ATOM 6999 O O . THR D 1 78 ? 177.308 183.111 149.089 1.00 114.35 78 THR D O 1
ATOM 7003 N N . ASN D 1 79 ? 178.554 181.927 150.548 1.00 122.46 79 ASN D N 1
ATOM 7004 C CA . ASN D 1 79 ? 179.751 182.761 150.427 1.00 122.46 79 ASN D CA 1
ATOM 7005 C C . ASN D 1 79 ? 179.441 184.233 150.707 1.00 122.46 79 ASN D C 1
ATOM 7006 O O . ASN D 1 79 ? 179.788 185.129 149.938 1.00 122.46 79 ASN D O 1
ATOM 7011 N N . ASN D 1 80 ? 178.774 184.468 151.834 1.00 108.52 80 ASN D N 1
ATOM 7012 C CA . ASN D 1 80 ? 178.485 185.820 152.300 1.00 108.52 80 ASN D CA 1
ATOM 7013 C C . ASN D 1 80 ? 178.905 185.888 153.770 1.00 108.52 80 ASN D C 1
ATOM 7014 O O . ASN D 1 80 ? 178.140 186.246 154.662 1.00 108.52 80 ASN D O 1
ATOM 7019 N N . LEU D 1 81 ? 180.146 185.481 154.027 1.00 103.75 81 LEU D N 1
ATOM 7020 C CA . LEU D 1 81 ? 180.728 185.510 155.362 1.00 103.75 81 LEU D CA 1
ATOM 7021 C C . LEU D 1 81 ? 180.843 186.940 155.873 1.00 103.75 81 LEU D C 1
ATOM 7022 O O . LEU D 1 81 ? 181.196 187.855 155.124 1.00 103.75 81 LEU D O 1
ATOM 7027 N N . GLN D 1 82 ? 180.542 187.124 157.156 1.00 105.28 82 GLN D N 1
ATOM 7028 C CA . GLN D 1 82 ? 180.800 188.373 157.864 1.00 105.28 82 GLN D CA 1
ATOM 7029 C C . GLN D 1 82 ? 181.677 188.081 159.069 1.00 105.28 82 GLN D C 1
ATOM 7030 O O . GLN D 1 82 ? 181.504 187.053 159.730 1.00 105.28 82 GLN D O 1
ATOM 7036 N N . THR D 1 83 ? 182.615 188.979 159.351 1.00 100.00 83 THR D N 1
ATOM 7037 C CA . THR D 1 83 ? 183.359 188.969 160.600 1.00 100.00 83 THR D CA 1
ATOM 7038 C C . THR D 1 83 ? 183.390 190.380 161.169 1.00 100.00 83 THR D C 1
ATOM 7039 O O . THR D 1 83 ? 183.631 191.347 160.439 1.00 100.00 83 THR D O 1
ATOM 7043 N N . LYS D 1 84 ? 183.142 190.484 162.466 1.00 102.86 84 LYS D N 1
ATOM 7044 C CA . LYS D 1 84 ? 183.074 191.744 163.186 1.00 102.86 84 LYS D CA 1
ATOM 7045 C C . LYS D 1 84 ? 184.155 191.797 164.256 1.00 102.86 84 LYS D C 1
ATOM 7046 O O . LYS D 1 84 ? 184.454 190.800 164.919 1.00 102.86 84 LYS D O 1
ATOM 7052 N N . LEU D 1 85 ? 184.726 192.989 164.430 1.00 110.23 85 LEU D N 1
ATOM 7053 C CA . LEU D 1 85 ? 185.769 193.205 165.432 1.00 110.23 85 LEU D CA 1
ATOM 7054 C C . LEU D 1 85 ? 185.401 194.468 166.204 1.00 110.23 85 LEU D C 1
ATOM 7055 O O . LEU D 1 85 ? 185.502 195.575 165.670 1.00 110.23 85 LEU D O 1
ATOM 7060 N N . GLU D 1 86 ? 184.980 194.293 167.452 1.00 117.48 86 GLU D N 1
ATOM 7061 C CA . GLU D 1 86 ? 184.548 195.396 168.300 1.00 117.48 86 GLU D CA 1
ATOM 7062 C C . GLU D 1 86 ? 185.547 195.604 169.430 1.00 117.48 86 GLU D C 1
ATOM 7063 O O . GLU D 1 86 ? 185.974 194.638 170.072 1.00 117.48 86 GLU D O 1
ATOM 7069 N N . PHE D 1 87 ? 185.907 196.863 169.673 1.00 128.25 87 PHE D N 1
ATOM 7070 C CA . PHE D 1 87 ? 186.821 197.199 170.755 1.00 128.25 87 PHE D CA 1
ATOM 7071 C C . PHE D 1 87 ? 186.767 198.695 171.031 1.00 128.25 87 PHE D C 1
ATOM 7072 O O . PHE D 1 87 ? 186.409 199.494 170.160 1.00 128.25 87 PHE D O 1
ATOM 7080 N N . ALA D 1 88 ? 187.125 199.057 172.262 1.00 133.91 88 ALA D N 1
ATOM 7081 C CA . ALA D 1 88 ? 187.256 200.448 172.679 1.00 133.91 88 ALA D CA 1
ATOM 7082 C C . ALA D 1 88 ? 188.666 200.777 173.141 1.00 133.91 88 ALA D C 1
ATOM 7083 O O . ALA D 1 88 ? 189.232 201.793 172.717 1.00 133.91 88 ALA D O 1
ATOM 7085 N N . ASN D 1 89 ? 189.243 199.944 174.008 1.00 147.89 89 ASN D N 1
ATOM 7086 C CA . ASN D 1 89 ? 190.634 200.048 174.438 1.00 147.89 89 ASN D CA 1
ATOM 7087 C C . ASN D 1 89 ? 190.944 201.391 175.089 1.00 147.89 89 ASN D C 1
ATOM 7088 O O . ASN D 1 89 ? 190.636 201.601 176.267 1.00 147.89 89 ASN D O 1
ATOM 7093 N N . LEU D 1 90 ? 191.558 202.302 174.332 1.00 145.69 90 LEU D N 1
ATOM 7094 C CA . LEU D 1 90 ? 192.067 203.551 174.888 1.00 145.69 90 LEU D CA 1
ATOM 7095 C C . LEU D 1 90 ? 190.960 204.421 175.471 1.00 145.69 90 LEU D C 1
ATOM 7096 O O . LEU D 1 90 ? 190.932 204.668 176.681 1.00 145.69 90 LEU D O 1
ATOM 7101 N N . THR D 1 91 ? 190.052 204.886 174.629 1.00 142.08 91 THR D N 1
ATOM 7102 C CA . THR D 1 91 ? 189.022 205.812 175.083 1.00 142.08 91 THR D CA 1
ATOM 7103 C C . THR D 1 91 ? 187.792 205.044 175.547 1.00 142.08 91 THR D C 1
ATOM 7104 O O . THR D 1 91 ? 187.280 204.202 174.797 1.00 142.08 91 THR D O 1
ATOM 7108 N N . PRO D 1 92 ? 187.297 205.281 176.758 1.00 144.45 92 PRO D N 1
ATOM 7109 C CA . PRO D 1 92 ? 186.059 204.619 177.188 1.00 144.45 92 PRO D CA 1
ATOM 7110 C C . PRO D 1 92 ? 184.840 205.166 176.464 1.00 144.45 92 PRO D C 1
ATOM 7111 O O . PRO D 1 92 ? 184.517 206.353 176.581 1.00 144.45 92 PRO D O 1
ATOM 7115 N N . GLY D 1 93 ? 184.159 204.309 175.706 1.00 145.91 93 GLY D N 1
ATOM 7116 C CA . GLY D 1 93 ? 182.961 204.676 174.982 1.00 145.91 93 GLY D CA 1
ATOM 7117 C C . GLY D 1 93 ? 183.135 204.770 173.482 1.00 145.91 93 GLY D C 1
ATOM 7118 O O . GLY D 1 93 ? 182.143 204.654 172.750 1.00 145.91 93 GLY D O 1
ATOM 7119 N N . LEU D 1 94 ? 184.359 204.971 172.998 1.00 129.23 94 LEU D N 1
ATOM 7120 C CA . LEU D 1 94 ? 184.612 205.068 171.562 1.00 129.23 94 LEU D CA 1
ATOM 7121 C C . LEU D 1 94 ? 184.712 203.660 170.991 1.00 129.23 94 LEU D C 1
ATOM 7122 O O . LEU D 1 94 ? 185.753 203.006 171.058 1.00 129.23 94 LEU D O 1
ATOM 7127 N N . LYS D 1 95 ? 183.609 203.191 170.416 1.00 123.38 95 LYS D N 1
ATOM 7128 C CA . LYS D 1 95 ? 183.547 201.845 169.859 1.00 123.38 95 LYS D CA 1
ATOM 7129 C C . LYS D 1 95 ? 184.039 201.872 168.418 1.00 123.38 95 LYS D C 1
ATOM 7130 O O . LYS D 1 95 ? 183.594 202.706 167.619 1.00 123.38 95 LYS D O 1
ATOM 7136 N N . ASN D 1 96 ? 184.957 200.969 168.080 1.00 120.01 96 ASN D N 1
ATOM 7137 C CA . ASN D 1 96 ? 185.541 200.915 166.743 1.00 120.01 96 ASN D CA 1
ATOM 7138 C C . ASN D 1 96 ? 185.247 199.538 166.153 1.00 120.01 96 ASN D C 1
ATOM 7139 O O . ASN D 1 96 ? 185.969 198.569 166.385 1.00 120.01 96 ASN D O 1
ATOM 7144 N N . GLU D 1 97 ? 184.170 199.462 165.378 1.00 116.31 97 GLU D N 1
ATOM 7145 C CA . GLU D 1 97 ? 183.724 198.205 164.802 1.00 116.31 97 GLU D CA 1
ATOM 7146 C C . GLU D 1 97 ? 184.126 198.117 163.331 1.00 116.31 97 GLU D C 1
ATOM 7147 O O . GLU D 1 97 ? 184.453 199.115 162.687 1.00 116.31 97 GLU D O 1
ATOM 7153 N N . LEU D 1 98 ? 184.085 196.904 162.789 1.00 104.87 98 LEU D N 1
ATOM 7154 C CA . LEU D 1 98 ? 184.263 196.739 161.353 1.00 104.87 98 LEU D CA 1
ATOM 7155 C C . LEU D 1 98 ? 183.401 195.581 160.873 1.00 104.87 98 LEU D C 1
ATOM 7156 O O . LEU D 1 98 ? 183.073 194.682 161.649 1.00 104.87 98 LEU D O 1
ATOM 7161 N N . ILE D 1 99 ? 183.027 195.623 159.598 1.00 106.09 99 ILE D N 1
ATOM 7162 C CA . ILE D 1 99 ? 182.182 194.602 158.989 1.00 106.09 99 ILE D CA 1
ATOM 7163 C C . ILE D 1 99 ? 182.805 194.208 157.658 1.00 106.09 99 ILE D C 1
ATOM 7164 O O . ILE D 1 99 ? 183.180 195.078 156.866 1.00 106.09 99 ILE D O 1
ATOM 7169 N N . THR D 1 100 ? 182.923 192.911 157.413 1.00 110.50 100 THR D N 1
ATOM 7170 C CA . THR D 1 100 ? 183.494 192.408 156.174 1.00 110.50 100 THR D CA 1
ATOM 7171 C C . THR D 1 100 ? 182.467 191.572 155.422 1.00 110.50 100 THR D C 1
ATOM 7172 O O . THR D 1 100 ? 181.564 190.970 156.007 1.00 110.50 100 THR D O 1
ATOM 7176 N N . SER D 1 101 ? 182.619 191.543 154.096 1.00 126.31 101 SER D N 1
ATOM 7177 C CA . SER D 1 101 ? 181.716 190.820 153.209 1.00 126.31 101 SER D CA 1
ATOM 7178 C C . SER D 1 101 ? 182.562 190.026 152.211 1.00 126.31 101 SER D C 1
ATOM 7179 O O . SER D 1 101 ? 182.332 190.041 151.003 1.00 126.31 101 SER D O 1
ATOM 7182 N N . LEU D 1 102 ? 183.571 189.328 152.729 1.00 128.58 102 LEU D N 1
ATOM 7183 C CA . LEU D 1 102 ? 184.490 188.589 151.875 1.00 128.58 102 LEU D CA 1
ATOM 7184 C C . LEU D 1 102 ? 183.728 187.530 151.087 1.00 128.58 102 LEU D C 1
ATOM 7185 O O . LEU D 1 102 ? 182.954 186.754 151.654 1.00 128.58 102 LEU D O 1
ATOM 7190 N N . THR D 1 103 ? 183.948 187.506 149.777 1.00 140.25 103 THR D N 1
ATOM 7191 C CA . THR D 1 103 ? 183.290 186.565 148.883 1.00 140.25 103 THR D CA 1
ATOM 7192 C C . THR D 1 103 ? 184.246 186.173 147.764 1.00 140.25 103 THR D C 1
ATOM 7193 O O . THR D 1 103 ? 184.766 187.046 147.058 1.00 140.25 103 THR D O 1
ATOM 7197 N N . PRO D 1 104 ? 184.515 184.882 147.577 1.00 142.65 104 PRO D N 1
ATOM 7198 C CA . PRO D 1 104 ? 185.406 184.469 146.484 1.00 142.65 104 PRO D CA 1
ATOM 7199 C C . PRO D 1 104 ? 184.825 184.785 145.116 1.00 142.65 104 PRO D C 1
ATOM 7200 O O . PRO D 1 104 ? 183.796 184.226 144.724 1.00 142.65 104 PRO D O 1
ATOM 7204 N N . GLY D 1 105 ? 185.479 185.683 144.383 1.00 140.01 105 GLY D N 1
ATOM 7205 C CA . GLY D 1 105 ? 185.010 186.072 143.068 1.00 140.01 105 GLY D CA 1
ATOM 7206 C C . GLY D 1 105 ? 184.384 187.450 143.043 1.00 140.01 105 GLY D C 1
ATOM 7207 O O . GLY D 1 105 ? 184.587 188.215 142.095 1.00 140.01 105 GLY D O 1
ATOM 7208 N N . VAL D 1 106 ? 183.622 187.780 144.080 1.00 137.94 106 VAL D N 1
ATOM 7209 C CA . VAL D 1 106 ? 182.990 189.090 144.182 1.00 137.94 106 VAL D CA 1
ATOM 7210 C C . VAL D 1 106 ? 183.840 189.988 145.067 1.00 137.94 106 VAL D C 1
ATOM 7211 O O . VAL D 1 106 ? 184.253 189.595 146.164 1.00 137.94 106 VAL D O 1
ATOM 7215 N N . ALA D 1 107 ? 184.113 191.198 144.585 1.00 143.04 107 ALA D N 1
ATOM 7216 C CA . ALA D 1 107 ? 184.932 192.139 145.337 1.00 143.04 107 ALA D CA 1
ATOM 7217 C C . ALA D 1 107 ? 184.292 192.434 146.687 1.00 143.04 107 ALA D C 1
ATOM 7218 O O . ALA D 1 107 ? 183.150 192.898 146.760 1.00 143.04 107 ALA D O 1
ATOM 7220 N N . LYS D 1 108 ? 185.031 192.155 147.757 1.00 140.26 108 LYS D N 1
ATOM 7221 C CA . LYS D 1 108 ? 184.531 192.384 149.101 1.00 140.26 108 LYS D CA 1
ATOM 7222 C C . LYS D 1 108 ? 184.438 193.878 149.392 1.00 140.26 108 LYS D C 1
ATOM 7223 O O . LYS D 1 108 ? 185.090 194.708 148.751 1.00 140.26 108 LYS D O 1
ATOM 7229 N N . SER D 1 109 ? 183.611 194.216 150.377 1.00 136.47 109 SER D N 1
ATOM 7230 C CA . SER D 1 109 ? 183.412 195.611 150.758 1.00 136.47 109 SER D CA 1
ATOM 7231 C C . SER D 1 109 ? 183.310 195.677 152.273 1.00 136.47 109 SER D C 1
ATOM 7232 O O . SER D 1 109 ? 182.223 195.507 152.831 1.00 136.47 109 SER D O 1
ATOM 7235 N N . ALA D 1 110 ? 184.436 195.925 152.932 1.00 123.03 110 ALA D N 1
ATOM 7236 C CA . ALA D 1 110 ? 184.473 196.102 154.374 1.00 123.03 110 ALA D CA 1
ATOM 7237 C C . ALA D 1 110 ? 184.147 197.547 154.718 1.00 123.03 110 ALA D C 1
ATOM 7238 O O . ALA D 1 110 ? 184.477 198.467 153.964 1.00 123.03 110 ALA D O 1
ATOM 7240 N N . VAL D 1 111 ? 183.483 197.739 155.852 1.00 118.91 111 VAL D N 1
ATOM 7241 C CA . VAL D 1 111 ? 183.081 199.054 156.329 1.00 118.91 111 VAL D CA 1
ATOM 7242 C C . VAL D 1 111 ? 183.626 199.231 157.737 1.00 118.91 111 VAL D C 1
ATOM 7243 O O . VAL D 1 111 ? 183.476 198.341 158.583 1.00 118.91 111 VAL D O 1
ATOM 7247 N N . LEU D 1 112 ? 184.265 200.371 157.979 1.00 119.04 112 LEU D N 1
ATOM 7248 C CA . LEU D 1 112 ? 184.858 200.687 159.273 1.00 119.04 112 LEU D CA 1
ATOM 7249 C C . LEU D 1 112 ? 183.948 201.689 159.976 1.00 119.04 112 LEU D C 1
ATOM 7250 O O . LEU D 1 112 ? 183.741 202.800 159.480 1.00 119.04 112 LEU D O 1
ATOM 7255 N N . ASN D 1 113 ? 183.400 201.299 161.124 1.00 118.07 113 ASN D N 1
ATOM 7256 C CA . ASN D 1 113 ? 182.450 202.123 161.856 1.00 118.07 113 ASN D CA 1
ATOM 7257 C C . ASN D 1 113 ? 183.087 202.647 163.134 1.00 118.07 113 ASN D C 1
ATOM 7258 O O . ASN D 1 113 ? 183.730 201.898 163.874 1.00 118.07 113 ASN D O 1
ATOM 7263 N N . THR D 1 114 ? 182.908 203.938 163.386 1.00 115.61 114 THR D N 1
ATOM 7264 C CA . THR D 1 114 ? 183.342 204.566 164.622 1.00 115.61 114 THR D CA 1
ATOM 7265 C C . THR D 1 114 ? 182.140 205.206 165.295 1.00 115.61 114 THR D C 1
ATOM 7266 O O . THR D 1 114 ? 181.420 205.996 164.677 1.00 115.61 114 THR D O 1
ATOM 7270 N N . THR D 1 115 ? 181.927 204.861 166.562 1.00 122.25 115 THR D N 1
ATOM 7271 C CA . THR D 1 115 ? 180.807 205.393 167.324 1.00 122.25 115 THR D CA 1
ATOM 7272 C C . THR D 1 115 ? 181.335 206.042 168.591 1.00 122.25 115 THR D C 1
ATOM 7273 O O . THR D 1 115 ? 182.031 205.396 169.379 1.00 122.25 115 THR D O 1
ATOM 7277 N N . PHE D 1 116 ? 181.001 207.315 168.785 1.00 129.48 116 PHE D N 1
ATOM 7278 C CA . PHE D 1 116 ? 181.405 208.061 169.968 1.00 129.48 116 PHE D CA 1
ATOM 7279 C C . PHE D 1 116 ? 180.154 208.505 170.706 1.00 129.48 116 PHE D C 1
ATOM 7280 O O . PHE D 1 116 ? 179.242 209.076 170.098 1.00 129.48 116 PHE D O 1
ATOM 7288 N N . THR D 1 117 ? 180.109 208.243 172.007 1.00 135.87 117 THR D N 1
ATOM 7289 C CA . THR D 1 117 ? 178.963 208.609 172.830 1.00 135.87 117 THR D CA 1
ATOM 7290 C C . THR D 1 117 ? 179.400 209.650 173.854 1.00 135.87 117 THR D C 1
ATOM 7291 O O . THR D 1 117 ? 180.360 209.433 174.600 1.00 135.87 117 THR D O 1
ATOM 7295 N N . GLN D 1 118 ? 178.704 210.780 173.885 1.00 131.55 118 GLN D N 1
ATOM 7296 C CA . GLN D 1 118 ? 178.837 211.777 174.930 1.00 131.55 118 GLN D CA 1
ATOM 7297 C C . GLN D 1 118 ? 177.440 212.027 175.470 1.00 131.55 118 GLN D C 1
ATOM 7298 O O . GLN D 1 118 ? 176.454 211.809 174.757 1.00 131.55 118 GLN D O 1
ATOM 7304 N N . PRO D 1 119 ? 177.318 212.460 176.724 1.00 127.78 119 PRO D N 1
ATOM 7305 C CA . PRO D 1 119 ? 176.001 212.879 177.221 1.00 127.78 119 PRO D CA 1
ATOM 7306 C C . PRO D 1 119 ? 175.432 213.963 176.317 1.00 127.78 119 PRO D C 1
ATOM 7307 O O . PRO D 1 119 ? 176.048 215.013 176.127 1.00 127.78 119 PRO D O 1
ATOM 7311 N N . PHE D 1 120 ? 174.267 213.678 175.731 1.00 126.93 120 PHE D N 1
ATOM 7312 C CA . PHE D 1 120 ? 173.546 214.585 174.835 1.00 126.93 120 PHE D CA 1
ATOM 7313 C C . PHE D 1 120 ? 174.233 214.735 173.479 1.00 126.93 120 PHE D C 1
ATOM 7314 O O . PHE D 1 120 ? 173.939 215.677 172.737 1.00 126.93 120 PHE D O 1
ATOM 7322 N N . PHE D 1 121 ? 175.146 213.831 173.129 1.00 128.21 121 PHE D N 1
ATOM 7323 C CA . PHE D 1 121 ? 175.833 213.908 171.844 1.00 128.21 121 PHE D CA 1
ATOM 7324 C C . PHE D 1 121 ? 176.081 212.506 171.309 1.00 128.21 121 PHE D C 1
ATOM 7325 O O . PHE D 1 121 ? 176.676 211.673 172.000 1.00 128.21 121 PHE D O 1
ATOM 7333 N N . THR D 1 122 ? 175.646 212.246 170.078 1.00 117.55 122 THR D N 1
ATOM 7334 C CA . THR D 1 122 ? 175.952 210.966 169.456 1.00 117.55 122 THR D CA 1
ATOM 7335 C C . THR D 1 122 ? 176.498 211.208 168.060 1.00 117.55 122 THR D C 1
ATOM 7336 O O . THR D 1 122 ? 175.875 211.915 167.265 1.00 117.55 122 THR D O 1
ATOM 7340 N N . ALA D 1 123 ? 177.649 210.612 167.764 1.00 102.38 123 ALA D N 1
ATOM 7341 C CA . ALA D 1 123 ? 178.289 210.777 166.468 1.00 102.38 123 ALA D CA 1
ATOM 7342 C C . ALA D 1 123 ? 178.769 209.425 165.972 1.00 102.38 123 ALA D C 1
ATOM 7343 O O . ALA D 1 123 ? 179.545 208.749 166.653 1.00 102.38 123 ALA D O 1
ATOM 7345 N N . ARG D 1 124 ? 178.306 209.037 164.789 1.00 108.00 124 ARG D N 1
ATOM 7346 C CA . ARG D 1 124 ? 178.689 207.783 164.160 1.00 108.00 124 ARG D CA 1
ATOM 7347 C C . ARG D 1 124 ? 179.187 208.063 162.752 1.00 108.00 124 ARG D C 1
ATOM 7348 O O . ARG D 1 124 ? 178.548 208.805 161.995 1.00 108.00 124 ARG D O 1
ATOM 7356 N N . GLY D 1 125 ? 180.333 207.482 162.411 1.00 114.27 125 GLY D N 1
ATOM 7357 C CA . GLY D 1 125 ? 180.875 207.606 161.074 1.00 114.27 125 GLY D CA 1
ATOM 7358 C C . GLY D 1 125 ? 181.253 206.269 160.476 1.00 114.27 125 GLY D C 1
ATOM 7359 O O . GLY D 1 125 ? 181.819 205.416 161.164 1.00 114.27 125 GLY D O 1
ATOM 7360 N N . ALA D 1 126 ? 180.956 206.066 159.196 1.00 122.14 126 ALA D N 1
ATOM 7361 C CA . ALA D 1 126 ? 181.279 204.813 158.531 1.00 122.14 126 ALA D CA 1
ATOM 7362 C C . ALA D 1 126 ? 182.068 205.103 157.266 1.00 122.14 126 ALA D C 1
ATOM 7363 O O . ALA D 1 126 ? 181.619 205.874 156.408 1.00 122.14 126 ALA D O 1
ATOM 7365 N N . PHE D 1 127 ? 183.241 204.476 157.171 1.00 131.11 127 PHE D N 1
ATOM 7366 C CA . PHE D 1 127 ? 184.169 204.608 156.050 1.00 131.11 127 PHE D CA 1
ATOM 7367 C C . PHE D 1 127 ? 184.066 203.335 155.218 1.00 131.11 127 PHE D C 1
ATOM 7368 O O . PHE D 1 127 ? 184.191 202.228 155.749 1.00 131.11 127 PHE D O 1
ATOM 7376 N N . ASP D 1 128 ? 183.837 203.488 153.917 1.00 133.33 128 ASP D N 1
ATOM 7377 C CA . ASP D 1 128 ? 183.752 202.345 153.010 1.00 133.33 128 ASP D CA 1
ATOM 7378 C C . ASP D 1 128 ? 185.100 202.174 152.321 1.00 133.33 128 ASP D C 1
ATOM 7379 O O . ASP D 1 128 ? 185.358 202.740 151.257 1.00 133.33 128 ASP D O 1
ATOM 7384 N N . LEU D 1 129 ? 185.973 201.377 152.930 1.00 133.38 129 LEU D N 1
ATOM 7385 C CA . LEU D 1 129 ? 187.284 201.117 152.360 1.00 133.38 129 LEU D CA 1
ATOM 7386 C C . LEU D 1 129 ? 187.236 199.864 151.486 1.00 133.38 129 LEU D C 1
ATOM 7387 O O . LEU D 1 129 ? 186.200 199.209 151.351 1.00 133.38 129 LEU D O 1
ATOM 7392 N N . CYS D 1 130 ? 188.378 199.534 150.878 1.00 144.99 130 CYS D N 1
ATOM 7393 C CA . CYS D 1 130 ? 188.493 198.402 149.957 1.00 144.99 130 CYS D CA 1
ATOM 7394 C C . CYS D 1 130 ? 187.504 198.526 148.800 1.00 144.99 130 CYS D C 1
ATOM 7395 O O . CYS D 1 130 ? 186.860 197.554 148.400 1.00 144.99 130 CYS D O 1
ATOM 7398 N N . LEU D 1 131 ? 187.382 199.736 148.261 1.00 156.50 131 LEU D N 1
ATOM 7399 C CA . LEU D 1 131 ? 186.514 199.993 147.123 1.00 156.50 131 LEU D CA 1
ATOM 7400 C C . LEU D 1 131 ? 187.142 201.077 146.260 1.00 156.50 131 LEU D C 1
ATOM 7401 O O . LEU D 1 131 ? 187.787 201.999 146.768 1.00 156.50 131 LEU D O 1
ATOM 7406 N N . LYS D 1 132 ? 186.951 200.952 144.944 1.00 165.61 132 LYS D N 1
ATOM 7407 C CA . LYS D 1 132 ? 187.478 201.953 144.022 1.00 165.61 132 LYS D CA 1
ATOM 7408 C C . LYS D 1 132 ? 186.840 203.317 144.249 1.00 165.61 132 LYS D C 1
ATOM 7409 O O . LYS D 1 132 ? 187.507 204.346 144.091 1.00 165.61 132 LYS D O 1
ATOM 7415 N N . SER D 1 133 ? 185.560 203.348 144.624 1.00 162.36 133 SER D N 1
ATOM 7416 C CA . SER D 1 133 ? 184.829 204.587 144.884 1.00 162.36 133 SER D CA 1
ATOM 7417 C C . SER D 1 133 ? 184.422 204.609 146.351 1.00 162.36 133 SER D C 1
ATOM 7418 O O . SER D 1 133 ? 183.288 204.243 146.699 1.00 162.36 133 SER D O 1
ATOM 7421 N N . PRO D 1 134 ? 185.315 205.023 147.247 1.00 149.92 134 PRO D N 1
ATOM 7422 C CA . PRO D 1 134 ? 184.968 205.056 148.670 1.00 149.92 134 PRO D CA 1
ATOM 7423 C C . PRO D 1 134 ? 183.928 206.122 148.973 1.00 149.92 134 PRO D C 1
ATOM 7424 O O . PRO D 1 134 ? 183.859 207.165 148.319 1.00 149.92 134 PRO D O 1
ATOM 7428 N N . THR D 1 135 ? 183.115 205.844 149.985 1.00 138.06 135 THR D N 1
ATOM 7429 C CA . THR D 1 135 ? 182.102 206.764 150.482 1.00 138.06 135 THR D CA 1
ATOM 7430 C C . THR D 1 135 ? 182.366 207.052 151.957 1.00 138.06 135 THR D C 1
ATOM 7431 O O . THR D 1 135 ? 183.274 206.489 152.571 1.00 138.06 135 THR D O 1
ATOM 7435 N N . PHE D 1 136 ? 181.561 207.945 152.527 1.00 126.44 136 PHE D N 1
ATOM 7436 C CA . PHE D 1 136 ? 181.620 208.214 153.959 1.00 126.44 136 PHE D CA 1
ATOM 7437 C C . PHE D 1 136 ? 180.232 208.612 154.425 1.00 126.44 136 PHE D C 1
ATOM 7438 O O . PHE D 1 136 ? 179.713 209.645 153.997 1.00 126.44 136 PHE D O 1
ATOM 7446 N N . VAL D 1 137 ? 179.639 207.818 155.308 1.00 116.99 137 VAL D N 1
ATOM 7447 C CA . VAL D 1 137 ? 178.288 208.090 155.790 1.00 116.99 137 VAL D CA 1
ATOM 7448 C C . VAL D 1 137 ? 178.391 208.439 157.269 1.00 116.99 137 VAL D C 1
ATOM 7449 O O . VAL D 1 137 ? 178.795 207.611 158.092 1.00 116.99 137 VAL D O 1
ATOM 7453 N N . GLY D 1 138 ? 178.034 209.666 157.614 1.00 112.36 138 GLY D N 1
ATOM 7454 C CA . GLY D 1 138 ? 178.156 210.155 158.978 1.00 112.36 138 GLY D CA 1
ATOM 7455 C C . GLY D 1 138 ? 176.849 210.752 159.458 1.00 112.36 138 GLY D C 1
ATOM 7456 O O . GLY D 1 138 ? 176.168 211.452 158.709 1.00 112.36 138 GLY D O 1
ATOM 7457 N N . ASP D 1 139 ? 176.511 210.481 160.714 1.00 111.86 139 ASP D N 1
ATOM 7458 C CA . ASP D 1 139 ? 175.258 210.965 161.270 1.00 111.86 139 ASP D CA 1
ATOM 7459 C C . ASP D 1 139 ? 175.492 211.514 162.670 1.00 111.86 139 ASP D C 1
ATOM 7460 O O . ASP D 1 139 ? 176.417 211.112 163.381 1.00 111.86 139 ASP D O 1
ATOM 7465 N N . LEU D 1 140 ? 174.626 212.446 163.055 1.00 106.43 140 LEU D N 1
ATOM 7466 C CA . LEU D 1 140 ? 174.701 213.131 164.335 1.00 106.43 140 LEU D CA 1
ATOM 7467 C C . LEU D 1 140 ? 173.345 213.048 165.015 1.00 106.43 140 LEU D C 1
ATOM 7468 O O . LEU D 1 140 ? 172.309 213.041 164.344 1.00 106.43 140 LEU D O 1
ATOM 7473 N N . THR D 1 141 ? 173.357 212.977 166.344 1.00 110.26 141 THR D N 1
ATOM 7474 C CA . THR D 1 141 ? 172.140 212.875 167.137 1.00 110.26 141 THR D CA 1
ATOM 7475 C C . THR D 1 141 ? 172.260 213.750 168.375 1.00 110.26 141 THR D C 1
ATOM 7476 O O . THR D 1 141 ? 173.252 213.663 169.110 1.00 110.26 141 THR D O 1
ATOM 7480 N N . MET D 1 142 ? 171.246 214.578 168.602 1.00 120.64 142 MET D N 1
ATOM 7481 C CA . MET D 1 142 ? 171.145 215.443 169.767 1.00 120.64 142 MET D CA 1
ATOM 7482 C C . MET D 1 142 ? 169.849 215.151 170.513 1.00 120.64 142 MET D C 1
ATOM 7483 O O . MET D 1 142 ? 168.869 214.659 169.946 1.00 120.64 142 MET D O 1
ATOM 7488 N N . ALA D 1 143 ? 169.856 215.451 171.809 1.00 124.56 143 ALA D N 1
ATOM 7489 C CA . ALA D 1 143 ? 168.690 215.240 172.652 1.00 124.56 143 ALA D CA 1
ATOM 7490 C C . ALA D 1 143 ? 168.448 216.472 173.507 1.00 124.56 143 ALA D C 1
ATOM 7491 O O . ALA D 1 143 ? 169.370 216.985 174.146 1.00 124.56 143 ALA D O 1
ATOM 7493 N N . HIS D 1 144 ? 167.194 216.944 173.516 1.00 127.57 144 HIS D N 1
ATOM 7494 C CA . HIS D 1 144 ? 166.763 218.067 174.348 1.00 127.57 144 HIS D CA 1
ATOM 7495 C C . HIS D 1 144 ? 165.671 217.538 175.279 1.00 127.57 144 HIS D C 1
ATOM 7496 O O . HIS D 1 144 ? 164.482 217.579 174.950 1.00 127.57 144 HIS D O 1
ATOM 7503 N N . GLU D 1 145 ? 166.104 217.025 176.435 1.00 125.24 145 GLU D N 1
ATOM 7504 C CA . GLU D 1 145 ? 165.260 216.569 177.540 1.00 125.24 145 GLU D CA 1
ATOM 7505 C C . GLU D 1 145 ? 163.965 215.908 177.082 1.00 125.24 145 GLU D C 1
ATOM 7506 O O . GLU D 1 145 ? 162.886 216.223 177.594 1.00 125.24 145 GLU D O 1
ATOM 7512 N N . GLY D 1 146 ? 164.060 214.990 176.125 1.00 110.45 146 GLY D N 1
ATOM 7513 C CA . GLY D 1 146 ? 162.888 214.286 175.648 1.00 110.45 146 GLY D CA 1
ATOM 7514 C C . GLY D 1 146 ? 162.729 214.318 174.143 1.00 110.45 146 GLY D C 1
ATOM 7515 O O . GLY D 1 146 ? 162.291 213.334 173.543 1.00 110.45 146 GLY D O 1
ATOM 7516 N N . ILE D 1 147 ? 163.081 215.437 173.518 1.00 104.16 147 ILE D N 1
ATOM 7517 C CA . ILE D 1 147 ? 162.982 215.559 172.067 1.00 104.16 147 ILE D CA 1
ATOM 7518 C C . ILE D 1 147 ? 164.307 215.107 171.464 1.00 104.16 147 ILE D C 1
ATOM 7519 O O . ILE D 1 147 ? 165.341 215.742 171.674 1.00 104.16 147 ILE D O 1
ATOM 7524 N N . VAL D 1 148 ? 164.281 214.013 170.715 1.00 96.69 148 VAL D N 1
ATOM 7525 C CA . VAL D 1 148 ? 165.491 213.415 170.166 1.00 96.69 148 VAL D CA 1
ATOM 7526 C C . VAL D 1 148 ? 165.517 213.733 168.676 1.00 96.69 148 VAL D C 1
ATOM 7527 O O . VAL D 1 148 ? 164.659 213.283 167.915 1.00 96.69 148 VAL D O 1
ATOM 7531 N N . GLY D 1 149 ? 166.506 214.509 168.251 1.00 95.42 149 GLY D N 1
ATOM 7532 C CA . GLY D 1 149 ? 166.638 214.815 166.844 1.00 95.42 149 GLY D CA 1
ATOM 7533 C C . GLY D 1 149 ? 167.972 214.358 166.300 1.00 95.42 149 GLY D C 1
ATOM 7534 O O . GLY D 1 149 ? 168.867 213.994 167.066 1.00 95.42 149 GLY D O 1
ATOM 7535 N N . GLY D 1 150 ? 168.124 214.378 164.993 1.00 90.93 150 GLY D N 1
ATOM 7536 C CA . GLY D 1 150 ? 169.374 213.986 164.392 1.00 90.93 150 GLY D CA 1
ATOM 7537 C C . GLY D 1 150 ? 169.314 214.113 162.892 1.00 90.93 150 GLY D C 1
ATOM 7538 O O . GLY D 1 150 ? 168.275 214.413 162.309 1.00 90.93 150 GLY D O 1
ATOM 7539 N N . ALA D 1 151 ? 170.455 213.858 162.263 1.00 98.46 151 ALA D N 1
ATOM 7540 C CA . ALA D 1 151 ? 170.579 213.984 160.820 1.00 98.46 151 ALA D CA 1
ATOM 7541 C C . ALA D 1 151 ? 171.673 213.037 160.344 1.00 98.46 151 ALA D C 1
ATOM 7542 O O . ALA D 1 151 ? 172.463 212.522 161.139 1.00 98.46 151 ALA D O 1
ATOM 7544 N N . GLU D 1 152 ? 171.713 212.811 159.033 1.00 114.67 152 GLU D N 1
ATOM 7545 C CA . GLU D 1 152 ? 172.680 211.919 158.411 1.00 114.67 152 GLU D CA 1
ATOM 7546 C C . GLU D 1 152 ? 173.037 212.472 157.042 1.00 114.67 152 GLU D C 1
ATOM 7547 O O . GLU D 1 152 ? 172.151 212.904 156.297 1.00 114.67 152 GLU D O 1
ATOM 7553 N N . PHE D 1 153 ? 174.326 212.455 156.716 1.00 119.76 153 PHE D N 1
ATOM 7554 C CA . PHE D 1 153 ? 174.799 212.858 155.405 1.00 119.76 153 PHE D CA 1
ATOM 7555 C C . PHE D 1 153 ? 175.770 211.820 154.857 1.00 119.76 153 PHE D C 1
ATOM 7556 O O . PHE D 1 153 ? 176.478 211.130 155.599 1.00 119.76 153 PHE D O 1
ATOM 7564 N N . GLY D 1 154 ? 175.780 211.711 153.534 1.00 129.36 154 GLY D N 1
ATOM 7565 C CA . GLY D 1 154 ? 176.704 210.829 152.853 1.00 129.36 154 GLY D CA 1
ATOM 7566 C C . GLY D 1 154 ? 177.556 211.573 151.848 1.00 129.36 154 GLY D C 1
ATOM 7567 O O . GLY D 1 154 ? 177.044 212.093 150.853 1.00 129.36 154 GLY D O 1
ATOM 7568 N N . TYR D 1 155 ? 178.860 211.632 152.098 1.00 142.13 155 TYR D N 1
ATOM 7569 C CA . TYR D 1 155 ? 179.783 212.326 151.215 1.00 142.13 155 TYR D CA 1
ATOM 7570 C C . TYR D 1 155 ? 180.550 211.313 150.377 1.00 142.13 155 TYR D C 1
ATOM 7571 O O . TYR D 1 155 ? 181.106 210.344 150.908 1.00 142.13 155 TYR D O 1
ATOM 7580 N N . ASP D 1 156 ? 180.577 211.542 149.070 1.00 147.79 156 ASP D N 1
ATOM 7581 C CA . ASP D 1 156 ? 181.300 210.691 148.138 1.00 147.79 156 ASP D CA 1
ATOM 7582 C C . ASP D 1 156 ? 182.692 211.264 147.918 1.00 147.79 156 ASP D C 1
ATOM 7583 O O . ASP D 1 156 ? 182.835 212.420 147.510 1.00 147.79 156 ASP D O 1
ATOM 7588 N N . ILE D 1 157 ? 183.713 210.461 148.210 1.00 149.86 157 ILE D N 1
ATOM 7589 C CA . ILE D 1 157 ? 185.082 210.897 147.965 1.00 149.86 157 ILE D CA 1
ATOM 7590 C C . ILE D 1 157 ? 185.352 210.999 146.470 1.00 149.86 157 ILE D C 1
ATOM 7591 O O . ILE D 1 157 ? 186.010 211.938 146.009 1.00 149.86 157 ILE D O 1
ATOM 7596 N N . SER D 1 158 ? 184.848 210.038 145.692 1.00 153.98 158 SER D N 1
ATOM 7597 C CA . SER D 1 158 ? 185.069 210.052 144.251 1.00 153.98 158 SER D CA 1
ATOM 7598 C C . SER D 1 158 ? 184.409 211.251 143.582 1.00 153.98 158 SER D C 1
ATOM 7599 O O . SER D 1 158 ? 185.014 211.877 142.703 1.00 153.98 158 SER D O 1
ATOM 7602 N N . ALA D 1 159 ? 183.182 211.589 143.976 1.00 148.85 159 ALA D N 1
ATOM 7603 C CA . ALA D 1 159 ? 182.449 212.671 143.329 1.00 148.85 159 ALA D CA 1
ATOM 7604 C C . ALA D 1 159 ? 182.729 214.012 143.996 1.00 148.85 159 ALA D C 1
ATOM 7605 O O . ALA D 1 159 ? 183.168 214.960 143.337 1.00 148.85 159 ALA D O 1
ATOM 7607 N N . GLY D 1 160 ? 182.478 214.100 145.298 1.00 147.67 160 GLY D N 1
ATOM 7608 C CA . GLY D 1 160 ? 182.665 215.341 146.023 1.00 147.67 160 GLY D CA 1
ATOM 7609 C C . GLY D 1 160 ? 181.357 216.015 146.379 1.00 147.67 160 GLY D C 1
ATOM 7610 O O . GLY D 1 160 ? 181.347 217.128 146.913 1.00 147.67 160 GLY D O 1
ATOM 7611 N N . SER D 1 161 ? 180.246 215.348 146.088 1.00 142.98 161 SER D N 1
ATOM 7612 C CA . SER D 1 161 ? 178.913 215.856 146.363 1.00 142.98 161 SER D CA 1
ATOM 7613 C C . SER D 1 161 ? 178.264 215.033 147.474 1.00 142.98 161 SER D C 1
ATOM 7614 O O . SER D 1 161 ? 178.887 214.146 148.069 1.00 142.98 161 SER D O 1
ATOM 7617 N N . ILE D 1 162 ? 176.999 215.332 147.757 1.00 132.42 162 ILE D N 1
ATOM 7618 C CA . ILE D 1 162 ? 176.228 214.645 148.786 1.00 132.42 162 ILE D CA 1
ATOM 7619 C C . ILE D 1 162 ? 175.146 213.828 148.095 1.00 132.42 162 ILE D C 1
ATOM 7620 O O . ILE D 1 162 ? 174.347 214.370 147.322 1.00 132.42 162 ILE D O 1
ATOM 7625 N N . SER D 1 163 ? 175.118 212.526 148.375 1.00 127.88 163 SER D N 1
ATOM 7626 C CA . SER D 1 163 ? 174.150 211.635 147.747 1.00 127.88 163 SER D CA 1
ATOM 7627 C C . SER D 1 163 ? 172.929 211.386 148.624 1.00 127.88 163 SER D C 1
ATOM 7628 O O . SER D 1 163 ? 171.806 211.316 148.114 1.00 127.88 163 SER D O 1
ATOM 7631 N N . ARG D 1 164 ? 173.123 211.249 149.932 1.00 124.76 164 ARG D N 1
ATOM 7632 C CA . ARG D 1 164 ? 172.042 210.964 150.864 1.00 124.76 164 ARG D CA 1
ATOM 7633 C C . ARG D 1 164 ? 172.057 211.997 151.980 1.00 124.76 164 ARG D C 1
ATOM 7634 O O . ARG D 1 164 ? 173.091 212.211 152.620 1.00 124.76 164 ARG D O 1
ATOM 7642 N N . TYR D 1 165 ? 170.910 212.638 152.205 1.00 122.23 165 TYR D N 1
ATOM 7643 C CA . TYR D 1 165 ? 170.804 213.724 153.179 1.00 122.23 165 TYR D CA 1
ATOM 7644 C C . TYR D 1 165 ? 169.456 213.574 153.876 1.00 122.23 165 TYR D C 1
ATOM 7645 O O . TYR D 1 165 ? 168.420 213.917 153.299 1.00 122.23 165 TYR D O 1
ATOM 7654 N N . ALA D 1 166 ? 169.473 213.065 155.103 1.00 114.42 166 ALA D N 1
ATOM 7655 C CA . ALA D 1 166 ? 168.249 212.760 155.827 1.00 114.42 166 ALA D CA 1
ATOM 7656 C C . ALA D 1 166 ? 168.264 213.414 157.205 1.00 114.42 166 ALA D C 1
ATOM 7657 O O . ALA D 1 166 ? 169.316 213.739 157.757 1.00 114.42 166 ALA D O 1
ATOM 7659 N N . MET D 1 167 ? 167.071 213.597 157.761 1.00 104.22 167 MET D N 1
ATOM 7660 C CA . MET D 1 167 ? 166.902 214.171 159.089 1.00 104.22 167 MET D CA 1
ATOM 7661 C C . MET D 1 167 ? 165.796 213.404 159.799 1.00 104.22 167 MET D C 1
ATOM 7662 O O . MET D 1 167 ? 164.957 212.759 159.167 1.00 104.22 167 MET D O 1
ATOM 7667 N N . ALA D 1 168 ? 165.807 213.476 161.128 1.00 88.44 168 ALA D N 1
ATOM 7668 C CA . ALA D 1 168 ? 164.831 212.762 161.934 1.00 88.44 168 ALA D CA 1
ATOM 7669 C C . ALA D 1 168 ? 164.576 213.538 163.214 1.00 88.44 168 ALA D C 1
ATOM 7670 O O . ALA D 1 168 ? 165.488 214.141 163.784 1.00 88.44 168 ALA D O 1
ATOM 7672 N N . LEU D 1 169 ? 163.322 213.503 163.665 1.00 82.84 169 LEU D N 1
ATOM 7673 C CA . LEU D 1 169 ? 162.903 214.271 164.839 1.00 82.84 169 LEU D CA 1
ATOM 7674 C C . LEU D 1 169 ? 161.796 213.451 165.510 1.00 82.84 169 LEU D C 1
ATOM 7675 O O . LEU D 1 169 ? 160.763 213.181 164.899 1.00 82.84 169 LEU D O 1
ATOM 7680 N N . SER D 1 170 ? 162.022 213.073 166.762 1.00 86.80 170 SER D N 1
ATOM 7681 C CA . SER D 1 170 ? 161.095 212.218 167.482 1.00 86.80 170 SER D CA 1
ATOM 7682 C C . SER D 1 170 ? 160.888 212.712 168.909 1.00 86.80 170 SER D C 1
ATOM 7683 O O . SER D 1 170 ? 161.701 213.449 169.471 1.00 86.80 170 SER D O 1
ATOM 7686 N N . TYR D 1 171 ? 159.780 212.270 169.498 1.00 76.57 171 TYR D N 1
ATOM 7687 C CA . TYR D 1 171 ? 159.375 212.676 170.843 1.00 76.57 171 TYR D CA 1
ATOM 7688 C C . TYR D 1 171 ? 159.155 211.396 171.643 1.00 76.57 171 TYR D C 1
ATOM 7689 O O . TYR D 1 171 ? 158.123 210.739 171.495 1.00 76.57 171 TYR D O 1
ATOM 7698 N N . PHE D 1 172 ? 160.117 211.052 172.492 1.00 79.29 172 PHE D N 1
ATOM 7699 C CA . PHE D 1 172 ? 159.957 209.938 173.415 1.00 79.29 172 PHE D CA 1
ATOM 7700 C C . PHE D 1 172 ? 159.210 210.393 174.659 1.00 79.29 172 PHE D C 1
ATOM 7701 O O . PHE D 1 172 ? 159.308 211.551 175.070 1.00 79.29 172 PHE D O 1
ATOM 7709 N N . ALA D 1 173 ? 158.474 209.467 175.263 1.00 77.18 173 ALA D N 1
ATOM 7710 C CA . ALA D 1 173 ? 157.751 209.759 176.492 1.00 77.18 173 ALA D CA 1
ATOM 7711 C C . ALA D 1 173 ? 157.721 208.518 177.369 1.00 77.18 173 ALA D C 1
ATOM 7712 O O . ALA D 1 173 ? 158.465 207.565 177.124 1.00 77.18 173 ALA D O 1
ATOM 7714 N N . LYS D 1 174 ? 156.873 208.518 178.394 1.00 84.93 174 LYS D N 1
ATOM 7715 C CA . LYS D 1 174 ? 156.840 207.400 179.326 1.00 84.93 174 LYS D CA 1
ATOM 7716 C C . LYS D 1 174 ? 156.303 206.139 178.659 1.00 84.93 174 LYS D C 1
ATOM 7717 O O . LYS D 1 174 ? 156.888 205.061 178.803 1.00 84.93 174 LYS D O 1
ATOM 7723 N N . ASP D 1 175 ? 155.199 206.258 177.918 1.00 79.24 175 ASP D N 1
ATOM 7724 C CA . ASP D 1 175 ? 154.547 205.093 177.332 1.00 79.24 175 ASP D CA 1
ATOM 7725 C C . ASP D 1 175 ? 154.100 205.319 175.891 1.00 79.24 175 ASP D C 1
ATOM 7726 O O . ASP D 1 175 ? 153.281 204.553 175.377 1.00 79.24 175 ASP D O 1
ATOM 7731 N N . TYR D 1 176 ? 154.613 206.349 175.225 1.00 75.42 176 TYR D N 1
ATOM 7732 C CA . TYR D 1 176 ? 154.349 206.524 173.806 1.00 75.42 176 TYR D CA 1
ATOM 7733 C C . TYR D 1 176 ? 155.500 207.298 173.189 1.00 75.42 176 TYR D C 1
ATOM 7734 O O . TYR D 1 176 ? 156.305 207.906 173.898 1.00 75.42 176 TYR D O 1
ATOM 7743 N N . SER D 1 177 ? 155.576 207.262 171.863 1.00 66.55 177 SER D N 1
ATOM 7744 C CA . SER D 1 177 ? 156.674 207.906 171.158 1.00 66.55 177 SER D CA 1
ATOM 7745 C C . SER D 1 177 ? 156.289 208.131 169.707 1.00 66.55 177 SER D C 1
ATOM 7746 O O . SER D 1 177 ? 155.980 207.176 168.990 1.00 66.55 177 SER D O 1
ATOM 7749 N N . LEU D 1 178 ? 156.320 209.384 169.280 1.00 64.97 178 LEU D N 1
ATOM 7750 C CA . LEU D 1 178 ? 156.072 209.749 167.896 1.00 64.97 178 LEU D CA 1
ATOM 7751 C C . LEU D 1 178 ? 157.405 210.082 167.237 1.00 64.97 178 LEU D C 1
ATOM 7752 O O . LEU D 1 178 ? 158.464 210.017 167.863 1.00 64.97 178 LEU D O 1
ATOM 7757 N N . GLY D 1 179 ? 157.347 210.444 165.962 1.00 65.74 179 GLY D N 1
ATOM 7758 C CA . GLY D 1 179 ? 158.549 210.820 165.251 1.00 65.74 179 GLY D CA 1
ATOM 7759 C C . GLY D 1 179 ? 158.360 210.859 163.754 1.00 65.74 179 GLY D C 1
ATOM 7760 O O . GLY D 1 179 ? 157.708 209.985 163.178 1.00 65.74 179 GLY D O 1
ATOM 7761 N N . ALA D 1 180 ? 158.925 211.873 163.110 1.00 78.69 180 ALA D N 1
ATOM 7762 C CA . ALA D 1 180 ? 158.850 212.025 161.666 1.00 78.69 180 ALA D CA 1
ATOM 7763 C C . ALA D 1 180 ? 160.262 212.160 161.126 1.00 78.69 180 ALA D C 1
ATOM 7764 O O . ALA D 1 180 ? 161.088 212.869 161.709 1.00 78.69 180 ALA D O 1
ATOM 7766 N N . THR D 1 181 ? 160.538 211.477 160.025 1.00 88.25 181 THR D N 1
ATOM 7767 C CA . THR D 1 181 ? 161.830 211.553 159.366 1.00 88.25 181 THR D CA 1
ATOM 7768 C C . THR D 1 181 ? 161.654 211.987 157.918 1.00 88.25 181 THR D C 1
ATOM 7769 O O . THR D 1 181 ? 160.699 211.600 157.235 1.00 88.25 181 THR D O 1
ATOM 7773 N N . LEU D 1 182 ? 162.598 212.804 157.461 1.00 96.25 182 LEU D N 1
ATOM 7774 C CA . LEU D 1 182 ? 162.642 213.295 156.093 1.00 96.25 182 LEU D CA 1
ATOM 7775 C C . LEU D 1 182 ? 163.895 212.764 155.417 1.00 96.25 182 LEU D C 1
ATOM 7776 O O . LEU D 1 182 ? 164.960 212.695 156.034 1.00 96.25 182 LEU D O 1
ATOM 7781 N N . ASN D 1 183 ? 163.762 212.381 154.152 1.00 106.07 183 ASN D N 1
ATOM 7782 C CA . ASN D 1 183 ? 164.844 211.762 153.393 1.00 106.07 183 ASN D CA 1
ATOM 7783 C C . ASN D 1 183 ? 164.835 212.435 152.026 1.00 106.07 183 ASN D C 1
ATOM 7784 O O . ASN D 1 183 ? 163.910 212.227 151.232 1.00 106.07 183 ASN D O 1
ATOM 7789 N N . ASN D 1 184 ? 165.854 213.260 151.780 1.00 120.35 184 ASN D N 1
ATOM 7790 C CA . ASN D 1 184 ? 166.098 213.876 150.478 1.00 120.35 184 ASN D CA 1
ATOM 7791 C C . ASN D 1 184 ? 164.913 214.717 150.010 1.00 120.35 184 ASN D C 1
ATOM 7792 O O . ASN D 1 184 ? 164.746 214.954 148.811 1.00 120.35 184 ASN D O 1
ATOM 7797 N N . GLU D 1 185 ? 164.086 215.170 150.957 1.00 124.38 185 GLU D N 1
ATOM 7798 C CA . GLU D 1 185 ? 162.875 215.942 150.662 1.00 124.38 185 GLU D CA 1
ATOM 7799 C C . GLU D 1 185 ? 161.961 215.196 149.691 1.00 124.38 185 GLU D C 1
ATOM 7800 O O . GLU D 1 185 ? 161.172 215.801 148.962 1.00 124.38 185 GLU D O 1
ATOM 7806 N N . GLN D 1 186 ? 162.065 213.868 149.683 1.00 116.41 186 GLN D N 1
ATOM 7807 C CA . GLN D 1 186 ? 161.294 213.055 148.753 1.00 116.41 186 GLN D CA 1
ATOM 7808 C C . GLN D 1 186 ? 160.583 211.919 149.476 1.00 116.41 186 GLN D C 1
ATOM 7809 O O . GLN D 1 186 ? 159.552 211.430 149.003 1.00 116.41 186 GLN D O 1
ATOM 7815 N N . ILE D 1 187 ? 161.116 211.492 150.614 1.00 102.05 187 ILE D N 1
ATOM 7816 C CA . ILE D 1 187 ? 160.521 210.410 151.398 1.00 102.05 187 ILE D CA 1
ATOM 7817 C C . ILE D 1 187 ? 160.266 210.973 152.791 1.00 102.05 187 ILE D C 1
ATOM 7818 O O . ILE D 1 187 ? 161.185 211.389 153.496 1.00 102.05 187 ILE D O 1
ATOM 7823 N N . THR D 1 188 ? 159.005 211.008 153.200 1.00 90.82 188 THR D N 1
ATOM 7824 C CA . THR D 1 188 ? 158.637 211.456 154.535 1.00 90.82 188 THR D CA 1
ATOM 7825 C C . THR D 1 188 ? 157.905 210.339 155.258 1.00 90.82 188 THR D C 1
ATOM 7826 O O . THR D 1 188 ? 157.020 209.695 154.684 1.00 90.82 188 THR D O 1
ATOM 7830 N N . THR D 1 189 ? 158.280 210.104 156.510 1.00 84.38 189 THR D N 1
ATOM 7831 C CA . THR D 1 189 ? 157.687 209.038 157.298 1.00 84.38 189 THR D CA 1
ATOM 7832 C C . THR D 1 189 ? 157.308 209.575 158.668 1.00 84.38 189 THR D C 1
ATOM 7833 O O . THR D 1 189 ? 157.979 210.443 159.226 1.00 84.38 189 THR D O 1
ATOM 7837 N N . VAL D 1 190 ? 156.221 209.041 159.211 1.00 72.40 190 VAL D N 1
ATOM 7838 C CA . VAL D 1 190 ? 155.788 209.375 160.563 1.00 72.40 190 VAL D CA 1
ATOM 7839 C C . VAL D 1 190 ? 155.387 208.090 161.264 1.00 72.40 190 VAL D C 1
ATOM 7840 O O . VAL D 1 190 ? 154.579 207.313 160.750 1.00 72.40 190 VAL D O 1
ATOM 7844 N N . ASP D 1 191 ? 155.949 207.864 162.439 1.00 70.25 191 ASP D N 1
ATOM 7845 C CA . ASP D 1 191 ? 155.703 206.647 163.189 1.00 70.25 191 ASP D CA 1
ATOM 7846 C C . ASP D 1 191 ? 154.981 206.950 164.492 1.00 70.25 191 ASP D C 1
ATOM 7847 O O . ASP D 1 191 ? 154.780 208.104 164.874 1.00 70.25 191 ASP D O 1
ATOM 7852 N N . PHE D 1 192 ? 154.595 205.880 165.175 1.00 62.57 192 PHE D N 1
ATOM 7853 C CA . PHE D 1 192 ? 153.880 205.972 166.437 1.00 62.57 192 PHE D CA 1
ATOM 7854 C C . PHE D 1 192 ? 154.014 204.645 167.161 1.00 62.57 192 PHE D C 1
ATOM 7855 O O . PHE D 1 192 ? 153.668 203.597 166.614 1.00 62.57 192 PHE D O 1
ATOM 7863 N N . PHE D 1 193 ? 154.521 204.697 168.386 1.00 63.60 193 PHE D N 1
ATOM 7864 C CA . PHE D 1 193 ? 154.669 203.512 169.215 1.00 63.60 193 PHE D CA 1
ATOM 7865 C C . PHE D 1 193 ? 154.004 203.781 170.551 1.00 63.60 193 PHE D C 1
ATOM 7866 O O . PHE D 1 193 ? 154.247 204.816 171.174 1.00 63.60 193 PHE D O 1
ATOM 7874 N N . GLN D 1 194 ? 153.167 202.847 170.983 1.00 59.81 194 GLN D N 1
ATOM 7875 C CA . GLN D 1 194 ? 152.391 203.011 172.199 1.00 59.81 194 GLN D CA 1
ATOM 7876 C C . GLN D 1 194 ? 152.433 201.702 172.967 1.00 59.81 194 GLN D C 1
ATOM 7877 O O . GLN D 1 194 ? 152.333 200.621 172.379 1.00 59.81 194 GLN D O 1
ATOM 7883 N N . ASN D 1 195 ? 152.578 201.811 174.280 1.00 59.03 195 ASN D N 1
ATOM 7884 C CA . ASN D 1 195 ? 152.669 200.662 175.169 1.00 59.03 195 ASN D CA 1
ATOM 7885 C C . ASN D 1 195 ? 151.507 200.772 176.147 1.00 59.03 195 ASN D C 1
ATOM 7886 O O . ASN D 1 195 ? 151.589 201.514 177.131 1.00 59.03 195 ASN D O 1
ATOM 7891 N N . VAL D 1 196 ? 150.424 200.043 175.869 1.00 54.51 196 VAL D N 1
ATOM 7892 C CA . VAL D 1 196 ? 149.256 200.069 176.745 1.00 54.51 196 VAL D CA 1
ATOM 7893 C C . VAL D 1 196 ? 149.650 199.684 178.163 1.00 54.51 196 VAL D C 1
ATOM 7894 O O . VAL D 1 196 ? 149.469 200.455 179.112 1.00 54.51 196 VAL D O 1
ATOM 7898 N N . ASN D 1 197 ? 150.195 198.486 178.324 1.00 60.11 197 ASN D N 1
ATOM 7899 C CA . ASN D 1 197 ? 150.709 198.016 179.600 1.00 60.11 197 ASN D CA 1
ATOM 7900 C C . ASN D 1 197 ? 151.747 196.943 179.298 1.00 60.11 197 ASN D C 1
ATOM 7901 O O . ASN D 1 197 ? 152.138 196.752 178.142 1.00 60.11 197 ASN D O 1
ATOM 7906 N N . ALA D 1 198 ? 152.188 196.228 180.326 1.00 61.13 198 ALA D N 1
ATOM 7907 C CA . ALA D 1 198 ? 153.188 195.190 180.129 1.00 61.13 198 ALA D CA 1
ATOM 7908 C C . ALA D 1 198 ? 152.697 194.050 179.248 1.00 61.13 198 ALA D C 1
ATOM 7909 O O . ALA D 1 198 ? 153.518 193.270 178.759 1.00 61.13 198 ALA D O 1
ATOM 7911 N N . PHE D 1 199 ? 151.386 193.939 179.030 1.00 58.44 199 PHE D N 1
ATOM 7912 C CA . PHE D 1 199 ? 150.807 192.816 178.304 1.00 58.44 199 PHE D CA 1
ATOM 7913 C C . PHE D 1 199 ? 150.279 193.194 176.926 1.00 58.44 199 PHE D C 1
ATOM 7914 O O . PHE D 1 199 ? 149.581 192.384 176.307 1.00 58.44 199 PHE D O 1
ATOM 7922 N N . LEU D 1 200 ? 150.588 194.387 176.422 1.00 50.56 200 LEU D N 1
ATOM 7923 C CA . LEU D 1 200 ? 150.049 194.802 175.132 1.00 50.56 200 LEU D CA 1
ATOM 7924 C C . LEU D 1 200 ? 150.843 195.981 174.596 1.00 50.56 200 LEU D C 1
ATOM 7925 O O . LEU D 1 200 ? 151.139 196.920 175.339 1.00 50.56 200 LEU D O 1
ATOM 7930 N N . GLN D 1 201 ? 151.176 195.927 173.311 1.00 50.71 201 GLN D N 1
ATOM 7931 C CA . GLN D 1 201 ? 151.838 197.015 172.608 1.00 50.71 201 GLN D CA 1
ATOM 7932 C C . GLN D 1 201 ? 151.126 197.232 171.281 1.00 50.71 201 GLN D C 1
ATOM 7933 O O . GLN D 1 201 ? 150.519 196.314 170.726 1.00 50.71 201 GLN D O 1
ATOM 7939 N N . VAL D 1 202 ? 151.193 198.455 170.765 1.00 43.30 202 VAL D N 1
ATOM 7940 C CA . VAL D 1 202 ? 150.520 198.783 169.513 1.00 43.30 202 VAL D CA 1
ATOM 7941 C C . VAL D 1 202 ? 151.236 199.957 168.868 1.00 43.30 202 VAL D C 1
ATOM 7942 O O . VAL D 1 202 ? 151.656 200.892 169.551 1.00 43.30 202 VAL D O 1
ATOM 7946 N N . GLY D 1 203 ? 151.395 199.898 167.551 1.00 50.08 203 GLY D N 1
ATOM 7947 C CA . GLY D 1 203 ? 152.116 200.938 166.844 1.00 50.08 203 GLY D CA 1
ATOM 7948 C C . GLY D 1 203 ? 151.627 201.099 165.423 1.00 50.08 203 GLY D C 1
ATOM 7949 O O . GLY D 1 203 ? 150.932 200.236 164.878 1.00 50.08 203 GLY D O 1
ATOM 7950 N N . ALA D 1 204 ? 152.011 202.221 164.822 1.00 55.95 204 ALA D N 1
ATOM 7951 C CA . ALA D 1 204 ? 151.633 202.523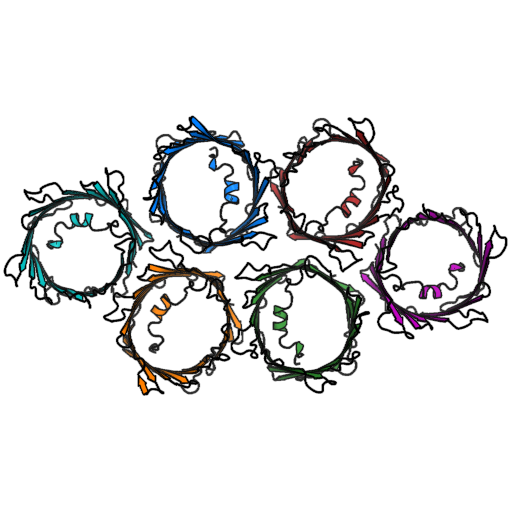 163.451 1.00 55.95 204 ALA D CA 1
ATOM 7952 C C . ALA D 1 204 ? 152.793 203.218 162.757 1.00 55.95 204 ALA D C 1
ATOM 7953 O O . ALA D 1 204 ? 153.639 203.845 163.397 1.00 55.95 204 ALA D O 1
ATOM 7955 N N . LYS D 1 205 ? 152.816 203.097 161.434 1.00 66.56 205 LYS D N 1
ATOM 7956 C CA . LYS D 1 205 ? 153.855 203.690 160.603 1.00 66.56 205 LYS D CA 1
ATOM 7957 C C . LYS D 1 205 ? 153.226 204.171 159.307 1.00 66.56 205 LYS D C 1
ATOM 7958 O O . LYS D 1 205 ? 152.431 203.449 158.704 1.00 66.56 205 LYS D O 1
ATOM 7964 N N . ALA D 1 206 ? 153.576 205.379 158.874 1.00 77.50 206 ALA D N 1
ATOM 7965 C CA . ALA D 1 206 ? 153.023 205.962 157.662 1.00 77.50 206 ALA D CA 1
ATOM 7966 C C . ALA D 1 206 ? 154.147 206.509 156.797 1.00 77.50 206 ALA D C 1
ATOM 7967 O O . ALA D 1 206 ? 155.001 207.256 157.283 1.00 77.50 206 ALA D O 1
ATOM 7969 N N . THR D 1 207 ? 154.141 206.140 155.519 1.00 99.66 207 THR D N 1
ATOM 7970 C CA . THR D 1 207 ? 155.089 206.648 154.539 1.00 99.66 207 THR D CA 1
ATOM 7971 C C . THR D 1 207 ? 154.296 207.336 153.439 1.00 99.66 207 THR D C 1
ATOM 7972 O O . THR D 1 207 ? 153.317 206.775 152.938 1.00 99.66 207 THR D O 1
ATOM 7976 N N . MET D 1 208 ? 154.705 208.548 153.065 1.00 118.95 208 MET D N 1
ATOM 7977 C CA . MET D 1 208 ? 153.908 209.342 152.138 1.00 118.95 208 MET D CA 1
ATOM 7978 C C . MET D 1 208 ? 154.549 209.468 150.761 1.00 118.95 208 MET D C 1
ATOM 7979 O O . MET D 1 208 ? 153.836 209.471 149.753 1.00 118.95 208 MET D O 1
ATOM 7984 N N . ASN D 1 209 ? 155.880 209.562 150.697 1.00 123.40 209 ASN D N 1
ATOM 7985 C CA . ASN D 1 209 ? 156.595 209.632 149.425 1.00 123.40 209 ASN D CA 1
ATOM 7986 C C . ASN D 1 209 ? 156.120 210.816 148.591 1.00 123.40 209 ASN D C 1
ATOM 7987 O O . ASN D 1 209 ? 155.480 210.629 147.551 1.00 123.40 209 ASN D O 1
ATOM 7992 N N . CYS D 1 210 ? 156.420 212.034 149.047 1.00 133.83 210 CYS D N 1
ATOM 7993 C CA . CYS D 1 210 ? 155.923 213.241 148.395 1.00 133.83 210 CYS D CA 1
ATOM 7994 C C . CYS D 1 210 ? 156.305 213.317 146.922 1.00 133.83 210 CYS D C 1
ATOM 7995 O O . CYS D 1 210 ? 155.609 213.985 146.150 1.00 133.83 210 CYS D O 1
ATOM 7998 N N . LYS D 1 211 ? 157.380 212.651 146.512 1.00 135.46 211 LYS D N 1
ATOM 7999 C CA . LYS D 1 211 ? 157.788 212.634 145.107 1.00 135.46 211 LYS D CA 1
ATOM 8000 C C . LYS D 1 211 ? 156.999 211.599 144.307 1.00 135.46 211 LYS D C 1
ATOM 8001 O O . LYS D 1 211 ? 157.564 210.746 143.623 1.00 135.46 211 LYS D O 1
ATOM 8007 N N . LEU D 1 212 ? 155.669 211.671 144.393 1.00 135.67 212 LEU D N 1
ATOM 8008 C CA . LEU D 1 212 ? 154.788 210.783 143.654 1.00 135.67 212 LEU D CA 1
ATOM 8009 C C . LEU D 1 212 ? 153.540 211.563 143.264 1.00 135.67 212 LEU D C 1
ATOM 8010 O O . LEU D 1 212 ? 152.975 212.268 144.115 1.00 135.67 212 LEU D O 1
ATOM 8015 N N . PRO D 1 213 ? 153.095 211.467 142.009 1.00 141.72 213 PRO D N 1
ATOM 8016 C CA . PRO D 1 213 ? 151.895 212.212 141.600 1.00 141.72 213 PRO D CA 1
ATOM 8017 C C . PRO D 1 213 ? 150.621 211.739 142.275 1.00 141.72 213 PRO D C 1
ATOM 8018 O O . PRO D 1 213 ? 149.777 212.576 142.617 1.00 141.72 213 PRO D O 1
ATOM 8022 N N . ASN D 1 214 ? 150.455 210.434 142.484 1.00 143.06 214 ASN D N 1
ATOM 8023 C CA . ASN D 1 214 ? 149.236 209.885 143.058 1.00 143.06 214 ASN D CA 1
ATOM 8024 C C . ASN D 1 214 ? 149.330 209.667 144.560 1.00 143.06 214 ASN D C 1
ATOM 8025 O O . ASN D 1 214 ? 148.324 209.300 145.177 1.00 143.06 214 ASN D O 1
ATOM 8030 N N . SER D 1 215 ? 150.507 209.877 145.154 1.00 132.96 215 SER D N 1
ATOM 8031 C CA . SER D 1 215 ? 150.753 209.693 146.582 1.00 132.96 215 SER D CA 1
ATOM 8032 C C . SER D 1 215 ? 150.606 208.231 146.988 1.00 132.96 215 SER D C 1
ATOM 8033 O O . SER D 1 215 ? 151.607 207.519 147.120 1.00 132.96 215 SER D O 1
ATOM 8036 N N . ASN D 1 216 ? 149.364 207.781 147.187 1.00 122.14 216 ASN D N 1
ATOM 8037 C CA . ASN D 1 216 ? 149.068 206.409 147.584 1.00 122.14 216 ASN D CA 1
ATOM 8038 C C . ASN D 1 216 ? 149.795 206.060 148.876 1.00 122.14 216 ASN D C 1
ATOM 8039 O O . ASN D 1 216 ? 150.660 205.179 148.890 1.00 122.14 216 ASN D O 1
ATOM 8044 N N . VAL D 1 217 ? 149.454 206.755 149.961 1.00 102.16 217 VAL D N 1
ATOM 8045 C CA . VAL D 1 217 ? 150.129 206.543 151.234 1.00 102.16 217 VAL D CA 1
ATOM 8046 C C . VAL D 1 217 ? 149.836 205.139 151.738 1.00 102.16 217 VAL D C 1
ATOM 8047 O O . VAL D 1 217 ? 148.672 204.730 151.842 1.00 102.16 217 VAL D O 1
ATOM 8051 N N . ASN D 1 218 ? 150.889 204.395 152.057 1.00 85.23 218 ASN D N 1
ATOM 8052 C CA . ASN D 1 218 ? 150.766 203.040 152.587 1.00 85.23 218 ASN D CA 1
ATOM 8053 C C . ASN D 1 218 ? 151.139 203.083 154.065 1.00 85.23 218 ASN D C 1
ATOM 8054 O O . ASN D 1 218 ? 152.290 203.329 154.428 1.00 85.23 218 ASN D O 1
ATOM 8059 N N . ILE D 1 219 ? 150.148 202.848 154.916 1.00 72.41 219 ILE D N 1
ATOM 8060 C CA . ILE D 1 219 ? 150.346 202.826 156.357 1.00 72.41 219 ILE D CA 1
ATOM 8061 C C . ILE D 1 219 ? 150.293 201.385 156.838 1.00 72.41 219 ILE D C 1
ATOM 8062 O O . ILE D 1 219 ? 149.745 200.500 156.173 1.00 72.41 219 ILE D O 1
ATOM 8067 N N . GLU D 1 220 ? 150.868 201.152 158.012 1.00 63.53 220 GLU D N 1
ATOM 8068 C CA . GLU D 1 220 ? 150.889 199.836 158.625 1.00 63.53 220 GLU D CA 1
ATOM 8069 C C . GLU D 1 220 ? 150.589 199.986 160.106 1.00 63.53 220 GLU D C 1
ATOM 8070 O O . GLU D 1 220 ? 150.982 200.964 160.745 1.00 63.53 220 GLU D O 1
ATOM 8076 N N . PHE D 1 221 ? 149.875 199.002 160.644 1.00 49.69 221 PHE D N 1
ATOM 8077 C CA . PHE D 1 221 ? 149.424 199.045 162.032 1.00 49.69 221 PHE D CA 1
ATOM 8078 C C . PHE D 1 221 ? 149.707 197.667 162.620 1.00 49.69 221 PHE D C 1
ATOM 8079 O O . PHE D 1 221 ? 149.201 196.663 162.115 1.00 49.69 221 PHE D O 1
ATOM 8087 N N . ALA D 1 222 ? 150.502 197.625 163.682 1.00 46.18 222 ALA D N 1
ATOM 8088 C CA . ALA D 1 222 ? 150.936 196.374 164.283 1.00 46.18 222 ALA D CA 1
ATOM 8089 C C . ALA D 1 222 ? 150.595 196.353 165.764 1.00 46.18 222 ALA D C 1
ATOM 8090 O O . ALA D 1 222 ? 150.517 197.403 166.405 1.00 46.18 222 ALA D O 1
ATOM 8092 N N . THR D 1 223 ? 150.381 195.158 166.300 1.00 39.54 223 THR D N 1
ATOM 8093 C CA . THR D 1 223 ? 150.122 194.962 167.718 1.00 39.54 223 THR D CA 1
ATOM 8094 C C . THR D 1 223 ? 151.079 193.918 168.276 1.00 39.54 223 THR D C 1
ATOM 8095 O O . THR D 1 223 ? 151.898 193.342 167.560 1.00 39.54 223 THR D O 1
ATOM 8099 N N . ARG D 1 224 ? 150.959 193.674 169.580 1.00 42.27 224 ARG D N 1
ATOM 8100 C CA . ARG D 1 224 ? 151.759 192.651 170.248 1.00 42.27 224 ARG D CA 1
ATOM 8101 C C . ARG D 1 224 ? 151.043 192.316 171.553 1.00 42.27 224 ARG D C 1
ATOM 8102 O O . ARG D 1 224 ? 150.926 193.174 172.430 1.00 42.27 224 ARG D O 1
ATOM 8110 N N . TYR D 1 225 ? 150.571 191.082 171.666 1.00 46.34 225 TYR D N 1
ATOM 8111 C CA . TYR D 1 225 ? 149.845 190.623 172.840 1.00 46.34 225 TYR D CA 1
ATOM 8112 C C . TYR D 1 225 ? 150.622 189.500 173.510 1.00 46.34 225 TYR D C 1
ATOM 8113 O O . TYR D 1 225 ? 151.184 188.637 172.829 1.00 46.34 225 TYR D O 1
ATOM 8122 N N . LEU D 1 226 ? 150.650 189.514 174.838 1.00 52.00 226 LEU D N 1
ATOM 8123 C CA . LEU D 1 226 ? 151.330 188.483 175.621 1.00 52.00 226 LEU D CA 1
ATOM 8124 C C . LEU D 1 226 ? 150.323 187.777 176.514 1.00 52.00 226 LEU D C 1
ATOM 8125 O O . LEU D 1 226 ? 149.980 188.292 177.593 1.00 52.00 226 LEU D O 1
ATOM 8130 N N . PRO D 1 227 ? 149.811 186.611 176.114 1.00 56.80 227 PRO D N 1
ATOM 8131 C CA . PRO D 1 227 ? 148.883 185.889 176.997 1.00 56.80 227 PRO D CA 1
ATOM 8132 C C . PRO D 1 227 ? 149.491 185.545 178.342 1.00 56.80 227 PRO D C 1
ATOM 8133 O O . PRO D 1 227 ? 148.786 185.547 179.358 1.00 56.80 227 PRO D O 1
ATOM 8137 N N . ASP D 1 228 ? 150.784 185.251 178.375 1.00 67.82 228 ASP D N 1
ATOM 8138 C CA . ASP D 1 228 ? 151.499 184.985 179.616 1.00 67.82 228 ASP D CA 1
ATOM 8139 C C . ASP D 1 228 ? 152.980 185.230 179.356 1.00 67.82 228 ASP D C 1
ATOM 8140 O O . ASP D 1 228 ? 153.353 185.814 178.334 1.00 67.82 228 ASP D O 1
ATOM 8145 N N . ALA D 1 229 ? 153.830 184.792 180.283 1.00 74.22 229 ALA D N 1
ATOM 8146 C CA . ALA D 1 229 ? 155.265 184.980 180.106 1.00 74.22 229 ALA D CA 1
ATOM 8147 C C . ALA D 1 229 ? 155.795 184.152 178.942 1.00 74.22 229 ALA D C 1
ATOM 8148 O O . ALA D 1 229 ? 156.729 184.571 178.249 1.00 74.22 229 ALA D O 1
ATOM 8150 N N . SER D 1 230 ? 155.213 182.978 178.710 1.00 67.70 230 SER D N 1
ATOM 8151 C CA . SER D 1 230 ? 155.726 182.028 177.725 1.00 67.70 230 SER D CA 1
ATOM 8152 C C . SER D 1 230 ? 154.952 182.052 176.415 1.00 67.70 230 SER D C 1
ATOM 8153 O O . SER D 1 230 ? 154.800 181.014 175.767 1.00 67.70 230 SER D O 1
ATOM 8156 N N . SER D 1 231 ? 154.454 183.208 175.988 1.00 62.88 231 SER D N 1
ATOM 8157 C CA . SER D 1 231 ? 153.716 183.285 174.738 1.00 62.88 231 SER D CA 1
ATOM 8158 C C . SER D 1 231 ? 153.878 184.673 174.144 1.00 62.88 231 SER D C 1
ATOM 8159 O O . SER D 1 231 ? 154.198 185.626 174.857 1.00 62.88 231 SER D O 1
ATOM 8162 N N . GLN D 1 232 ? 153.670 184.775 172.832 1.00 57.24 232 GLN D N 1
ATOM 8163 C CA . GLN D 1 232 ? 153.715 186.073 172.162 1.00 57.24 232 GLN D CA 1
ATOM 8164 C C . GLN D 1 232 ? 152.941 185.949 170.851 1.00 57.24 232 GLN D C 1
ATOM 8165 O O . GLN D 1 232 ? 153.426 185.320 169.911 1.00 57.24 232 GLN D O 1
ATOM 8171 N N . VAL D 1 233 ? 151.760 186.552 170.794 1.00 40.77 233 VAL D N 1
ATOM 8172 C CA . VAL D 1 233 ? 150.946 186.572 169.586 1.00 40.77 233 VAL D CA 1
ATOM 8173 C C . VAL D 1 233 ? 150.907 187.998 169.067 1.00 40.77 233 VAL D C 1
ATOM 8174 O O . VAL D 1 233 ? 150.645 188.933 169.829 1.00 40.77 233 VAL D O 1
ATOM 8178 N N . LYS D 1 234 ? 151.188 188.171 167.779 1.00 44.49 234 LYS D N 1
ATOM 8179 C CA . LYS D 1 234 ? 151.218 189.515 167.225 1.00 44.49 234 LYS D CA 1
ATOM 8180 C C . LYS D 1 234 ? 150.748 189.504 165.781 1.00 44.49 234 LYS D C 1
ATOM 8181 O O . LYS D 1 234 ? 150.942 188.529 165.051 1.00 44.49 234 LYS D O 1
ATOM 8187 N N . ALA D 1 235 ? 150.137 190.612 165.375 1.00 42.28 235 ALA D N 1
ATOM 8188 C CA . ALA D 1 235 ? 149.571 190.731 164.042 1.00 42.28 235 ALA D CA 1
ATOM 8189 C C . ALA D 1 235 ? 149.698 192.171 163.575 1.00 42.28 235 ALA D C 1
ATOM 8190 O O . ALA D 1 235 ? 149.564 193.098 164.374 1.00 42.28 235 ALA D O 1
ATOM 8192 N N . LYS D 1 236 ? 149.958 192.349 162.286 1.00 48.62 236 LYS D N 1
ATOM 8193 C CA . LYS D 1 236 ? 149.972 193.664 161.669 1.00 48.62 236 LYS D CA 1
ATOM 8194 C C . LYS D 1 236 ? 149.126 193.649 160.404 1.00 48.62 236 LYS D C 1
ATOM 8195 O O . LYS D 1 236 ? 148.865 192.600 159.812 1.00 48.62 236 LYS D O 1
ATOM 8201 N N . VAL D 1 237 ? 148.702 194.839 159.987 1.00 51.74 237 VAL D N 1
ATOM 8202 C CA . VAL D 1 237 ? 147.826 194.977 158.831 1.00 51.74 237 VAL D CA 1
ATOM 8203 C C . VAL D 1 237 ? 148.147 196.263 158.085 1.00 51.74 237 VAL D C 1
ATOM 8204 O O . VAL D 1 237 ? 148.250 197.336 158.688 1.00 51.74 237 VAL D O 1
ATOM 8208 N N . SER D 1 238 ? 148.309 196.163 156.770 1.00 69.34 238 SER D N 1
ATOM 8209 C CA . SER D 1 238 ? 148.540 197.304 155.901 1.00 69.34 238 SER D CA 1
ATOM 8210 C C . SER D 1 238 ? 147.254 197.627 155.143 1.00 69.34 238 SER D C 1
ATOM 8211 O O . SER D 1 238 ? 146.224 196.968 155.318 1.00 69.34 238 SER D O 1
ATOM 8214 N N . ASP D 1 239 ? 147.314 198.652 154.292 1.00 76.21 239 ASP D N 1
ATOM 8215 C CA . ASP D 1 239 ? 146.120 199.063 153.562 1.00 76.21 239 ASP D CA 1
ATOM 8216 C C . ASP D 1 239 ? 145.656 198.013 152.562 1.00 76.21 239 ASP D C 1
ATOM 8217 O O . ASP D 1 239 ? 144.448 197.829 152.382 1.00 76.21 239 ASP D O 1
ATOM 8222 N N . SER D 1 240 ? 146.582 197.324 151.903 1.00 76.92 240 SER D N 1
ATOM 8223 C CA . SER D 1 240 ? 146.219 196.350 150.885 1.00 76.92 240 SER D CA 1
ATOM 8224 C C . SER D 1 240 ? 145.674 195.056 151.470 1.00 76.92 240 SER D C 1
ATOM 8225 O O . SER D 1 240 ? 145.456 194.100 150.718 1.00 76.92 240 SER D O 1
ATOM 8228 N N . GLY D 1 241 ? 145.454 194.997 152.778 1.00 75.57 241 GLY D N 1
ATOM 8229 C CA . GLY D 1 241 ? 144.857 193.835 153.395 1.00 75.57 241 GLY D CA 1
ATOM 8230 C C . GLY D 1 241 ? 145.823 192.763 153.838 1.00 75.57 241 GLY D C 1
ATOM 8231 O O . GLY D 1 241 ? 145.375 191.711 154.306 1.00 75.57 241 GLY D O 1
ATOM 8232 N N . ILE D 1 242 ? 147.127 192.990 153.716 1.00 69.98 242 ILE D N 1
ATOM 8233 C CA . ILE D 1 242 ? 148.102 191.994 154.147 1.00 69.98 242 ILE D CA 1
ATOM 8234 C C . ILE D 1 242 ? 148.030 191.896 155.667 1.00 69.98 242 ILE D C 1
ATOM 8235 O O . ILE D 1 242 ? 148.497 192.787 156.380 1.00 69.98 242 ILE D O 1
ATOM 8240 N N . VAL D 1 243 ? 147.441 190.815 156.163 1.00 57.80 243 VAL D N 1
ATOM 8241 C CA . VAL D 1 243 ? 147.280 190.581 157.591 1.00 57.80 243 VAL D CA 1
ATOM 8242 C C . VAL D 1 243 ? 148.196 189.419 157.941 1.00 57.80 243 VAL D C 1
ATOM 8243 O O . VAL D 1 243 ? 147.895 188.265 157.619 1.00 57.80 243 VAL D O 1
ATOM 8247 N N . THR D 1 244 ? 149.312 189.713 158.596 1.00 47.08 244 THR D N 1
ATOM 8248 C CA . THR D 1 244 ? 150.278 188.687 158.954 1.00 47.08 244 THR D CA 1
ATOM 8249 C C . THR D 1 244 ? 150.165 188.365 160.437 1.00 47.08 244 THR D C 1
ATOM 8250 O O . THR D 1 244 ? 150.215 189.265 161.279 1.00 47.08 244 THR D O 1
ATOM 8254 N N . LEU D 1 245 ? 150.008 187.086 160.747 1.00 45.84 245 LEU D N 1
ATOM 8255 C CA . LEU D 1 245 ? 149.891 186.612 162.116 1.00 45.84 245 LEU D CA 1
ATOM 8256 C C . LEU D 1 245 ? 151.188 185.937 162.537 1.00 45.84 245 LEU D C 1
ATOM 8257 O O . LEU D 1 245 ? 151.934 185.419 161.704 1.00 45.84 245 LEU D O 1
ATOM 8262 N N . ALA D 1 246 ? 151.455 185.943 163.840 1.00 51.15 246 ALA D N 1
ATOM 8263 C CA . ALA D 1 246 ? 152.636 185.263 164.351 1.00 51.15 246 ALA D CA 1
ATOM 8264 C C . ALA D 1 246 ? 152.371 184.825 165.779 1.00 51.15 246 ALA D C 1
ATOM 8265 O O . ALA D 1 246 ? 151.768 185.573 166.554 1.00 51.15 246 ALA D O 1
ATOM 8267 N N . TYR D 1 247 ? 152.836 183.627 166.122 1.00 83.53 247 TYR D N 1
ATOM 8268 C CA . TYR D 1 247 ? 152.623 183.044 167.441 1.00 83.53 247 TYR D CA 1
ATOM 8269 C C . TYR D 1 247 ? 153.901 182.356 167.886 1.00 83.53 247 TYR D C 1
ATOM 8270 O O . TYR D 1 247 ? 154.315 181.368 167.277 1.00 83.53 247 TYR D O 1
ATOM 8279 N N . LYS D 1 248 ? 154.513 182.867 168.947 1.00 63.42 248 LYS D N 1
ATOM 8280 C CA . LYS D 1 248 ? 155.714 182.294 169.539 1.00 63.42 248 LYS D CA 1
ATOM 8281 C C . LYS D 1 248 ? 155.342 181.653 170.867 1.00 63.42 248 LYS D C 1
ATOM 8282 O O . LYS D 1 248 ? 154.708 182.296 171.710 1.00 63.42 248 LYS D O 1
ATOM 8288 N N . GLN D 1 249 ? 155.736 180.396 171.050 1.00 64.62 249 GLN D N 1
ATOM 8289 C CA . GLN D 1 249 ? 155.432 179.633 172.252 1.00 64.62 249 GLN D CA 1
ATOM 8290 C C . GLN D 1 249 ? 156.676 178.880 172.695 1.00 64.62 249 GLN D C 1
ATOM 8291 O O . GLN D 1 249 ? 157.393 178.324 171.861 1.00 64.62 249 GLN D O 1
ATOM 8297 N N . LEU D 1 250 ? 156.929 178.857 174.002 1.00 59.96 250 LEU D N 1
ATOM 8298 C CA . LEU D 1 250 ? 158.032 178.092 174.574 1.00 59.96 250 LEU D CA 1
ATOM 8299 C C . LEU D 1 250 ? 157.475 176.789 175.135 1.00 59.96 250 LEU D C 1
ATOM 8300 O O . LEU D 1 250 ? 156.727 176.799 176.117 1.00 59.96 250 LEU D O 1
ATOM 8305 N N . LEU D 1 251 ? 157.842 175.671 174.514 1.00 63.76 251 LEU D N 1
ATOM 8306 C CA . LEU D 1 251 ? 157.335 174.372 174.937 1.00 63.76 251 LEU D CA 1
ATOM 8307 C C . LEU D 1 251 ? 158.121 173.852 176.132 1.00 63.76 251 LEU D C 1
ATOM 8308 O O . LEU D 1 251 ? 157.566 173.664 177.219 1.00 63.76 251 LEU D O 1
ATOM 8313 N N . ARG D 1 252 ? 159.412 173.618 175.935 1.00 68.54 252 ARG D N 1
ATOM 8314 C CA . ARG D 1 252 ? 160.291 173.291 177.040 1.00 68.54 252 ARG D CA 1
ATOM 8315 C C . ARG D 1 252 ? 161.196 174.486 177.328 1.00 68.54 252 ARG D C 1
ATOM 8316 O O . ARG D 1 252 ? 161.376 175.353 176.469 1.00 68.54 252 ARG D O 1
ATOM 8324 N N . PRO D 1 253 ? 161.764 174.568 178.526 1.00 67.58 253 PRO D N 1
ATOM 8325 C CA . PRO D 1 253 ? 162.716 175.652 178.795 1.00 67.58 253 PRO D CA 1
ATOM 8326 C C . PRO D 1 253 ? 163.925 175.563 177.880 1.00 67.58 253 PRO D C 1
ATOM 8327 O O . PRO D 1 253 ? 164.732 174.635 177.989 1.00 67.58 253 PRO D O 1
ATOM 8331 N N . GLY D 1 254 ? 164.054 176.531 176.969 1.00 56.65 254 GLY D N 1
ATOM 8332 C CA . GLY D 1 254 ? 165.101 176.554 175.971 1.00 56.65 254 GLY D CA 1
ATOM 8333 C C . GLY D 1 254 ? 164.619 176.238 174.568 1.00 56.65 254 GLY D C 1
ATOM 8334 O O . GLY D 1 254 ? 165.359 176.465 173.605 1.00 56.65 254 GLY D O 1
ATOM 8335 N N . VAL D 1 255 ? 163.402 175.723 174.432 1.00 56.19 255 VAL D N 1
ATOM 8336 C CA . VAL D 1 255 ? 162.841 175.354 173.138 1.00 56.19 255 VAL D CA 1
ATOM 8337 C C . VAL D 1 255 ? 161.683 176.288 172.822 1.00 56.19 255 VAL D C 1
ATOM 8338 O O . VAL D 1 255 ? 160.723 176.380 173.595 1.00 56.19 255 VAL D O 1
ATOM 8342 N N . THR D 1 256 ? 161.764 176.974 171.685 1.00 52.02 256 THR D N 1
ATOM 8343 C CA . THR D 1 256 ? 160.722 177.886 171.241 1.00 52.02 256 THR D CA 1
ATOM 8344 C C . THR D 1 256 ? 160.220 177.471 169.865 1.00 52.02 256 THR D C 1
ATOM 8345 O O . THR D 1 256 ? 160.966 176.956 169.029 1.00 52.02 256 THR D O 1
ATOM 8349 N N . LEU D 1 257 ? 158.933 177.712 169.638 1.00 46.79 257 LEU D N 1
ATOM 8350 C CA . LEU D 1 257 ? 158.281 177.368 168.385 1.00 46.79 257 LEU D CA 1
ATOM 8351 C C . LEU D 1 257 ? 157.487 178.576 167.924 1.00 46.79 257 LEU D C 1
ATOM 8352 O O . LEU D 1 257 ? 156.839 179.243 168.731 1.00 46.79 257 LEU D O 1
ATOM 8357 N N . GLY D 1 258 ? 157.538 178.847 166.634 1.00 58.71 258 GLY D N 1
ATOM 8358 C CA . GLY D 1 258 ? 156.819 179.973 166.063 1.00 58.71 258 GLY D CA 1
ATOM 8359 C C . GLY D 1 258 ? 156.079 179.569 164.809 1.00 58.71 258 GLY D C 1
ATOM 8360 O O . GLY D 1 258 ? 156.539 178.718 164.053 1.00 58.71 258 GLY D O 1
ATOM 8361 N N . VAL D 1 259 ? 154.928 180.195 164.595 1.00 52.72 259 VAL D N 1
ATOM 8362 C CA . VAL D 1 259 ? 154.074 179.924 163.447 1.00 52.72 259 VAL D CA 1
ATOM 8363 C C . VAL D 1 259 ? 153.631 181.256 162.864 1.00 52.72 259 VAL D C 1
ATOM 8364 O O . VAL D 1 259 ? 153.168 182.132 163.601 1.00 52.72 259 VAL D O 1
ATOM 8368 N N . GLY D 1 260 ? 153.767 181.409 161.552 1.00 53.95 260 GLY D N 1
ATOM 8369 C CA . GLY D 1 260 ? 153.415 182.644 160.882 1.00 53.95 260 GLY D CA 1
ATOM 8370 C C . GLY D 1 260 ? 152.593 182.391 159.635 1.00 53.95 260 GLY D C 1
ATOM 8371 O O . GLY D 1 260 ? 152.819 181.423 158.907 1.00 53.95 260 GLY D O 1
ATOM 8372 N N . SER D 1 261 ? 151.636 183.283 159.389 1.00 53.10 261 SER D N 1
ATOM 8373 C CA . SER D 1 261 ? 150.766 183.212 158.228 1.00 53.10 261 SER D CA 1
ATOM 8374 C C . SER D 1 261 ? 150.658 184.605 157.626 1.00 53.10 261 SER D C 1
ATOM 8375 O O . SER D 1 261 ? 150.917 185.610 158.292 1.00 53.10 261 SER D O 1
ATOM 8378 N N . SER D 1 262 ? 150.272 184.669 156.355 1.00 61.98 262 SER D N 1
ATOM 8379 C CA . SER D 1 262 ? 150.105 185.957 155.696 1.00 61.98 262 SER D CA 1
ATOM 8380 C C . SER D 1 262 ? 148.884 185.897 154.794 1.00 61.98 262 SER D C 1
ATOM 8381 O O . SER D 1 262 ? 148.957 185.360 153.686 1.00 61.98 262 SER D O 1
ATOM 8384 N N . PHE D 1 263 ? 147.776 186.456 155.263 1.00 71.81 263 PHE D N 1
ATOM 8385 C CA . PHE D 1 263 ? 146.537 186.503 154.505 1.00 71.81 263 PHE D CA 1
ATOM 8386 C C . PHE D 1 263 ? 146.620 187.614 153.470 1.00 71.81 263 PHE D C 1
ATOM 8387 O O . PHE D 1 263 ? 147.655 188.259 153.293 1.00 71.81 263 PHE D O 1
ATOM 8395 N N . ASP D 1 264 ? 145.510 187.821 152.770 1.00 88.89 264 ASP D N 1
ATOM 8396 C CA . ASP D 1 264 ? 145.327 188.996 151.929 1.00 88.89 264 ASP D CA 1
ATOM 8397 C C . ASP D 1 264 ? 144.009 189.708 152.192 1.00 88.89 264 ASP D C 1
ATOM 8398 O O . ASP D 1 264 ? 143.944 190.934 152.082 1.00 88.89 264 ASP D O 1
ATOM 8403 N N . ALA D 1 265 ? 142.953 188.957 152.516 1.00 90.92 265 ALA D N 1
ATOM 8404 C CA . ALA D 1 265 ? 141.686 189.506 153.007 1.00 90.92 265 ALA D CA 1
ATOM 8405 C C . ALA D 1 265 ? 140.976 190.359 151.957 1.00 90.92 265 ALA D C 1
ATOM 8406 O O . ALA D 1 265 ? 139.982 191.028 152.243 1.00 90.92 265 ALA D O 1
ATOM 8408 N N . LEU D 1 266 ? 141.489 190.342 150.730 1.00 98.60 266 LEU D N 1
ATOM 8409 C CA . LEU D 1 266 ? 140.859 191.071 149.639 1.00 98.60 266 LEU D CA 1
ATOM 8410 C C . LEU D 1 266 ? 140.422 190.099 148.552 1.00 98.60 266 LEU D C 1
ATOM 8411 O O . LEU D 1 266 ? 139.254 190.077 148.151 1.00 98.60 266 LEU D O 1
ATOM 8416 N N . LYS D 1 267 ? 141.363 189.288 148.085 1.00 101.33 267 LYS D N 1
ATOM 8417 C CA . LYS D 1 267 ? 141.116 188.349 147.003 1.00 101.33 267 LYS D CA 1
ATOM 8418 C C . LYS D 1 267 ? 141.488 186.948 147.466 1.00 101.33 267 LYS D C 1
ATOM 8419 O O . LYS D 1 267 ? 142.603 186.720 147.945 1.00 101.33 267 LYS D O 1
ATOM 8425 N N . LEU D 1 268 ? 140.553 186.009 147.330 1.00 96.27 268 LEU D N 1
ATOM 8426 C CA . LEU D 1 268 ? 140.718 184.676 147.893 1.00 96.27 268 LEU D CA 1
ATOM 8427 C C . LEU D 1 268 ? 140.730 183.590 146.825 1.00 96.27 268 LEU D C 1
ATOM 8428 O O . LEU D 1 268 ? 140.450 182.426 147.124 1.00 96.27 268 LEU D O 1
ATOM 8433 N N . SER D 1 269 ? 141.044 183.946 145.585 1.00 116.55 269 SER D N 1
ATOM 8434 C CA . SER D 1 269 ? 141.113 182.972 144.503 1.00 116.55 269 SER D CA 1
ATOM 8435 C C . SER D 1 269 ? 142.509 183.001 143.887 1.00 116.55 269 SER D C 1
ATOM 8436 O O . SER D 1 269 ? 142.741 182.499 142.787 1.00 116.55 269 SER D O 1
ATOM 8439 N N . GLU D 1 270 ? 143.464 183.595 144.604 1.00 102.58 270 GLU D N 1
ATOM 8440 C CA . GLU D 1 270 ? 144.824 183.675 144.118 1.00 102.58 270 GLU D CA 1
ATOM 8441 C C . GLU D 1 270 ? 145.749 183.166 145.213 1.00 102.58 270 GLU D C 1
ATOM 8442 O O . GLU D 1 270 ? 145.545 183.507 146.388 1.00 102.58 270 GLU D O 1
ATOM 8448 N N . PRO D 1 271 ? 146.748 182.358 144.872 1.00 97.12 271 PRO D N 1
ATOM 8449 C CA . PRO D 1 271 ? 147.701 181.893 145.886 1.00 97.12 271 PRO D CA 1
ATOM 8450 C C . PRO D 1 271 ? 148.737 182.951 146.225 1.00 97.12 271 PRO D C 1
ATOM 8451 O O . PRO D 1 271 ? 149.883 182.876 145.770 1.00 97.12 271 PRO D O 1
ATOM 8455 N N . VAL D 1 272 ? 148.346 183.941 147.023 1.00 91.92 272 VAL D N 1
ATOM 8456 C CA . VAL D 1 272 ? 149.257 184.995 147.453 1.00 91.92 272 VAL D CA 1
ATOM 8457 C C . VAL D 1 272 ? 149.657 184.716 148.893 1.00 91.92 272 VAL D C 1
ATOM 8458 O O . VAL D 1 272 ? 150.612 185.300 149.416 1.00 91.92 272 VAL D O 1
ATOM 8462 N N . HIS D 1 273 ? 148.931 183.808 149.534 1.00 88.05 273 HIS D N 1
ATOM 8463 C CA . HIS D 1 273 ? 149.127 183.547 150.951 1.00 88.05 273 HIS D CA 1
ATOM 8464 C C . HIS D 1 273 ? 150.408 182.761 151.188 1.00 88.05 273 HIS D C 1
ATOM 8465 O O . HIS D 1 273 ? 150.659 181.738 150.546 1.00 88.05 273 HIS D O 1
ATOM 8472 N N . LYS D 1 274 ? 151.216 183.243 152.125 1.00 71.86 274 LYS D N 1
ATOM 8473 C CA . LYS D 1 274 ? 152.442 182.580 152.533 1.00 71.86 274 LYS D CA 1
ATOM 8474 C C . LYS D 1 274 ? 152.290 182.086 153.963 1.00 71.86 274 LYS D C 1
ATOM 8475 O O . LYS D 1 274 ? 151.464 182.583 154.732 1.00 71.86 274 LYS D O 1
ATOM 8481 N N . LEU D 1 275 ? 153.098 181.093 154.315 1.00 63.47 275 LEU D N 1
ATOM 8482 C CA . LEU D 1 275 ? 152.933 180.407 155.585 1.00 63.47 275 LEU D CA 1
ATOM 8483 C C . LEU D 1 275 ? 154.248 179.757 155.978 1.00 63.47 275 LEU D C 1
ATOM 8484 O O . LEU D 1 275 ? 155.020 179.340 155.112 1.00 63.47 275 LEU D O 1
ATOM 8489 N N . GLY D 1 276 ? 154.496 179.667 157.281 1.00 60.27 276 GLY D N 1
ATOM 8490 C CA . GLY D 1 276 ? 155.739 179.083 157.739 1.00 60.27 276 GLY D CA 1
ATOM 8491 C C . GLY D 1 276 ? 155.804 178.800 159.223 1.00 60.27 276 GLY D C 1
ATOM 8492 O O . GLY D 1 276 ? 154.975 179.282 159.999 1.00 60.27 276 GLY D O 1
ATOM 8493 N N . TRP D 1 277 ? 156.790 178.009 159.628 1.00 60.21 277 TRP D N 1
ATOM 8494 C CA . TRP D 1 277 ? 157.040 177.711 161.026 1.00 60.21 277 TRP D CA 1
ATOM 8495 C C . TRP D 1 277 ? 158.534 177.790 161.303 1.00 60.21 277 TRP D C 1
ATOM 8496 O O . TRP D 1 277 ? 159.363 177.789 160.393 1.00 60.21 277 TRP D O 1
ATOM 8507 N N . SER D 1 278 ? 158.868 177.867 162.586 1.00 57.56 278 SER D N 1
ATOM 8508 C CA . SER D 1 278 ? 160.251 177.991 163.014 1.00 57.56 278 SER D CA 1
ATOM 8509 C C . SER D 1 278 ? 160.419 177.278 164.344 1.00 57.56 278 SER D C 1
ATOM 8510 O O . SER D 1 278 ? 159.580 177.400 165.237 1.00 57.56 278 SER D O 1
ATOM 8513 N N . LEU D 1 279 ? 161.515 176.533 164.471 1.00 42.80 279 LEU D N 1
ATOM 8514 C CA . LEU D 1 279 ? 161.778 175.770 165.690 1.00 42.80 279 LEU D CA 1
ATOM 8515 C C . LEU D 1 279 ? 163.189 176.118 166.150 1.00 42.80 279 LEU D C 1
ATOM 8516 O O . LEU D 1 279 ? 164.162 175.782 165.472 1.00 42.80 279 LEU D O 1
ATOM 8521 N N . SER D 1 280 ? 163.292 176.790 167.289 1.00 52.00 280 SER D N 1
ATOM 8522 C CA . SER D 1 280 ? 164.576 177.224 167.813 1.00 52.00 280 SER D CA 1
ATOM 8523 C C . SER D 1 280 ? 164.878 176.533 169.134 1.00 52.00 280 SER D C 1
ATOM 8524 O O . SER D 1 280 ? 163.991 176.314 169.962 1.00 52.00 280 SER D O 1
ATOM 8527 N N . PHE D 1 281 ? 166.148 176.191 169.325 1.00 56.97 281 PHE D N 1
ATOM 8528 C CA . PHE D 1 281 ? 166.617 175.548 170.539 1.00 56.97 281 PHE D CA 1
ATOM 8529 C C . PHE D 1 281 ? 167.693 176.409 171.180 1.00 56.97 281 PHE D C 1
ATOM 8530 O O . PHE D 1 281 ? 168.266 177.298 170.547 1.00 56.97 281 PHE D O 1
ATOM 8538 N N . ASP D 1 282 ? 167.963 176.133 172.452 1.00 67.94 282 ASP D N 1
ATOM 8539 C CA . ASP D 1 282 ? 168.941 176.910 173.206 1.00 67.94 282 ASP D CA 1
ATOM 8540 C C . ASP D 1 282 ? 169.406 176.068 174.380 1.00 67.94 282 ASP D C 1
ATOM 8541 O O . ASP D 1 282 ? 168.581 175.599 175.169 1.00 67.94 282 ASP D O 1
ATOM 8546 N N . ALA D 1 283 ? 170.714 175.876 174.499 1.00 68.99 283 ALA D N 1
ATOM 8547 C CA . ALA D 1 283 ? 171.267 175.089 175.591 1.00 68.99 283 ALA D CA 1
ATOM 8548 C C . ALA D 1 283 ? 171.818 175.991 176.686 1.00 68.99 283 ALA D C 1
ATOM 8549 O O . ALA D 1 283 ? 171.880 177.209 176.533 1.00 68.99 283 ALA D O 1
ATOM 8552 N N . SER E 1 2 ? 120.404 222.687 179.837 1.00 143.91 2 SER E N 1
ATOM 8553 C CA . SER E 1 2 ? 120.775 223.514 178.695 1.00 143.91 2 SER E CA 1
ATOM 8554 C C . SER E 1 2 ? 120.043 223.063 177.435 1.00 143.91 2 SER E C 1
ATOM 8555 O O . SER E 1 2 ? 119.959 221.866 177.158 1.00 143.91 2 SER E O 1
ATOM 8558 N N . PRO E 1 3 ? 119.506 224.020 176.682 1.00 145.37 3 PRO E N 1
ATOM 8559 C CA . PRO E 1 3 ? 118.779 223.667 175.468 1.00 145.37 3 PRO E CA 1
ATOM 8560 C C . PRO E 1 3 ? 119.708 223.042 174.450 1.00 145.37 3 PRO E C 1
ATOM 8561 O O . PRO E 1 3 ? 120.908 223.373 174.388 1.00 145.37 3 PRO E O 1
ATOM 8565 N N . PRO E 1 4 ? 119.201 222.127 173.629 1.00 130.04 4 PRO E N 1
ATOM 8566 C CA . PRO E 1 4 ? 120.036 221.517 172.591 1.00 130.04 4 PRO E CA 1
ATOM 8567 C C . PRO E 1 4 ? 120.323 222.494 171.461 1.00 130.04 4 PRO E C 1
ATOM 8568 O O . PRO E 1 4 ? 119.566 223.426 171.187 1.00 130.04 4 PRO E O 1
ATOM 8572 N N . VAL E 1 5 ? 121.451 222.257 170.796 1.00 124.28 5 VAL E N 1
ATOM 8573 C CA . VAL E 1 5 ? 121.855 223.038 169.634 1.00 124.28 5 VAL E CA 1
ATOM 8574 C C . VAL E 1 5 ? 121.064 222.490 168.450 1.00 124.28 5 VAL E C 1
ATOM 8575 O O . VAL E 1 5 ? 120.458 221.418 168.553 1.00 124.28 5 VAL E O 1
ATOM 8579 N N . TYR E 1 6 ? 121.039 223.226 167.333 1.00 126.02 6 TYR E N 1
ATOM 8580 C CA . TYR E 1 6 ? 120.251 222.818 166.172 1.00 126.02 6 TYR E CA 1
ATOM 8581 C C . TYR E 1 6 ? 120.534 221.381 165.753 1.00 126.02 6 TYR E C 1
ATOM 8582 O O . TYR E 1 6 ? 119.596 220.604 165.548 1.00 126.02 6 TYR E O 1
ATOM 8591 N N . SER E 1 7 ? 121.805 221.008 165.622 1.00 126.82 7 SER E N 1
ATOM 8592 C CA . SER E 1 7 ? 122.146 219.672 165.154 1.00 126.82 7 SER E CA 1
ATOM 8593 C C . SER E 1 7 ? 121.655 218.572 166.085 1.00 126.82 7 SER E C 1
ATOM 8594 O O . SER E 1 7 ? 121.549 217.421 165.650 1.00 126.82 7 SER E O 1
ATOM 8597 N N . ASP E 1 8 ? 121.350 218.892 167.340 1.00 126.41 8 ASP E N 1
ATOM 8598 C CA . ASP E 1 8 ? 120.942 217.898 168.321 1.00 126.41 8 ASP E CA 1
ATOM 8599 C C . ASP E 1 8 ? 119.435 217.850 168.538 1.00 126.41 8 ASP E C 1
ATOM 8600 O O . ASP E 1 8 ? 118.964 217.027 169.329 1.00 126.41 8 ASP E O 1
ATOM 8605 N N . ILE E 1 9 ? 118.666 218.704 167.865 1.00 121.87 9 ILE E N 1
ATOM 8606 C CA . ILE E 1 9 ? 117.213 218.593 167.946 1.00 121.87 9 ILE E CA 1
ATOM 8607 C C . ILE E 1 9 ? 116.771 217.394 167.123 1.00 121.87 9 ILE E C 1
ATOM 8608 O O . ILE E 1 9 ? 117.250 217.186 166.002 1.00 121.87 9 ILE E O 1
ATOM 8613 N N . SER E 1 10 ? 115.865 216.597 167.687 1.00 113.75 10 SER E N 1
ATOM 8614 C CA . SER E 1 10 ? 115.389 215.358 167.076 1.00 113.75 10 SER E CA 1
ATOM 8615 C C . SER E 1 10 ? 116.563 214.479 166.651 1.00 113.75 10 SER E C 1
ATOM 8616 O O . SER E 1 10 ? 116.551 213.840 165.598 1.00 113.75 10 SER E O 1
ATOM 8619 N N . ARG E 1 11 ? 117.600 214.462 167.485 1.00 104.91 11 ARG E N 1
ATOM 8620 C CA . ARG E 1 11 ? 118.725 213.570 167.256 1.00 104.91 11 ARG E CA 1
ATOM 8621 C C . ARG E 1 11 ? 118.400 212.134 167.636 1.00 104.91 11 ARG E C 1
ATOM 8622 O O . ARG E 1 11 ? 119.024 211.213 167.105 1.00 104.91 11 ARG E O 1
ATOM 8630 N N . ASN E 1 12 ? 117.417 211.920 168.511 1.00 99.48 12 ASN E N 1
ATOM 8631 C CA . ASN E 1 12 ? 117.076 210.563 168.922 1.00 99.48 12 ASN E CA 1
ATOM 8632 C C . ASN E 1 12 ? 116.573 209.735 167.747 1.00 99.48 12 ASN E C 1
ATOM 8633 O O . ASN E 1 12 ? 116.930 208.560 167.614 1.00 99.48 12 ASN E O 1
ATOM 8638 N N . ILE E 1 13 ? 115.744 210.325 166.886 1.00 101.99 13 ILE E N 1
ATOM 8639 C CA . ILE E 1 13 ? 115.288 209.592 165.710 1.00 101.99 13 ILE E CA 1
ATOM 8640 C C . ILE E 1 13 ? 116.425 209.396 164.714 1.00 101.99 13 ILE E C 1
ATOM 8641 O O . ILE E 1 13 ? 116.545 208.323 164.111 1.00 101.99 13 ILE E O 1
ATOM 8646 N N . ASN E 1 14 ? 117.273 210.409 164.523 1.00 99.43 14 ASN E N 1
ATOM 8647 C CA . ASN E 1 14 ? 118.430 210.264 163.649 1.00 99.43 14 ASN E CA 1
ATOM 8648 C C . ASN E 1 14 ? 119.414 209.221 164.156 1.00 99.43 14 ASN E C 1
ATOM 8649 O O . ASN E 1 14 ? 120.191 208.681 163.361 1.00 99.43 14 ASN E O 1
ATOM 8654 N N . ASP E 1 15 ? 119.392 208.927 165.452 1.00 100.79 15 ASP E N 1
ATOM 8655 C CA . ASP E 1 15 ? 120.293 207.967 166.064 1.00 100.79 15 ASP E CA 1
ATOM 8656 C C . ASP E 1 15 ? 119.871 206.529 165.818 1.00 100.79 15 ASP E C 1
ATOM 8657 O O . ASP E 1 15 ? 120.689 205.619 165.987 1.00 100.79 15 ASP E O 1
ATOM 8662 N N . LEU E 1 16 ? 118.622 206.303 165.425 1.00 90.69 16 LEU E N 1
ATOM 8663 C CA . LEU E 1 16 ? 118.116 204.962 165.187 1.00 90.69 16 LEU E CA 1
ATOM 8664 C C . LEU E 1 16 ? 118.206 204.545 163.729 1.00 90.69 16 LEU E C 1
ATOM 8665 O O . LEU E 1 16 ? 117.744 203.454 163.385 1.00 90.69 16 LEU E O 1
ATOM 8670 N N . LEU E 1 17 ? 118.771 205.381 162.863 1.00 93.87 17 LEU E N 1
ATOM 8671 C CA . LEU E 1 17 ? 118.885 205.001 161.462 1.00 93.87 17 LEU E CA 1
ATOM 8672 C C . LEU E 1 17 ? 120.247 205.347 160.871 1.00 93.87 17 LEU E C 1
ATOM 8673 O O . LEU E 1 17 ? 120.534 204.992 159.724 1.00 93.87 17 LEU E O 1
ATOM 8678 N N . ASN E 1 18 ? 121.094 206.035 161.636 1.00 91.38 18 ASN E N 1
ATOM 8679 C CA . ASN E 1 18 ? 122.433 206.393 161.184 1.00 91.38 18 ASN E CA 1
ATOM 8680 C C . ASN E 1 18 ? 123.531 205.940 162.140 1.00 91.38 18 ASN E C 1
ATOM 8681 O O . ASN E 1 18 ? 124.600 206.558 162.170 1.00 91.38 18 ASN E O 1
ATOM 8686 N N . LYS E 1 19 ? 123.303 204.886 162.919 1.00 82.18 19 LYS E N 1
ATOM 8687 C CA . LYS E 1 19 ? 124.327 204.398 163.831 1.00 82.18 19 LYS E CA 1
ATOM 8688 C C . LYS E 1 19 ? 124.101 202.917 164.095 1.00 82.18 19 LYS E C 1
ATOM 8689 O O . LYS E 1 19 ? 122.957 202.462 164.157 1.00 82.18 19 LYS E O 1
ATOM 8695 N N . ASP E 1 20 ? 125.201 202.171 164.235 1.00 79.66 20 ASP E N 1
ATOM 8696 C CA . ASP E 1 20 ? 125.158 200.724 164.455 1.00 79.66 20 ASP E CA 1
ATOM 8697 C C . ASP E 1 20 ? 124.395 200.011 163.343 1.00 79.66 20 ASP E C 1
ATOM 8698 O O . ASP E 1 20 ? 123.648 199.062 163.585 1.00 79.66 20 ASP E O 1
ATOM 8703 N N . PHE E 1 21 ? 124.581 200.475 162.109 1.00 78.76 21 PHE E N 1
ATOM 8704 C CA . PHE E 1 21 ? 124.041 199.807 160.922 1.00 78.76 21 PHE E CA 1
ATOM 8705 C C . PHE E 1 21 ? 125.231 199.345 160.087 1.00 78.76 21 PHE E C 1
ATOM 8706 O O . PHE E 1 21 ? 125.795 200.115 159.307 1.00 78.76 21 PHE E O 1
ATOM 8714 N N . TYR E 1 22 ? 125.605 198.084 160.259 1.00 69.56 22 TYR E N 1
ATOM 8715 C CA . TYR E 1 22 ? 126.760 197.526 159.567 1.00 69.56 22 TYR E CA 1
ATOM 8716 C C . TYR E 1 22 ? 126.351 196.838 158.269 1.00 69.56 22 TYR E C 1
ATOM 8717 O O . TYR E 1 22 ? 126.690 195.681 158.028 1.00 69.56 22 TYR E O 1
ATOM 8726 N N . HIS E 1 23 ? 125.616 197.546 157.417 1.00 85.33 23 HIS E N 1
ATOM 8727 C CA . HIS E 1 23 ? 125.135 196.981 156.165 1.00 85.33 23 HIS E CA 1
ATOM 8728 C C . HIS E 1 23 ? 125.736 197.651 154.940 1.00 85.33 23 HIS E C 1
ATOM 8729 O O . HIS E 1 23 ? 125.680 197.077 153.848 1.00 85.33 23 HIS E O 1
ATOM 8736 N N . ALA E 1 24 ? 126.304 198.845 155.086 1.00 75.34 24 ALA E N 1
ATOM 8737 C CA . ALA E 1 24 ? 126.892 199.557 153.960 1.00 75.34 24 ALA E CA 1
ATOM 8738 C C . ALA E 1 24 ? 128.295 199.086 153.616 1.00 75.34 24 ALA E C 1
ATOM 8739 O O . ALA E 1 24 ? 128.591 198.867 152.437 1.00 75.34 24 ALA E O 1
ATOM 8741 N N . THR E 1 25 ? 129.163 198.921 154.610 1.00 74.53 25 THR E N 1
ATOM 8742 C CA . THR E 1 25 ? 130.540 198.514 154.382 1.00 74.53 25 THR E CA 1
ATOM 8743 C C . THR E 1 25 ? 130.688 197.030 154.672 1.00 74.53 25 THR E C 1
ATOM 8744 O O . THR E 1 25 ? 130.478 196.609 155.817 1.00 74.53 25 THR E O 1
ATOM 8748 N N . PRO E 1 26 ? 131.032 196.206 153.679 1.00 71.76 26 PRO E N 1
ATOM 8749 C CA . PRO E 1 26 ? 131.169 194.765 153.942 1.00 71.76 26 PRO E CA 1
ATOM 8750 C C . PRO E 1 26 ? 132.208 194.431 154.996 1.00 71.76 26 PRO E C 1
ATOM 8751 O O . PRO E 1 26 ? 132.059 193.417 155.688 1.00 71.76 26 PRO E O 1
ATOM 8755 N N . ALA E 1 27 ? 133.255 195.236 155.143 1.00 68.09 27 ALA E N 1
ATOM 8756 C CA . ALA E 1 27 ? 134.273 194.980 156.151 1.00 68.09 27 ALA E CA 1
ATOM 8757 C C . ALA E 1 27 ? 134.650 196.282 156.835 1.00 68.09 27 ALA E C 1
ATOM 8758 O O . ALA E 1 27 ? 134.828 197.306 156.170 1.00 68.09 27 ALA E O 1
ATOM 8760 N N . ALA E 1 28 ? 134.771 196.240 158.158 1.00 59.06 28 ALA E N 1
ATOM 8761 C CA . ALA E 1 28 ? 135.199 197.390 158.937 1.00 59.06 28 ALA E CA 1
ATOM 8762 C C . ALA E 1 28 ? 136.163 196.925 160.014 1.00 59.06 28 ALA E C 1
ATOM 8763 O O . ALA E 1 28 ? 136.107 195.779 160.464 1.00 59.06 28 ALA E O 1
ATOM 8765 N N . PHE E 1 29 ? 137.052 197.826 160.427 1.00 56.96 29 PHE E N 1
ATOM 8766 C CA . PHE E 1 29 ? 138.131 197.448 161.340 1.00 56.96 29 PHE E CA 1
ATOM 8767 C C . PHE E 1 29 ? 138.567 198.721 162.069 1.00 56.96 29 PHE E C 1
ATOM 8768 O O . PHE E 1 29 ? 139.283 199.552 161.511 1.00 56.96 29 PHE E O 1
ATOM 8776 N N . ASP E 1 30 ? 138.112 198.870 163.309 1.00 57.97 30 ASP E N 1
ATOM 8777 C CA . ASP E 1 30 ? 138.375 200.066 164.100 1.00 57.97 30 ASP E CA 1
ATOM 8778 C C . ASP E 1 30 ? 139.190 199.701 165.330 1.00 57.97 30 ASP E C 1
ATOM 8779 O O . ASP E 1 30 ? 138.848 198.755 166.043 1.00 57.97 30 ASP E O 1
ATOM 8784 N N . VAL E 1 31 ? 140.260 200.449 165.581 1.00 52.53 31 VAL E N 1
ATOM 8785 C CA . VAL E 1 31 ? 141.050 200.292 166.796 1.00 52.53 31 VAL E CA 1
ATOM 8786 C C . VAL E 1 31 ? 141.172 201.646 167.472 1.00 52.53 31 VAL E C 1
ATOM 8787 O O . VAL E 1 31 ? 141.665 202.603 166.869 1.00 52.53 31 VAL E O 1
ATOM 8791 N N . GLN E 1 32 ? 140.736 201.722 168.723 1.00 64.65 32 GLN E N 1
ATOM 8792 C CA . GLN E 1 32 ? 140.825 202.936 169.516 1.00 64.65 32 GLN E CA 1
ATOM 8793 C C . GLN E 1 32 ? 141.688 202.670 170.738 1.00 64.65 32 GLN E C 1
ATOM 8794 O O . GLN E 1 32 ? 141.513 201.658 171.421 1.00 64.65 32 GLN E O 1
ATOM 8800 N N . THR E 1 33 ? 142.622 203.576 171.011 1.00 70.34 33 THR E N 1
ATOM 8801 C CA . THR E 1 33 ? 143.520 203.408 172.140 1.00 70.34 33 THR E CA 1
ATOM 8802 C C . THR E 1 33 ? 143.770 204.757 172.791 1.00 70.34 33 THR E C 1
ATOM 8803 O O . THR E 1 33 ? 143.802 205.792 172.121 1.00 70.34 33 THR E O 1
ATOM 8807 N N . THR E 1 34 ? 143.954 204.733 174.103 1.00 87.02 34 THR E N 1
ATOM 8808 C CA . THR E 1 34 ? 144.244 205.924 174.885 1.00 87.02 34 THR E CA 1
ATOM 8809 C C . THR E 1 34 ? 145.584 205.744 175.596 1.00 87.02 34 THR E C 1
ATOM 8810 O O . THR E 1 34 ? 146.145 204.647 175.642 1.00 87.02 34 THR E O 1
ATOM 8814 N N . THR E 1 35 ? 146.096 206.835 176.156 1.00 90.68 35 THR E N 1
ATOM 8815 C CA . THR E 1 35 ? 147.376 206.824 176.845 1.00 90.68 35 THR E CA 1
ATOM 8816 C C . THR E 1 35 ? 147.178 207.405 178.236 1.00 90.68 35 THR E C 1
ATOM 8817 O O . THR E 1 35 ? 146.191 208.092 178.508 1.00 90.68 35 THR E O 1
ATOM 8821 N N . ALA E 1 36 ? 148.131 207.111 179.125 1.00 101.88 36 ALA E N 1
ATOM 8822 C CA . ALA E 1 36 ? 148.032 207.528 180.521 1.00 101.88 36 ALA E CA 1
ATOM 8823 C C . ALA E 1 36 ? 147.841 209.031 180.681 1.00 101.88 36 ALA E C 1
ATOM 8824 O O . ALA E 1 36 ? 147.178 209.458 181.631 1.00 101.88 36 ALA E O 1
ATOM 8826 N N . ASN E 1 37 ? 148.405 209.837 179.785 1.00 96.74 37 ASN E N 1
ATOM 8827 C CA . ASN E 1 37 ? 148.301 211.290 179.911 1.00 96.74 37 ASN E CA 1
ATOM 8828 C C . ASN E 1 37 ? 147.057 211.834 179.210 1.00 96.74 37 ASN E C 1
ATOM 8829 O O . ASN E 1 37 ? 146.418 212.769 179.702 1.00 96.74 37 ASN E O 1
ATOM 8834 N N . GLY E 1 38 ? 146.691 211.266 178.061 1.00 94.20 38 GLY E N 1
ATOM 8835 C CA . GLY E 1 38 ? 145.351 211.512 177.566 1.00 94.20 38 GLY E CA 1
ATOM 8836 C C . GLY E 1 38 ? 145.083 211.714 176.085 1.00 94.20 38 GLY E C 1
ATOM 8837 O O . GLY E 1 38 ? 143.912 211.842 175.717 1.00 94.20 38 GLY E O 1
ATOM 8838 N N . ILE E 1 39 ? 146.094 211.734 175.220 1.00 91.46 39 ILE E N 1
ATOM 8839 C CA . ILE E 1 39 ? 145.856 211.890 173.787 1.00 91.46 39 ILE E CA 1
ATOM 8840 C C . ILE E 1 39 ? 145.297 210.579 173.255 1.00 91.46 39 ILE E C 1
ATOM 8841 O O . ILE E 1 39 ? 145.960 209.539 173.305 1.00 91.46 39 ILE E O 1
ATOM 8846 N N . LYS E 1 40 ? 144.069 210.629 172.755 1.00 88.77 40 LYS E N 1
ATOM 8847 C CA . LYS E 1 40 ? 143.446 209.469 172.146 1.00 88.77 40 LYS E CA 1
ATOM 8848 C C . LYS E 1 40 ? 143.877 209.331 170.692 1.00 88.77 40 LYS E C 1
ATOM 8849 O O . LYS E 1 40 ? 143.870 210.296 169.925 1.00 88.77 40 LYS E O 1
ATOM 8855 N N . PHE E 1 41 ? 144.263 208.114 170.317 1.00 82.36 41 PHE E N 1
ATOM 8856 C CA . PHE E 1 41 ? 144.582 207.805 168.931 1.00 82.36 41 PHE E CA 1
ATOM 8857 C C . PHE E 1 41 ? 143.710 206.650 168.473 1.00 82.36 41 PHE E C 1
ATOM 8858 O O . PHE E 1 41 ? 143.363 205.760 169.251 1.00 82.36 41 PHE E O 1
ATOM 8866 N N . SER E 1 42 ? 143.364 206.673 167.192 1.00 73.44 42 SER E N 1
ATOM 8867 C CA . SER E 1 42 ? 142.482 205.658 166.641 1.00 73.44 42 SER E CA 1
ATOM 8868 C C . SER E 1 42 ? 142.825 205.453 165.177 1.00 73.44 42 SER E C 1
ATOM 8869 O O . SER E 1 42 ? 143.402 206.330 164.530 1.00 73.44 42 SER E O 1
ATOM 8872 N N . LEU E 1 43 ? 142.460 204.284 164.667 1.00 58.92 43 LEU E N 1
ATOM 8873 C CA . LEU E 1 43 ? 142.659 203.949 163.263 1.00 58.92 43 LEU E CA 1
ATOM 8874 C C . LEU E 1 43 ? 141.414 203.221 162.782 1.00 58.92 43 LEU E C 1
ATOM 8875 O O . LEU E 1 43 ? 141.009 202.219 163.377 1.00 58.92 43 LEU E O 1
ATOM 8880 N N . LYS E 1 44 ? 140.809 203.728 161.718 1.00 61.13 44 LYS E N 1
ATOM 8881 C CA . LYS E 1 44 ? 139.642 203.106 161.117 1.00 61.13 44 LYS E CA 1
ATOM 8882 C C . LYS E 1 44 ? 139.967 202.634 159.708 1.00 61.13 44 LYS E C 1
ATOM 8883 O O . LYS E 1 44 ? 140.682 203.295 158.952 1.00 61.13 44 LYS E O 1
ATOM 8889 N N . ALA E 1 45 ? 139.435 201.466 159.364 1.00 61.40 45 ALA E N 1
ATOM 8890 C CA . ALA E 1 45 ? 139.624 200.898 158.036 1.00 61.40 45 ALA E CA 1
ATOM 8891 C C . ALA E 1 45 ? 138.275 200.416 157.534 1.00 61.40 45 ALA E C 1
ATOM 8892 O O . ALA E 1 45 ? 137.651 199.556 158.163 1.00 61.40 45 ALA E O 1
ATOM 8894 N N . LYS E 1 46 ? 137.827 200.973 156.417 1.00 71.26 46 LYS E N 1
ATOM 8895 C CA . LYS E 1 46 ? 136.551 200.618 155.821 1.00 71.26 46 LYS E CA 1
ATOM 8896 C C . LYS E 1 46 ? 136.752 200.256 154.358 1.00 71.26 46 LYS E C 1
ATOM 8897 O O . LYS E 1 46 ? 137.677 200.744 153.703 1.00 71.26 46 LYS E O 1
ATOM 8903 N N . GLN E 1 47 ? 135.872 199.403 153.850 1.00 82.58 47 GLN E N 1
ATOM 8904 C CA . GLN E 1 47 ? 135.921 198.960 152.459 1.00 82.58 47 GLN E CA 1
ATOM 8905 C C . GLN E 1 47 ? 134.569 199.257 151.825 1.00 82.58 47 GLN E C 1
ATOM 8906 O O . GLN E 1 47 ? 133.571 198.586 152.158 1.00 82.58 47 GLN E O 1
ATOM 8912 N N . PRO E 1 48 ? 134.470 200.266 150.959 1.00 77.96 48 PRO E N 1
ATOM 8913 C CA . PRO E 1 48 ? 133.171 200.605 150.365 1.00 77.96 48 PRO E CA 1
ATOM 8914 C C . PRO E 1 48 ? 132.626 199.514 149.459 1.00 77.96 48 PRO E C 1
ATOM 8915 O O . PRO E 1 48 ? 131.475 199.093 149.605 1.00 77.96 48 PRO E O 1
ATOM 8919 N N . VAL E 1 49 ? 133.440 199.054 148.520 1.00 85.54 49 VAL E N 1
ATOM 8920 C CA . VAL E 1 49 ? 133.025 198.039 147.560 1.00 85.54 49 VAL E CA 1
ATOM 8921 C C . VAL E 1 49 ? 133.895 196.805 147.753 1.00 85.54 49 VAL E C 1
ATOM 8922 O O . VAL E 1 49 ? 135.122 196.910 147.861 1.00 85.54 49 VAL E O 1
ATOM 8926 N N . LYS E 1 50 ? 133.257 195.632 147.791 1.00 95.12 50 LYS E N 1
ATOM 8927 C CA . LYS E 1 50 ? 133.953 194.399 148.146 1.00 95.12 50 LYS E CA 1
ATOM 8928 C C . LYS E 1 50 ? 135.047 194.015 147.156 1.00 95.12 50 LYS E C 1
ATOM 8929 O O . LYS E 1 50 ? 135.986 193.310 147.540 1.00 95.12 50 LYS E O 1
ATOM 8935 N N . ASP E 1 51 ? 134.960 194.456 145.902 1.00 103.84 51 ASP E N 1
ATOM 8936 C CA . ASP E 1 51 ? 135.984 194.164 144.907 1.00 103.84 51 ASP E CA 1
ATOM 8937 C C . ASP E 1 51 ? 136.961 195.318 144.718 1.00 103.84 51 ASP E C 1
ATOM 8938 O O . ASP E 1 51 ? 137.729 195.319 143.750 1.00 103.84 51 ASP E O 1
ATOM 8943 N N . GLY E 1 52 ? 136.957 196.291 145.623 1.00 92.56 52 GLY E N 1
ATOM 8944 C CA . GLY E 1 52 ? 137.805 197.449 145.488 1.00 92.56 52 GLY E CA 1
ATOM 8945 C C . GLY E 1 52 ? 138.874 197.515 146.556 1.00 92.56 52 GLY E C 1
ATOM 8946 O O . GLY E 1 52 ? 139.122 196.549 147.283 1.00 92.56 52 GLY E O 1
ATOM 8947 N N . PRO E 1 53 ? 139.531 198.665 146.670 1.00 90.57 53 PRO E N 1
ATOM 8948 C CA . PRO E 1 53 ? 140.602 198.807 147.662 1.00 90.57 53 PRO E CA 1
ATOM 8949 C C . PRO E 1 53 ? 140.054 198.978 149.066 1.00 90.57 53 PRO E C 1
ATOM 8950 O O . PRO E 1 53 ? 138.839 198.921 149.276 1.00 90.57 53 PRO E O 1
ATOM 8954 N N . LEU E 1 54 ? 140.941 199.193 150.034 1.00 83.43 54 LEU E N 1
ATOM 8955 C CA . LEU E 1 54 ? 140.527 199.361 151.422 1.00 83.43 54 LEU E CA 1
ATOM 8956 C C . LEU E 1 54 ? 141.002 200.725 151.893 1.00 83.43 54 LEU E C 1
ATOM 8957 O O . LEU E 1 54 ? 142.207 200.990 151.910 1.00 83.43 54 LEU E O 1
ATOM 8962 N N . SER E 1 55 ? 140.060 201.585 152.265 1.00 77.68 55 SER E N 1
ATOM 8963 C CA . SER E 1 55 ? 140.379 202.921 152.740 1.00 77.68 55 SER E CA 1
ATOM 8964 C C . SER E 1 55 ? 140.679 202.890 154.231 1.00 77.68 55 SER E C 1
ATOM 8965 O O . SER E 1 55 ? 140.072 202.132 154.990 1.00 77.68 55 SER E O 1
ATOM 8968 N N . THR E 1 56 ? 141.632 203.721 154.645 1.00 71.70 56 THR E N 1
ATOM 8969 C CA . THR E 1 56 ? 142.081 203.727 156.032 1.00 71.70 56 THR E CA 1
ATOM 8970 C C . THR E 1 56 ? 142.403 205.153 156.443 1.00 71.70 56 THR E C 1
ATOM 8971 O O . THR E 1 56 ? 143.038 205.885 155.681 1.00 71.70 56 THR E O 1
ATOM 8975 N N . ASN E 1 57 ? 141.971 205.541 157.638 1.00 67.49 57 ASN E N 1
ATOM 8976 C CA . ASN E 1 57 ? 142.323 206.832 158.204 1.00 67.49 57 ASN E CA 1
ATOM 8977 C C . ASN E 1 57 ? 142.822 206.664 159.633 1.00 67.49 57 ASN E C 1
ATOM 8978 O O . ASN E 1 57 ? 142.433 205.733 160.343 1.00 67.49 57 ASN E O 1
ATOM 8983 N N . VAL E 1 58 ? 143.706 207.570 160.038 1.00 68.94 58 VAL E N 1
ATOM 8984 C CA . VAL E 1 58 ? 144.304 207.578 161.366 1.00 68.94 58 VAL E CA 1
ATOM 8985 C C . VAL E 1 58 ? 144.008 208.929 161.994 1.00 68.94 58 VAL E C 1
ATOM 8986 O O . VAL E 1 58 ? 144.263 209.973 161.380 1.00 68.94 58 VAL E O 1
ATOM 8990 N N . GLU E 1 59 ? 143.478 208.913 163.212 1.00 87.37 59 GLU E N 1
ATOM 8991 C CA . GLU E 1 59 ? 143.051 210.116 163.908 1.00 87.37 59 GLU E CA 1
ATOM 8992 C C . GLU E 1 59 ? 143.787 210.215 165.235 1.00 87.37 59 GLU E C 1
ATOM 8993 O O . GLU E 1 59 ? 143.975 209.206 165.920 1.00 87.37 59 GLU E O 1
ATOM 8999 N N . ALA E 1 60 ? 144.207 211.430 165.590 1.00 92.02 60 ALA E N 1
ATOM 9000 C CA . ALA E 1 60 ? 144.865 211.714 166.866 1.00 92.02 60 ALA E CA 1
ATOM 9001 C C . ALA E 1 60 ? 144.208 212.969 167.431 1.00 92.02 60 ALA E C 1
ATOM 9002 O O . ALA E 1 60 ? 144.414 214.072 166.926 1.00 92.02 60 ALA E O 1
ATOM 9004 N N . LYS E 1 61 ? 143.397 212.789 168.469 1.00 103.40 61 LYS E N 1
ATOM 9005 C CA . LYS E 1 61 ? 142.637 213.871 169.081 1.00 103.40 61 LYS E CA 1
ATOM 9006 C C . LYS E 1 61 ? 142.952 213.938 170.568 1.00 103.40 61 LYS E C 1
ATOM 9007 O O . LYS E 1 61 ? 143.095 212.898 171.221 1.00 103.40 61 LYS E O 1
ATOM 9013 N N . LEU E 1 62 ? 143.069 215.156 171.101 1.00 114.58 62 LEU E N 1
ATOM 9014 C CA . LEU E 1 62 ? 143.296 215.337 172.529 1.00 114.58 62 LEU E CA 1
ATOM 9015 C C . LEU E 1 62 ? 142.356 216.390 173.108 1.00 114.58 62 LEU E C 1
ATOM 9016 O O . LEU E 1 62 ? 141.955 217.340 172.429 1.00 114.58 62 LEU E O 1
ATOM 9021 N N . ASN E 1 63 ? 141.989 216.189 174.372 1.00 131.73 63 ASN E N 1
ATOM 9022 C CA . ASN E 1 63 ? 141.115 217.096 175.103 1.00 131.73 63 ASN E CA 1
ATOM 9023 C C . ASN E 1 63 ? 141.604 217.194 176.538 1.00 131.73 63 ASN E C 1
ATOM 9024 O O . ASN E 1 63 ? 142.245 216.275 177.051 1.00 131.73 63 ASN E O 1
ATOM 9029 N N . ASP E 1 64 ? 141.283 218.307 177.189 1.00 147.01 64 ASP E N 1
ATOM 9030 C CA . ASP E 1 64 ? 141.733 218.525 178.554 1.00 147.01 64 ASP E CA 1
ATOM 9031 C C . ASP E 1 64 ? 140.641 219.233 179.337 1.00 147.01 64 ASP E C 1
ATOM 9032 O O . ASP E 1 64 ? 139.821 219.956 178.778 1.00 147.01 64 ASP E O 1
ATOM 9037 N N . LYS E 1 65 ? 140.623 218.992 180.641 1.00 143.10 65 LYS E N 1
ATOM 9038 C CA . LYS E 1 65 ? 139.710 219.647 181.571 1.00 143.10 65 LYS E CA 1
ATOM 9039 C C . LYS E 1 65 ? 140.166 221.045 181.952 1.00 143.10 65 LYS E C 1
ATOM 9040 O O . LYS E 1 65 ? 139.556 221.716 182.791 1.00 143.10 65 LYS E O 1
ATOM 9046 N N . GLN E 1 66 ? 141.193 221.533 181.290 1.00 150.82 66 GLN E N 1
ATOM 9047 C CA . GLN E 1 66 ? 141.723 222.873 181.478 1.00 150.82 66 GLN E CA 1
ATOM 9048 C C . GLN E 1 66 ? 140.907 223.812 180.593 1.00 150.82 66 GLN E C 1
ATOM 9049 O O . GLN E 1 66 ? 139.803 223.451 180.170 1.00 150.82 66 GLN E O 1
ATOM 9055 N N . THR E 1 67 ? 141.401 225.020 180.321 1.00 157.90 67 THR E N 1
ATOM 9056 C CA . THR E 1 67 ? 140.505 226.046 179.786 1.00 157.90 67 THR E CA 1
ATOM 9057 C C . THR E 1 67 ? 139.760 225.613 178.537 1.00 157.90 67 THR E C 1
ATOM 9058 O O . THR E 1 67 ? 138.730 226.209 178.236 1.00 157.90 67 THR E O 1
ATOM 9062 N N . GLY E 1 68 ? 140.241 224.614 177.787 1.00 153.15 68 GLY E N 1
ATOM 9063 C CA . GLY E 1 68 ? 139.428 224.130 176.679 1.00 153.15 68 GLY E CA 1
ATOM 9064 C C . GLY E 1 68 ? 140.105 224.073 175.325 1.00 153.15 68 GLY E C 1
ATOM 9065 O O . GLY E 1 68 ? 139.446 224.005 174.281 1.00 153.15 68 GLY E O 1
ATOM 9066 N N . LEU E 1 69 ? 141.430 224.110 175.338 1.00 144.27 69 LEU E N 1
ATOM 9067 C CA . LEU E 1 69 ? 142.211 223.874 174.141 1.00 144.27 69 LEU E CA 1
ATOM 9068 C C . LEU E 1 69 ? 142.040 222.430 173.683 1.00 144.27 69 LEU E C 1
ATOM 9069 O O . LEU E 1 69 ? 141.993 221.492 174.485 1.00 144.27 69 LEU E O 1
ATOM 9074 N N . GLY E 1 70 ? 141.948 222.258 172.371 1.00 135.54 70 GLY E N 1
ATOM 9075 C CA . GLY E 1 70 ? 141.807 220.931 171.807 1.00 135.54 70 GLY E CA 1
ATOM 9076 C C . GLY E 1 70 ? 142.379 220.886 170.412 1.00 135.54 70 GLY E C 1
ATOM 9077 O O . GLY E 1 70 ? 142.359 221.878 169.678 1.00 135.54 70 GLY E O 1
ATOM 9078 N N . LEU E 1 71 ? 142.885 219.712 170.046 1.00 118.31 71 LEU E N 1
ATOM 9079 C CA . LEU E 1 71 ? 143.539 219.549 168.756 1.00 118.31 71 LEU E CA 1
ATOM 9080 C C . LEU E 1 71 ? 143.242 218.157 168.223 1.00 118.31 71 LEU E C 1
ATOM 9081 O O . LEU E 1 71 ? 143.383 217.163 168.946 1.00 118.31 71 LEU E O 1
ATOM 9086 N N . THR E 1 72 ? 142.827 218.103 166.960 1.00 110.88 72 THR E N 1
ATOM 9087 C CA . THR E 1 72 ? 142.581 216.855 166.250 1.00 110.88 72 THR E CA 1
ATOM 9088 C C . THR E 1 72 ? 143.390 216.878 164.963 1.00 110.88 72 THR E C 1
ATOM 9089 O O . THR E 1 72 ? 143.491 217.922 164.314 1.00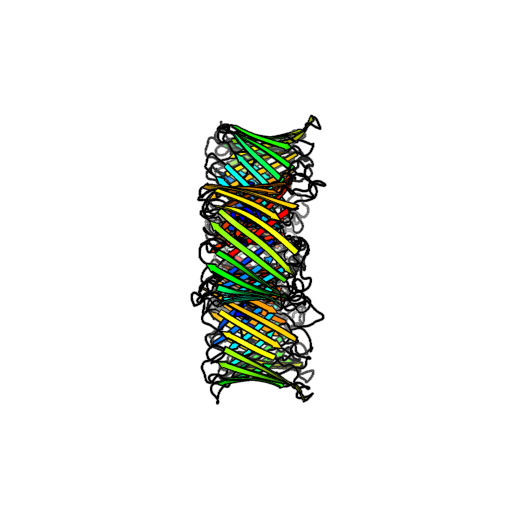 110.88 72 THR E O 1
ATOM 9093 N N . GLN E 1 73 ? 143.984 215.743 164.610 1.00 106.49 73 GLN E N 1
ATOM 9094 C CA . GLN E 1 73 ? 144.740 215.603 163.372 1.00 106.49 73 GLN E CA 1
ATOM 9095 C C . GLN E 1 73 ? 144.396 214.266 162.735 1.00 106.49 73 GLN E C 1
ATOM 9096 O O . GLN E 1 73 ? 144.567 213.216 163.363 1.00 106.49 73 GLN E O 1
ATOM 9102 N N . GLY E 1 74 ? 143.924 214.300 161.499 1.00 101.92 74 GLY E N 1
ATOM 9103 C CA . GLY E 1 74 ? 143.550 213.093 160.778 1.00 101.92 74 GLY E CA 1
ATOM 9104 C C . GLY E 1 74 ? 144.341 212.959 159.493 1.00 101.92 74 GLY E C 1
ATOM 9105 O O . GLY E 1 74 ? 144.756 213.959 158.906 1.00 101.92 74 GLY E O 1
ATOM 9106 N N . TRP E 1 75 ? 144.545 211.718 159.063 1.00 85.79 75 TRP E N 1
ATOM 9107 C CA . TRP E 1 75 ? 145.311 211.455 157.849 1.00 85.79 75 TRP E CA 1
ATOM 9108 C C . TRP E 1 75 ? 144.814 210.156 157.240 1.00 85.79 75 TRP E C 1
ATOM 9109 O O . TRP E 1 75 ? 144.817 209.123 157.911 1.00 85.79 75 TRP E O 1
ATOM 9120 N N . SER E 1 76 ? 144.402 210.199 155.978 1.00 91.54 76 SER E N 1
ATOM 9121 C CA . SER E 1 76 ? 143.750 209.058 155.349 1.00 91.54 76 SER E CA 1
ATOM 9122 C C . SER E 1 76 ? 144.454 208.720 154.037 1.00 91.54 76 SER E C 1
ATOM 9123 O O . SER E 1 76 ? 145.472 209.316 153.665 1.00 91.54 76 SER E O 1
ATOM 9126 N N . ASN E 1 77 ? 143.911 207.735 153.318 1.00 97.88 77 ASN E N 1
ATOM 9127 C CA . ASN E 1 77 ? 144.450 207.385 152.009 1.00 97.88 77 ASN E CA 1
ATOM 9128 C C . ASN E 1 77 ? 144.181 208.474 150.981 1.00 97.88 77 ASN E C 1
ATOM 9129 O O . ASN E 1 77 ? 145.025 208.727 150.114 1.00 97.88 77 ASN E O 1
ATOM 9134 N N . THR E 1 78 ? 143.021 209.124 151.051 1.00 107.70 78 THR E N 1
ATOM 9135 C CA . THR E 1 78 ? 142.738 210.252 150.174 1.00 107.70 78 THR E CA 1
ATOM 9136 C C . THR E 1 78 ? 143.526 211.500 150.553 1.00 107.70 78 THR E C 1
ATOM 9137 O O . THR E 1 78 ? 143.314 212.554 149.944 1.00 107.70 78 THR E O 1
ATOM 9141 N N . ASN E 1 79 ? 144.408 211.402 151.549 1.00 105.68 79 ASN E N 1
ATOM 9142 C CA . ASN E 1 79 ? 145.407 212.422 151.844 1.00 105.68 79 ASN E CA 1
ATOM 9143 C C . ASN E 1 79 ? 144.783 213.760 152.214 1.00 105.68 79 ASN E C 1
ATOM 9144 O O . ASN E 1 79 ? 145.025 214.768 151.542 1.00 105.68 79 ASN E O 1
ATOM 9149 N N . ASN E 1 80 ? 143.984 213.785 153.276 1.00 104.23 80 ASN E N 1
ATOM 9150 C CA . ASN E 1 80 ? 143.433 215.036 153.768 1.00 104.23 80 ASN E CA 1
ATOM 9151 C C . ASN E 1 80 ? 143.794 215.187 155.235 1.00 104.23 80 ASN E C 1
ATOM 9152 O O . ASN E 1 80 ? 143.454 214.339 156.063 1.00 104.23 80 ASN E O 1
ATOM 9157 N N . LEU E 1 81 ? 144.481 216.278 155.549 1.00 107.71 81 LEU E N 1
ATOM 9158 C CA . LEU E 1 81 ? 144.875 216.592 156.915 1.00 107.71 81 LEU E CA 1
ATOM 9159 C C . LEU E 1 81 ? 143.729 217.329 157.600 1.00 107.71 81 LEU E C 1
ATOM 9160 O O . LEU E 1 81 ? 143.755 218.546 157.784 1.00 107.71 81 LEU E O 1
ATOM 9165 N N . GLN E 1 82 ? 142.702 216.570 157.967 1.00 114.46 82 GLN E N 1
ATOM 9166 C CA . GLN E 1 82 ? 141.534 217.126 158.643 1.00 114.46 82 GLN E CA 1
ATOM 9167 C C . GLN E 1 82 ? 141.913 217.451 160.081 1.00 114.46 82 GLN E C 1
ATOM 9168 O O . GLN E 1 82 ? 142.262 216.565 160.861 1.00 114.46 82 GLN E O 1
ATOM 9174 N N . THR E 1 83 ? 141.861 218.729 160.438 1.00 113.47 83 THR E N 1
ATOM 9175 C CA . THR E 1 83 ? 142.214 219.173 161.776 1.00 113.47 83 THR E CA 1
ATOM 9176 C C . THR E 1 83 ? 141.031 219.862 162.439 1.00 113.47 83 THR E C 1
ATOM 9177 O O . THR E 1 83 ? 140.150 220.421 161.781 1.00 113.47 83 THR E O 1
ATOM 9181 N N . LYS E 1 84 ? 141.024 219.813 163.768 1.00 121.48 84 LYS E N 1
ATOM 9182 C CA . LYS E 1 84 ? 140.014 220.505 164.559 1.00 121.48 84 LYS E CA 1
ATOM 9183 C C . LYS E 1 84 ? 140.722 221.253 165.674 1.00 121.48 84 LYS E C 1
ATOM 9184 O O . LYS E 1 84 ? 141.561 220.672 166.370 1.00 121.48 84 LYS E O 1
ATOM 9190 N N . LEU E 1 85 ? 140.384 222.531 165.836 1.00 128.55 85 LEU E N 1
ATOM 9191 C CA . LEU E 1 85 ? 140.958 223.393 166.861 1.00 128.55 85 LEU E CA 1
ATOM 9192 C C . LEU E 1 85 ? 139.822 223.955 167.701 1.00 128.55 85 LEU E C 1
ATOM 9193 O O . LEU E 1 85 ? 138.928 224.622 167.169 1.00 128.55 85 LEU E O 1
ATOM 9198 N N . GLU E 1 86 ? 139.856 223.693 169.004 1.00 146.57 86 GLU E N 1
ATOM 9199 C CA . GLU E 1 86 ? 138.798 224.107 169.917 1.00 146.57 86 GLU E CA 1
ATOM 9200 C C . GLU E 1 86 ? 139.385 224.962 171.030 1.00 146.57 86 GLU E C 1
ATOM 9201 O O . GLU E 1 86 ? 140.403 224.596 171.626 1.00 146.57 86 GLU E O 1
ATOM 9207 N N . PHE E 1 87 ? 138.738 226.092 171.310 1.00 142.80 87 PHE E N 1
ATOM 9208 C CA . PHE E 1 87 ? 139.169 226.971 172.388 1.00 142.80 87 PHE E CA 1
ATOM 9209 C C . PHE E 1 87 ? 138.054 227.952 172.724 1.00 142.80 87 PHE E C 1
ATOM 9210 O O . PHE E 1 87 ? 137.273 228.352 171.854 1.00 142.80 87 PHE E O 1
ATOM 9218 N N . ALA E 1 88 ? 137.982 228.311 174.008 1.00 147.34 88 ALA E N 1
ATOM 9219 C CA . ALA E 1 88 ? 137.092 229.362 174.489 1.00 147.34 88 ALA E CA 1
ATOM 9220 C C . ALA E 1 88 ? 137.890 230.463 175.177 1.00 147.34 88 ALA E C 1
ATOM 9221 O O . ALA E 1 88 ? 137.688 231.651 174.906 1.00 147.34 88 ALA E O 1
ATOM 9223 N N . ASN E 1 89 ? 138.795 230.061 176.071 1.00 156.87 89 ASN E N 1
ATOM 9224 C CA . ASN E 1 89 ? 139.651 230.964 176.836 1.00 156.87 89 ASN E CA 1
ATOM 9225 C C . ASN E 1 89 ? 138.846 231.971 177.650 1.00 156.87 89 ASN E C 1
ATOM 9226 O O . ASN E 1 89 ? 138.387 231.655 178.753 1.00 156.87 89 ASN E O 1
ATOM 9231 N N . LEU E 1 90 ? 138.675 233.183 177.122 1.00 154.71 90 LEU E N 1
ATOM 9232 C CA . LEU E 1 90 ? 138.049 234.268 177.870 1.00 154.71 90 LEU E CA 1
ATOM 9233 C C . LEU E 1 90 ? 136.604 233.959 178.243 1.00 154.71 90 LEU E C 1
ATOM 9234 O O . LEU E 1 90 ? 136.272 233.854 179.428 1.00 154.71 90 LEU E O 1
ATOM 9239 N N . THR E 1 91 ? 135.744 233.811 177.247 1.00 152.09 91 THR E N 1
ATOM 9240 C CA . THR E 1 91 ? 134.318 233.653 177.507 1.00 152.09 91 THR E CA 1
ATOM 9241 C C . THR E 1 91 ? 133.971 232.188 177.733 1.00 152.09 91 THR E C 1
ATOM 9242 O O . THR E 1 91 ? 134.210 231.360 176.843 1.00 152.09 91 THR E O 1
ATOM 9246 N N . PRO E 1 92 ? 133.420 231.820 178.888 1.00 151.43 92 PRO E N 1
ATOM 9247 C CA . PRO E 1 92 ? 132.943 230.445 179.064 1.00 151.43 92 PRO E CA 1
ATOM 9248 C C . PRO E 1 92 ? 131.744 230.169 178.172 1.00 151.43 92 PRO E C 1
ATOM 9249 O O . PRO E 1 92 ? 130.928 231.053 177.904 1.00 151.43 92 PRO E O 1
ATOM 9253 N N . GLY E 1 93 ? 131.645 228.924 177.709 1.00 153.69 93 GLY E N 1
ATOM 9254 C CA . GLY E 1 93 ? 130.564 228.495 176.855 1.00 153.69 93 GLY E CA 1
ATOM 9255 C C . GLY E 1 93 ? 130.727 228.855 175.391 1.00 153.69 93 GLY E C 1
ATOM 9256 O O . GLY E 1 93 ? 130.191 228.153 174.528 1.00 153.69 93 GLY E O 1
ATOM 9257 N N . LEU E 1 94 ? 131.450 229.930 175.090 1.00 152.05 94 LEU E N 1
ATOM 9258 C CA . LEU E 1 94 ? 131.645 230.372 173.711 1.00 152.05 94 LEU E CA 1
ATOM 9259 C C . LEU E 1 94 ? 132.867 229.669 173.132 1.00 152.05 94 LEU E C 1
ATOM 9260 O O . LEU E 1 94 ? 134.002 230.116 173.311 1.00 152.05 94 LEU E O 1
ATOM 9265 N N . LYS E 1 95 ? 132.635 228.562 172.434 1.00 142.80 95 LYS E N 1
ATOM 9266 C CA . LYS E 1 95 ? 133.686 227.821 171.755 1.00 142.80 95 LYS E CA 1
ATOM 9267 C C . LYS E 1 95 ? 133.883 228.367 170.347 1.00 142.80 95 LYS E C 1
ATOM 9268 O O . LYS E 1 95 ? 132.943 228.856 169.715 1.00 142.80 95 LYS E O 1
ATOM 9274 N N . ASN E 1 96 ? 135.117 228.280 169.858 1.00 144.46 96 ASN E N 1
ATOM 9275 C CA . ASN E 1 96 ? 135.456 228.708 168.500 1.00 144.46 96 ASN E CA 1
ATOM 9276 C C . ASN E 1 96 ? 136.150 227.545 167.798 1.00 144.46 96 ASN E C 1
ATOM 9277 O O . ASN E 1 96 ? 137.357 227.344 167.944 1.00 144.46 96 ASN E O 1
ATOM 9282 N N . GLU E 1 97 ? 135.381 226.780 167.028 1.00 142.66 97 GLU E N 1
ATOM 9283 C CA . GLU E 1 97 ? 135.936 225.618 166.357 1.00 142.66 97 GLU E CA 1
ATOM 9284 C C . GLU E 1 97 ? 136.296 225.957 164.913 1.00 142.66 97 GLU E C 1
ATOM 9285 O O . GLU E 1 97 ? 135.777 226.904 164.322 1.00 142.66 97 GLU E O 1
ATOM 9291 N N . LEU E 1 98 ? 137.193 225.159 164.342 1.00 127.66 98 LEU E N 1
ATOM 9292 C CA . LEU E 1 98 ? 137.595 225.368 162.959 1.00 127.66 98 LEU E CA 1
ATOM 9293 C C . LEU E 1 98 ? 138.068 224.045 162.380 1.00 127.66 98 LEU E C 1
ATOM 9294 O O . LEU E 1 98 ? 138.738 223.260 163.056 1.00 127.66 98 LEU E O 1
ATOM 9299 N N . ILE E 1 99 ? 137.711 223.808 161.121 1.00 123.60 99 ILE E N 1
ATOM 9300 C CA . ILE E 1 99 ? 138.041 222.559 160.442 1.00 123.60 99 ILE E CA 1
ATOM 9301 C C . ILE E 1 99 ? 138.668 222.877 159.094 1.00 123.60 99 ILE E C 1
ATOM 9302 O O . ILE E 1 99 ? 138.189 223.749 158.363 1.00 123.60 99 ILE E O 1
ATOM 9307 N N . THR E 1 100 ? 139.744 222.171 158.766 1.00 118.10 100 THR E N 1
ATOM 9308 C CA . THR E 1 100 ? 140.435 222.325 157.493 1.00 118.10 100 THR E CA 1
ATOM 9309 C C . THR E 1 100 ? 140.563 220.970 156.806 1.00 118.10 100 THR E C 1
ATOM 9310 O O . THR E 1 100 ? 140.324 219.917 157.400 1.00 118.10 100 THR E O 1
ATOM 9314 N N . SER E 1 101 ? 140.945 221.011 155.532 1.00 116.98 101 SER E N 1
ATOM 9315 C CA . SER E 1 101 ? 141.242 219.800 154.779 1.00 116.98 101 SER E CA 1
ATOM 9316 C C . SER E 1 101 ? 142.328 220.076 153.750 1.00 116.98 101 SER E C 1
ATOM 9317 O O . SER E 1 101 ? 142.037 220.529 152.639 1.00 116.98 101 SER E O 1
ATOM 9320 N N . LEU E 1 102 ? 143.580 219.804 154.105 1.00 118.65 102 LEU E N 1
ATOM 9321 C CA . LEU E 1 102 ? 144.689 220.055 153.194 1.00 118.65 102 LEU E CA 1
ATOM 9322 C C . LEU E 1 102 ? 144.841 218.886 152.230 1.00 118.65 102 LEU E C 1
ATOM 9323 O O . LEU E 1 102 ? 145.018 217.740 152.655 1.00 118.65 102 LEU E O 1
ATOM 9328 N N . THR E 1 103 ? 144.771 219.175 150.931 1.00 132.79 103 THR E N 1
ATOM 9329 C CA . THR E 1 103 ? 144.891 218.155 149.906 1.00 132.79 103 THR E CA 1
ATOM 9330 C C . THR E 1 103 ? 145.656 218.757 148.733 1.00 132.79 103 THR E C 1
ATOM 9331 O O . THR E 1 103 ? 145.268 219.825 148.227 1.00 132.79 103 THR E O 1
ATOM 9335 N N . PRO E 1 104 ? 146.745 218.122 148.292 1.00 136.72 104 PRO E N 1
ATOM 9336 C CA . PRO E 1 104 ? 147.484 218.668 147.141 1.00 136.72 104 PRO E CA 1
ATOM 9337 C C . PRO E 1 104 ? 146.644 218.776 145.880 1.00 136.72 104 PRO E C 1
ATOM 9338 O O . PRO E 1 104 ? 146.794 219.741 145.121 1.00 136.72 104 PRO E O 1
ATOM 9342 N N . GLY E 1 105 ? 145.757 217.813 145.637 1.00 145.21 105 GLY E N 1
ATOM 9343 C CA . GLY E 1 105 ? 144.932 217.834 144.445 1.00 145.21 105 GLY E CA 1
ATOM 9344 C C . GLY E 1 105 ? 143.643 218.612 144.604 1.00 145.21 105 GLY E C 1
ATOM 9345 O O . GLY E 1 105 ? 143.380 219.553 143.850 1.00 145.21 105 GLY E O 1
ATOM 9346 N N . VAL E 1 106 ? 142.828 218.227 145.587 1.00 136.57 106 VAL E N 1
ATOM 9347 C CA . VAL E 1 106 ? 141.550 218.892 145.804 1.00 136.57 106 VAL E CA 1
ATOM 9348 C C . VAL E 1 106 ? 141.768 220.162 146.613 1.00 136.57 106 VAL E C 1
ATOM 9349 O O . VAL E 1 106 ? 142.549 220.183 147.574 1.00 136.57 106 VAL E O 1
ATOM 9353 N N . ALA E 1 107 ? 141.083 221.233 146.219 1.00 142.11 107 ALA E N 1
ATOM 9354 C CA . ALA E 1 107 ? 141.235 222.516 146.891 1.00 142.11 107 ALA E CA 1
ATOM 9355 C C . ALA E 1 107 ? 140.858 222.409 148.363 1.00 142.11 107 ALA E C 1
ATOM 9356 O O . ALA E 1 107 ? 139.888 221.739 148.729 1.00 142.11 107 ALA E O 1
ATOM 9358 N N . LYS E 1 108 ? 141.639 223.075 149.208 1.00 138.76 108 LYS E N 1
ATOM 9359 C CA . LYS E 1 108 ? 141.398 223.074 150.640 1.00 138.76 108 LYS E CA 1
ATOM 9360 C C . LYS E 1 108 ? 140.098 223.801 150.967 1.00 138.76 108 LYS E C 1
ATOM 9361 O O . LYS E 1 108 ? 139.645 224.685 150.236 1.00 138.76 108 LYS E O 1
ATOM 9367 N N . SER E 1 109 ? 139.495 223.410 152.086 1.00 137.31 109 SER E N 1
ATOM 9368 C CA . SER E 1 109 ? 138.267 224.038 152.552 1.00 137.31 109 SER E CA 1
ATOM 9369 C C . SER E 1 109 ? 138.366 224.248 154.054 1.00 137.31 109 SER E C 1
ATOM 9370 O O . SER E 1 109 ? 138.471 223.280 154.811 1.00 137.31 109 SER E O 1
ATOM 9373 N N . ALA E 1 110 ? 138.331 225.509 154.476 1.00 135.37 110 ALA E N 1
ATOM 9374 C CA . ALA E 1 110 ? 138.431 225.877 155.882 1.00 135.37 110 ALA E CA 1
ATOM 9375 C C . ALA E 1 110 ? 137.102 226.465 156.329 1.00 135.37 110 ALA E C 1
ATOM 9376 O O . ALA E 1 110 ? 136.586 227.393 155.697 1.00 135.37 110 ALA E O 1
ATOM 9378 N N . VAL E 1 111 ? 136.553 225.926 157.413 1.00 133.08 111 VAL E N 1
ATOM 9379 C CA . VAL E 1 111 ? 135.262 226.346 157.942 1.00 133.08 111 VAL E CA 1
ATOM 9380 C C . VAL E 1 111 ? 135.461 226.782 159.387 1.00 133.08 111 VAL E C 1
ATOM 9381 O O . VAL E 1 111 ? 136.083 226.062 160.180 1.00 133.08 111 VAL E O 1
ATOM 9385 N N . LEU E 1 112 ? 134.938 227.959 159.720 1.00 136.38 112 LEU E N 1
ATOM 9386 C CA . LEU E 1 112 ? 135.005 228.519 161.063 1.00 136.38 112 LEU E CA 1
ATOM 9387 C C . LEU E 1 112 ? 133.617 228.458 161.690 1.00 136.38 112 LEU E C 1
ATOM 9388 O O . LEU E 1 112 ? 132.675 229.068 161.174 1.00 136.38 112 LEU E O 1
ATOM 9393 N N . ASN E 1 113 ? 133.492 227.731 162.795 1.00 143.52 113 ASN E N 1
ATOM 9394 C CA . ASN E 1 113 ? 132.228 227.569 163.498 1.00 143.52 113 ASN E CA 1
ATOM 9395 C C . ASN E 1 113 ? 132.285 228.321 164.820 1.00 143.52 113 ASN E C 1
ATOM 9396 O O . ASN E 1 113 ? 133.248 228.176 165.582 1.00 143.52 113 ASN E O 1
ATOM 9401 N N . THR E 1 114 ? 131.256 229.122 165.085 1.00 144.04 114 THR E N 1
ATOM 9402 C CA . THR E 1 114 ? 131.136 229.855 166.337 1.00 144.04 114 THR E CA 1
ATOM 9403 C C . THR E 1 114 ? 129.780 229.544 166.946 1.00 144.04 114 THR E C 1
ATOM 9404 O O . THR E 1 114 ? 128.747 229.742 166.299 1.00 144.04 114 THR E O 1
ATOM 9408 N N . THR E 1 115 ? 129.782 229.063 168.185 1.00 149.81 115 THR E N 1
ATOM 9409 C CA . THR E 1 115 ? 128.558 228.710 168.892 1.00 149.81 115 THR E CA 1
ATOM 9410 C C . THR E 1 115 ? 128.577 229.365 170.263 1.00 149.81 115 THR E C 1
ATOM 9411 O O . THR E 1 115 ? 129.527 229.178 171.031 1.00 149.81 115 THR E O 1
ATOM 9415 N N . PHE E 1 116 ? 127.530 230.125 170.569 1.00 158.75 116 PHE E N 1
ATOM 9416 C CA . PHE E 1 116 ? 127.381 230.775 171.865 1.00 158.75 116 PHE E CA 1
ATOM 9417 C C . PHE E 1 116 ? 126.302 230.034 172.643 1.00 158.75 116 PHE E C 1
ATOM 9418 O O . PHE E 1 116 ? 125.185 229.850 172.148 1.00 158.75 116 PHE E O 1
ATOM 9426 N N . THR E 1 117 ? 126.636 229.608 173.856 1.00 160.26 117 THR E N 1
ATOM 9427 C CA . THR E 1 117 ? 125.710 228.854 174.689 1.00 160.26 117 THR E CA 1
ATOM 9428 C C . THR E 1 117 ? 125.222 229.721 175.841 1.00 160.26 117 THR E C 1
ATOM 9429 O O . THR E 1 117 ? 126.027 230.269 176.601 1.00 160.26 117 THR E O 1
ATOM 9433 N N . GLN E 1 118 ? 123.903 229.845 175.961 1.00 154.26 118 GLN E N 1
ATOM 9434 C CA . GLN E 1 118 ? 123.285 230.561 177.067 1.00 154.26 118 GLN E CA 1
ATOM 9435 C C . GLN E 1 118 ? 121.882 230.011 177.256 1.00 154.26 118 GLN E C 1
ATOM 9436 O O . GLN E 1 118 ? 121.243 229.605 176.277 1.00 154.26 118 GLN E O 1
ATOM 9442 N N . PRO E 1 119 ? 121.382 229.963 178.490 1.00 156.02 119 PRO E N 1
ATOM 9443 C CA . PRO E 1 119 ? 120.096 229.302 178.734 1.00 156.02 119 PRO E CA 1
ATOM 9444 C C . PRO E 1 119 ? 118.992 229.893 177.874 1.00 156.02 119 PRO E C 1
ATOM 9445 O O . PRO E 1 119 ? 118.888 231.110 177.708 1.00 156.02 119 PRO E O 1
ATOM 9449 N N . PHE E 1 120 ? 118.184 229.003 177.303 1.00 159.06 120 PHE E N 1
ATOM 9450 C CA . PHE E 1 120 ? 117.040 229.320 176.455 1.00 159.06 120 PHE E CA 1
ATOM 9451 C C . PHE E 1 120 ? 117.435 229.957 175.126 1.00 159.06 120 PHE E C 1
ATOM 9452 O O . PHE E 1 120 ? 116.557 230.411 174.383 1.00 159.06 120 PHE E O 1
ATOM 9460 N N . PHE E 1 121 ? 118.726 230.001 174.793 1.00 156.31 121 PHE E N 1
ATOM 9461 C CA . PHE E 1 121 ? 119.150 230.590 173.523 1.00 156.31 121 PHE E CA 1
ATOM 9462 C C . PHE E 1 121 ? 120.388 229.856 173.031 1.00 156.31 121 PHE E C 1
ATOM 9463 O O . PHE E 1 121 ? 121.447 229.944 173.659 1.00 156.31 121 PHE E O 1
ATOM 9471 N N . THR E 1 122 ? 120.276 229.156 171.903 1.00 145.07 122 THR E N 1
ATOM 9472 C CA . THR E 1 122 ? 121.428 228.492 171.299 1.00 145.07 122 THR E CA 1
ATOM 9473 C C . THR E 1 122 ? 121.495 228.872 169.826 1.00 145.07 122 THR E C 1
ATOM 9474 O O . THR E 1 122 ? 120.588 228.549 169.054 1.00 145.07 122 THR E O 1
ATOM 9478 N N . ALA E 1 123 ? 122.564 229.560 169.440 1.00 138.43 123 ALA E N 1
ATOM 9479 C CA . ALA E 1 123 ? 122.751 230.005 168.069 1.00 138.43 123 ALA E CA 1
ATOM 9480 C C . ALA E 1 123 ? 124.131 229.586 167.584 1.00 138.43 123 ALA E C 1
ATOM 9481 O O . ALA E 1 123 ? 125.071 229.426 168.367 1.00 138.43 123 ALA E O 1
ATOM 9483 N N . ARG E 1 124 ? 124.243 229.411 166.270 1.00 138.71 124 ARG E N 1
ATOM 9484 C CA . ARG E 1 124 ? 125.488 228.969 165.657 1.00 138.71 124 ARG E CA 1
ATOM 9485 C C . ARG E 1 124 ? 125.687 229.710 164.344 1.00 138.71 124 ARG E C 1
ATOM 9486 O O . ARG E 1 124 ? 124.719 229.978 163.623 1.00 138.71 124 ARG E O 1
ATOM 9494 N N . GLY E 1 125 ? 126.940 230.052 164.054 1.00 141.53 125 GLY E N 1
ATOM 9495 C CA . GLY E 1 125 ? 127.304 230.646 162.785 1.00 141.53 125 GLY E CA 1
ATOM 9496 C C . GLY E 1 125 ? 128.516 229.979 162.169 1.00 141.53 125 GLY E C 1
ATOM 9497 O O . GLY E 1 125 ? 129.555 229.831 162.822 1.00 141.53 125 GLY E O 1
ATOM 9498 N N . ALA E 1 126 ? 128.396 229.566 160.911 1.00 144.91 126 ALA E N 1
ATOM 9499 C CA . ALA E 1 126 ? 129.482 228.936 160.178 1.00 144.91 126 ALA E CA 1
ATOM 9500 C C . ALA E 1 126 ? 129.888 229.811 159.002 1.00 144.91 126 ALA E C 1
ATOM 9501 O O . ALA E 1 126 ? 129.047 230.193 158.180 1.00 144.91 126 ALA E O 1
ATOM 9503 N N . PHE E 1 127 ? 131.179 230.117 158.929 1.00 147.47 127 PHE E N 1
ATOM 9504 C CA . PHE E 1 127 ? 131.765 230.948 157.892 1.00 147.47 127 PHE E CA 1
ATOM 9505 C C . PHE E 1 127 ? 132.284 230.067 156.757 1.00 147.47 127 PHE E C 1
ATOM 9506 O O . PHE E 1 127 ? 132.055 228.853 156.725 1.00 147.47 127 PHE E O 1
ATOM 9514 N N . ASP E 1 128 ? 132.993 230.690 155.820 1.00 147.70 128 ASP E N 1
ATOM 9515 C CA . ASP E 1 128 ? 133.627 229.965 154.722 1.00 147.70 128 ASP E CA 1
ATOM 9516 C C . ASP E 1 128 ? 134.861 230.742 154.300 1.00 147.70 128 ASP E C 1
ATOM 9517 O O . ASP E 1 128 ? 134.789 231.961 154.114 1.00 147.70 128 ASP E O 1
ATOM 9522 N N . LEU E 1 129 ? 135.985 230.045 154.145 1.00 150.66 129 LEU E N 1
ATOM 9523 C CA . LEU E 1 129 ? 137.233 230.696 153.768 1.00 150.66 129 LEU E CA 1
ATOM 9524 C C . LEU E 1 129 ? 137.847 230.014 152.554 1.00 150.66 129 LEU E C 1
ATOM 9525 O O . LEU E 1 129 ? 137.198 229.181 151.913 1.00 150.66 129 LEU E O 1
ATOM 9530 N N . CYS E 1 130 ? 139.090 230.381 152.230 1.00 159.59 130 CYS E N 1
ATOM 9531 C CA . CYS E 1 130 ? 139.845 229.806 151.119 1.00 159.59 130 CYS E CA 1
ATOM 9532 C C . CYS E 1 130 ? 139.189 230.111 149.777 1.00 159.59 130 CYS E C 1
ATOM 9533 O O . CYS E 1 130 ? 139.477 231.145 149.164 1.00 159.59 130 CYS E O 1
ATOM 9536 N N . LEU E 1 131 ? 138.318 229.218 149.313 1.00 156.71 131 LEU E N 1
ATOM 9537 C CA . LEU E 1 131 ? 137.678 229.382 148.016 1.00 156.71 131 LEU E CA 1
ATOM 9538 C C . LEU E 1 131 ? 136.860 230.672 147.976 1.00 156.71 131 LEU E C 1
ATOM 9539 O O . LEU E 1 131 ? 136.291 231.113 148.979 1.00 156.71 131 LEU E O 1
ATOM 9544 N N . LYS E 1 132 ? 136.813 231.282 146.792 1.00 160.49 132 LYS E N 1
ATOM 9545 C CA . LYS E 1 132 ? 136.147 232.570 146.604 1.00 160.49 132 LYS E CA 1
ATOM 9546 C C . LYS E 1 132 ? 134.637 232.445 146.435 1.00 160.49 132 LYS E C 1
ATOM 9547 O O . LYS E 1 132 ? 134.061 232.997 145.495 1.00 160.49 132 LYS E O 1
ATOM 9553 N N . SER E 1 133 ? 133.976 231.729 147.341 1.00 155.81 133 SER E N 1
ATOM 9554 C CA . SER E 1 133 ? 132.517 231.644 147.392 1.00 155.81 133 SER E CA 1
ATOM 9555 C C . SER E 1 133 ? 132.101 231.734 148.854 1.00 155.81 133 SER E C 1
ATOM 9556 O O . SER E 1 133 ? 131.644 230.746 149.445 1.00 155.81 133 SER E O 1
ATOM 9559 N N . PRO E 1 134 ? 132.248 232.907 149.472 1.00 151.95 134 PRO E N 1
ATOM 9560 C CA . PRO E 1 134 ? 131.987 233.016 150.914 1.00 151.95 134 PRO E CA 1
ATOM 9561 C C . PRO E 1 134 ? 130.503 232.881 151.220 1.00 151.95 134 PRO E C 1
ATOM 9562 O O . PRO E 1 134 ? 129.664 233.554 150.619 1.00 151.95 134 PRO E O 1
ATOM 9566 N N . THR E 1 135 ? 130.188 232.001 152.163 1.00 142.02 135 THR E N 1
ATOM 9567 C CA . THR E 1 135 ? 128.827 231.758 152.617 1.00 142.02 135 THR E CA 1
ATOM 9568 C C . THR E 1 135 ? 128.750 231.964 154.126 1.00 142.02 135 THR E C 1
ATOM 9569 O O . THR E 1 135 ? 129.765 232.076 154.816 1.00 142.02 135 THR E O 1
ATOM 9573 N N . PHE E 1 136 ? 127.522 232.016 154.635 1.00 149.08 136 PHE E N 1
ATOM 9574 C CA . PHE E 1 136 ? 127.291 232.111 156.073 1.00 149.08 136 PHE E CA 1
ATOM 9575 C C . PHE E 1 136 ? 126.083 231.248 156.400 1.00 149.08 136 PHE E C 1
ATOM 9576 O O . PHE E 1 136 ? 124.966 231.553 155.970 1.00 149.08 136 PHE E O 1
ATOM 9584 N N . VAL E 1 137 ? 126.310 230.175 157.146 1.00 145.09 137 VAL E N 1
ATOM 9585 C CA . VAL E 1 137 ? 125.240 229.272 157.559 1.00 145.09 137 VAL E CA 1
ATOM 9586 C C . VAL E 1 137 ? 124.941 229.612 159.014 1.00 145.09 137 VAL E C 1
ATOM 9587 O O . VAL E 1 137 ? 125.701 229.280 159.923 1.00 145.09 137 VAL E O 1
ATOM 9591 N N . GLY E 1 138 ? 123.829 230.305 159.237 1.00 142.20 138 GLY E N 1
ATOM 9592 C CA . GLY E 1 138 ? 123.417 230.700 160.569 1.00 142.20 138 GLY E CA 1
ATOM 9593 C C . GLY E 1 138 ? 122.216 229.887 161.007 1.00 142.20 138 GLY E C 1
ATOM 9594 O O . GLY E 1 138 ? 121.422 229.435 160.179 1.00 142.20 138 GLY E O 1
ATOM 9595 N N . ASP E 1 139 ? 122.092 229.686 162.314 1.00 142.71 139 ASP E N 1
ATOM 9596 C CA . ASP E 1 139 ? 120.913 229.006 162.834 1.00 142.71 139 ASP E CA 1
ATOM 9597 C C . ASP E 1 139 ? 120.660 229.473 164.259 1.00 142.71 139 ASP E C 1
ATOM 9598 O O . ASP E 1 139 ? 121.585 229.781 165.015 1.00 142.71 139 ASP E O 1
ATOM 9603 N N . LEU E 1 140 ? 119.378 229.516 164.608 1.00 138.70 140 LEU E N 1
ATOM 9604 C CA . LEU E 1 140 ? 118.915 229.996 165.901 1.00 138.70 140 LEU E CA 1
ATOM 9605 C C . LEU E 1 140 ? 117.988 228.953 166.501 1.00 138.70 140 LEU E C 1
ATOM 9606 O O . LEU E 1 140 ? 117.269 228.266 165.769 1.00 138.70 140 LEU E O 1
ATOM 9611 N N . THR E 1 141 ? 118.004 228.842 167.829 1.00 143.18 141 THR E N 1
ATOM 9612 C CA . THR E 1 141 ? 117.254 227.825 168.546 1.00 143.18 141 THR E CA 1
ATOM 9613 C C . THR E 1 141 ? 116.795 228.380 169.885 1.00 143.18 141 THR E C 1
ATOM 9614 O O . THR E 1 141 ? 117.613 228.875 170.670 1.00 143.18 141 THR E O 1
ATOM 9618 N N . MET E 1 142 ? 115.495 228.283 170.142 1.00 147.66 142 MET E N 1
ATOM 9619 C CA . MET E 1 142 ? 114.890 228.718 171.390 1.00 147.66 142 MET E CA 1
ATOM 9620 C C . MET E 1 142 ? 114.194 227.547 172.070 1.00 147.66 142 MET E C 1
ATOM 9621 O O . MET E 1 142 ? 113.654 226.644 171.422 1.00 147.66 142 MET E O 1
ATOM 9626 N N . ALA E 1 143 ? 114.212 227.577 173.401 1.00 154.44 143 ALA E N 1
ATOM 9627 C CA . ALA E 1 143 ? 113.566 226.547 174.209 1.00 154.44 143 ALA E CA 1
ATOM 9628 C C . ALA E 1 143 ? 112.607 227.224 175.173 1.00 154.44 143 ALA E C 1
ATOM 9629 O O . ALA E 1 143 ? 113.012 228.108 175.933 1.00 154.44 143 ALA E O 1
ATOM 9631 N N . HIS E 1 144 ? 111.341 226.809 175.140 1.00 157.10 144 HIS E N 1
ATOM 9632 C CA . HIS E 1 144 ? 110.285 227.376 175.980 1.00 157.10 144 HIS E CA 1
ATOM 9633 C C . HIS E 1 144 ? 109.481 226.220 176.570 1.00 157.10 144 HIS E C 1
ATOM 9634 O O . HIS E 1 144 ? 108.586 225.683 175.912 1.00 157.10 144 HIS E O 1
ATOM 9641 N N . GLU E 1 145 ? 109.811 225.845 177.807 1.00 149.57 145 GLU E N 1
ATOM 9642 C CA . GLU E 1 145 ? 109.080 224.817 178.551 1.00 149.57 145 GLU E CA 1
ATOM 9643 C C . GLU E 1 145 ? 108.966 223.520 177.751 1.00 149.57 145 GLU E C 1
ATOM 9644 O O . GLU E 1 145 ? 107.906 222.894 177.681 1.00 149.57 145 GLU E O 1
ATOM 9650 N N . GLY E 1 146 ? 110.077 223.118 177.137 1.00 146.37 146 GLY E N 1
ATOM 9651 C CA . GLY E 1 146 ? 110.126 221.913 176.345 1.00 146.37 146 GLY E CA 1
ATOM 9652 C C . GLY E 1 146 ? 109.835 222.103 174.872 1.00 146.37 146 GLY E C 1
ATOM 9653 O O . GLY E 1 146 ? 110.142 221.209 174.075 1.00 146.37 146 GLY E O 1
ATOM 9654 N N . ILE E 1 147 ? 109.253 223.235 174.485 1.00 146.28 147 ILE E N 1
ATOM 9655 C CA . ILE E 1 147 ? 109.010 223.527 173.077 1.00 146.28 147 ILE E CA 1
ATOM 9656 C C . ILE E 1 147 ? 110.302 224.057 172.474 1.00 146.28 147 ILE E C 1
ATOM 9657 O O . ILE E 1 147 ? 110.799 225.110 172.883 1.00 146.28 147 ILE E O 1
ATOM 9662 N N . VAL E 1 148 ? 110.858 223.337 171.508 1.00 135.76 148 VAL E N 1
ATOM 9663 C CA . VAL E 1 148 ? 112.139 223.703 170.917 1.00 135.76 148 VAL E CA 1
ATOM 9664 C C . VAL E 1 148 ? 111.906 224.150 169.482 1.00 135.76 148 VAL E C 1
ATOM 9665 O O . VAL E 1 148 ? 111.464 223.362 168.640 1.00 135.76 148 VAL E O 1
ATOM 9669 N N . GLY E 1 149 ? 112.203 225.413 169.204 1.00 127.76 149 GLY E N 1
ATOM 9670 C CA . GLY E 1 149 ? 112.146 225.942 167.860 1.00 127.76 149 GLY E CA 1
ATOM 9671 C C . GLY E 1 149 ? 113.495 225.865 167.184 1.00 127.76 149 GLY E C 1
ATOM 9672 O O . GLY E 1 149 ? 114.500 225.482 167.786 1.00 127.76 149 GLY E O 1
ATOM 9673 N N . GLY E 1 150 ? 113.516 226.226 165.906 1.00 122.84 150 GLY E N 1
ATOM 9674 C CA . GLY E 1 150 ? 114.779 226.286 165.200 1.00 122.84 150 GLY E CA 1
ATOM 9675 C C . GLY E 1 150 ? 114.669 226.844 163.799 1.00 122.84 150 GLY E C 1
ATOM 9676 O O . GLY E 1 150 ? 113.754 226.490 163.050 1.00 122.84 150 GLY E O 1
ATOM 9677 N N . ALA E 1 151 ? 115.608 227.713 163.429 1.00 130.03 151 ALA E N 1
ATOM 9678 C CA . ALA E 1 151 ? 115.581 228.344 162.108 1.00 130.03 151 ALA E CA 1
ATOM 9679 C C . ALA E 1 151 ? 117.007 228.341 161.557 1.00 130.03 151 ALA E C 1
ATOM 9680 O O . ALA E 1 151 ? 117.932 228.844 162.197 1.00 130.03 151 ALA E O 1
ATOM 9682 N N . GLU E 1 152 ? 117.166 227.772 160.366 1.00 140.81 152 GLU E N 1
ATOM 9683 C CA . GLU E 1 152 ? 118.450 227.736 159.683 1.00 140.81 152 GLU E CA 1
ATOM 9684 C C . GLU E 1 152 ? 118.374 228.514 158.378 1.00 140.81 152 GLU E C 1
ATOM 9685 O O . GLU E 1 152 ? 117.465 228.306 157.568 1.00 140.81 152 GLU E O 1
ATOM 9691 N N . PHE E 1 153 ? 119.341 229.403 158.175 1.00 145.73 153 PHE E N 1
ATOM 9692 C CA . PHE E 1 153 ? 119.410 230.204 156.965 1.00 145.73 153 PHE E CA 1
ATOM 9693 C C . PHE E 1 153 ? 120.815 230.143 156.390 1.00 145.73 153 PHE E C 1
ATOM 9694 O O . PHE E 1 153 ? 121.806 230.147 157.128 1.00 145.73 153 PHE E O 1
ATOM 9702 N N . GLY E 1 154 ? 120.890 230.067 155.066 1.00 146.42 154 GLY E N 1
ATOM 9703 C CA . GLY E 1 154 ? 122.165 230.142 154.384 1.00 146.42 154 GLY E CA 1
ATOM 9704 C C . GLY E 1 154 ? 122.255 231.368 153.501 1.00 146.42 154 GLY E C 1
ATOM 9705 O O . GLY E 1 154 ? 121.575 231.447 152.474 1.00 146.42 154 GLY E O 1
ATOM 9706 N N . TYR E 1 155 ? 123.087 232.333 153.884 1.00 151.23 155 TYR E N 1
ATOM 9707 C CA . TYR E 1 155 ? 123.220 233.571 153.129 1.00 151.23 155 TYR E CA 1
ATOM 9708 C C . TYR E 1 155 ? 124.540 233.575 152.370 1.00 151.23 155 TYR E C 1
ATOM 9709 O O . TYR E 1 155 ? 125.608 233.404 152.965 1.00 151.23 155 TYR E O 1
ATOM 9718 N N . ASP E 1 156 ? 124.462 233.775 151.060 1.00 149.72 156 ASP E N 1
ATOM 9719 C CA . ASP E 1 156 ? 125.642 233.842 150.211 1.00 149.72 156 ASP E CA 1
ATOM 9720 C C . ASP E 1 156 ? 126.137 235.279 150.153 1.00 149.72 156 ASP E C 1
ATOM 9721 O O . ASP E 1 156 ? 125.374 236.190 149.819 1.00 149.72 156 ASP E O 1
ATOM 9726 N N . ILE E 1 157 ? 127.407 235.480 150.498 1.00 151.83 157 ILE E N 1
ATOM 9727 C CA . ILE E 1 157 ? 127.994 236.810 150.390 1.00 151.83 157 ILE E CA 1
ATOM 9728 C C . ILE E 1 157 ? 128.186 237.197 148.930 1.00 151.83 157 ILE E C 1
ATOM 9729 O O . ILE E 1 157 ? 127.904 238.334 148.536 1.00 151.83 157 ILE E O 1
ATOM 9734 N N . SER E 1 158 ? 128.668 236.262 148.107 1.00 156.94 158 SER E N 1
ATOM 9735 C CA . SER E 1 158 ? 128.893 236.556 146.695 1.00 156.94 158 SER E CA 1
ATOM 9736 C C . SER E 1 158 ? 127.592 236.855 145.961 1.00 156.94 158 SER E C 1
ATOM 9737 O O . SER E 1 158 ? 127.539 237.790 145.154 1.00 156.94 158 SER E O 1
ATOM 9740 N N . ALA E 1 159 ? 126.539 236.081 146.221 1.00 152.97 159 ALA E N 1
ATOM 9741 C CA . ALA E 1 159 ? 125.261 236.289 145.553 1.00 152.97 159 ALA E CA 1
ATOM 9742 C C . ALA E 1 159 ? 124.478 237.412 146.220 1.00 152.97 159 ALA E C 1
ATOM 9743 O O . ALA E 1 159 ? 124.139 238.410 145.575 1.00 152.97 159 ALA E O 1
ATOM 9745 N N . GLY E 1 160 ? 124.187 237.258 147.508 1.00 146.87 160 GLY E N 1
ATOM 9746 C CA . GLY E 1 160 ? 123.445 238.261 148.244 1.00 146.87 160 GLY E CA 1
ATOM 9747 C C . GLY E 1 160 ? 122.005 237.865 148.489 1.00 146.87 160 GLY E C 1
ATOM 9748 O O . GLY E 1 160 ? 121.134 238.727 148.637 1.00 146.87 160 GLY E O 1
ATOM 9749 N N . SER E 1 161 ? 121.743 236.562 148.536 1.00 148.83 161 SER E N 1
ATOM 9750 C CA . SER E 1 161 ? 120.393 236.048 148.721 1.00 148.83 161 SER E CA 1
ATOM 9751 C C . SER E 1 161 ? 120.448 234.900 149.723 1.00 148.83 161 SER E C 1
ATOM 9752 O O . SER E 1 161 ? 121.474 234.655 150.364 1.00 148.83 161 SER E O 1
ATOM 9755 N N . ILE E 1 162 ? 119.332 234.190 149.856 1.00 144.40 162 ILE E N 1
ATOM 9756 C CA . ILE E 1 162 ? 119.207 233.061 150.770 1.00 144.40 162 ILE E CA 1
ATOM 9757 C C . ILE E 1 162 ? 119.049 231.797 149.938 1.00 144.40 162 ILE E C 1
ATOM 9758 O O . ILE E 1 162 ? 118.137 231.702 149.107 1.00 144.40 162 ILE E O 1
ATOM 9763 N N . SER E 1 163 ? 119.935 230.827 150.161 1.00 139.62 163 SER E N 1
ATOM 9764 C CA . SER E 1 163 ? 119.902 229.575 149.415 1.00 139.62 163 SER E CA 1
ATOM 9765 C C . SER E 1 163 ? 119.088 228.499 150.123 1.00 139.62 163 SER E C 1
ATOM 9766 O O . SER E 1 163 ? 118.283 227.813 149.483 1.00 139.62 163 SER E O 1
ATOM 9769 N N . ARG E 1 164 ? 119.279 228.335 151.429 1.00 143.65 164 ARG E N 1
ATOM 9770 C CA . ARG E 1 164 ? 118.566 227.335 152.210 1.00 143.65 164 ARG E CA 1
ATOM 9771 C C . ARG E 1 164 ? 117.850 228.017 153.365 1.00 143.65 164 ARG E C 1
ATOM 9772 O O . ARG E 1 164 ? 118.452 228.818 154.087 1.00 143.65 164 ARG E O 1
ATOM 9780 N N . TYR E 1 165 ? 116.570 227.692 153.533 1.00 138.91 165 TYR E N 1
ATOM 9781 C CA . TYR E 1 165 ? 115.721 228.276 154.570 1.00 138.91 165 TYR E CA 1
ATOM 9782 C C . TYR E 1 165 ? 114.931 227.134 155.201 1.00 138.91 165 TYR E C 1
ATOM 9783 O O . TYR E 1 165 ? 113.948 226.660 154.623 1.00 138.91 165 TYR E O 1
ATOM 9792 N N . ALA E 1 166 ? 115.359 226.688 156.377 1.00 133.11 166 ALA E N 1
ATOM 9793 C CA . ALA E 1 166 ? 114.756 225.545 157.044 1.00 133.11 166 ALA E CA 1
ATOM 9794 C C . ALA E 1 166 ? 114.187 225.950 158.397 1.00 133.11 166 ALA E C 1
ATOM 9795 O O . ALA E 1 166 ? 114.765 226.761 159.124 1.00 133.11 166 ALA E O 1
ATOM 9797 N N . MET E 1 167 ? 113.040 225.363 158.732 1.00 134.10 167 MET E N 1
ATOM 9798 C CA . MET E 1 167 ? 112.372 225.681 159.993 1.00 134.10 167 MET E CA 1
ATOM 9799 C C . MET E 1 167 ? 111.993 224.373 160.672 1.00 134.10 167 MET E C 1
ATOM 9800 O O . MET E 1 167 ? 111.374 223.509 160.047 1.00 134.10 167 MET E O 1
ATOM 9805 N N . ALA E 1 168 ? 112.354 224.230 161.943 1.00 124.80 168 ALA E N 1
ATOM 9806 C CA . ALA E 1 168 ? 112.076 223.025 162.705 1.00 124.80 168 ALA E CA 1
ATOM 9807 C C . ALA E 1 168 ? 111.405 223.374 164.027 1.00 124.80 168 ALA E C 1
ATOM 9808 O O . ALA E 1 168 ? 111.632 224.445 164.596 1.00 124.80 168 ALA E O 1
ATOM 9810 N N . LEU E 1 169 ? 110.581 222.448 164.513 1.00 128.78 169 LEU E N 1
ATOM 9811 C CA . LEU E 1 169 ? 109.855 222.652 165.764 1.00 128.78 169 LEU E CA 1
ATOM 9812 C C . LEU E 1 169 ? 109.590 221.283 166.372 1.00 128.78 169 LEU E C 1
ATOM 9813 O O . LEU E 1 169 ? 109.077 220.393 165.687 1.00 128.78 169 LEU E O 1
ATOM 9818 N N . SER E 1 170 ? 109.937 221.115 167.642 1.00 135.54 170 SER E N 1
ATOM 9819 C CA . SER E 1 170 ? 109.773 219.851 168.345 1.00 135.54 170 SER E CA 1
ATOM 9820 C C . SER E 1 170 ? 109.324 220.105 169.780 1.00 135.54 170 SER E C 1
ATOM 9821 O O . SER E 1 170 ? 109.304 221.240 170.261 1.00 135.54 170 SER E O 1
ATOM 9824 N N . TYR E 1 171 ? 108.976 219.020 170.472 1.00 140.83 171 TYR E N 1
ATOM 9825 C CA . TYR E 1 171 ? 108.578 219.104 171.876 1.00 140.83 171 TYR E CA 1
ATOM 9826 C C . TYR E 1 171 ? 109.216 217.927 172.609 1.00 140.83 171 TYR E C 1
ATOM 9827 O O . TYR E 1 171 ? 108.728 216.797 172.516 1.00 140.83 171 TYR E O 1
ATOM 9836 N N . PHE E 1 172 ? 110.297 218.201 173.332 1.00 135.65 172 PHE E N 1
ATOM 9837 C CA . PHE E 1 172 ? 110.963 217.177 174.118 1.00 135.65 172 PHE E CA 1
ATOM 9838 C C . PHE E 1 172 ? 110.213 216.926 175.419 1.00 135.65 172 PHE E C 1
ATOM 9839 O O . PHE E 1 172 ? 109.539 217.811 175.955 1.00 135.65 172 PHE E O 1
ATOM 9847 N N . ALA E 1 173 ? 110.335 215.702 175.925 1.00 136.94 173 ALA E N 1
ATOM 9848 C CA . ALA E 1 173 ? 109.725 215.344 177.198 1.00 136.94 173 ALA E CA 1
ATOM 9849 C C . ALA E 1 173 ? 110.545 214.274 177.904 1.00 136.94 173 ALA E C 1
ATOM 9850 O O . ALA E 1 173 ? 111.693 214.013 177.526 1.00 136.94 173 ALA E O 1
ATOM 9852 N N . LYS E 1 174 ? 109.967 213.651 178.929 1.00 134.99 174 LYS E N 1
ATOM 9853 C CA . LYS E 1 174 ? 110.685 212.664 179.725 1.00 134.99 174 LYS E CA 1
ATOM 9854 C C . LYS E 1 174 ? 111.041 211.428 178.910 1.00 134.99 174 LYS E C 1
ATOM 9855 O O . LYS E 1 174 ? 112.201 211.003 178.896 1.00 134.99 174 LYS E O 1
ATOM 9861 N N . ASP E 1 175 ? 110.058 210.841 178.229 1.00 133.35 175 ASP E N 1
ATOM 9862 C CA . ASP E 1 175 ? 110.267 209.618 177.462 1.00 133.35 175 ASP E CA 1
ATOM 9863 C C . ASP E 1 175 ? 109.502 209.632 176.141 1.00 133.35 175 ASP E C 1
ATOM 9864 O O . ASP E 1 175 ? 109.117 208.579 175.630 1.00 133.35 175 ASP E O 1
ATOM 9869 N N . TYR E 1 176 ? 109.273 210.815 175.580 1.00 137.09 176 TYR E N 1
ATOM 9870 C CA . TYR E 1 176 ? 108.630 210.926 174.279 1.00 137.09 176 TYR E CA 1
ATOM 9871 C C . TYR E 1 176 ? 108.979 212.280 173.682 1.00 137.09 176 TYR E C 1
ATOM 9872 O O . TYR E 1 176 ? 109.180 213.250 174.414 1.00 137.09 176 TYR E O 1
ATOM 9881 N N . SER E 1 177 ? 109.056 212.334 172.354 1.00 131.78 177 SER E N 1
ATOM 9882 C CA . SER E 1 177 ? 109.405 213.572 171.670 1.00 131.78 177 SER E CA 1
ATOM 9883 C C . SER E 1 177 ? 108.923 213.499 170.230 1.00 131.78 177 SER E C 1
ATOM 9884 O O . SER E 1 177 ? 109.172 212.506 169.541 1.00 131.78 177 SER E O 1
ATOM 9887 N N . LEU E 1 178 ? 108.239 214.548 169.785 1.00 120.89 178 LEU E N 1
ATOM 9888 C CA . LEU E 1 178 ? 107.753 214.659 168.418 1.00 120.89 178 LEU E CA 1
ATOM 9889 C C . LEU E 1 178 ? 108.336 215.914 167.790 1.00 120.89 178 LEU E C 1
ATOM 9890 O O . LEU E 1 178 ? 108.321 216.984 168.406 1.00 120.89 178 LEU E O 1
ATOM 9895 N N . GLY E 1 179 ? 108.850 215.780 166.565 1.00 117.37 179 GLY E N 1
ATOM 9896 C CA . GLY E 1 179 ? 109.439 216.895 165.862 1.00 117.37 179 GLY E CA 1
ATOM 9897 C C . GLY E 1 179 ? 108.900 216.992 164.446 1.00 117.37 179 GLY E C 1
ATOM 9898 O O . GLY E 1 179 ? 108.315 216.048 163.911 1.00 117.37 179 GLY E O 1
ATOM 9899 N N . ALA E 1 180 ? 109.111 218.161 163.848 1.00 121.50 180 ALA E N 1
ATOM 9900 C CA . ALA E 1 180 ? 108.660 218.405 162.482 1.00 121.50 180 ALA E CA 1
ATOM 9901 C C . ALA E 1 180 ? 109.526 219.496 161.879 1.00 121.50 180 ALA E C 1
ATOM 9902 O O . ALA E 1 180 ? 109.706 220.554 162.493 1.00 121.50 180 ALA E O 1
ATOM 9904 N N . THR E 1 181 ? 110.047 219.250 160.683 1.00 131.93 181 THR E N 1
ATOM 9905 C CA . THR E 1 181 ? 110.908 220.198 159.998 1.00 131.93 181 THR E CA 1
ATOM 9906 C C . THR E 1 181 ? 110.459 220.382 158.555 1.00 131.93 181 THR E C 1
ATOM 9907 O O . THR E 1 181 ? 109.903 219.471 157.931 1.00 131.93 181 THR E O 1
ATOM 9911 N N . LEU E 1 182 ? 110.701 221.586 158.041 1.00 137.75 182 LEU E N 1
ATOM 9912 C CA . LEU E 1 182 ? 110.382 221.946 156.667 1.00 137.75 182 LEU E CA 1
ATOM 9913 C C . LEU E 1 182 ? 111.595 222.628 156.059 1.00 137.75 182 LEU E C 1
ATOM 9914 O O . LEU E 1 182 ? 112.064 223.647 156.577 1.00 137.75 182 LEU E O 1
ATOM 9919 N N . ASN E 1 183 ? 112.097 222.060 154.968 1.00 148.63 183 ASN E N 1
ATOM 9920 C CA . ASN E 1 183 ? 113.260 222.568 154.257 1.00 148.63 183 ASN E CA 1
ATOM 9921 C C . ASN E 1 183 ? 112.809 223.104 152.907 1.00 148.63 183 ASN E C 1
ATOM 9922 O O . ASN E 1 183 ? 112.196 222.373 152.118 1.00 148.63 183 ASN E O 1
ATOM 9927 N N . ASN E 1 184 ? 113.105 224.380 152.654 1.00 145.85 184 ASN E N 1
ATOM 9928 C CA . ASN E 1 184 ? 112.807 225.058 151.395 1.00 145.85 184 ASN E CA 1
ATOM 9929 C C . ASN E 1 184 ? 111.333 224.971 151.018 1.00 145.85 184 ASN E C 1
ATOM 9930 O O . ASN E 1 184 ? 110.990 225.062 149.835 1.00 145.85 184 ASN E O 1
ATOM 9935 N N . GLU E 1 185 ? 110.457 224.789 152.010 1.00 152.84 185 GLU E N 1
ATOM 9936 C CA . GLU E 1 185 ? 109.012 224.678 151.793 1.00 152.84 185 GLU E CA 1
ATOM 9937 C C . GLU E 1 185 ? 108.676 223.554 150.813 1.00 152.84 185 GLU E C 1
ATOM 9938 O O . GLU E 1 185 ? 107.623 223.558 150.173 1.00 152.84 185 GLU E O 1
ATOM 9944 N N . GLN E 1 186 ? 109.578 222.581 150.696 1.00 146.51 186 GLN E N 1
ATOM 9945 C CA . GLN E 1 186 ? 109.396 221.501 149.736 1.00 146.51 186 GLN E CA 1
ATOM 9946 C C . GLN E 1 186 ? 109.717 220.146 150.349 1.00 146.51 186 GLN E C 1
ATOM 9947 O O . GLN E 1 186 ? 109.356 219.106 149.788 1.00 146.51 186 GLN E O 1
ATOM 9953 N N . ILE E 1 187 ? 110.392 220.140 151.493 1.00 143.49 187 ILE E N 1
ATOM 9954 C CA . ILE E 1 187 ? 110.793 218.905 152.156 1.00 143.49 187 ILE E CA 1
ATOM 9955 C C . ILE E 1 187 ? 110.186 218.923 153.552 1.00 143.49 187 ILE E C 1
ATOM 9956 O O . ILE E 1 187 ? 110.658 219.645 154.435 1.00 143.49 187 ILE E O 1
ATOM 9961 N N . THR E 1 188 ? 109.142 218.127 153.762 1.00 142.16 188 THR E N 1
ATOM 9962 C CA . THR E 1 188 ? 108.454 218.044 155.045 1.00 142.16 188 THR E CA 1
ATOM 9963 C C . THR E 1 188 ? 108.809 216.722 155.708 1.00 142.16 188 THR E C 1
ATOM 9964 O O . THR E 1 188 ? 108.638 215.659 155.103 1.00 142.16 188 THR E O 1
ATOM 9968 N N . THR E 1 189 ? 109.293 216.785 156.947 1.00 128.53 189 THR E N 1
ATOM 9969 C CA . THR E 1 189 ? 109.674 215.589 157.694 1.00 128.53 189 THR E CA 1
ATOM 9970 C C . THR E 1 189 ? 109.037 215.650 159.075 1.00 128.53 189 THR E C 1
ATOM 9971 O O . THR E 1 189 ? 109.100 216.683 159.747 1.00 128.53 189 THR E O 1
ATOM 9975 N N . VAL E 1 190 ? 108.417 214.548 159.490 1.00 120.19 190 VAL E N 1
ATOM 9976 C CA . VAL E 1 190 ? 107.812 214.426 160.811 1.00 120.19 190 VAL E CA 1
ATOM 9977 C C . VAL E 1 190 ? 108.448 213.245 161.533 1.00 120.19 190 VAL E C 1
ATOM 9978 O O . VAL E 1 190 ? 108.535 212.138 160.983 1.00 120.19 190 VAL E O 1
ATOM 9982 N N . ASP E 1 191 ? 108.895 213.480 162.763 1.00 118.77 191 ASP E N 1
ATOM 9983 C CA . ASP E 1 191 ? 109.558 212.470 163.571 1.00 118.77 191 ASP E CA 1
ATOM 9984 C C . ASP E 1 191 ? 108.699 212.107 164.774 1.00 118.77 191 ASP E C 1
ATOM 9985 O O . ASP E 1 191 ? 108.075 212.969 165.398 1.00 118.77 191 ASP E O 1
ATOM 9990 N N . PHE E 1 192 ? 108.682 210.815 165.097 1.00 119.63 192 PHE E N 1
ATOM 9991 C CA . PHE E 1 192 ? 107.873 210.300 166.200 1.00 119.63 192 PHE E CA 1
ATOM 9992 C C . PHE E 1 192 ? 108.728 209.291 166.959 1.00 119.63 192 PHE E C 1
ATOM 9993 O O . PHE E 1 192 ? 108.805 208.124 166.568 1.00 119.63 192 PHE E O 1
ATOM 10001 N N . PHE E 1 193 ? 109.361 209.743 168.035 1.00 111.97 193 PHE E N 1
ATOM 10002 C CA . PHE E 1 193 ? 110.185 208.888 168.877 1.00 111.97 193 PHE E CA 1
ATOM 10003 C C . PHE E 1 193 ? 109.406 208.594 170.150 1.00 111.97 193 PHE E C 1
ATOM 10004 O O . PHE E 1 193 ? 108.934 209.518 170.820 1.00 111.97 193 PHE E O 1
ATOM 10012 N N . GLN E 1 194 ? 109.275 207.312 170.480 1.00 115.95 194 GLN E N 1
ATOM 10013 C CA . GLN E 1 194 ? 108.608 206.877 171.702 1.00 115.95 194 GLN E CA 1
ATOM 10014 C C . GLN E 1 194 ? 109.518 205.884 172.412 1.00 115.95 194 GLN E C 1
ATOM 10015 O O . GLN E 1 194 ? 109.777 204.792 171.896 1.00 115.95 194 GLN E O 1
ATOM 10021 N N . ASN E 1 195 ? 109.994 206.260 173.593 1.00 111.25 195 ASN E N 1
ATOM 10022 C CA . ASN E 1 195 ? 110.844 205.395 174.399 1.00 111.25 195 ASN E CA 1
ATOM 10023 C C . ASN E 1 195 ? 109.962 204.538 175.298 1.00 111.25 195 ASN E C 1
ATOM 10024 O O . ASN E 1 195 ? 109.211 205.066 176.124 1.00 111.25 195 ASN E O 1
ATOM 10029 N N . VAL E 1 196 ? 110.051 203.220 175.135 1.00 109.97 196 VAL E N 1
ATOM 10030 C CA . VAL E 1 196 ? 109.249 202.300 175.931 1.00 109.97 196 VAL E CA 1
ATOM 10031 C C . VAL E 1 196 ? 109.853 202.179 177.321 1.00 109.97 196 VAL E C 1
ATOM 10032 O O . VAL E 1 196 ? 109.200 202.488 178.324 1.00 109.97 196 VAL E O 1
ATOM 10036 N N . ASN E 1 197 ? 111.101 201.728 177.388 1.00 112.68 197 ASN E N 1
ATOM 10037 C CA . ASN E 1 197 ? 111.804 201.566 178.652 1.00 112.68 197 ASN E CA 1
ATOM 10038 C C . ASN E 1 197 ? 113.297 201.484 178.358 1.00 112.68 197 ASN E C 1
ATOM 10039 O O . ASN E 1 197 ? 113.747 201.790 177.250 1.00 112.68 197 ASN E O 1
ATOM 10044 N N . ALA E 1 198 ? 114.070 201.065 179.356 1.00 114.19 198 ALA E N 1
ATOM 10045 C CA . ALA E 1 198 ? 115.508 200.915 179.190 1.00 114.19 198 ALA E CA 1
ATOM 10046 C C . ALA E 1 198 ? 115.887 199.711 178.340 1.00 114.19 198 ALA E C 1
ATOM 10047 O O . ALA E 1 198 ? 117.060 199.576 177.977 1.00 114.19 198 ALA E O 1
ATOM 10049 N N . PHE E 1 199 ? 114.938 198.836 178.016 1.00 106.27 199 PHE E N 1
ATOM 10050 C CA . PHE E 1 199 ? 115.229 197.616 177.280 1.00 106.27 199 PHE E CA 1
ATOM 10051 C C . PHE E 1 199 ? 114.609 197.584 175.891 1.00 106.27 199 PHE E C 1
ATOM 10052 O O . PHE E 1 199 ? 114.646 196.535 175.239 1.00 106.27 199 PHE E O 1
ATOM 10060 N N . LEU E 1 200 ? 114.045 198.693 175.416 1.00 100.37 200 LEU E N 1
ATOM 10061 C CA . LEU E 1 200 ? 113.377 198.702 174.120 1.00 100.37 200 LEU E CA 1
ATOM 10062 C C . LEU E 1 200 ? 113.177 200.144 173.685 1.00 100.37 200 LEU E C 1
ATOM 10063 O O . LEU E 1 200 ? 112.733 200.974 174.483 1.00 100.37 200 LEU E O 1
ATOM 10068 N N . GLN E 1 201 ? 113.504 200.438 172.430 1.00 92.26 201 GLN E N 1
ATOM 10069 C CA . GLN E 1 201 ? 113.279 201.755 171.850 1.00 92.26 201 GLN E CA 1
ATOM 10070 C C . GLN E 1 201 ? 112.578 201.591 170.512 1.00 92.26 201 GLN E C 1
ATOM 10071 O O . GLN E 1 201 ? 112.908 200.685 169.744 1.00 92.26 201 GLN E O 1
ATOM 10077 N N . VAL E 1 202 ? 111.598 202.450 170.242 1.00 93.21 202 VAL E N 1
ATOM 10078 C CA . VAL E 1 202 ? 110.857 202.439 168.985 1.00 93.21 202 VAL E CA 1
ATOM 10079 C C . VAL E 1 202 ? 110.803 203.862 168.451 1.00 93.21 202 VAL E C 1
ATOM 10080 O O . VAL E 1 202 ? 110.657 204.815 169.225 1.00 93.21 202 VAL E O 1
ATOM 10084 N N . GLY E 1 203 ? 110.922 204.006 167.140 1.00 99.47 203 GLY E N 1
ATOM 10085 C CA . GLY E 1 203 ? 110.836 205.311 166.516 1.00 99.47 203 GLY E CA 1
ATOM 10086 C C . GLY E 1 203 ? 110.300 205.195 165.107 1.00 99.47 203 GLY E C 1
ATOM 10087 O O . GLY E 1 203 ? 110.344 204.132 164.486 1.00 99.47 203 GLY E O 1
ATOM 10088 N N . ALA E 1 204 ? 109.786 206.314 164.606 1.00 108.38 204 ALA E N 1
ATOM 10089 C CA . ALA E 1 204 ? 109.257 206.372 163.254 1.00 108.38 204 ALA E CA 1
ATOM 10090 C C . ALA E 1 204 ? 109.563 207.738 162.666 1.00 108.38 204 ALA E C 1
ATOM 10091 O O . ALA E 1 204 ? 109.535 208.747 163.374 1.00 108.38 204 ALA E O 1
ATOM 10093 N N . LYS E 1 205 ? 109.861 207.760 161.371 1.00 113.74 205 LYS E N 1
ATOM 10094 C CA . LYS E 1 205 ? 110.153 209.003 160.665 1.00 113.74 205 LYS E CA 1
ATOM 10095 C C . LYS E 1 205 ? 109.476 208.965 159.307 1.00 113.74 205 LYS E C 1
ATOM 10096 O O . LYS E 1 205 ? 109.669 208.013 158.546 1.00 113.74 205 LYS E O 1
ATOM 10102 N N . ALA E 1 206 ? 108.694 209.993 158.999 1.00 119.71 206 ALA E N 1
ATOM 10103 C CA . ALA E 1 206 ? 107.987 210.085 157.731 1.00 119.71 206 ALA E CA 1
ATOM 10104 C C . ALA E 1 206 ? 108.418 211.344 156.997 1.00 119.71 206 ALA E C 1
ATOM 10105 O O . ALA E 1 206 ? 108.724 212.362 157.624 1.00 119.71 206 ALA E O 1
ATOM 10107 N N . THR E 1 207 ? 108.452 211.276 155.669 1.00 136.46 207 THR E N 1
ATOM 10108 C CA . THR E 1 207 ? 108.723 212.464 154.859 1.00 136.46 207 THR E CA 1
ATOM 10109 C C . THR E 1 207 ? 107.563 212.649 153.887 1.00 136.46 207 THR E C 1
ATOM 10110 O O . THR E 1 207 ? 107.493 211.976 152.854 1.00 136.46 207 THR E O 1
ATOM 10114 N N . MET E 1 208 ? 106.651 213.561 154.231 1.00 151.11 208 MET E N 1
ATOM 10115 C CA . MET E 1 208 ? 105.487 213.819 153.393 1.00 151.11 208 MET E CA 1
ATOM 10116 C C . MET E 1 208 ? 105.886 214.397 152.041 1.00 151.11 208 MET E C 1
ATOM 10117 O O . MET E 1 208 ? 105.302 214.030 151.015 1.00 151.11 208 MET E O 1
ATOM 10122 N N . ASN E 1 209 ? 106.874 215.295 152.024 1.00 158.85 209 ASN E N 1
ATOM 10123 C CA . ASN E 1 209 ? 107.381 215.887 150.790 1.00 158.85 209 ASN E CA 1
ATOM 10124 C C . ASN E 1 209 ? 106.269 216.587 150.019 1.00 158.85 209 ASN E C 1
ATOM 10125 O O . ASN E 1 209 ? 105.894 216.147 148.927 1.00 158.85 209 ASN E O 1
ATOM 10130 N N . CYS E 1 210 ? 105.730 217.666 150.584 1.00 163.02 210 CYS E N 1
ATOM 10131 C CA . CYS E 1 210 ? 104.588 218.369 150.000 1.00 163.02 210 CYS E CA 1
ATOM 10132 C C . CYS E 1 210 ? 104.977 218.920 148.634 1.00 163.02 210 CYS E C 1
ATOM 10133 O O . CYS E 1 210 ? 105.718 219.900 148.527 1.00 163.02 210 CYS E O 1
ATOM 10136 N N . LYS E 1 211 ? 104.468 218.283 147.582 1.00 161.71 211 LYS E N 1
ATOM 10137 C CA . LYS E 1 211 ? 104.738 218.697 146.208 1.00 161.71 211 LYS E CA 1
ATOM 10138 C C . LYS E 1 211 ? 103.667 218.083 145.323 1.00 161.71 211 LYS E C 1
ATOM 10139 O O . LYS E 1 211 ? 103.574 216.854 145.231 1.00 161.71 211 LYS E O 1
ATOM 10145 N N . LEU E 1 212 ? 102.859 218.926 144.681 1.00 158.60 212 LEU E N 1
ATOM 10146 C CA . LEU E 1 212 ? 101.730 218.456 143.883 1.00 158.60 212 LEU E CA 1
ATOM 10147 C C . LEU E 1 212 ? 102.122 217.529 142.728 1.00 158.60 212 LEU E C 1
ATOM 10148 O O . LEU E 1 212 ? 101.402 216.551 142.487 1.00 158.60 212 LEU E O 1
ATOM 10153 N N . PRO E 1 213 ? 103.211 217.774 141.979 1.00 162.19 213 PRO E N 1
ATOM 10154 C CA . PRO E 1 213 ? 103.521 216.849 140.870 1.00 162.19 213 PRO E CA 1
ATOM 10155 C C . PRO E 1 213 ? 103.759 215.421 141.329 1.00 162.19 213 PRO E C 1
ATOM 10156 O O . PRO E 1 213 ? 103.188 214.482 140.760 1.00 162.19 213 PRO E O 1
ATOM 10160 N N . ASN E 1 214 ? 104.590 215.232 142.351 1.00 165.11 214 ASN E N 1
ATOM 10161 C CA . ASN E 1 214 ? 104.856 213.910 142.904 1.00 165.11 214 ASN E CA 1
ATOM 10162 C C . ASN E 1 214 ? 104.780 214.004 144.417 1.00 165.11 214 ASN E C 1
ATOM 10163 O O . ASN E 1 214 ? 105.564 214.729 145.036 1.00 165.11 214 ASN E O 1
ATOM 10168 N N . SER E 1 215 ? 103.839 213.272 145.009 1.00 157.38 215 SER E N 1
ATOM 10169 C CA . SER E 1 215 ? 103.612 213.301 146.447 1.00 157.38 215 SER E CA 1
ATOM 10170 C C . SER E 1 215 ? 104.038 212.014 147.135 1.00 157.38 215 SER E C 1
ATOM 10171 O O . SER E 1 215 ? 104.783 212.065 148.117 1.00 157.38 215 SER E O 1
ATOM 10174 N N . ASN E 1 216 ? 103.542 210.869 146.654 1.00 152.98 216 ASN E N 1
ATOM 10175 C CA . ASN E 1 216 ? 103.827 209.521 147.148 1.00 152.98 216 ASN E CA 1
ATOM 10176 C C . ASN E 1 216 ? 103.834 209.469 148.671 1.00 152.98 216 ASN E C 1
ATOM 10177 O O . ASN E 1 216 ? 103.078 210.196 149.325 1.00 152.98 216 ASN E O 1
ATOM 10182 N N . VAL E 1 217 ? 104.678 208.615 149.241 1.00 141.43 217 VAL E N 1
ATOM 10183 C CA . VAL E 1 217 ? 104.809 208.507 150.688 1.00 141.43 217 VAL E CA 1
ATOM 10184 C C . VAL E 1 217 ? 106.070 207.711 150.987 1.00 141.43 217 VAL E C 1
ATOM 10185 O O . VAL E 1 217 ? 106.411 206.771 150.264 1.00 141.43 217 VAL E O 1
ATOM 10189 N N . ASN E 1 218 ? 106.773 208.102 152.052 1.00 131.12 218 ASN E N 1
ATOM 10190 C CA . ASN E 1 218 ? 107.857 207.268 152.575 1.00 131.12 218 ASN E CA 1
ATOM 10191 C C . ASN E 1 218 ? 107.914 207.415 154.100 1.00 131.12 218 ASN E C 1
ATOM 10192 O O . ASN E 1 218 ? 107.864 208.520 154.653 1.00 131.12 218 ASN E O 1
ATOM 10197 N N . ILE E 1 219 ? 107.890 206.267 154.767 1.00 127.04 219 ILE E N 1
ATOM 10198 C CA . ILE E 1 219 ? 107.904 206.169 156.218 1.00 127.04 219 ILE E CA 1
ATOM 10199 C C . ILE E 1 219 ? 108.898 205.087 156.612 1.00 127.04 219 ILE E C 1
ATOM 10200 O O . ILE E 1 219 ? 109.132 204.130 155.865 1.00 127.04 219 ILE E O 1
ATOM 10205 N N . GLU E 1 220 ? 109.493 205.243 157.791 1.00 113.47 220 GLU E N 1
ATOM 10206 C CA . GLU E 1 220 ? 110.448 204.280 158.313 1.00 113.47 220 GLU E CA 1
ATOM 10207 C C . GLU E 1 220 ? 110.156 204.018 159.781 1.00 113.47 220 GLU E C 1
ATOM 10208 O O . GLU E 1 220 ? 110.000 204.951 160.574 1.00 113.47 220 GLU E O 1
ATOM 10214 N N . PHE E 1 221 ? 110.085 202.734 160.135 1.00 106.23 221 PHE E N 1
ATOM 10215 C CA . PHE E 1 221 ? 109.883 202.308 161.520 1.00 106.23 221 PHE E CA 1
ATOM 10216 C C . PHE E 1 221 ? 111.165 201.605 161.954 1.00 106.23 221 PHE E C 1
ATOM 10217 O O . PHE E 1 221 ? 111.560 200.603 161.352 1.00 106.23 221 PHE E O 1
ATOM 10225 N N . ALA E 1 222 ? 111.808 202.127 162.993 1.00 94.70 222 ALA E N 1
ATOM 10226 C CA . ALA E 1 222 ? 113.069 201.593 163.486 1.00 94.70 222 ALA E CA 1
ATOM 10227 C C . ALA E 1 222 ? 112.900 201.159 164.934 1.00 94.70 222 ALA E C 1
ATOM 10228 O O . ALA E 1 222 ? 112.465 201.949 165.779 1.00 94.70 222 ALA E O 1
ATOM 10230 N N . THR E 1 223 ? 113.251 199.912 165.220 1.00 84.97 223 THR E N 1
ATOM 10231 C CA . THR E 1 223 ? 113.211 199.378 166.569 1.00 84.97 223 THR E CA 1
ATOM 10232 C C . THR E 1 223 ? 114.626 199.106 167.058 1.00 84.97 223 THR E C 1
ATOM 10233 O O . THR E 1 223 ? 115.574 199.019 166.277 1.00 84.97 223 THR E O 1
ATOM 10237 N N . ARG E 1 224 ? 114.758 198.976 168.374 1.00 83.24 224 ARG E N 1
ATOM 10238 C CA . ARG E 1 224 ? 116.040 198.670 168.996 1.00 83.24 224 ARG E CA 1
ATOM 10239 C C . ARG E 1 224 ? 115.780 197.861 170.254 1.00 83.24 224 ARG E C 1
ATOM 10240 O O . ARG E 1 224 ? 115.183 198.374 171.206 1.00 83.24 224 ARG E O 1
ATOM 10248 N N . TYR E 1 225 ? 116.221 196.608 170.255 1.00 84.02 225 TYR E N 1
ATOM 10249 C CA . TYR E 1 225 ? 116.031 195.686 171.360 1.00 84.02 225 TYR E CA 1
ATOM 10250 C C . TYR E 1 225 ? 117.375 195.458 172.036 1.00 84.02 225 TYR E C 1
ATOM 10251 O O . TYR E 1 225 ? 118.387 195.218 171.365 1.00 84.02 225 TYR E O 1
ATOM 10260 N N . LEU E 1 226 ? 117.383 195.545 173.362 1.00 84.67 226 LEU E N 1
ATOM 10261 C CA . LEU E 1 226 ? 118.608 195.434 174.143 1.00 84.67 226 LEU E CA 1
ATOM 10262 C C . LEU E 1 226 ? 118.484 194.260 175.103 1.00 84.67 226 LEU E C 1
ATOM 10263 O O . LEU E 1 226 ? 117.976 194.426 176.222 1.00 84.67 226 LEU E O 1
ATOM 10268 N N . PRO E 1 227 ? 118.911 193.056 174.713 1.00 82.83 227 PRO E N 1
ATOM 10269 C CA . PRO E 1 227 ? 118.758 191.887 175.591 1.00 82.83 227 PRO E CA 1
ATOM 10270 C C . PRO E 1 227 ? 119.464 192.038 176.928 1.00 82.83 227 PRO E C 1
ATOM 10271 O O . PRO E 1 227 ? 118.919 191.654 177.967 1.00 82.83 227 PRO E O 1
ATOM 10275 N N . ASP E 1 228 ? 120.668 192.598 176.917 1.00 83.73 228 ASP E N 1
ATOM 10276 C CA . ASP E 1 228 ? 121.440 192.800 178.138 1.00 83.73 228 ASP E CA 1
ATOM 10277 C C . ASP E 1 228 ? 122.549 193.800 177.833 1.00 83.73 228 ASP E C 1
ATOM 10278 O O . ASP E 1 228 ? 122.603 194.393 176.750 1.00 83.73 228 ASP E O 1
ATOM 10283 N N . ALA E 1 229 ? 123.459 193.983 178.790 1.00 80.92 229 ALA E N 1
ATOM 10284 C CA . ALA E 1 229 ? 124.513 194.980 178.636 1.00 80.92 229 ALA E CA 1
ATOM 10285 C C . ALA E 1 229 ? 125.438 194.636 177.476 1.00 80.92 229 ALA E C 1
ATOM 10286 O O . ALA E 1 229 ? 125.918 195.527 176.766 1.00 80.92 229 ALA E O 1
ATOM 10288 N N . SER E 1 230 ? 125.701 193.346 177.265 1.00 79.17 230 SER E N 1
ATOM 10289 C CA . SER E 1 230 ? 126.667 192.900 176.270 1.00 79.17 230 SER E CA 1
ATOM 10290 C C . SER E 1 230 ? 126.019 192.464 174.963 1.00 79.17 230 SER E C 1
ATOM 10291 O O . SER E 1 230 ? 126.543 191.567 174.290 1.00 79.17 230 SER E O 1
ATOM 10294 N N . SER E 1 231 ? 124.894 193.063 174.581 1.00 75.65 231 SER E N 1
ATOM 10295 C CA . SER E 1 231 ? 124.243 192.702 173.331 1.00 75.65 231 SER E CA 1
ATOM 10296 C C . SER E 1 231 ? 123.413 193.872 172.829 1.00 75.65 231 SER E C 1
ATOM 10297 O O . SER E 1 231 ? 123.131 194.810 173.578 1.00 75.65 231 SER E O 1
ATOM 10300 N N . GLN E 1 232 ? 123.038 193.806 171.555 1.00 68.12 232 GLN E N 1
ATOM 10301 C CA . GLN E 1 232 ? 122.138 194.785 170.957 1.00 68.12 232 GLN E CA 1
ATOM 10302 C C . GLN E 1 232 ? 121.651 194.228 169.631 1.00 68.12 232 GLN E C 1
ATOM 10303 O O . GLN E 1 232 ? 122.436 193.629 168.894 1.00 68.12 232 GLN E O 1
ATOM 10309 N N . VAL E 1 233 ? 120.371 194.409 169.327 1.00 66.95 233 VAL E N 1
ATOM 10310 C CA . VAL E 1 233 ? 119.851 193.998 168.028 1.00 66.95 233 VAL E CA 1
ATOM 10311 C C . VAL E 1 233 ? 118.812 195.013 167.591 1.00 66.95 233 VAL E C 1
ATOM 10312 O O . VAL E 1 233 ? 117.857 195.286 168.320 1.00 66.95 233 VAL E O 1
ATOM 10316 N N . LYS E 1 234 ? 118.988 195.584 166.406 1.00 73.07 234 LYS E N 1
ATOM 10317 C CA . LYS E 1 234 ? 118.039 196.608 166.006 1.00 73.07 234 LYS E CA 1
ATOM 10318 C C . LYS E 1 234 ? 117.856 196.591 164.499 1.00 73.07 234 LYS E C 1
ATOM 10319 O O . LYS E 1 234 ? 118.787 196.308 163.741 1.00 73.07 234 LYS E O 1
ATOM 10325 N N . ALA E 1 235 ? 116.628 196.878 164.079 1.00 75.19 235 ALA E N 1
ATOM 10326 C CA . ALA E 1 235 ? 116.237 196.749 162.687 1.00 75.19 235 ALA E CA 1
ATOM 10327 C C . ALA E 1 235 ? 115.404 197.960 162.294 1.00 75.19 235 ALA E C 1
ATOM 10328 O O . ALA E 1 235 ? 114.842 198.661 163.140 1.00 75.19 235 ALA E O 1
ATOM 10330 N N . LYS E 1 236 ? 115.355 198.219 160.992 1.00 87.36 236 LYS E N 1
ATOM 10331 C CA . LYS E 1 236 ? 114.458 199.228 160.452 1.00 87.36 236 LYS E CA 1
ATOM 10332 C C . LYS E 1 236 ? 113.724 198.634 159.262 1.00 87.36 236 LYS E C 1
ATOM 10333 O O . LYS E 1 236 ? 114.230 197.743 158.572 1.00 87.36 236 LYS E O 1
ATOM 10339 N N . VAL E 1 237 ? 112.514 199.135 159.036 1.00 99.47 237 VAL E N 1
ATOM 10340 C CA . VAL E 1 237 ? 111.692 198.720 157.907 1.00 99.47 237 VAL E CA 1
ATOM 10341 C C . VAL E 1 237 ? 111.065 199.958 157.284 1.00 99.47 237 VAL E C 1
ATOM 10342 O O . VAL E 1 237 ? 110.524 200.815 157.992 1.00 99.47 237 VAL E O 1
ATOM 10346 N N . SER E 1 238 ? 111.151 200.061 155.963 1.00 118.91 238 SER E N 1
ATOM 10347 C CA . SER E 1 238 ? 110.556 201.154 155.213 1.00 118.91 238 SER E CA 1
ATOM 10348 C C . SER E 1 238 ? 109.540 200.597 154.225 1.00 118.91 238 SER E C 1
ATOM 10349 O O . SER E 1 238 ? 109.539 199.407 153.900 1.00 118.91 238 SER E O 1
ATOM 10352 N N . ASP E 1 239 ? 108.670 201.479 153.741 1.00 129.92 239 ASP E N 1
ATOM 10353 C CA . ASP E 1 239 ? 107.617 201.083 152.814 1.00 129.92 239 ASP E CA 1
ATOM 10354 C C . ASP E 1 239 ? 108.138 200.762 151.420 1.00 129.92 239 ASP E C 1
ATOM 10355 O O . ASP E 1 239 ? 107.380 200.233 150.601 1.00 129.92 239 ASP E O 1
ATOM 10360 N N . SER E 1 240 ? 109.402 201.061 151.133 1.00 135.21 240 SER E N 1
ATOM 10361 C CA . SER E 1 240 ? 109.994 200.789 149.832 1.00 135.21 240 SER E CA 1
ATOM 10362 C C . SER E 1 240 ? 110.497 199.358 149.702 1.00 135.21 240 SER E C 1
ATOM 10363 O O . SER E 1 240 ? 111.299 199.075 148.806 1.00 135.21 240 SER E O 1
ATOM 10366 N N . GLY E 1 241 ? 110.051 198.455 150.572 1.00 135.15 241 GLY E N 1
ATOM 10367 C CA . GLY E 1 241 ? 110.516 197.084 150.523 1.00 135.15 241 GLY E CA 1
ATOM 10368 C C . GLY E 1 241 ? 111.912 196.876 151.058 1.00 135.15 241 GLY E C 1
ATOM 10369 O O . GLY E 1 241 ? 112.487 195.803 150.860 1.00 135.15 241 GLY E O 1
ATOM 10370 N N . ILE E 1 242 ? 112.475 197.871 151.733 1.00 115.00 242 ILE E N 1
ATOM 10371 C CA . ILE E 1 242 ? 113.826 197.802 152.273 1.00 115.00 242 ILE E CA 1
ATOM 10372 C C . ILE E 1 242 ? 113.695 197.570 153.772 1.00 115.00 242 ILE E C 1
ATOM 10373 O O . ILE E 1 242 ? 113.171 198.417 154.503 1.00 115.00 242 ILE E O 1
ATOM 10378 N N . VAL E 1 243 ? 114.165 196.417 154.233 1.00 99.36 243 VAL E N 1
ATOM 10379 C CA . VAL E 1 243 ? 114.221 196.092 155.653 1.00 99.36 243 VAL E CA 1
ATOM 10380 C C . VAL E 1 243 ? 115.663 195.706 155.954 1.00 99.36 243 VAL E C 1
ATOM 10381 O O . VAL E 1 243 ? 116.285 194.940 155.207 1.00 99.36 243 VAL E O 1
ATOM 10385 N N . THR E 1 244 ? 116.223 196.274 157.017 1.00 85.78 244 THR E N 1
ATOM 10386 C CA . THR E 1 244 ? 117.604 196.008 157.396 1.00 85.78 244 THR E CA 1
ATOM 10387 C C . THR E 1 244 ? 117.681 195.631 158.867 1.00 85.78 244 THR E C 1
ATOM 10388 O O . THR E 1 244 ? 116.939 196.166 159.695 1.00 85.78 244 THR E O 1
ATOM 10392 N N . LEU E 1 245 ? 118.579 194.703 159.181 1.00 70.47 245 LEU E N 1
ATOM 10393 C CA . LEU E 1 245 ? 118.799 194.223 160.536 1.00 70.47 245 LEU E CA 1
ATOM 10394 C C . LEU E 1 245 ? 120.269 194.382 160.900 1.00 70.47 245 LEU E C 1
ATOM 10395 O O . LEU E 1 245 ? 121.153 194.315 160.041 1.00 70.47 245 LEU E O 1
ATOM 10400 N N . ALA E 1 246 ? 120.527 194.581 162.191 1.00 60.99 246 ALA E N 1
ATOM 10401 C CA . ALA E 1 246 ? 121.891 194.721 162.671 1.00 60.99 246 ALA E CA 1
ATOM 10402 C C . ALA E 1 246 ? 121.996 194.115 164.060 1.00 60.99 246 ALA E C 1
ATOM 10403 O O . ALA E 1 246 ? 121.078 194.230 164.877 1.00 60.99 246 ALA E O 1
ATOM 10405 N N . TYR E 1 247 ? 123.132 193.475 164.317 1.00 57.08 247 TYR E N 1
ATOM 10406 C CA . TYR E 1 247 ? 123.371 192.774 165.572 1.00 57.08 247 TYR E CA 1
ATOM 10407 C C . TYR E 1 247 ? 124.747 193.184 166.067 1.00 57.08 247 TYR E C 1
ATOM 10408 O O . TYR E 1 247 ? 125.711 193.159 165.300 1.00 57.08 247 TYR E O 1
ATOM 10417 N N . LYS E 1 248 ? 124.836 193.559 167.339 1.00 59.01 248 LYS E N 1
ATOM 10418 C CA . LYS E 1 248 ? 126.076 194.004 167.961 1.00 59.01 248 LYS E CA 1
ATOM 10419 C C . LYS E 1 248 ? 126.317 193.169 169.209 1.00 59.01 248 LYS E C 1
ATOM 10420 O O . LYS E 1 248 ? 125.416 193.022 170.043 1.00 59.01 248 LYS E O 1
ATOM 10426 N N . GLN E 1 249 ? 127.527 192.630 169.337 1.00 61.59 249 GLN E N 1
ATOM 10427 C CA . GLN E 1 249 ? 127.890 191.731 170.422 1.00 61.59 249 GLN E CA 1
ATOM 10428 C C . GLN E 1 249 ? 129.219 192.164 171.021 1.00 61.59 249 GLN E C 1
ATOM 10429 O O . GLN E 1 249 ? 130.049 192.765 170.336 1.00 61.59 249 GLN E O 1
ATOM 10435 N N . LEU E 1 250 ? 129.413 191.866 172.301 1.00 62.79 250 LEU E N 1
ATOM 10436 C CA . LEU E 1 250 ? 130.635 192.220 173.019 1.00 62.79 250 LEU E CA 1
ATOM 10437 C C . LEU E 1 250 ? 131.332 190.912 173.387 1.00 62.79 250 LEU E C 1
ATOM 10438 O O . LEU E 1 250 ? 131.004 190.284 174.396 1.00 62.79 250 LEU E O 1
ATOM 10443 N N . LEU E 1 251 ? 132.292 190.494 172.559 1.00 63.46 251 LEU E N 1
ATOM 10444 C CA . LEU E 1 251 ? 132.898 189.171 172.689 1.00 63.46 251 LEU E CA 1
ATOM 10445 C C . LEU E 1 251 ? 133.831 189.077 173.886 1.00 63.46 251 LEU E C 1
ATOM 10446 O O . LEU E 1 251 ? 133.584 188.313 174.824 1.00 63.46 251 LEU E O 1
ATOM 10451 N N . ARG E 1 252 ? 134.908 189.846 173.853 1.00 61.97 252 ARG E N 1
ATOM 10452 C CA . ARG E 1 252 ? 135.774 189.985 175.006 1.00 61.97 252 ARG E CA 1
ATOM 10453 C C . ARG E 1 252 ? 135.641 191.413 175.522 1.00 61.97 252 ARG E C 1
ATOM 10454 O O . ARG E 1 252 ? 135.315 192.320 174.755 1.00 61.97 252 ARG E O 1
ATOM 10462 N N . PRO E 1 253 ? 135.895 191.651 176.802 1.00 69.67 253 PRO E N 1
ATOM 10463 C CA . PRO E 1 253 ? 135.649 192.998 177.330 1.00 69.67 253 PRO E CA 1
ATOM 10464 C C . PRO E 1 253 ? 136.606 194.007 176.722 1.00 69.67 253 PRO E C 1
ATOM 10465 O O . PRO E 1 253 ? 137.790 194.050 177.067 1.00 69.67 253 PRO E O 1
ATOM 10469 N N . GLY E 1 254 ? 136.089 194.824 175.807 1.00 62.30 254 GLY E N 1
ATOM 10470 C CA . GLY E 1 254 ? 136.913 195.760 175.072 1.00 62.30 254 GLY E CA 1
ATOM 10471 C C . GLY E 1 254 ? 136.753 195.683 173.566 1.00 62.30 254 GLY E C 1
ATOM 10472 O O . GLY E 1 254 ? 137.055 196.651 172.864 1.00 62.30 254 GLY E O 1
ATOM 10473 N N . VAL E 1 255 ? 136.283 194.550 173.050 1.00 55.63 255 VAL E N 1
ATOM 10474 C CA . VAL E 1 255 ? 136.161 194.334 171.613 1.00 55.63 255 VAL E CA 1
ATOM 10475 C C . VAL E 1 255 ? 134.717 193.987 171.278 1.00 55.63 255 VAL E C 1
ATOM 10476 O O . VAL E 1 255 ? 134.098 193.151 171.945 1.00 55.63 255 VAL E O 1
ATOM 10480 N N . THR E 1 256 ? 134.178 194.638 170.252 1.00 50.61 256 THR E N 1
ATOM 10481 C CA . THR E 1 256 ? 132.806 194.439 169.809 1.00 50.61 256 THR E CA 1
ATOM 10482 C C . THR E 1 256 ? 132.784 193.922 168.374 1.00 50.61 256 THR E C 1
ATOM 10483 O O . THR E 1 256 ? 133.727 194.107 167.603 1.00 50.61 256 THR E O 1
ATOM 10487 N N . LEU E 1 257 ? 131.674 193.280 168.017 1.00 44.23 257 LEU E N 1
ATOM 10488 C CA . LEU E 1 257 ? 131.494 192.702 166.692 1.00 44.23 257 LEU E CA 1
ATOM 10489 C C . LEU E 1 257 ? 130.095 193.037 166.210 1.00 44.23 257 LEU E C 1
ATOM 10490 O O . LEU E 1 257 ? 129.124 192.860 166.947 1.00 44.23 257 LEU E O 1
ATOM 10495 N N . GLY E 1 258 ? 129.998 193.503 164.972 1.00 53.20 258 GLY E N 1
ATOM 10496 C CA . GLY E 1 258 ? 128.716 193.840 164.391 1.00 53.20 258 GLY E CA 1
ATOM 10497 C C . GLY E 1 258 ? 128.461 193.128 163.082 1.00 53.20 258 GLY E C 1
ATOM 10498 O O . GLY E 1 258 ? 129.369 192.987 162.259 1.00 53.20 258 GLY E O 1
ATOM 10499 N N . VAL E 1 259 ? 127.231 192.667 162.887 1.00 53.26 259 VAL E N 1
ATOM 10500 C CA . VAL E 1 259 ? 126.805 192.012 161.658 1.00 53.26 259 VAL E CA 1
ATOM 10501 C C . VAL E 1 259 ? 125.567 192.727 161.144 1.00 53.26 259 VAL E C 1
ATOM 10502 O O . VAL E 1 259 ? 124.607 192.927 161.896 1.00 53.26 259 VAL E O 1
ATOM 10506 N N . GLY E 1 260 ? 125.581 193.102 159.870 1.00 66.41 260 GLY E N 1
ATOM 10507 C CA . GLY E 1 260 ? 124.453 193.768 159.252 1.00 66.41 260 GLY E CA 1
ATOM 10508 C C . GLY E 1 260 ? 123.918 192.960 158.088 1.00 66.41 260 GLY E C 1
ATOM 10509 O O . GLY E 1 260 ? 124.655 192.221 157.437 1.00 66.41 260 GLY E O 1
ATOM 10510 N N . SER E 1 261 ? 122.620 193.102 157.833 1.00 82.75 261 SER E N 1
ATOM 10511 C CA . SER E 1 261 ? 121.981 192.393 156.735 1.00 82.75 261 SER E CA 1
ATOM 10512 C C . SER E 1 261 ? 120.803 193.212 156.234 1.00 82.75 261 SER E C 1
ATOM 10513 O O . SER E 1 261 ? 120.277 194.076 156.938 1.00 82.75 261 SER E O 1
ATOM 10516 N N . SER E 1 262 ? 120.384 192.923 155.005 1.00 99.54 262 SER E N 1
ATOM 10517 C CA . SER E 1 262 ? 119.238 193.601 154.420 1.00 99.54 262 SER E CA 1
ATOM 10518 C C . SER E 1 262 ? 118.471 192.620 153.546 1.00 99.54 262 SER E C 1
ATOM 10519 O O . SER E 1 262 ? 119.066 191.905 152.736 1.00 99.54 262 SER E O 1
ATOM 10522 N N . PHE E 1 263 ? 117.154 192.598 153.712 1.00 113.19 263 PHE E N 1
ATOM 10523 C CA . PHE E 1 263 ? 116.263 191.763 152.921 1.00 113.19 263 PHE E CA 1
ATOM 10524 C C . PHE E 1 263 ? 115.465 192.643 151.962 1.00 113.19 263 PHE E C 1
ATOM 10525 O O . PHE E 1 263 ? 115.683 193.853 151.864 1.00 113.19 263 PHE E O 1
ATOM 10533 N N . ASP E 1 264 ? 114.533 192.018 151.246 1.00 136.60 264 ASP E N 1
ATOM 10534 C CA . ASP E 1 264 ? 113.666 192.737 150.323 1.00 136.60 264 ASP E CA 1
ATOM 10535 C C . ASP E 1 264 ? 112.342 191.998 150.228 1.00 136.60 264 ASP E C 1
ATOM 10536 O O . ASP E 1 264 ? 112.325 190.773 150.074 1.00 136.60 264 ASP E O 1
ATOM 10541 N N . ALA E 1 265 ? 111.241 192.741 150.321 1.00 142.23 265 ALA E N 1
ATOM 10542 C CA . ALA E 1 265 ? 109.904 192.165 150.255 1.00 142.23 265 ALA E CA 1
ATOM 10543 C C . ALA E 1 265 ? 109.277 192.299 148.873 1.00 142.23 265 ALA E C 1
ATOM 10544 O O . ALA E 1 265 ? 108.792 191.310 148.315 1.00 142.23 265 ALA E O 1
ATOM 10546 N N . LEU E 1 266 ? 109.276 193.507 148.305 1.00 146.82 266 LEU E N 1
ATOM 10547 C CA . LEU E 1 266 ? 108.654 193.712 147.002 1.00 146.82 266 LEU E CA 1
ATOM 10548 C C . LEU E 1 266 ? 109.467 193.107 145.866 1.00 146.82 266 LEU E C 1
ATOM 10549 O O . LEU E 1 266 ? 108.927 192.909 144.772 1.00 146.82 266 LEU E O 1
ATOM 10554 N N . LYS E 1 267 ? 110.741 192.812 146.094 1.00 149.97 267 LYS E N 1
ATOM 10555 C CA . LYS E 1 267 ? 111.602 192.220 145.079 1.00 149.97 267 LYS E CA 1
ATOM 10556 C C . LYS E 1 267 ? 112.070 190.820 145.436 1.00 149.97 267 LYS E C 1
ATOM 10557 O O . LYS E 1 267 ? 112.054 189.935 144.577 1.00 149.97 267 LYS E O 1
ATOM 10563 N N . LEU E 1 268 ? 112.481 190.602 146.687 1.00 149.45 268 LEU E N 1
ATOM 10564 C CA . LEU E 1 268 ? 112.989 189.319 147.161 1.00 149.45 268 LEU E CA 1
ATOM 10565 C C . LEU E 1 268 ? 114.164 188.876 146.298 1.00 149.45 268 LEU E C 1
ATOM 10566 O O . LEU E 1 268 ? 115.272 189.403 146.440 1.00 149.45 268 LEU E O 1
ATOM 10571 N N . SER E 1 269 ? 113.927 187.910 145.406 1.00 154.18 269 SER E N 1
ATOM 10572 C CA . SER E 1 269 ? 114.932 187.364 144.497 1.00 154.18 269 SER E CA 1
ATOM 10573 C C . SER E 1 269 ? 116.100 186.720 145.238 1.00 154.18 269 SER E C 1
ATOM 10574 O O . SER E 1 269 ? 116.277 186.924 146.443 1.00 154.18 269 SER E O 1
ATOM 10577 N N . GLU E 1 270 ? 116.892 185.919 144.531 1.00 155.94 270 GLU E N 1
ATOM 10578 C CA . GLU E 1 270 ? 118.067 185.312 145.145 1.00 155.94 270 GLU E CA 1
ATOM 10579 C C . GLU E 1 270 ? 119.279 186.244 145.174 1.00 155.94 270 GLU E C 1
ATOM 10580 O O . GLU E 1 270 ? 119.872 186.431 146.244 1.00 155.94 270 GLU E O 1
ATOM 10586 N N . PRO E 1 271 ? 119.706 186.872 144.010 1.00 148.30 271 PRO E N 1
ATOM 10587 C CA . PRO E 1 271 ? 120.991 187.581 143.968 1.00 148.30 271 PRO E CA 1
ATOM 10588 C C . PRO E 1 271 ? 120.923 189.073 144.291 1.00 148.30 271 PRO E C 1
ATOM 10589 O O . PRO E 1 271 ? 121.454 189.911 143.559 1.00 148.30 271 PRO E O 1
ATOM 10593 N N . VAL E 1 272 ? 120.265 189.412 145.397 1.00 135.64 272 VAL E N 1
ATOM 10594 C CA . VAL E 1 272 ? 120.323 190.779 145.907 1.00 135.64 272 VAL E CA 1
ATOM 10595 C C . VAL E 1 272 ? 120.391 190.752 147.430 1.00 135.64 272 VAL E C 1
ATOM 10596 O O . VAL E 1 272 ? 119.381 190.549 148.113 1.00 135.64 272 VAL E O 1
ATOM 10600 N N . HIS E 1 273 ? 121.589 190.952 147.969 1.00 111.72 273 HIS E N 1
ATOM 10601 C CA . HIS E 1 273 ? 121.805 190.948 149.408 1.00 111.72 273 HIS E CA 1
ATOM 10602 C C . HIS E 1 273 ? 122.948 191.899 149.725 1.00 111.72 273 HIS E C 1
ATOM 10603 O O . HIS E 1 273 ? 123.933 191.980 148.987 1.00 111.72 273 HIS E O 1
ATOM 10610 N N . LYS E 1 274 ? 122.802 192.618 150.836 1.00 95.94 274 LYS E N 1
ATOM 10611 C CA . LYS E 1 274 ? 123.857 193.492 151.350 1.00 95.94 274 LYS E CA 1
ATOM 10612 C C . LYS E 1 274 ? 124.100 193.096 152.802 1.00 95.94 274 LYS E C 1
ATOM 10613 O O . LYS E 1 274 ? 123.249 193.330 153.665 1.00 95.94 274 LYS E O 1
ATOM 10619 N N . LEU E 1 275 ? 125.255 192.495 153.065 1.00 74.63 275 LEU E N 1
ATOM 10620 C CA . LEU E 1 275 ? 125.628 192.076 154.405 1.00 74.63 275 LEU E CA 1
ATOM 10621 C C . LEU E 1 275 ? 127.096 192.397 154.639 1.00 74.63 275 LEU E C 1
ATOM 10622 O O . LEU E 1 275 ? 127.913 192.390 153.716 1.00 74.63 275 LEU E O 1
ATOM 10627 N N . GLY E 1 276 ? 127.426 192.676 155.897 1.00 67.99 276 GLY E N 1
ATOM 10628 C CA . GLY E 1 276 ? 128.781 193.050 156.248 1.00 67.99 276 GLY E CA 1
ATOM 10629 C C . GLY E 1 276 ? 129.080 192.946 157.727 1.00 67.99 276 GLY E C 1
ATOM 10630 O O . GLY E 1 276 ? 128.183 193.062 158.567 1.00 67.99 276 GLY E O 1
ATOM 10631 N N . TRP E 1 277 ? 130.345 192.725 158.058 1.00 59.68 277 TRP E N 1
ATOM 10632 C CA . TRP E 1 277 ? 130.778 192.580 159.436 1.00 59.68 277 TRP E CA 1
ATOM 10633 C C . TRP E 1 277 ? 131.664 193.752 159.837 1.00 59.68 277 TRP E C 1
ATOM 10634 O O . TRP E 1 277 ? 132.127 194.531 159.003 1.00 59.68 277 TRP E O 1
ATOM 10645 N N . SER E 1 278 ? 131.892 193.873 161.140 1.00 54.44 278 SER E N 1
ATOM 10646 C CA . SER E 1 278 ? 132.685 194.980 161.652 1.00 54.44 278 SER E CA 1
ATOM 10647 C C . SER E 1 278 ? 133.288 194.605 162.995 1.00 54.44 278 SER E C 1
ATOM 10648 O O . SER E 1 278 ? 132.576 194.207 163.916 1.00 54.44 278 SER E O 1
ATOM 10651 N N . LEU E 1 279 ? 134.606 194.755 163.098 1.00 46.96 279 LEU E N 1
ATOM 10652 C CA . LEU E 1 279 ? 135.319 194.560 164.350 1.00 46.96 279 LEU E CA 1
ATOM 10653 C C . LEU E 1 279 ? 135.791 195.903 164.880 1.00 46.96 279 LEU E C 1
ATOM 10654 O O . LEU E 1 279 ? 136.280 196.750 164.128 1.00 46.96 279 LEU E O 1
ATOM 10659 N N . SER E 1 280 ? 135.646 196.086 166.188 1.00 48.41 280 SER E N 1
ATOM 10660 C CA . SER E 1 280 ? 136.047 197.334 166.826 1.00 48.41 280 SER E CA 1
ATOM 10661 C C . SER E 1 280 ? 136.694 196.998 168.160 1.00 48.41 280 SER E C 1
ATOM 10662 O O . SER E 1 280 ? 136.010 196.555 169.085 1.00 48.41 280 SER E O 1
ATOM 10665 N N . PHE E 1 281 ? 138.001 197.203 168.255 1.00 51.26 281 PHE E N 1
ATOM 10666 C CA . PHE E 1 281 ? 138.724 197.002 169.498 1.00 51.26 281 PHE E CA 1
ATOM 10667 C C . PHE E 1 281 ? 138.678 198.270 170.341 1.00 51.26 281 PHE E C 1
ATOM 10668 O O . PHE E 1 281 ? 138.114 199.290 169.941 1.00 51.26 281 PHE E O 1
ATOM 10676 N N . ASP E 1 282 ? 139.283 198.194 171.523 1.00 60.09 282 ASP E N 1
ATOM 10677 C CA . ASP E 1 282 ? 139.378 199.352 172.411 1.00 60.09 282 ASP E CA 1
ATOM 10678 C C . ASP E 1 282 ? 140.388 199.031 173.499 1.00 60.09 282 ASP E C 1
ATOM 10679 O O . ASP E 1 282 ? 140.309 197.967 174.119 1.00 60.09 282 ASP E O 1
ATOM 10684 N N . ALA E 1 283 ? 141.326 199.941 173.731 1.00 65.23 283 ALA E N 1
ATOM 10685 C CA . ALA E 1 283 ? 142.325 199.750 174.770 1.00 65.23 283 ALA E CA 1
ATOM 10686 C C . ALA E 1 283 ? 141.842 200.332 176.091 1.00 65.23 283 ALA E C 1
ATOM 10687 O O . ALA E 1 283 ? 140.963 201.192 176.120 1.00 65.23 283 ALA E O 1
ATOM 10690 N N . SER F 1 2 ? 198.253 96.256 179.755 1.00 140.78 2 SER F N 1
ATOM 10691 C CA . SER F 1 2 ? 197.878 95.402 178.634 1.00 140.78 2 SER F CA 1
ATOM 10692 C C . SER F 1 2 ? 198.609 95.821 177.362 1.00 140.78 2 SER F C 1
ATOM 10693 O O . SER F 1 2 ? 198.686 97.009 177.050 1.00 140.78 2 SER F O 1
ATOM 10696 N N . PRO F 1 3 ? 199.149 94.847 176.636 1.00 144.72 3 PRO F N 1
ATOM 10697 C CA . PRO F 1 3 ? 199.884 95.150 175.403 1.00 144.72 3 PRO F CA 1
ATOM 10698 C C . PRO F 1 3 ? 198.969 95.756 174.355 1.00 144.72 3 PRO F C 1
ATOM 10699 O O . PRO F 1 3 ? 197.769 95.448 174.310 1.00 144.72 3 PRO F O 1
ATOM 10703 N N . PRO F 1 4 ? 199.496 96.625 173.498 1.00 134.57 4 PRO F N 1
ATOM 10704 C CA . PRO F 1 4 ? 198.663 97.246 172.464 1.00 134.57 4 PRO F CA 1
ATOM 10705 C C . PRO F 1 4 ? 198.339 96.270 171.343 1.00 134.57 4 PRO F C 1
ATOM 10706 O O . PRO F 1 4 ? 199.026 95.274 171.112 1.00 134.57 4 PRO F O 1
ATOM 10710 N N . VAL F 1 5 ? 197.258 96.587 170.634 1.00 127.46 5 VAL F N 1
ATOM 10711 C CA . VAL F 1 5 ? 196.822 95.831 169.466 1.00 127.46 5 VAL F CA 1
ATOM 10712 C C . VAL F 1 5 ? 197.719 96.244 168.303 1.00 127.46 5 VAL F C 1
ATOM 10713 O O . VAL F 1 5 ? 198.372 97.291 168.365 1.00 127.46 5 VAL F O 1
ATOM 10717 N N . TYR F 1 6 ? 197.792 95.411 167.258 1.00 132.11 6 TYR F N 1
ATOM 10718 C CA . TYR F 1 6 ? 198.637 95.717 166.106 1.00 132.11 6 TYR F CA 1
ATOM 10719 C C . TYR F 1 6 ? 198.370 97.107 165.542 1.00 132.11 6 TYR F C 1
ATOM 10720 O O . TYR F 1 6 ? 199.314 97.812 165.170 1.00 132.11 6 TYR F O 1
ATOM 10729 N N . SER F 1 7 ? 197.106 97.516 165.459 1.00 128.32 7 SER F N 1
ATOM 10730 C CA . SER F 1 7 ? 196.789 98.835 164.930 1.00 128.32 7 SER F CA 1
ATOM 10731 C C . SER F 1 7 ? 197.244 99.965 165.842 1.00 128.32 7 SER F C 1
ATOM 10732 O O . SER F 1 7 ? 197.380 101.099 165.372 1.00 128.32 7 SER F O 1
ATOM 10735 N N . ASP F 1 8 ? 197.487 99.687 167.122 1.00 129.39 8 ASP F N 1
ATOM 10736 C CA . ASP F 1 8 ? 197.835 100.715 168.093 1.00 129.39 8 ASP F CA 1
ATOM 10737 C C . ASP F 1 8 ? 199.324 100.760 168.412 1.00 129.39 8 ASP F C 1
ATOM 10738 O O . ASP F 1 8 ? 199.737 101.559 169.258 1.00 129.39 8 ASP F O 1
ATOM 10743 N N . ILE F 1 9 ? 200.140 99.927 167.769 1.00 122.10 9 ILE F N 1
ATOM 10744 C CA . ILE F 1 9 ? 201.582 100.036 167.957 1.00 122.10 9 ILE F CA 1
ATOM 10745 C C . ILE F 1 9 ? 202.056 101.334 167.324 1.00 122.10 9 ILE F C 1
ATOM 10746 O O . ILE F 1 9 ? 201.687 101.656 166.188 1.00 122.10 9 ILE F O 1
ATOM 10751 N N . SER F 1 10 ? 202.871 102.085 168.063 1.00 120.18 10 SER F N 1
ATOM 10752 C CA . SER F 1 10 ? 203.372 103.387 167.633 1.00 120.18 10 SER F CA 1
ATOM 10753 C C . SER F 1 10 ? 202.228 104.280 167.161 1.00 120.18 10 SER F C 1
ATOM 10754 O O . SER F 1 10 ? 202.304 104.941 166.125 1.00 120.18 10 SER F O 1
ATOM 10757 N N . ARG F 1 11 ? 201.143 104.283 167.931 1.00 109.84 11 ARG F N 1
ATOM 10758 C CA . ARG F 1 11 ? 200.030 105.171 167.630 1.00 109.84 11 ARG F CA 1
ATOM 10759 C C . ARG F 1 11 ? 200.380 106.632 167.866 1.00 109.84 11 ARG F C 1
ATOM 10760 O O . ARG F 1 11 ? 199.781 107.509 167.235 1.00 109.84 11 ARG F O 1
ATOM 10768 N N . ASN F 1 12 ? 201.356 106.909 168.731 1.00 108.04 12 ASN F N 1
ATOM 10769 C CA . ASN F 1 12 ? 201.682 108.286 169.072 1.00 108.04 12 ASN F CA 1
ATOM 10770 C C . ASN F 1 12 ? 202.252 109.053 167.886 1.00 108.04 12 ASN F C 1
ATOM 10771 O O . ASN F 1 12 ? 202.112 110.279 167.825 1.00 108.04 12 ASN F O 1
ATOM 10776 N N . ILE F 1 13 ? 202.893 108.369 166.942 1.00 111.50 13 ILE F N 1
ATOM 10777 C CA . ILE F 1 13 ? 203.476 109.081 165.812 1.00 111.50 13 ILE F CA 1
ATOM 10778 C C . ILE F 1 13 ? 202.450 109.361 164.716 1.00 111.50 13 ILE F C 1
ATOM 10779 O O . ILE F 1 13 ? 202.368 110.493 164.228 1.00 111.50 13 ILE F O 1
ATOM 10784 N N . ASN F 1 14 ? 201.657 108.367 164.312 1.00 110.63 14 ASN F N 1
ATOM 10785 C CA . ASN F 1 14 ? 200.631 108.629 163.312 1.00 110.63 14 ASN F CA 1
ATOM 10786 C C . ASN F 1 14 ? 199.453 109.407 163.878 1.00 110.63 14 ASN F C 1
ATOM 10787 O O . ASN F 1 14 ? 198.629 109.905 163.103 1.00 110.63 14 ASN F O 1
ATOM 10792 N N . ASP F 1 15 ? 199.357 109.532 165.199 1.00 107.30 15 ASP F N 1
ATOM 10793 C CA . ASP F 1 15 ? 198.371 110.411 165.808 1.00 107.30 15 ASP F CA 1
ATOM 10794 C C . ASP F 1 15 ? 198.761 111.876 165.691 1.00 107.30 15 ASP F C 1
ATOM 10795 O O . ASP F 1 15 ? 197.885 112.745 165.750 1.00 107.30 15 ASP F O 1
ATOM 10800 N N . LEU F 1 16 ? 200.043 112.166 165.482 1.00 95.02 16 LEU F N 1
ATOM 10801 C CA . LEU F 1 16 ? 200.505 113.539 165.354 1.00 95.02 16 LEU F CA 1
ATOM 10802 C C . LEU F 1 16 ? 200.469 114.048 163.924 1.00 95.02 16 LEU F C 1
ATOM 10803 O O . LEU F 1 16 ? 200.903 115.177 163.680 1.00 95.02 16 LEU F O 1
ATOM 10808 N N . LEU F 1 17 ? 199.990 113.251 162.972 1.00 97.33 17 LEU F N 1
ATOM 10809 C CA . LEU F 1 17 ? 199.843 113.729 161.608 1.00 97.33 17 LEU F CA 1
ATOM 10810 C C . LEU F 1 17 ? 198.553 113.282 160.933 1.00 97.33 17 LEU F C 1
ATOM 10811 O O . LEU F 1 17 ? 198.459 113.363 159.703 1.00 97.33 17 LEU F O 1
ATOM 10816 N N . ASN F 1 18 ? 197.566 112.812 161.690 1.00 96.05 18 ASN F N 1
ATOM 10817 C CA . ASN F 1 18 ? 196.221 112.567 161.182 1.00 96.05 18 ASN F CA 1
ATOM 10818 C C . ASN F 1 18 ? 195.143 113.328 161.934 1.00 96.05 18 ASN F C 1
ATOM 10819 O O . ASN F 1 18 ? 194.162 113.754 161.321 1.00 96.05 18 ASN F O 1
ATOM 10824 N N . LYS F 1 19 ? 195.291 113.519 163.241 1.00 83.36 19 LYS F N 1
ATOM 10825 C CA . LYS F 1 19 ? 194.250 114.151 164.038 1.00 83.36 19 LYS F CA 1
ATOM 10826 C C . LYS F 1 19 ? 194.528 115.638 164.228 1.00 83.36 19 LYS F C 1
ATOM 10827 O O . LYS F 1 19 ? 195.675 116.088 164.182 1.00 83.36 19 LYS F O 1
ATOM 10833 N N . ASP F 1 20 ? 193.450 116.400 164.432 1.00 77.62 20 ASP F N 1
ATOM 10834 C CA . ASP F 1 20 ? 193.506 117.848 164.642 1.00 77.62 20 ASP F CA 1
ATOM 10835 C C . ASP F 1 20 ? 194.225 118.552 163.491 1.00 77.62 20 ASP F C 1
ATOM 10836 O O . ASP F 1 20 ? 195.019 119.474 163.681 1.00 77.62 20 ASP F O 1
ATOM 10841 N N . PHE F 1 21 ? 193.923 118.098 162.277 1.00 75.57 21 PHE F N 1
ATOM 10842 C CA . PHE F 1 21 ? 194.418 118.753 161.068 1.00 75.57 21 PHE F CA 1
ATOM 10843 C C . PHE F 1 21 ? 193.200 119.203 160.269 1.00 75.57 21 PHE F C 1
ATOM 10844 O O . PHE F 1 21 ? 192.370 118.378 159.880 1.00 75.57 21 PHE F O 1
ATOM 10852 N N . TYR F 1 22 ? 193.104 120.509 160.032 1.00 67.59 22 TYR F N 1
ATOM 10853 C CA . TYR F 1 22 ? 191.960 121.097 159.352 1.00 67.59 22 TYR F CA 1
ATOM 10854 C C . TYR F 1 22 ? 192.340 121.722 158.016 1.00 67.59 22 TYR F C 1
ATOM 10855 O O . TYR F 1 22 ? 191.726 122.707 157.595 1.00 67.59 22 TYR F O 1
ATOM 10864 N N . HIS F 1 23 ? 193.347 121.175 157.345 1.00 83.92 23 HIS F N 1
ATOM 10865 C CA . HIS F 1 23 ? 193.787 121.691 156.058 1.00 83.92 23 HIS F CA 1
ATOM 10866 C C . HIS F 1 23 ? 193.138 120.984 154.876 1.00 83.92 23 HIS F C 1
ATOM 10867 O O . HIS F 1 23 ? 193.303 121.435 153.739 1.00 83.92 23 HIS F O 1
ATOM 10874 N N . ALA F 1 24 ? 192.408 119.896 155.111 1.00 74.02 24 ALA F N 1
ATOM 10875 C CA . ALA F 1 24 ? 191.828 119.118 154.025 1.00 74.02 24 ALA F CA 1
ATOM 10876 C C . ALA F 1 24 ? 190.416 119.544 153.662 1.00 74.02 24 ALA F C 1
ATOM 10877 O O . ALA F 1 24 ? 190.093 119.629 152.473 1.00 74.02 24 ALA F O 1
ATOM 10879 N N . THR F 1 25 ? 189.570 119.817 154.649 1.00 73.60 25 THR F N 1
ATOM 10880 C CA . THR F 1 25 ? 188.183 120.192 154.413 1.00 73.60 25 THR F CA 1
ATOM 10881 C C . THR F 1 25 ? 188.009 121.676 154.699 1.00 73.60 25 THR F C 1
ATOM 10882 O O . THR F 1 25 ? 188.215 122.107 155.846 1.00 73.60 25 THR F O 1
ATOM 10886 N N . PRO F 1 26 ? 187.648 122.494 153.707 1.00 73.00 26 PRO F N 1
ATOM 10887 C CA . PRO F 1 26 ? 187.478 123.931 153.972 1.00 73.00 26 PRO F CA 1
ATOM 10888 C C . PRO F 1 26 ? 186.432 124.239 155.028 1.00 73.00 26 PRO F C 1
ATOM 10889 O O . PRO F 1 26 ? 186.554 125.258 155.717 1.00 73.00 26 PRO F O 1
ATOM 10893 N N . ALA F 1 27 ? 185.411 123.403 155.180 1.00 68.37 27 ALA F N 1
ATOM 10894 C CA . ALA F 1 27 ? 184.391 123.612 156.196 1.00 68.37 27 ALA F CA 1
ATOM 10895 C C . ALA F 1 27 ? 184.137 122.313 156.942 1.00 68.37 27 ALA F C 1
ATOM 10896 O O . ALA F 1 27 ? 184.209 121.228 156.360 1.00 68.37 27 ALA F O 1
ATOM 10898 N N . ALA F 1 28 ? 183.838 122.431 158.232 1.00 57.34 28 ALA F N 1
ATOM 10899 C CA . ALA F 1 28 ? 183.532 121.283 159.071 1.00 57.34 28 ALA F CA 1
ATOM 10900 C C . ALA F 1 28 ? 182.559 121.717 160.152 1.00 57.34 28 ALA F C 1
ATOM 10901 O O . ALA F 1 28 ? 182.711 122.798 160.727 1.00 57.34 28 ALA F O 1
ATOM 10903 N N . PHE F 1 29 ? 181.568 120.877 160.430 1.00 51.47 29 PHE F N 1
ATOM 10904 C CA . PHE F 1 29 ? 180.491 121.221 161.356 1.00 51.47 29 PHE F CA 1
ATOM 10905 C C . PHE F 1 29 ? 180.110 119.951 162.107 1.00 51.47 29 PHE F C 1
ATOM 10906 O O . PHE F 1 29 ? 179.417 119.091 161.561 1.00 51.47 29 PHE F O 1
ATOM 10914 N N . ASP F 1 30 ? 180.573 119.824 163.345 1.00 57.44 30 ASP F N 1
ATOM 10915 C CA . ASP F 1 30 ? 180.331 118.635 164.148 1.00 57.44 30 ASP F CA 1
ATOM 10916 C C . ASP F 1 30 ? 179.499 118.994 165.368 1.00 57.44 30 ASP F C 1
ATOM 10917 O O . ASP F 1 30 ? 179.766 119.995 166.037 1.00 57.44 30 ASP F O 1
ATOM 10922 N N . VAL F 1 31 ? 178.489 118.179 165.654 1.00 53.49 31 VAL F N 1
ATOM 10923 C CA . VAL F 1 31 ? 177.661 118.352 166.841 1.00 53.49 31 VAL F CA 1
ATOM 10924 C C . VAL F 1 31 ? 177.573 117.013 167.552 1.00 53.49 31 VAL F C 1
ATOM 10925 O O . VAL F 1 31 ? 177.251 115.998 166.928 1.00 53.49 31 VAL F O 1
ATOM 10929 N N . GLN F 1 32 ? 177.856 117.010 168.850 1.00 61.30 32 GLN F N 1
ATOM 10930 C CA . GLN F 1 32 ? 177.781 115.813 169.673 1.00 61.30 32 GLN F CA 1
ATOM 10931 C C . GLN F 1 32 ? 176.871 116.076 170.861 1.00 61.30 32 GLN F C 1
ATOM 10932 O O . GLN F 1 32 ? 176.898 117.163 171.444 1.00 61.30 32 GLN F O 1
ATOM 10938 N N . THR F 1 33 ? 176.068 115.080 171.221 1.00 69.29 33 THR F N 1
ATOM 10939 C CA . THR F 1 33 ? 175.144 115.230 172.332 1.00 69.29 33 THR F CA 1
ATOM 10940 C C . THR F 1 33 ? 174.878 113.873 172.963 1.00 69.29 33 THR F C 1
ATOM 10941 O O . THR F 1 33 ? 174.782 112.858 172.270 1.00 69.29 33 THR F O 1
ATOM 10945 N N . THR F 1 34 ? 174.759 113.870 174.284 1.00 79.26 34 THR F N 1
ATOM 10946 C CA . THR F 1 34 ? 174.411 112.688 175.054 1.00 79.26 34 THR F CA 1
ATOM 10947 C C . THR F 1 34 ? 173.029 112.872 175.670 1.00 79.26 34 THR F C 1
ATOM 10948 O O . THR F 1 34 ? 172.452 113.961 175.652 1.00 79.26 34 THR F O 1
ATOM 10952 N N . THR F 1 35 ? 172.496 111.786 176.220 1.00 85.25 35 THR F N 1
ATOM 10953 C CA . THR F 1 35 ? 171.187 111.813 176.858 1.00 85.25 35 THR F CA 1
ATOM 10954 C C . THR F 1 35 ? 171.340 111.314 178.289 1.00 85.25 35 THR F C 1
ATOM 10955 O O . THR F 1 35 ? 172.455 111.091 178.771 1.00 85.25 35 THR F O 1
ATOM 10959 N N . ALA F 1 36 ? 170.208 111.139 178.973 1.00 91.07 36 ALA F N 1
ATOM 10960 C CA . ALA F 1 36 ? 170.234 110.728 180.372 1.00 91.07 36 ALA F CA 1
ATOM 10961 C C . ALA F 1 36 ? 170.803 109.322 180.526 1.00 91.07 36 ALA F C 1
ATOM 10962 O O . ALA F 1 36 ? 171.692 109.085 181.352 1.00 91.07 36 ALA F O 1
ATOM 10964 N N . ASN F 1 37 ? 170.303 108.371 179.736 1.00 92.84 37 ASN F N 1
ATOM 10965 C CA . ASN F 1 37 ? 170.761 106.994 179.875 1.00 92.84 37 ASN F CA 1
ATOM 10966 C C . ASN F 1 37 ? 172.081 106.734 179.163 1.00 92.84 37 ASN F C 1
ATOM 10967 O O . ASN F 1 37 ? 172.679 105.675 179.378 1.00 92.84 37 ASN F O 1
ATOM 10972 N N . GLY F 1 38 ? 172.547 107.658 178.328 1.00 92.92 38 GLY F N 1
ATOM 10973 C CA . GLY F 1 38 ? 173.876 107.572 177.762 1.00 92.92 38 GLY F CA 1
ATOM 10974 C C . GLY F 1 38 ? 173.971 107.267 176.282 1.00 92.92 38 GLY F C 1
ATOM 10975 O O . GLY F 1 38 ? 175.083 107.043 175.791 1.00 92.92 38 GLY F O 1
ATOM 10976 N N . ILE F 1 39 ? 172.859 107.249 175.551 1.00 89.32 39 ILE F N 1
ATOM 10977 C CA . ILE F 1 39 ? 172.918 106.990 174.117 1.00 89.32 39 ILE F CA 1
ATOM 10978 C C . ILE F 1 39 ? 173.468 108.222 173.413 1.00 89.32 39 ILE F C 1
ATOM 10979 O O . ILE F 1 39 ? 172.793 109.252 173.321 1.00 89.32 39 ILE F O 1
ATOM 10984 N N . LYS F 1 40 ? 174.696 108.123 172.913 1.00 88.43 40 LYS F N 1
ATOM 10985 C CA . LYS F 1 40 ? 175.344 109.243 172.249 1.00 88.43 40 LYS F CA 1
ATOM 10986 C C . LYS F 1 40 ? 174.845 109.379 170.817 1.00 88.43 40 LYS F C 1
ATOM 10987 O O . LYS F 1 40 ? 174.654 108.389 170.107 1.00 88.43 40 LYS F O 1
ATOM 10993 N N . PHE F 1 41 ? 174.624 110.623 170.398 1.00 82.15 41 PHE F N 1
ATOM 10994 C CA . PHE F 1 41 ? 174.252 110.921 169.024 1.00 82.15 41 PHE F CA 1
ATOM 10995 C C . PHE F 1 41 ? 175.106 112.072 168.521 1.00 82.15 41 PHE F C 1
ATOM 10996 O O . PHE F 1 41 ? 175.444 112.988 169.274 1.00 82.15 41 PHE F O 1
ATOM 11004 N N . SER F 1 42 ? 175.442 112.027 167.236 1.00 71.18 42 SER F N 1
ATOM 11005 C CA . SER F 1 42 ? 176.312 113.038 166.661 1.00 71.18 42 SER F CA 1
ATOM 11006 C C . SER F 1 42 ? 175.940 113.260 165.206 1.00 71.18 42 SER F C 1
ATOM 11007 O O . SER F 1 42 ? 175.325 112.403 164.568 1.00 71.18 42 SER F O 1
ATOM 11010 N N . LEU F 1 43 ? 176.324 114.423 164.691 1.00 59.85 43 LEU F N 1
ATOM 11011 C CA . LEU F 1 43 ? 176.123 114.738 163.281 1.00 59.85 43 LEU F CA 1
ATOM 11012 C C . LEU F 1 43 ? 177.370 115.472 162.798 1.00 59.85 43 LEU F C 1
ATOM 11013 O O . LEU F 1 43 ? 177.779 116.468 163.400 1.00 59.85 43 LEU F O 1
ATOM 11018 N N . LYS F 1 44 ? 177.962 114.972 161.722 1.00 61.63 44 LYS F N 1
ATOM 11019 C CA . LYS F 1 44 ? 179.121 115.596 161.106 1.00 61.63 44 LYS F CA 1
ATOM 11020 C C . LYS F 1 44 ? 178.772 116.090 159.709 1.00 61.63 44 LYS F C 1
ATOM 11021 O O . LYS F 1 44 ? 178.030 115.449 158.964 1.00 61.63 44 LYS F O 1
ATOM 11027 N N . ALA F 1 45 ? 179.321 117.252 159.363 1.00 61.35 45 ALA F N 1
ATOM 11028 C CA . ALA F 1 45 ? 179.083 117.853 158.054 1.00 61.35 45 ALA F CA 1
ATOM 11029 C C . ALA F 1 45 ? 180.430 118.332 157.523 1.00 61.35 45 ALA F C 1
ATOM 11030 O O . ALA F 1 45 ? 181.024 119.261 158.076 1.00 61.35 45 ALA F O 1
ATOM 11032 N N . LYS F 1 46 ? 180.898 117.695 156.460 1.00 75.05 46 LYS F N 1
ATOM 11033 C CA . LYS F 1 46 ? 182.163 118.033 155.832 1.00 75.05 46 LYS F CA 1
ATOM 11034 C C . LYS F 1 46 ? 181.928 118.486 154.399 1.00 75.05 46 LYS F C 1
ATOM 11035 O O . LYS F 1 46 ? 180.862 118.271 153.816 1.00 75.05 46 LYS F O 1
ATOM 11041 N N . GLN F 1 47 ? 182.951 119.110 153.830 1.00 87.52 47 GLN F N 1
ATOM 11042 C CA . GLN F 1 47 ? 182.882 119.593 152.459 1.00 87.52 47 GLN F CA 1
ATOM 11043 C C . GLN F 1 47 ? 184.208 119.338 151.754 1.00 87.52 47 GLN F C 1
ATOM 11044 O O . GLN F 1 47 ? 185.163 120.103 151.932 1.00 87.52 47 GLN F O 1
ATOM 11050 N N . PRO F 1 48 ? 184.311 118.274 150.962 1.00 83.68 48 PRO F N 1
ATOM 11051 C CA . PRO F 1 48 ? 185.588 117.961 150.305 1.00 83.68 48 PRO F CA 1
ATOM 11052 C C . PRO F 1 48 ? 186.032 119.030 149.321 1.00 83.68 48 PRO F C 1
ATOM 11053 O O . PRO F 1 48 ? 187.152 119.541 149.412 1.00 83.68 48 PRO F O 1
ATOM 11057 N N . VAL F 1 49 ? 185.168 119.373 148.377 1.00 96.43 49 VAL F N 1
ATOM 11058 C CA . VAL F 1 49 ? 185.508 120.351 147.351 1.00 96.43 49 VAL F CA 1
ATOM 11059 C C . VAL F 1 49 ? 184.905 121.697 147.722 1.00 96.43 49 VAL F C 1
ATOM 11060 O O . VAL F 1 49 ? 183.737 121.785 148.117 1.00 96.43 49 VAL F O 1
ATOM 11064 N N . LYS F 1 50 ? 185.705 122.757 147.588 1.00 98.18 50 LYS F N 1
ATOM 11065 C CA . LYS F 1 50 ? 185.292 124.076 148.053 1.00 98.18 50 LYS F CA 1
ATOM 11066 C C . LYS F 1 50 ? 184.106 124.637 147.281 1.00 98.18 50 LYS F C 1
ATOM 11067 O O . LYS F 1 50 ? 183.434 125.545 147.781 1.00 98.18 50 LYS F O 1
ATOM 11073 N N . ASP F 1 51 ? 183.831 124.131 146.086 1.00 103.12 51 ASP F N 1
ATOM 11074 C CA . ASP F 1 51 ? 182.727 124.613 145.261 1.00 103.12 51 ASP F CA 1
ATOM 11075 C C . ASP F 1 51 ? 181.867 123.412 144.876 1.00 103.12 51 ASP F C 1
ATOM 11076 O O . ASP F 1 51 ? 181.534 123.212 143.704 1.00 103.12 51 ASP F O 1
ATOM 11081 N N . GLY F 1 52 ? 181.522 122.598 145.869 1.00 92.62 52 GLY F N 1
ATOM 11082 C CA . GLY F 1 52 ? 180.731 121.416 145.637 1.00 92.62 52 GLY F CA 1
ATOM 11083 C C . GLY F 1 52 ? 179.671 121.207 146.697 1.00 92.62 52 GLY F C 1
ATOM 11084 O O . GLY F 1 52 ? 179.367 122.100 147.494 1.00 92.62 52 GLY F O 1
ATOM 11085 N N . PRO F 1 53 ? 179.088 120.014 146.725 1.00 93.45 53 PRO F N 1
ATOM 11086 C CA . PRO F 1 53 ? 178.041 119.722 147.708 1.00 93.45 53 PRO F CA 1
ATOM 11087 C C . PRO F 1 53 ? 178.626 119.560 149.102 1.00 93.45 53 PRO F C 1
ATOM 11088 O O . PRO F 1 53 ? 179.837 119.461 149.301 1.00 93.45 53 PRO F O 1
ATOM 11092 N N . LEU F 1 54 ? 177.727 119.528 150.081 1.00 85.70 54 LEU F N 1
ATOM 11093 C CA . LEU F 1 54 ? 178.088 119.413 151.490 1.00 85.70 54 LEU F CA 1
ATOM 11094 C C . LEU F 1 54 ? 177.639 118.041 151.975 1.00 85.70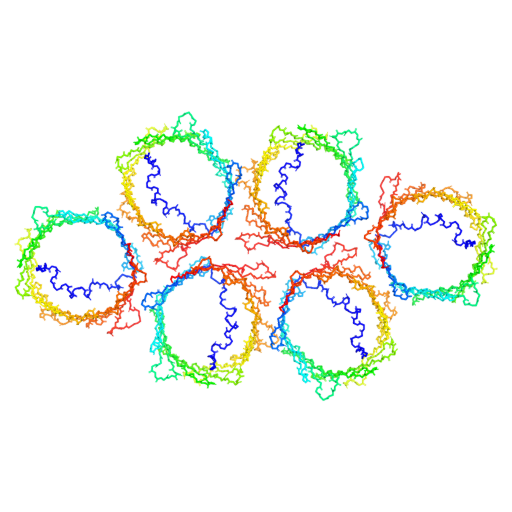 54 LEU F C 1
ATOM 11095 O O . LEU F 1 54 ? 176.437 117.757 152.022 1.00 85.70 54 LEU F O 1
ATOM 11100 N N . SER F 1 55 ? 178.598 117.191 152.327 1.00 79.32 55 SER F N 1
ATOM 11101 C CA . SER F 1 55 ? 178.278 115.852 152.797 1.00 79.32 55 SER F CA 1
ATOM 11102 C C . SER F 1 55 ? 177.992 115.873 154.291 1.00 79.32 55 SER F C 1
ATOM 11103 O O . SER F 1 55 ? 178.612 116.620 155.052 1.00 79.32 55 SER F O 1
ATOM 11106 N N . THR F 1 56 ? 177.039 115.044 154.709 1.00 75.68 56 THR F N 1
ATOM 11107 C CA . THR F 1 56 ? 176.598 115.037 156.097 1.00 75.68 56 THR F CA 1
ATOM 11108 C C . THR F 1 56 ? 176.242 113.619 156.506 1.00 75.68 56 THR F C 1
ATOM 11109 O O . THR F 1 56 ? 175.611 112.894 155.735 1.00 75.68 56 THR F O 1
ATOM 11113 N N . ASN F 1 57 ? 176.641 113.230 157.712 1.00 72.35 57 ASN F N 1
ATOM 11114 C CA . ASN F 1 57 ? 176.279 111.934 158.262 1.00 72.35 57 ASN F CA 1
ATOM 11115 C C . ASN F 1 57 ? 175.809 112.087 159.702 1.00 72.35 57 ASN F C 1
ATOM 11116 O O . ASN F 1 57 ? 176.257 112.977 160.430 1.00 72.35 57 ASN F O 1
ATOM 11121 N N . VAL F 1 58 ? 174.889 111.212 160.100 1.00 73.01 58 VAL F N 1
ATOM 11122 C CA . VAL F 1 58 ? 174.330 111.189 161.446 1.00 73.01 58 VAL F CA 1
ATOM 11123 C C . VAL F 1 58 ? 174.627 109.830 162.056 1.00 73.01 58 VAL F C 1
ATOM 11124 O O . VAL F 1 58 ? 174.324 108.795 161.453 1.00 73.01 58 VAL F O 1
ATOM 11128 N N . GLU F 1 59 ? 175.203 109.831 163.253 1.00 87.30 59 GLU F N 1
ATOM 11129 C CA . GLU F 1 59 ? 175.633 108.609 163.914 1.00 87.30 59 GLU F CA 1
ATOM 11130 C C . GLU F 1 59 ? 174.932 108.494 165.256 1.00 87.30 59 GLU F C 1
ATOM 11131 O O . GLU F 1 59 ? 174.800 109.486 165.979 1.00 87.30 59 GLU F O 1
ATOM 11137 N N . ALA F 1 60 ? 174.477 107.288 165.582 1.00 90.33 60 ALA F N 1
ATOM 11138 C CA . ALA F 1 60 ? 173.825 106.981 166.849 1.00 90.33 60 ALA F CA 1
ATOM 11139 C C . ALA F 1 60 ? 174.571 105.796 167.451 1.00 90.33 60 ALA F C 1
ATOM 11140 O O . ALA F 1 60 ? 174.424 104.662 166.994 1.00 90.33 60 ALA F O 1
ATOM 11142 N N . LYS F 1 61 ? 175.384 106.065 168.464 1.00 100.17 61 LYS F N 1
ATOM 11143 C CA . LYS F 1 61 ? 176.220 105.054 169.095 1.00 100.17 61 LYS F CA 1
ATOM 11144 C C . LYS F 1 61 ? 175.859 104.945 170.568 1.00 100.17 61 LYS F C 1
ATOM 11145 O O . LYS F 1 61 ? 175.662 105.964 171.237 1.00 100.17 61 LYS F O 1
ATOM 11151 N N . LEU F 1 62 ? 175.769 103.716 171.072 1.00 109.49 62 LEU F N 1
ATOM 11152 C CA . LEU F 1 62 ? 175.515 103.515 172.490 1.00 109.49 62 LEU F CA 1
ATOM 11153 C C . LEU F 1 62 ? 176.447 102.452 173.054 1.00 109.49 62 LEU F C 1
ATOM 11154 O O . LEU F 1 62 ? 176.871 101.530 172.353 1.00 109.49 62 LEU F O 1
ATOM 11159 N N . ASN F 1 63 ? 176.777 102.613 174.332 1.00 125.98 63 ASN F N 1
ATOM 11160 C CA . ASN F 1 63 ? 177.591 101.661 175.067 1.00 125.98 63 ASN F CA 1
ATOM 11161 C C . ASN F 1 63 ? 176.950 101.442 176.428 1.00 125.98 63 ASN F C 1
ATOM 11162 O O . ASN F 1 63 ? 176.033 102.164 176.828 1.00 125.98 63 ASN F O 1
ATOM 11167 N N . ASP F 1 64 ? 177.437 100.434 177.144 1.00 145.80 64 ASP F N 1
ATOM 11168 C CA . ASP F 1 64 ? 176.880 100.125 178.451 1.00 145.80 64 ASP F CA 1
ATOM 11169 C C . ASP F 1 64 ? 177.936 99.426 179.293 1.00 145.80 64 ASP F C 1
ATOM 11170 O O . ASP F 1 64 ? 178.759 98.673 178.768 1.00 145.80 64 ASP F O 1
ATOM 11175 N N . LYS F 1 65 ? 177.900 99.682 180.601 1.00 147.28 65 LYS F N 1
ATOM 11176 C CA . LYS F 1 65 ? 178.799 99.052 181.558 1.00 147.28 65 LYS F CA 1
ATOM 11177 C C . LYS F 1 65 ? 178.349 97.649 181.953 1.00 147.28 65 LYS F C 1
ATOM 11178 O O . LYS F 1 65 ? 178.821 97.110 182.961 1.00 147.28 65 LYS F O 1
ATOM 11184 N N . GLN F 1 66 ? 177.444 97.057 181.174 1.00 150.01 66 GLN F N 1
ATOM 11185 C CA . GLN F 1 66 ? 177.030 95.671 181.342 1.00 150.01 66 GLN F CA 1
ATOM 11186 C C . GLN F 1 66 ? 178.059 94.745 180.709 1.00 150.01 66 GLN F C 1
ATOM 11187 O O . GLN F 1 66 ? 179.209 95.143 180.493 1.00 150.01 66 GLN F O 1
ATOM 11193 N N . THR F 1 67 ? 177.659 93.495 180.449 1.00 157.16 67 THR F N 1
ATOM 11194 C CA . THR F 1 67 ? 178.561 92.494 179.879 1.00 157.16 67 THR F CA 1
ATOM 11195 C C . THR F 1 67 ? 179.280 92.987 178.624 1.00 157.16 67 THR F C 1
ATOM 11196 O O . THR F 1 67 ? 180.310 92.418 178.247 1.00 157.16 67 THR F O 1
ATOM 11200 N N . GLY F 1 68 ? 178.768 94.026 177.964 1.00 152.96 68 GLY F N 1
ATOM 11201 C CA . GLY F 1 68 ? 179.498 94.618 176.859 1.00 152.96 68 GLY F CA 1
ATOM 11202 C C . GLY F 1 68 ? 178.727 94.782 175.566 1.00 152.96 68 GLY F C 1
ATOM 11203 O O . GLY F 1 68 ? 179.329 94.926 174.498 1.00 152.96 68 GLY F O 1
ATOM 11204 N N . LEU F 1 69 ? 177.400 94.759 175.643 1.00 142.58 69 LEU F N 1
ATOM 11205 C CA . LEU F 1 69 ? 176.583 94.971 174.459 1.00 142.58 69 LEU F CA 1
ATOM 11206 C C . LEU F 1 69 ? 176.769 96.390 173.924 1.00 142.58 69 LEU F C 1
ATOM 11207 O O . LEU F 1 69 ? 176.946 97.351 174.677 1.00 142.58 69 LEU F O 1
ATOM 11212 N N . GLY F 1 70 ? 176.729 96.512 172.600 1.00 132.09 70 GLY F N 1
ATOM 11213 C CA . GLY F 1 70 ? 176.878 97.807 171.963 1.00 132.09 70 GLY F CA 1
ATOM 11214 C C . GLY F 1 70 ? 176.199 97.830 170.615 1.00 132.09 70 GLY F C 1
ATOM 11215 O O . GLY F 1 70 ? 175.879 96.785 170.041 1.00 132.09 70 GLY F O 1
ATOM 11216 N N . LEU F 1 71 ? 175.980 99.043 170.108 1.00 111.02 71 LEU F N 1
ATOM 11217 C CA . LEU F 1 71 ? 175.304 99.221 168.832 1.00 111.02 71 LEU F CA 1
ATOM 11218 C C . LEU F 1 71 ? 175.595 100.617 168.299 1.00 111.02 71 LEU F C 1
ATOM 11219 O O . LEU F 1 71 ? 175.460 101.612 169.021 1.00 111.02 71 LEU F O 1
ATOM 11224 N N . THR F 1 72 ? 175.986 100.675 167.026 1.00 108.83 72 THR F N 1
ATOM 11225 C CA . THR F 1 72 ? 176.265 101.922 166.327 1.00 108.83 72 THR F CA 1
ATOM 11226 C C . THR F 1 72 ? 175.540 101.898 164.992 1.00 108.83 72 THR F C 1
ATOM 11227 O O . THR F 1 72 ? 175.664 100.928 164.240 1.00 108.83 72 THR F O 1
ATOM 11231 N N . GLN F 1 73 ? 174.797 102.961 164.698 1.00 107.21 73 GLN F N 1
ATOM 11232 C CA . GLN F 1 73 ? 174.052 103.095 163.450 1.00 107.21 73 GLN F CA 1
ATOM 11233 C C . GLN F 1 73 ? 174.408 104.434 162.819 1.00 107.21 73 GLN F C 1
ATOM 11234 O O . GLN F 1 73 ? 174.105 105.488 163.384 1.00 107.21 73 GLN F O 1
ATOM 11240 N N . GLY F 1 74 ? 175.041 104.400 161.654 1.00 106.11 74 GLY F N 1
ATOM 11241 C CA . GLY F 1 74 ? 175.451 105.604 160.947 1.00 106.11 74 GLY F CA 1
ATOM 11242 C C . GLY F 1 74 ? 174.756 105.693 159.601 1.00 106.11 74 GLY F C 1
ATOM 11243 O O . GLY F 1 74 ? 174.674 104.702 158.871 1.00 106.11 74 GLY F O 1
ATOM 11244 N N . TRP F 1 75 ? 174.282 106.895 159.271 1.00 87.11 75 TRP F N 1
ATOM 11245 C CA . TRP F 1 75 ? 173.504 107.110 158.055 1.00 87.11 75 TRP F CA 1
ATOM 11246 C C . TRP F 1 75 ? 173.995 108.417 157.436 1.00 87.11 75 TRP F C 1
ATOM 11247 O O . TRP F 1 75 ? 173.844 109.481 158.039 1.00 87.11 75 TRP F O 1
ATOM 11258 N N . SER F 1 76 ? 174.589 108.322 156.254 1.00 92.74 76 SER F N 1
ATOM 11259 C CA . SER F 1 76 ? 175.213 109.475 155.622 1.00 92.74 76 SER F CA 1
ATOM 11260 C C . SER F 1 76 ? 174.295 110.025 154.529 1.00 92.74 76 SER F C 1
ATOM 11261 O O . SER F 1 76 ? 173.177 109.543 154.334 1.00 92.74 76 SER F O 1
ATOM 11264 N N . ASN F 1 77 ? 174.762 111.042 153.806 1.00 99.02 77 ASN F N 1
ATOM 11265 C CA . ASN F 1 77 ? 174.003 111.586 152.689 1.00 99.02 77 ASN F CA 1
ATOM 11266 C C . ASN F 1 77 ? 173.934 110.598 151.534 1.00 99.02 77 ASN F C 1
ATOM 11267 O O . ASN F 1 77 ? 172.898 110.486 150.871 1.00 99.02 77 ASN F O 1
ATOM 11272 N N . THR F 1 78 ? 175.023 109.871 151.282 1.00 107.07 78 THR F N 1
ATOM 11273 C CA . THR F 1 78 ? 175.106 108.933 150.172 1.00 107.07 78 THR F CA 1
ATOM 11274 C C . THR F 1 78 ? 174.545 107.559 150.520 1.00 107.07 78 THR F C 1
ATOM 11275 O O . THR F 1 78 ? 174.636 106.637 149.702 1.00 107.07 78 THR F O 1
ATOM 11279 N N . ASN F 1 79 ? 173.990 107.403 151.723 1.00 104.81 79 ASN F N 1
ATOM 11280 C CA . ASN F 1 79 ? 173.189 106.235 152.095 1.00 104.81 79 ASN F CA 1
ATOM 11281 C C . ASN F 1 79 ? 174.018 104.953 152.136 1.00 104.81 79 ASN F C 1
ATOM 11282 O O . ASN F 1 79 ? 173.632 103.920 151.586 1.00 104.81 79 ASN F O 1
ATOM 11287 N N . ASN F 1 80 ? 175.173 105.020 152.791 1.00 108.28 80 ASN F N 1
ATOM 11288 C CA . ASN F 1 80 ? 175.926 103.816 153.136 1.00 108.28 80 ASN F CA 1
ATOM 11289 C C . ASN F 1 80 ? 175.732 103.599 154.632 1.00 108.28 80 ASN F C 1
ATOM 11290 O O . ASN F 1 80 ? 176.559 103.998 155.452 1.00 108.28 80 ASN F O 1
ATOM 11295 N N . LEU F 1 81 ? 174.616 102.963 154.983 1.00 109.82 81 LEU F N 1
ATOM 11296 C CA . LEU F 1 81 ? 174.283 102.695 156.375 1.00 109.82 81 LEU F CA 1
ATOM 11297 C C . LEU F 1 81 ? 175.337 101.778 156.980 1.00 109.82 81 LEU F C 1
ATOM 11298 O O . LEU F 1 81 ? 175.558 100.667 156.487 1.00 109.82 81 LEU F O 1
ATOM 11303 N N . GLN F 1 82 ? 175.977 102.235 158.048 1.00 118.95 82 GLN F N 1
ATOM 11304 C CA . GLN F 1 82 ? 177.059 101.495 158.692 1.00 118.95 82 GLN F CA 1
ATOM 11305 C C . GLN F 1 82 ? 176.580 101.063 160.074 1.00 118.95 82 GLN F C 1
ATOM 11306 O O . GLN F 1 82 ? 176.225 101.901 160.907 1.00 118.95 82 GLN F O 1
ATOM 11312 N N . THR F 1 83 ? 176.570 99.759 160.319 1.00 118.40 83 THR F N 1
ATOM 11313 C CA . THR F 1 83 ? 176.087 99.207 161.574 1.00 118.40 83 THR F CA 1
ATOM 11314 C C . THR F 1 83 ? 177.207 98.454 162.274 1.00 118.40 83 THR F C 1
ATOM 11315 O O . THR F 1 83 ? 177.986 97.741 161.634 1.00 118.40 83 THR F O 1
ATOM 11319 N N . LYS F 1 84 ? 177.285 98.622 163.588 1.00 120.40 84 LYS F N 1
ATOM 11320 C CA . LYS F 1 84 ? 178.279 97.949 164.405 1.00 120.40 84 LYS F CA 1
ATOM 11321 C C . LYS F 1 84 ? 177.588 97.116 165.477 1.00 120.40 84 LYS F C 1
ATOM 11322 O O . LYS F 1 84 ? 176.425 97.346 165.819 1.00 120.40 84 LYS F O 1
ATOM 11328 N N . LEU F 1 85 ? 178.321 96.140 166.005 1.00 124.39 85 LEU F N 1
ATOM 11329 C CA . LEU F 1 85 ? 177.772 95.221 166.997 1.00 124.39 85 LEU F CA 1
ATOM 11330 C C . LEU F 1 85 ? 178.926 94.680 167.827 1.00 124.39 85 LEU F C 1
ATOM 11331 O O . LEU F 1 85 ? 179.741 93.905 167.319 1.00 124.39 85 LEU F O 1
ATOM 11336 N N . GLU F 1 86 ? 178.994 95.082 169.093 1.00 141.87 86 GLU F N 1
ATOM 11337 C CA . GLU F 1 86 ? 180.056 94.662 169.998 1.00 141.87 86 GLU F CA 1
ATOM 11338 C C . GLU F 1 86 ? 179.455 93.886 171.160 1.00 141.87 86 GLU F C 1
ATOM 11339 O O . GLU F 1 86 ? 178.505 94.354 171.797 1.00 141.87 86 GLU F O 1
ATOM 11345 N N . PHE F 1 87 ? 180.014 92.709 171.435 1.00 146.20 87 PHE F N 1
ATOM 11346 C CA . PHE F 1 87 ? 179.567 91.896 172.557 1.00 146.20 87 PHE F CA 1
ATOM 11347 C C . PHE F 1 87 ? 180.626 90.851 172.875 1.00 146.20 87 PHE F C 1
ATOM 11348 O O . PHE F 1 87 ? 181.363 90.395 171.995 1.00 146.20 87 PHE F O 1
ATOM 11356 N N . ALA F 1 88 ? 180.702 90.497 174.159 1.00 149.27 88 ALA F N 1
ATOM 11357 C CA . ALA F 1 88 ? 181.558 89.411 174.624 1.00 149.27 88 ALA F CA 1
ATOM 11358 C C . ALA F 1 88 ? 180.730 88.334 175.312 1.00 149.27 88 ALA F C 1
ATOM 11359 O O . ALA F 1 88 ? 180.883 87.142 175.023 1.00 149.27 88 ALA F O 1
ATOM 11361 N N . ASN F 1 89 ? 179.855 88.756 176.227 1.00 156.40 89 ASN F N 1
ATOM 11362 C CA . ASN F 1 89 ? 178.977 87.873 176.991 1.00 156.40 89 ASN F CA 1
ATOM 11363 C C . ASN F 1 89 ? 179.760 86.829 177.780 1.00 156.40 89 ASN F C 1
ATOM 11364 O O . ASN F 1 89 ? 180.232 87.109 178.887 1.00 156.40 89 ASN F O 1
ATOM 11369 N N . LEU F 1 90 ? 179.897 85.625 177.224 1.00 153.18 90 LEU F N 1
ATOM 11370 C CA . LEU F 1 90 ? 180.514 84.512 177.938 1.00 153.18 90 LEU F CA 1
ATOM 11371 C C . LEU F 1 90 ? 181.971 84.786 178.289 1.00 153.18 90 LEU F C 1
ATOM 11372 O O . LEU F 1 90 ? 182.328 84.859 179.469 1.00 153.18 90 LEU F O 1
ATOM 11377 N N . THR F 1 91 ? 182.815 84.940 177.279 1.00 154.45 91 THR F N 1
ATOM 11378 C CA . THR F 1 91 ? 184.248 85.063 177.516 1.00 154.45 91 THR F CA 1
ATOM 11379 C C . THR F 1 91 ? 184.631 86.517 177.753 1.00 154.45 91 THR F C 1
ATOM 11380 O O . THR F 1 91 ? 184.406 87.358 176.872 1.00 154.45 91 THR F O 1
ATOM 11384 N N . PRO F 1 92 ? 185.197 86.862 178.907 1.00 153.81 92 PRO F N 1
ATOM 11385 C CA . PRO F 1 92 ? 185.700 88.225 179.095 1.00 153.81 92 PRO F CA 1
ATOM 11386 C C . PRO F 1 92 ? 186.915 88.481 178.218 1.00 153.81 92 PRO F C 1
ATOM 11387 O O . PRO F 1 92 ? 187.728 87.586 177.973 1.00 153.81 92 PRO F O 1
ATOM 11391 N N . GLY F 1 93 ? 187.032 89.718 177.742 1.00 156.30 93 GLY F N 1
ATOM 11392 C CA . GLY F 1 93 ? 188.132 90.129 176.905 1.00 156.30 93 GLY F CA 1
ATOM 11393 C C . GLY F 1 93 ? 187.981 89.778 175.438 1.00 156.30 93 GLY F C 1
ATOM 11394 O O . GLY F 1 93 ? 188.564 90.456 174.585 1.00 156.30 93 GLY F O 1
ATOM 11395 N N . LEU F 1 94 ? 187.217 88.735 175.122 1.00 154.41 94 LEU F N 1
ATOM 11396 C CA . LEU F 1 94 ? 187.016 88.309 173.739 1.00 154.41 94 LEU F CA 1
ATOM 11397 C C . LEU F 1 94 ? 185.795 89.024 173.174 1.00 154.41 94 LEU F C 1
ATOM 11398 O O . LEU F 1 94 ? 184.658 88.589 173.369 1.00 154.41 94 LEU F O 1
ATOM 11403 N N . LYS F 1 95 ? 186.027 90.127 172.470 1.00 147.90 95 LYS F N 1
ATOM 11404 C CA . LYS F 1 95 ? 184.965 90.894 171.838 1.00 147.90 95 LYS F CA 1
ATOM 11405 C C . LYS F 1 95 ? 184.732 90.398 170.417 1.00 147.90 95 LYS F C 1
ATOM 11406 O O . LYS F 1 95 ? 185.658 89.950 169.737 1.00 147.90 95 LYS F O 1
ATOM 11412 N N . ASN F 1 96 ? 183.481 90.482 169.974 1.00 150.03 96 ASN F N 1
ATOM 11413 C CA . ASN F 1 96 ? 183.092 90.080 168.623 1.00 150.03 96 ASN F CA 1
ATOM 11414 C C . ASN F 1 96 ? 182.461 91.286 167.932 1.00 150.03 96 ASN F C 1
ATOM 11415 O O . ASN F 1 96 ? 181.276 91.572 168.122 1.00 150.03 96 ASN F O 1
ATOM 11420 N N . GLU F 1 97 ? 183.252 91.991 167.130 1.00 144.78 97 GLU F N 1
ATOM 11421 C CA . GLU F 1 97 ? 182.768 93.168 166.429 1.00 144.78 97 GLU F CA 1
ATOM 11422 C C . GLU F 1 97 ? 182.427 92.823 164.984 1.00 144.78 97 GLU F C 1
ATOM 11423 O O . GLU F 1 97 ? 182.928 91.851 164.416 1.00 144.78 97 GLU F O 1
ATOM 11429 N N . LEU F 1 98 ? 181.568 93.642 164.385 1.00 129.33 98 LEU F N 1
ATOM 11430 C CA . LEU F 1 98 ? 181.188 93.428 162.996 1.00 129.33 98 LEU F CA 1
ATOM 11431 C C . LEU F 1 98 ? 180.726 94.749 162.404 1.00 129.33 98 LEU F C 1
ATOM 11432 O O . LEU F 1 98 ? 180.074 95.552 163.076 1.00 129.33 98 LEU F O 1
ATOM 11437 N N . ILE F 1 99 ? 181.073 94.963 161.138 1.00 126.00 99 ILE F N 1
ATOM 11438 C CA . ILE F 1 99 ? 180.753 96.206 160.444 1.00 126.00 99 ILE F CA 1
ATOM 11439 C C . ILE F 1 99 ? 180.120 95.879 159.101 1.00 126.00 99 ILE F C 1
ATOM 11440 O O . ILE F 1 99 ? 180.598 95.003 158.373 1.00 126.00 99 ILE F O 1
ATOM 11445 N N . THR F 1 100 ? 179.045 96.583 158.771 1.00 120.45 100 THR F N 1
ATOM 11446 C CA . THR F 1 100 ? 178.375 96.443 157.486 1.00 120.45 100 THR F CA 1
ATOM 11447 C C . THR F 1 100 ? 178.292 97.802 156.800 1.00 120.45 100 THR F C 1
ATOM 11448 O O . THR F 1 100 ? 178.439 98.853 157.426 1.00 120.45 100 THR F O 1
ATOM 11452 N N . SER F 1 101 ? 178.057 97.768 155.488 1.00 120.89 101 SER F N 1
ATOM 11453 C CA . SER F 1 101 ? 177.813 98.964 154.697 1.00 120.89 101 SER F CA 1
ATOM 11454 C C . SER F 1 101 ? 176.664 98.649 153.737 1.00 120.89 101 SER F C 1
ATOM 11455 O O . SER F 1 101 ? 176.846 98.173 152.618 1.00 120.89 101 SER F O 1
ATOM 11458 N N . LEU F 1 102 ? 175.443 98.925 154.183 1.00 123.92 102 LEU F N 1
ATOM 11459 C CA . LEU F 1 102 ? 174.267 98.673 153.361 1.00 123.92 102 LEU F CA 1
ATOM 11460 C C . LEU F 1 102 ? 174.019 99.862 152.443 1.00 123.92 102 LEU F C 1
ATOM 11461 O O . LEU F 1 102 ? 173.933 101.004 152.905 1.00 123.92 102 LEU F O 1
ATOM 11466 N N . THR F 1 103 ? 173.906 99.597 151.142 1.00 133.30 103 THR F N 1
ATOM 11467 C CA . THR F 1 103 ? 173.712 100.655 150.174 1.00 133.30 103 THR F CA 1
ATOM 11468 C C . THR F 1 103 ? 172.836 100.123 149.049 1.00 133.30 103 THR F C 1
ATOM 11469 O O . THR F 1 103 ? 173.107 99.022 148.541 1.00 133.30 103 THR F O 1
ATOM 11473 N N . PRO F 1 104 ? 171.792 100.852 148.653 1.00 136.49 104 PRO F N 1
ATOM 11474 C CA . PRO F 1 104 ? 170.972 100.392 147.520 1.00 136.49 104 PRO F CA 1
ATOM 11475 C C . PRO F 1 104 ? 171.755 100.252 146.227 1.00 136.49 104 PRO F C 1
ATOM 11476 O O . PRO F 1 104 ? 171.449 99.362 145.423 1.00 136.49 104 PRO F O 1
ATOM 11480 N N . GLY F 1 105 ? 172.755 101.100 146.000 1.00 144.29 105 GLY F N 1
ATOM 11481 C CA . GLY F 1 105 ? 173.532 101.038 144.778 1.00 144.29 105 GLY F CA 1
ATOM 11482 C C . GLY F 1 105 ? 174.845 100.296 144.923 1.00 144.29 105 GLY F C 1
ATOM 11483 O O . GLY F 1 105 ? 175.180 99.447 144.092 1.00 144.29 105 GLY F O 1
ATOM 11484 N N . VAL F 1 106 ? 175.596 100.606 145.974 1.00 140.37 106 VAL F N 1
ATOM 11485 C CA . VAL F 1 106 ? 176.885 99.968 146.210 1.00 140.37 106 VAL F CA 1
ATOM 11486 C C . VAL F 1 106 ? 176.665 98.635 146.911 1.00 140.37 106 VAL F C 1
ATOM 11487 O O . VAL F 1 106 ? 175.819 98.516 147.805 1.00 140.37 106 VAL F O 1
ATOM 11491 N N . ALA F 1 107 ? 177.425 97.623 146.499 1.00 148.39 107 ALA F N 1
ATOM 11492 C CA . ALA F 1 107 ? 177.291 96.297 147.084 1.00 148.39 107 ALA F CA 1
ATOM 11493 C C . ALA F 1 107 ? 177.656 96.319 148.563 1.00 148.39 107 ALA F C 1
ATOM 11494 O O . ALA F 1 107 ? 178.599 96.997 148.980 1.00 148.39 107 ALA F O 1
ATOM 11496 N N . LYS F 1 108 ? 176.896 95.571 149.358 1.00 146.07 108 LYS F N 1
ATOM 11497 C CA . LYS F 1 108 ? 177.136 95.498 150.788 1.00 146.07 108 LYS F CA 1
ATOM 11498 C C . LYS F 1 108 ? 178.426 94.737 151.080 1.00 146.07 108 LYS F C 1
ATOM 11499 O O . LYS F 1 108 ? 178.845 93.854 150.328 1.00 146.07 108 LYS F O 1
ATOM 11505 N N . SER F 1 109 ? 179.058 95.097 152.193 1.00 142.84 109 SER F N 1
ATOM 11506 C CA . SER F 1 109 ? 180.284 94.441 152.625 1.00 142.84 109 SER F CA 1
ATOM 11507 C C . SER F 1 109 ? 180.249 94.284 154.136 1.00 142.84 109 SER F C 1
ATOM 11508 O O . SER F 1 109 ? 180.234 95.280 154.864 1.00 142.84 109 SER F O 1
ATOM 11511 N N . ALA F 1 110 ? 180.240 93.038 154.599 1.00 148.13 110 ALA F N 1
ATOM 11512 C CA . ALA F 1 110 ? 180.189 92.722 156.019 1.00 148.13 110 ALA F CA 1
ATOM 11513 C C . ALA F 1 110 ? 181.526 92.139 156.449 1.00 148.13 110 ALA F C 1
ATOM 11514 O O . ALA F 1 110 ? 182.016 91.182 155.841 1.00 148.13 110 ALA F O 1
ATOM 11516 N N . VAL F 1 111 ? 182.109 92.717 157.494 1.00 140.18 111 VAL F N 1
ATOM 11517 C CA . VAL F 1 111 ? 183.410 92.309 158.008 1.00 140.18 111 VAL F CA 1
ATOM 11518 C C . VAL F 1 111 ? 183.234 91.901 159.462 1.00 140.18 111 VAL F C 1
ATOM 11519 O O . VAL F 1 111 ? 182.642 92.645 160.256 1.00 140.18 111 VAL F O 1
ATOM 11523 N N . LEU F 1 112 ? 183.743 90.721 159.805 1.00 144.72 112 LEU F N 1
ATOM 11524 C CA . LEU F 1 112 ? 183.666 90.170 161.152 1.00 144.72 112 LEU F CA 1
ATOM 11525 C C . LEU F 1 112 ? 185.054 90.203 161.779 1.00 144.72 112 LEU F C 1
ATOM 11526 O O . LEU F 1 112 ? 185.994 89.609 161.240 1.00 144.72 112 LEU F O 1
ATOM 11531 N N . ASN F 1 113 ? 185.184 90.896 162.907 1.00 145.90 113 ASN F N 1
ATOM 11532 C CA . ASN F 1 113 ? 186.441 90.997 163.636 1.00 145.90 113 ASN F CA 1
ATOM 11533 C C . ASN F 1 113 ? 186.284 90.317 164.986 1.00 145.90 113 ASN F C 1
ATOM 11534 O O . ASN F 1 113 ? 185.259 90.483 165.657 1.00 145.90 113 ASN F O 1
ATOM 11539 N N . THR F 1 114 ? 187.296 89.549 165.377 1.00 145.82 114 THR F N 1
ATOM 11540 C CA . THR F 1 114 ? 187.341 88.905 166.685 1.00 145.82 114 THR F CA 1
ATOM 11541 C C . THR F 1 114 ? 188.697 89.207 167.303 1.00 145.82 114 THR F C 1
ATOM 11542 O O . THR F 1 114 ? 189.734 88.893 166.712 1.00 145.82 114 THR F O 1
ATOM 11546 N N . THR F 1 115 ? 188.692 89.818 168.481 1.00 153.76 115 THR F N 1
ATOM 11547 C CA . THR F 1 115 ? 189.916 90.190 169.177 1.00 153.76 115 THR F CA 1
ATOM 11548 C C . THR F 1 115 ? 189.954 89.482 170.522 1.00 153.76 115 THR F C 1
ATOM 11549 O O . THR F 1 115 ? 189.018 89.604 171.319 1.00 153.76 115 THR F O 1
ATOM 11553 N N . PHE F 1 116 ? 191.034 88.749 170.772 1.00 157.68 116 PHE F N 1
ATOM 11554 C CA . PHE F 1 116 ? 191.244 88.066 172.042 1.00 157.68 116 PHE F CA 1
ATOM 11555 C C . PHE F 1 116 ? 192.328 88.814 172.806 1.00 157.68 116 PHE F C 1
ATOM 11556 O O . PHE F 1 116 ? 193.460 88.941 172.328 1.00 157.68 116 PHE F O 1
ATOM 11564 N N . THR F 1 117 ? 191.981 89.311 173.988 1.00 161.98 117 THR F N 1
ATOM 11565 C CA . THR F 1 117 ? 192.902 90.076 174.815 1.00 161.98 117 THR F CA 1
ATOM 11566 C C . THR F 1 117 ? 193.398 89.208 175.963 1.00 161.98 117 THR F C 1
ATOM 11567 O O . THR F 1 117 ? 192.596 88.648 176.718 1.00 161.98 117 THR F O 1
ATOM 11571 N N . GLN F 1 118 ? 194.715 89.100 176.085 1.00 155.87 118 GLN F N 1
ATOM 11572 C CA . GLN F 1 118 ? 195.346 88.344 177.156 1.00 155.87 118 GLN F CA 1
ATOM 11573 C C . GLN F 1 118 ? 196.753 88.885 177.349 1.00 155.87 118 GLN F C 1
ATOM 11574 O O . GLN F 1 118 ? 197.406 89.283 176.376 1.00 155.87 118 GLN F O 1
ATOM 11580 N N . PRO F 1 119 ? 197.244 88.921 178.587 1.00 155.38 119 PRO F N 1
ATOM 11581 C CA . PRO F 1 119 ? 198.541 89.557 178.842 1.00 155.38 119 PRO F CA 1
ATOM 11582 C C . PRO F 1 119 ? 199.637 88.962 177.972 1.00 155.38 119 PRO F C 1
ATOM 11583 O O . PRO F 1 119 ? 199.757 87.743 177.834 1.00 155.38 119 PRO F O 1
ATOM 11587 N N . PHE F 1 120 ? 200.418 89.851 177.362 1.00 153.02 120 PHE F N 1
ATOM 11588 C CA . PHE F 1 120 ? 201.560 89.531 176.512 1.00 153.02 120 PHE F CA 1
ATOM 11589 C C . PHE F 1 120 ? 201.166 88.851 175.204 1.00 153.02 120 PHE F C 1
ATOM 11590 O O . PHE F 1 120 ? 202.040 88.335 174.498 1.00 153.02 120 PHE F O 1
ATOM 11598 N N . PHE F 1 121 ? 199.880 88.836 174.850 1.00 155.00 121 PHE F N 1
ATOM 11599 C CA . PHE F 1 121 ? 199.453 88.209 173.598 1.00 155.00 121 PHE F CA 1
ATOM 11600 C C . PHE F 1 121 ? 198.252 88.971 173.057 1.00 155.00 121 PHE F C 1
ATOM 11601 O O . PHE F 1 121 ? 197.234 89.082 173.746 1.00 155.00 121 PHE F O 1
ATOM 11609 N N . THR F 1 122 ? 198.346 89.476 171.827 1.00 144.89 122 THR F N 1
ATOM 11610 C CA . THR F 1 122 ? 197.215 90.145 171.198 1.00 144.89 122 THR F CA 1
ATOM 11611 C C . THR F 1 122 ? 197.098 89.707 169.746 1.00 144.89 122 THR F C 1
ATOM 11612 O O . THR F 1 122 ? 198.040 89.868 168.964 1.00 144.89 122 THR F O 1
ATOM 11616 N N . ALA F 1 123 ? 195.937 89.165 169.387 1.00 140.09 123 ALA F N 1
ATOM 11617 C CA . ALA F 1 123 ? 195.682 88.700 168.033 1.00 140.09 123 ALA F CA 1
ATOM 11618 C C . ALA F 1 123 ? 194.306 89.183 167.597 1.00 140.09 123 ALA F C 1
ATOM 11619 O O . ALA F 1 123 ? 193.417 89.422 168.420 1.00 140.09 123 ALA F O 1
ATOM 11621 N N . ARG F 1 124 ? 194.134 89.324 166.286 1.00 144.27 124 ARG F N 1
ATOM 11622 C CA . ARG F 1 124 ? 192.883 89.800 165.717 1.00 144.27 124 ARG F CA 1
ATOM 11623 C C . ARG F 1 124 ? 192.575 89.000 164.461 1.00 144.27 124 ARG F C 1
ATOM 11624 O O . ARG F 1 124 ? 193.470 88.730 163.657 1.00 144.27 124 ARG F O 1
ATOM 11632 N N . GLY F 1 125 ? 191.308 88.619 164.305 1.00 145.05 125 GLY F N 1
ATOM 11633 C CA . GLY F 1 125 ? 190.838 87.941 163.120 1.00 145.05 125 GLY F CA 1
ATOM 11634 C C . GLY F 1 125 ? 190.055 88.880 162.215 1.00 145.05 125 GLY F C 1
ATOM 11635 O O . GLY F 1 125 ? 189.578 89.937 162.622 1.00 145.05 125 GLY F O 1
ATOM 11636 N N . ALA F 1 126 ? 189.930 88.464 160.957 1.00 150.03 126 ALA F N 1
ATOM 11637 C CA . ALA F 1 126 ? 189.209 89.244 159.962 1.00 150.03 126 ALA F CA 1
ATOM 11638 C C . ALA F 1 126 ? 188.527 88.295 158.991 1.00 150.03 126 ALA F C 1
ATOM 11639 O O . ALA F 1 126 ? 189.196 87.493 158.334 1.00 150.03 126 ALA F O 1
ATOM 11641 N N . PHE F 1 127 ? 187.203 88.389 158.903 1.00 156.04 127 PHE F N 1
ATOM 11642 C CA . PHE F 1 127 ? 186.426 87.539 158.012 1.00 156.04 127 PHE F CA 1
ATOM 11643 C C . PHE F 1 127 ? 185.600 88.415 157.086 1.00 156.04 127 PHE F C 1
ATOM 11644 O O . PHE F 1 127 ? 184.940 89.353 157.542 1.00 156.04 127 PHE F O 1
ATOM 11652 N N . ASP F 1 128 ? 185.635 88.102 155.795 1.00 153.43 128 ASP F N 1
ATOM 11653 C CA . ASP F 1 128 ? 184.882 88.824 154.780 1.00 153.43 128 ASP F CA 1
ATOM 11654 C C . ASP F 1 128 ? 183.666 87.998 154.386 1.00 153.43 128 ASP F C 1
ATOM 11655 O O . ASP F 1 128 ? 183.780 86.789 154.156 1.00 153.43 128 ASP F O 1
ATOM 11660 N N . LEU F 1 129 ? 182.508 88.650 154.310 1.00 156.05 129 LEU F N 1
ATOM 11661 C CA . LEU F 1 129 ? 181.267 87.962 153.979 1.00 156.05 129 LEU F CA 1
ATOM 11662 C C . LEU F 1 129 ? 180.604 88.609 152.771 1.00 156.05 129 LEU F C 1
ATOM 11663 O O . LEU F 1 129 ? 181.212 89.454 152.107 1.00 156.05 129 LEU F O 1
ATOM 11668 N N . CYS F 1 130 ? 179.364 88.205 152.479 1.00 164.07 130 CYS F N 1
ATOM 11669 C CA . CYS F 1 130 ? 178.593 88.724 151.352 1.00 164.07 130 CYS F CA 1
ATOM 11670 C C . CYS F 1 130 ? 179.281 88.433 150.022 1.00 164.07 130 CYS F C 1
ATOM 11671 O O . CYS F 1 130 ? 179.099 87.353 149.450 1.00 164.07 130 CYS F O 1
ATOM 11674 N N . LEU F 1 131 ? 180.056 89.392 149.519 1.00 161.28 131 LEU F N 1
ATOM 11675 C CA . LEU F 1 131 ? 180.725 89.228 148.236 1.00 161.28 131 LEU F CA 1
ATOM 11676 C C . LEU F 1 131 ? 181.666 88.028 148.268 1.00 161.28 131 LEU F C 1
ATOM 11677 O O . LEU F 1 131 ? 182.296 87.728 149.287 1.00 161.28 131 LEU F O 1
ATOM 11682 N N . LYS F 1 132 ? 181.749 87.331 147.133 1.00 160.58 132 LYS F N 1
ATOM 11683 C CA . LYS F 1 132 ? 182.530 86.099 147.017 1.00 160.58 132 LYS F CA 1
ATOM 11684 C C . LYS F 1 132 ? 184.010 86.457 146.901 1.00 160.58 132 LYS F C 1
ATOM 11685 O O . LYS F 1 132 ? 184.591 86.526 145.815 1.00 160.58 132 LYS F O 1
ATOM 11691 N N . SER F 1 133 ? 184.628 86.688 148.057 1.00 156.98 133 SER F N 1
ATOM 11692 C CA . SER F 1 133 ? 186.052 86.983 148.148 1.00 156.98 133 SER F CA 1
ATOM 11693 C C . SER F 1 133 ? 186.539 86.724 149.569 1.00 156.98 133 SER F C 1
ATOM 11694 O O . SER F 1 133 ? 186.814 87.672 150.314 1.00 156.98 133 SER F O 1
ATOM 11697 N N . PRO F 1 134 ? 186.660 85.459 149.981 1.00 157.20 134 PRO F N 1
ATOM 11698 C CA . PRO F 1 134 ? 187.050 85.172 151.369 1.00 157.20 134 PRO F CA 1
ATOM 11699 C C . PRO F 1 134 ? 188.512 85.484 151.649 1.00 157.20 134 PRO F C 1
ATOM 11700 O O . PRO F 1 134 ? 189.409 84.782 151.172 1.00 157.20 134 PRO F O 1
ATOM 11704 N N . THR F 1 135 ? 188.759 86.539 152.420 1.00 149.84 135 THR F N 1
ATOM 11705 C CA . THR F 1 135 ? 190.103 86.936 152.818 1.00 149.84 135 THR F CA 1
ATOM 11706 C C . THR F 1 135 ? 190.187 86.966 154.337 1.00 149.84 135 THR F C 1
ATOM 11707 O O . THR F 1 135 ? 189.278 87.474 155.003 1.00 149.84 135 THR F O 1
ATOM 11711 N N . PHE F 1 136 ? 191.271 86.422 154.881 1.00 156.12 136 PHE F N 1
ATOM 11712 C CA . PHE F 1 136 ? 191.534 86.428 156.316 1.00 156.12 136 PHE F CA 1
ATOM 11713 C C . PHE F 1 136 ? 192.767 87.295 156.540 1.00 156.12 136 PHE F C 1
ATOM 11714 O O . PHE F 1 136 ? 193.887 86.900 156.203 1.00 156.12 136 PHE F O 1
ATOM 11722 N N . VAL F 1 137 ? 192.551 88.486 157.083 1.00 146.11 137 VAL F N 1
ATOM 11723 C CA . VAL F 1 137 ? 193.633 89.414 157.394 1.00 146.11 137 VAL F CA 1
ATOM 11724 C C . VAL F 1 137 ? 193.997 89.162 158.852 1.00 146.11 137 VAL F C 1
ATOM 11725 O O . VAL F 1 137 ? 193.489 89.811 159.767 1.00 146.11 137 VAL F O 1
ATOM 11729 N N . GLY F 1 138 ? 194.888 88.201 159.073 1.00 147.06 138 GLY F N 1
ATOM 11730 C CA . GLY F 1 138 ? 195.317 87.889 160.414 1.00 147.06 138 GLY F CA 1
ATOM 11731 C C . GLY F 1 138 ? 196.502 88.724 160.849 1.00 147.06 138 GLY F C 1
ATOM 11732 O O . GLY F 1 138 ? 197.253 89.250 160.033 1.00 147.06 138 GLY F O 1
ATOM 11733 N N . ASP F 1 139 ? 196.660 88.848 162.162 1.00 146.46 139 ASP F N 1
ATOM 11734 C CA . ASP F 1 139 ? 197.785 89.591 162.708 1.00 146.46 139 ASP F CA 1
ATOM 11735 C C . ASP F 1 139 ? 198.046 89.125 164.131 1.00 146.46 139 ASP F C 1
ATOM 11736 O O . ASP F 1 139 ? 197.124 88.747 164.859 1.00 146.46 139 ASP F O 1
ATOM 11741 N N . LEU F 1 140 ? 199.318 89.155 164.508 1.00 139.31 140 LEU F N 1
ATOM 11742 C CA . LEU F 1 140 ? 199.772 88.703 165.815 1.00 139.31 140 LEU F CA 1
ATOM 11743 C C . LEU F 1 140 ? 200.681 89.764 166.411 1.00 139.31 140 LEU F C 1
ATOM 11744 O O . LEU F 1 140 ? 201.398 90.451 165.676 1.00 139.31 140 LEU F O 1
ATOM 11749 N N . THR F 1 141 ? 200.652 89.893 167.736 1.00 142.77 141 THR F N 1
ATOM 11750 C CA . THR F 1 141 ? 201.441 90.889 168.442 1.00 142.77 141 THR F CA 1
ATOM 11751 C C . THR F 1 141 ? 201.838 90.354 169.809 1.00 142.77 141 THR F C 1
ATOM 11752 O O . THR F 1 141 ? 200.984 89.891 170.576 1.00 142.77 141 THR F O 1
ATOM 11756 N N . MET F 1 142 ? 203.131 90.424 170.106 1.00 145.87 142 MET F N 1
ATOM 11757 C CA . MET F 1 142 ? 203.699 89.989 171.372 1.00 145.87 142 MET F CA 1
ATOM 11758 C C . MET F 1 142 ? 204.414 91.157 172.043 1.00 145.87 142 MET F C 1
ATOM 11759 O O . MET F 1 142 ? 204.974 92.042 171.386 1.00 145.87 142 MET F O 1
ATOM 11764 N N . ALA F 1 143 ? 204.391 91.149 173.374 1.00 152.14 143 ALA F N 1
ATOM 11765 C CA . ALA F 1 143 ? 205.052 92.180 174.167 1.00 152.14 143 ALA F CA 1
ATOM 11766 C C . ALA F 1 143 ? 206.003 91.503 175.140 1.00 152.14 143 ALA F C 1
ATOM 11767 O O . ALA F 1 143 ? 205.587 90.632 175.909 1.00 152.14 143 ALA F O 1
ATOM 11769 N N . HIS F 1 144 ? 207.274 91.903 175.103 1.00 155.41 144 HIS F N 1
ATOM 11770 C CA . HIS F 1 144 ? 208.324 91.335 175.949 1.00 155.41 144 HIS F CA 1
ATOM 11771 C C . HIS F 1 144 ? 209.137 92.491 176.527 1.00 155.41 144 HIS F C 1
ATOM 11772 O O . HIS F 1 144 ? 210.035 93.016 175.862 1.00 155.41 144 HIS F O 1
ATOM 11779 N N . GLU F 1 145 ? 208.812 92.881 177.761 1.00 152.84 145 GLU F N 1
ATOM 11780 C CA . GLU F 1 145 ? 209.545 93.910 178.499 1.00 152.84 145 GLU F CA 1
ATOM 11781 C C . GLU F 1 145 ? 209.665 95.202 177.687 1.00 152.84 145 GLU F C 1
ATOM 11782 O O . GLU F 1 145 ? 210.720 95.835 177.619 1.00 152.84 145 GLU F O 1
ATOM 11788 N N . GLY F 1 146 ? 208.553 95.582 177.061 1.00 150.09 146 GLY F N 1
ATOM 11789 C CA . GLY F 1 146 ? 208.494 96.778 176.256 1.00 150.09 146 GLY F CA 1
ATOM 11790 C C . GLY F 1 146 ? 208.768 96.570 174.782 1.00 150.09 146 GLY F C 1
ATOM 11791 O O . GLY F 1 146 ? 208.415 97.436 173.974 1.00 150.09 146 GLY F O 1
ATOM 11792 N N . ILE F 1 147 ? 209.383 95.451 174.406 1.00 149.78 147 ILE F N 1
ATOM 11793 C CA . ILE F 1 147 ? 209.621 95.148 173.001 1.00 149.78 147 ILE F CA 1
ATOM 11794 C C . ILE F 1 147 ? 208.328 94.612 172.406 1.00 149.78 147 ILE F C 1
ATOM 11795 O O . ILE F 1 147 ? 207.833 93.561 172.824 1.00 149.78 147 ILE F O 1
ATOM 11800 N N . VAL F 1 148 ? 207.769 95.324 171.436 1.00 133.51 148 VAL F N 1
ATOM 11801 C CA . VAL F 1 148 ? 206.480 94.975 170.856 1.00 133.51 148 VAL F CA 1
ATOM 11802 C C . VAL F 1 148 ? 206.714 94.529 169.420 1.00 133.51 148 VAL F C 1
ATOM 11803 O O . VAL F 1 148 ? 207.218 95.296 168.593 1.00 133.51 148 VAL F O 1
ATOM 11807 N N . GLY F 1 149 ? 206.350 93.287 169.125 1.00 126.03 149 GLY F N 1
ATOM 11808 C CA . GLY F 1 149 ? 206.427 92.754 167.782 1.00 126.03 149 GLY F CA 1
ATOM 11809 C C . GLY F 1 149 ? 205.060 92.645 167.145 1.00 126.03 149 GLY F C 1
ATOM 11810 O O . GLY F 1 149 ? 204.027 92.668 167.818 1.00 126.03 149 GLY F O 1
ATOM 11811 N N . GLY F 1 150 ? 205.055 92.521 165.822 1.00 124.72 150 GLY F N 1
ATOM 11812 C CA . GLY F 1 150 ? 203.797 92.401 165.113 1.00 124.72 150 GLY F CA 1
ATOM 11813 C C . GLY F 1 150 ? 203.934 91.879 163.701 1.00 124.72 150 GLY F C 1
ATOM 11814 O O . GLY F 1 150 ? 204.854 92.257 162.971 1.00 124.72 150 GLY F O 1
ATOM 11815 N N . ALA F 1 151 ? 203.008 91.007 163.304 1.00 133.04 151 ALA F N 1
ATOM 11816 C CA . ALA F 1 151 ? 203.043 90.403 161.969 1.00 133.04 151 ALA F CA 1
ATOM 11817 C C . ALA F 1 151 ? 201.618 90.410 161.414 1.00 133.04 151 ALA F C 1
ATOM 11818 O O . ALA F 1 151 ? 200.674 90.004 162.094 1.00 133.04 151 ALA F O 1
ATOM 11820 N N . GLU F 1 152 ? 201.482 90.873 160.174 1.00 145.73 152 GLU F N 1
ATOM 11821 C CA . GLU F 1 152 ? 200.201 90.932 159.484 1.00 145.73 152 GLU F CA 1
ATOM 11822 C C . GLU F 1 152 ? 200.274 90.124 158.195 1.00 145.73 152 GLU F C 1
ATOM 11823 O O . GLU F 1 152 ? 201.206 90.295 157.402 1.00 145.73 152 GLU F O 1
ATOM 11829 N N . PHE F 1 153 ? 199.285 89.255 157.985 1.00 148.59 153 PHE F N 1
ATOM 11830 C CA . PHE F 1 153 ? 199.234 88.407 156.805 1.00 148.59 153 PHE F CA 1
ATOM 11831 C C . PHE F 1 153 ? 197.815 88.372 156.255 1.00 148.59 153 PHE F C 1
ATOM 11832 O O . PHE F 1 153 ? 196.863 88.015 156.953 1.00 148.59 153 PHE F O 1
ATOM 11840 N N . GLY F 1 154 ? 197.688 88.773 154.995 1.00 151.06 154 GLY F N 1
ATOM 11841 C CA . GLY F 1 154 ? 196.423 88.753 154.285 1.00 151.06 154 GLY F CA 1
ATOM 11842 C C . GLY F 1 154 ? 196.180 87.491 153.481 1.00 151.06 154 GLY F C 1
ATOM 11843 O O . GLY F 1 154 ? 196.245 87.525 152.248 1.00 151.06 154 GLY F O 1
ATOM 11844 N N . TYR F 1 155 ? 195.907 86.372 154.149 1.00 156.04 155 TYR F N 1
ATOM 11845 C CA . TYR F 1 155 ? 195.770 85.108 153.436 1.00 156.04 155 TYR F CA 1
ATOM 11846 C C . TYR F 1 155 ? 194.440 85.052 152.694 1.00 156.04 155 TYR F C 1
ATOM 11847 O O . TYR F 1 155 ? 193.377 85.278 153.278 1.00 156.04 155 TYR F O 1
ATOM 11856 N N . ASP F 1 156 ? 194.495 84.729 151.407 1.00 153.69 156 ASP F N 1
ATOM 11857 C CA . ASP F 1 156 ? 193.302 84.641 150.577 1.00 153.69 156 ASP F CA 1
ATOM 11858 C C . ASP F 1 156 ? 192.853 83.190 150.483 1.00 153.69 156 ASP F C 1
ATOM 11859 O O . ASP F 1 156 ? 193.623 82.322 150.061 1.00 153.69 156 ASP F O 1
ATOM 11864 N N . ILE F 1 157 ? 191.612 82.930 150.891 1.00 157.06 157 ILE F N 1
ATOM 11865 C CA . ILE F 1 157 ? 191.062 81.583 150.791 1.00 157.06 157 ILE F CA 1
ATOM 11866 C C . ILE F 1 157 ? 190.791 81.214 149.338 1.00 157.06 157 ILE F C 1
ATOM 11867 O O . ILE F 1 157 ? 191.109 80.103 148.900 1.00 157.06 157 ILE F O 1
ATOM 11872 N N . SER F 1 158 ? 190.199 82.134 148.571 1.00 161.06 158 SER F N 1
ATOM 11873 C CA . SER F 1 158 ? 189.848 81.830 147.186 1.00 161.06 158 SER F CA 1
ATOM 11874 C C . SER F 1 158 ? 191.089 81.592 146.334 1.00 161.06 158 SER F C 1
ATOM 11875 O O . SER F 1 158 ? 191.154 80.612 145.583 1.00 161.06 158 SER F O 1
ATOM 11878 N N . ALA F 1 159 ? 192.082 82.476 146.433 1.00 159.19 159 ALA F N 1
ATOM 11879 C CA . ALA F 1 159 ? 193.308 82.311 145.659 1.00 159.19 159 ALA F CA 1
ATOM 11880 C C . ALA F 1 159 ? 194.172 81.191 146.227 1.00 159.19 159 ALA F C 1
ATOM 11881 O O . ALA F 1 159 ? 194.777 80.416 145.479 1.00 159.19 159 ALA F O 1
ATOM 11883 N N . GLY F 1 160 ? 194.241 81.095 147.553 1.00 153.38 160 GLY F N 1
ATOM 11884 C CA . GLY F 1 160 ? 195.067 80.107 148.218 1.00 153.38 160 GLY F CA 1
ATOM 11885 C C . GLY F 1 160 ? 196.453 80.587 148.582 1.00 153.38 160 GLY F C 1
ATOM 11886 O O . GLY F 1 160 ? 197.248 79.791 149.097 1.00 153.38 160 GLY F O 1
ATOM 11887 N N . SER F 1 161 ? 196.773 81.856 148.336 1.00 149.57 161 SER F N 1
ATOM 11888 C CA . SER F 1 161 ? 198.106 82.378 148.609 1.00 149.57 161 SER F CA 1
ATOM 11889 C C . SER F 1 161 ? 198.054 83.495 149.644 1.00 149.57 161 SER F C 1
ATOM 11890 O O . SER F 1 161 ? 197.001 83.756 150.233 1.00 149.57 161 SER F O 1
ATOM 11893 N N . ILE F 1 162 ? 199.187 84.155 149.871 1.00 149.37 162 ILE F N 1
ATOM 11894 C CA . ILE F 1 162 ? 199.293 85.249 150.829 1.00 149.37 162 ILE F CA 1
ATOM 11895 C C . ILE F 1 162 ? 199.475 86.541 150.045 1.00 149.37 162 ILE F C 1
ATOM 11896 O O . ILE F 1 162 ? 200.419 86.666 149.256 1.00 149.37 162 ILE F O 1
ATOM 11901 N N . SER F 1 163 ? 198.573 87.499 150.263 1.00 148.17 163 SER F N 1
ATOM 11902 C CA . SER F 1 163 ? 198.632 88.764 149.530 1.00 148.17 163 SER F CA 1
ATOM 11903 C C . SER F 1 163 ? 199.621 89.731 150.175 1.00 148.17 163 SER F C 1
ATOM 11904 O O . SER F 1 163 ? 200.601 90.145 149.549 1.00 148.17 163 SER F O 1
ATOM 11907 N N . ARG F 1 164 ? 199.376 90.101 151.427 1.00 145.41 164 ARG F N 1
ATOM 11908 C CA . ARG F 1 164 ? 200.214 91.056 152.134 1.00 145.41 164 ARG F CA 1
ATOM 11909 C C . ARG F 1 164 ? 200.904 90.389 153.317 1.00 145.41 164 ARG F C 1
ATOM 11910 O O . ARG F 1 164 ? 200.282 89.659 154.091 1.00 145.41 164 ARG F O 1
ATOM 11918 N N . TYR F 1 165 ? 202.202 90.658 153.448 1.00 142.93 165 TYR F N 1
ATOM 11919 C CA . TYR F 1 165 ? 203.019 90.091 154.519 1.00 142.93 165 TYR F CA 1
ATOM 11920 C C . TYR F 1 165 ? 203.855 91.235 155.085 1.00 142.93 165 TYR F C 1
ATOM 11921 O O . TYR F 1 165 ? 204.843 91.646 154.469 1.00 142.93 165 TYR F O 1
ATOM 11930 N N . ALA F 1 166 ? 203.453 91.747 156.244 1.00 132.32 166 ALA F N 1
ATOM 11931 C CA . ALA F 1 166 ? 204.084 92.918 156.834 1.00 132.32 166 ALA F CA 1
ATOM 11932 C C . ALA F 1 166 ? 204.554 92.615 158.251 1.00 132.32 166 ALA F C 1
ATOM 11933 O O . ALA F 1 166 ? 203.935 91.846 158.990 1.00 132.32 166 ALA F O 1
ATOM 11935 N N . MET F 1 167 ? 205.661 93.249 158.627 1.00 132.72 167 MET F N 1
ATOM 11936 C CA . MET F 1 167 ? 206.271 93.066 159.936 1.00 132.72 167 MET F CA 1
ATOM 11937 C C . MET F 1 167 ? 206.466 94.421 160.599 1.00 132.72 167 MET F C 1
ATOM 11938 O O . MET F 1 167 ? 206.612 95.448 159.933 1.00 132.72 167 MET F O 1
ATOM 11943 N N . ALA F 1 168 ? 206.469 94.417 161.930 1.00 125.70 168 ALA F N 1
ATOM 11944 C CA . ALA F 1 168 ? 206.646 95.641 162.696 1.00 125.70 168 ALA F CA 1
ATOM 11945 C C . ALA F 1 168 ? 207.313 95.318 164.023 1.00 125.70 168 ALA F C 1
ATOM 11946 O O . ALA F 1 168 ? 207.029 94.283 164.633 1.00 125.70 168 ALA F O 1
ATOM 11948 N N . LEU F 1 169 ? 208.188 96.217 164.468 1.00 128.07 169 LEU F N 1
ATOM 11949 C CA . LEU F 1 169 ? 208.934 96.020 165.709 1.00 128.07 169 LEU F CA 1
ATOM 11950 C C . LEU F 1 169 ? 209.152 97.386 166.343 1.00 128.07 169 LEU F C 1
ATOM 11951 O O . LEU F 1 169 ? 209.622 98.308 165.672 1.00 128.07 169 LEU F O 1
ATOM 11956 N N . SER F 1 170 ? 208.818 97.518 167.624 1.00 134.32 170 SER F N 1
ATOM 11957 C CA . SER F 1 170 ? 208.945 98.783 168.333 1.00 134.32 170 SER F CA 1
ATOM 11958 C C . SER F 1 170 ? 209.396 98.526 169.765 1.00 134.32 170 SER F C 1
ATOM 11959 O O . SER F 1 170 ? 209.393 97.391 170.249 1.00 134.32 170 SER F O 1
ATOM 11962 N N . TYR F 1 171 ? 209.772 99.604 170.454 1.00 137.54 171 TYR F N 1
ATOM 11963 C CA . TYR F 1 171 ? 210.156 99.520 171.862 1.00 137.54 171 TYR F CA 1
ATOM 11964 C C . TYR F 1 171 ? 209.534 100.715 172.579 1.00 137.54 171 TYR F C 1
ATOM 11965 O O . TYR F 1 171 ? 209.900 101.863 172.311 1.00 137.54 171 TYR F O 1
ATOM 11974 N N . PHE F 1 172 ? 208.600 100.438 173.482 1.00 128.85 172 PHE F N 1
ATOM 11975 C CA . PHE F 1 172 ? 207.922 101.475 174.241 1.00 128.85 172 PHE F CA 1
ATOM 11976 C C . PHE F 1 172 ? 208.679 101.791 175.525 1.00 128.85 172 PHE F C 1
ATOM 11977 O O . PHE F 1 172 ? 209.408 100.959 176.071 1.00 128.85 172 PHE F O 1
ATOM 11985 N N . ALA F 1 173 ? 208.497 103.020 176.002 1.00 129.86 173 ALA F N 1
ATOM 11986 C CA . ALA F 1 173 ? 209.080 103.448 177.266 1.00 129.86 173 ALA F CA 1
ATOM 11987 C C . ALA F 1 173 ? 208.205 104.509 177.916 1.00 129.86 173 ALA F C 1
ATOM 11988 O O . ALA F 1 173 ? 207.040 104.675 177.542 1.00 129.86 173 ALA F O 1
ATOM 11990 N N . LYS F 1 174 ? 208.754 105.230 178.891 1.00 126.01 174 LYS F N 1
ATOM 11991 C CA . LYS F 1 174 ? 207.988 106.241 179.608 1.00 126.01 174 LYS F CA 1
ATOM 11992 C C . LYS F 1 174 ? 207.683 107.423 178.696 1.00 126.01 174 LYS F C 1
ATOM 11993 O O . LYS F 1 174 ? 206.515 107.746 178.461 1.00 126.01 174 LYS F O 1
ATOM 11999 N N . ASP F 1 175 ? 208.723 108.075 178.174 1.00 128.78 175 ASP F N 1
ATOM 12000 C CA . ASP F 1 175 ? 208.549 109.282 177.373 1.00 128.78 175 ASP F CA 1
ATOM 12001 C C . ASP F 1 175 ? 209.332 109.219 176.066 1.00 128.78 175 ASP F C 1
ATOM 12002 O O . ASP F 1 175 ? 209.743 110.253 175.533 1.00 128.78 175 ASP F O 1
ATOM 12007 N N . TYR F 1 176 ? 209.549 108.017 175.540 1.00 128.55 176 TYR F N 1
ATOM 12008 C CA . TYR F 1 176 ? 210.185 107.862 174.240 1.00 128.55 176 TYR F CA 1
ATOM 12009 C C . TYR F 1 176 ? 209.813 106.498 173.682 1.00 128.55 176 TYR F C 1
ATOM 12010 O O . TYR F 1 176 ? 209.647 105.539 174.439 1.00 128.55 176 TYR F O 1
ATOM 12019 N N . SER F 1 177 ? 209.676 106.421 172.361 1.00 129.13 177 SER F N 1
ATOM 12020 C CA . SER F 1 177 ? 209.304 105.170 171.713 1.00 129.13 177 SER F CA 1
ATOM 12021 C C . SER F 1 177 ? 209.766 105.205 170.266 1.00 129.13 177 SER F C 1
ATOM 12022 O O . SER F 1 177 ? 209.449 106.148 169.535 1.00 129.13 177 SER F O 1
ATOM 12025 N N . LEU F 1 178 ? 210.508 104.180 169.861 1.00 121.10 178 LEU F N 1
ATOM 12026 C CA . LEU F 1 178 ? 211.001 104.047 168.498 1.00 121.10 178 LEU F CA 1
ATOM 12027 C C . LEU F 1 178 ? 210.447 102.765 167.900 1.00 121.10 178 LEU F C 1
ATOM 12028 O O . LEU F 1 178 ? 210.412 101.728 168.570 1.00 121.10 178 LEU F O 1
ATOM 12033 N N . GLY F 1 179 ? 210.012 102.839 166.644 1.00 116.29 179 GLY F N 1
ATOM 12034 C CA . GLY F 1 179 ? 209.462 101.681 165.973 1.00 116.29 179 GLY F CA 1
ATOM 12035 C C . GLY F 1 179 ? 209.786 101.707 164.497 1.00 116.29 179 GLY F C 1
ATOM 12036 O O . GLY F 1 179 ? 210.188 102.731 163.939 1.00 116.29 179 GLY F O 1
ATOM 12037 N N . ALA F 1 180 ? 209.603 100.552 163.867 1.00 122.75 180 ALA F N 1
ATOM 12038 C CA . ALA F 1 180 ? 209.847 100.406 162.443 1.00 122.75 180 ALA F CA 1
ATOM 12039 C C . ALA F 1 180 ? 208.931 99.321 161.902 1.00 122.75 180 ALA F C 1
ATOM 12040 O O . ALA F 1 180 ? 208.430 98.471 162.642 1.00 122.75 180 ALA F O 1
ATOM 12042 N N . THR F 1 181 ? 208.710 99.368 160.592 1.00 135.83 181 THR F N 1
ATOM 12043 C CA . THR F 1 181 ? 207.830 98.418 159.934 1.00 135.83 181 THR F CA 1
ATOM 12044 C C . THR F 1 181 ? 208.278 98.219 158.495 1.00 135.83 181 THR F C 1
ATOM 12045 O O . THR F 1 181 ? 208.833 99.121 157.858 1.00 135.83 181 THR F O 1
ATOM 12049 N N . LEU F 1 182 ? 208.020 97.012 157.992 1.00 137.13 182 LEU F N 1
ATOM 12050 C CA . LEU F 1 182 ? 208.365 96.623 156.626 1.00 137.13 182 LEU F CA 1
ATOM 12051 C C . LEU F 1 182 ? 207.119 96.006 155.999 1.00 137.13 182 LEU F C 1
ATOM 12052 O O . LEU F 1 182 ? 206.605 94.995 156.488 1.00 137.13 182 LEU F O 1
ATOM 12057 N N . ASN F 1 183 ? 206.639 96.623 154.922 1.00 142.73 183 ASN F N 1
ATOM 12058 C CA . ASN F 1 183 ? 205.430 96.184 154.234 1.00 142.73 183 ASN F CA 1
ATOM 12059 C C . ASN F 1 183 ? 205.824 95.521 152.919 1.00 142.73 183 ASN F C 1
ATOM 12060 O O . ASN F 1 183 ? 206.297 96.192 151.996 1.00 142.73 183 ASN F O 1
ATOM 12065 N N . ASN F 1 184 ? 205.627 94.206 152.838 1.00 143.13 184 ASN F N 1
ATOM 12066 C CA . ASN F 1 184 ? 205.906 93.412 151.643 1.00 143.13 184 ASN F CA 1
ATOM 12067 C C . ASN F 1 184 ? 207.350 93.550 151.170 1.00 143.13 184 ASN F C 1
ATOM 12068 O O . ASN F 1 184 ? 207.644 93.314 149.993 1.00 143.13 184 ASN F O 1
ATOM 12073 N N . GLU F 1 185 ? 208.253 93.938 152.073 1.00 145.24 185 GLU F N 1
ATOM 12074 C CA . GLU F 1 185 ? 209.693 93.982 151.810 1.00 145.24 185 GLU F CA 1
ATOM 12075 C C . GLU F 1 185 ? 210.048 94.971 150.697 1.00 145.24 185 GLU F C 1
ATOM 12076 O O . GLU F 1 185 ? 211.044 94.808 149.988 1.00 145.24 185 GLU F O 1
ATOM 12082 N N . GLN F 1 186 ? 209.226 96.009 150.541 1.00 143.52 186 GLN F N 1
ATOM 12083 C CA . GLN F 1 186 ? 209.588 97.083 149.621 1.00 143.52 186 GLN F CA 1
ATOM 12084 C C . GLN F 1 186 ? 209.306 98.461 150.208 1.00 143.52 186 GLN F C 1
ATOM 12085 O O . GLN F 1 186 ? 209.781 99.470 149.676 1.00 143.52 186 GLN F O 1
ATOM 12091 N N . ILE F 1 187 ? 208.543 98.525 151.296 1.00 142.37 187 ILE F N 1
ATOM 12092 C CA . ILE F 1 187 ? 208.257 99.781 151.982 1.00 142.37 187 ILE F CA 1
ATOM 12093 C C . ILE F 1 187 ? 208.801 99.669 153.398 1.00 142.37 187 ILE F C 1
ATOM 12094 O O . ILE F 1 187 ? 208.352 98.820 154.177 1.00 142.37 187 ILE F O 1
ATOM 12099 N N . THR F 1 188 ? 209.755 100.530 153.738 1.00 144.21 188 THR F N 1
ATOM 12100 C CA . THR F 1 188 ? 210.344 100.579 155.070 1.00 144.21 188 THR F CA 1
ATOM 12101 C C . THR F 1 188 ? 209.971 101.906 155.714 1.00 144.21 188 THR F C 1
ATOM 12102 O O . THR F 1 188 ? 210.192 102.968 155.121 1.00 144.21 188 THR F O 1
ATOM 12106 N N . THR F 1 189 ? 209.409 101.849 156.919 1.00 131.84 189 THR F N 1
ATOM 12107 C CA . THR F 1 189 ? 208.989 103.048 157.638 1.00 131.84 189 THR F CA 1
ATOM 12108 C C . THR F 1 189 ? 209.583 103.012 159.040 1.00 131.84 189 THR F C 1
ATOM 12109 O O . THR F 1 189 ? 209.554 101.971 159.704 1.00 131.84 189 THR F O 1
ATOM 12113 N N . VAL F 1 190 ? 210.133 104.139 159.480 1.00 122.51 190 VAL F N 1
ATOM 12114 C CA . VAL F 1 190 ? 210.675 104.273 160.822 1.00 122.51 190 VAL F CA 1
ATOM 12115 C C . VAL F 1 190 ? 210.112 105.542 161.456 1.00 122.51 190 VAL F C 1
ATOM 12116 O O . VAL F 1 190 ? 209.661 106.462 160.772 1.00 122.51 190 VAL F O 1
ATOM 12120 N N . ASP F 1 191 ? 210.145 105.586 162.785 1.00 121.81 191 ASP F N 1
ATOM 12121 C CA . ASP F 1 191 ? 209.615 106.725 163.517 1.00 121.81 191 ASP F CA 1
ATOM 12122 C C . ASP F 1 191 ? 210.526 107.039 164.693 1.00 121.81 191 ASP F C 1
ATOM 12123 O O . ASP F 1 191 ? 211.230 106.164 165.203 1.00 121.81 191 ASP F O 1
ATOM 12128 N N . PHE F 1 192 ? 210.495 108.299 165.121 1.00 123.76 192 PHE F N 1
ATOM 12129 C CA . PHE F 1 192 ? 211.254 108.756 166.284 1.00 123.76 192 PHE F CA 1
ATOM 12130 C C . PHE F 1 192 ? 210.354 109.700 167.072 1.00 123.76 192 PHE F C 1
ATOM 12131 O O . PHE F 1 192 ? 210.326 110.904 166.804 1.00 123.76 192 PHE F O 1
ATOM 12139 N N . PHE F 1 193 ? 209.621 109.156 168.037 1.00 116.31 193 PHE F N 1
ATOM 12140 C CA . PHE F 1 193 ? 208.745 109.948 168.889 1.00 116.31 193 PHE F CA 1
ATOM 12141 C C . PHE F 1 193 ? 209.485 110.242 170.186 1.00 116.31 193 PHE F C 1
ATOM 12142 O O . PHE F 1 193 ? 209.988 109.323 170.841 1.00 116.31 193 PHE F O 1
ATOM 12150 N N . GLN F 1 194 ? 209.547 111.519 170.553 1.00 116.51 194 GLN F N 1
ATOM 12151 C CA . GLN F 1 194 ? 210.145 111.943 171.812 1.00 116.51 194 GLN F CA 1
ATOM 12152 C C . GLN F 1 194 ? 209.189 112.902 172.501 1.00 116.51 194 GLN F C 1
ATOM 12153 O O . GLN F 1 194 ? 208.881 113.969 171.960 1.00 116.51 194 GLN F O 1
ATOM 12159 N N . ASN F 1 195 ? 208.726 112.526 173.687 1.00 114.33 195 ASN F N 1
ATOM 12160 C CA . ASN F 1 195 ? 207.838 113.366 174.477 1.00 114.33 195 ASN F CA 1
ATOM 12161 C C . ASN F 1 195 ? 208.681 114.236 175.401 1.00 114.33 195 ASN F C 1
ATOM 12162 O O . ASN F 1 195 ? 209.387 113.720 176.273 1.00 114.33 195 ASN F O 1
ATOM 12167 N N . VAL F 1 196 ? 208.609 115.551 175.210 1.00 113.02 196 VAL F N 1
ATOM 12168 C CA . VAL F 1 196 ? 209.393 116.480 176.014 1.00 113.02 196 VAL F CA 1
ATOM 12169 C C . VAL F 1 196 ? 208.777 116.589 177.400 1.00 113.02 196 VAL F C 1
ATOM 12170 O O . VAL F 1 196 ? 209.427 116.288 178.407 1.00 113.02 196 VAL F O 1
ATOM 12174 N N . ASN F 1 197 ? 207.522 117.020 177.459 1.00 113.07 197 ASN F N 1
ATOM 12175 C CA . ASN F 1 197 ? 206.810 117.172 178.719 1.00 113.07 197 ASN F CA 1
ATOM 12176 C C . ASN F 1 197 ? 205.317 117.228 178.417 1.00 113.07 197 ASN F C 1
ATOM 12177 O O . ASN F 1 197 ? 204.878 116.912 177.308 1.00 113.07 197 ASN F O 1
ATOM 12182 N N . ALA F 1 198 ? 204.533 117.635 179.412 1.00 110.72 198 ALA F N 1
ATOM 12183 C CA . ALA F 1 198 ? 203.096 117.775 179.228 1.00 110.72 198 ALA F CA 1
ATOM 12184 C C . ALA F 1 198 ? 202.721 118.968 178.360 1.00 110.72 198 ALA F C 1
ATOM 12185 O O . ALA F 1 198 ? 201.551 119.093 177.984 1.00 110.72 198 ALA F O 1
ATOM 12187 N N . PHE F 1 199 ? 203.670 119.843 178.036 1.00 105.99 199 PHE F N 1
ATOM 12188 C CA . PHE F 1 199 ? 203.378 121.061 177.297 1.00 105.99 199 PHE F CA 1
ATOM 12189 C C . PHE F 1 199 ? 204.019 121.103 175.917 1.00 105.99 199 PHE F C 1
ATOM 12190 O O . PHE F 1 199 ? 203.987 122.157 175.272 1.00 105.99 199 PHE F O 1
ATOM 12198 N N . LEU F 1 200 ? 204.594 120.000 175.442 1.00 101.02 200 LEU F N 1
ATOM 12199 C CA . LEU F 1 200 ? 205.270 120.003 174.150 1.00 101.02 200 LEU F CA 1
ATOM 12200 C C . LEU F 1 200 ? 205.499 118.563 173.721 1.00 101.02 200 LEU F C 1
ATOM 12201 O O . LEU F 1 200 ? 205.932 117.737 174.530 1.00 101.02 200 LEU F O 1
ATOM 12206 N N . GLN F 1 201 ? 205.206 118.266 172.458 1.00 92.80 201 GLN F N 1
ATOM 12207 C CA . GLN F 1 201 ? 205.455 116.953 171.878 1.00 92.80 201 GLN F CA 1
ATOM 12208 C C . GLN F 1 201 ? 206.137 117.134 170.531 1.00 92.80 201 GLN F C 1
ATOM 12209 O O . GLN F 1 201 ? 205.797 118.053 169.782 1.00 92.80 201 GLN F O 1
ATOM 12215 N N . VAL F 1 202 ? 207.109 116.275 170.233 1.00 91.78 202 VAL F N 1
ATOM 12216 C CA . VAL F 1 202 ? 207.837 116.302 168.969 1.00 91.78 202 VAL F CA 1
ATOM 12217 C C . VAL F 1 202 ? 207.914 114.880 168.435 1.00 91.78 202 VAL F C 1
ATOM 12218 O O . VAL F 1 202 ? 208.066 113.929 169.210 1.00 91.78 202 VAL F O 1
ATOM 12222 N N . GLY F 1 203 ? 207.808 114.733 167.120 1.00 98.95 203 GLY F N 1
ATOM 12223 C CA . GLY F 1 203 ? 207.901 113.430 166.496 1.00 98.95 203 GLY F CA 1
ATOM 12224 C C . GLY F 1 203 ? 208.455 113.526 165.092 1.00 98.95 203 GLY F C 1
ATOM 12225 O O . GLY F 1 203 ? 208.382 114.567 164.438 1.00 98.95 203 GLY F O 1
ATOM 12226 N N . ALA F 1 204 ? 209.019 112.411 164.635 1.00 110.54 204 ALA F N 1
ATOM 12227 C CA . ALA F 1 204 ? 209.574 112.322 163.294 1.00 110.54 204 ALA F CA 1
ATOM 12228 C C . ALA F 1 204 ? 209.139 111.008 162.670 1.00 110.54 204 ALA F C 1
ATOM 12229 O O . ALA F 1 204 ? 208.970 110.007 163.370 1.00 110.54 204 ALA F O 1
ATOM 12231 N N . LYS F 1 205 ? 208.959 111.019 161.352 1.00 115.61 205 LYS F N 1
ATOM 12232 C CA . LYS F 1 205 ? 208.525 109.823 160.634 1.00 115.61 205 LYS F CA 1
ATOM 12233 C C . LYS F 1 205 ? 209.214 109.811 159.278 1.00 115.61 205 LYS F C 1
ATOM 12234 O O . LYS F 1 205 ? 209.099 110.775 158.517 1.00 115.61 205 LYS F O 1
ATOM 12240 N N . ALA F 1 206 ? 209.920 108.726 158.976 1.00 123.97 206 ALA F N 1
ATOM 12241 C CA . ALA F 1 206 ? 210.671 108.602 157.736 1.00 123.97 206 ALA F CA 1
ATOM 12242 C C . ALA F 1 206 ? 210.227 107.359 156.981 1.00 123.97 206 ALA F C 1
ATOM 12243 O O . ALA F 1 206 ? 209.956 106.316 157.582 1.00 123.97 206 ALA F O 1
ATOM 12245 N N . THR F 1 207 ? 210.143 107.483 155.662 1.00 137.53 207 THR F N 1
ATOM 12246 C CA . THR F 1 207 ? 209.822 106.372 154.774 1.00 137.53 207 THR F CA 1
ATOM 12247 C C . THR F 1 207 ? 211.021 106.153 153.861 1.00 137.53 207 THR F C 1
ATOM 12248 O O . THR F 1 207 ? 211.129 106.789 152.807 1.00 137.53 207 THR F O 1
ATOM 12252 N N . MET F 1 208 ? 211.927 105.264 154.274 1.00 151.37 208 MET F N 1
ATOM 12253 C CA . MET F 1 208 ? 213.123 105.008 153.479 1.00 151.37 208 MET F CA 1
ATOM 12254 C C . MET F 1 208 ? 212.770 104.386 152.135 1.00 151.37 208 MET F C 1
ATOM 12255 O O . MET F 1 208 ? 213.380 104.723 151.113 1.00 151.37 208 MET F O 1
ATOM 12260 N N . ASN F 1 209 ? 211.787 103.481 152.118 1.00 157.31 209 ASN F N 1
ATOM 12261 C CA . ASN F 1 209 ? 211.308 102.862 150.886 1.00 157.31 209 ASN F CA 1
ATOM 12262 C C . ASN F 1 209 ? 212.441 102.156 150.152 1.00 157.31 209 ASN F C 1
ATOM 12263 O O . ASN F 1 209 ? 212.832 102.577 149.058 1.00 157.31 209 ASN F O 1
ATOM 12268 N N . CYS F 1 210 ? 212.980 101.096 150.751 1.00 161.28 210 CYS F N 1
ATOM 12269 C CA . CYS F 1 210 ? 214.133 100.388 150.197 1.00 161.28 210 CYS F CA 1
ATOM 12270 C C . CYS F 1 210 ? 213.755 99.795 148.845 1.00 161.28 210 CYS F C 1
ATOM 12271 O O . CYS F 1 210 ? 213.039 98.795 148.764 1.00 161.28 210 CYS F O 1
ATOM 12274 N N . LYS F 1 211 ? 214.243 100.421 147.778 1.00 163.02 211 LYS F N 1
ATOM 12275 C CA . LYS F 1 211 ? 213.971 99.976 146.414 1.00 163.02 211 LYS F CA 1
ATOM 12276 C C . LYS F 1 211 ? 215.025 100.594 145.511 1.00 163.02 211 LYS F C 1
ATOM 12277 O O . LYS F 1 211 ? 215.095 101.822 145.401 1.00 163.02 211 LYS F O 1
ATOM 12283 N N . LEU F 1 212 ? 215.841 99.756 144.876 1.00 160.44 212 LEU F N 1
ATOM 12284 C CA . LEU F 1 212 ? 216.953 100.240 144.063 1.00 160.44 212 LEU F CA 1
ATOM 12285 C C . LEU F 1 212 ? 216.533 101.143 142.899 1.00 160.44 212 LEU F C 1
ATOM 12286 O O . LEU F 1 212 ? 217.227 102.135 142.643 1.00 160.44 212 LEU F O 1
ATOM 12291 N N . PRO F 1 213 ? 215.446 100.860 142.158 1.00 164.00 213 PRO F N 1
ATOM 12292 C CA . PRO F 1 213 ? 215.104 101.763 141.040 1.00 164.00 213 PRO F CA 1
ATOM 12293 C C . PRO F 1 213 ? 214.844 103.195 141.477 1.00 164.00 213 PRO F C 1
ATOM 12294 O O . PRO F 1 213 ? 215.292 104.137 140.810 1.00 164.00 213 PRO F O 1
ATOM 12298 N N . ASN F 1 214 ? 214.135 103.388 142.588 1.00 165.50 214 ASN F N 1
ATOM 12299 C CA . ASN F 1 214 ? 213.833 104.720 143.099 1.00 165.50 214 ASN F CA 1
ATOM 12300 C C . ASN F 1 214 ? 213.944 104.691 144.614 1.00 165.50 214 ASN F C 1
ATOM 12301 O O . ASN F 1 214 ? 213.185 103.980 145.279 1.00 165.50 214 ASN F O 1
ATOM 12306 N N . SER F 1 215 ? 214.885 105.463 145.155 1.00 156.21 215 SER F N 1
ATOM 12307 C CA . SER F 1 215 ? 215.173 105.472 146.583 1.00 156.21 215 SER F CA 1
ATOM 12308 C C . SER F 1 215 ? 214.762 106.767 147.266 1.00 156.21 215 SER F C 1
ATOM 12309 O O . SER F 1 215 ? 214.170 106.722 148.348 1.00 156.21 215 SER F O 1
ATOM 12312 N N . ASN F 1 216 ? 215.142 107.912 146.687 1.00 148.24 216 ASN F N 1
ATOM 12313 C CA . ASN F 1 216 ? 214.824 109.276 147.117 1.00 148.24 216 ASN F CA 1
ATOM 12314 C C . ASN F 1 216 ? 214.901 109.423 148.632 1.00 148.24 216 ASN F C 1
ATOM 12315 O O . ASN F 1 216 ? 215.763 108.815 149.275 1.00 148.24 216 ASN F O 1
ATOM 12320 N N . VAL F 1 217 ? 214.011 110.225 149.208 1.00 139.30 217 VAL F N 1
ATOM 12321 C CA . VAL F 1 217 ? 213.989 110.448 150.649 1.00 139.30 217 VAL F CA 1
ATOM 12322 C C . VAL F 1 217 ? 212.645 111.063 151.014 1.00 139.30 217 VAL F C 1
ATOM 12323 O O . VAL F 1 217 ? 212.118 111.910 150.288 1.00 139.30 217 VAL F O 1
ATOM 12327 N N . ASN F 1 218 ? 212.088 110.622 152.144 1.00 126.86 218 ASN F N 1
ATOM 12328 C CA . ASN F 1 218 ? 210.793 111.123 152.606 1.00 126.86 218 ASN F CA 1
ATOM 12329 C C . ASN F 1 218 ? 210.840 111.184 154.131 1.00 126.86 218 ASN F C 1
ATOM 12330 O O . ASN F 1 218 ? 210.851 110.145 154.795 1.00 126.86 218 ASN F O 1
ATOM 12335 N N . ILE F 1 219 ? 210.880 112.397 154.673 1.00 123.17 219 ILE F N 1
ATOM 12336 C CA . ILE F 1 219 ? 210.911 112.605 156.114 1.00 123.17 219 ILE F CA 1
ATOM 12337 C C . ILE F 1 219 ? 209.885 113.666 156.483 1.00 123.17 219 ILE F C 1
ATOM 12338 O O . ILE F 1 219 ? 209.595 114.579 155.703 1.00 123.17 219 ILE F O 1
ATOM 12343 N N . GLU F 1 220 ? 209.327 113.535 157.686 1.00 113.32 220 GLU F N 1
ATOM 12344 C CA . GLU F 1 220 ? 208.362 114.490 158.207 1.00 113.32 220 GLU F CA 1
ATOM 12345 C C . GLU F 1 220 ? 208.646 114.737 159.679 1.00 113.32 220 GLU F C 1
ATOM 12346 O O . GLU F 1 220 ? 208.838 113.790 160.449 1.00 113.32 220 GLU F O 1
ATOM 12352 N N . PHE F 1 221 ? 208.670 116.011 160.065 1.00 105.28 221 PHE F N 1
ATOM 12353 C CA . PHE F 1 221 ? 208.876 116.403 161.457 1.00 105.28 221 PHE F CA 1
ATOM 12354 C C . PHE F 1 221 ? 207.628 117.142 161.913 1.00 105.28 221 PHE F C 1
ATOM 12355 O O . PHE F 1 221 ? 207.262 118.157 161.317 1.00 105.28 221 PHE F O 1
ATOM 12363 N N . ALA F 1 222 ? 206.981 116.649 162.966 1.00 92.63 222 ALA F N 1
ATOM 12364 C CA . ALA F 1 222 ? 205.722 117.207 163.437 1.00 92.63 222 ALA F CA 1
ATOM 12365 C C . ALA F 1 222 ? 205.843 117.592 164.903 1.00 92.63 222 ALA F C 1
ATOM 12366 O O . ALA F 1 222 ? 206.298 116.791 165.726 1.00 92.63 222 ALA F O 1
ATOM 12368 N N . THR F 1 223 ? 205.424 118.809 165.230 1.00 86.16 223 THR F N 1
ATOM 12369 C CA . THR F 1 223 ? 205.460 119.301 166.595 1.00 86.16 223 THR F CA 1
ATOM 12370 C C . THR F 1 223 ? 204.036 119.479 167.111 1.00 86.16 223 THR F C 1
ATOM 12371 O O . THR F 1 223 ? 203.064 119.375 166.359 1.00 86.16 223 THR F O 1
ATOM 12375 N N . ARG F 1 224 ? 203.914 119.737 168.414 1.00 81.38 224 ARG F N 1
ATOM 12376 C CA . ARG F 1 224 ? 202.608 119.980 169.025 1.00 81.38 224 ARG F CA 1
ATOM 12377 C C . ARG F 1 224 ? 202.852 120.773 170.308 1.00 81.38 224 ARG F C 1
ATOM 12378 O O . ARG F 1 224 ? 203.449 120.251 171.253 1.00 81.38 224 ARG F O 1
ATOM 12386 N N . TYR F 1 225 ? 202.394 122.020 170.325 1.00 79.97 225 TYR F N 1
ATOM 12387 C CA . TYR F 1 225 ? 202.635 122.946 171.418 1.00 79.97 225 TYR F CA 1
ATOM 12388 C C . TYR F 1 225 ? 201.310 123.343 172.053 1.00 79.97 225 TYR F C 1
ATOM 12389 O O . TYR F 1 225 ? 200.345 123.674 171.357 1.00 79.97 225 TYR F O 1
ATOM 12398 N N . LEU F 1 226 ? 201.266 123.306 173.380 1.00 79.61 226 LEU F N 1
ATOM 12399 C CA . LEU F 1 226 ? 200.065 123.674 174.128 1.00 79.61 226 LEU F CA 1
ATOM 12400 C C . LEU F 1 226 ? 200.361 124.922 174.942 1.00 79.61 226 LEU F C 1
ATOM 12401 O O . LEU F 1 226 ? 200.983 124.834 176.015 1.00 79.61 226 LEU F O 1
ATOM 12406 N N . PRO F 1 227 ? 199.955 126.104 174.474 1.00 81.44 227 PRO F N 1
ATOM 12407 C CA . PRO F 1 227 ? 200.183 127.318 175.273 1.00 81.44 227 PRO F CA 1
ATOM 12408 C C . PRO F 1 227 ? 199.524 127.263 176.637 1.00 81.44 227 PRO F C 1
ATOM 12409 O O . PRO F 1 227 ? 200.084 127.774 177.614 1.00 81.44 227 PRO F O 1
ATOM 12413 N N . ASP F 1 228 ? 198.352 126.649 176.730 1.00 76.10 228 ASP F N 1
ATOM 12414 C CA . ASP F 1 228 ? 197.654 126.484 177.997 1.00 76.10 228 ASP F CA 1
ATOM 12415 C C . ASP F 1 228 ? 196.631 125.365 177.821 1.00 76.10 228 ASP F C 1
ATOM 12416 O O . ASP F 1 228 ? 196.618 124.678 176.795 1.00 76.10 228 ASP F O 1
ATOM 12421 N N . ALA F 1 229 ? 195.774 125.176 178.826 1.00 74.39 229 ALA F N 1
ATOM 12422 C CA . ALA F 1 229 ? 194.840 124.055 178.814 1.00 74.39 229 ALA F CA 1
ATOM 12423 C C . ALA F 1 229 ? 193.841 124.148 177.666 1.00 74.39 229 ALA F C 1
ATOM 12424 O O . ALA F 1 229 ? 193.500 123.130 177.054 1.00 74.39 229 ALA F O 1
ATOM 12426 N N . SER F 1 230 ? 193.362 125.351 177.361 1.00 69.87 230 SER F N 1
ATOM 12427 C CA . SER F 1 230 ? 192.285 125.555 176.396 1.00 69.87 230 SER F CA 1
ATOM 12428 C C . SER F 1 230 ? 192.797 125.996 175.031 1.00 69.87 230 SER F C 1
ATOM 12429 O O . SER F 1 230 ? 192.130 126.760 174.329 1.00 69.87 230 SER F O 1
ATOM 12432 N N . SER F 1 231 ? 193.971 125.528 174.616 1.00 69.68 231 SER F N 1
ATOM 12433 C CA . SER F 1 231 ? 194.509 125.900 173.317 1.00 69.68 231 SER F CA 1
ATOM 12434 C C . SER F 1 231 ? 195.420 124.796 172.809 1.00 69.68 231 SER F C 1
ATOM 12435 O O . SER F 1 231 ? 195.816 123.909 173.568 1.00 69.68 231 SER F O 1
ATOM 12438 N N . GLN F 1 232 ? 195.735 124.854 171.518 1.00 63.15 232 GLN F N 1
ATOM 12439 C CA . GLN F 1 232 ? 196.636 123.892 170.898 1.00 63.15 232 GLN F CA 1
ATOM 12440 C C . GLN F 1 232 ? 197.107 124.468 169.574 1.00 63.15 232 GLN F C 1
ATOM 12441 O O . GLN F 1 232 ? 196.308 125.052 168.840 1.00 63.15 232 GLN F O 1
ATOM 12447 N N . VAL F 1 233 ? 198.391 124.316 169.270 1.00 63.08 233 VAL F N 1
ATOM 12448 C CA . VAL F 1 233 ? 198.927 124.736 167.982 1.00 63.08 233 VAL F CA 1
ATOM 12449 C C . VAL F 1 233 ? 199.965 123.716 167.551 1.00 63.08 233 VAL F C 1
ATOM 12450 O O . VAL F 1 233 ? 200.880 123.395 168.314 1.00 63.08 233 VAL F O 1
ATOM 12454 N N . LYS F 1 234 ? 199.833 123.198 166.337 1.00 68.97 234 LYS F N 1
ATOM 12455 C CA . LYS F 1 234 ? 200.784 122.177 165.933 1.00 68.97 234 LYS F CA 1
ATOM 12456 C C . LYS F 1 234 ? 200.965 122.207 164.427 1.00 68.97 234 LYS F C 1
ATOM 12457 O O . LYS F 1 234 ? 200.034 122.485 163.670 1.00 68.97 234 LYS F O 1
ATOM 12463 N N . ALA F 1 235 ? 202.193 121.921 164.007 1.00 74.71 235 ALA F N 1
ATOM 12464 C CA . ALA F 1 235 ? 202.573 122.055 162.613 1.00 74.71 235 ALA F CA 1
ATOM 12465 C C . ALA F 1 235 ? 203.524 120.932 162.239 1.00 74.71 235 ALA F C 1
ATOM 12466 O O . ALA F 1 235 ? 204.278 120.419 163.072 1.00 74.71 235 ALA F O 1
AT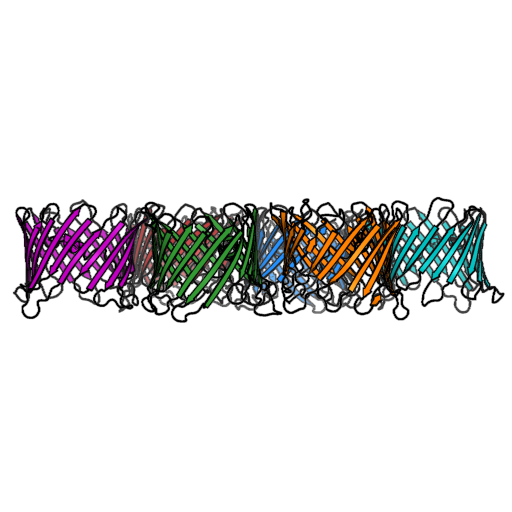OM 12468 N N . LYS F 1 236 ? 203.497 120.568 160.961 1.00 85.21 236 LYS F N 1
ATOM 12469 C CA . LYS F 1 236 ? 204.435 119.590 160.432 1.00 85.21 236 LYS F CA 1
ATOM 12470 C C . LYS F 1 236 ? 205.229 120.220 159.297 1.00 85.21 236 LYS F C 1
ATOM 12471 O O . LYS F 1 236 ? 204.825 121.223 158.702 1.00 85.21 236 LYS F O 1
ATOM 12477 N N . VAL F 1 237 ? 206.370 119.611 158.996 1.00 98.35 237 VAL F N 1
ATOM 12478 C CA . VAL F 1 237 ? 207.232 120.069 157.916 1.00 98.35 237 VAL F CA 1
ATOM 12479 C C . VAL F 1 237 ? 207.789 118.842 157.209 1.00 98.35 237 VAL F C 1
ATOM 12480 O O . VAL F 1 237 ? 208.158 117.851 157.847 1.00 98.35 237 VAL F O 1
ATOM 12484 N N . SER F 1 238 ? 207.831 118.911 155.881 1.00 114.43 238 SER F N 1
ATOM 12485 C CA . SER F 1 238 ? 208.350 117.838 155.048 1.00 114.43 238 SER F CA 1
ATOM 12486 C C . SER F 1 238 ? 209.388 118.406 154.090 1.00 114.43 238 SER F C 1
ATOM 12487 O O . SER F 1 238 ? 209.493 119.620 153.897 1.00 114.43 238 SER F O 1
ATOM 12490 N N . ASP F 1 239 ? 210.164 117.505 153.485 1.00 121.05 239 ASP F N 1
ATOM 12491 C CA . ASP F 1 239 ? 211.250 117.921 152.604 1.00 121.05 239 ASP F CA 1
ATOM 12492 C C . ASP F 1 239 ? 210.743 118.573 151.325 1.00 121.05 239 ASP F C 1
ATOM 12493 O O . ASP F 1 239 ? 211.445 119.407 150.742 1.00 121.05 239 ASP F O 1
ATOM 12498 N N . SER F 1 240 ? 209.540 118.216 150.878 1.00 125.85 240 SER F N 1
ATOM 12499 C CA . SER F 1 240 ? 208.996 118.755 149.639 1.00 125.85 240 SER F CA 1
ATOM 12500 C C . SER F 1 240 ? 208.602 120.221 149.747 1.00 125.85 240 SER F C 1
ATOM 12501 O O . SER F 1 240 ? 208.299 120.840 148.721 1.00 125.85 240 SER F O 1
ATOM 12504 N N . GLY F 1 241 ? 208.598 120.789 150.951 1.00 121.67 241 GLY F N 1
ATOM 12505 C CA . GLY F 1 241 ? 208.205 122.168 151.160 1.00 121.67 241 GLY F CA 1
ATOM 12506 C C . GLY F 1 241 ? 206.806 122.354 151.703 1.00 121.67 241 GLY F C 1
ATOM 12507 O O . GLY F 1 241 ? 206.418 123.495 151.979 1.00 121.67 241 GLY F O 1
ATOM 12508 N N . ILE F 1 242 ? 206.038 121.280 151.873 1.00 105.06 242 ILE F N 1
ATOM 12509 C CA . ILE F 1 242 ? 204.693 121.370 152.436 1.00 105.06 242 ILE F CA 1
ATOM 12510 C C . ILE F 1 242 ? 204.849 121.612 153.934 1.00 105.06 242 ILE F C 1
ATOM 12511 O O . ILE F 1 242 ? 205.381 120.767 154.656 1.00 105.06 242 ILE F O 1
ATOM 12516 N N . VAL F 1 243 ? 204.395 122.767 154.407 1.00 95.66 243 VAL F N 1
ATOM 12517 C CA . VAL F 1 243 ? 204.420 123.109 155.822 1.00 95.66 243 VAL F CA 1
ATOM 12518 C C . VAL F 1 243 ? 202.980 123.413 156.208 1.00 95.66 243 VAL F C 1
ATOM 12519 O O . VAL F 1 243 ? 202.421 124.435 155.795 1.00 95.66 243 VAL F O 1
ATOM 12523 N N . THR F 1 244 ? 202.367 122.530 156.986 1.00 81.43 244 THR F N 1
ATOM 12524 C CA . THR F 1 244 ? 200.982 122.703 157.388 1.00 81.43 244 THR F CA 1
ATOM 12525 C C . THR F 1 244 ? 200.909 123.057 158.866 1.00 81.43 244 THR F C 1
ATOM 12526 O O . THR F 1 244 ? 201.574 122.436 159.704 1.00 81.43 244 THR F O 1
ATOM 12530 N N . LEU F 1 245 ? 200.103 124.069 159.167 1.00 67.29 245 LEU F N 1
ATOM 12531 C CA . LEU F 1 245 ? 199.882 124.579 160.509 1.00 67.29 245 LEU F CA 1
ATOM 12532 C C . LEU F 1 245 ? 198.424 124.369 160.896 1.00 67.29 245 LEU F C 1
ATOM 12533 O O . LEU F 1 245 ? 197.524 124.409 160.052 1.00 67.29 245 LEU F O 1
ATOM 12538 N N . ALA F 1 246 ? 198.195 124.155 162.189 1.00 58.03 246 ALA F N 1
ATOM 12539 C CA . ALA F 1 246 ? 196.846 123.966 162.694 1.00 58.03 246 ALA F CA 1
ATOM 12540 C C . ALA F 1 246 ? 196.743 124.597 164.071 1.00 58.03 246 ALA F C 1
ATOM 12541 O O . ALA F 1 246 ? 197.664 124.500 164.885 1.00 58.03 246 ALA F O 1
ATOM 12543 N N . TYR F 1 247 ? 195.604 125.239 164.322 1.00 55.38 247 TYR F N 1
ATOM 12544 C CA . TYR F 1 247 ? 195.388 125.982 165.560 1.00 55.38 247 TYR F CA 1
ATOM 12545 C C . TYR F 1 247 ? 193.994 125.620 166.060 1.00 55.38 247 TYR F C 1
ATOM 12546 O O . TYR F 1 247 ? 193.003 125.878 165.374 1.00 55.38 247 TYR F O 1
ATOM 12555 N N . LYS F 1 248 ? 193.931 125.023 167.243 1.00 51.22 248 LYS F N 1
ATOM 12556 C CA . LYS F 1 248 ? 192.679 124.633 167.874 1.00 51.22 248 LYS F CA 1
ATOM 12557 C C . LYS F 1 248 ? 192.477 125.485 169.120 1.00 51.22 248 LYS F C 1
ATOM 12558 O O . LYS F 1 248 ? 193.344 125.521 169.999 1.00 51.22 248 LYS F O 1
ATOM 12564 N N . GLN F 1 249 ? 191.340 126.169 169.191 1.00 51.93 249 GLN F N 1
ATOM 12565 C CA . GLN F 1 249 ? 191.028 127.087 170.275 1.00 51.93 249 GLN F CA 1
ATOM 12566 C C . GLN F 1 249 ? 189.724 126.668 170.931 1.00 51.93 249 GLN F C 1
ATOM 12567 O O . GLN F 1 249 ? 188.831 126.138 170.263 1.00 51.93 249 GLN F O 1
ATOM 12573 N N . LEU F 1 250 ? 189.623 126.898 172.233 1.00 54.23 250 LEU F N 1
ATOM 12574 C CA . LEU F 1 250 ? 188.406 126.605 172.974 1.00 54.23 250 LEU F CA 1
ATOM 12575 C C . LEU F 1 250 ? 187.641 127.899 173.216 1.00 54.23 250 LEU F C 1
ATOM 12576 O O . LEU F 1 250 ? 188.080 128.753 173.991 1.00 54.23 250 LEU F O 1
ATOM 12581 N N . LEU F 1 251 ? 186.493 128.032 172.558 1.00 55.48 251 LEU F N 1
ATOM 12582 C CA . LEU F 1 251 ? 185.560 129.124 172.797 1.00 55.48 251 LEU F CA 1
ATOM 12583 C C . LEU F 1 251 ? 184.772 128.812 174.059 1.00 55.48 251 LEU F C 1
ATOM 12584 O O . LEU F 1 251 ? 185.253 128.047 174.902 1.00 55.48 251 LEU F O 1
ATOM 12589 N N . ARG F 1 252 ? 183.614 129.453 174.234 1.00 57.47 252 ARG F N 1
ATOM 12590 C CA . ARG F 1 252 ? 182.733 129.153 175.354 1.00 57.47 252 ARG F CA 1
ATOM 12591 C C . ARG F 1 252 ? 182.755 127.654 175.651 1.00 57.47 252 ARG F C 1
ATOM 12592 O O . ARG F 1 252 ? 182.689 126.834 174.734 1.00 57.47 252 ARG F O 1
ATOM 12600 N N . PRO F 1 253 ? 182.861 127.271 176.923 1.00 66.33 253 PRO F N 1
ATOM 12601 C CA . PRO F 1 253 ? 183.200 125.877 177.240 1.00 66.33 253 PRO F CA 1
ATOM 12602 C C . PRO F 1 253 ? 182.202 124.883 176.674 1.00 66.33 253 PRO F C 1
ATOM 12603 O O . PRO F 1 253 ? 181.040 124.839 177.089 1.00 66.33 253 PRO F O 1
ATOM 12607 N N . GLY F 1 254 ? 182.660 124.080 175.718 1.00 57.36 254 GLY F N 1
ATOM 12608 C CA . GLY F 1 254 ? 181.793 123.152 175.023 1.00 57.36 254 GLY F CA 1
ATOM 12609 C C . GLY F 1 254 ? 181.959 123.198 173.518 1.00 57.36 254 GLY F C 1
ATOM 12610 O O . GLY F 1 254 ? 181.732 122.195 172.837 1.00 57.36 254 GLY F O 1
ATOM 12611 N N . VAL F 1 255 ? 182.358 124.349 172.984 1.00 51.91 255 VAL F N 1
ATOM 12612 C CA . VAL F 1 255 ? 182.505 124.545 171.547 1.00 51.91 255 VAL F CA 1
ATOM 12613 C C . VAL F 1 255 ? 183.956 124.891 171.245 1.00 51.91 255 VAL F C 1
ATOM 12614 O O . VAL F 1 255 ? 184.552 125.743 171.913 1.00 51.91 255 VAL F O 1
ATOM 12618 N N . THR F 1 256 ? 184.525 124.215 170.253 1.00 47.20 256 THR F N 1
ATOM 12619 C CA . THR F 1 256 ? 185.906 124.401 169.836 1.00 47.20 256 THR F CA 1
ATOM 12620 C C . THR F 1 256 ? 185.967 124.839 168.378 1.00 47.20 256 THR F C 1
ATOM 12621 O O . THR F 1 256 ? 185.133 124.466 167.549 1.00 47.20 256 THR F O 1
ATOM 12625 N N . LEU F 1 257 ? 186.986 125.638 168.075 1.00 41.01 257 LEU F N 1
ATOM 12626 C CA . LEU F 1 257 ? 187.182 126.185 166.742 1.00 41.01 257 LEU F CA 1
ATOM 12627 C C . LEU F 1 257 ? 188.552 125.751 166.254 1.00 41.01 257 LEU F C 1
ATOM 12628 O O . LEU F 1 257 ? 189.505 125.712 167.032 1.00 41.01 257 LEU F O 1
ATOM 12633 N N . GLY F 1 258 ? 188.645 125.412 164.975 1.00 50.87 258 GLY F N 1
ATOM 12634 C CA . GLY F 1 258 ? 189.920 125.012 164.419 1.00 50.87 258 GLY F CA 1
ATOM 12635 C C . GLY F 1 258 ? 190.230 125.689 163.104 1.00 50.87 258 GLY F C 1
ATOM 12636 O O . GLY F 1 258 ? 189.353 125.817 162.251 1.00 50.87 258 GLY F O 1
ATOM 12637 N N . VAL F 1 259 ? 191.469 126.135 162.928 1.00 51.82 259 VAL F N 1
ATOM 12638 C CA . VAL F 1 259 ? 191.915 126.755 161.688 1.00 51.82 259 VAL F CA 1
ATOM 12639 C C . VAL F 1 259 ? 193.140 126.003 161.197 1.00 51.82 259 VAL F C 1
ATOM 12640 O O . VAL F 1 259 ? 194.124 125.869 161.931 1.00 51.82 259 VAL F O 1
ATOM 12644 N N . GLY F 1 260 ? 193.089 125.526 159.967 1.00 67.84 260 GLY F N 1
ATOM 12645 C CA . GLY F 1 260 ? 194.211 124.813 159.381 1.00 67.84 260 GLY F CA 1
ATOM 12646 C C . GLY F 1 260 ? 194.628 125.440 158.071 1.00 67.84 260 GLY F C 1
ATOM 12647 O O . GLY F 1 260 ? 193.792 125.916 157.305 1.00 67.84 260 GLY F O 1
ATOM 12648 N N . SER F 1 261 ? 195.934 125.432 157.820 1.00 80.78 261 SER F N 1
ATOM 12649 C CA . SER F 1 261 ? 196.479 126.012 156.600 1.00 80.78 261 SER F CA 1
ATOM 12650 C C . SER F 1 261 ? 197.690 125.200 156.167 1.00 80.78 261 SER F C 1
ATOM 12651 O O . SER F 1 261 ? 198.308 124.493 156.965 1.00 80.78 261 SER F O 1
ATOM 12654 N N . SER F 1 262 ? 198.025 125.307 154.884 1.00 91.56 262 SER F N 1
ATOM 12655 C CA . SER F 1 262 ? 199.155 124.579 154.318 1.00 91.56 262 SER F CA 1
ATOM 12656 C C . SER F 1 262 ? 199.887 125.493 153.351 1.00 91.56 262 SER F C 1
ATOM 12657 O O . SER F 1 262 ? 199.393 125.751 152.250 1.00 91.56 262 SER F O 1
ATOM 12660 N N . PHE F 1 263 ? 201.057 125.974 153.756 1.00 107.35 263 PHE F N 1
ATOM 12661 C CA . PHE F 1 263 ? 201.888 126.818 152.914 1.00 107.35 263 PHE F CA 1
ATOM 12662 C C . PHE F 1 263 ? 202.968 125.961 152.275 1.00 107.35 263 PHE F C 1
ATOM 12663 O O . PHE F 1 263 ? 203.238 124.843 152.728 1.00 107.35 263 PHE F O 1
ATOM 12671 N N . ASP F 1 264 ? 203.562 126.469 151.203 1.00 137.03 264 ASP F N 1
ATOM 12672 C CA . ASP F 1 264 ? 204.617 125.762 150.494 1.00 137.03 264 ASP F CA 1
ATOM 12673 C C . ASP F 1 264 ? 205.828 126.688 150.476 1.00 137.03 264 ASP F C 1
ATOM 12674 O O . ASP F 1 264 ? 205.807 127.733 149.817 1.00 137.03 264 ASP F O 1
ATOM 12679 N N . ALA F 1 265 ? 206.878 126.300 151.190 1.00 145.72 265 ALA F N 1
ATOM 12680 C CA . ALA F 1 265 ? 208.063 127.128 151.333 1.00 145.72 265 ALA F CA 1
ATOM 12681 C C . ALA F 1 265 ? 208.969 127.008 150.112 1.00 145.72 265 ALA F C 1
ATOM 12682 O O . ALA F 1 265 ? 208.908 126.037 149.353 1.00 145.72 265 ALA F O 1
ATOM 12684 N N . LEU F 1 266 ? 209.821 128.023 149.941 1.00 157.52 266 LEU F N 1
ATOM 12685 C CA . LEU F 1 266 ? 210.817 128.123 148.875 1.00 157.52 266 LEU F CA 1
ATOM 12686 C C . LEU F 1 266 ? 210.282 127.713 147.506 1.00 157.52 266 LEU F C 1
ATOM 12687 O O . LEU F 1 266 ? 211.007 127.116 146.705 1.00 157.52 266 LEU F O 1
ATOM 12692 N N . LYS F 1 267 ? 209.022 128.039 147.224 1.00 155.42 267 LYS F N 1
ATOM 12693 C CA . LYS F 1 267 ? 208.424 127.819 145.910 1.00 155.42 267 LYS F CA 1
ATOM 12694 C C . LYS F 1 267 ? 207.617 129.039 145.495 1.00 155.42 267 LYS F C 1
ATOM 12695 O O . LYS F 1 267 ? 206.520 128.921 144.938 1.00 155.42 267 LYS F O 1
ATOM 12701 N N . LEU F 1 268 ? 208.157 130.230 145.766 1.00 160.27 268 LEU F N 1
ATOM 12702 C CA . LEU F 1 268 ? 207.475 131.496 145.522 1.00 160.27 268 LEU F CA 1
ATOM 12703 C C . LEU F 1 268 ? 206.117 131.498 146.213 1.00 160.27 268 LEU F C 1
ATOM 12704 O O . LEU F 1 268 ? 206.045 131.493 147.446 1.00 160.27 268 LEU F O 1
ATOM 12709 N N . SER F 1 269 ? 205.036 131.503 145.435 1.00 156.66 269 SER F N 1
ATOM 12710 C CA . SER F 1 269 ? 203.703 131.413 146.016 1.00 156.66 269 SER F CA 1
ATOM 12711 C C . SER F 1 269 ? 202.928 130.240 145.429 1.00 156.66 269 SER F C 1
ATOM 12712 O O . SER F 1 269 ? 202.273 129.497 146.168 1.00 156.66 269 SER F O 1
ATOM 12715 N N . GLU F 1 270 ? 203.012 130.063 144.103 1.00 155.14 270 GLU F N 1
ATOM 12716 C CA . GLU F 1 270 ? 202.305 129.040 143.334 1.00 155.14 270 GLU F CA 1
ATOM 12717 C C . GLU F 1 270 ? 200.791 129.228 143.416 1.00 155.14 270 GLU F C 1
ATOM 12718 O O . GLU F 1 270 ? 200.274 129.727 144.423 1.00 155.14 270 GLU F O 1
ATOM 12724 N N . PRO F 1 271 ? 200.041 128.851 142.370 1.00 167.78 271 PRO F N 1
ATOM 12725 C CA . PRO F 1 271 ? 198.580 129.003 142.376 1.00 167.78 271 PRO F CA 1
ATOM 12726 C C . PRO F 1 271 ? 197.844 127.859 143.074 1.00 167.78 271 PRO F C 1
ATOM 12727 O O . PRO F 1 271 ? 196.861 127.322 142.560 1.00 167.78 271 PRO F O 1
ATOM 12731 N N . VAL F 1 272 ? 198.324 127.484 144.260 1.00 156.53 272 VAL F N 1
ATOM 12732 C CA . VAL F 1 272 ? 197.682 126.439 145.050 1.00 156.53 272 VAL F CA 1
ATOM 12733 C C . VAL F 1 272 ? 197.968 126.664 146.530 1.00 156.53 272 VAL F C 1
ATOM 12734 O O . VAL F 1 272 ? 199.060 127.107 146.907 1.00 156.53 272 VAL F O 1
ATOM 12738 N N . HIS F 1 273 ? 196.976 126.380 147.372 1.00 137.79 273 HIS F N 1
ATOM 12739 C CA . HIS F 1 273 ? 197.090 126.533 148.816 1.00 137.79 273 HIS F CA 1
ATOM 12740 C C . HIS F 1 273 ? 195.845 125.944 149.459 1.00 137.79 273 HIS F C 1
ATOM 12741 O O . HIS F 1 273 ? 194.744 126.043 148.912 1.00 137.79 273 HIS F O 1
ATOM 12748 N N . LYS F 1 274 ? 196.029 125.340 150.629 1.00 106.25 274 LYS F N 1
ATOM 12749 C CA . LYS F 1 274 ? 194.939 124.735 151.379 1.00 106.25 274 LYS F CA 1
ATOM 12750 C C . LYS F 1 274 ? 194.707 125.539 152.647 1.00 106.25 274 LYS F C 1
ATOM 12751 O O . LYS F 1 274 ? 195.663 125.886 153.347 1.00 106.25 274 LYS F O 1
ATOM 12757 N N . LEU F 1 275 ? 193.445 125.844 152.935 1.00 84.13 275 LEU F N 1
ATOM 12758 C CA . LEU F 1 275 ? 193.087 126.474 154.196 1.00 84.13 275 LEU F CA 1
ATOM 12759 C C . LEU F 1 275 ? 191.629 126.164 154.484 1.00 84.13 275 LEU F C 1
ATOM 12760 O O . LEU F 1 275 ? 190.796 126.138 153.575 1.00 84.13 275 LEU F O 1
ATOM 12765 N N . GLY F 1 276 ? 191.333 125.934 155.755 1.00 70.71 276 GLY F N 1
ATOM 12766 C CA . GLY F 1 276 ? 189.990 125.543 156.141 1.00 70.71 276 GLY F CA 1
ATOM 12767 C C . GLY F 1 276 ? 189.768 125.784 157.616 1.00 70.71 276 GLY F C 1
ATOM 12768 O O . GLY F 1 276 ? 190.704 126.041 158.381 1.00 70.71 276 GLY F O 1
ATOM 12769 N N . TRP F 1 277 ? 188.504 125.698 158.004 1.00 60.03 277 TRP F N 1
ATOM 12770 C CA . TRP F 1 277 ? 188.084 125.940 159.372 1.00 60.03 277 TRP F CA 1
ATOM 12771 C C . TRP F 1 277 ? 187.119 124.846 159.814 1.00 60.03 277 TRP F C 1
ATOM 12772 O O . TRP F 1 277 ? 186.537 124.127 159.002 1.00 60.03 277 TRP F O 1
ATOM 12783 N N . SER F 1 278 ? 186.963 124.730 161.128 1.00 55.13 278 SER F N 1
ATOM 12784 C CA . SER F 1 278 ? 186.108 123.717 161.722 1.00 55.13 278 SER F CA 1
ATOM 12785 C C . SER F 1 278 ? 185.445 124.300 162.958 1.00 55.13 278 SER F C 1
ATOM 12786 O O . SER F 1 278 ? 186.006 125.158 163.641 1.00 55.13 278 SER F O 1
ATOM 12789 N N . LEU F 1 279 ? 184.244 123.807 163.247 1.00 43.22 279 LEU F N 1
ATOM 12790 C CA . LEU F 1 279 ? 183.448 124.323 164.356 1.00 43.22 279 LEU F CA 1
ATOM 12791 C C . LEU F 1 279 ? 182.756 123.130 165.004 1.00 43.22 279 LEU F C 1
ATOM 12792 O O . LEU F 1 279 ? 181.781 122.610 164.458 1.00 43.22 279 LEU F O 1
ATOM 12797 N N . SER F 1 280 ? 183.261 122.700 166.154 1.00 47.05 280 SER F N 1
ATOM 12798 C CA . SER F 1 280 ? 182.744 121.521 166.829 1.00 47.05 280 SER F CA 1
ATOM 12799 C C . SER F 1 280 ? 181.995 121.920 168.091 1.00 47.05 280 SER F C 1
ATOM 12800 O O . SER F 1 280 ? 182.513 122.674 168.917 1.00 47.05 280 SER F O 1
ATOM 12803 N N . PHE F 1 281 ? 180.779 121.410 168.240 1.00 51.66 281 PHE F N 1
ATOM 12804 C CA . PHE F 1 281 ? 179.988 121.605 169.442 1.00 51.66 281 PHE F CA 1
ATOM 12805 C C . PHE F 1 281 ? 180.000 120.324 170.264 1.00 51.66 281 PHE F C 1
ATOM 12806 O O . PHE F 1 281 ? 180.395 119.259 169.784 1.00 51.66 281 PHE F O 1
ATOM 12814 N N . ASP F 1 282 ? 179.566 120.436 171.516 1.00 57.36 282 ASP F N 1
ATOM 12815 C CA . ASP F 1 282 ? 179.492 119.273 172.396 1.00 57.36 282 ASP F CA 1
ATOM 12816 C C . ASP F 1 282 ? 178.582 119.612 173.563 1.00 57.36 282 ASP F C 1
ATOM 12817 O O . ASP F 1 282 ? 178.832 120.586 174.278 1.00 57.36 282 ASP F O 1
ATOM 12822 N N . ALA F 1 283 ? 177.539 118.814 173.759 1.00 59.18 283 ALA F N 1
ATOM 12823 C CA . ALA F 1 283 ? 176.613 119.032 174.860 1.00 59.18 283 ALA F CA 1
ATOM 12824 C C . ALA F 1 283 ? 177.067 118.277 176.102 1.00 59.18 283 ALA F C 1
ATOM 12825 O O . ALA F 1 283 ? 177.889 117.365 176.023 1.00 59.18 283 ALA F O 1
#

Sequence (1692 aa):
SPPVYSDISRNINDLLNKDFYHATPAAFDVQTTTANGIKFSLKAKQPVKDGPLSTNVEAKLNDKQTGLGLTQGWSNTNNLQTKLEFANLTPGLKNELITSLTPGVAKSAVLNTTFTQPFFTARGAFDLCLKSPTFVGDLTMAHEGIVGGAEFGYDISAGSISRYAMALSYFAKDYSLGATLNNEQITTVDFFQNVNAFLQVGAKATMNCKLPNSNVNIEFATRYLPDASSQVKAKVSDSGIVTLAYKQLLRPGVTLGVGSSFDALKLSEPVHKLGWSLSFDASPPVYSDISRNINDLLNKDFYHATPAAFDVQTTTANGIKFSLKAKQPVKDGPLSTNVEAKLNDKQTGLGLTQGWSNTNNLQTKLEFANLTPGLKNELITSLTPGVAKSAVLNTTFTQPFFTARGAFDLCLKSPTFVGDLTMAHEGIVGGAEFGYDISAGSISRYAMALSYFAKDYSLGATLNNEQITTVDFFQNVNAFLQVGAKATMNCKLPNSNVNIEFATRYLPDASSQVKAKVSDSGIVTLAYKQLLRPGVTLGVGSSFDALKLSEPVHKLGWSLSFDASPPVYSDISRNINDLLNKDFYHATPAAFDVQTTTANGIKFSLKAKQPVKDGPLSTNVEAKLNDKQTGLGLTQGWSNTNNLQTKLEFANLTPGLKNELITSLTPGVAKSAVLNTTFTQPFFTARGAFDLCLKSPTFVGDLTMAHEGIVGGAEFGYDISAGSISRYAMALSYFAKDYSLGATLNNEQITTVDFFQNVNAFLQVGAKATMNCKLPNSNVNIEFATRYLPDASSQVKAKVSDSGIVTLAYKQLLRPGVTLGVGSSFDALKLSEPVHKLGWSLSFDASPPVYSDISRNINDLLNKDFYHATPAAFDVQTTTANGIKFSLKAKQPVKDGPLSTNVEAKLNDKQTGLGLTQGWSNTNNLQTKLEFANLTPGLKNELITSLTPGVAKSAVLNTTFTQPFFTARGAFDLCLKSPTFVGDLTMAHEGIVGGAEFGYDISAGSISRYAMALSYFAKDYSLGATLNNEQITTVDFFQNVNAFLQVGAKATMNCKLPNSNVNIEFATRYLPDASSQVKAKVSDSGIVTLAYKQLLRPGVTLGVGSSFDALKLSEPVHKLGWSLSFDASPPVYSDISRNINDLLNKDFYHATPAAFDVQTTTANGIKFSLKAKQPVKDGPLSTNVEAKLNDKQTGLGLTQGWSNTNNLQTKLEFANLTPGLKNELITSLTPGVAKSAVLNTTFTQPFFTARGAFDLCLKSPTFVGDLTMAHEGIVGGAEFGYDISAGSISRYAMALSYFAKDYSLGATLNNEQITTVDFFQNVNAFLQVGAKATMNCKLPNSNVNIEFATRYLPDASSQVKAKVSDSGIVTLAYKQLLRPGVTLGVGSSFDALKLSEPVHKLGWSLSFDASPPVYSDISRNINDLLNKDFYHATPAAFDVQTTTANGIKFSLKAKQPVKDGPLSTNVEAKLNDKQTGLGLTQGWSNTNNLQTKLEFANLTPGLKNELITSLTPGVAKSAVLNTTFTQPFFTARGAFDLCLKSPTFVGDLTMAHEGIVGGAEFGYDISAGSISRYAMALSYFAKDYSLGATLNNEQITTVDFFQNVNAFLQVGAKATMNCKLPNSNVNIEFATRYLPDASSQVKAKVSDSGIVTLAYKQLLRPGVTLGVGSSFDALKLSEPVHKLGWSLSFDA

B-factor: mean 98.07, std 34.16, range [34.56, 167.78]

Organism: Saccharomyces cerevisiae (strain ATCC 204508 / S288c) (NCBI:txid559292)

Solvent-accessible surface area: 94472 Å² total; per-residue (Å²): 128,14,44,41,39,74,55,18,14,120,53,2,55,56,7,9,106,106,39,29,35,38,57,30,36,9,18,60,25,33,50,12,78,18,94,62,58,15,83,26,5,70,81,12,100,11,64,94,175,57,6,65,13,51,33,45,59,43,18,65,41,121,54,187,135,100,41,73,3,61,19,70,9,49,28,55,98,57,46,26,96,39,69,58,47,69,43,108,142,74,137,29,52,87,31,46,48,50,36,31,54,13,69,74,112,64,76,38,20,40,53,33,43,24,83,43,69,104,146,85,6,24,69,5,20,99,39,82,86,84,204,50,61,46,68,55,2,11,68,6,130,22,128,153,36,88,7,18,5,32,36,85,2,106,23,113,100,82,39,63,96,72,106,106,16,107,3,88,2,112,51,45,192,38,8,4,61,9,43,38,88,50,48,87,89,36,41,18,40,6,14,16,1,50,36,71,83,119,41,30,1,2,6,43,6,34,21,44,71,123,95,70,96,82,68,13,66,4,47,9,0,31,62,100,34,66,68,112,47,16,11,48,3,30,42,30,21,30,60,0,86,20,2,60,5,90,70,48,68,17,75,115,29,5,36,20,3,64,0,36,6,82,14,22,100,85,73,73,65,112,71,54,95,117,0,38,20,8,35,45,89,86,121,15,48,30,40,77,64,32,22,129,55,1,52,35,4,13,118,108,31,39,35,53,68,21,47,30,20,81,36,20,27,4,71,4,101,105,38,26,72,9,9,4,68,19,93,15,77,70,144,93,17,92,32,28,14,42,22,43,11,81,54,132,72,204,92,111,22,116,14,83,20,52,7,69,15,29,90,33,35,26,91,34,68,65,43,72,39,113,154,53,119,32,58,80,41,37,52,55,30,41,78,26,41,69,92,83,107,37,14,49,56,26,50,10,81,53,72,110,138,107,3,46,77,10,15,103,37,75,66,80,198,51,48,56,51,54,3,14,77,4,81,29,89,174,29,89,16,16,15,30,13,86,6,89,33,99,82,76,37,64,93,83,119,125,5,110,12,100,6,112,60,46,190,33,24,12,73,3,47,43,80,42,78,148,113,63,22,18,38,12,26,23,1,42,38,75,85,124,45,25,12,1,16,53,14,37,60,48,67,93,172,100,96,87,88,6,74,12,37,14,0,37,52,108,38,56,55,104,44,6,27,39,4,29,34,27,12,17,75,2,77,42,7,53,4,14,59,8,70,76,171,130,28,32,37,24,3,14,3,21,10,56,10,43,89,92,55,102,88,90,80,14,119,45,1,96,18,48,28,65,77,81,130,8,41,48,40,74,49,13,16,138,72,0,72,55,6,17,98,109,36,25,40,50,79,29,23,8,14,66,25,34,43,12,87,4,97,68,41,16,73,25,5,63,77,11,98,17,59,95,141,101,10,80,21,51,47,62,55,60,9,70,59,108,59,212,150,76,42,99,7,86,18,67,7,38,26,59,93,68,25,40,64,47,69,79,58,71,26,122,143,64,141,31,61,95,33,41,53,36,40,41,41,19,51,73,113,66,88,41,16,47,58,32,52,17,106,48,46,109,130,101,3,28,74,7,20,90,44,93,79,113,185,37,45,61,68,52,2,14,88,1,85,18,123,180,32,92,9,21,6,23,23,75,6,85,31,104,85,74,41,66,94,80,107,127,6,104,3,101,4,103,57,42,192,37,10,6,46,12,35,30,79,60,72,95,74,56,30,9,31,7,24,18,0,54,35,68,86,119,44,26,4,0,10,50,12,26,61,55,63,140,115,80,113,34,118,14,81,10,53,18,0,31,56,92,37,68,74,109,48,15,12,47,6,26,29,48,22,26,69,0,84,21,2,65,4,86,59,57,75,38,63,118,32,6,36,20,2,61,1,36,7,81,25,23,60,105,72,68,70,101,69,25,111,103,0,34,13,6,28,43,91,98,119,14,45,24,56,75,50,15,22,133,76,2,60,46,2,21,114,108,40,33,36,47,69,28,46,19,17,76,32,15,39,1,69,6,107,101,44,32,66,5,4,0,57,10,95,13,74,86,158,123,26,98,27,27,3,47,16,53,19,86,52,138,69,207,90,112,26,110,13,87,29,59,13,67,9,20,76,12,72,28,84,45,56,72,48,67,32,102,151,47,125,29,56,80,42,35,57,64,27,40,95,30,47,79,103,87,68,42,10,40,61,28,55,15,73,56,61,103,138,115,4,48,74,11,12,109,29,82,72,78,192,49,43,48,56,54,4,18,76,1,85,25,102,174,30,86,8,17,14,34,20,90,6,90,29,96,80,74,36,64,87,77,129,129,11,93,10,107,5,108,62,45,193,29,27,13,64,9,52,52,68,52,75,144,63,57,32,21,50,11,26,21,4,50,41,82,83,127,48,28,10,1,18,46,13,34,57,46,76,143,84,132,130,24,111,3,83,17,47,12,2,38,66,111,37,51,42,106,42,4,22,42,4,26,28,26,18,20,56,5,64,38,4,47,3,14,48,3,69,72,171,139,23,27,29,22,3,14,0,19,8,61,8,67,52,84,51,105,66,86,77,33,119,42,0,109,20,44,28,58,77,78,143,20,34,34,43,76,47,16,37,129,76,5,76,41,2,18,110,105,29,31,46,58,74,32,30,24,11,54,37,17,70,9,70,9,98,97,26,25,77,23,17,8,75,8,98,17,83,94,111,124,16,110,36,45,8,44,44,54,27,64,65,87,93,212,81,92,17,112,5,86,11,65,11,64,20,39,104,24,36,60,85,28,59,72,47,68,18,97,150,51,115,32,59,61,41,54,49,54,40,31,98,25,119,74,110,73,116,61,18,43,45,39,45,31,90,62,77,105,124,100,5,42,72,8,14,90,49,80,64,115,187,48,49,50,59,38,1,12,82,2,75,14,102,168,29,86,4,7,10,45,38,75,4,86,35,101,84,75,40,66,99,69,122,127,9,109,16,88,6,103,61,44,195,69,106,18,85,7,56,34,56,50,70,134,82,71,28,14,62,12,98,11,72,38,72,79,88,135,60,43,56,2,21,59,25,24,126,53,88,83,174,92,98,58,124,99,71,56,50,97,1,58,54,117,48,63,50,107,18,13,20,55,6,26,30,67,19,65,64,12,80,38,5,75,6,81,66,3,61,26,130,134,32,18,36,30,2,29,0,29,11,103,28,87,130,132,111,35,91,104,47,53,108,30,0,99,7,45,34,80,79,68,142,19,33,32,52,68,55,17,34,132,78,10,66,44,3,29,112,112,31,33,41,56,73,30,34,21,14,56,32,16,71,13,60,18,88,101,31,33,71,24,17,7,72,8,97,2,85,95,118,113,30,117,32,43,9,41,42,58,28,66,64,90,78,209,90,92,17,92,7,87,15,67,12,55,23,27,92,16,65,40,89,37,48,73,45,72,17,89,150,54,117,29,62,54,35,57,46,60,35,35,101,18,120,74,106,74,120,54,18,47,49,36,45,27,82,62,77,106,125,104,6,45,82,8,15,96,47,91,66,120,187,38,43,48,59,42,1,14,84,1,79,12,102,172,27,86,3,9,11,34,36,69,4,81,32,102,86,76,42,66,93,78,113,105,9,103,19,112,5,104,63,44,191,60,107,18,84,10,47,36,61,51,66,133,68,57,22,22,59,16,110,8,68,37,72,80,85,140,56,40,55,2,21,65,25,24,123,46,89,76,174,91,98,62,124,98,64,61,38,98,4,56,53,113,38,73,56,113,15,14,18,51,4,26,31,64,20,72,72,4,90,38,3,93,6,79,68,1,56,19,136,131,33,14,35,30,2,47,1,33,13,127,45,44,154,90,185,61,71,143,85,64,109,36,1,102,6,44,32,79,84,72

Foldseek 3Di:
DDDWDCCFCVVVCCFVPPQFPQFFQEKEKEWEADPDGWIKMKIWTAGDPRDDIKIKIKTWDFDPPQTWIWIWMQIPQRKIWIKTKHDNPDPQKIKIKIWIDHDPDQTWIKIKMWGDDAQWIKIWIWTDPPVWTKIKIKIKGDDPQKIKMKIWIATPVVGGTDWMKIKIKGDDDFKIWIWMQIPQRKIKTKMKGDPDPFKIKIKIKIDRPVDPPPPIKMKMKMWGDPDPFKIWMWIAIPQQKIKIKIWGHDDPFKIKMKIKIDGPPDPPDPPIGIHMYMYGYD/DADAPVCPPVQQVCFPPHQAPFQFAEKEKEWEADPVFKIKMKIFTHRDPPDDTKIKIKIWGADPPQTWTWIWIDIPVQWIWIKTWGDRPDPQWTWMKTWTDHPPDQIWIKIKTWHDDVQKTKMKIWTPSDPWIKIKMKIWGDDPFKIWIWIWIATPVVGDTDKTKIKIKGDDDFKIWIWMQIPVFWIKIKIKGDPDPFKIKIKMKIARDDDPDDDIKMKIKMWGDPDDFKIKIWMAIPQQWIKIKIWGDDDVFKIKMWMKTDGPPPPPDPPITIHMYIHGYD/DADDPVCVCVLPVVQPPPQFFFQFQEWEKEWEADPVGKIKMWIWTDGDPDDDIKIKIKIWGADPPFTWIWIWIAIPQGWIWMKTKHDNDDPFKIKIKIWTGHPPDFIKIKIKIWGDDVQKTKMWMFIDDDPWTKIKMKIWGDDPQKIWMKIWIATPVVGGTDKTKIKIKGDDDFKIWIWIAIRPGQIKIWIWGDPDPFKIKIKIKGQPPVDPPDDIKMKIKMKGDPDPFKIKIWMAIPQQWIKIKIKGQPDVFKIKMKIWIARPPDRPDPPIGIHMYMHGYD/DDDAPVCVPVVQVCFPPHQFFQFFAEKEKEWEDDPPFKIKMWIWTHGDPPDDTWIKMKIWGADPPQTWIWIWIDTDQQQIWIKTWGDRPDPAWIWMKIWGGGVPDQIWMKIKTWHDDVQKTKIKIWTPSDPWIKIKIKIWGDDPFKIKIWIWIATPVPGDTDKTKIKIKGDDDFKIKIWIQIPVFKIKIKIWGHPDPFKIKIKIWIQRNVDPVRPIKMKIKMWGDPDPFKIWIWMAIPQQFIKIKIWGADDVFKIKMWMKTDRVPDDPDPPIGIHMYIYGYD/DDDAPVCVVVVQVPQPPPQAFQQFQEKEKEWEADPVGWIKIKIWTHRDPPDDIKIKIKIKGFDPPQTWIWMFMAIPQGWGWMWTWGDPPDPQWIWIKIWTDHPPDFMWIKIKTWHDDPQKTKIWIWTDDDPWIKIWIKIWGADQQKIWMWIWIATPVVGDTDKTKIKIKGDDDFWIKIWMAIPVFWIKIKTWGHDDPFKTKIKMWIQRDDVVDGDIKMKIKMKGHPDPFWIKIKMDMPQQKIKIKIKGDDDPFKIKMKIKIAGDVVGDDPDIGIHMYIHGYD/DDDAPVCVVVVFVVLPPPQAFQQFQEKEKEWEADDVGWIKMKIWTHRDPPDDIKIKIKTWGFDPPQTWIWMWMAIPQGQTKIWTWGDPPDPQWIWIKIWGDHPPDFIKIKIKIWHDDPQWTKMWIFTDDDPWTWIFIKIWGADQQKIKMWTWTQTPVVRGTDKTKIKIKGDDDFWIKIWMAIPNQWIKIKTWGHPDPFKTKIKIWIQRPDVVDGDTKMKIKMKGDPDDFWIKIWMAIPQQWIKIKIKGQDDDFKIKMKIWIAGPPPPGDPDITIHMYIHGYD

Nearest PDB structures (foldseek):
  3emn-assembly1_X  TM=9.311E-01  e=4.335E-18  Mus musculus
  4bum-assembly1_X-2  TM=9.325E-01  e=9.177E-18  Danio rerio
  5xdn-assembly1_A  TM=9.332E-01  e=2.680E-16  Homo sapiens
  6tir-assembly1_A  TM=8.448E-01  e=2.680E-16  Homo sapiens
  5jdp-assembly1_A  TM=8.403E-01  e=1.820E-14  Homo sapiens

Secondary structure (DSSP, 8-state):
-PPPGGGTTHHHHHHHSSS-TTSSSEEEEEEE--SSS--EEEEEEE-TTS---EEEEEEEEEETTTTEEEEEEEETTS-EEEEEEE--SSTTEEEEEEEEE-SSSPPEEEEEEEEEETTEEEEEEEEESSSS-EEEEEEEEESSSEEEEEEEEEETTTSSEEE-EEEEEE--SSEEEEEEEETTTEEEEEEEEEEETTEEEEEEEEEETTSTTT-EEEEEEEEE-SSTTEEEEEEEETTSEEEEEEEEE-STTEEEEEEEEEETT-TTSTT-EEEEEEEEE-/-PPPGGGTTHHHHHHHSSS---S-S--EEEEEE-SSSEEEEEEE--SSTTS---EEEEEEE--SSS--EEEEEE-SSS-B--EEE--TTSTTEEEEEEE-B-SSSPP-EEEEEEEEETTEEEEEEEEESSSS-EEEEEEEEEETTEEEEEEEEEETTT-SB---EEEEEEE-SSEEEEEEEETTTEEEEEEEEEEETTEEEEEEEE----SSS-S-EEEEEEEE-SSTTEEEEEEEETTS-EEEEEEEE-STTEEEEEEEE--TT--SSS---EEEEEEEE-/-PPPSTTTTHHHHHHTTSS-TTS-S-EEEEEEE-SSS-EEEEEEE--SSSS--EEEEEEEEE-TTT--EEEEEEETTS-B--EEEEEEEETTEEEEEEE-B-SSSPP-EEEEEEEEETTEEEEEE---SSS--EEEEEEEEEETTEEEEEEEEEETTT-SEEEEEEEEEE--SSEEEEEEE-SS---EEEEEEEEETTEEEEEEEE--TTSSS---EEEEEEEE-SSTTEEEEEEEETT-EEEEEEEEEEETTEEEEEEEEEE-S---SS---EEEEEEEE-/-PPPGGGTTHHHHHHHSSS--SS-SEEEEEEEE-TTSEEEEEEE--SSTTS---EEEEEEE--SSSS-EEEEEE-SSS--EEEEE--TTSTT-EEEEE----SSSPP--EEEEEEEETTEEEEEEEE-SSSS-EEEEEEEEEETTEEEEEEEEEETTT-SEEEEEEEEEEE-SSEEEEEEEETTTEEEEEEEEEEETTEEEEEEEE--SS-SS---EEEEEEEE-SSTTEEEEEEEETT--EEEEEEEESSTT-EEEEEEE--SS-SSS---EEEEEEEEE-/-PPPGGGTTHHHHTTTSSS-TTS-SEEEEEEE--SS--EEEEEEEESSTTS--EEEEEEEE--SSS--EEEEEEETT--EEEEEE--TTSTT-EEEEEEEE-SSSPP--EEEEEEEETTEEEEEE---SSS--EEEEEEEEEETTEEEEEEEEEETTT-SEEEEEEEEEEE-SSEEEEEEEETTTEEEEEEEEEEETTEEEEEEEE----SS-----EEEEEEE--STTEEEEEEEETTSEEEEEEEEEEETTEEEEEEEEEESSS--SS----EEEEE---/-PPPGGGTTHHHHTTTTSS--SS-S-EEEEEE--SS--EEEEEEE-SSTTS--EEEEEEEE--SSS--EEEEEEETT--EEEEEE--TTSTT-EEEEEEEE-SSSPP--EEEEEEEETTEEEEEEEE-SSS--EEEEEEEEEETTEEEEEEEEEETTT-SEEEEEEEEEE--SSEEEEEEEETTTEEEEEEEEEEETTEEEEEEEE----SS-----EEEEEEE-SSTTEEEEEEEETTSEEEEEEEEE-STT-EEEEEEEEETTS---S--EEEEEEE---

Radius of gyration: 49.97 Å; Cα contacts (8 Å, |Δi|>4): 4518; chains: 6; bounding box: 115×158×41 Å

GO terms:
  GO:0005741 mitochondrial outer membrane (C, IDA)
  GO:0008308 voltage-gated monoatomic anion channel activity (F, IDA)
  GO:0017128 phospholipid scramblase activity (F, IDA)
  GO:0006811 monoatomic ion transport (P, IDA)
  GO:0048039 ubiquinone binding (F, IDA)
  GO:0005737 cytoplasm (C, HDA)
  GO:0005739 mitochondrion (C, HDA)
  GO:0005741 mitochondrial outer membrane (C, IMP)
  GO:0005741 mitochondrial outer membrane (C, HDA)
  GO:0042307 positive regulation of protein import into nucleus (P, IMP)
  GO:0045332 phospholipid translocation (P, IMP)
  GO:0045454 cell redox homeostasis (P, IMP)
  GO:0051027 DNA transport (P, IMP)
  GO:0006915 apoptotic process (P, IMP)
  GO:0007005 mitochondrion organization (P, IMP)
  GO:0044289 mitochondrial inner-outer membrane contact site (C, IPI)
  GO:0005739 mitochondrion (C, IPI)
  GO:0005741 mitochondrial outer membrane (C, TAS)
  GO:0005758 mitochondrial intermembrane space (C, TAS)